Protein AF-0000000075216558 (afdb_homodimer)

Solvent-accessible surface area (backbone atoms only — not comparable to full-atom values): 80040 Å² total; per-residue (Å²): 66,41,45,60,63,39,74,60,34,51,44,62,26,72,88,34,37,50,39,59,39,65,48,90,78,33,38,34,29,54,54,45,51,52,55,38,42,74,74,69,48,37,79,40,76,40,32,27,41,42,60,39,65,61,53,46,65,72,52,53,56,21,63,93,75,72,30,42,47,41,79,44,78,45,92,57,87,26,43,65,41,29,45,53,56,72,45,43,90,74,47,80,48,75,42,75,46,50,46,23,51,36,48,69,62,48,64,59,64,63,54,52,51,51,33,62,72,66,65,36,42,30,29,38,36,24,38,82,33,65,74,39,50,85,27,29,28,43,40,60,48,93,86,25,39,44,73,44,72,41,63,44,28,53,67,30,56,49,53,21,24,34,22,57,67,64,36,36,41,33,32,52,69,50,62,77,74,48,78,90,72,66,62,37,30,42,69,78,45,48,48,53,51,38,43,75,71,63,50,55,37,31,48,41,80,53,59,64,53,74,47,63,54,59,34,58,67,41,43,55,48,49,50,42,50,32,51,72,69,66,65,67,65,81,80,39,44,69,82,45,85,53,28,31,36,33,54,74,54,45,73,41,66,70,48,44,80,38,49,35,29,40,38,27,36,45,20,37,35,31,42,47,16,34,42,28,41,48,18,36,40,14,33,54,15,36,39,26,40,48,14,35,37,26,39,17,41,35,35,36,42,22,39,36,28,40,48,18,36,34,38,33,19,37,34,34,36,48,22,40,36,28,37,44,21,39,33,27,42,56,13,32,40,10,34,47,20,37,34,34,38,38,24,35,36,32,48,61,18,37,30,24,53,66,27,47,33,38,57,60,18,72,38,71,60,58,37,73,69,71,58,56,59,66,81,67,66,65,45,95,71,27,31,67,36,44,53,48,67,64,52,37,70,61,50,45,41,42,48,27,53,24,53,49,72,78,45,64,80,62,40,38,35,39,37,30,26,41,86,48,68,64,29,40,52,52,46,50,52,32,46,54,46,30,13,54,56,12,22,27,34,36,46,34,75,46,38,42,46,49,47,53,30,51,47,23,43,76,70,66,25,61,18,32,38,38,26,36,62,47,96,83,47,30,34,30,42,34,50,26,32,39,73,31,38,54,57,53,69,69,56,51,48,49,36,55,48,38,55,67,58,74,69,81,74,70,33,92,53,65,37,42,75,55,88,74,68,44,66,56,61,67,47,48,54,51,52,56,71,70,50,91,62,83,65,94,61,87,45,39,35,35,39,28,59,56,77,69,46,47,61,61,49,48,56,50,38,48,74,55,56,38,45,77,42,79,41,88,64,84,46,64,69,55,46,25,51,49,28,60,72,65,67,21,56,31,32,41,38,44,41,85,42,34,26,47,64,46,48,24,32,46,85,34,48,69,61,49,75,66,53,47,52,49,49,44,48,53,50,46,39,72,71,40,88,82,27,63,39,70,39,40,66,80,56,65,72,66,54,55,58,55,26,51,75,62,72,30,44,78,41,74,34,39,87,44,72,41,50,48,48,58,72,42,62,90,46,93,71,45,61,80,51,18,39,66,59,30,52,54,48,49,51,43,47,36,64,73,66,72,53,56,56,56,58,57,59,65,68,46,79,87,77,35,70,33,76,48,79,40,85,40,56,68,71,46,40,17,55,41,37,33,54,54,46,65,72,40,61,90,40,59,68,43,69,76,49,34,46,30,39,46,46,93,88,72,28,38,36,34,43,33,43,39,72,83,45,54,31,33,37,35,36,11,38,30,97,39,60,67,56,7,47,48,51,42,50,49,53,52,52,50,53,56,54,50,66,78,102,67,42,46,60,66,37,73,62,35,51,42,63,26,72,89,35,38,50,39,59,39,66,50,92,77,32,39,33,30,54,54,47,52,50,54,37,41,74,74,69,48,37,80,43,77,41,31,26,42,40,60,39,65,61,51,46,66,72,51,52,56,21,62,94,74,73,29,41,46,43,80,44,78,43,94,60,87,27,42,65,40,28,44,54,54,72,45,43,91,75,47,80,49,74,43,75,47,49,46,24,54,36,47,68,62,50,63,58,66,63,53,51,51,51,32,61,74,66,66,36,43,31,29,37,36,26,38,83,33,65,73,40,49,86,26,29,27,43,41,58,50,93,87,25,39,43,73,45,73,41,62,45,31,52,68,30,56,50,52,21,25,33,22,56,69,62,36,36,40,35,31,53,69,50,62,77,73,49,78,90,71,68,63,37,31,42,68,78,45,46,49,54,50,39,43,76,71,64,51,56,37,30,48,40,82,54,60,64,52,76,47,63,53,60,35,58,68,42,43,53,47,48,50,42,50,32,51,72,69,65,67,67,65,84,80,36,45,70,80,47,84,53,27,31,35,32,53,73,52,44,74,40,66,71,46,44,79,37,50,34,30,39,38,26,35,46,19,37,35,30,42,46,14,35,41,28,40,48,19,36,39,14,35,54,15,36,39,26,41,47,14,35,37,25,40,18,41,36,34,36,42,24,39,36,29,40,48,17,34,34,39,31,20,37,35,33,38,48,22,40,36,29,37,42,21,39,34,27,41,57,14,32,39,10,35,47,19,36,34,32,38,38,22,34,37,32,50,60,17,36,32,24,54,66,26,48,34,39,57,60,18,71,37,72,59,58,39,74,68,72,57,58,60,69,81,68,66,66,46,93,72,28,31,69,38,45,54,46,68,63,53,36,70,61,51,46,42,43,49,28,53,22,54,49,71,77,44,63,79,62,39,38,34,39,37,30,25,40,88,48,67,65,30,41,51,52,46,50,52,32,47,51,45,29,14,56,55,13,22,28,32,37,44,36,76,46,40,42,44,48,48,53,29,52,46,25,43,76,70,66,24,60,17,32,41,39,26,35,61,48,96,84,46,28,33,29,42,33,48,26,32,39,74,32,37,51,57,52,69,69,56,52,51,51,35,54,48,38,55,68,47,85,70,78,75,71,32,92,55,65,37,40,77,56,87,74,68,42,68,56,62,67,47,48,52,51,53,57,70,69,49,91,62,81,63,94,61,84,45,39,36,36,38,28,58,55,77,68,46,48,62,61,50,49,57,48,38,46,74,56,54,37,46,77,42,81,41,89,63,85,46,64,68,56,45,25,51,49,29,61,72,68,67,21,55,31,33,40,38,45,41,86,42,34,26,47,64,46,47,24,32,47,84,34,48,68,61,50,76,66,54,48,53,50,48,44,49,52,51,45,40,70,70,40,87,82,27,63,39,70,40,42,63,81,57,64,72,65,52,53,57,54,26,51,75,61,70,29,44,76,41,75,32,39,85,44,72,41,51,48,50,58,71,43,62,90,46,93,71,45,61,78,51,17,41,68,59,31,52,54,50,49,52,43,48,35,64,72,67,71,52,56,57,55,58,56,60,65,68,46,79,87,77,35,70,32,77,50,77,40,83,39,56,69,69,48,41,16,53,42,39,33,52,54,46,65,72,40,62,89,42,59,69,46,69,74,49,35,46,28,40,45,46,96,87,72,26,36,36,34,43,35,42,40,73,82,46,53,34,33,37,35,35,12,38,29,99,40,59,66,57,6,45,48,52,42,51,50,53,53,53,50,53,55,52,50,69,79,102

Radius of gyration: 38.26 Å; Cα contacts (8 Å, |Δi|>4): 3640; chains: 2; bounding box: 91×112×94 Å

Sequence (1578 aa):
MAGGRGTRLRPLTCHVPKPIVPMMNKPVMEYSIEWLKQYGITDIAVTVQYLSDEIIEYFGDGRRFGVHLHYFEEATPLGTAGSVKHAQSFLDDTFVVISADTLTTIHLQQAINFHFSKQALITVLMHHEATPLSYGGIVTDRNGKIIHFVEKPKWNEVCSDLVNTGIYICHPAIFNYMPEHPPYDFSQHIFPHLIQQGYPIYGYQADGYWSDIGVIEQYHQTHIDLLRQRFVSSHYKEIAPDVWVGERVQVAQGVKLEGPLLLGDDVRIDAHATIGSYTVVGPRSVVSKYASLKRSIVWSDVYIDEHSELRGAVVANDVYIGKKNEIFDYAVIGAKCKLENKVKVQHAVKIWPNKTITEKTKVKDSVVWGGKRPNVLFHQNGISMRAHVDAHPLFITQLALAYSSLHEKGSRILIGFDDQPFSKAFGTLFAQCLHMYGMYTNIYDGGYLPAFRYIIPHKWYDGGVFITMNEHGEVIIDIHDEYGFPIDRTMERAIAQQMEHEHYMLAIEMGGAMNEKENDDMYIRALREWIAFSSSEQWKVVVASPLLFRDIIHHTLQSFAIEVIWTENCDDEHIREQINHEQAQFAIVFDHSGERFRIFDGQGIALTKEEMISLHVLVSLLCSETKKVAVPAWAPSVLHTLAERLYGDIVYVKDTRREFLLAHHHEPFHFYFDGLYACVQLLHLLSMERCSLRTIVSSIPTIHLSCRDVYCPWDERAAVMRKLLEESYDKHVDFTDGMKVYHEDGAWTLILPKVDEPTLTIYSQATNAQKAKEYTKYYIKKIRQYQNVMAGGRGTRLRPLTCHVPKPIVPMMNKPVMEYSIEWLKQYGITDIAVTVQYLSDEIIEYFGDGRRFGVHLHYFEEATPLGTAGSVKHAQSFLDDTFVVISADTLTTIHLQQAINFHFSKQALITVLMHHEATPLSYGGIVTDRNGKIIHFVEKPKWNEVCSDLVNTGIYICHPAIFNYMPEHPPYDFSQHIFPHLIQQGYPIYGYQADGYWSDIGVIEQYHQTHIDLLRQRFVSSHYKEIAPDVWVGERVQVAQGVKLEGPLLLGDDVRIDAHATIGSYTVVGPRSVVSKYASLKRSIVWSDVYIDEHSELRGAVVANDVYIGKKNEIFDYAVIGAKCKLENKVKVQHAVKIWPNKTITEKTKVKDSVVWGGKRPNVLFHQNGISMRAHVDAHPLFITQLALAYSSLHEKGSRILIGFDDQPFSKAFGTLFAQCLHMYGMYTNIYDGGYLPAFRYIIPHKWYDGGVFITMNEHGEVIIDIHDEYGFPIDRTMERAIAQQMEHEHYMLAIEMGGAMNEKENDDMYIRALREWIAFSSSEQWKVVVASPLLFRDIIHHTLQSFAIEVIWTENCDDEHIREQINHEQAQFAIVFDHSGERFRIFDGQGIALTKEEMISLHVLVSLLCSETKKVAVPAWAPSVLHTLAERLYGDIVYVKDTRREFLLAHHHEPFHFYFDGLYACVQLLHLLSMERCSLRTIVSSIPTIHLSCRDVYCPWDERAAVMRKLLEESYDKHVDFTDGMKVYHEDGAWTLILPKVDEPTLTIYSQATNAQKAKEYTKYYIKKIRQYQNV

Organism: NCBI:txid1325335

Secondary structure (DSSP, 8-state):
-B----GGGTTTTSSS-GGGSEETTEEHHHHHHHHHHHTT--EEEEEE-TTHHHHHHHHTTSGGGTSEEEEEE-SS---HHHHHHHTTTT--S-EEE--TTEEE---HHHHHHHHHHTT-SEEEEEEE-S-GGGS-EEEE-TTSBEEEEESS--GGG---SEEEEEEEEE-GGGGGGS-SSS---IIIIIHHHHHHHT--EEEEE--S-EEE--SHHHHHHHHHHHHHTT---TTSEEEETTEEE-TT-EE-TT-EE-SSEEE-TT-EE-TT-EE-TTEEE-TT-EE-TT-EEES-EE-SS-EE-TT-EEES-EE-SS-EE-TT-EE-TT-EE-TT-EE-TT-EEPTT-EE-SS-EEPTT-EE-S-B-SS-B-S---EETTEEEEEBTTTB-HHHHHHHHHHHHHTS-TT-EEEEEE-S-HHHHHHHHHHHHHHHHTT-EEEEE-S--HHHHHHHHHHTT-SEEEEEEE-TTSEEEEEEE-TTSSBP-HHHHHHHHHHHHHT-----SS--EE-SS-B-SHHHHHHHHHH-----SS-EEEEEE--GGGHHHHHHHHHHTTEEEEEES---HHHHHHHHHHHT-SEEEEE-SSSSSEEEE-TTSPBPPHHHHHHHHHHHHHHH-SS-EEEEETTS-THHHHHHHHTT-EEEEE-SSHHHHHHHTTT-S--GGG-HHHHHHHHHHHHHHHTS-HHHHHHTSPP--EEEEEEE--HHHHHHHHHHHHHHTTTS-EE-SSSEEEE-TTS-EEEEEE-SSSSEEEEEEE-SSHHHHHHHHHHHHHHHHHHH--/-B----GGGTTTTSSS-GGGSEETTEEHHHHHHHHHHHTT--EEEEEE-TTHHHHHHHHTTSGGGTSEEEEEE-SS---HHHHHHHTTTT--S-EEE--TTEEE---HHHHHHHHHHTT-SEEEEEEE-S-GGGS-EEEE-TTSBEEEEESS--GGG---SEEEEEEEEE-GGGGGGS-SSS---IIIIIHHHHHHHT--EEEEE--S-EEE--SHHHHHHHHHHHHHTT---TTSEEEETTEEE-TT-EE-TT-EE-SSEEE-TT-EE-TT-EE-TTEEE-TT-EE-TT-EEES-EE-SS-EE-TT-EEES-EE-SS-EE-TT-EE-TT-EE-TT-EE-TT-EEPTT-EE-SS-EEPTT-EE-S-B-SS-B-----EETTEEEEEBTTTB-HHHHHHHHHHHHHTS-TT-EEEEEE-S-HHHHHHHHHHHHHHHHTT-EEEEE-S--HHHHHHHHHHTT-SEEEEEEE-TTSEEEEEEE-TTSSBP-HHHHHHHHHHHHTT-----SS--EE-SS-B-SHHHHHHHHHH-----SS-EEEEEE--GGGHHHHHHHHHHTTEEEEEES---HHHHHHHHHHHT-SEEEEE-SSSSSEEEE-TTSPBPPHHHHHHHHHHHHHHH-SS-EEEEETTS-THHHHHHHHTT-EEEEE-SSHHHHHHHTTT-S--GGG-HHHHHHHHHHHHHHHTS-HHHHHHTSPP--EEEEEEE--HHHHHHHHHHHHHHTTTS-EE-SSSEEEEPTTS-EEEEEE-SSSSEEEEEEE-SSHHHHHHHHHHHHHHHHHHH--

pLDDT: mean 87.68, std 8.8, range [41.81, 97.88]

Nearest PDB structures (foldseek):
  8x7s-assembly1_B  TM=9.125E-01  e=1.485E-23  Thermosynechococcus vestitus BP-1
  8x7s-assembly1_C-2  TM=9.136E-01  e=5.546E-23  Thermosynechococcus vestitus BP-1
  5vmk-assembly1_C  TM=4.406E-01  e=3.800E-13  Acinetobacter baumannii
  3foq-assembly1_A  TM=4.791E-01  e=1.407E-11  Mycobacterium tuberculosis
  4aa7-assembly1_A  TM=2.739E-01  e=9.341E-04  Escherichia coli K-12

InterPro domains:
  IPR005835 Nucleotidyl transferase domain [PF00483] (1-227)
  IPR005844 Alpha-D-phosphohexomutase, alpha/beta/alpha domain I [PF02878] (377-502)
  IPR011004 Trimeric LpxA-like superfamily [SSF51161] (237-368)
  IPR016055 Alpha-D-phosphohexomutase, alpha/beta/alpha I/II/III [SSF53738] (372-507)
  IPR029044 Nucleotide-diphospho-sugar transferases [G3DSA:3.90.550.10] (1-235)
  IPR029044 Nucleotide-diphospho-sugar transferases [SSF53448] (1-230)
  IPR036900 Alpha-D-phosphohexomutase, C-terminal domain superfamily [SSF55957] (708-786)
  IPR050486 Mannose-1-phosphate guanyltransferase [PTHR22572] (1-363)
  IPR056729 Mannose-1-phosphate guanyltransferase, C-terminal domain [PF25087] (258-362)

Foldseek 3Di:
DQADQLPQAPPASVPPGQQQRDFLQGRLLLQVQLLCVVVPRAEEEAEYEHPVVVVCVVCPQVVVVVHGYHYQYDPDAFEDVGSVLSCLVVPPFWDKWADSQKHWPWDVVVQVVLCVVLVAQKEFEKEFAPDCQQFKAFDADPSQFTQDIDGNDDPVPHDGRIGGLRMMTHGSCLSVQDDDGGRDYCRPPSVVVCNVVPGGYGYDHTDTDMAGPSHLVSSLVVLQVCLVVVVHDPQWDDPDVLDTEHACEAAEEQEAEEDVEYHEACEYEEHNEYEYYSEYAHHNEYHYACEYEYSEYHYEDEYAYACEYHEQEYEHHQEYHEANEYEYRLEYEEANEYEYACEYEDHNAYEHYNEYEDHNHDHDHHHHDHHRDNCLCQAQQGGKDAPPPPDDLVVLLLLLQLLLVVDDAAAEEEEEEAPDPSRVVSRVSSQQSNQAQRYEYAYEQQLALLLVLLCQQVVQGQWYWYWYAFPVRMIHIFIGGSNSFTDDPVSSVSSVVSSVPVDDDDRPHGHYYDDDHHYNVVVLVVLLVLDPQADPDEAEEEEAEDPSCCVVLCVNCVSNNYHYHYDPDPDLVVLQVVLVVVVHQKYWYAGRNQFAIWIAGSNSHTDDPLLLQLVQLQLCLVRPDQLEAEDEPLHFPLSQVVSVVSVGYYDYAHPGRRGRCVVVSVDSDGLRGHNSSVVSSVVRVCSVVVDGPVVVSVPRDDWQKDKDKAAAAPVCVVVLLVVVVVVQVVFDWDVRAATWTADPQRKIKGWHQGDPHRMIMIMITDPDNVVRVVVVVVSNVSSVVSRVD/DQADQLPQAPPASVPPGQQQRDQLQGRLLLQVQLLCVVVPRQEEEAEYEHPVVVVCVVCPQVVVVVHGYHYQYDPDAFEDVGSVLSCLVVPPFWDKWADSQKHWPWDVVVQVVLCVVLVAQKEFEKEFAPDCQQFKAFDADPSQFTQDIDGNDDPVPHDGRIGGLRMMTHGSCLSVQDDDGGRDYCRPPSVVVCNVVPGGYGYDHTDTDMAGPSHLVSSLVVLQVCLVVVVHDPQWDDPDVLDTEHACEAEEEQEAEEDVEYHEACEYEEHNEYEYYSEYAHHVEYHYACEYEESEYHYEDEYAYACEYHEQEYEHHQEYHEANEYEYHLEYEEANEYEYACEYEDHNAYEHYNEYEDHNHDHDHHHHDHHRDNCLCQAQQGGKDAPPPPDDLVVLLLLLQLLLVVDDAAAEEEEEEAPDPRRVVSRVSSQQSNQAQRYEYAYEQQLALLLVLLCQQVVQGQWYWYWYAFPVRMIHIFIGGSNSFTDDPVSSVSSVVSSVVPDDDDRPHGHYYDDDHHYNVVVLVVLLVLDPQADPDEAEEEEAEDPSCCVVLCVNCVVNNYHYHYDPDPDLVVLQVVLVVVVHQKYWYAGSNQFAIWIAGSNSHTDDPLLQQLVQLQLCLVRPDQLEAEDEPLHFPLSQVVSVVSVGYYDYAHPGRRGRCVVVSVDSDGLRGHNSSVVSSVVSVCVVVVDGPVVVSVVRDDWQKDKDKAAAAPVCVVVLLVVVVVVQVVFDWDVRAATWTADPQRKIKGWHQGDPHRMIMIMITDPDNVVRVVVVVVSNVSSVVSRVD

Structure (mmCIF, N/CA/C/O backbone):
data_AF-0000000075216558-model_v1
#
loop_
_entity.id
_entity.type
_entity.pdbx_description
1 polymer 'NDP-sugar pyrophosphorylase, includes eIF-2Bgamma, eIF-2Bepsilon, and LPS biosynthesis proteins'
#
loop_
_atom_site.group_PDB
_atom_site.id
_atom_site.type_symbol
_atom_site.label_atom_id
_atom_site.label_alt_id
_atom_site.label_comp_id
_atom_site.label_asym_id
_atom_site.label_entity_id
_atom_site.label_seq_id
_atom_site.pdbx_PDB_ins_code
_atom_site.Cartn_x
_atom_site.Cartn_y
_atom_site.Cartn_z
_atom_site.occupancy
_atom_site.B_iso_or_equiv
_atom_site.auth_seq_id
_atom_site.auth_comp_id
_atom_site.auth_asym_id
_atom_site.auth_atom_id
_atom_site.pdbx_PDB_model_num
ATOM 1 N N . MET A 1 1 ? 16.688 11.234 30.062 1 91 1 MET A N 1
ATOM 2 C CA . MET A 1 1 ? 15.336 10.656 30.031 1 91 1 MET A CA 1
ATOM 3 C C . MET A 1 1 ? 15.281 9.445 29.109 1 91 1 MET A C 1
ATOM 5 O O . MET A 1 1 ? 15.43 9.586 27.891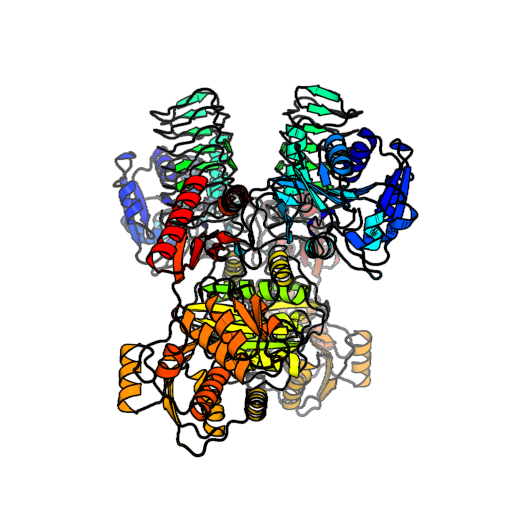 1 91 1 MET A O 1
ATOM 9 N N . ALA A 1 2 ? 15.039 8.273 29.531 1 87.06 2 ALA A N 1
ATOM 10 C CA . ALA A 1 2 ? 15.094 7.02 28.781 1 87.06 2 ALA A CA 1
ATOM 11 C C . ALA A 1 2 ? 13.805 6.227 28.938 1 87.06 2 ALA A C 1
ATOM 13 O O . ALA A 1 2 ? 13.828 4.996 29.016 1 87.06 2 ALA A O 1
ATOM 14 N N . GLY A 1 3 ? 12.711 6.906 29.031 1 78.06 3 GLY A N 1
ATOM 15 C CA . GLY A 1 3 ? 11.453 6.219 29.297 1 78.06 3 GLY A CA 1
ATOM 16 C C . GLY A 1 3 ? 10.648 5.945 28.047 1 78.06 3 GLY A C 1
ATOM 17 O O . GLY A 1 3 ? 9.641 5.234 28.094 1 78.06 3 GLY A O 1
ATOM 18 N N . GLY A 1 4 ? 11.062 6.371 26.891 1 78.81 4 GLY A N 1
ATOM 19 C CA . GLY A 1 4 ? 10.273 6.215 25.688 1 78.81 4 GLY A CA 1
ATOM 20 C C . GLY A 1 4 ? 10.297 4.801 25.125 1 78.81 4 GLY A C 1
ATOM 21 O O . GLY A 1 4 ? 11.281 4.082 25.297 1 78.81 4 GLY A O 1
ATOM 22 N N . ARG A 1 5 ? 9.188 4.273 24.453 1 70.25 5 ARG A N 1
ATOM 23 C CA . ARG A 1 5 ? 9.07 2.922 23.922 1 70.25 5 ARG A CA 1
ATOM 24 C C . ARG A 1 5 ? 9.805 2.795 22.594 1 70.25 5 ARG A C 1
ATOM 26 O O . ARG A 1 5 ? 10.109 1.685 22.141 1 70.25 5 ARG A O 1
ATOM 33 N N . GLY A 1 6 ? 10.031 3.904 22 1 77.62 6 GLY A N 1
ATOM 34 C CA . GLY A 1 6 ? 10.758 3.896 20.75 1 77.62 6 GLY A CA 1
ATOM 35 C C . GLY A 1 6 ? 9.984 3.244 19.609 1 77.62 6 GLY A C 1
ATOM 36 O O . GLY A 1 6 ? 10.555 2.479 18.828 1 77.62 6 GLY A O 1
ATOM 37 N N . THR A 1 7 ? 8.734 3.465 19.484 1 72.88 7 THR A N 1
ATOM 38 C CA . THR A 1 7 ? 7.867 2.791 18.531 1 72.88 7 THR A CA 1
ATOM 39 C C . THR A 1 7 ? 8.219 3.203 17.094 1 72.88 7 THR A C 1
ATOM 41 O O . THR A 1 7 ? 8.055 2.418 16.156 1 72.88 7 THR A O 1
ATOM 44 N N . ARG A 1 8 ? 8.742 4.293 16.875 1 76.94 8 ARG A N 1
ATOM 45 C CA . ARG A 1 8 ? 9.039 4.812 15.539 1 76.94 8 ARG A CA 1
ATOM 46 C C . ARG A 1 8 ? 10.32 4.188 14.977 1 76.94 8 ARG A C 1
ATOM 48 O O . ARG A 1 8 ? 10.586 4.277 13.781 1 76.94 8 ARG A O 1
ATOM 55 N N . LEU A 1 9 ? 11.07 3.564 15.906 1 85.06 9 LEU A N 1
ATOM 56 C CA . LEU A 1 9 ? 12.312 2.936 15.484 1 85.06 9 LEU A CA 1
ATOM 57 C C . LEU A 1 9 ? 12.125 1.438 15.273 1 85.06 9 LEU A C 1
ATOM 59 O O . LEU A 1 9 ? 13.062 0.736 14.891 1 85.06 9 LEU A O 1
ATOM 63 N N . ARG A 1 10 ? 10.93 1.095 15.523 1 78.44 10 ARG A N 1
ATOM 64 C CA . ARG A 1 10 ? 10.688 -0.32 15.25 1 78.44 10 ARG A CA 1
ATOM 65 C C . ARG A 1 10 ? 10.938 -0.646 13.781 1 78.44 10 ARG A C 1
ATOM 67 O O . ARG A 1 10 ? 10.656 0.171 12.906 1 78.44 10 ARG A O 1
ATOM 74 N N . PRO A 1 11 ? 11.508 -1.879 13.523 1 82.94 11 PRO A N 1
ATOM 75 C CA . PRO A 1 11 ? 11.609 -3.059 14.383 1 82.94 11 PRO A CA 1
ATOM 76 C C . PRO A 1 11 ? 12.906 -3.1 15.18 1 82.94 11 PRO A C 1
ATOM 78 O O . PRO A 1 11 ? 13.156 -4.055 15.922 1 82.94 11 PRO A O 1
ATOM 81 N N . LEU A 1 12 ? 13.703 -2.125 15.195 1 87 12 LEU A N 1
ATOM 82 C CA . LEU A 1 12 ? 14.984 -2.123 15.891 1 87 12 LEU A CA 1
ATOM 83 C C . LEU A 1 12 ? 14.781 -2.158 17.406 1 87 12 LEU A C 1
ATOM 85 O O . LEU A 1 12 ? 15.609 -2.715 18.125 1 87 12 LEU A O 1
ATOM 89 N N . THR A 1 13 ? 13.664 -1.562 17.797 1 85.56 13 THR A N 1
ATOM 90 C CA . THR A 1 13 ? 13.469 -1.378 19.234 1 85.56 13 THR A CA 1
ATOM 91 C C . THR A 1 13 ? 12.414 -2.348 19.766 1 85.56 13 THR A C 1
ATOM 93 O O . THR A 1 13 ? 11.875 -2.15 20.859 1 85.56 13 THR A O 1
ATOM 96 N N . CYS A 1 14 ? 12.148 -3.314 18.969 1 77.31 14 CYS A N 1
ATOM 97 C CA . CYS A 1 14 ? 11.18 -4.297 19.438 1 77.31 14 CYS A CA 1
ATOM 98 C C . CYS A 1 14 ? 11.68 -5 20.688 1 77.31 14 CYS A C 1
ATOM 100 O O . CYS A 1 14 ? 10.898 -5.262 21.609 1 77.31 14 CYS A O 1
ATOM 102 N N . HIS A 1 15 ? 13.008 -5.312 20.766 1 74.81 15 HIS A N 1
ATOM 103 C CA . HIS A 1 15 ? 13.547 -6.039 21.906 1 74.81 15 HIS A CA 1
ATOM 104 C C . HIS A 1 15 ? 14.734 -5.305 22.516 1 74.81 15 HIS A C 1
ATOM 106 O O . HIS A 1 15 ? 15.398 -5.824 23.422 1 74.81 15 HIS A O 1
ATOM 112 N N . VAL A 1 16 ? 15.055 -4.188 21.984 1 84.69 16 VAL A N 1
ATOM 113 C CA . VAL A 1 16 ? 16.156 -3.359 22.469 1 84.69 16 VAL A CA 1
ATOM 114 C C . VAL A 1 16 ? 15.633 -1.963 22.812 1 84.69 16 VAL A C 1
ATOM 116 O O . VAL A 1 16 ? 15.031 -1.298 21.969 1 84.69 16 VAL A O 1
ATOM 119 N N . PRO A 1 17 ? 15.734 -1.63 24.062 1 87.25 17 PRO A N 1
ATOM 120 C CA . PRO A 1 17 ? 15.297 -0.268 24.375 1 87.25 17 PRO A CA 1
ATOM 121 C C . PRO A 1 17 ? 16.078 0.794 23.609 1 87.25 17 PRO A C 1
ATOM 123 O O . PRO A 1 17 ? 17.266 0.605 23.328 1 87.25 17 PRO A O 1
ATOM 126 N N . LYS A 1 18 ? 15.492 1.871 23.312 1 89.88 18 LYS A N 1
ATOM 127 C CA . LYS A 1 18 ? 16.062 2.938 22.484 1 89.88 18 LYS A CA 1
ATOM 128 C C . LYS A 1 18 ? 17.391 3.412 23.047 1 89.88 18 LYS A C 1
ATOM 130 O O . LYS A 1 18 ? 18.344 3.621 22.281 1 89.88 18 LYS A O 1
ATOM 135 N N . PRO A 1 19 ? 17.531 3.525 24.391 1 91.5 19 PRO A N 1
ATOM 136 C CA . PRO A 1 19 ? 18.797 4.023 24.938 1 91.5 19 PRO A CA 1
ATOM 137 C C . PRO A 1 19 ? 19.969 3.064 24.688 1 91.5 19 PRO A C 1
ATOM 139 O O . PRO A 1 19 ? 21.125 3.469 24.781 1 91.5 19 PRO A O 1
ATOM 142 N N . ILE A 1 20 ? 19.641 1.818 24.422 1 91.75 20 ILE A N 1
ATOM 143 C CA . ILE A 1 20 ? 20.688 0.82 24.25 1 91.75 20 ILE A CA 1
ATOM 144 C C . ILE A 1 20 ? 20.906 0.565 22.75 1 91.75 20 ILE A C 1
ATOM 146 O O . ILE A 1 20 ? 21.828 -0.16 22.375 1 91.75 20 ILE A O 1
ATOM 150 N N . VAL A 1 21 ? 20.188 1.191 21.938 1 92.25 21 VAL A N 1
ATOM 151 C CA . VAL A 1 21 ? 20.359 1.043 20.484 1 92.25 21 VAL A CA 1
ATOM 152 C C . VAL A 1 21 ? 21.781 1.48 20.094 1 92.25 21 VAL A C 1
ATOM 154 O O . VAL A 1 21 ? 22.25 2.539 20.531 1 92.25 21 VAL A O 1
ATOM 157 N N . PRO A 1 22 ? 22.453 0.704 19.375 1 93.56 22 PRO A N 1
ATOM 158 C CA . PRO A 1 22 ? 23.859 1.013 19.062 1 93.56 22 PRO A CA 1
ATOM 159 C C . PRO A 1 22 ? 24.016 2.158 18.078 1 93.56 22 PRO A C 1
ATOM 161 O O . PRO A 1 22 ? 23.359 2.166 17.031 1 93.56 22 PRO A O 1
ATOM 164 N N . MET A 1 23 ? 24.719 3.084 18.438 1 94.25 23 MET A N 1
ATOM 165 C CA . MET A 1 23 ? 25.188 4.176 17.594 1 94.25 23 MET A CA 1
ATOM 166 C C . MET A 1 23 ? 26.703 4.152 17.453 1 94.25 23 MET A C 1
ATOM 168 O O . MET A 1 23 ? 27.406 4.395 18.438 1 94.25 23 MET A O 1
ATOM 172 N N . MET A 1 24 ? 27.203 3.896 16.312 1 95.06 24 MET A N 1
ATOM 173 C CA . MET A 1 24 ? 28.641 3.686 16.141 1 95.06 24 MET A CA 1
ATOM 174 C C . MET A 1 24 ? 29.156 2.609 17.078 1 95.06 24 MET A C 1
ATOM 176 O O . MET A 1 24 ? 30.172 2.795 17.75 1 95.06 24 MET A O 1
ATOM 180 N N . ASN A 1 25 ? 28.391 1.56 17.266 1 93.75 25 ASN A N 1
ATOM 181 C CA . ASN A 1 25 ? 28.703 0.367 18.047 1 93.75 25 ASN A CA 1
ATOM 182 C C . ASN A 1 25 ? 28.719 0.667 19.531 1 93.75 25 ASN A C 1
ATOM 184 O O . ASN A 1 25 ? 29.328 -0.076 20.312 1 93.75 25 ASN A O 1
ATOM 188 N N . LYS A 1 26 ? 28.203 1.784 19.875 1 92.5 26 LYS A N 1
ATOM 189 C CA . LYS A 1 26 ? 28.047 2.209 21.266 1 92.5 26 LYS A CA 1
ATOM 190 C C . LYS A 1 26 ? 26.594 2.602 21.562 1 92.5 26 LYS A C 1
ATOM 192 O O . LYS A 1 26 ? 25.938 3.219 20.734 1 92.5 26 LYS A O 1
ATOM 197 N N . PRO A 1 27 ? 26.109 2.105 22.766 1 92.44 27 PRO A N 1
ATOM 198 C CA . PRO A 1 27 ? 24.734 2.504 23.078 1 92.44 27 PRO A CA 1
ATOM 199 C C . PRO A 1 27 ? 24.547 4.016 23.031 1 92.44 27 PRO A C 1
ATOM 201 O O . PRO A 1 27 ? 25.406 4.773 23.469 1 92.44 27 PRO A O 1
ATOM 204 N N . VAL A 1 28 ? 23.422 4.438 22.547 1 93.19 28 VAL A N 1
ATOM 205 C CA . VAL A 1 28 ? 23.141 5.848 22.281 1 93.19 28 VAL A CA 1
ATOM 206 C C . VAL A 1 28 ? 23.234 6.641 23.594 1 93.19 28 VAL A C 1
ATOM 208 O O . VAL A 1 28 ? 23.797 7.738 23.625 1 93.19 28 VAL A O 1
ATOM 211 N N . MET A 1 29 ? 22.781 6.098 24.688 1 94.25 29 MET A N 1
ATOM 212 C CA . MET A 1 29 ? 22.766 6.82 25.953 1 94.25 29 MET A CA 1
ATOM 213 C C . MET A 1 29 ? 24.172 7.059 26.484 1 94.25 29 MET A C 1
ATOM 215 O O . MET A 1 29 ? 24.406 7.973 27.266 1 94.25 29 MET A O 1
ATOM 219 N N . GLU A 1 30 ? 25.094 6.246 26.109 1 93.56 30 GLU A N 1
ATOM 220 C CA . GLU A 1 30 ? 26.484 6.43 26.516 1 93.56 30 GLU A CA 1
ATOM 221 C C . GLU A 1 30 ? 27.016 7.777 26.047 1 93.56 30 GLU A C 1
ATOM 223 O O . GLU A 1 30 ? 27.859 8.383 26.719 1 93.56 30 GLU A O 1
ATOM 228 N N . TYR A 1 31 ? 26.578 8.219 24.906 1 92.75 31 TYR A N 1
ATOM 229 C CA . TYR A 1 31 ? 27.016 9.508 24.375 1 92.75 31 TYR A CA 1
ATOM 230 C C . TYR A 1 31 ? 26.562 10.648 25.297 1 92.75 31 TYR A C 1
ATOM 232 O O . TYR A 1 31 ? 27.328 11.586 25.531 1 92.75 31 TYR A O 1
ATOM 240 N N . SER A 1 32 ? 25.391 10.578 25.734 1 94 32 SER A N 1
ATOM 241 C CA . SER A 1 32 ? 24.875 11.594 26.656 1 94 32 SER A CA 1
ATOM 242 C C . SER A 1 32 ? 25.641 11.578 27.969 1 94 32 SER A C 1
ATOM 244 O O . SER A 1 32 ? 25.953 12.633 28.531 1 94 32 SER A O 1
ATOM 246 N N . ILE A 1 33 ? 25.953 10.375 28.438 1 94.5 33 ILE A N 1
ATOM 247 C CA . ILE A 1 33 ? 26.688 10.219 29.688 1 94.5 33 ILE A CA 1
ATOM 248 C C . ILE A 1 33 ? 28.094 10.82 29.547 1 94.5 33 ILE A C 1
ATOM 250 O O . ILE A 1 33 ? 28.531 11.578 30.406 1 94.5 33 ILE A O 1
ATOM 254 N N . GLU A 1 34 ? 28.734 10.5 28.469 1 93.62 34 GLU A N 1
ATOM 255 C CA . GLU A 1 34 ? 30.062 11.031 28.219 1 93.62 34 GLU A CA 1
ATOM 256 C C . GLU A 1 34 ? 30.047 12.547 28.062 1 93.62 34 GLU A C 1
ATOM 258 O O . GLU A 1 34 ? 30.953 13.234 28.516 1 93.62 34 GLU A O 1
ATOM 263 N N . TRP A 1 35 ? 29.047 13.039 27.391 1 93.44 35 TRP A N 1
ATOM 264 C CA . TRP A 1 35 ? 28.891 14.477 27.203 1 93.44 35 TRP A CA 1
ATOM 265 C C . TRP A 1 35 ? 28.734 15.195 28.531 1 93.44 35 TRP A C 1
ATOM 267 O O . TRP A 1 35 ? 29.375 16.219 28.766 1 93.44 35 TRP A O 1
ATOM 277 N N . LEU A 1 36 ? 27.969 14.688 29.438 1 95.44 36 LEU A N 1
ATOM 278 C CA . LEU A 1 36 ? 27.781 15.273 30.75 1 95.44 36 LEU A CA 1
ATOM 279 C C . LEU A 1 36 ? 29.062 15.211 31.578 1 95.44 36 LEU A C 1
ATOM 281 O O . LEU A 1 36 ? 29.438 16.188 32.219 1 95.44 36 LEU A O 1
ATOM 285 N N . LYS A 1 37 ? 29.719 14.094 31.5 1 95.06 37 LYS A N 1
ATOM 286 C CA . LYS A 1 37 ? 30.969 13.906 32.25 1 95.06 37 LYS A CA 1
ATOM 287 C C . LYS A 1 37 ? 32.031 14.922 31.797 1 95.06 37 LYS A C 1
ATOM 289 O O . LYS A 1 37 ? 32.75 15.445 32.625 1 95.06 37 LYS A O 1
ATOM 294 N N . GLN A 1 38 ? 32.094 15.164 30.578 1 93.62 38 GLN A N 1
ATOM 295 C CA . GLN A 1 38 ? 33.031 16.094 30 1 93.62 38 GLN A CA 1
ATOM 296 C C . GLN A 1 38 ? 32.906 17.484 30.641 1 93.62 38 GLN A C 1
ATOM 298 O O . GLN A 1 38 ? 33.875 18.219 30.734 1 93.62 38 GLN A O 1
ATOM 303 N N . TYR A 1 39 ? 31.766 17.797 31.016 1 94.31 39 TYR A N 1
ATOM 304 C CA . TYR A 1 39 ? 31.531 19.125 31.578 1 94.31 39 TYR A CA 1
ATOM 305 C C . TYR A 1 39 ? 31.406 19.062 33.094 1 94.31 39 TYR A C 1
ATOM 307 O O . TYR A 1 39 ? 30.844 19.969 33.719 1 94.31 39 TYR A O 1
ATOM 315 N N . GLY A 1 40 ? 31.781 17.906 33.656 1 93.44 40 GLY A N 1
ATOM 316 C CA . GLY A 1 40 ? 31.938 17.797 35.094 1 93.44 40 GLY A CA 1
ATOM 317 C C . GLY A 1 40 ? 30.688 17.297 35.781 1 93.44 40 GLY A C 1
ATOM 318 O O . GLY A 1 40 ? 30.625 17.297 37.031 1 93.44 40 GLY A O 1
ATOM 319 N N . ILE A 1 41 ? 29.734 16.938 35.156 1 95.81 41 ILE A N 1
ATOM 320 C CA . ILE A 1 41 ? 28.516 16.391 35.75 1 95.81 41 ILE A CA 1
ATOM 321 C C . ILE A 1 41 ? 28.625 14.867 35.844 1 95.81 41 ILE A C 1
ATOM 323 O O . ILE A 1 41 ? 28.547 14.164 34.844 1 95.81 41 ILE A O 1
ATOM 327 N N . THR A 1 42 ? 28.719 14.359 37.031 1 96.06 42 THR A N 1
ATOM 328 C CA . THR A 1 42 ? 29 12.938 37.188 1 96.06 42 THR A CA 1
ATOM 329 C C . THR A 1 42 ? 27.859 12.242 37.938 1 96.06 42 THR A C 1
ATOM 331 O O . THR A 1 42 ? 27.766 11.016 37.938 1 96.06 42 THR A O 1
ATOM 334 N N . ASP A 1 43 ? 27.062 13 38.625 1 96.25 43 ASP A N 1
ATOM 335 C CA . ASP A 1 43 ? 25.859 12.438 39.219 1 96.25 43 ASP A CA 1
ATOM 336 C C . ASP A 1 43 ? 24.656 12.555 38.281 1 96.25 43 ASP A C 1
ATOM 338 O O . ASP A 1 43 ? 24.156 13.648 38.062 1 96.25 43 ASP A O 1
ATOM 342 N N . ILE A 1 44 ? 24.234 11.445 37.812 1 96.38 44 ILE A N 1
ATOM 343 C CA . ILE A 1 44 ? 23.25 11.445 36.75 1 96.38 44 ILE A CA 1
ATOM 344 C C . ILE A 1 44 ? 22.047 10.594 37.156 1 96.38 44 ILE A C 1
ATOM 346 O O . ILE A 1 44 ? 22.203 9.453 37.594 1 96.38 44 ILE A O 1
ATOM 350 N N . ALA A 1 45 ? 20.875 11.141 37.094 1 95.94 45 ALA A N 1
ATOM 351 C CA . ALA A 1 45 ? 19.625 10.414 37.281 1 95.94 45 ALA A CA 1
ATOM 352 C C . ALA A 1 45 ? 19.078 9.906 35.938 1 95.94 45 ALA A C 1
ATOM 354 O O . ALA A 1 45 ? 19.031 10.664 34.969 1 95.94 45 ALA A O 1
ATOM 355 N N . VAL A 1 46 ? 18.688 8.641 35.875 1 94.56 46 VAL A N 1
ATOM 356 C CA . VAL A 1 46 ? 18.156 8.047 34.656 1 94.56 46 VAL A CA 1
ATOM 357 C C . VAL A 1 46 ? 16.719 7.594 34.906 1 94.56 46 VAL A C 1
ATOM 359 O O . VAL A 1 46 ? 16.453 6.754 35.75 1 94.56 46 VAL A O 1
ATOM 362 N N . THR A 1 47 ? 15.805 8.195 34.156 1 92.31 47 THR A N 1
ATOM 363 C CA . THR A 1 47 ? 14.414 7.766 34.219 1 92.31 47 THR A CA 1
ATOM 364 C C . THR A 1 47 ? 14.125 6.68 33.188 1 92.31 47 THR A C 1
ATOM 366 O O . THR A 1 47 ? 14.352 6.871 32 1 92.31 47 THR A O 1
ATOM 369 N N . VAL A 1 48 ? 13.641 5.508 33.625 1 89.81 48 VAL A N 1
ATOM 370 C CA . VAL A 1 48 ? 13.453 4.367 32.75 1 89.81 48 VAL A CA 1
ATOM 371 C C . VAL A 1 48 ? 12.023 3.848 32.875 1 89.81 48 VAL A C 1
ATOM 373 O O . VAL A 1 48 ? 11.375 4.02 33.906 1 89.81 48 VAL A O 1
ATOM 376 N N . GLN A 1 49 ? 11.523 3.357 31.781 1 84.62 49 GLN A N 1
ATOM 377 C CA . GLN A 1 49 ? 10.188 2.77 31.766 1 84.62 49 GLN A CA 1
ATOM 378 C C . GLN A 1 49 ? 10.141 1.509 30.906 1 84.62 49 GLN A C 1
ATOM 380 O O . GLN A 1 49 ? 9.914 0.411 31.422 1 84.62 49 GLN A O 1
ATOM 385 N N . TYR A 1 50 ? 10.359 1.653 29.594 1 76.12 50 TYR A N 1
ATOM 386 C CA . TYR A 1 50 ? 10.32 0.538 28.641 1 76.12 50 TYR A CA 1
ATOM 387 C C . TYR A 1 50 ? 11.633 -0.238 28.672 1 76.12 50 TYR A C 1
ATOM 389 O O . TYR A 1 50 ? 12.703 0.334 28.453 1 76.12 50 TYR A O 1
ATOM 397 N N . LEU A 1 51 ? 11.594 -1.628 28.953 1 78.25 51 LEU A N 1
ATOM 398 C CA . LEU A 1 51 ? 12.75 -2.521 28.984 1 78.25 51 LEU A CA 1
ATOM 399 C C . LEU A 1 51 ? 13.836 -1.979 29.906 1 78.25 51 LEU A C 1
ATOM 401 O O . LEU A 1 51 ? 15 -1.887 29.516 1 78.25 51 LEU A O 1
ATOM 405 N N . SER A 1 52 ? 13.398 -1.574 31.031 1 85.25 52 SER A N 1
ATOM 406 C CA . SER A 1 52 ? 14.266 -0.919 32 1 85.25 52 SER A CA 1
ATOM 407 C C . SER A 1 52 ? 15.375 -1.85 32.469 1 85.25 52 SER A C 1
ATOM 409 O O . SER A 1 52 ? 16.516 -1.409 32.688 1 85.25 52 SER A O 1
ATOM 411 N N . ASP A 1 53 ? 15.078 -3.111 32.562 1 81.25 53 ASP A N 1
ATOM 412 C CA . ASP A 1 53 ? 16.047 -4.09 33.062 1 81.25 53 ASP A CA 1
ATOM 413 C C . ASP A 1 53 ? 17.266 -4.145 32.125 1 81.25 53 ASP A C 1
ATOM 415 O O . ASP A 1 53 ? 18.406 -4.246 32.625 1 81.25 53 ASP A O 1
ATOM 419 N N . GLU A 1 54 ? 17 -4.078 30.922 1 85.75 54 GLU A N 1
ATOM 420 C CA . GLU A 1 54 ? 18.094 -4.133 29.953 1 85.75 54 GLU A CA 1
ATOM 421 C C . GLU A 1 54 ? 19 -2.908 30.078 1 85.75 54 GLU A C 1
ATOM 423 O O . GLU A 1 54 ? 20.219 -3.012 29.938 1 85.75 54 GLU A O 1
ATOM 428 N N . ILE A 1 55 ? 18.422 -1.804 30.312 1 90 55 ILE A N 1
ATOM 429 C CA . ILE A 1 55 ? 19.172 -0.558 30.438 1 90 55 ILE A CA 1
ATOM 430 C C . ILE A 1 55 ? 20.031 -0.602 31.703 1 90 55 ILE A C 1
ATOM 432 O O . ILE A 1 55 ? 21.219 -0.286 31.672 1 90 55 ILE A O 1
ATOM 436 N N . ILE A 1 56 ? 19.438 -1.031 32.812 1 88.62 56 ILE A N 1
ATOM 437 C CA . ILE A 1 56 ? 20.109 -1.088 34.125 1 88.62 56 ILE A CA 1
ATOM 438 C C . ILE A 1 56 ? 21.234 -2.121 34.062 1 88.62 56 ILE A C 1
ATOM 440 O O . ILE A 1 56 ? 22.312 -1.901 34.625 1 88.62 56 ILE A O 1
ATOM 444 N N . GLU A 1 57 ? 20.906 -3.232 33.406 1 86.38 57 GLU A N 1
ATOM 445 C CA . GLU A 1 57 ? 21.906 -4.289 33.312 1 86.38 57 GLU A CA 1
ATOM 446 C C . GLU A 1 57 ? 23.125 -3.814 32.531 1 86.38 57 GLU A C 1
ATOM 448 O O . GLU A 1 57 ? 24.266 -4.117 32.906 1 86.38 57 GLU A O 1
ATOM 453 N N . TYR A 1 58 ? 22.938 -3.105 31.531 1 88.44 58 TYR A N 1
ATOM 454 C CA . TYR A 1 58 ? 24.031 -2.68 30.672 1 88.44 58 TYR A CA 1
ATOM 455 C C . TYR A 1 58 ? 24.859 -1.6 31.344 1 88.44 58 TYR A C 1
ATOM 457 O O . TYR A 1 58 ? 26.094 -1.681 31.375 1 88.44 58 TYR A O 1
ATOM 465 N N . PHE A 1 59 ? 24.188 -0.611 31.891 1 93.38 59 PHE A N 1
ATOM 466 C CA . PHE A 1 59 ? 24.906 0.554 32.375 1 93.38 59 PHE A CA 1
ATOM 467 C C . PHE A 1 59 ? 25.266 0.384 33.875 1 93.38 59 PHE A C 1
ATOM 469 O O . PHE A 1 59 ? 26.172 1.05 34.375 1 93.38 59 PHE A O 1
ATOM 476 N N . GLY A 1 60 ? 24.656 -0.425 34.531 1 90.81 60 GLY A N 1
ATOM 477 C CA . GLY A 1 60 ? 24.922 -0.647 35.938 1 90.81 60 GLY A CA 1
ATOM 478 C C . GLY A 1 60 ? 24.844 0.621 36.781 1 90.81 60 GLY A C 1
ATOM 479 O O . GLY A 1 60 ? 23.969 1.457 36.562 1 90.81 60 GLY A O 1
ATOM 480 N N . ASP A 1 61 ? 25.844 0.757 37.719 1 91.5 61 ASP A N 1
ATOM 481 C CA . ASP A 1 61 ? 25.828 1.926 38.594 1 91.5 61 ASP A CA 1
ATOM 482 C C . ASP A 1 61 ? 26.625 3.076 37.969 1 91.5 61 ASP A C 1
ATOM 484 O O . ASP A 1 61 ? 26.75 4.145 38.562 1 91.5 61 ASP A O 1
ATOM 488 N N . GLY A 1 62 ? 27.078 2.869 36.781 1 92.94 62 GLY A N 1
ATOM 489 C CA . GLY A 1 62 ? 27.75 3.922 36.031 1 92.94 62 GLY A CA 1
ATOM 490 C C . GLY A 1 62 ? 29.234 4.012 36.344 1 92.94 62 GLY A C 1
ATOM 491 O O . GLY A 1 62 ? 29.969 4.762 35.688 1 92.94 62 GLY A O 1
ATOM 492 N N . ARG A 1 63 ? 29.812 3.238 37.344 1 89.81 63 ARG A N 1
ATOM 493 C CA . ARG A 1 63 ? 31.203 3.297 37.75 1 89.81 63 ARG A CA 1
ATOM 494 C C . ARG A 1 63 ? 32.125 2.992 36.562 1 89.81 63 ARG A C 1
ATOM 496 O O . ARG A 1 63 ? 33.219 3.586 36.469 1 89.81 63 ARG A O 1
ATOM 503 N N . ARG A 1 64 ? 31.656 2.104 35.688 1 90.12 64 ARG A N 1
ATOM 504 C CA . ARG A 1 64 ? 32.438 1.72 34.531 1 90.12 64 ARG A CA 1
ATOM 505 C C . ARG A 1 64 ? 32.656 2.916 33.625 1 90.12 64 ARG A C 1
ATOM 507 O O . ARG A 1 64 ? 33.688 2.977 32.906 1 90.12 64 ARG A O 1
ATOM 514 N N . PHE A 1 65 ? 31.844 3.916 33.75 1 92.75 65 PHE A N 1
ATOM 515 C CA . PHE A 1 65 ? 31.906 5.078 32.844 1 92.75 65 PHE A CA 1
ATOM 516 C C . PHE A 1 65 ? 32.438 6.297 33.594 1 92.75 65 PHE A C 1
ATOM 518 O O . PHE A 1 65 ? 32.469 7.402 33.062 1 92.75 65 PHE A O 1
ATOM 525 N N . GLY A 1 66 ? 32.812 6.109 34.781 1 93.19 66 GLY A N 1
ATOM 526 C CA . GLY A 1 66 ? 33.344 7.203 35.562 1 93.19 66 GLY A CA 1
ATOM 527 C C . GLY A 1 66 ? 32.281 8.117 36.125 1 93.19 66 GLY A C 1
ATOM 528 O O . GLY A 1 66 ? 32.531 9.297 36.375 1 93.19 66 GLY A O 1
ATOM 529 N N . VAL A 1 67 ? 31.047 7.652 36.125 1 96.31 67 VAL A N 1
ATOM 530 C CA . VAL A 1 67 ? 29.953 8.453 36.656 1 96.31 67 VAL A CA 1
ATOM 531 C C . VAL A 1 67 ? 29.125 7.629 37.625 1 96.31 67 VAL A C 1
ATOM 533 O O . VAL A 1 67 ? 29.453 6.469 37.906 1 96.31 67 VAL A O 1
ATOM 536 N N . HIS A 1 68 ? 28.219 8.281 38.281 1 96.25 68 HIS A N 1
ATOM 537 C CA . HIS A 1 68 ? 27.266 7.633 39.188 1 96.25 68 HIS A CA 1
ATOM 538 C C . HIS A 1 68 ? 25.844 7.75 38.625 1 96.25 68 HIS A C 1
ATOM 540 O O . HIS A 1 68 ? 25.281 8.852 38.594 1 96.25 68 HIS A O 1
ATOM 546 N N . LEU A 1 69 ? 25.312 6.574 38.375 1 95.88 69 LEU A N 1
ATOM 547 C CA . LEU A 1 69 ? 23.969 6.562 37.781 1 95.88 69 LEU A CA 1
ATOM 548 C C . LEU A 1 69 ? 22.938 6.152 38.812 1 95.88 69 LEU A C 1
ATOM 550 O O . LEU A 1 69 ? 23.172 5.219 39.594 1 95.88 69 LEU A O 1
ATOM 554 N N . HIS A 1 70 ? 21.922 6.879 38.906 1 94.88 70 HIS A N 1
ATOM 555 C CA . HIS A 1 70 ? 20.766 6.57 39.719 1 94.88 70 HIS A CA 1
ATOM 556 C C . HIS A 1 70 ? 19.516 6.352 38.875 1 94.88 70 HIS A C 1
ATOM 558 O O . HIS A 1 70 ? 19.172 7.203 38.062 1 94.88 70 HIS A O 1
ATOM 564 N N . TYR A 1 71 ? 18.844 5.25 39.094 1 93.94 71 TYR A N 1
ATOM 565 C CA . TYR A 1 71 ? 17.734 4.902 38.219 1 93.94 71 TYR A CA 1
ATOM 566 C C . TYR A 1 71 ? 16.391 5.188 38.906 1 93.94 71 TYR A C 1
ATOM 568 O O . TYR A 1 71 ? 16.234 4.914 40.125 1 93.94 71 TYR A O 1
ATOM 576 N N . PHE A 1 72 ? 15.508 5.738 38.188 1 92.88 72 PHE A N 1
ATOM 577 C CA . PHE A 1 72 ? 14.148 6.004 38.625 1 92.88 72 PHE A CA 1
ATOM 578 C C . PHE A 1 72 ? 13.141 5.348 37.688 1 92.88 72 PHE A C 1
ATOM 580 O O . PHE A 1 72 ? 12.898 5.84 36.594 1 92.88 72 PHE A O 1
ATOM 587 N N . GLU A 1 73 ? 12.5 4.32 38.062 1 88.5 73 GLU A N 1
ATOM 588 C CA . GLU A 1 73 ? 11.602 3.537 37.219 1 88.5 73 GLU A CA 1
ATOM 589 C C . GLU A 1 73 ? 10.164 4.035 37.344 1 88.5 73 GLU A C 1
ATOM 591 O O . GLU A 1 73 ? 9.664 4.246 38.438 1 88.5 73 GLU A O 1
ATOM 596 N N . GLU A 1 74 ? 9.656 4.281 36.156 1 82.75 74 GLU A N 1
ATOM 597 C CA . GLU A 1 74 ? 8.258 4.688 36.094 1 82.75 74 GLU A CA 1
ATOM 598 C C . GLU A 1 74 ? 7.352 3.5 35.781 1 82.75 74 GLU A C 1
ATOM 600 O O . GLU A 1 74 ? 7.656 2.695 34.875 1 82.75 74 GLU A O 1
ATOM 605 N N . ALA A 1 75 ? 6.27 3.312 36.438 1 71.56 75 ALA A N 1
ATOM 606 C CA . ALA A 1 75 ? 5.316 2.24 36.188 1 71.56 75 ALA A CA 1
ATOM 607 C C . ALA A 1 75 ? 4.445 2.58 34.969 1 71.56 75 ALA A C 1
ATOM 609 O O . ALA A 1 75 ? 4.094 1.698 34.188 1 71.56 75 ALA A O 1
ATOM 610 N N . THR A 1 76 ? 4.035 3.834 34.906 1 76 76 THR A N 1
ATOM 611 C CA . THR A 1 76 ? 3.266 4.355 33.781 1 76 76 THR A CA 1
ATOM 612 C C . THR A 1 76 ? 3.951 5.578 33.188 1 76 76 THR A C 1
ATOM 614 O O . THR A 1 76 ? 4.648 6.312 33.875 1 76 76 THR A O 1
ATOM 617 N N . PRO A 1 77 ? 3.75 5.711 31.922 1 78.25 77 PRO A N 1
ATOM 618 C CA . PRO A 1 77 ? 4.379 6.891 31.328 1 78.25 77 PRO A CA 1
ATOM 619 C C . PRO A 1 77 ? 3.918 8.195 31.969 1 78.25 77 PRO A C 1
ATOM 621 O O . PRO A 1 77 ? 2.717 8.477 32.031 1 78.25 77 PRO A O 1
ATOM 624 N N . LEU A 1 78 ? 4.789 8.961 32.469 1 84.38 78 LEU A N 1
ATOM 625 C CA . LEU A 1 78 ? 4.465 10.18 33.219 1 84.38 78 LEU A CA 1
ATOM 626 C C . LEU A 1 78 ? 4.664 11.414 32.344 1 84.38 78 LEU A C 1
ATOM 628 O O . LEU A 1 78 ? 4.41 12.539 32.812 1 84.38 78 LEU A O 1
ATOM 632 N N . GLY A 1 79 ? 5.121 11.234 31.109 1 85.69 79 GLY A N 1
ATOM 633 C CA . GLY A 1 79 ? 5.492 12.375 30.281 1 85.69 79 GLY A CA 1
ATOM 634 C C . GLY A 1 79 ? 6.914 12.844 30.516 1 85.69 79 GLY A C 1
ATOM 635 O O . GLY A 1 79 ? 7.562 12.43 31.469 1 85.69 79 GLY A O 1
ATOM 636 N N . THR A 1 80 ? 7.359 13.797 29.719 1 86.94 80 THR A N 1
ATOM 637 C CA . THR A 1 80 ? 8.75 14.234 29.812 1 86.94 80 THR A CA 1
ATOM 638 C C . THR A 1 80 ? 8.984 15.008 31.109 1 86.94 80 THR A C 1
ATOM 640 O O . THR A 1 80 ? 9.906 14.695 31.859 1 86.94 80 THR A O 1
ATOM 643 N N . ALA A 1 81 ? 8.125 15.938 31.406 1 91.19 81 ALA A N 1
ATOM 644 C CA . ALA A 1 81 ? 8.273 16.719 32.625 1 91.19 81 ALA A CA 1
ATOM 645 C C . ALA A 1 81 ? 7.93 15.875 33.844 1 91.19 81 ALA A C 1
ATOM 647 O O . ALA A 1 81 ? 8.555 16.031 34.906 1 91.19 81 ALA A O 1
ATOM 648 N N . GLY A 1 82 ? 6.941 15.031 33.719 1 90.19 82 GLY A N 1
ATOM 649 C CA . GLY A 1 82 ? 6.574 14.133 34.812 1 90.19 82 GLY A CA 1
ATOM 650 C C . GLY A 1 82 ? 7.695 13.195 35.188 1 90.19 82 GLY A C 1
ATOM 651 O O . GLY A 1 82 ? 7.867 12.891 36.375 1 90.19 82 GLY A O 1
ATOM 652 N N . SER A 1 83 ? 8.43 12.734 34.25 1 90.38 83 SER A N 1
ATOM 653 C CA . SER A 1 83 ? 9.547 11.836 34.5 1 90.38 83 SER A CA 1
ATOM 654 C C . SER A 1 83 ? 10.648 12.531 35.312 1 90.38 83 SER A C 1
ATOM 656 O O . SER A 1 83 ? 11.258 11.922 36.188 1 90.38 83 SER A O 1
ATOM 658 N N . VAL A 1 84 ? 10.891 13.75 35 1 91.75 84 VAL A N 1
ATOM 659 C CA . VAL A 1 84 ? 11.914 14.523 35.688 1 91.75 84 VAL A CA 1
ATOM 660 C C . VAL A 1 84 ? 11.453 14.797 37.125 1 91.75 84 VAL A C 1
ATOM 662 O O . VAL A 1 84 ? 12.258 14.742 38.062 1 91.75 84 VAL A O 1
ATOM 665 N N . LYS A 1 85 ? 10.195 15.086 37.25 1 92.06 85 LYS A N 1
ATOM 666 C CA . LYS A 1 85 ? 9.648 15.32 38.594 1 92.06 85 LYS A CA 1
ATOM 667 C C . LYS A 1 85 ? 9.797 14.078 39.469 1 92.06 85 LYS A C 1
ATOM 669 O O . LYS A 1 85 ? 10.039 14.188 40.656 1 92.06 85 LYS A O 1
ATOM 674 N N . HIS A 1 86 ? 9.617 12.984 38.875 1 90.12 86 HIS A N 1
ATOM 675 C CA . HIS A 1 86 ? 9.773 11.719 39.594 1 90.12 86 HIS A CA 1
ATOM 676 C C . HIS A 1 86 ? 11.164 11.594 40.188 1 90.12 86 HIS A C 1
ATOM 678 O O . HIS A 1 86 ? 11.344 10.938 41.219 1 90.12 86 HIS A O 1
ATOM 684 N N . ALA A 1 87 ? 12.18 12.219 39.656 1 92.06 87 ALA A N 1
ATOM 685 C CA . ALA A 1 87 ? 13.555 12.18 40.156 1 92.06 87 ALA A CA 1
ATOM 686 C C . ALA A 1 87 ? 13.867 13.398 41 1 92.06 87 ALA A C 1
ATOM 688 O O . ALA A 1 87 ? 15.039 13.711 41.25 1 92.06 87 ALA A O 1
ATOM 689 N N . GLN A 1 88 ? 12.875 14.086 41.5 1 92.12 88 GLN A N 1
ATOM 690 C CA . GLN A 1 88 ? 13.039 15.344 42.219 1 92.12 88 GLN A CA 1
ATOM 691 C C . GLN A 1 88 ? 13.914 15.156 43.469 1 92.12 88 GLN A C 1
ATOM 693 O O . GLN A 1 88 ? 14.688 16.047 43.812 1 92.12 88 GLN A O 1
ATOM 698 N N . SER A 1 89 ? 13.82 14.016 44.188 1 91.12 89 SER A N 1
ATOM 699 C CA . SER A 1 89 ? 14.578 13.758 45.406 1 91.12 89 SER A CA 1
ATOM 700 C C . SER A 1 89 ? 16.078 13.805 45.156 1 91.12 89 SER A C 1
ATOM 702 O O . SER A 1 89 ? 16.859 14.133 46.031 1 91.12 89 SER A O 1
ATOM 704 N N . PHE A 1 90 ? 16.391 13.484 43.938 1 93 90 PHE A N 1
ATOM 705 C CA . PHE A 1 90 ? 17.797 13.453 43.562 1 93 90 PHE A CA 1
ATOM 706 C C . PHE A 1 90 ? 18.25 14.82 43.062 1 93 90 PHE A C 1
ATOM 708 O O . PHE A 1 90 ? 19.422 15.18 43.219 1 93 90 PHE A O 1
ATOM 715 N N . LEU A 1 91 ? 17.359 15.609 42.594 1 93.38 91 LEU A N 1
ATOM 716 C CA . LEU A 1 91 ? 17.688 16.859 41.938 1 93.38 91 LEU A CA 1
ATOM 717 C C . LEU A 1 91 ? 17.578 18.047 42.875 1 93.38 91 LEU A C 1
ATOM 719 O O . LEU A 1 91 ? 16.641 18.844 42.812 1 93.38 91 LEU A O 1
ATOM 723 N N . ASP A 1 92 ? 18.562 18.281 43.688 1 90.25 92 ASP A N 1
ATOM 724 C CA . ASP A 1 92 ? 18.531 19.312 44.719 1 90.25 92 ASP A CA 1
ATOM 725 C C . ASP A 1 92 ? 19.344 20.531 44.281 1 90.25 92 ASP A C 1
ATOM 727 O O . ASP A 1 92 ? 19.422 21.516 45.031 1 90.25 92 ASP A O 1
ATOM 731 N N . ASP A 1 93 ? 20.031 20.5 43.188 1 93.12 93 ASP A N 1
ATOM 732 C CA . ASP A 1 93 ? 20.828 21.594 42.625 1 93.12 93 ASP A CA 1
ATOM 733 C C . ASP A 1 93 ? 20.438 21.844 41.156 1 93.12 93 ASP A C 1
ATOM 735 O O . ASP A 1 93 ? 19.625 21.125 40.594 1 93.12 93 ASP A O 1
ATOM 739 N N . THR A 1 94 ? 21.047 23 40.688 1 95.81 94 THR A N 1
ATOM 740 C CA . THR A 1 94 ? 20.844 23.219 39.25 1 95.81 94 THR A CA 1
ATOM 741 C C . THR A 1 94 ? 21.219 21.969 38.469 1 95.81 94 THR A C 1
ATOM 743 O O . THR A 1 94 ? 22.25 21.344 38.719 1 95.81 94 THR A O 1
ATOM 746 N N . PHE A 1 95 ? 20.344 21.547 37.625 1 96.38 95 PHE A N 1
ATOM 747 C CA . PHE A 1 95 ? 20.578 20.297 36.906 1 96.38 95 PHE A CA 1
ATOM 748 C C . PHE A 1 95 ? 20.328 20.453 35.438 1 96.38 95 PHE A C 1
ATOM 750 O O . PHE A 1 95 ? 19.672 21.406 35 1 96.38 95 PHE A O 1
ATOM 757 N N . VAL A 1 96 ? 20.844 19.562 34.656 1 96.81 96 VAL A N 1
ATOM 758 C CA . VAL A 1 96 ? 20.688 19.484 33.188 1 96.81 96 VAL A CA 1
ATOM 759 C C . VAL A 1 96 ? 19.812 18.297 32.812 1 96.81 96 VAL A C 1
ATOM 761 O O . VAL A 1 96 ? 19.938 17.219 33.406 1 96.81 96 VAL A O 1
ATOM 764 N N . VAL A 1 97 ? 18.859 18.578 31.984 1 96.06 97 VAL A N 1
ATOM 765 C CA . VAL A 1 97 ? 17.984 17.531 31.469 1 96.06 97 VAL A CA 1
ATOM 766 C C . VAL A 1 97 ? 18.312 17.234 30.016 1 96.06 97 VAL A C 1
ATOM 768 O O . VAL A 1 97 ? 18.453 18.156 29.203 1 96.06 97 VAL A O 1
ATOM 771 N N . ILE A 1 98 ? 18.453 16 29.625 1 94.75 98 ILE A N 1
ATOM 772 C CA . ILE A 1 98 ? 18.719 15.602 28.25 1 94.75 98 ILE A CA 1
ATOM 773 C C . ILE A 1 98 ? 18.031 14.266 27.953 1 94.75 98 ILE A C 1
ATOM 775 O O . ILE A 1 98 ? 17.953 13.398 28.828 1 94.75 98 ILE A O 1
ATOM 779 N N . SER A 1 99 ? 17.453 14.242 26.734 1 91.5 99 SER A N 1
ATOM 780 C CA . SER A 1 99 ? 16.844 12.977 26.312 1 91.5 99 SER A CA 1
ATOM 781 C C . SER A 1 99 ? 17.922 11.938 25.984 1 91.5 99 SER A C 1
ATOM 783 O O . SER A 1 99 ? 18.969 12.273 25.453 1 91.5 99 SER A O 1
ATOM 785 N N . ALA A 1 100 ? 17.609 10.648 26.328 1 89.31 100 ALA A N 1
ATOM 786 C CA . ALA A 1 100 ? 18.562 9.562 26.141 1 89.31 100 ALA A CA 1
ATOM 787 C C . ALA A 1 100 ? 18.797 9.297 24.656 1 89.31 100 ALA A C 1
ATOM 789 O O . ALA A 1 100 ? 19.781 8.656 24.281 1 89.31 100 ALA A O 1
ATOM 790 N N . ASP A 1 101 ? 17.922 9.82 23.828 1 87.56 101 ASP A N 1
ATOM 791 C CA . ASP A 1 101 ? 18.047 9.539 22.391 1 87.56 101 ASP A CA 1
ATOM 792 C C . ASP A 1 101 ? 18.656 10.719 21.656 1 87.56 101 ASP A C 1
ATOM 794 O O . ASP A 1 101 ? 18.656 10.758 20.422 1 87.56 101 ASP A O 1
ATOM 798 N N . THR A 1 102 ? 19.188 11.594 22.359 1 89.62 102 THR A N 1
ATOM 799 C CA . THR A 1 102 ? 19.766 12.797 21.766 1 89.62 102 THR A CA 1
ATOM 800 C C . THR A 1 102 ? 21.281 12.688 21.703 1 89.62 102 THR A C 1
ATOM 802 O O . THR A 1 102 ? 21.922 12.219 22.656 1 89.62 102 THR A O 1
ATOM 805 N N . LEU A 1 103 ? 21.859 12.953 20.562 1 91 103 LEU A N 1
ATOM 806 C CA . LEU A 1 103 ? 23.297 13.086 20.375 1 91 103 LEU A CA 1
ATOM 807 C C . LEU A 1 103 ? 23.672 14.523 20.062 1 91 103 LEU A C 1
ATOM 809 O O . LEU A 1 103 ? 23.078 15.148 19.172 1 91 103 LEU A O 1
ATOM 813 N N . THR A 1 104 ? 24.609 15.07 20.859 1 91.56 104 THR A N 1
ATOM 814 C CA . THR A 1 104 ? 24.922 16.484 20.656 1 91.56 104 THR A CA 1
ATOM 815 C C . THR A 1 104 ? 26.391 16.75 20.953 1 91.56 104 THR A C 1
ATOM 817 O O . THR A 1 104 ? 27.047 15.969 21.672 1 91.56 104 THR A O 1
ATOM 820 N N . THR A 1 105 ? 26.969 17.719 20.281 1 89 105 THR A N 1
ATOM 821 C CA . THR A 1 105 ? 28.312 18.234 20.562 1 89 105 THR A CA 1
ATOM 822 C C . THR A 1 105 ? 28.25 19.688 21 1 89 105 THR A C 1
ATOM 824 O O . THR A 1 105 ? 29.234 20.422 20.875 1 89 105 THR A O 1
ATOM 827 N N . ILE A 1 106 ? 27.109 20.078 21.438 1 90.5 106 ILE A N 1
ATOM 828 C CA . ILE A 1 106 ? 26.891 21.438 21.906 1 90.5 106 ILE A CA 1
ATOM 829 C C . ILE A 1 106 ? 27.781 21.719 23.109 1 90.5 106 ILE A C 1
ATOM 831 O O . ILE A 1 106 ? 27.969 20.859 23.969 1 90.5 106 ILE A O 1
ATOM 835 N N . HIS A 1 107 ? 28.359 22.953 23.156 1 91.56 107 HIS A N 1
ATOM 836 C CA . HIS A 1 107 ? 29.156 23.375 24.312 1 91.56 107 HIS A CA 1
ATOM 837 C C . HIS A 1 107 ? 28.266 23.734 25.484 1 91.56 107 HIS A C 1
ATOM 839 O O . HIS A 1 107 ? 27.75 24.844 25.578 1 91.56 107 HIS A O 1
ATOM 845 N N . LEU A 1 108 ? 28.281 22.875 26.438 1 94.38 108 LEU A N 1
ATOM 846 C CA . LEU A 1 108 ? 27.344 22.984 27.547 1 94.38 108 LEU A CA 1
ATOM 847 C C . LEU A 1 108 ? 27.75 24.094 28.516 1 94.38 108 LEU A C 1
ATOM 849 O O . LEU A 1 108 ? 26.906 24.734 29.125 1 94.38 108 LEU A O 1
ATOM 853 N N . GLN A 1 109 ? 29.016 24.344 28.672 1 94.25 109 GLN A N 1
ATOM 854 C CA . GLN A 1 109 ? 29.5 25.297 29.672 1 94.25 109 GLN A CA 1
ATOM 855 C C . GLN A 1 109 ? 28.984 26.703 29.375 1 94.25 109 GLN A C 1
ATOM 857 O O . GLN A 1 109 ? 28.594 27.438 30.297 1 94.25 109 GLN A O 1
ATOM 862 N N . GLN A 1 110 ? 29 27.031 28.109 1 93.94 110 GLN A N 1
ATOM 863 C CA . GLN A 1 110 ? 28.516 28.359 27.719 1 93.94 110 GLN A CA 1
ATOM 864 C C . GLN A 1 110 ? 27.031 28.5 28.031 1 93.94 110 GLN A C 1
ATOM 866 O O . GLN A 1 110 ? 26.578 29.578 28.453 1 93.94 110 GLN A O 1
ATOM 871 N N . ALA A 1 111 ? 26.359 27.5 27.844 1 95 111 ALA A N 1
ATOM 872 C CA . ALA A 1 111 ? 24.922 27.516 28.125 1 95 111 ALA A CA 1
ATOM 873 C C . ALA A 1 111 ? 24.672 27.625 29.625 1 95 111 ALA A C 1
ATOM 875 O O . ALA A 1 111 ? 23.75 28.328 30.062 1 95 111 ALA A O 1
ATOM 876 N N . ILE A 1 112 ? 25.484 26.953 30.422 1 95.75 112 ILE A N 1
ATOM 877 C CA . ILE A 1 112 ? 25.359 27 31.875 1 95.75 112 ILE A CA 1
ATOM 878 C C . ILE A 1 112 ? 25.672 28.406 32.375 1 95.75 112 ILE A C 1
ATOM 880 O O . ILE A 1 112 ? 24.953 28.938 33.219 1 95.75 112 ILE A O 1
ATOM 884 N N . ASN A 1 113 ? 26.688 28.984 31.812 1 95.69 113 ASN A N 1
ATOM 885 C CA . ASN A 1 113 ? 27.031 30.359 32.156 1 95.69 113 ASN A CA 1
ATOM 886 C C . ASN A 1 113 ? 25.891 31.328 31.844 1 95.69 113 ASN A C 1
ATOM 888 O O . ASN A 1 113 ? 25.594 32.219 32.625 1 95.69 113 ASN A O 1
ATOM 892 N N . PHE A 1 114 ? 25.375 31.109 30.719 1 95.56 114 PHE A N 1
ATOM 893 C CA . PHE A 1 114 ? 24.234 31.922 30.312 1 95.56 114 PHE A CA 1
ATOM 894 C C . PHE A 1 114 ? 23.078 31.766 31.281 1 95.56 114 PHE A C 1
ATOM 896 O O . PHE A 1 114 ? 22.438 32.75 31.672 1 95.56 114 PHE A O 1
ATOM 903 N N . HIS A 1 115 ? 22.781 30.625 31.75 1 96.44 115 HIS A N 1
ATOM 904 C CA . HIS A 1 115 ? 21.719 30.312 32.688 1 96.44 115 HIS A CA 1
ATOM 905 C C . HIS A 1 115 ? 21.891 31.078 34 1 96.44 115 HIS A C 1
ATOM 907 O O . HIS A 1 115 ? 20.953 31.688 34.5 1 96.44 115 HIS A O 1
ATOM 913 N N . PHE A 1 116 ? 23.094 31.078 34.469 1 96 116 PHE A N 1
ATOM 914 C CA . PHE A 1 116 ? 23.375 31.734 35.75 1 96 116 PHE A CA 1
ATOM 915 C C . PHE A 1 116 ? 23.406 33.25 35.594 1 96 116 PHE A C 1
ATOM 917 O O . PHE A 1 116 ? 22.938 34 36.469 1 96 116 PHE A O 1
ATOM 924 N N . SER A 1 117 ? 23.906 33.656 34.438 1 95.75 117 SER A N 1
ATOM 925 C CA . SER A 1 117 ? 23.984 35.094 34.188 1 95.75 117 SER A CA 1
ATOM 926 C C . SER A 1 117 ? 22.594 35.75 34.125 1 95.75 117 SER A C 1
ATOM 928 O O . SER A 1 117 ? 22.406 36.875 34.562 1 95.75 117 SER A O 1
ATOM 930 N N . LYS A 1 118 ? 21.641 35.031 33.656 1 94.94 118 LYS A N 1
ATOM 931 C CA . LYS A 1 118 ? 20.297 35.562 33.469 1 94.94 118 LYS A CA 1
ATOM 932 C C . LYS A 1 118 ? 19.422 35.219 34.688 1 94.94 118 LYS A C 1
ATOM 934 O O . LYS A 1 118 ? 18.266 35.656 34.781 1 94.94 118 LYS A O 1
ATOM 939 N N . GLN A 1 119 ? 19.984 34.438 35.656 1 93.69 119 GLN A N 1
ATOM 940 C CA . GLN A 1 119 ? 19.188 33.938 36.781 1 93.69 119 GLN A CA 1
ATOM 941 C C . GLN A 1 119 ? 17.906 33.281 36.312 1 93.69 119 GLN A C 1
ATOM 943 O O . GLN A 1 119 ? 16.812 33.594 36.781 1 93.69 119 GLN A O 1
ATOM 948 N N . ALA A 1 120 ? 18.094 32.469 35.312 1 95.62 120 ALA A N 1
ATOM 949 C CA . ALA A 1 120 ? 16.969 31.828 34.656 1 95.62 120 ALA A CA 1
ATOM 950 C C . ALA A 1 120 ? 16.406 30.688 35.469 1 95.62 120 ALA A C 1
ATOM 952 O O . ALA A 1 120 ? 17.156 30.016 36.219 1 95.62 120 ALA A O 1
ATOM 953 N N . LEU A 1 121 ? 15.109 30.516 35.438 1 96.31 121 LEU A N 1
ATOM 954 C CA . LEU A 1 121 ? 14.477 29.328 36 1 96.31 121 LEU A CA 1
ATOM 955 C C . LEU A 1 121 ? 14.766 28.094 35.156 1 96.31 121 LEU A C 1
ATOM 957 O O . LEU A 1 121 ? 15.055 27.031 35.688 1 96.31 121 LEU A O 1
ATOM 961 N N . ILE A 1 122 ? 14.648 28.25 33.906 1 96.5 122 ILE A N 1
ATOM 962 C CA . ILE A 1 122 ? 14.969 27.203 32.938 1 96.5 122 ILE A CA 1
ATOM 963 C C . ILE A 1 122 ? 15.578 27.828 31.703 1 96.5 122 ILE A C 1
ATOM 965 O O . ILE A 1 122 ? 15.164 28.922 31.266 1 96.5 122 ILE A O 1
ATOM 969 N N . THR A 1 123 ? 16.578 27.281 31.172 1 97.19 123 THR A N 1
ATOM 970 C CA . THR A 1 123 ? 17.188 27.625 29.891 1 97.19 123 THR A CA 1
ATOM 971 C C . THR A 1 123 ? 17.031 26.5 28.891 1 97.19 123 THR A C 1
ATOM 973 O O . THR A 1 123 ? 17.453 25.375 29.141 1 97.19 123 THR A O 1
ATOM 976 N N . VAL A 1 124 ? 16.359 26.797 27.797 1 96.31 124 VAL A N 1
ATOM 977 C CA . VAL A 1 124 ? 16.125 25.828 26.734 1 96.31 124 VAL A CA 1
ATOM 978 C C . VAL A 1 124 ? 17.203 25.984 25.641 1 96.31 124 VAL A C 1
ATOM 980 O O . VAL A 1 124 ? 17.391 27.078 25.125 1 96.31 124 VAL A O 1
ATOM 983 N N . LEU A 1 125 ? 17.922 24.922 25.359 1 95.81 125 LEU A N 1
ATOM 984 C CA . LEU A 1 125 ? 18.875 24.969 24.25 1 95.81 125 LEU A CA 1
ATOM 985 C C . LEU A 1 125 ? 18.141 24.859 22.922 1 95.81 125 LEU A C 1
ATOM 987 O O . LEU A 1 125 ? 17.344 23.938 22.719 1 95.81 125 LEU A O 1
ATOM 991 N N . MET A 1 126 ? 18.406 25.828 22.062 1 94.88 126 MET A N 1
ATOM 992 C CA . MET A 1 126 ? 17.703 25.891 20.781 1 94.88 126 MET A CA 1
ATOM 993 C C . MET A 1 126 ? 18.656 25.609 19.625 1 94.88 126 MET A C 1
ATOM 995 O O . MET A 1 126 ? 19.859 25.812 19.75 1 94.88 126 MET A O 1
ATOM 999 N N . HIS A 1 127 ? 18.141 25.078 18.578 1 91.31 127 HIS A N 1
ATOM 1000 C CA . HIS A 1 127 ? 18.875 24.812 17.344 1 91.31 127 HIS A CA 1
ATOM 1001 C C . HIS A 1 127 ? 18.078 25.234 16.125 1 91.31 127 HIS A C 1
ATOM 1003 O O . HIS A 1 127 ? 16.844 25.203 16.125 1 91.31 127 HIS A O 1
ATOM 1009 N N . HIS A 1 128 ? 18.719 25.719 15.078 1 87.81 128 HIS A N 1
ATOM 1010 C CA . HIS A 1 128 ? 18.047 26.141 13.844 1 87.81 128 HIS A CA 1
ATOM 1011 C C . HIS A 1 128 ? 17.641 24.938 13 1 87.81 128 HIS A C 1
ATOM 1013 O O . HIS A 1 128 ? 18.453 24.016 12.789 1 87.81 128 HIS A O 1
ATOM 1019 N N . GLU A 1 129 ? 16.438 24.875 12.672 1 81 129 GLU A N 1
ATOM 1020 C CA . GLU A 1 129 ? 15.914 23.859 11.766 1 81 129 GLU A CA 1
ATOM 1021 C C . GLU A 1 129 ? 15.062 24.5 10.664 1 81 129 GLU A C 1
ATOM 1023 O O . GLU A 1 129 ? 14.133 25.25 10.953 1 81 129 GLU A O 1
ATOM 1028 N N . ALA A 1 130 ? 15.336 24.125 9.445 1 71.56 130 ALA A N 1
ATOM 1029 C CA . ALA A 1 130 ? 14.625 24.719 8.312 1 71.56 130 ALA A CA 1
ATOM 1030 C C . ALA A 1 130 ? 13.164 24.281 8.289 1 71.56 130 ALA A C 1
ATOM 1032 O O . ALA A 1 130 ? 12.281 25.047 7.934 1 71.56 130 ALA A O 1
ATOM 1033 N N . THR A 1 131 ? 12.898 23.047 8.602 1 74.25 131 THR A N 1
ATOM 1034 C CA . THR A 1 131 ? 11.539 22.531 8.672 1 74.25 131 THR A CA 1
ATOM 1035 C C . THR A 1 131 ? 11.18 22.156 10.109 1 74.25 131 THR A C 1
ATOM 1037 O O . THR A 1 131 ? 11.297 20.984 10.5 1 74.25 131 THR A O 1
ATOM 1040 N N . PRO A 1 132 ? 10.664 23.094 10.773 1 81.75 132 PRO A N 1
ATOM 1041 C CA . PRO A 1 132 ? 10.492 22.906 12.211 1 81.75 132 PRO A CA 1
ATOM 1042 C C . PRO A 1 132 ? 9.195 22.203 12.57 1 81.75 132 PRO A C 1
ATOM 1044 O O . PRO A 1 132 ? 8.758 22.25 13.727 1 81.75 132 PRO A O 1
ATOM 1047 N N . LEU A 1 133 ? 8.555 21.469 11.695 1 77.69 133 LEU A N 1
ATOM 1048 C CA . LEU A 1 133 ? 7.223 20.922 11.906 1 77.69 133 LEU A CA 1
ATOM 1049 C C . LEU A 1 133 ? 7.258 19.766 12.898 1 77.69 133 LEU A C 1
ATOM 1051 O O . LEU A 1 133 ? 6.25 19.469 13.547 1 77.69 133 LEU A O 1
ATOM 1055 N N . SER A 1 134 ? 8.398 19.188 13.039 1 78.06 134 SER A N 1
ATOM 1056 C CA . SER A 1 134 ? 8.5 18.016 13.906 1 78.06 134 SER A CA 1
ATOM 1057 C C . SER A 1 134 ? 9 18.406 15.297 1 78.06 134 SER A C 1
ATOM 1059 O O . SER A 1 134 ? 9.117 17.562 16.172 1 78.06 134 SER A O 1
ATOM 1061 N N . TYR A 1 135 ? 9.219 19.719 15.508 1 85.69 135 TYR A N 1
ATOM 1062 C CA . TYR A 1 135 ? 9.812 20.172 16.75 1 85.69 135 TYR A CA 1
ATOM 1063 C C . TYR A 1 135 ? 9.047 21.344 17.328 1 85.69 135 TYR A C 1
ATOM 1065 O O . TYR A 1 135 ? 8.164 21.906 16.672 1 85.69 135 TYR A O 1
ATOM 1073 N N . GLY A 1 136 ? 9.359 21.578 18.562 1 89.25 136 GLY A N 1
ATOM 1074 C CA . GLY A 1 136 ? 8.789 22.766 19.156 1 89.25 136 GLY A CA 1
ATOM 1075 C C . GLY A 1 136 ? 9.461 24.047 18.688 1 89.25 136 GLY A C 1
ATOM 1076 O O . GLY A 1 136 ? 10.688 24.188 18.781 1 89.25 136 GLY A O 1
ATOM 1077 N N . GLY A 1 137 ? 8.648 24.922 18.156 1 89.25 137 GLY A N 1
ATOM 1078 C CA . GLY A 1 137 ? 9.172 26.203 17.719 1 89.25 137 GLY A CA 1
ATOM 1079 C C . GLY A 1 137 ? 9.258 27.219 18.844 1 89.25 137 GLY A C 1
ATOM 1080 O O . GLY A 1 137 ? 8.367 27.297 19.703 1 89.25 137 GLY A O 1
ATOM 1081 N N . ILE A 1 138 ? 10.383 28.031 18.844 1 92.31 138 ILE A N 1
ATOM 1082 C CA . ILE A 1 138 ? 10.625 28.953 19.938 1 92.31 138 ILE A CA 1
ATOM 1083 C C . ILE A 1 138 ? 10.867 30.359 19.391 1 92.31 138 ILE A C 1
ATOM 1085 O O . ILE A 1 138 ? 11.555 30.516 18.375 1 92.31 138 ILE A O 1
ATOM 1089 N N . VAL A 1 139 ? 10.195 31.312 19.969 1 89.62 139 VAL A N 1
ATOM 1090 C CA . VAL A 1 139 ? 10.445 32.719 19.672 1 89.62 139 VAL A CA 1
ATOM 1091 C C . VAL A 1 139 ? 11 33.438 20.906 1 89.62 139 VAL A C 1
ATOM 1093 O O . VAL A 1 139 ? 10.438 33.312 22 1 89.62 139 VAL A O 1
ATOM 1096 N N . THR A 1 140 ? 12.203 34.094 20.781 1 90.12 140 THR A N 1
ATOM 1097 C CA . THR A 1 140 ? 12.828 34.781 21.906 1 90.12 140 THR A CA 1
ATOM 1098 C C . THR A 1 140 ? 12.852 36.281 21.672 1 90.12 140 THR A C 1
ATOM 1100 O O . THR A 1 140 ? 12.742 36.75 20.516 1 90.12 140 THR A O 1
ATOM 1103 N N . ASP A 1 141 ? 12.859 37 22.688 1 88.25 141 ASP A N 1
ATOM 1104 C CA . ASP A 1 141 ? 13.062 38.469 22.562 1 88.25 141 ASP A CA 1
ATOM 1105 C C . ASP A 1 141 ? 14.555 38.781 22.453 1 88.25 141 ASP A C 1
ATOM 1107 O O . ASP A 1 141 ? 15.383 37.906 22.312 1 88.25 141 ASP A O 1
ATOM 1111 N N . ARG A 1 142 ? 14.898 40.094 22.469 1 86 142 ARG A N 1
ATOM 1112 C CA . ARG A 1 142 ? 16.266 40.562 22.266 1 86 142 ARG A CA 1
ATOM 1113 C C . ARG A 1 142 ? 17.188 40.062 23.359 1 86 142 ARG A C 1
ATOM 1115 O O . ARG A 1 142 ? 18.391 39.875 23.141 1 86 142 ARG A O 1
ATOM 1122 N N . ASN A 1 143 ? 16.641 39.844 24.562 1 88.19 143 ASN A N 1
ATOM 1123 C CA . ASN A 1 143 ? 17.453 39.406 25.703 1 88.19 143 ASN A CA 1
ATOM 1124 C C . ASN A 1 143 ? 17.484 37.906 25.844 1 88.19 143 ASN A C 1
ATOM 1126 O O . ASN A 1 143 ? 18.078 37.344 26.781 1 88.19 143 ASN A O 1
ATOM 1130 N N . GLY A 1 144 ? 16.844 37.188 24.953 1 90.75 144 GLY A N 1
ATOM 1131 C CA . GLY A 1 144 ? 16.859 35.719 24.969 1 90.75 144 GLY A CA 1
ATOM 1132 C C . GLY A 1 144 ? 15.695 35.125 25.734 1 90.75 144 GLY A C 1
ATOM 1133 O O . GLY A 1 144 ? 15.602 33.906 25.859 1 90.75 144 GLY A O 1
ATOM 1134 N N . LYS A 1 145 ? 14.859 35.969 26.219 1 93.5 145 LYS A N 1
ATOM 1135 C CA . LYS A 1 145 ? 13.68 35.469 26.922 1 93.5 145 LYS A CA 1
ATOM 1136 C C . LYS A 1 145 ? 12.672 34.844 25.953 1 93.5 145 LYS A C 1
ATOM 1138 O O . LYS A 1 145 ? 12.383 35.438 24.906 1 93.5 145 LYS A O 1
ATOM 1143 N N . ILE A 1 146 ? 12.234 33.656 26.266 1 93.56 146 ILE A N 1
ATOM 1144 C CA . ILE A 1 146 ? 11.258 33 25.406 1 93.56 146 ILE A CA 1
ATOM 1145 C C . ILE A 1 146 ? 9.891 33.656 25.578 1 93.56 146 ILE A C 1
ATOM 1147 O O . ILE A 1 146 ? 9.359 33.688 26.688 1 93.56 146 ILE A O 1
ATOM 1151 N N . ILE A 1 147 ? 9.305 34.094 24.484 1 89.5 147 ILE A N 1
ATOM 1152 C CA . ILE A 1 147 ? 8.039 34.812 24.578 1 89.5 147 ILE A CA 1
ATOM 1153 C C . ILE A 1 147 ? 6.93 34 23.938 1 89.5 147 ILE A C 1
ATOM 1155 O O . ILE A 1 147 ? 5.746 34.25 24.156 1 89.5 147 ILE A O 1
ATOM 1159 N N . HIS A 1 148 ? 7.348 33.094 23.109 1 89.12 148 HIS A N 1
ATOM 1160 C CA . HIS A 1 148 ? 6.363 32.25 22.438 1 89.12 148 HIS A CA 1
ATOM 1161 C C . HIS A 1 148 ? 6.914 30.859 22.172 1 89.12 148 HIS A C 1
ATOM 1163 O O . HIS A 1 148 ? 8.102 30.703 21.891 1 89.12 148 HIS A O 1
ATOM 1169 N N . PHE A 1 149 ? 6.074 29.859 22.375 1 90.75 149 PHE A N 1
ATOM 1170 C CA . PHE A 1 149 ? 6.438 28.469 22.188 1 90.75 149 PHE A CA 1
ATOM 1171 C C . PHE A 1 149 ? 5.285 27.688 21.547 1 90.75 149 PHE A C 1
ATOM 1173 O O . PHE A 1 149 ? 4.152 27.75 22.031 1 90.75 149 PHE A O 1
ATOM 1180 N N . VAL A 1 150 ? 5.578 27.078 20.406 1 86.5 150 VAL A N 1
ATOM 1181 C CA . VAL A 1 150 ? 4.562 26.25 19.766 1 86.5 150 VAL A CA 1
ATOM 1182 C C . VAL A 1 150 ? 5.117 24.844 19.516 1 86.5 150 VAL A C 1
ATOM 1184 O O . VAL A 1 150 ? 6.109 24.672 18.812 1 86.5 150 VAL A O 1
ATOM 1187 N N . GLU A 1 151 ? 4.48 23.859 20.203 1 86.06 151 GLU A N 1
ATOM 1188 C CA . GLU A 1 151 ? 4.922 22.484 20.016 1 86.06 151 GLU A CA 1
ATOM 1189 C C . GLU A 1 151 ? 4.402 21.906 18.703 1 86.06 151 GLU A C 1
ATOM 1191 O O . GLU A 1 151 ? 3.195 21.875 18.469 1 86.06 151 GLU A O 1
ATOM 1196 N N . LYS A 1 152 ? 5.387 21.438 17.922 1 79.88 152 LYS A N 1
ATOM 1197 C CA . LYS A 1 152 ? 5.074 20.781 16.656 1 79.88 152 LYS A CA 1
ATOM 1198 C C . LYS A 1 152 ? 4.035 21.562 15.859 1 79.88 152 LYS A C 1
ATOM 1200 O O . LYS A 1 152 ? 2.932 21.078 15.617 1 79.88 152 LYS A O 1
ATOM 1205 N N . PRO A 1 153 ? 4.41 22.656 15.406 1 79.88 153 PRO A N 1
ATOM 1206 C CA . PRO A 1 153 ? 3.512 23.578 14.703 1 79.88 153 PRO A CA 1
ATOM 1207 C C . PRO A 1 153 ? 3.129 23.078 13.312 1 79.88 153 PRO A C 1
ATOM 1209 O O . PRO A 1 153 ? 3.861 22.297 12.711 1 79.88 153 PRO A O 1
ATOM 1212 N N . LYS A 1 154 ? 1.901 23.453 12.898 1 79.56 154 LYS A N 1
ATOM 1213 C CA . LYS A 1 154 ? 1.586 23.391 11.469 1 79.56 154 LYS A CA 1
ATOM 1214 C C . LYS A 1 154 ? 2.234 24.547 10.711 1 79.56 154 LYS A C 1
ATOM 1216 O O . LYS A 1 154 ? 2.797 25.453 11.32 1 79.56 154 LYS A O 1
ATOM 1221 N N . TRP A 1 155 ? 2.17 24.469 9.531 1 75.06 155 TRP A N 1
ATOM 1222 C CA . TRP A 1 155 ? 2.84 25.484 8.727 1 75.06 155 TRP A CA 1
ATOM 1223 C C . TRP A 1 155 ? 2.275 26.859 9.023 1 75.06 155 TRP A C 1
ATOM 1225 O O . TRP A 1 155 ? 2.99 27.859 8.922 1 75.06 155 TRP A O 1
ATOM 1235 N N . ASN A 1 156 ? 1.039 26.875 9.453 1 77.56 156 ASN A N 1
ATOM 1236 C CA . ASN A 1 156 ? 0.439 28.172 9.719 1 77.56 156 ASN A CA 1
ATOM 1237 C C . ASN A 1 156 ? 0.82 28.703 11.102 1 77.56 156 ASN A C 1
ATOM 1239 O O . ASN A 1 156 ? 0.522 29.844 11.445 1 77.56 156 ASN A O 1
ATOM 1243 N N . GLU A 1 157 ? 1.456 27.859 11.789 1 81.62 157 GLU A N 1
ATOM 1244 C CA . GLU A 1 157 ? 1.836 28.234 13.148 1 81.62 157 GLU A CA 1
ATOM 1245 C C . GLU A 1 157 ? 3.342 28.453 13.258 1 81.62 157 GLU A C 1
ATOM 1247 O O . GLU A 1 157 ? 3.848 28.781 14.336 1 81.62 157 GLU A O 1
ATOM 1252 N N . VAL A 1 158 ? 3.998 28.266 12.227 1 81.12 158 VAL A N 1
ATOM 1253 C CA . VAL A 1 158 ? 5.453 28.391 12.25 1 81.12 158 VAL A CA 1
ATOM 1254 C C . VAL A 1 158 ? 5.852 29.859 12.336 1 81.12 158 VAL A C 1
ATOM 1256 O O . VAL A 1 158 ? 5.426 30.672 11.516 1 81.12 158 VAL A O 1
ATOM 1259 N N . CYS A 1 159 ? 6.57 30.266 13.406 1 83.44 159 CYS A N 1
ATOM 1260 C CA . CYS A 1 159 ? 6.996 31.641 13.586 1 83.44 159 CYS A CA 1
ATOM 1261 C C . CYS A 1 159 ? 8.516 31.75 13.625 1 83.44 159 CYS A C 1
ATOM 1263 O O . CYS A 1 159 ? 9.07 32.844 13.609 1 83.44 159 CYS A O 1
ATOM 1265 N N . SER A 1 160 ? 9.172 30.656 13.742 1 85.06 160 SER A N 1
ATOM 1266 C CA . SER A 1 160 ? 10.625 30.672 13.883 1 85.06 160 SER A CA 1
ATOM 1267 C C . SER A 1 160 ? 11.234 29.359 13.43 1 85.06 160 SER A C 1
ATOM 1269 O O . SER A 1 160 ? 10.547 28.328 13.375 1 85.06 160 SER A O 1
ATOM 1271 N N . ASP A 1 161 ? 12.5 29.438 12.992 1 87.19 161 ASP A N 1
ATOM 1272 C CA . ASP A 1 161 ? 13.227 28.219 12.656 1 87.19 161 ASP A CA 1
ATOM 1273 C C . ASP A 1 161 ? 14.055 27.734 13.844 1 87.19 161 ASP A C 1
ATOM 1275 O O . ASP A 1 161 ? 14.867 26.828 13.703 1 87.19 161 ASP A O 1
ATOM 1279 N N . LEU A 1 162 ? 13.953 28.453 14.961 1 90.69 162 LEU A N 1
ATOM 1280 C CA . LEU A 1 162 ? 14.578 27.984 16.188 1 90.69 162 LEU A CA 1
ATOM 1281 C C . LEU A 1 162 ? 13.695 26.938 16.891 1 90.69 162 LEU A C 1
ATOM 1283 O O . LEU A 1 162 ? 12.539 27.219 17.203 1 90.69 162 LEU A O 1
ATOM 1287 N N . VAL A 1 163 ? 14.297 25.797 17.062 1 91.25 163 VAL A N 1
ATOM 1288 C CA . VAL A 1 163 ? 13.477 24.703 17.562 1 91.25 163 VAL A CA 1
ATOM 1289 C C . VAL A 1 163 ? 14.023 24.203 18.891 1 91.25 163 VAL A C 1
ATOM 1291 O O . VAL A 1 163 ? 15.18 24.469 19.234 1 91.25 163 VAL A O 1
ATOM 1294 N N . ASN A 1 164 ? 13.133 23.547 19.641 1 92.56 164 ASN A N 1
ATOM 1295 C CA . ASN A 1 164 ? 13.453 22.922 20.906 1 92.56 164 ASN A CA 1
ATOM 1296 C C . ASN A 1 164 ? 14.281 21.656 20.719 1 92.56 164 ASN A C 1
ATOM 1298 O O . ASN A 1 164 ? 13.859 20.734 20.016 1 92.56 164 ASN A O 1
ATOM 1302 N N . THR A 1 165 ? 15.516 21.562 21.328 1 91.69 165 THR A N 1
ATOM 1303 C CA . THR A 1 165 ? 16.406 20.422 21.156 1 91.69 165 THR A CA 1
ATOM 1304 C C . THR A 1 165 ? 16.078 19.328 22.156 1 91.69 165 THR A C 1
ATOM 1306 O O . THR A 1 165 ? 16.531 18.188 22 1 91.69 165 THR A O 1
ATOM 1309 N N . GLY A 1 166 ? 15.336 19.688 23.188 1 91.69 166 GLY A N 1
ATOM 1310 C CA . GLY A 1 166 ? 15.062 18.719 24.25 1 91.69 166 GLY A CA 1
ATOM 1311 C C . GLY A 1 166 ? 16.109 18.734 25.344 1 91.69 166 GLY A C 1
ATOM 1312 O O . GLY A 1 166 ? 16.141 17.844 26.203 1 91.69 166 GLY A O 1
ATOM 1313 N N . ILE A 1 167 ? 17.062 19.703 25.344 1 94.88 167 ILE A N 1
ATOM 1314 C CA . ILE A 1 167 ? 18.078 19.891 26.375 1 94.88 167 ILE A CA 1
ATOM 1315 C C . ILE A 1 167 ? 17.75 21.125 27.203 1 94.88 167 ILE A C 1
ATOM 1317 O O . ILE A 1 167 ? 17.547 22.219 26.656 1 94.88 167 ILE A O 1
ATOM 1321 N N . TYR A 1 168 ? 17.688 20.906 28.516 1 96.88 168 TYR A N 1
ATOM 1322 C CA . TYR A 1 168 ? 17.281 22 29.391 1 96.88 168 TYR A CA 1
ATOM 1323 C C . TYR A 1 168 ? 18.25 22.156 30.562 1 96.88 168 TYR A C 1
ATOM 1325 O O . TYR A 1 168 ? 18.844 21.172 31.016 1 96.88 168 TYR A O 1
ATOM 1333 N N . ILE A 1 169 ? 18.484 23.328 30.984 1 97.19 169 ILE A N 1
ATOM 1334 C CA . ILE A 1 169 ? 19.125 23.641 32.25 1 97.19 169 ILE A CA 1
ATOM 1335 C C . ILE A 1 169 ? 18.094 24.219 33.219 1 97.19 169 ILE A C 1
ATOM 1337 O O . ILE A 1 169 ? 17.484 25.25 32.938 1 97.19 169 ILE A O 1
ATOM 1341 N N . CYS A 1 170 ? 17.938 23.594 34.375 1 97.19 170 CYS A N 1
ATOM 1342 C CA . CYS A 1 170 ? 16.828 23.969 35.219 1 97.19 170 CYS A CA 1
ATOM 1343 C C . CYS A 1 170 ? 17.328 24.312 36.625 1 97.19 170 CYS A C 1
ATOM 1345 O O . CYS A 1 170 ? 18.234 23.672 37.156 1 97.19 170 CYS A O 1
ATOM 1347 N N . HIS A 1 171 ? 16.75 25.312 37.094 1 96.06 171 HIS A N 1
ATOM 1348 C CA . HIS A 1 171 ? 16.859 25.578 38.531 1 96.06 171 HIS A CA 1
ATOM 1349 C C . HIS A 1 171 ? 15.898 24.703 39.312 1 96.06 171 HIS A C 1
ATOM 1351 O O . HIS A 1 171 ? 14.773 24.469 38.875 1 96.06 171 HIS A O 1
ATOM 1357 N N . PRO A 1 172 ? 16.297 24.203 40.469 1 94.31 172 PRO A N 1
ATOM 1358 C CA . PRO A 1 172 ? 15.445 23.312 41.25 1 94.31 172 PRO A CA 1
ATOM 1359 C C . PRO A 1 172 ? 14.086 23.922 41.562 1 94.31 172 PRO A C 1
ATOM 1361 O O . PRO A 1 172 ? 13.117 23.188 41.812 1 94.31 172 PRO A O 1
ATOM 1364 N N . ALA A 1 173 ? 13.969 25.172 41.5 1 93.44 173 ALA A N 1
ATOM 1365 C CA . ALA A 1 173 ? 12.719 25.859 41.812 1 93.44 173 ALA A CA 1
ATOM 1366 C C . ALA A 1 173 ? 11.656 25.547 40.75 1 93.44 173 ALA A C 1
ATOM 1368 O O . ALA A 1 173 ? 10.469 25.797 40.969 1 93.44 173 ALA A O 1
ATOM 1369 N N . ILE A 1 174 ? 12.078 24.969 39.688 1 93.56 174 ILE A N 1
ATOM 1370 C CA . ILE A 1 174 ? 11.148 24.641 38.625 1 93.56 174 ILE A CA 1
ATOM 1371 C C . ILE A 1 174 ? 10.086 23.672 39.125 1 93.56 174 ILE A C 1
ATOM 1373 O O . ILE A 1 174 ? 8.953 23.672 38.625 1 93.56 174 ILE A O 1
ATOM 1377 N N . PHE A 1 175 ? 10.391 22.859 40.125 1 93.19 175 PHE A N 1
ATOM 1378 C CA . PHE A 1 175 ? 9.492 21.844 40.625 1 93.19 175 PHE A CA 1
ATOM 1379 C C . PHE A 1 175 ? 8.281 22.453 41.312 1 93.19 175 PHE A C 1
ATOM 1381 O O . PHE A 1 175 ? 7.223 21.844 41.406 1 93.19 175 PHE A O 1
ATOM 1388 N N . ASN A 1 176 ? 8.461 23.641 41.688 1 89.94 176 ASN A N 1
ATOM 1389 C CA . ASN A 1 176 ? 7.355 24.359 42.312 1 89.94 176 ASN A CA 1
ATOM 1390 C C . ASN A 1 176 ? 6.281 24.734 41.281 1 89.94 176 ASN A C 1
ATOM 1392 O O . ASN A 1 176 ? 5.141 25.016 41.656 1 89.94 176 ASN A O 1
ATOM 1396 N N . TYR A 1 177 ? 6.648 24.734 40.094 1 88.94 177 TYR A N 1
ATOM 1397 C CA . TYR A 1 177 ? 5.719 25.141 39.062 1 88.94 177 TYR A CA 1
ATOM 1398 C C . TYR A 1 177 ? 5.152 23.938 38.312 1 88.94 177 TYR A C 1
ATOM 1400 O O . TYR A 1 177 ? 4.414 24.094 37.344 1 88.94 177 TYR A O 1
ATOM 1408 N N . MET A 1 178 ? 5.527 22.797 38.656 1 89.31 178 MET A N 1
ATOM 1409 C CA . MET A 1 178 ? 5.016 21.578 38.062 1 89.31 178 MET A CA 1
ATOM 1410 C C . MET A 1 178 ? 3.805 21.047 38.812 1 89.31 178 MET A C 1
ATOM 1412 O O . MET A 1 178 ? 3.768 21.109 40.062 1 89.31 178 MET A O 1
ATOM 1416 N N . PRO A 1 179 ? 2.793 20.641 38.031 1 82.88 179 PRO A N 1
ATOM 1417 C CA . PRO A 1 179 ? 1.608 20.094 38.719 1 82.88 179 PRO A CA 1
ATOM 1418 C C . PRO A 1 179 ? 1.919 18.859 39.531 1 82.88 179 PRO A C 1
ATOM 1420 O O . PRO A 1 179 ? 2.975 18.234 39.344 1 82.88 179 PRO A O 1
ATOM 1423 N N . GLU A 1 180 ? 1.013 18.516 40.375 1 74.94 180 GLU A N 1
ATOM 1424 C CA . GLU A 1 180 ? 1.229 17.406 41.312 1 74.94 180 GLU A CA 1
ATOM 1425 C C . GLU A 1 180 ? 1.008 16.062 40.625 1 74.94 180 GLU A C 1
ATOM 1427 O O . GLU A 1 180 ? 1.696 15.086 40.906 1 74.94 180 GLU A O 1
ATOM 1432 N N . HIS A 1 181 ? 0.09 16.031 39.656 1 79 181 HIS A N 1
ATOM 1433 C CA . HIS A 1 181 ? -0.266 14.727 39.125 1 79 181 HIS A CA 1
ATOM 1434 C C . HIS A 1 181 ? 0.113 14.609 37.625 1 79 181 HIS A C 1
ATOM 1436 O O . HIS A 1 181 ? -0.476 15.289 36.781 1 79 181 HIS A O 1
ATOM 1442 N N . PRO A 1 182 ? 1.094 13.742 37.344 1 74.06 182 PRO A N 1
ATOM 1443 C CA . PRO A 1 182 ? 1.398 13.43 35.938 1 74.06 182 PRO A CA 1
ATOM 1444 C C . PRO A 1 182 ? 0.308 12.594 35.25 1 74.06 182 PRO A C 1
ATOM 1446 O O . PRO A 1 182 ? -0.591 12.086 35.938 1 74.06 182 PRO A O 1
ATOM 1449 N N . PRO A 1 183 ? 0.249 12.688 33.844 1 81 183 PRO A N 1
ATOM 1450 C CA . PRO A 1 183 ? 1.369 12.961 32.938 1 81 183 PRO A CA 1
ATOM 1451 C C . PRO A 1 183 ? 1.367 14.391 32.406 1 81 183 PRO A C 1
ATOM 1453 O O . PRO A 1 183 ? 0.3 14.977 32.188 1 81 183 PRO A O 1
ATOM 1456 N N . TYR A 1 184 ? 2.506 15 32.344 1 86.69 184 TYR A N 1
ATOM 1457 C CA . TYR A 1 184 ? 2.672 16.297 31.703 1 86.69 184 TYR A CA 1
ATOM 1458 C C . TYR A 1 184 ? 4.031 16.406 31.031 1 86.69 184 TYR A C 1
ATOM 1460 O O . TYR A 1 184 ? 4.988 15.742 31.422 1 86.69 184 TYR A O 1
ATOM 1468 N N . ASP A 1 185 ? 4.062 17.234 30.031 1 89 185 ASP A N 1
ATOM 1469 C CA . ASP A 1 185 ? 5.258 17.422 29.203 1 89 185 ASP A CA 1
ATOM 1470 C C . ASP A 1 185 ? 5.812 18.828 29.359 1 89 185 ASP A C 1
ATOM 1472 O O . ASP A 1 185 ? 5.062 19.781 29.625 1 89 185 ASP A O 1
ATOM 1476 N N . PHE A 1 186 ? 7.137 18.922 29.156 1 91.06 186 PHE A N 1
ATOM 1477 C CA . PHE A 1 186 ? 7.766 20.234 29.203 1 91.06 186 PHE A CA 1
ATOM 1478 C C . PHE A 1 186 ? 7.188 21.141 28.125 1 91.06 186 PHE A C 1
ATOM 1480 O O . PHE A 1 186 ? 6.68 22.219 28.422 1 91.06 186 PHE A O 1
ATOM 1487 N N . SER A 1 187 ? 7.203 20.625 26.938 1 88.38 187 SER A N 1
ATOM 1488 C CA . SER A 1 187 ? 6.887 21.422 25.766 1 88.38 187 SER A CA 1
ATOM 1489 C C . SER A 1 187 ? 5.391 21.719 25.672 1 88.38 187 SER A C 1
ATOM 1491 O O . SER A 1 187 ? 4.984 22.812 25.297 1 88.38 187 SER A O 1
ATOM 1493 N N . GLN A 1 188 ? 4.613 20.828 26.078 1 84.44 188 GLN A N 1
ATOM 1494 C CA . GLN A 1 188 ? 3.172 20.953 25.891 1 84.44 188 GLN A CA 1
ATOM 1495 C C . GLN A 1 188 ? 2.518 21.656 27.078 1 84.44 188 GLN A C 1
ATOM 1497 O O . GLN A 1 188 ? 1.504 22.328 26.922 1 84.44 188 GLN A O 1
ATOM 1502 N N . HIS A 1 189 ? 3.109 21.531 28.297 1 87.62 189 HIS A N 1
ATOM 1503 C CA . HIS A 1 189 ? 2.395 21.984 29.484 1 87.62 189 HIS A CA 1
ATOM 1504 C C . HIS A 1 189 ? 3.213 23 30.266 1 87.62 189 HIS A C 1
ATOM 1506 O O . HIS A 1 189 ? 2.744 24.125 30.516 1 87.62 189 HIS A O 1
ATOM 1512 N N . ILE A 1 190 ? 4.426 22.719 30.516 1 90.62 190 ILE A N 1
ATOM 1513 C CA . ILE A 1 190 ? 5.203 23.516 31.453 1 90.62 190 ILE A CA 1
ATOM 1514 C C . ILE A 1 190 ? 5.629 24.812 30.781 1 90.62 190 ILE A C 1
ATOM 1516 O O . ILE A 1 190 ? 5.43 25.906 31.344 1 90.62 190 ILE A O 1
ATOM 1520 N N . PHE A 1 191 ? 6.184 24.734 29.625 1 93 191 PHE A N 1
ATOM 1521 C CA . PHE A 1 191 ? 6.719 25.922 28.953 1 93 191 PHE A CA 1
ATOM 1522 C C . PHE A 1 191 ? 5.613 26.922 28.672 1 93 191 PHE A C 1
ATOM 1524 O O . PHE A 1 191 ? 5.746 28.109 29 1 93 191 PHE A O 1
ATOM 1531 N N . PRO A 1 192 ? 4.527 26.469 28.062 1 88.5 192 PRO A N 1
ATOM 1532 C CA . PRO A 1 192 ? 3.459 27.438 27.812 1 88.5 192 PRO A CA 1
ATOM 1533 C C . PRO A 1 192 ? 2.967 28.094 29.094 1 88.5 192 PRO A C 1
ATOM 1535 O O . PRO A 1 192 ? 2.686 29.297 29.109 1 88.5 192 PRO A O 1
ATOM 1538 N N . HIS A 1 193 ? 2.912 27.375 30.172 1 89.88 193 HIS A N 1
ATOM 1539 C CA . HIS A 1 193 ? 2.484 27.906 31.469 1 89.88 193 HIS A CA 1
ATOM 1540 C C . HIS A 1 193 ? 3.477 28.938 31.984 1 89.88 193 HIS A C 1
ATOM 1542 O O . HIS A 1 193 ? 3.078 30.016 32.438 1 89.88 193 HIS A O 1
ATOM 1548 N N . LEU A 1 194 ? 4.754 28.641 31.969 1 93 194 LEU A N 1
ATOM 1549 C CA . LEU A 1 194 ? 5.793 29.547 32.469 1 93 194 LEU A CA 1
ATOM 1550 C C . LEU A 1 194 ? 5.82 30.828 31.641 1 93 194 LEU A C 1
ATOM 1552 O O . LEU A 1 194 ? 5.996 31.922 32.188 1 93 194 LEU A O 1
ATOM 1556 N N . ILE A 1 195 ? 5.668 30.719 30.391 1 91.75 195 ILE A N 1
ATOM 1557 C CA . ILE A 1 195 ? 5.688 31.875 29.5 1 91.75 195 ILE A CA 1
ATOM 1558 C C . ILE A 1 195 ? 4.488 32.781 29.797 1 91.75 195 ILE A C 1
ATOM 1560 O O . ILE A 1 195 ? 4.629 34 29.875 1 91.75 195 ILE A O 1
ATOM 1564 N N . GLN A 1 196 ? 3.338 32.219 29.922 1 87.75 196 GLN A N 1
ATOM 1565 C CA . GLN A 1 196 ? 2.109 32.938 30.172 1 87.75 196 GLN A CA 1
ATOM 1566 C C . GLN A 1 196 ? 2.205 33.719 31.484 1 87.75 196 GLN A C 1
ATOM 1568 O O . GLN A 1 196 ? 1.693 34.844 31.594 1 87.75 196 GLN A O 1
ATOM 1573 N N . GLN A 1 197 ? 2.898 33.125 32.469 1 90.25 197 GLN A N 1
ATOM 1574 C CA . GLN A 1 197 ? 3.012 33.75 33.781 1 90.25 197 GLN A CA 1
ATOM 1575 C C . GLN A 1 197 ? 4.199 34.719 33.844 1 90.25 197 GLN A C 1
ATOM 1577 O O . GLN A 1 197 ? 4.383 35.438 34.812 1 90.25 197 GLN A O 1
ATOM 1582 N N . GLY A 1 198 ? 4.98 34.719 32.844 1 89.44 198 GLY A N 1
ATOM 1583 C CA . GLY A 1 198 ? 6.086 35.656 32.75 1 89.44 198 GLY A CA 1
ATOM 1584 C C . GLY A 1 198 ? 7.309 35.25 33.531 1 89.44 198 GLY A C 1
ATOM 1585 O O . GLY A 1 198 ? 8.133 36.062 33.906 1 89.44 198 GLY A O 1
ATOM 1586 N N . TYR A 1 199 ? 7.391 34.031 33.875 1 92.06 199 TYR A N 1
ATOM 1587 C CA . TYR A 1 199 ? 8.555 33.531 34.594 1 92.06 199 TYR A CA 1
ATOM 1588 C C . TYR A 1 199 ? 9.797 33.562 33.719 1 92.06 199 TYR A C 1
ATOM 1590 O O . TYR A 1 199 ? 9.688 33.656 32.5 1 92.06 199 TYR A O 1
ATOM 1598 N N . PRO A 1 200 ? 10.953 33.531 34.281 1 92.94 200 PRO A N 1
ATOM 1599 C CA . PRO A 1 200 ? 12.188 33.688 33.531 1 92.94 200 PRO A CA 1
ATOM 1600 C C . PRO A 1 200 ? 12.594 32.406 32.812 1 92.94 200 PRO A C 1
ATOM 1602 O O . PRO A 1 200 ? 13.453 31.656 33.312 1 92.94 200 PRO A O 1
ATOM 1605 N N . ILE A 1 201 ? 12.133 32.219 31.719 1 95.69 201 ILE A N 1
ATOM 1606 C CA . ILE A 1 201 ? 12.516 31.141 30.797 1 95.69 201 ILE A CA 1
ATOM 1607 C C . ILE A 1 201 ? 13.281 31.719 29.625 1 95.69 201 ILE A C 1
ATOM 1609 O O . ILE A 1 201 ? 12.836 32.688 28.984 1 95.69 201 ILE A O 1
ATOM 1613 N N . TYR A 1 202 ? 14.445 31.188 29.406 1 96.75 202 TYR A N 1
ATOM 1614 C CA . TYR A 1 202 ? 15.32 31.75 28.391 1 96.75 202 TYR A CA 1
ATOM 1615 C C . TYR A 1 202 ? 15.727 30.688 27.359 1 96.75 202 TYR A C 1
ATOM 1617 O O . TYR A 1 202 ? 15.695 29.5 27.656 1 96.75 202 TYR A O 1
ATOM 1625 N N . GLY A 1 203 ? 15.945 31.172 26.172 1 95.75 203 GLY A N 1
ATOM 1626 C CA . GLY A 1 203 ? 16.484 30.312 25.109 1 95.75 203 GLY A CA 1
ATOM 1627 C C . GLY A 1 203 ? 17.922 30.641 24.766 1 95.75 203 GLY A C 1
ATOM 1628 O O . GLY A 1 203 ? 18.312 31.797 24.703 1 95.75 203 GLY A O 1
ATOM 1629 N N . TYR A 1 204 ? 18.672 29.578 24.719 1 94.81 204 TYR A N 1
ATOM 1630 C CA . TYR A 1 204 ? 20.078 29.703 24.328 1 94.81 204 TYR A CA 1
ATOM 1631 C C . TYR A 1 204 ? 20.328 29.031 22.984 1 94.81 204 TYR A C 1
ATOM 1633 O O . TYR A 1 204 ? 20.062 27.844 22.828 1 94.81 204 TYR A O 1
ATOM 1641 N N . GLN A 1 205 ? 20.75 29.828 22.031 1 91.62 205 GLN A N 1
ATOM 1642 C CA . GLN A 1 205 ? 21.094 29.266 20.734 1 91.62 205 GLN A CA 1
ATOM 1643 C C . GLN A 1 205 ? 22.422 28.516 20.781 1 91.62 205 GLN A C 1
ATOM 1645 O O . GLN A 1 205 ? 23.484 29.125 20.953 1 91.62 205 GLN A O 1
ATOM 1650 N N . ALA A 1 206 ? 22.281 27.234 20.625 1 86.38 206 ALA A N 1
ATOM 1651 C CA . ALA A 1 206 ? 23.438 26.359 20.766 1 86.38 206 ALA A CA 1
ATOM 1652 C C . ALA A 1 206 ? 24.156 26.188 19.438 1 86.38 206 ALA A C 1
ATOM 1654 O O . ALA A 1 206 ? 23.516 26.109 18.375 1 86.38 206 ALA A O 1
ATOM 1655 N N . ASP A 1 207 ? 25.422 26.328 19.547 1 87.06 207 ASP A N 1
ATOM 1656 C CA . ASP A 1 207 ? 26.266 25.984 18.406 1 87.06 207 ASP A CA 1
ATOM 1657 C C . ASP A 1 207 ? 26.766 24.547 18.516 1 87.06 207 ASP A C 1
ATOM 1659 O O . ASP A 1 207 ? 27.031 24.047 19.609 1 87.06 207 ASP A O 1
ATOM 1663 N N . GLY A 1 208 ? 26.703 23.844 17.5 1 87.94 208 GLY A N 1
ATOM 1664 C CA . GLY A 1 208 ? 27.141 22.453 17.5 1 87.94 208 GLY A CA 1
ATOM 1665 C C . GLY A 1 208 ? 26.188 21.531 16.797 1 87.94 208 GLY A C 1
ATOM 1666 O O . GLY A 1 208 ? 25.156 21.969 16.266 1 87.94 208 GLY A O 1
ATOM 1667 N N . TYR A 1 209 ? 26.594 20.312 16.875 1 90.25 209 TYR A N 1
ATOM 1668 C CA . TYR A 1 209 ? 25.797 19.281 16.219 1 90.25 209 TYR A CA 1
ATOM 1669 C C . TYR A 1 209 ? 24.703 18.766 17.156 1 90.25 209 TYR A C 1
ATOM 1671 O O . TYR A 1 209 ? 24.922 18.625 18.359 1 90.25 209 TYR A O 1
ATOM 1679 N N . TRP A 1 210 ? 23.547 18.656 16.703 1 91 210 TRP A N 1
ATOM 1680 C CA . TRP A 1 210 ? 22.406 18.141 17.438 1 91 210 TRP A CA 1
ATOM 1681 C C . TRP A 1 210 ? 21.578 17.203 16.562 1 91 210 TRP A C 1
ATOM 1683 O O . TRP A 1 210 ? 21.25 17.531 15.422 1 91 210 TRP A O 1
ATOM 1693 N N . SER A 1 211 ? 21.359 15.953 17.062 1 89.94 211 SER A N 1
ATOM 1694 C CA . SER A 1 211 ? 20.547 14.984 16.344 1 89.94 211 SER A CA 1
ATOM 1695 C C . SER A 1 211 ? 19.688 14.164 17.312 1 89.94 211 SER A C 1
ATOM 1697 O O . SER A 1 211 ? 20.156 13.781 18.391 1 89.94 211 SER A O 1
ATOM 1699 N N . ASP A 1 212 ? 18.438 14.047 16.953 1 85.88 212 ASP A N 1
ATOM 1700 C CA . ASP A 1 212 ? 17.531 13.18 17.703 1 85.88 212 ASP A CA 1
ATOM 1701 C C . ASP A 1 212 ? 17.219 11.906 16.922 1 85.88 212 ASP A C 1
ATOM 1703 O O . ASP A 1 212 ? 16.75 11.969 15.781 1 85.88 212 ASP A O 1
ATOM 1707 N N . ILE A 1 213 ? 17.516 10.75 17.453 1 85.31 213 ILE A N 1
ATOM 1708 C CA . ILE A 1 213 ? 17.375 9.484 16.734 1 85.31 213 ILE A CA 1
ATOM 1709 C C . ILE A 1 213 ? 15.984 8.898 17 1 85.31 213 ILE A C 1
ATOM 1711 O O . ILE A 1 213 ? 15.867 7.801 17.547 1 85.31 213 ILE A O 1
ATOM 1715 N N . GLY A 1 214 ? 14.977 9.531 16.547 1 81.19 214 GLY A N 1
ATOM 1716 C CA . GLY A 1 214 ? 13.625 9.055 16.797 1 81.19 214 GLY A CA 1
ATOM 1717 C C . GLY A 1 214 ? 13.062 8.227 15.664 1 81.19 214 GLY A C 1
ATOM 1718 O O . GLY A 1 214 ? 12.117 7.461 15.852 1 81.19 214 GLY A O 1
ATOM 1719 N N . VAL A 1 215 ? 13.609 8.367 14.539 1 81.5 215 VAL A N 1
ATOM 1720 C CA . VAL A 1 215 ? 13.133 7.633 13.367 1 81.5 215 VAL A CA 1
ATOM 1721 C C . VAL A 1 215 ? 14.305 6.961 12.664 1 81.5 215 VAL A C 1
ATOM 1723 O O . VAL A 1 215 ? 15.461 7.348 12.867 1 81.5 215 VAL A O 1
ATOM 1726 N N . ILE A 1 216 ? 13.992 5.949 11.875 1 85.06 216 ILE A N 1
ATOM 1727 C CA . ILE A 1 216 ? 15.016 5.129 11.234 1 85.06 216 ILE A CA 1
ATOM 1728 C C . ILE A 1 216 ? 15.898 6 10.344 1 85.06 216 ILE A C 1
ATOM 1730 O O . ILE A 1 216 ? 17.125 5.852 10.336 1 85.06 216 ILE A O 1
ATOM 1734 N N . GLU A 1 217 ? 15.273 6.922 9.703 1 80.25 217 GLU A N 1
ATOM 1735 C CA . GLU A 1 217 ? 16.016 7.785 8.789 1 80.25 217 GLU A CA 1
ATOM 1736 C C . GLU A 1 217 ? 17.031 8.641 9.547 1 80.25 217 GLU A C 1
ATOM 1738 O O . GLU A 1 217 ? 18.172 8.789 9.109 1 80.25 217 GLU A O 1
ATOM 1743 N N . GLN A 1 218 ? 16.547 9.164 10.633 1 85.56 218 GLN A N 1
ATOM 1744 C CA . GLN A 1 218 ? 17.438 9.992 11.43 1 85.56 218 GLN A CA 1
ATOM 1745 C C . GLN A 1 218 ? 18.531 9.148 12.086 1 85.56 218 GLN A C 1
ATOM 1747 O O . GLN A 1 218 ? 19.656 9.602 12.25 1 85.56 218 GLN A O 1
ATOM 1752 N N . TYR A 1 219 ? 18.156 7.926 12.492 1 92.5 219 TYR A N 1
ATOM 1753 C CA . TYR A 1 219 ? 19.125 6.988 13.055 1 92.5 219 TYR A CA 1
ATOM 1754 C C . TYR A 1 219 ? 20.25 6.715 12.07 1 92.5 219 TYR A C 1
ATOM 1756 O O . TYR A 1 219 ? 21.438 6.785 12.43 1 92.5 219 TYR A O 1
ATOM 1764 N N . HIS A 1 220 ? 19.844 6.496 10.906 1 91.06 220 HIS A N 1
ATOM 1765 C CA . HIS A 1 220 ? 20.797 6.242 9.828 1 91.06 220 HIS A CA 1
ATOM 1766 C C . HIS A 1 220 ? 21.641 7.477 9.539 1 91.06 220 HIS A C 1
ATOM 1768 O O . HIS A 1 220 ? 22.859 7.391 9.461 1 91.06 220 HIS A O 1
ATOM 1774 N N . GLN A 1 221 ? 21.016 8.617 9.484 1 88.25 221 GLN A N 1
ATOM 1775 C CA . GLN A 1 221 ? 21.703 9.867 9.164 1 88.25 221 GLN A CA 1
ATOM 1776 C C . GLN A 1 221 ? 22.688 10.25 10.266 1 88.25 221 GLN A C 1
ATOM 1778 O O . GLN A 1 221 ? 23.75 10.805 9.977 1 88.25 221 GLN A O 1
ATOM 1783 N N . THR A 1 222 ? 22.312 10 11.398 1 92.5 222 THR A N 1
ATOM 1784 C CA . THR A 1 222 ? 23.188 10.344 12.516 1 92.5 222 THR A CA 1
ATOM 1785 C C . THR A 1 222 ? 24.5 9.578 12.422 1 92.5 222 THR A C 1
ATOM 1787 O O . THR A 1 222 ? 25.562 10.125 12.711 1 92.5 222 THR A O 1
ATOM 1790 N N . HIS A 1 223 ? 24.484 8.305 12.055 1 93.88 223 HIS A N 1
ATOM 1791 C CA . HIS A 1 223 ? 25.703 7.555 11.836 1 93.88 223 HIS A CA 1
ATOM 1792 C C . HIS A 1 223 ? 26.594 8.227 10.781 1 93.88 223 HIS A C 1
ATOM 1794 O O . HIS A 1 223 ? 27.797 8.344 10.969 1 93.88 223 HIS A O 1
ATOM 1800 N N . ILE A 1 224 ? 25.953 8.633 9.758 1 91.69 224 ILE A N 1
ATOM 1801 C CA . ILE A 1 224 ? 26.656 9.266 8.648 1 91.69 224 ILE A CA 1
ATOM 1802 C C . ILE A 1 224 ? 27.312 10.562 9.125 1 91.69 224 ILE A C 1
ATOM 1804 O O . ILE A 1 224 ? 28.484 10.82 8.828 1 91.69 224 ILE A O 1
ATOM 1808 N N . ASP A 1 225 ? 26.562 11.297 9.891 1 91.88 225 ASP A N 1
ATOM 1809 C CA . ASP A 1 225 ? 27.078 12.57 10.398 1 91.88 225 ASP A CA 1
ATOM 1810 C C . ASP A 1 225 ? 28.266 12.359 11.32 1 91.88 225 ASP A C 1
ATOM 1812 O O . ASP A 1 225 ? 29.25 13.094 11.242 1 91.88 225 ASP A O 1
ATOM 1816 N N . LEU A 1 226 ? 28.172 11.406 12.156 1 92.94 226 LEU A N 1
ATOM 1817 C CA . LEU A 1 226 ? 29.25 11.133 13.102 1 92.94 226 LEU A CA 1
ATOM 1818 C C . LEU A 1 226 ? 30.516 10.695 12.375 1 92.94 226 LEU A C 1
ATOM 1820 O O . LEU A 1 226 ? 31.609 11.117 12.734 1 92.94 226 LEU A O 1
ATOM 1824 N N . LEU A 1 227 ? 30.328 9.836 11.406 1 93.44 227 LEU A N 1
ATOM 1825 C CA . LEU A 1 227 ? 31.469 9.398 10.609 1 93.44 227 LEU A CA 1
ATOM 1826 C C . LEU A 1 227 ? 32.094 10.555 9.836 1 93.44 227 LEU A C 1
ATOM 1828 O O . LEU A 1 227 ? 33.312 10.672 9.734 1 93.44 227 LEU A O 1
ATOM 1832 N N . ARG A 1 228 ? 31.203 11.414 9.336 1 89.62 228 ARG A N 1
ATOM 1833 C CA . ARG A 1 228 ? 31.656 12.57 8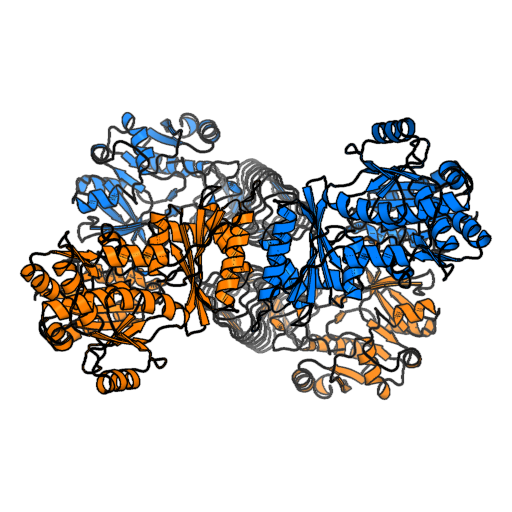.578 1 89.62 228 ARG A CA 1
ATOM 1834 C C . ARG A 1 228 ? 32.469 13.523 9.453 1 89.62 228 ARG A C 1
ATOM 1836 O O . ARG A 1 228 ? 33.438 14.109 9 1 89.62 228 ARG A O 1
ATOM 1843 N N . GLN A 1 229 ? 32.062 13.711 10.672 1 89.38 229 GLN A N 1
ATOM 1844 C CA . GLN A 1 229 ? 32.719 14.625 11.609 1 89.38 229 GLN A CA 1
ATOM 1845 C C . GLN A 1 229 ? 33.875 13.938 12.344 1 89.38 229 GLN A C 1
ATOM 1847 O O . GLN A 1 229 ? 34.5 14.539 13.211 1 89.38 229 GLN A O 1
ATOM 1852 N N . ARG A 1 230 ? 34.156 12.695 12.023 1 88.75 230 ARG A N 1
ATOM 1853 C CA . ARG A 1 230 ? 35.219 11.898 12.633 1 88.75 230 ARG A CA 1
ATOM 1854 C C . ARG A 1 230 ? 35 11.789 14.141 1 88.75 230 ARG A C 1
ATOM 1856 O O . ARG A 1 230 ? 35.969 11.867 14.906 1 88.75 230 ARG A O 1
ATOM 1863 N N . PHE A 1 231 ? 33.781 11.75 14.484 1 89.75 231 PHE A N 1
ATOM 1864 C CA . PHE A 1 231 ? 33.438 11.547 15.883 1 89.75 231 PHE A CA 1
ATOM 1865 C C . PHE A 1 231 ? 33.406 10.062 16.219 1 89.75 231 PHE A C 1
ATOM 1867 O O . PHE A 1 231 ? 32.344 9.453 16.25 1 89.75 231 PHE A O 1
ATOM 1874 N N . VAL A 1 232 ? 34.562 9.43 16.516 1 91.19 232 VAL A N 1
ATOM 1875 C CA . VAL A 1 232 ? 34.719 7.992 16.734 1 91.19 232 VAL A CA 1
ATOM 1876 C C . VAL A 1 232 ? 35.406 7.762 18.078 1 91.19 232 VAL A C 1
ATOM 1878 O O . VAL A 1 232 ? 36.312 8.523 18.453 1 91.19 232 VAL A O 1
ATOM 1881 N N . SER A 1 233 ? 34.938 6.789 18.781 1 88.19 233 SER A N 1
ATOM 1882 C CA . SER A 1 233 ? 35.5 6.445 20.094 1 88.19 233 SER A CA 1
ATOM 1883 C C . SER A 1 233 ? 37 6.137 19.984 1 88.19 233 SER A C 1
ATOM 1885 O O . SER A 1 233 ? 37.438 5.598 18.984 1 88.19 233 SER A O 1
ATOM 1887 N N . SER A 1 234 ? 37.688 6.438 21.078 1 86.94 234 SER A N 1
ATOM 1888 C CA . SER A 1 234 ? 39.125 6.199 21.141 1 86.94 234 SER A CA 1
ATOM 1889 C C . SER A 1 234 ? 39.438 4.707 21.188 1 86.94 234 SER A C 1
ATOM 1891 O O . SER A 1 234 ? 40.562 4.301 20.953 1 86.94 234 SER A O 1
ATOM 1893 N N . HIS A 1 235 ? 38.438 3.986 21.422 1 89.38 235 HIS A N 1
ATOM 1894 C CA . HIS A 1 235 ? 38.562 2.535 21.453 1 89.38 235 HIS A CA 1
ATOM 1895 C C . HIS A 1 235 ? 39.031 2 20.094 1 89.38 235 HIS A C 1
ATOM 1897 O O . HIS A 1 235 ? 39.688 0.964 20.016 1 89.38 235 HIS A O 1
ATOM 1903 N N . TYR A 1 236 ? 38.688 2.715 19.125 1 93.94 236 TYR A N 1
ATOM 1904 C CA . TYR A 1 236 ? 38.969 2.268 17.766 1 93.94 236 TYR A CA 1
ATOM 1905 C C . TYR A 1 236 ? 40.25 2.91 17.219 1 93.94 236 TYR A C 1
ATOM 1907 O O . TYR A 1 236 ? 40.562 4.055 17.562 1 93.94 236 TYR A O 1
ATOM 1915 N N . LYS A 1 237 ? 41.031 2.189 16.469 1 94.38 237 LYS A N 1
ATOM 1916 C CA . LYS A 1 237 ? 42.281 2.682 15.898 1 94.38 237 LYS A CA 1
ATOM 1917 C C . LYS A 1 237 ? 42.125 2.973 14.406 1 94.38 237 LYS A C 1
ATOM 1919 O O . LYS A 1 237 ? 41.531 2.178 13.672 1 94.38 237 LYS A O 1
ATOM 1924 N N . GLU A 1 238 ? 42.5 4.062 14.008 1 94.75 238 GLU A N 1
ATOM 1925 C CA . GLU A 1 238 ? 42.469 4.414 12.586 1 94.75 238 GLU A CA 1
ATOM 1926 C C . GLU A 1 238 ? 43.625 3.773 11.828 1 94.75 238 GLU A C 1
ATOM 1928 O O . GLU A 1 238 ? 44.781 4.172 11.992 1 94.75 238 GLU A O 1
ATOM 1933 N N . ILE A 1 239 ? 43.406 2.852 11.008 1 92.25 239 ILE A N 1
ATOM 1934 C CA . ILE A 1 239 ? 44.469 2.105 10.32 1 92.25 239 ILE A CA 1
ATOM 1935 C C . ILE A 1 239 ? 44.719 2.717 8.945 1 92.25 239 ILE A C 1
ATOM 1937 O O . ILE A 1 239 ? 45.75 2.492 8.344 1 92.25 239 ILE A O 1
ATOM 1941 N N . ALA A 1 240 ? 43.75 3.326 8.359 1 91.19 240 ALA A N 1
ATOM 1942 C CA . ALA A 1 240 ? 43.781 4.094 7.117 1 91.19 240 ALA A CA 1
ATOM 1943 C C . ALA A 1 240 ? 42.938 5.352 7.219 1 91.19 240 ALA A C 1
ATOM 1945 O O . ALA A 1 240 ? 42.156 5.508 8.172 1 91.19 240 ALA A O 1
ATOM 1946 N N . PRO A 1 241 ? 43.156 6.223 6.336 1 89.81 241 PRO A N 1
ATOM 1947 C CA . PRO A 1 241 ? 42.375 7.453 6.438 1 89.81 241 PRO A CA 1
ATOM 1948 C C . PRO A 1 241 ? 40.875 7.188 6.527 1 89.81 241 PRO A C 1
ATOM 1950 O O . PRO A 1 241 ? 40.281 6.68 5.574 1 89.81 241 PRO A O 1
ATOM 1953 N N . ASP A 1 242 ? 40.312 7.5 7.668 1 93.75 242 ASP A N 1
ATOM 1954 C CA . ASP A 1 242 ? 38.875 7.441 7.941 1 93.75 242 ASP A CA 1
ATOM 1955 C C . ASP A 1 242 ? 38.406 5.996 8.062 1 93.75 242 ASP A C 1
ATOM 1957 O O . ASP A 1 242 ? 37.25 5.684 7.703 1 93.75 242 ASP A O 1
ATOM 1961 N N . VAL A 1 243 ? 39.375 5.121 8.281 1 95.94 243 VAL A N 1
ATOM 1962 C CA . VAL A 1 243 ? 39.031 3.727 8.531 1 95.94 243 VAL A CA 1
ATOM 1963 C C . VAL A 1 243 ? 39.375 3.354 9.969 1 95.94 243 VAL A C 1
ATOM 1965 O O . VAL A 1 243 ? 40.531 3.193 10.312 1 95.94 243 VAL A O 1
ATOM 1968 N N . TRP A 1 244 ? 38.406 3.236 10.812 1 96.81 244 TRP A N 1
ATOM 1969 C CA . TRP A 1 244 ? 38.594 2.902 12.219 1 96.81 244 TRP A CA 1
ATOM 1970 C C . TRP A 1 244 ? 38.281 1.433 12.477 1 96.81 244 TRP A C 1
ATOM 1972 O O . TRP A 1 244 ? 37.25 0.922 12.016 1 96.81 244 TRP A O 1
ATOM 1982 N N . VAL A 1 245 ? 39.156 0.704 13.148 1 96.12 245 VAL A N 1
ATOM 1983 C CA . VAL A 1 245 ? 39 -0.728 13.375 1 96.12 245 VAL A CA 1
ATOM 1984 C C . VAL A 1 245 ? 39.188 -1.031 14.867 1 96.12 245 VAL A C 1
ATOM 1986 O O . VAL A 1 245 ? 40 -0.423 15.539 1 96.12 245 VAL A O 1
ATOM 1989 N N . GLY A 1 246 ? 38.344 -1.898 15.383 1 95.44 246 GLY A N 1
ATOM 1990 C CA . GLY A 1 246 ? 38.438 -2.33 16.766 1 95.44 246 GLY A CA 1
ATOM 1991 C C . GLY A 1 246 ? 39.5 -3.375 17.016 1 95.44 246 GLY A C 1
ATOM 1992 O O . GLY A 1 246 ? 40.469 -3.469 16.25 1 95.44 246 GLY A O 1
ATOM 1993 N N . GLU A 1 247 ? 39.281 -4.117 18.047 1 91.38 247 GLU A N 1
ATOM 1994 C CA . GLU A 1 247 ? 40.281 -5.117 18.469 1 91.38 247 GLU A CA 1
ATOM 1995 C C . GLU A 1 247 ? 40.031 -6.441 17.734 1 91.38 247 GLU A C 1
ATOM 1997 O O . GLU A 1 247 ? 38.906 -6.832 17.5 1 91.38 247 GLU A O 1
ATOM 2002 N N . ARG A 1 248 ? 41.062 -7.164 17.375 1 90.25 248 ARG A N 1
ATOM 2003 C CA . ARG A 1 248 ? 41.062 -8.523 16.844 1 90.25 248 ARG A CA 1
ATOM 2004 C C . ARG A 1 248 ? 40.25 -8.609 15.555 1 90.25 248 ARG A C 1
ATOM 2006 O O . ARG A 1 248 ? 39.438 -9.516 15.383 1 90.25 248 ARG A O 1
ATOM 2013 N N . VAL A 1 249 ? 40.344 -7.535 14.82 1 93.62 249 VAL A N 1
ATOM 2014 C CA . VAL A 1 249 ? 39.688 -7.531 13.516 1 93.62 249 VAL A CA 1
ATOM 2015 C C . VAL A 1 249 ? 40.531 -8.281 12.5 1 93.62 249 VAL A C 1
ATOM 2017 O O . VAL A 1 249 ? 41.781 -8.141 12.492 1 93.62 249 VAL A O 1
ATOM 2020 N N . GLN A 1 250 ? 39.969 -9.188 11.797 1 89.81 250 GLN A N 1
ATOM 2021 C CA . GLN A 1 250 ? 40.656 -9.953 10.773 1 89.81 250 GLN A CA 1
ATOM 2022 C C . GLN A 1 250 ? 40.219 -9.523 9.375 1 89.81 250 GLN A C 1
ATOM 2024 O O . GLN A 1 250 ? 39.062 -9.625 9.023 1 89.81 250 GLN A O 1
ATOM 2029 N N . VAL A 1 251 ? 41.125 -9.039 8.562 1 93.5 251 VAL A N 1
ATOM 2030 C CA . VAL A 1 251 ? 40.844 -8.609 7.195 1 93.5 251 VAL A CA 1
ATOM 2031 C C . VAL A 1 251 ? 41.656 -9.461 6.215 1 93.5 251 VAL A C 1
ATOM 2033 O O . VAL A 1 251 ? 42.906 -9.477 6.262 1 93.5 251 VAL A O 1
ATOM 2036 N N . ALA A 1 252 ? 40.906 -10.18 5.484 1 90.5 252 ALA A N 1
ATOM 2037 C CA . ALA A 1 252 ? 41.562 -11.102 4.547 1 90.5 252 ALA A CA 1
ATOM 2038 C C . ALA A 1 252 ? 42.125 -10.344 3.344 1 90.5 252 ALA A C 1
ATOM 2040 O O . ALA A 1 252 ? 42.062 -9.117 3.287 1 90.5 252 ALA A O 1
ATOM 2041 N N . GLN A 1 253 ? 42.75 -11.078 2.404 1 86.81 253 GLN A N 1
ATOM 2042 C CA . GLN A 1 253 ? 43.406 -10.5 1.229 1 86.81 253 GLN A CA 1
ATOM 2043 C C . GLN A 1 253 ? 42.375 -9.992 0.228 1 86.81 253 GLN A C 1
ATOM 2045 O O . GLN A 1 253 ? 41.312 -10.586 0.064 1 86.81 253 GLN A O 1
ATOM 2050 N N . GLY A 1 254 ? 42.656 -8.898 -0.371 1 89.81 254 GLY A N 1
ATOM 2051 C CA . GLY A 1 254 ? 41.844 -8.391 -1.461 1 89.81 254 GLY A CA 1
ATOM 2052 C C . GLY A 1 254 ? 40.656 -7.582 -0.986 1 89.81 254 GLY A C 1
ATOM 2053 O O . GLY A 1 254 ? 39.781 -7.203 -1.786 1 89.81 254 GLY A O 1
ATOM 2054 N N . VAL A 1 255 ? 40.594 -7.402 0.221 1 91.81 255 VAL A N 1
ATOM 2055 C CA . VAL A 1 255 ? 39.469 -6.648 0.778 1 91.81 255 VAL A CA 1
ATOM 2056 C C . VAL A 1 255 ? 39.625 -5.168 0.447 1 91.81 255 VAL A C 1
ATOM 2058 O O . VAL A 1 255 ? 40.75 -4.637 0.458 1 91.81 255 VAL A O 1
ATOM 2061 N N . LYS A 1 256 ? 38.594 -4.555 0.041 1 91.88 256 LYS A N 1
ATOM 2062 C CA . LYS A 1 256 ? 38.594 -3.121 -0.229 1 91.88 256 LYS A CA 1
ATOM 2063 C C . LYS A 1 256 ? 37.875 -2.355 0.879 1 91.88 256 LYS A C 1
ATOM 2065 O O . LYS A 1 256 ? 36.656 -2.514 1.068 1 91.88 256 LYS A O 1
ATOM 2070 N N . LEU A 1 257 ? 38.562 -1.553 1.582 1 93.56 257 LEU A N 1
ATOM 2071 C CA . LEU A 1 257 ? 38.031 -0.699 2.629 1 93.56 257 LEU A CA 1
ATOM 2072 C C . LEU A 1 257 ? 38.031 0.764 2.199 1 93.56 257 LEU A C 1
ATOM 2074 O O . LEU A 1 257 ? 39.094 1.349 2.002 1 93.56 257 LEU A O 1
ATOM 2078 N N . GLU A 1 258 ? 36.906 1.255 2.018 1 92.19 258 GLU A N 1
ATOM 2079 C CA . GLU A 1 258 ? 36.781 2.658 1.632 1 92.19 258 GLU A CA 1
ATOM 2080 C C . GLU A 1 258 ? 36.156 3.49 2.748 1 92.19 258 GLU A C 1
ATOM 2082 O O . GLU A 1 258 ? 34.938 3.445 2.957 1 92.19 258 GLU A O 1
ATOM 2087 N N . GLY A 1 259 ? 36.812 4.414 3.305 1 89.31 259 GLY A N 1
ATOM 2088 C CA . GLY A 1 259 ? 36.375 5.23 4.418 1 89.31 259 GLY A CA 1
ATOM 2089 C C . GLY A 1 259 ? 35.469 6.371 3.986 1 89.31 259 GLY A C 1
ATOM 2090 O O . GLY A 1 259 ? 35.406 6.703 2.803 1 89.31 259 GLY A O 1
ATOM 2091 N N . PRO A 1 260 ? 34.75 6.938 4.949 1 93.56 260 PRO A N 1
ATOM 2092 C CA . PRO A 1 260 ? 34.812 6.648 6.383 1 93.56 260 PRO A CA 1
ATOM 2093 C C . PRO A 1 260 ? 34 5.402 6.766 1 93.56 260 PRO A C 1
ATOM 2095 O O . PRO A 1 260 ? 32.906 5.18 6.242 1 93.56 260 PRO A O 1
ATOM 2098 N N . LEU A 1 261 ? 34.594 4.527 7.547 1 96.31 261 LEU A N 1
ATOM 2099 C CA . LEU A 1 261 ? 33.906 3.33 8.008 1 96.31 261 LEU A CA 1
ATOM 2100 C C . LEU A 1 261 ? 34.438 2.893 9.375 1 96.31 261 LEU A C 1
ATOM 2102 O O . LEU A 1 261 ? 35.5 3.344 9.812 1 96.31 261 LEU A O 1
ATOM 2106 N N . LEU A 1 262 ? 33.625 2.17 10.133 1 97.12 262 LEU A N 1
ATOM 2107 C CA . LEU A 1 262 ? 33.938 1.679 11.469 1 97.12 262 LEU A CA 1
ATOM 2108 C C . LEU A 1 262 ? 33.719 0.173 11.562 1 97.12 262 LEU A C 1
ATOM 2110 O O . LEU A 1 262 ? 32.656 -0.323 11.203 1 97.12 262 LEU A O 1
ATOM 2114 N N . LEU A 1 263 ? 34.781 -0.594 11.938 1 97.06 263 LEU A N 1
ATOM 2115 C CA . LEU A 1 263 ? 34.688 -2.031 12.172 1 97.06 263 LEU A CA 1
ATOM 2116 C C . LEU A 1 263 ? 34.844 -2.355 13.656 1 97.06 263 LEU A C 1
ATOM 2118 O O . LEU A 1 263 ? 35.844 -2.016 14.273 1 97.06 263 LEU A O 1
ATOM 2122 N N . GLY A 1 264 ? 33.844 -2.992 14.172 1 95.5 264 GLY A N 1
ATOM 2123 C CA . GLY A 1 264 ? 33.812 -3.334 15.586 1 95.5 264 GLY A CA 1
ATOM 2124 C C . GLY A 1 264 ? 34.812 -4.434 15.938 1 95.5 264 GLY A C 1
ATOM 2125 O O . GLY A 1 264 ? 35.562 -4.902 15.078 1 95.5 264 GLY A O 1
ATOM 2126 N N . ASP A 1 265 ? 34.844 -4.812 17.141 1 93.38 265 ASP A N 1
ATOM 2127 C CA . ASP A 1 265 ? 35.75 -5.824 17.656 1 93.38 265 ASP A CA 1
ATOM 2128 C C . ASP A 1 265 ? 35.438 -7.203 17.094 1 93.38 265 ASP A C 1
ATOM 2130 O O . ASP A 1 265 ? 34.25 -7.543 16.906 1 93.38 265 ASP A O 1
ATOM 2134 N N . ASP A 1 266 ? 36.406 -7.957 16.812 1 89.19 266 ASP A N 1
ATOM 2135 C CA . ASP A 1 266 ? 36.281 -9.367 16.453 1 89.19 266 ASP A CA 1
ATOM 2136 C C . ASP A 1 266 ? 35.531 -9.516 15.133 1 89.19 266 ASP A C 1
ATOM 2138 O O . ASP A 1 266 ? 34.812 -10.5 14.93 1 89.19 266 ASP A O 1
ATOM 2142 N N . VAL A 1 267 ? 35.531 -8.445 14.352 1 94.56 267 VAL A N 1
ATOM 2143 C CA . VAL A 1 267 ? 34.906 -8.516 13.031 1 94.56 267 VAL A CA 1
ATOM 2144 C C . VAL A 1 267 ? 35.844 -9.266 12.07 1 94.56 267 VAL A C 1
ATOM 2146 O O . VAL A 1 267 ? 37.062 -9.148 12.148 1 94.56 267 VAL A O 1
ATOM 2149 N N . ARG A 1 268 ? 35.281 -10.086 11.297 1 91.94 268 ARG A N 1
ATOM 2150 C CA . ARG A 1 268 ? 36.031 -10.82 10.273 1 91.94 268 ARG A CA 1
ATOM 2151 C C . ARG A 1 268 ? 35.562 -10.445 8.875 1 91.94 268 ARG A C 1
ATOM 2153 O O . ARG A 1 268 ? 34.344 -10.516 8.586 1 91.94 268 ARG A O 1
ATOM 2160 N N . ILE A 1 269 ? 36.406 -10.047 7.988 1 95.62 269 ILE A N 1
ATOM 2161 C CA . ILE A 1 269 ? 36.125 -9.727 6.598 1 95.62 269 ILE A CA 1
ATOM 2162 C C . ILE A 1 269 ? 36.906 -10.648 5.672 1 95.62 269 ILE A C 1
ATOM 2164 O O . ILE A 1 269 ? 38.125 -10.625 5.66 1 95.62 269 ILE A O 1
ATOM 2168 N N . ASP A 1 270 ? 36.156 -11.398 4.988 1 91.75 270 ASP A N 1
ATOM 2169 C CA . ASP A 1 270 ? 36.75 -12.414 4.133 1 91.75 270 ASP A CA 1
ATOM 2170 C C . ASP A 1 270 ? 37.219 -11.812 2.803 1 91.75 270 ASP A C 1
ATOM 2172 O O . ASP A 1 270 ? 36.969 -10.633 2.533 1 91.75 270 ASP A O 1
ATOM 2176 N N . ALA A 1 271 ? 37.844 -12.648 1.978 1 90.06 271 ALA A N 1
ATOM 2177 C CA . ALA A 1 271 ? 38.562 -12.195 0.796 1 90.06 271 ALA A CA 1
ATOM 2178 C C . ALA A 1 271 ? 37.625 -11.531 -0.208 1 90.06 271 ALA A C 1
ATOM 2180 O O . ALA A 1 271 ? 36.5 -11.977 -0.408 1 90.06 271 ALA A O 1
ATOM 2181 N N . HIS A 1 272 ? 38.062 -10.406 -0.752 1 88.81 272 HIS A N 1
ATOM 2182 C CA . HIS A 1 272 ? 37.438 -9.711 -1.875 1 88.81 272 HIS A CA 1
ATOM 2183 C C . HIS A 1 272 ? 36.125 -9.023 -1.455 1 88.81 272 HIS A C 1
ATOM 2185 O O . HIS A 1 272 ? 35.344 -8.625 -2.305 1 88.81 272 HIS A O 1
ATOM 2191 N N . ALA A 1 273 ? 35.875 -8.992 -0.252 1 92.38 273 ALA A N 1
ATOM 2192 C CA . ALA A 1 273 ? 34.719 -8.219 0.229 1 92.38 273 ALA A CA 1
ATOM 2193 C C . ALA A 1 273 ? 35 -6.723 0.14 1 92.38 273 ALA A C 1
ATOM 2195 O O . ALA A 1 273 ? 36.156 -6.297 0.071 1 92.38 273 ALA A O 1
ATOM 2196 N N . THR A 1 274 ? 33.969 -5.98 0.031 1 93.75 274 THR A N 1
ATOM 2197 C CA . THR A 1 274 ? 34.125 -4.531 -0.051 1 93.75 274 THR A CA 1
ATOM 2198 C C . THR A 1 274 ? 33.281 -3.852 1.035 1 93.75 274 THR A C 1
ATOM 2200 O O . THR A 1 274 ? 32.062 -4.082 1.139 1 93.75 274 THR A O 1
ATOM 2203 N N . ILE A 1 275 ? 33.844 -3.062 1.824 1 95.62 275 ILE A N 1
ATOM 2204 C CA . ILE A 1 275 ? 33.156 -2.225 2.805 1 95.62 275 ILE A CA 1
ATOM 2205 C C . ILE A 1 275 ? 33.281 -0.757 2.402 1 95.62 275 ILE A C 1
ATOM 2207 O O . ILE A 1 275 ? 34.344 -0.161 2.52 1 95.62 275 ILE A O 1
ATOM 2211 N N . GLY A 1 276 ? 32.156 -0.259 2.049 1 92.88 276 GLY A N 1
ATOM 2212 C CA . GLY A 1 276 ? 32.156 1.09 1.505 1 92.88 276 GLY A CA 1
ATOM 2213 C C . GLY A 1 276 ? 31.984 2.16 2.564 1 92.88 276 GLY A C 1
ATOM 2214 O O . GLY A 1 276 ? 31.938 1.857 3.76 1 92.88 276 GLY A O 1
ATOM 2215 N N . SER A 1 277 ? 31.859 3.398 2.043 1 91.69 277 SER A N 1
ATOM 2216 C CA . SER A 1 277 ? 31.828 4.559 2.926 1 91.69 277 SER A CA 1
ATOM 2217 C C . SER A 1 277 ? 30.547 4.582 3.75 1 91.69 277 SER A C 1
ATOM 2219 O O . SER A 1 277 ? 29.484 4.133 3.285 1 91.69 277 SER A O 1
ATOM 2221 N N . TYR A 1 278 ? 30.719 5.109 4.969 1 93.81 278 TYR A N 1
ATOM 2222 C CA . TYR A 1 278 ? 29.625 5.344 5.898 1 93.81 278 TYR A CA 1
ATOM 2223 C C . TYR A 1 278 ? 28.984 4.031 6.348 1 93.81 278 TYR A C 1
ATOM 2225 O O . TYR A 1 278 ? 27.766 3.932 6.461 1 93.81 278 TYR A O 1
ATOM 2233 N N . THR A 1 279 ? 29.828 3.043 6.453 1 96.19 279 THR A N 1
ATOM 2234 C CA . THR A 1 279 ? 29.391 1.733 6.918 1 96.19 279 THR A CA 1
ATOM 2235 C C . THR A 1 279 ? 29.891 1.465 8.336 1 96.19 279 THR A C 1
ATOM 2237 O O . THR A 1 279 ? 31.031 1.8 8.664 1 96.19 279 THR A O 1
ATOM 2240 N N . VAL A 1 280 ? 29 1.035 9.141 1 96.94 280 VAL A N 1
ATOM 2241 C CA . VAL A 1 280 ? 29.359 0.618 10.5 1 96.94 280 VAL A CA 1
ATOM 2242 C C . VAL A 1 280 ? 29.062 -0.873 10.664 1 96.94 280 VAL A C 1
ATOM 2244 O O . VAL A 1 280 ? 27.938 -1.327 10.422 1 96.94 280 VAL A O 1
ATOM 2247 N N . VAL A 1 281 ? 30.078 -1.656 11 1 96.88 281 VAL A N 1
ATOM 2248 C CA . VAL A 1 281 ? 29.906 -3.084 11.242 1 96.88 281 VAL A CA 1
ATOM 2249 C C . VAL A 1 281 ? 30.125 -3.385 12.727 1 96.88 281 VAL A C 1
ATOM 2251 O O . VAL A 1 281 ? 31.172 -3.078 13.289 1 96.88 281 VAL A O 1
ATOM 2254 N N . GLY A 1 282 ? 29.141 -3.926 13.32 1 95.56 282 GLY A N 1
ATOM 2255 C CA . GLY A 1 282 ? 29.172 -4.219 14.742 1 95.56 282 GLY A CA 1
ATOM 2256 C C . GLY A 1 282 ? 30.125 -5.348 15.102 1 95.56 282 GLY A C 1
ATOM 2257 O O . GLY A 1 282 ? 30.609 -6.055 14.219 1 95.56 282 GLY A O 1
ATOM 2258 N N . PRO A 1 283 ? 30.391 -5.512 16.375 1 93.06 283 PRO A N 1
ATOM 2259 C CA . PRO A 1 283 ? 31.359 -6.512 16.828 1 93.06 283 PRO A CA 1
ATOM 2260 C C . PRO A 1 283 ? 30.922 -7.941 16.531 1 93.06 283 PRO A C 1
ATOM 2262 O O . PRO A 1 283 ? 29.719 -8.234 16.5 1 93.06 283 PRO A O 1
ATOM 2265 N N . ARG A 1 284 ? 31.844 -8.812 16.281 1 88.25 284 ARG A N 1
ATOM 2266 C CA . ARG A 1 284 ? 31.672 -10.25 16.109 1 88.25 284 ARG A CA 1
ATOM 2267 C C . ARG A 1 284 ? 30.891 -10.57 14.844 1 88.25 284 ARG A C 1
ATOM 2269 O O . ARG A 1 284 ? 30.359 -11.672 14.695 1 88.25 284 ARG A O 1
ATOM 2276 N N . SER A 1 285 ? 30.734 -9.602 14.016 1 93.38 285 SER A N 1
ATOM 2277 C CA . SER A 1 285 ? 30.047 -9.828 12.742 1 93.38 285 SER A CA 1
ATOM 2278 C C . SER A 1 285 ? 31.031 -10.328 11.68 1 93.38 285 SER A C 1
ATOM 2280 O O . SER A 1 285 ? 32.25 -10.117 11.789 1 93.38 285 SER A O 1
ATOM 2282 N N . VAL A 1 286 ? 30.484 -11.07 10.781 1 92.06 286 VAL A N 1
ATOM 2283 C CA . VAL A 1 286 ? 31.297 -11.672 9.734 1 92.06 286 VAL A CA 1
ATOM 2284 C C . VAL A 1 286 ? 30.797 -11.227 8.367 1 92.06 286 VAL A C 1
ATOM 2286 O O . VAL A 1 286 ? 29.594 -11.328 8.078 1 92.06 286 VAL A O 1
ATOM 2289 N N . VAL A 1 287 ? 31.641 -10.688 7.523 1 95.12 287 VAL A N 1
ATOM 2290 C CA . VAL A 1 287 ? 31.359 -10.359 6.133 1 95.12 287 VAL A CA 1
ATOM 2291 C C . VAL A 1 287 ? 32.125 -11.305 5.207 1 95.12 287 VAL A C 1
ATOM 2293 O O . VAL A 1 287 ? 33.344 -11.227 5.109 1 95.12 287 VAL A O 1
ATOM 2296 N N . SER A 1 288 ? 31.406 -12.109 4.586 1 91.12 288 SER A N 1
ATOM 2297 C CA . SER A 1 288 ? 32 -13.211 3.832 1 91.12 288 SER A CA 1
ATOM 2298 C C . SER A 1 288 ? 32.5 -12.734 2.475 1 91.12 288 SER A C 1
ATOM 2300 O O . SER A 1 288 ? 32.5 -11.531 2.182 1 91.12 288 SER A O 1
ATOM 2302 N N . LYS A 1 289 ? 33.031 -13.727 1.691 1 89.25 289 LYS A N 1
ATOM 2303 C CA . LYS A 1 289 ? 33.719 -13.43 0.446 1 89.25 289 LYS A CA 1
ATOM 2304 C C . LYS A 1 289 ? 32.812 -12.688 -0.535 1 89.25 289 LYS A C 1
ATOM 2306 O O . LYS A 1 289 ? 31.656 -13.023 -0.68 1 89.25 289 LYS A O 1
ATOM 2311 N N . TYR A 1 290 ? 33.312 -11.609 -1.148 1 88.19 290 TYR A N 1
ATOM 2312 C CA . TYR A 1 290 ? 32.688 -10.852 -2.242 1 88.19 290 TYR A CA 1
ATOM 2313 C C . TYR A 1 290 ? 31.469 -10.094 -1.767 1 88.19 290 TYR A C 1
ATOM 2315 O O . TYR A 1 290 ? 30.719 -9.555 -2.578 1 88.19 290 TYR A O 1
ATOM 2323 N N . ALA A 1 291 ? 31.141 -10.125 -0.561 1 91 291 ALA A N 1
ATOM 2324 C CA . ALA A 1 291 ? 30.047 -9.312 -0.034 1 91 291 ALA A CA 1
ATOM 2325 C C . ALA A 1 291 ? 30.391 -7.824 -0.088 1 91 291 ALA A C 1
ATOM 2327 O O . ALA A 1 291 ? 31.562 -7.453 -0.072 1 91 291 ALA A O 1
ATOM 2328 N N . SER A 1 292 ? 29.406 -7.031 -0.221 1 93.19 292 SER A N 1
ATOM 2329 C CA . SER A 1 292 ? 29.625 -5.59 -0.333 1 93.19 292 SER A CA 1
ATOM 2330 C C . SER A 1 292 ? 28.672 -4.816 0.564 1 93.19 292 SER A C 1
ATOM 2332 O O . SER A 1 292 ? 27.453 -4.973 0.463 1 93.19 292 SER A O 1
ATOM 2334 N N . LEU A 1 293 ? 29.156 -4.043 1.424 1 94.75 293 LEU A N 1
ATOM 2335 C CA . LEU A 1 293 ? 28.375 -3.197 2.318 1 94.75 293 LEU A CA 1
ATOM 2336 C C . LEU A 1 293 ? 28.672 -1.723 2.072 1 94.75 293 LEU A C 1
ATOM 2338 O O . LEU A 1 293 ? 29.828 -1.316 2.057 1 94.75 293 LEU A O 1
ATOM 2342 N N . LYS A 1 294 ? 27.641 -0.993 1.875 1 90.38 294 LYS A N 1
ATOM 2343 C CA . LYS A 1 294 ? 27.797 0.45 1.721 1 90.38 294 LYS A CA 1
ATOM 2344 C C . LYS A 1 294 ? 26.734 1.204 2.52 1 90.38 294 LYS A C 1
ATOM 2346 O O . LYS A 1 294 ? 25.562 0.804 2.545 1 90.38 294 LYS A O 1
ATOM 2351 N N . ARG A 1 295 ? 27.188 2.256 3.137 1 92.12 295 ARG A N 1
ATOM 2352 C CA . ARG A 1 295 ? 26.281 3.115 3.904 1 92.12 295 ARG A CA 1
ATOM 2353 C C . ARG A 1 295 ? 25.344 2.291 4.777 1 92.12 295 ARG A C 1
ATOM 2355 O O . ARG A 1 295 ? 24.141 2.545 4.82 1 92.12 295 ARG A O 1
ATOM 2362 N N . SER A 1 296 ? 25.797 1.235 5.223 1 94.62 296 SER A N 1
ATOM 2363 C CA . SER A 1 296 ? 24.953 0.306 5.969 1 94.62 296 SER A CA 1
ATOM 2364 C C . SER A 1 296 ? 25.406 0.208 7.426 1 94.62 296 SER A C 1
ATOM 2366 O O . SER A 1 296 ? 26.594 0.387 7.73 1 94.62 296 SER A O 1
ATOM 2368 N N . ILE A 1 297 ? 24.438 0.076 8.234 1 96.5 297 ILE A N 1
ATOM 2369 C CA . ILE A 1 297 ? 24.688 -0.094 9.664 1 96.5 297 ILE A CA 1
ATOM 2370 C C . ILE A 1 297 ? 24.359 -1.527 10.078 1 96.5 297 ILE A C 1
ATOM 2372 O O . ILE A 1 297 ? 23.203 -1.952 10.008 1 96.5 297 ILE A O 1
ATOM 2376 N N . VAL A 1 298 ? 25.344 -2.23 10.445 1 96.25 298 VAL A N 1
ATOM 2377 C CA . VAL A 1 298 ? 25.188 -3.623 10.852 1 96.25 298 VAL A CA 1
ATOM 2378 C C . VAL A 1 298 ? 25.531 -3.766 12.336 1 96.25 298 VAL A C 1
ATOM 2380 O O . VAL A 1 298 ? 26.641 -3.439 12.758 1 96.25 298 VAL A O 1
ATOM 2383 N N . TRP A 1 299 ? 24.5 -4.242 13.109 1 95.56 299 TRP A N 1
ATOM 2384 C CA . TRP A 1 299 ? 24.703 -4.414 14.547 1 95.56 299 TRP A CA 1
ATOM 2385 C C . TRP A 1 299 ? 25.609 -5.609 14.828 1 95.56 299 TRP A C 1
ATOM 2387 O O . TRP A 1 299 ? 26.391 -6.02 13.969 1 95.56 299 TRP A O 1
ATOM 2397 N N . SER A 1 300 ? 25.641 -6.098 16.078 1 92.94 300 SER A N 1
ATOM 2398 C CA . SER A 1 300 ? 26.547 -7.156 16.5 1 92.94 300 SER A CA 1
ATOM 2399 C C . SER A 1 300 ? 26.047 -8.523 16.062 1 92.94 300 SER A C 1
ATOM 2401 O O . SER A 1 300 ? 24.828 -8.742 15.961 1 92.94 300 SER A O 1
ATOM 2403 N N . ASP A 1 301 ? 26.922 -9.414 15.836 1 89.25 301 ASP A N 1
ATOM 2404 C CA . ASP A 1 301 ? 26.641 -10.836 15.625 1 89.25 301 ASP A CA 1
ATOM 2405 C C . ASP A 1 301 ? 25.797 -11.039 14.367 1 89.25 301 ASP A C 1
ATOM 2407 O O . ASP A 1 301 ? 24.781 -11.727 14.398 1 89.25 301 ASP A O 1
ATOM 2411 N N . VAL A 1 302 ? 26.203 -10.406 13.328 1 93.31 302 VAL A N 1
ATOM 2412 C CA . VAL A 1 302 ? 25.547 -10.547 12.039 1 93.31 302 VAL A CA 1
ATOM 2413 C C . VAL A 1 302 ? 26.453 -11.312 11.078 1 93.31 302 VAL A C 1
ATOM 2415 O O . VAL A 1 302 ? 27.656 -11.102 11.062 1 93.31 302 VAL A O 1
ATOM 2418 N N . TYR A 1 303 ? 25.891 -12.242 10.461 1 90.75 303 TYR A N 1
ATOM 2419 C CA . TYR A 1 303 ? 26.609 -12.992 9.445 1 90.75 303 TYR A CA 1
ATOM 2420 C C . TYR A 1 303 ? 26.094 -12.648 8.047 1 90.75 303 TYR A C 1
ATOM 2422 O O . TYR A 1 303 ? 24.938 -12.914 7.711 1 90.75 303 TYR A O 1
ATOM 2430 N N . ILE A 1 304 ? 26.922 -12.078 7.227 1 94.12 304 ILE A N 1
ATOM 2431 C CA . ILE A 1 304 ? 26.609 -11.75 5.84 1 94.12 304 ILE A CA 1
ATOM 2432 C C . ILE A 1 304 ? 27.359 -12.688 4.902 1 94.12 304 ILE A C 1
ATOM 2434 O O . ILE A 1 304 ? 28.578 -12.586 4.762 1 94.12 304 ILE A O 1
ATOM 2438 N N . ASP A 1 305 ? 26.609 -13.484 4.281 1 87.94 305 ASP A N 1
ATOM 2439 C CA . ASP A 1 305 ? 27.203 -14.562 3.492 1 87.94 305 ASP A CA 1
ATOM 2440 C C . ASP A 1 305 ? 27.656 -14.047 2.127 1 87.94 305 ASP A C 1
ATOM 2442 O O . ASP A 1 305 ? 27.578 -12.852 1.846 1 87.94 305 ASP A O 1
ATOM 2446 N N . GLU A 1 306 ? 28.234 -14.914 1.328 1 87.06 306 GLU A N 1
ATOM 2447 C CA . GLU A 1 306 ? 28.969 -14.578 0.112 1 87.06 306 GLU A CA 1
ATOM 2448 C C . GLU A 1 306 ? 28.094 -13.82 -0.878 1 87.06 306 GLU A C 1
ATOM 2450 O O . GLU A 1 306 ? 26.906 -14.133 -1.033 1 87.06 306 GLU A O 1
ATOM 2455 N N . HIS A 1 307 ? 28.594 -12.758 -1.469 1 85.88 307 HIS A N 1
ATOM 2456 C CA . HIS A 1 307 ? 28.047 -12.023 -2.598 1 85.88 307 HIS A CA 1
ATOM 2457 C C . HIS A 1 307 ? 26.812 -11.227 -2.182 1 85.88 307 HIS A C 1
ATOM 2459 O O . HIS A 1 307 ? 26.047 -10.773 -3.035 1 85.88 307 HIS A O 1
ATOM 2465 N N . SER A 1 308 ? 26.547 -11.125 -0.976 1 88.62 308 SER A N 1
ATOM 2466 C CA . SER A 1 308 ? 25.422 -10.32 -0.514 1 88.62 308 SER A CA 1
ATOM 2467 C C . SER A 1 308 ? 25.766 -8.836 -0.516 1 88.62 308 SER A C 1
ATOM 2469 O O . SER A 1 308 ? 26.922 -8.461 -0.257 1 88.62 308 SER A O 1
ATOM 2471 N N . GLU A 1 309 ? 24.797 -8.039 -0.857 1 90.06 309 GLU A N 1
ATOM 2472 C CA . GLU A 1 309 ? 25 -6.598 -0.954 1 90.06 309 GLU A CA 1
ATOM 2473 C C . GLU A 1 309 ? 24.047 -5.836 -0.047 1 90.06 309 GLU A C 1
ATOM 2475 O O . GLU A 1 309 ? 22.828 -6.004 -0.145 1 90.06 309 GLU A O 1
ATOM 2480 N N . LEU A 1 310 ? 24.547 -5.051 0.823 1 92.56 310 LEU A N 1
ATOM 2481 C CA . LEU A 1 310 ? 23.781 -4.141 1.659 1 92.56 310 LEU A CA 1
ATOM 2482 C C . LEU A 1 310 ? 24.047 -2.688 1.27 1 92.56 310 LEU A C 1
ATOM 2484 O O . LEU A 1 310 ? 25.188 -2.248 1.24 1 92.56 310 LEU A O 1
ATOM 2488 N N . ARG A 1 311 ? 23.047 -2.057 1.009 1 87.56 311 ARG A N 1
ATOM 2489 C CA . ARG A 1 311 ? 23.172 -0.663 0.596 1 87.56 311 ARG A CA 1
ATOM 2490 C C . ARG A 1 311 ? 22.281 0.242 1.448 1 87.56 311 ARG A C 1
ATOM 2492 O O . ARG A 1 311 ? 21.141 0.533 1.078 1 87.56 311 ARG A O 1
ATOM 2499 N N . GLY A 1 312 ? 22.828 0.849 2.398 1 88.81 312 GLY A N 1
ATOM 2500 C CA . GLY A 1 312 ? 22.094 1.753 3.275 1 88.81 312 GLY A CA 1
ATOM 2501 C C . GLY A 1 312 ? 21.141 1.035 4.219 1 88.81 312 GLY A C 1
ATOM 2502 O O . GLY A 1 312 ? 20.141 1.602 4.641 1 88.81 312 GLY A O 1
ATOM 2503 N N . ALA A 1 313 ? 21.328 -0.2 4.402 1 91.75 313 ALA A N 1
ATOM 2504 C CA . ALA A 1 313 ? 20.453 -1.029 5.23 1 91.75 313 ALA A CA 1
ATOM 2505 C C . ALA A 1 313 ? 20.859 -0.955 6.699 1 91.75 313 ALA A C 1
ATOM 2507 O O . ALA A 1 313 ? 21.984 -0.593 7.02 1 91.75 313 ALA A O 1
ATOM 2508 N N . VAL A 1 314 ? 19.875 -1.14 7.496 1 93.94 314 VAL A N 1
ATOM 2509 C CA . VAL A 1 314 ? 20.125 -1.285 8.93 1 93.94 314 VAL A CA 1
ATOM 2510 C C . VAL A 1 314 ? 19.781 -2.707 9.367 1 93.94 314 VAL A C 1
ATOM 2512 O O . VAL A 1 314 ? 18.656 -3.16 9.203 1 93.94 314 VAL A O 1
ATOM 2515 N N . VAL A 1 315 ? 20.766 -3.408 9.812 1 94.62 315 VAL A N 1
ATOM 2516 C CA . VAL A 1 315 ? 20.594 -4.801 10.211 1 94.62 315 VAL A CA 1
ATOM 2517 C C . VAL A 1 315 ? 20.828 -4.941 11.719 1 94.62 315 VAL A C 1
ATOM 2519 O O . VAL A 1 315 ? 21.906 -4.617 12.219 1 94.62 315 VAL A O 1
ATOM 2522 N N . ALA A 1 316 ? 19.812 -5.414 12.43 1 93.44 316 ALA A N 1
ATOM 2523 C CA . ALA A 1 316 ? 19.906 -5.574 13.875 1 93.44 316 ALA A CA 1
ATOM 2524 C C . ALA A 1 316 ? 20.781 -6.766 14.242 1 93.44 316 ALA A C 1
ATOM 2526 O O . ALA A 1 316 ? 21.484 -7.316 13.383 1 93.44 316 ALA A O 1
ATOM 2527 N N . ASN A 1 317 ? 20.859 -7.098 15.523 1 90.69 317 ASN A N 1
ATOM 2528 C CA . ASN A 1 317 ? 21.781 -8.109 16.016 1 90.69 317 ASN A CA 1
ATOM 2529 C C . ASN A 1 317 ? 21.297 -9.516 15.727 1 90.69 317 ASN A C 1
ATOM 2531 O O . ASN A 1 317 ? 20.078 -9.742 15.609 1 90.69 317 ASN A O 1
ATOM 2535 N N . ASP A 1 318 ? 22.172 -10.438 15.641 1 85.81 318 ASP A N 1
ATOM 2536 C CA . ASP A 1 318 ? 21.906 -11.867 15.516 1 85.81 318 ASP A CA 1
ATOM 2537 C C . ASP A 1 318 ? 21.125 -12.172 14.242 1 85.81 318 ASP A C 1
ATOM 2539 O O . ASP A 1 318 ? 20.109 -12.891 14.281 1 85.81 318 ASP A O 1
ATOM 2543 N N . VAL A 1 319 ? 21.516 -11.617 13.156 1 91 319 VAL A N 1
ATOM 2544 C CA . VAL A 1 319 ? 20.844 -11.812 11.875 1 91 319 VAL A CA 1
ATOM 2545 C C . VAL A 1 319 ? 21.75 -12.617 10.938 1 91 319 VAL A C 1
ATOM 2547 O O . VAL A 1 319 ? 22.969 -12.461 10.945 1 91 319 VAL A O 1
ATOM 2550 N N . TYR A 1 320 ? 21.156 -13.516 10.273 1 86.81 320 TYR A N 1
ATOM 2551 C CA . TYR A 1 320 ? 21.844 -14.25 9.219 1 86.81 320 TYR A CA 1
ATOM 2552 C C . TYR A 1 320 ? 21.344 -13.828 7.844 1 86.81 320 TYR A C 1
ATOM 2554 O O . TYR A 1 320 ? 20.156 -13.961 7.535 1 86.81 320 TYR A O 1
ATOM 2562 N N . ILE A 1 321 ? 22.25 -13.336 7.027 1 92.69 321 ILE A N 1
ATOM 2563 C CA . ILE A 1 321 ? 21.953 -12.977 5.641 1 92.69 321 ILE A CA 1
ATOM 2564 C C . ILE A 1 321 ? 22.641 -13.969 4.699 1 92.69 321 ILE A C 1
ATOM 2566 O O . ILE A 1 321 ? 23.859 -13.961 4.57 1 92.69 321 ILE A O 1
ATOM 2570 N N . GLY A 1 322 ? 21.828 -14.734 4.129 1 86.25 322 GLY A N 1
ATOM 2571 C CA . GLY A 1 322 ? 22.344 -15.789 3.268 1 86.25 322 GLY A CA 1
ATOM 2572 C C . GLY A 1 322 ? 23.062 -15.25 2.043 1 86.25 322 GLY A C 1
ATOM 2573 O O . GLY A 1 322 ? 23.453 -14.086 2.004 1 86.25 322 GLY A O 1
ATOM 2574 N N . LYS A 1 323 ? 23.359 -16.141 1.092 1 81.81 323 LYS A N 1
ATOM 2575 C CA . LYS A 1 323 ? 24.172 -15.797 -0.073 1 81.81 323 LYS A CA 1
ATOM 2576 C C . LYS A 1 323 ? 23.375 -14.953 -1.067 1 81.81 323 LYS A C 1
ATOM 2578 O O . LYS A 1 323 ? 22.188 -15.156 -1.246 1 81.81 323 LYS A O 1
ATOM 2583 N N . LYS A 1 324 ? 24.031 -13.953 -1.678 1 83.88 324 LYS A N 1
ATOM 2584 C CA . LYS A 1 324 ? 23.531 -13.18 -2.814 1 83.88 324 LYS A CA 1
ATOM 2585 C C . LYS A 1 324 ? 22.25 -12.43 -2.449 1 83.88 324 LYS A C 1
ATOM 2587 O O . LYS A 1 324 ? 21.297 -12.406 -3.229 1 83.88 324 LYS A O 1
ATOM 2592 N N . ASN A 1 325 ? 22.156 -12.008 -1.248 1 87.06 325 ASN A N 1
ATOM 2593 C CA . ASN A 1 325 ? 21.047 -11.141 -0.832 1 87.06 325 ASN A CA 1
ATOM 2594 C C . ASN A 1 325 ? 21.297 -9.688 -1.237 1 87.06 325 ASN A C 1
ATOM 2596 O O . ASN A 1 325 ? 22.438 -9.25 -1.329 1 87.06 325 ASN A O 1
ATOM 2600 N N . GLU A 1 326 ? 20.297 -9.078 -1.557 1 84.88 326 GLU A N 1
ATOM 2601 C CA . GLU A 1 326 ? 20.344 -7.641 -1.812 1 84.88 326 GLU A CA 1
ATOM 2602 C C . GLU A 1 326 ? 19.406 -6.879 -0.883 1 84.88 326 GLU A C 1
ATOM 2604 O O . GLU A 1 326 ? 18.188 -6.969 -1.018 1 84.88 326 GLU A O 1
ATOM 2609 N N . ILE A 1 327 ? 19.938 -6.125 -0.045 1 88 327 ILE A N 1
ATOM 2610 C CA . ILE A 1 327 ? 19.156 -5.352 0.913 1 88 327 ILE A CA 1
ATOM 2611 C C . ILE A 1 327 ? 19.312 -3.861 0.625 1 88 327 ILE A C 1
ATOM 2613 O O . ILE A 1 327 ? 20.406 -3.322 0.685 1 88 327 ILE A O 1
ATOM 2617 N N . PHE A 1 328 ? 18.234 -3.236 0.472 1 78.25 328 PHE A N 1
ATOM 2618 C CA . PHE A 1 328 ? 18.297 -1.883 -0.066 1 78.25 328 PHE A CA 1
ATOM 2619 C C . PHE A 1 328 ? 18.172 -0.85 1.047 1 78.25 328 PHE A C 1
ATOM 2621 O O . PHE A 1 328 ? 18.156 -1.201 2.229 1 78.25 328 PHE A O 1
ATOM 2628 N N . ASP A 1 329 ? 18.125 0.413 0.629 1 78.06 329 ASP A N 1
ATOM 2629 C CA . ASP A 1 329 ? 18.266 1.538 1.548 1 78.06 329 ASP A CA 1
ATOM 2630 C C . ASP A 1 329 ? 17.094 1.61 2.523 1 78.06 329 ASP A C 1
ATOM 2632 O O . ASP A 1 329 ? 15.938 1.441 2.129 1 78.06 329 ASP A O 1
ATOM 2636 N N . TYR A 1 330 ? 17.438 1.82 3.684 1 79.69 330 TYR A N 1
ATOM 2637 C CA . TYR A 1 330 ? 16.547 2.061 4.809 1 79.69 330 TYR A CA 1
ATOM 2638 C C . TYR A 1 330 ? 15.719 0.818 5.125 1 79.69 330 TYR A C 1
ATOM 2640 O O . TYR A 1 330 ? 14.781 0.875 5.918 1 79.69 330 TYR A O 1
ATOM 2648 N N . ALA A 1 331 ? 16.047 -0.269 4.379 1 87.06 331 ALA A N 1
ATOM 2649 C CA . ALA A 1 331 ? 15.5 -1.532 4.863 1 87.06 331 ALA A CA 1
ATOM 2650 C C . ALA A 1 331 ? 16.031 -1.87 6.25 1 87.06 331 ALA A C 1
ATOM 2652 O O . ALA A 1 331 ? 17.219 -1.639 6.543 1 87.06 331 ALA A O 1
ATOM 2653 N N . VAL A 1 332 ? 15.125 -2.213 7.027 1 91.12 332 VAL A N 1
ATOM 2654 C CA . VAL A 1 332 ? 15.523 -2.561 8.391 1 91.12 332 VAL A CA 1
ATOM 2655 C C . VAL A 1 332 ? 15.25 -4.043 8.641 1 91.12 332 VAL A C 1
ATOM 2657 O O . VAL A 1 332 ? 14.125 -4.516 8.453 1 91.12 332 VAL A O 1
ATOM 2660 N N . ILE A 1 333 ? 16.25 -4.777 8.945 1 92.19 333 ILE A N 1
ATOM 2661 C CA . ILE A 1 333 ? 16.109 -6.188 9.297 1 92.19 333 ILE A CA 1
ATOM 2662 C C . ILE A 1 333 ? 16.172 -6.352 10.812 1 92.19 333 ILE A C 1
ATOM 2664 O O . ILE A 1 333 ? 17.203 -6.09 11.438 1 92.19 333 ILE A O 1
ATOM 2668 N N . GLY A 1 334 ? 15.031 -6.801 11.344 1 88.38 334 GLY A N 1
ATOM 2669 C CA . GLY A 1 334 ? 14.945 -6.961 12.789 1 88.38 334 GLY A CA 1
ATOM 2670 C C . GLY A 1 334 ? 15.859 -8.055 13.32 1 88.38 334 GLY A C 1
ATOM 2671 O O . GLY A 1 334 ? 16.453 -8.805 12.547 1 88.38 334 GLY A O 1
ATOM 2672 N N . ALA A 1 335 ? 15.961 -8.094 14.648 1 85.88 335 ALA A N 1
ATOM 2673 C CA . ALA A 1 335 ? 16.875 -9.008 15.328 1 85.88 335 ALA A CA 1
ATOM 2674 C C . ALA A 1 335 ? 16.469 -10.461 15.109 1 85.88 335 ALA A C 1
ATOM 2676 O O . ALA A 1 335 ? 15.281 -10.773 15.008 1 85.88 335 ALA A O 1
ATOM 2677 N N . LYS A 1 336 ? 17.453 -11.359 14.977 1 80.31 336 LYS A N 1
ATOM 2678 C CA . LYS A 1 336 ? 17.281 -12.805 14.922 1 80.31 336 LYS A CA 1
ATOM 2679 C C . LYS A 1 336 ? 16.531 -13.227 13.664 1 80.31 336 LYS A C 1
ATOM 2681 O O . LYS A 1 336 ? 15.758 -14.188 13.688 1 80.31 336 LYS A O 1
ATOM 2686 N N . CYS A 1 337 ? 16.609 -12.398 12.641 1 87.06 337 CYS A N 1
ATOM 2687 C CA . CYS A 1 337 ? 16.031 -12.75 11.352 1 87.06 337 CYS A CA 1
ATOM 2688 C C . CYS A 1 337 ? 16.984 -13.633 10.547 1 87.06 337 CYS A C 1
ATOM 2690 O O . CYS A 1 337 ? 18.203 -13.602 10.766 1 87.06 337 CYS A O 1
ATOM 2692 N N . LYS A 1 338 ? 16.422 -14.484 9.852 1 82.56 338 LYS A N 1
ATOM 2693 C CA . LYS A 1 338 ? 17.188 -15.305 8.906 1 82.56 338 LYS A CA 1
ATOM 2694 C C . LYS A 1 338 ? 16.703 -15.07 7.477 1 82.56 338 LYS A C 1
ATOM 2696 O O . LYS A 1 338 ? 15.578 -15.422 7.129 1 82.56 338 LYS A O 1
ATOM 2701 N N . LEU A 1 339 ? 17.547 -14.43 6.676 1 87.75 339 LEU A N 1
ATOM 2702 C CA . LEU A 1 339 ? 17.281 -14.297 5.246 1 87.75 339 LEU A CA 1
ATOM 2703 C C . LEU A 1 339 ? 18.016 -15.367 4.457 1 87.75 339 LEU A C 1
ATOM 2705 O O . LEU A 1 339 ? 19.25 -15.383 4.422 1 87.75 339 LEU A O 1
ATOM 2709 N N . GLU A 1 340 ? 17.297 -16.188 3.938 1 80.81 340 GLU A N 1
ATOM 2710 C CA . GLU A 1 340 ? 17.938 -17.234 3.15 1 80.81 340 GLU A CA 1
ATOM 2711 C C . GLU A 1 340 ? 18.578 -16.672 1.886 1 80.81 340 GLU A C 1
ATOM 2713 O O . GLU A 1 340 ? 18.906 -15.484 1.826 1 80.81 340 GLU A O 1
ATOM 2718 N N . ASN A 1 341 ? 18.938 -17.516 0.932 1 75.25 341 ASN A N 1
ATOM 2719 C CA . ASN A 1 341 ? 19.75 -17.078 -0.193 1 75.25 341 ASN A CA 1
ATOM 2720 C C . ASN A 1 341 ? 18.922 -16.297 -1.214 1 75.25 341 ASN A C 1
ATOM 2722 O O . ASN A 1 341 ? 17.75 -16.594 -1.411 1 75.25 341 ASN A O 1
ATOM 2726 N N . LYS A 1 342 ? 19.547 -15.273 -1.843 1 78.88 342 LYS A N 1
ATOM 2727 C CA . LYS A 1 342 ? 19 -14.523 -2.969 1 78.88 342 LYS A CA 1
ATOM 2728 C C . LYS A 1 342 ? 17.703 -13.812 -2.58 1 78.88 342 LYS A C 1
ATOM 2730 O O . LYS A 1 342 ? 16.703 -13.883 -3.303 1 78.88 342 LYS A O 1
ATOM 2735 N N . VAL A 1 343 ? 17.656 -13.336 -1.432 1 81.5 343 VAL A N 1
ATOM 2736 C CA . VAL A 1 343 ? 16.547 -12.531 -0.952 1 81.5 343 VAL A CA 1
ATOM 2737 C C . VAL A 1 343 ? 16.766 -11.062 -1.299 1 81.5 343 VAL A C 1
ATOM 2739 O O . VAL A 1 343 ? 17.891 -10.555 -1.179 1 81.5 343 VAL A O 1
ATOM 2742 N N . LYS A 1 344 ? 15.758 -10.5 -1.822 1 79.06 344 LYS A N 1
ATOM 2743 C CA . LYS A 1 344 ? 15.828 -9.07 -2.094 1 79.06 344 LYS A CA 1
ATOM 2744 C C . LYS A 1 344 ? 14.883 -8.289 -1.184 1 79.06 344 LYS A C 1
ATOM 2746 O O . LYS A 1 344 ? 13.664 -8.469 -1.246 1 79.06 344 LYS A O 1
ATOM 2751 N N . VAL A 1 345 ? 15.422 -7.484 -0.324 1 82.06 345 VAL A N 1
ATOM 2752 C CA . VAL A 1 345 ? 14.625 -6.656 0.572 1 82.06 345 VAL A CA 1
ATOM 2753 C C . VAL A 1 345 ? 14.547 -5.23 0.033 1 82.06 345 VAL A C 1
ATOM 2755 O O . VAL A 1 345 ? 15.562 -4.539 -0.051 1 82.06 345 VAL A O 1
ATOM 2758 N N . GLN A 1 346 ? 13.367 -4.941 -0.172 1 70.75 346 GLN A N 1
ATOM 2759 C CA . GLN A 1 346 ? 13.18 -3.666 -0.858 1 70.75 346 GLN A CA 1
ATOM 2760 C C . GLN A 1 346 ? 13.375 -2.492 0.099 1 70.75 346 GLN A C 1
ATOM 2762 O O . GLN A 1 346 ? 13.477 -2.686 1.312 1 70.75 346 GLN A O 1
ATOM 2767 N N . HIS A 1 347 ? 13.492 -1.312 -0.494 1 70.06 347 HIS A N 1
ATOM 2768 C CA . HIS A 1 347 ? 13.75 -0.069 0.224 1 70.06 347 HIS A CA 1
ATOM 2769 C C . HIS A 1 347 ? 12.727 0.15 1.332 1 70.06 347 HIS A C 1
ATOM 2771 O O . HIS A 1 347 ? 11.531 -0.046 1.121 1 70.06 347 HIS A O 1
ATOM 2777 N N . ALA A 1 348 ? 13.156 0.525 2.355 1 74.62 348 ALA A N 1
ATOM 2778 C CA . ALA A 1 348 ? 12.375 0.988 3.498 1 74.62 348 ALA A CA 1
ATOM 2779 C C . ALA A 1 348 ? 11.492 -0.13 4.051 1 74.62 348 ALA A C 1
ATOM 2781 O O . ALA A 1 348 ? 10.562 0.127 4.812 1 74.62 348 ALA A O 1
ATOM 2782 N N . VAL A 1 349 ? 11.742 -1.409 3.545 1 79.88 349 VAL A N 1
ATOM 2783 C CA . VAL A 1 349 ? 11.016 -2.559 4.082 1 79.88 349 VAL A CA 1
ATOM 2784 C C . VAL A 1 349 ? 11.555 -2.898 5.473 1 79.88 349 VAL A C 1
ATOM 2786 O O . VAL A 1 349 ? 12.758 -2.854 5.711 1 79.88 349 VAL A O 1
ATOM 2789 N N . LYS A 1 350 ? 10.555 -3.07 6.285 1 82.88 350 LYS A N 1
ATOM 2790 C CA . LYS A 1 350 ? 10.93 -3.459 7.645 1 82.88 350 LYS A CA 1
ATOM 2791 C C . LYS A 1 350 ? 10.594 -4.926 7.906 1 82.88 350 LYS A C 1
ATOM 2793 O O . LYS A 1 350 ? 9.445 -5.344 7.734 1 82.88 350 LYS A O 1
ATOM 2798 N N . ILE A 1 351 ? 11.594 -5.676 8.164 1 83.31 351 ILE A N 1
ATOM 2799 C CA . ILE A 1 351 ? 11.383 -7.062 8.578 1 83.31 351 ILE A CA 1
ATOM 2800 C C . ILE A 1 351 ? 11.477 -7.172 10.094 1 83.31 351 ILE A C 1
ATOM 2802 O O . ILE A 1 351 ? 12.531 -6.91 10.68 1 83.31 351 ILE A O 1
ATOM 2806 N N . TRP A 1 352 ? 10.414 -7.512 10.672 1 78.25 352 TRP A N 1
ATOM 2807 C CA . TRP A 1 352 ? 10.367 -7.566 12.133 1 78.25 352 TRP A CA 1
ATOM 2808 C C . TRP A 1 352 ? 11.18 -8.742 12.664 1 78.25 352 TRP A C 1
ATOM 2810 O O . TRP A 1 352 ? 11.578 -9.617 11.898 1 78.25 352 TRP A O 1
ATOM 2820 N N . PRO A 1 353 ? 11.453 -8.727 14 1 76.31 353 PRO A N 1
ATOM 2821 C CA . PRO A 1 353 ? 12.398 -9.695 14.578 1 76.31 353 PRO A CA 1
ATOM 2822 C C . PRO A 1 353 ? 11.914 -11.141 14.445 1 76.31 353 PRO A C 1
ATOM 2824 O O . PRO A 1 353 ? 10.711 -11.391 14.398 1 76.31 353 PRO A O 1
ATOM 2827 N N . ASN A 1 354 ? 12.828 -12.078 14.391 1 70.75 354 ASN A N 1
ATOM 2828 C CA . ASN A 1 354 ? 12.594 -13.516 14.43 1 70.75 354 ASN A CA 1
ATOM 2829 C C . ASN A 1 354 ? 11.805 -13.992 13.219 1 70.75 354 ASN A C 1
ATOM 2831 O O . ASN A 1 354 ? 10.844 -14.75 13.359 1 70.75 354 ASN A O 1
ATOM 2835 N N . LYS A 1 355 ? 12.078 -13.398 12.078 1 75.62 355 LYS A N 1
ATOM 2836 C CA . LYS A 1 355 ? 11.438 -13.797 10.828 1 75.62 355 LYS A CA 1
ATOM 2837 C C . LYS A 1 355 ? 12.414 -14.539 9.922 1 75.62 355 LYS A C 1
ATOM 2839 O O . LYS A 1 355 ? 13.617 -14.281 9.953 1 75.62 355 LYS A O 1
ATOM 2844 N N . THR A 1 356 ? 11.922 -15.477 9.266 1 75.06 356 THR A N 1
ATOM 2845 C CA . THR A 1 356 ? 12.695 -16.156 8.234 1 75.06 356 THR A CA 1
ATOM 2846 C C . THR A 1 356 ? 12.141 -15.836 6.848 1 75.06 356 THR A C 1
ATOM 2848 O O . THR A 1 356 ? 10.945 -16.031 6.59 1 75.06 356 THR A O 1
ATOM 2851 N N . ILE A 1 357 ? 12.984 -15.273 6.02 1 79.06 357 ILE A N 1
ATOM 2852 C CA . ILE A 1 357 ? 12.609 -14.992 4.637 1 79.06 357 ILE A CA 1
ATOM 2853 C C . ILE A 1 357 ? 13.18 -16.062 3.715 1 79.06 357 ILE A C 1
ATOM 2855 O O . ILE A 1 357 ? 14.398 -16.25 3.645 1 79.06 357 ILE A O 1
ATOM 2859 N N . THR A 1 358 ? 12.328 -16.703 3.139 1 68 358 THR A N 1
ATOM 2860 C CA . THR A 1 358 ? 12.727 -17.844 2.324 1 68 358 THR A CA 1
ATOM 2861 C C . THR A 1 358 ? 13.5 -17.375 1.091 1 68 358 THR A C 1
ATOM 2863 O O . THR A 1 358 ? 13.406 -16.219 0.694 1 68 358 THR A O 1
ATOM 2866 N N . GLU A 1 359 ? 14.312 -18.312 0.565 1 67.25 359 GLU A N 1
ATOM 2867 C CA . GLU A 1 359 ? 15.227 -18.031 -0.537 1 67.25 359 GLU A CA 1
ATOM 2868 C C . GLU A 1 359 ? 14.492 -17.438 -1.732 1 67.25 359 GLU A C 1
ATOM 2870 O O . GLU A 1 359 ? 13.367 -17.844 -2.039 1 67.25 359 GLU A O 1
ATOM 2875 N N . LYS A 1 360 ? 15.094 -16.453 -2.379 1 60.53 360 LYS A N 1
ATOM 2876 C CA . LYS A 1 360 ? 14.672 -15.82 -3.621 1 60.53 360 LYS A CA 1
ATOM 2877 C C . LYS A 1 360 ? 13.383 -15.031 -3.422 1 60.53 360 LYS A C 1
ATOM 2879 O O . LYS A 1 360 ? 12.609 -14.852 -4.363 1 60.53 360 LYS A O 1
ATOM 2884 N N . THR A 1 361 ? 13.117 -14.734 -2.182 1 67.25 361 THR A N 1
ATOM 2885 C CA . THR A 1 361 ? 11.945 -13.938 -1.849 1 67.25 361 THR A CA 1
ATOM 2886 C C . THR A 1 361 ? 12.227 -12.453 -2.047 1 67.25 361 THR A C 1
ATOM 2888 O O . THR A 1 361 ? 13.297 -11.961 -1.678 1 67.25 361 THR A O 1
ATOM 2891 N N . LYS A 1 362 ? 11.406 -11.898 -2.854 1 67.38 362 LYS A N 1
ATOM 2892 C CA . LYS A 1 362 ? 11.445 -10.438 -2.906 1 67.38 362 LYS A CA 1
ATOM 2893 C C . LYS A 1 362 ? 10.508 -9.82 -1.879 1 67.38 362 LYS A C 1
ATOM 2895 O O . LYS A 1 362 ? 9.281 -9.922 -2.008 1 67.38 362 LYS A O 1
ATOM 2900 N N . VAL A 1 363 ? 11.086 -9.25 -0.892 1 72.19 363 VAL A N 1
ATOM 2901 C CA . VAL A 1 363 ? 10.297 -8.672 0.191 1 72.19 363 VAL A CA 1
ATOM 2902 C C . VAL A 1 363 ? 9.969 -7.219 -0.131 1 72.19 363 VAL A C 1
ATOM 2904 O O . VAL A 1 363 ? 10.805 -6.328 0.038 1 72.19 363 VAL A O 1
ATOM 2907 N N . LYS A 1 364 ? 8.766 -7.043 -0.52 1 62.22 364 LYS A N 1
ATOM 2908 C CA . LYS A 1 364 ? 8.359 -5.699 -0.931 1 62.22 364 LYS A CA 1
ATOM 2909 C C . LYS A 1 364 ? 7.648 -4.973 0.202 1 62.22 364 LYS A C 1
ATOM 2911 O O . LYS A 1 364 ? 7.609 -3.738 0.228 1 62.22 364 LYS A O 1
ATOM 2916 N N . ASP A 1 365 ? 6.934 -5.766 0.968 1 62.22 365 ASP A N 1
ATOM 2917 C CA . ASP A 1 365 ? 6.219 -5.195 2.105 1 62.22 365 ASP A CA 1
ATOM 2918 C C . ASP A 1 365 ? 6.84 -5.645 3.426 1 62.22 365 ASP A C 1
ATOM 2920 O O . ASP A 1 365 ? 7.445 -6.715 3.5 1 62.22 365 ASP A O 1
ATOM 2924 N N . SER A 1 366 ? 6.656 -4.672 4.316 1 68 366 SER A N 1
ATOM 2925 C CA . SER A 1 366 ? 7.215 -4.988 5.625 1 68 366 SER A CA 1
ATOM 2926 C C . SER A 1 366 ? 6.641 -6.289 6.176 1 68 366 SER A C 1
ATOM 2928 O O . SER A 1 366 ? 5.465 -6.594 5.961 1 68 366 SER A O 1
ATOM 2930 N N . VAL A 1 367 ? 7.457 -7.094 6.645 1 63 367 VAL A N 1
ATOM 2931 C CA . VAL A 1 367 ? 7.09 -8.398 7.188 1 63 367 VAL A CA 1
ATOM 2932 C C . VAL A 1 367 ? 7.008 -8.32 8.711 1 63 367 VAL A C 1
ATOM 2934 O O . VAL A 1 367 ? 8.039 -8.328 9.391 1 63 367 VAL A O 1
ATOM 2937 N N . VAL A 1 368 ? 5.867 -8.07 9.18 1 54.97 368 VAL A N 1
ATOM 2938 C CA . VAL A 1 368 ? 5.699 -7.938 10.625 1 54.97 368 VAL A CA 1
ATOM 2939 C C . VAL A 1 368 ? 5.316 -9.289 11.219 1 54.97 368 VAL A C 1
ATOM 2941 O O . VAL A 1 368 ? 5.836 -9.688 12.266 1 54.97 368 VAL A O 1
ATOM 2944 N N . TRP A 1 369 ? 4.387 -9.898 10.562 1 41.84 369 TRP A N 1
ATOM 2945 C CA . TRP A 1 369 ? 3.936 -11.18 11.094 1 41.84 369 TRP A CA 1
ATOM 2946 C C . TRP A 1 369 ? 4.238 -12.312 10.109 1 41.84 369 TRP A C 1
ATOM 2948 O O . TRP A 1 369 ? 4.234 -12.102 8.891 1 41.84 369 TRP A O 1
ATOM 2958 N N . GLY A 1 370 ? 4.465 -13.484 10.438 1 48.94 370 GLY A N 1
ATOM 2959 C CA . GLY A 1 370 ? 4.668 -14.68 9.633 1 48.94 370 GLY A CA 1
ATOM 2960 C C . GLY A 1 370 ? 5.906 -14.609 8.758 1 48.94 370 GLY A C 1
ATOM 2961 O O . GLY A 1 370 ? 6.672 -13.648 8.836 1 48.94 370 GLY A O 1
ATOM 2962 N N . GLY A 1 371 ? 6.398 -15.562 8.211 1 46.22 371 GLY A N 1
ATOM 2963 C CA . GLY A 1 371 ? 7.5 -15.633 7.262 1 46.22 371 GLY A CA 1
ATOM 2964 C C . GLY A 1 371 ? 7.086 -15.32 5.84 1 46.22 371 GLY A C 1
ATOM 2965 O O . GLY A 1 371 ? 5.895 -15.297 5.523 1 46.22 371 GLY A O 1
ATOM 2966 N N . LYS A 1 372 ? 7.707 -14.414 4.98 1 49.62 372 LYS A N 1
ATOM 2967 C CA . LYS A 1 372 ? 7.344 -14.195 3.586 1 49.62 372 LYS A CA 1
ATOM 2968 C C . LYS A 1 372 ? 7.828 -15.344 2.705 1 49.62 372 LYS A C 1
ATOM 2970 O O . LYS A 1 372 ? 9.008 -15.711 2.742 1 49.62 372 LYS A O 1
ATOM 2975 N N . ARG A 1 373 ? 6.992 -16.391 2.34 1 43.34 373 ARG A N 1
ATOM 2976 C CA . ARG A 1 373 ? 7.215 -17.422 1.329 1 43.34 373 ARG A CA 1
ATOM 2977 C C . ARG A 1 373 ? 7.121 -16.828 -0.076 1 43.34 373 ARG A C 1
ATOM 2979 O O . ARG A 1 373 ? 6.508 -15.781 -0.278 1 43.34 373 ARG A O 1
ATOM 2986 N N . PRO A 1 374 ? 7.91 -17.312 -1.012 1 45.97 374 PRO A N 1
ATOM 2987 C CA . PRO A 1 374 ? 7.73 -16.906 -2.406 1 45.97 374 PRO A CA 1
ATOM 2988 C C . PRO A 1 374 ? 6.266 -16.703 -2.779 1 45.97 374 PRO A C 1
ATOM 2990 O O . PRO A 1 374 ? 5.41 -17.5 -2.363 1 45.97 374 PRO A O 1
ATOM 2993 N N . ASN A 1 375 ? 5.645 -15.547 -2.951 1 52.25 375 ASN A N 1
ATOM 2994 C CA . ASN A 1 375 ? 4.348 -14.875 -2.975 1 52.25 375 ASN A CA 1
ATOM 2995 C C . ASN A 1 375 ? 3.375 -15.562 -3.928 1 52.25 375 ASN A C 1
ATOM 2997 O O . ASN A 1 375 ? 3.328 -15.242 -5.117 1 52.25 375 ASN A O 1
ATOM 3001 N N . VAL A 1 376 ? 3.254 -17.062 -3.865 1 62.12 376 VAL A N 1
ATOM 3002 C CA . VAL A 1 376 ? 2.164 -17.547 -4.703 1 62.12 376 VAL A CA 1
ATOM 3003 C C . VAL A 1 376 ? 0.827 -17.062 -4.148 1 62.12 376 VAL A C 1
ATOM 3005 O O . VAL A 1 376 ? 0.466 -17.375 -3.014 1 62.12 376 VAL A O 1
ATOM 3008 N N . LEU A 1 377 ? 0.256 -16.172 -4.785 1 73.12 377 LEU A N 1
ATOM 3009 C CA . LEU A 1 377 ? -1.047 -15.641 -4.402 1 73.12 377 LEU A CA 1
ATOM 3010 C C . LEU A 1 377 ? -2.113 -16.734 -4.449 1 73.12 377 LEU A C 1
ATOM 3012 O O . LEU A 1 377 ? -2.879 -16.891 -3.498 1 73.12 377 LEU A O 1
ATOM 3016 N N . PHE A 1 378 ? -2.055 -17.578 -5.516 1 82.5 378 PHE A N 1
ATOM 3017 C CA . PHE A 1 378 ? -3.086 -18.594 -5.711 1 82.5 378 PHE A CA 1
ATOM 3018 C C . PHE A 1 378 ? -2.557 -19.969 -5.359 1 82.5 378 PHE A C 1
ATOM 3020 O O . PHE A 1 378 ? -1.529 -20.406 -5.887 1 82.5 378 PHE A O 1
ATOM 3027 N N . HIS A 1 379 ? -3.291 -20.578 -4.527 1 80.06 379 HIS A N 1
ATOM 3028 C CA . HIS A 1 379 ? -3.018 -21.953 -4.137 1 80.06 379 HIS A CA 1
ATOM 3029 C C . HIS A 1 379 ? -3.959 -22.922 -4.844 1 80.06 379 HIS A C 1
ATOM 3031 O O . HIS A 1 379 ? -4.547 -22.578 -5.871 1 80.06 379 HIS A O 1
ATOM 3037 N N . GLN A 1 380 ? -3.967 -24.078 -4.379 1 77.38 380 GLN A N 1
ATOM 3038 C CA . GLN A 1 380 ? -4.789 -25.109 -5 1 77.38 380 GLN A CA 1
ATOM 3039 C C . GLN A 1 380 ? -6.266 -24.734 -4.969 1 77.38 380 GLN A C 1
ATOM 3041 O O . GLN A 1 380 ? -7.012 -25.047 -5.895 1 77.38 380 GLN A O 1
ATOM 3046 N N . ASN A 1 381 ? -6.691 -24.156 -3.887 1 81.25 381 ASN A N 1
ATOM 3047 C CA . ASN A 1 381 ? -8.102 -23.828 -3.73 1 81.25 381 ASN A CA 1
ATOM 3048 C C . ASN A 1 381 ? -8.328 -22.312 -3.76 1 81.25 381 ASN A C 1
ATOM 3050 O O . ASN A 1 381 ? -9.141 -21.781 -2.99 1 81.25 381 ASN A O 1
ATOM 3054 N N . GLY A 1 382 ? -7.562 -21.703 -4.594 1 88.12 382 GLY A N 1
ATOM 3055 C CA . GLY A 1 382 ? -7.699 -20.25 -4.664 1 88.12 382 GLY A CA 1
ATOM 3056 C C . GLY A 1 382 ? -6.699 -19.516 -3.791 1 88.12 382 GLY A C 1
ATOM 3057 O O . GLY A 1 382 ? -5.555 -19.938 -3.648 1 88.12 382 GLY A O 1
ATOM 3058 N N . ILE A 1 383 ? -7.234 -18.422 -3.236 1 89.06 383 ILE A N 1
ATOM 3059 C CA . ILE A 1 383 ? -6.355 -17.625 -2.389 1 89.06 383 ILE A CA 1
ATOM 3060 C C . ILE A 1 383 ? -6.582 -17.984 -0.923 1 89.06 383 ILE A C 1
ATOM 3062 O O . ILE A 1 383 ? -7.719 -17.984 -0.445 1 89.06 383 ILE A O 1
ATOM 3066 N N . SER A 1 384 ? -5.633 -18.453 -0.253 1 85.31 384 SER A N 1
ATOM 3067 C CA . SER A 1 384 ? -5.734 -18.812 1.158 1 85.31 384 SER A CA 1
ATOM 3068 C C . SER A 1 384 ? -4.801 -17.969 2.014 1 85.31 384 SER A C 1
ATOM 3070 O O . SER A 1 384 ? -3.643 -17.75 1.648 1 85.31 384 SER A O 1
ATOM 3072 N N . MET A 1 385 ? -5.352 -17.375 3.027 1 75.56 385 MET A N 1
ATOM 3073 C CA . MET A 1 385 ? -4.566 -16.562 3.947 1 75.56 385 MET A CA 1
ATOM 3074 C C . MET A 1 385 ? -5.09 -16.688 5.371 1 75.56 385 MET A C 1
ATOM 3076 O O . MET A 1 385 ? -6.25 -17.047 5.582 1 75.56 385 MET A O 1
ATOM 3080 N N . ARG A 1 386 ? -4.23 -16.453 6.422 1 80.81 386 ARG A N 1
ATOM 3081 C CA . ARG A 1 386 ? -4.648 -16.516 7.816 1 80.81 386 ARG A CA 1
ATOM 3082 C C . ARG A 1 386 ? -5.562 -15.336 8.164 1 80.81 386 ARG A C 1
ATOM 3084 O O . ARG A 1 386 ? -5.219 -14.18 7.91 1 80.81 386 ARG A O 1
ATOM 3091 N N . ALA A 1 387 ? -6.711 -15.68 8.719 1 74.31 387 ALA A N 1
ATOM 3092 C CA . ALA A 1 387 ? -7.668 -14.641 9.094 1 74.31 387 ALA A CA 1
ATOM 3093 C C . ALA A 1 387 ? -7.055 -13.672 10.109 1 74.31 387 ALA A C 1
ATOM 3095 O O . ALA A 1 387 ? -6.27 -14.078 10.969 1 74.31 387 ALA A O 1
ATOM 3096 N N . HIS A 1 388 ? -7.309 -12.375 10.047 1 61.44 388 HIS A N 1
ATOM 3097 C CA . HIS A 1 388 ? -6.988 -11.312 10.992 1 61.44 388 HIS A CA 1
ATOM 3098 C C . HIS A 1 388 ? -5.508 -10.953 10.93 1 61.44 388 HIS A C 1
ATOM 3100 O O . HIS A 1 388 ? -5.062 -10.023 11.602 1 61.44 388 HIS A O 1
ATOM 3106 N N . VAL A 1 389 ? -4.746 -11.828 10.172 1 61.31 389 VAL A N 1
ATOM 3107 C CA . VAL A 1 389 ? -3.32 -11.539 10.062 1 61.31 389 VAL A CA 1
ATOM 3108 C C . VAL A 1 389 ? -3.004 -11.039 8.656 1 61.31 389 VAL A C 1
ATOM 3110 O O . VAL A 1 389 ? -2.764 -9.844 8.453 1 61.31 389 VAL A O 1
ATOM 3113 N N . ASP A 1 390 ? -3.279 -12.039 7.762 1 65.19 390 ASP A N 1
ATOM 3114 C CA . ASP A 1 390 ? -2.955 -11.703 6.379 1 65.19 390 ASP A CA 1
ATOM 3115 C C . ASP A 1 390 ? -4.164 -11.117 5.656 1 65.19 390 ASP A C 1
ATOM 3117 O O . ASP A 1 390 ? -4.016 -10.32 4.727 1 65.19 390 ASP A O 1
ATOM 3121 N N . ALA A 1 391 ? -5.227 -11.594 6.199 1 77.94 391 ALA A N 1
ATOM 3122 C CA . ALA A 1 391 ? -6.457 -11.125 5.574 1 77.94 391 ALA A CA 1
ATOM 3123 C C . ALA A 1 391 ? -6.898 -9.789 6.172 1 77.94 391 ALA A C 1
ATOM 3125 O O . ALA A 1 391 ? -7.695 -9.758 7.113 1 77.94 391 ALA A O 1
ATOM 3126 N N . HIS A 1 392 ? -6.383 -8.727 5.68 1 77.25 392 HIS A N 1
ATOM 3127 C CA . HIS A 1 392 ? -6.73 -7.383 6.133 1 77.25 392 HIS A CA 1
ATOM 3128 C C . HIS A 1 392 ? -7.496 -6.621 5.055 1 77.25 392 HIS A C 1
ATOM 3130 O O . HIS A 1 392 ? -7.477 -7.004 3.885 1 77.25 392 HIS A O 1
ATOM 3136 N N . PRO A 1 393 ? -8.242 -5.625 5.52 1 84.69 393 PRO A N 1
ATOM 3137 C CA . PRO A 1 393 ? -9.039 -4.848 4.57 1 84.69 393 PRO A CA 1
ATOM 3138 C C . PRO A 1 393 ? -8.203 -4.305 3.41 1 84.69 393 PRO A C 1
ATOM 3140 O O . PRO A 1 393 ? -8.695 -4.199 2.285 1 84.69 393 PRO A O 1
ATOM 3143 N N . LEU A 1 394 ? -6.945 -4.023 3.668 1 77.69 394 LEU A N 1
ATOM 3144 C CA . LEU A 1 394 ? -6.09 -3.514 2.604 1 77.69 394 LEU A CA 1
ATOM 3145 C C . LEU A 1 394 ? -5.902 -4.559 1.509 1 77.69 394 LEU A C 1
ATOM 3147 O O . LEU A 1 394 ? -5.891 -4.227 0.321 1 77.69 394 LEU A O 1
ATOM 3151 N N . PHE A 1 395 ? -5.715 -5.781 1.844 1 84.12 395 PHE A N 1
ATOM 3152 C CA . PHE A 1 395 ? -5.531 -6.859 0.879 1 84.12 395 PHE A CA 1
ATOM 3153 C C . PHE A 1 395 ? -6.758 -7 -0.013 1 84.12 395 PHE A C 1
ATOM 3155 O O . PHE A 1 395 ? -6.633 -7.098 -1.236 1 84.12 395 PHE A O 1
ATOM 3162 N N . ILE A 1 396 ? -7.945 -7.148 0.642 1 90.38 396 ILE A N 1
ATOM 3163 C CA . ILE A 1 396 ? -9.172 -7.402 -0.106 1 90.38 396 ILE A CA 1
ATOM 3164 C C . ILE A 1 396 ? -9.461 -6.234 -1.044 1 90.38 396 ILE A C 1
ATOM 3166 O O . ILE A 1 396 ? -10.008 -6.422 -2.131 1 90.38 396 ILE A O 1
ATOM 3170 N N . THR A 1 397 ? -9.125 -5.012 -0.615 1 87.31 397 THR A N 1
ATOM 3171 C CA . THR A 1 397 ? -9.312 -3.842 -1.468 1 87.31 397 THR A CA 1
ATOM 3172 C C . THR A 1 397 ? -8.391 -3.904 -2.682 1 87.31 397 THR A C 1
ATOM 3174 O O . THR A 1 397 ? -8.789 -3.557 -3.793 1 87.31 397 THR A O 1
ATOM 3177 N N . GLN A 1 398 ? -7.141 -4.336 -2.477 1 82.5 398 GLN A N 1
ATOM 3178 C CA . GLN A 1 398 ? -6.211 -4.516 -3.59 1 82.5 398 GLN A CA 1
ATOM 3179 C C . GLN A 1 398 ? -6.699 -5.605 -4.543 1 82.5 398 GLN A C 1
ATOM 3181 O O . GLN A 1 398 ? -6.559 -5.48 -5.762 1 82.5 398 GLN A O 1
ATOM 3186 N N . LEU A 1 399 ? -7.152 -6.695 -3.969 1 89.81 399 LEU A N 1
ATOM 3187 C CA . LEU A 1 399 ? -7.688 -7.781 -4.781 1 89.81 399 LEU A CA 1
ATOM 3188 C C . LEU A 1 399 ? -8.875 -7.305 -5.609 1 89.81 399 LEU A C 1
ATOM 3190 O O . LEU A 1 399 ? -9.008 -7.672 -6.777 1 89.81 399 LEU A O 1
ATOM 3194 N N . ALA A 1 400 ? -9.766 -6.516 -4.957 1 91.94 400 ALA A N 1
ATOM 3195 C CA . ALA A 1 400 ? -10.93 -5.996 -5.664 1 91.94 400 ALA A CA 1
ATOM 3196 C C . ALA A 1 400 ? -10.516 -5.109 -6.832 1 91.94 400 ALA A C 1
ATOM 3198 O O . ALA A 1 400 ? -11.133 -5.141 -7.898 1 91.94 400 ALA A O 1
ATOM 3199 N N . LEU A 1 401 ? -9.5 -4.297 -6.59 1 84.44 401 LEU A N 1
ATOM 3200 C CA . LEU A 1 401 ? -8.992 -3.439 -7.652 1 84.44 401 LEU A CA 1
ATOM 3201 C C . LEU A 1 401 ? -8.469 -4.27 -8.82 1 84.44 401 LEU A C 1
ATOM 3203 O O . LEU A 1 401 ? -8.781 -3.984 -9.977 1 84.44 401 LEU A O 1
ATOM 3207 N N . ALA A 1 402 ? -7.648 -5.273 -8.531 1 83.94 402 ALA A N 1
ATOM 3208 C CA . ALA A 1 402 ? -7.094 -6.148 -9.562 1 83.94 402 ALA A CA 1
ATOM 3209 C C . ALA A 1 402 ? -8.195 -6.895 -10.305 1 83.94 402 ALA A C 1
ATOM 3211 O O . ALA A 1 402 ? -8.18 -6.973 -11.539 1 83.94 402 ALA A O 1
ATOM 3212 N N . TYR A 1 403 ? -9.148 -7.469 -9.555 1 92.5 403 TYR A N 1
ATOM 3213 C CA . TYR A 1 403 ? -10.258 -8.227 -10.125 1 92.5 403 TYR A CA 1
ATOM 3214 C C . TYR A 1 403 ? -11.102 -7.352 -11.039 1 92.5 403 TYR A C 1
ATOM 3216 O O . TYR A 1 403 ? -11.484 -7.773 -12.133 1 92.5 403 TYR A O 1
ATOM 3224 N N . SER A 1 404 ? -11.383 -6.117 -10.617 1 88.56 404 SER A N 1
ATOM 3225 C CA . SER A 1 404 ? -12.242 -5.219 -11.383 1 88.56 404 SER A CA 1
ATOM 3226 C C . SER A 1 404 ? -11.562 -4.781 -12.68 1 88.56 404 SER A C 1
ATOM 3228 O O . SER A 1 404 ? -12.227 -4.551 -13.688 1 88.56 404 SER A O 1
ATOM 3230 N N . SER A 1 405 ? -10.258 -4.648 -12.625 1 81.38 405 SER A N 1
ATOM 3231 C CA . SER A 1 405 ? -9.516 -4.199 -13.797 1 81.38 405 SER A CA 1
ATOM 3232 C C . SER A 1 405 ? -9.57 -5.234 -14.914 1 81.38 405 SER A C 1
ATOM 3234 O O . SER A 1 405 ? -9.359 -4.902 -16.078 1 81.38 405 SER A O 1
ATOM 3236 N N . LEU A 1 406 ? -9.852 -6.488 -14.609 1 85.31 406 LEU A N 1
ATOM 3237 C CA . LEU A 1 406 ? -9.844 -7.578 -15.586 1 85.31 406 LEU A CA 1
ATOM 3238 C C . LEU A 1 406 ? -11.25 -7.836 -16.109 1 85.31 406 LEU A C 1
ATOM 3240 O O . LEU A 1 406 ? -11.445 -8.703 -16.969 1 85.31 406 LEU A O 1
ATOM 3244 N N . HIS A 1 407 ? -12.234 -7.133 -15.578 1 87.62 407 HIS A N 1
ATOM 3245 C CA . HIS A 1 407 ? -13.617 -7.254 -16.016 1 87.62 407 HIS A CA 1
ATOM 3246 C C . HIS A 1 407 ? -14.102 -5.973 -16.688 1 87.62 407 HIS A C 1
ATOM 3248 O O . HIS A 1 407 ? -13.539 -4.898 -16.453 1 87.62 407 HIS A O 1
ATOM 3254 N N . GLU A 1 408 ? -15.008 -6.141 -17.484 1 82.81 408 GLU A N 1
ATOM 3255 C CA . GLU A 1 408 ? -15.617 -4.969 -18.109 1 82.81 408 GLU A CA 1
ATOM 3256 C C . GLU A 1 408 ? -16.484 -4.195 -17.109 1 82.81 408 GLU A C 1
ATOM 3258 O O . GLU A 1 408 ? -17.031 -4.777 -16.172 1 82.81 408 GLU A O 1
ATOM 3263 N N . LYS A 1 409 ? -16.578 -2.918 -17.375 1 83.44 409 LYS A N 1
ATOM 3264 C CA . LYS A 1 409 ? -17.453 -2.104 -16.531 1 83.44 409 LYS A CA 1
ATOM 3265 C C . LYS A 1 409 ? -18.906 -2.537 -16.672 1 83.44 409 LYS A C 1
ATOM 3267 O O . LYS A 1 409 ? -19.375 -2.852 -17.766 1 83.44 409 LYS A O 1
ATOM 3272 N N . GLY A 1 410 ? -19.594 -2.654 -15.555 1 89.44 410 GLY A N 1
ATOM 3273 C CA . GLY A 1 410 ? -20.984 -3.057 -15.562 1 89.44 410 GLY A CA 1
ATOM 3274 C C . GLY A 1 410 ? -21.172 -4.551 -15.391 1 89.44 410 GLY A C 1
ATOM 3275 O O . GLY A 1 410 ? -22.312 -5.043 -15.398 1 89.44 410 GLY A O 1
ATOM 3276 N N . SER A 1 411 ? -20.062 -5.281 -15.297 1 93.62 411 SER A N 1
ATOM 3277 C CA . SER A 1 411 ? -20.156 -6.723 -15.094 1 93.62 411 SER A CA 1
ATOM 3278 C C . SER A 1 411 ? -20.906 -7.055 -13.805 1 93.62 411 SER A C 1
ATOM 3280 O O . SER A 1 411 ? -20.891 -6.266 -12.852 1 93.62 411 SER A O 1
ATOM 3282 N N . ARG A 1 412 ? -21.688 -8.18 -13.836 1 95.94 412 ARG A N 1
ATOM 3283 C CA . ARG A 1 412 ? -22.422 -8.672 -12.672 1 95.94 412 ARG A CA 1
ATOM 3284 C C . ARG A 1 412 ? -21.672 -9.805 -11.984 1 95.94 412 ARG A C 1
ATOM 3286 O O . ARG A 1 412 ? -21.406 -10.844 -12.594 1 95.94 412 ARG A O 1
ATOM 3293 N N . ILE A 1 413 ? -21.312 -9.578 -10.727 1 97.62 413 ILE A N 1
ATOM 3294 C CA . ILE A 1 413 ? -20.5 -10.555 -9.992 1 97.62 413 ILE A CA 1
ATOM 3295 C C . ILE A 1 413 ? -21.297 -11.086 -8.805 1 97.62 413 ILE A C 1
ATOM 3297 O O . ILE A 1 413 ? -21.906 -10.312 -8.062 1 97.62 413 ILE A O 1
ATOM 3301 N N . LEU A 1 414 ? -21.359 -12.391 -8.617 1 97.88 414 LEU A N 1
ATOM 3302 C CA . LEU A 1 414 ? -22 -13.016 -7.477 1 97.88 414 LEU A CA 1
ATOM 3303 C C . LEU A 1 414 ? -21.016 -13.211 -6.328 1 97.88 414 LEU A C 1
ATOM 3305 O O . LEU A 1 414 ? -19.906 -13.703 -6.539 1 97.88 414 LEU A O 1
ATOM 3309 N N . ILE A 1 415 ? -21.406 -12.766 -5.18 1 97.69 415 ILE A N 1
ATOM 3310 C CA . ILE A 1 415 ? -20.547 -12.891 -4.008 1 97.69 415 ILE A CA 1
ATOM 3311 C C . ILE A 1 415 ? -21.219 -13.789 -2.973 1 97.69 415 ILE A C 1
ATOM 3313 O O . ILE A 1 415 ? -22.391 -13.609 -2.645 1 97.69 415 ILE A O 1
ATOM 3317 N N . GLY A 1 416 ? -20.516 -14.828 -2.525 1 95.88 416 GLY A N 1
ATOM 3318 C CA . GLY A 1 416 ? -21 -15.727 -1.493 1 95.88 416 GLY A CA 1
ATOM 3319 C C . GLY A 1 416 ? -20.031 -15.883 -0.336 1 95.88 416 GLY A C 1
ATOM 3320 O O . GLY A 1 416 ? -18.828 -15.625 -0.483 1 95.88 416 GLY A O 1
ATOM 3321 N N . PHE A 1 417 ? -20.438 -16.156 0.792 1 93.81 417 PHE A N 1
ATOM 3322 C CA . PHE A 1 417 ? -19.594 -16.391 1.959 1 93.81 417 PHE A CA 1
ATOM 3323 C C . PHE A 1 417 ? -20.281 -17.344 2.941 1 93.81 417 PHE A C 1
ATOM 3325 O O . PHE A 1 417 ? -21.469 -17.609 2.822 1 93.81 417 PHE A O 1
ATOM 3332 N N . ASP A 1 418 ? -19.562 -17.875 3.832 1 91.69 418 ASP A N 1
ATOM 3333 C CA . ASP A 1 418 ? -20.109 -18.781 4.855 1 91.69 418 ASP A CA 1
ATOM 3334 C C . ASP A 1 418 ? -20.703 -17.984 6.016 1 91.69 418 ASP A C 1
ATOM 3336 O O . ASP A 1 418 ? -20.969 -16.781 5.887 1 91.69 418 ASP A O 1
ATOM 3340 N N . ASP A 1 419 ? -21.031 -18.578 7.137 1 88.12 419 ASP A N 1
ATOM 3341 C CA . ASP A 1 419 ? -21.75 -17.938 8.234 1 88.12 419 ASP A CA 1
ATOM 3342 C C . ASP A 1 419 ? -20.781 -17.266 9.203 1 88.12 419 ASP A C 1
ATOM 3344 O O . ASP A 1 419 ? -21.203 -16.672 10.203 1 88.12 419 ASP A O 1
ATOM 3348 N N . GLN A 1 420 ? -19.531 -17.359 8.898 1 87.5 420 GLN A N 1
ATOM 3349 C CA . GLN A 1 420 ? -18.562 -16.703 9.766 1 87.5 420 GLN A CA 1
ATOM 3350 C C . GLN A 1 420 ? -18.578 -15.195 9.586 1 87.5 420 GLN A C 1
ATOM 3352 O O . GLN A 1 420 ? -18.625 -14.703 8.453 1 87.5 420 GLN A O 1
ATOM 3357 N N . PRO A 1 421 ? -18.625 -14.422 10.656 1 86.69 421 PRO A N 1
ATOM 3358 C CA . PRO A 1 421 ? -18.688 -12.961 10.57 1 86.69 421 PRO A CA 1
ATOM 3359 C C . PRO A 1 421 ? -17.531 -12.375 9.766 1 86.69 421 PRO A C 1
ATOM 3361 O O . PRO A 1 421 ? -17.719 -11.398 9.031 1 86.69 421 PRO A O 1
ATOM 3364 N N . PHE A 1 422 ? -16.422 -12.953 9.914 1 88 422 PHE A N 1
ATOM 3365 C CA . PHE A 1 422 ? -15.258 -12.422 9.211 1 88 422 PHE A CA 1
ATOM 3366 C C . PHE A 1 422 ? -15.43 -12.57 7.699 1 88 422 PHE A C 1
ATOM 3368 O O . PHE A 1 422 ? -15.117 -11.656 6.941 1 88 422 PHE A O 1
ATOM 3375 N N . SER A 1 423 ? -15.891 -13.781 7.25 1 92 423 SER A N 1
ATOM 3376 C CA . SER A 1 423 ? -16.094 -14.023 5.824 1 92 423 SER A CA 1
ATOM 3377 C C . SER A 1 423 ? -17.141 -13.07 5.246 1 92 423 SER A C 1
ATOM 3379 O O . SER A 1 423 ? -16.969 -12.57 4.129 1 92 423 SER A O 1
ATOM 3381 N N . LYS A 1 424 ? -18.141 -12.836 6.02 1 92 424 LYS A N 1
ATOM 3382 C CA . LYS A 1 424 ? -19.188 -11.922 5.59 1 92 424 LYS A CA 1
ATOM 3383 C C . LYS A 1 424 ? -18.656 -10.492 5.457 1 92 424 LYS A C 1
ATOM 3385 O O . LYS A 1 424 ? -18.953 -9.805 4.484 1 92 424 LYS A O 1
ATOM 3390 N N . ALA A 1 425 ? -17.938 -10.086 6.453 1 91 425 ALA A N 1
ATOM 3391 C CA . ALA A 1 425 ? -17.344 -8.75 6.426 1 91 425 ALA A CA 1
ATOM 3392 C C . ALA A 1 425 ? -16.391 -8.586 5.246 1 91 425 ALA A C 1
ATOM 3394 O O . ALA A 1 425 ? -16.422 -7.562 4.555 1 91 425 ALA A O 1
ATOM 3395 N N . PHE A 1 426 ? -15.625 -9.602 5.043 1 91.56 426 PHE A N 1
ATOM 3396 C CA . PHE A 1 426 ? -14.648 -9.594 3.959 1 91.56 426 PHE A CA 1
ATOM 3397 C C . PHE A 1 426 ? -15.352 -9.547 2.604 1 91.56 426 PHE A C 1
ATOM 3399 O O . PHE A 1 426 ? -14.922 -8.812 1.707 1 91.56 426 PHE A O 1
ATOM 3406 N N . GLY A 1 427 ? -16.391 -10.352 2.504 1 94.19 427 GLY A N 1
ATOM 3407 C CA . GLY A 1 427 ? -17.156 -10.375 1.271 1 94.19 427 GLY A CA 1
ATOM 3408 C C . GLY A 1 427 ? -17.891 -9.07 0.998 1 94.19 427 GLY A C 1
ATOM 3409 O O . GLY A 1 427 ? -17.938 -8.609 -0.143 1 94.19 427 GLY A O 1
ATOM 3410 N N . THR A 1 428 ? -18.422 -8.492 2 1 92.69 428 THR A N 1
ATOM 3411 C CA . THR A 1 428 ? -19.141 -7.23 1.857 1 92.69 428 THR A CA 1
ATOM 3412 C C . THR A 1 428 ? -18.172 -6.105 1.473 1 92.69 428 THR A C 1
ATOM 3414 O O . THR A 1 428 ? -18.516 -5.238 0.667 1 92.69 428 THR A O 1
ATOM 3417 N N . LEU A 1 429 ? -17.047 -6.074 2.139 1 93.12 429 LEU A N 1
ATOM 3418 C CA . LEU A 1 429 ? -16.031 -5.09 1.794 1 93.12 429 LEU A CA 1
ATOM 3419 C C . LEU A 1 429 ? -15.609 -5.227 0.333 1 93.12 429 LEU A C 1
ATOM 3421 O O . LEU A 1 429 ? -15.469 -4.227 -0.372 1 93.12 429 LEU A O 1
ATOM 3425 N N . PHE A 1 430 ? -15.375 -6.453 -0.102 1 95.38 430 PHE A N 1
ATOM 3426 C CA . PHE A 1 430 ? -15.023 -6.727 -1.491 1 95.38 430 PHE A CA 1
ATOM 3427 C C . PHE A 1 430 ? -16.094 -6.195 -2.434 1 95.38 430 PHE A C 1
ATOM 3429 O O . PHE A 1 430 ? -15.781 -5.559 -3.443 1 95.38 430 PHE A O 1
ATOM 3436 N N . ALA A 1 431 ? -17.344 -6.488 -2.096 1 95.5 431 ALA A N 1
ATOM 3437 C CA . ALA A 1 431 ? -18.469 -6.047 -2.912 1 95.5 431 ALA A CA 1
ATOM 3438 C C . ALA A 1 431 ? -18.5 -4.527 -3.016 1 95.5 431 ALA A C 1
ATOM 3440 O O . ALA A 1 431 ? -18.719 -3.979 -4.102 1 95.5 431 ALA A O 1
ATOM 3441 N N . GLN A 1 432 ? -18.344 -3.855 -1.937 1 92.88 432 GLN A N 1
ATOM 3442 C CA . GLN A 1 432 ? -18.391 -2.396 -1.923 1 92.88 432 GLN A CA 1
ATOM 3443 C C . GLN A 1 432 ? -17.281 -1.803 -2.775 1 92.88 432 GLN A C 1
ATOM 3445 O O . GLN A 1 432 ? -17.484 -0.799 -3.461 1 92.88 432 GLN A O 1
ATOM 3450 N N . CYS A 1 433 ? -16.094 -2.367 -2.652 1 91.38 433 CYS A N 1
ATOM 3451 C CA . CYS A 1 433 ? -14.984 -1.915 -3.488 1 91.38 433 CYS A CA 1
ATOM 3452 C C . CYS A 1 433 ? -15.328 -2.061 -4.969 1 91.38 433 CYS A C 1
ATOM 3454 O O . CYS A 1 433 ? -15.055 -1.161 -5.762 1 91.38 433 CYS A O 1
ATOM 3456 N N . LEU A 1 434 ? -15.938 -3.227 -5.348 1 93.19 434 LEU A N 1
ATOM 3457 C CA . LEU A 1 434 ? -16.297 -3.469 -6.742 1 93.19 434 LEU A CA 1
ATOM 3458 C C . LEU A 1 434 ? -17.297 -2.43 -7.234 1 93.19 434 LEU A C 1
ATOM 3460 O O . LEU A 1 434 ? -17.25 -2.012 -8.391 1 93.19 434 LEU A O 1
ATOM 3464 N N . HIS A 1 435 ? -18.234 -2.043 -6.328 1 92.88 435 HIS A N 1
ATOM 3465 C CA . HIS A 1 435 ? -19.203 -1.015 -6.695 1 92.88 435 HIS A CA 1
ATOM 3466 C C . HIS A 1 435 ? -18.516 0.285 -7.082 1 92.88 435 HIS A C 1
ATOM 3468 O O . HIS A 1 435 ? -18.891 0.934 -8.055 1 92.88 435 HIS A O 1
ATOM 3474 N N . MET A 1 436 ? -17.547 0.657 -6.281 1 87.56 436 MET A N 1
ATOM 3475 C CA . MET A 1 436 ? -16.828 1.907 -6.52 1 87.56 436 MET A CA 1
ATOM 3476 C C . MET A 1 436 ? -16.062 1.859 -7.84 1 87.56 436 MET A C 1
ATOM 3478 O O . MET A 1 436 ? -15.797 2.898 -8.445 1 87.56 436 MET A O 1
ATOM 3482 N N . TYR A 1 437 ? -15.719 0.598 -8.266 1 84.31 437 TYR A N 1
ATOM 3483 C CA . TYR A 1 437 ? -15 0.444 -9.523 1 84.31 437 TYR A CA 1
ATOM 3484 C C . TYR A 1 437 ? -15.961 0.205 -10.68 1 84.31 437 TYR A C 1
ATOM 3486 O O . TYR A 1 437 ? -15.547 -0.163 -11.781 1 84.31 437 TYR A O 1
ATOM 3494 N N . GLY A 1 438 ? -17.281 0.302 -10.484 1 86.44 438 GLY A N 1
ATOM 3495 C CA . GLY A 1 438 ? -18.281 0.306 -11.539 1 86.44 438 GLY A CA 1
ATOM 3496 C C . GLY A 1 438 ? -18.906 -1.056 -11.773 1 86.44 438 GLY A C 1
ATOM 3497 O O . GLY A 1 438 ? -19.562 -1.273 -12.789 1 86.44 438 GLY A O 1
ATOM 3498 N N . MET A 1 439 ? -18.781 -2.043 -10.938 1 92.69 439 MET A N 1
ATOM 3499 C CA . MET A 1 439 ? -19.344 -3.379 -11.094 1 92.69 439 MET A CA 1
ATOM 3500 C C . MET A 1 439 ? -20.625 -3.529 -10.273 1 92.69 439 MET A C 1
ATOM 3502 O O . MET A 1 439 ? -20.859 -2.746 -9.352 1 92.69 439 MET A O 1
ATOM 3506 N N . TYR A 1 440 ? -21.438 -4.406 -10.68 1 95.38 440 TYR A N 1
ATOM 3507 C CA . TYR A 1 440 ? -22.656 -4.754 -9.945 1 95.38 440 TYR A CA 1
ATOM 3508 C C . TYR A 1 440 ? -22.5 -6.098 -9.242 1 95.38 440 TYR A C 1
ATOM 3510 O O . TYR A 1 440 ? -21.891 -7.023 -9.789 1 95.38 440 TYR A O 1
ATOM 3518 N N . THR A 1 441 ? -22.891 -6.121 -8 1 96.38 441 THR A N 1
ATOM 3519 C CA . THR A 1 441 ? -22.719 -7.363 -7.25 1 96.38 441 THR A CA 1
ATOM 3520 C C . THR A 1 441 ? -24.031 -7.82 -6.641 1 96.38 441 THR A C 1
ATOM 3522 O O . THR A 1 441 ? -24.953 -7.016 -6.453 1 96.38 441 THR A O 1
ATOM 3525 N N . ASN A 1 442 ? -24.234 -9.047 -6.484 1 96.56 442 ASN A N 1
ATOM 3526 C CA . ASN A 1 442 ? -25.297 -9.688 -5.73 1 96.56 442 ASN A CA 1
ATOM 3527 C C . ASN A 1 442 ? -24.766 -10.656 -4.691 1 96.56 442 ASN A C 1
ATOM 3529 O O . ASN A 1 442 ? -23.625 -11.117 -4.797 1 96.56 442 ASN A O 1
ATOM 3533 N N . ILE A 1 443 ? -25.562 -10.891 -3.664 1 96.12 443 ILE A N 1
ATOM 3534 C CA . ILE A 1 443 ? -25.094 -11.711 -2.553 1 96.12 443 ILE A CA 1
ATOM 3535 C C . ILE A 1 443 ? -25.828 -13.047 -2.557 1 96.12 443 ILE A C 1
ATOM 3537 O O . ILE A 1 443 ? -27.047 -13.102 -2.801 1 96.12 443 ILE A O 1
ATOM 3541 N N . TYR A 1 444 ? -25.094 -14.141 -2.443 1 95.44 444 TYR A N 1
ATOM 3542 C CA . TYR A 1 444 ? -25.625 -15.484 -2.225 1 95.44 444 TYR A CA 1
ATOM 3543 C C . TYR A 1 444 ? -25.672 -15.812 -0.737 1 95.44 444 TYR A C 1
ATOM 3545 O O . TYR A 1 444 ? -24.625 -15.914 -0.087 1 95.44 444 TYR A O 1
ATOM 3553 N N . ASP A 1 445 ? -26.875 -15.977 -0.175 1 88.5 445 ASP A N 1
ATOM 3554 C CA . ASP A 1 445 ? -27.047 -16.172 1.261 1 88.5 445 ASP A CA 1
ATOM 3555 C C . ASP A 1 445 ? -27.109 -17.656 1.608 1 88.5 445 ASP A C 1
ATOM 3557 O O . ASP A 1 445 ? -27.406 -18.016 2.748 1 88.5 445 ASP A O 1
ATOM 3561 N N . GLY A 1 446 ? -26.656 -18.688 0.971 1 87.56 446 GLY A N 1
ATOM 3562 C CA . GLY A 1 446 ? -26.75 -20.109 1.285 1 87.56 446 GLY A CA 1
ATOM 3563 C C . GLY A 1 446 ? -25.438 -20.688 1.78 1 87.56 446 GLY A C 1
ATOM 3564 O O . GLY A 1 446 ? -25.422 -21.688 2.486 1 87.56 446 GLY A O 1
ATOM 3565 N N . GLY A 1 447 ? -24.328 -20.281 1.34 1 90.06 447 GLY A N 1
ATOM 3566 C CA . GLY A 1 447 ? -23 -20.703 1.769 1 90.06 447 GLY A CA 1
ATOM 3567 C C . GLY A 1 447 ? -22.562 -22.016 1.141 1 90.06 447 GLY A C 1
ATOM 3568 O O . GLY A 1 447 ? -21.469 -22.5 1.433 1 90.06 447 GLY A O 1
ATOM 3569 N N . TYR A 1 448 ? -23.422 -22.734 0.497 1 95 448 TYR A N 1
ATOM 3570 C CA . TYR A 1 448 ? -23.109 -24 -0.17 1 95 448 TYR A CA 1
ATOM 3571 C C . TYR A 1 448 ? -22.438 -23.75 -1.517 1 95 448 TYR A C 1
ATOM 3573 O O . TYR A 1 448 ? -23.094 -23.297 -2.463 1 95 448 TYR A O 1
ATOM 3581 N N . LEU A 1 449 ? -21.125 -24.062 -1.66 1 95.06 449 LEU A N 1
ATOM 3582 C CA . LEU A 1 449 ? -20.297 -23.703 -2.801 1 95.06 449 LEU A CA 1
ATOM 3583 C C . LEU A 1 449 ? -20.828 -24.312 -4.09 1 95.06 449 LEU A C 1
ATOM 3585 O O . LEU A 1 449 ? -20.906 -23.641 -5.117 1 95.06 449 LEU A O 1
ATOM 3589 N N . PRO A 1 450 ? -21.234 -25.672 -4.117 1 95.81 450 PRO A N 1
ATOM 3590 C CA . PRO A 1 450 ? -21.766 -26.234 -5.363 1 95.81 450 PRO A CA 1
ATOM 3591 C C . PRO A 1 450 ? -23.016 -25.5 -5.848 1 95.81 450 PRO A C 1
ATOM 3593 O O . PRO A 1 450 ? -23.203 -25.312 -7.055 1 95.81 450 PRO A O 1
ATOM 3596 N N . ALA A 1 451 ? -23.906 -25.109 -4.914 1 96.12 451 ALA A N 1
ATOM 3597 C CA . ALA A 1 451 ? -25.078 -24.328 -5.297 1 96.12 451 ALA A CA 1
ATOM 3598 C C . ALA A 1 451 ? -24.656 -22.969 -5.859 1 96.12 451 ALA A C 1
ATOM 3600 O O . ALA A 1 451 ? -25.25 -22.484 -6.828 1 96.12 451 ALA A O 1
ATOM 3601 N N . PHE A 1 452 ? -23.703 -22.359 -5.215 1 96.44 452 PHE A N 1
ATOM 3602 C CA . PHE A 1 452 ? -23.141 -21.094 -5.672 1 96.44 452 PHE A CA 1
ATOM 3603 C C . PHE A 1 452 ? -22.641 -21.219 -7.109 1 96.44 452 PHE A C 1
ATOM 3605 O O . PHE A 1 452 ? -22.969 -20.375 -7.953 1 96.44 452 PHE A O 1
ATOM 3612 N N . ARG A 1 453 ? -21.891 -22.266 -7.406 1 95.94 453 ARG A N 1
ATOM 3613 C CA . ARG A 1 453 ? -21.344 -22.5 -8.734 1 95.94 453 ARG A CA 1
ATOM 3614 C C . ARG A 1 453 ? -22.438 -22.719 -9.758 1 95.94 453 ARG A C 1
ATOM 3616 O O . ARG A 1 453 ? -22.312 -22.328 -10.922 1 95.94 453 ARG A O 1
ATOM 3623 N N . TYR A 1 454 ? -23.484 -23.344 -9.328 1 96.25 454 TYR A N 1
ATOM 3624 C CA . TYR A 1 454 ? -24.609 -23.625 -10.211 1 96.25 454 TYR A CA 1
ATOM 3625 C C . TYR A 1 454 ? -25.328 -22.344 -10.602 1 96.25 454 TYR A C 1
ATOM 3627 O O . TYR A 1 454 ? -25.766 -22.188 -11.742 1 96.25 454 TYR A O 1
ATOM 3635 N N . ILE A 1 455 ? -25.469 -21.391 -9.734 1 96.62 455 ILE A N 1
ATOM 3636 C CA . ILE A 1 455 ? -26.25 -20.172 -9.922 1 96.62 455 ILE A CA 1
ATOM 3637 C C . ILE A 1 455 ? -25.531 -19.25 -10.914 1 96.62 455 ILE A C 1
ATOM 3639 O O . ILE A 1 455 ? -26.172 -18.562 -11.695 1 96.62 455 ILE A O 1
ATOM 3643 N N . ILE A 1 456 ? -24.219 -19.203 -10.977 1 96.5 456 ILE A N 1
ATOM 3644 C CA . ILE A 1 456 ? -23.422 -18.25 -11.75 1 96.5 456 ILE A CA 1
ATOM 3645 C C . ILE A 1 456 ? -23.812 -18.328 -13.227 1 96.5 456 ILE A C 1
ATOM 3647 O O . ILE A 1 456 ? -24.25 -17.344 -13.812 1 96.5 456 ILE A O 1
ATOM 3651 N N . PRO A 1 457 ? -23.688 -19.547 -13.859 1 95.69 457 PRO A N 1
ATOM 3652 C CA . PRO A 1 457 ? -24.031 -19.609 -15.281 1 95.69 457 PRO A CA 1
ATOM 3653 C C . PRO A 1 457 ? -25.531 -19.547 -15.539 1 95.69 457 PRO A C 1
ATOM 3655 O O . PRO A 1 457 ? -25.969 -19 -16.562 1 95.69 457 PRO A O 1
ATOM 3658 N N . HIS A 1 458 ? -26.344 -20.016 -14.672 1 94.75 458 HIS A N 1
ATOM 3659 C CA . HIS A 1 458 ? -27.766 -20.156 -14.914 1 94.75 458 HIS A CA 1
ATOM 3660 C C . HIS A 1 458 ? -28.5 -18.828 -14.742 1 94.75 458 HIS A C 1
ATOM 3662 O O . HIS A 1 458 ? -29.578 -18.625 -15.297 1 94.75 458 HIS A O 1
ATOM 3668 N N . LYS A 1 459 ? -28 -17.906 -13.969 1 95.19 459 LYS A N 1
ATOM 3669 C CA . LYS A 1 459 ? -28.562 -16.562 -13.836 1 95.19 459 LYS A CA 1
ATOM 3670 C C . LYS A 1 459 ? -27.688 -15.531 -14.562 1 95.19 459 LYS A C 1
ATOM 3672 O O . LYS A 1 459 ? -27.844 -14.328 -14.352 1 95.19 459 LYS A O 1
ATOM 3677 N N . TRP A 1 460 ? -26.688 -15.922 -15.25 1 94.06 460 TRP A N 1
ATOM 3678 C CA . TRP A 1 460 ? -25.906 -15.141 -16.203 1 94.06 460 TRP A CA 1
ATOM 3679 C C . TRP A 1 460 ? -25.031 -14.125 -15.477 1 94.06 460 TRP A C 1
ATOM 3681 O O . TRP A 1 460 ? -25.016 -12.938 -15.82 1 94.06 460 TRP A O 1
ATOM 3691 N N . TYR A 1 461 ? -24.469 -14.5 -14.43 1 96.31 461 TYR A N 1
ATOM 3692 C CA . TYR A 1 461 ? -23.438 -13.688 -13.812 1 96.31 461 TYR A CA 1
ATOM 3693 C C . TYR A 1 461 ? -22.125 -13.789 -14.594 1 96.31 461 TYR A C 1
ATOM 3695 O O . TYR A 1 461 ? -21.859 -14.797 -15.25 1 96.31 461 TYR A O 1
ATOM 3703 N N . ASP A 1 462 ? -21.281 -12.789 -14.578 1 96.56 462 ASP A N 1
ATOM 3704 C CA . ASP A 1 462 ? -20.016 -12.758 -15.312 1 96.56 462 ASP A CA 1
ATOM 3705 C C . ASP A 1 462 ? -18.906 -13.406 -14.492 1 96.56 462 ASP A C 1
ATOM 3707 O O . ASP A 1 462 ? -17.797 -13.633 -15.008 1 96.56 462 ASP A O 1
ATOM 3711 N N . GLY A 1 463 ? -19.125 -13.734 -13.281 1 96.12 463 GLY A N 1
ATOM 3712 C CA . GLY A 1 463 ? -18.188 -14.367 -12.375 1 96.12 463 GLY A CA 1
ATOM 3713 C C . GLY A 1 463 ? -18.703 -14.453 -10.945 1 96.12 463 GLY A C 1
ATOM 3714 O O . GLY A 1 463 ? -19.797 -13.984 -10.648 1 96.12 463 GLY A O 1
ATOM 3715 N N . GLY A 1 464 ? -17.953 -15.094 -10.125 1 97.38 464 GLY A N 1
ATOM 3716 C CA . GLY A 1 464 ? -18.328 -15.211 -8.727 1 97.38 464 GLY A CA 1
ATOM 3717 C C . GLY A 1 464 ? -17.141 -15.391 -7.805 1 97.38 464 GLY A C 1
ATOM 3718 O O . GLY A 1 464 ? -16.109 -15.938 -8.203 1 97.38 464 GLY A O 1
ATOM 3719 N N . VAL A 1 465 ? -17.297 -14.82 -6.629 1 97.38 465 VAL A N 1
ATOM 3720 C CA . VAL A 1 465 ? -16.266 -14.961 -5.598 1 97.38 465 VAL A CA 1
ATOM 3721 C C . VAL A 1 465 ? -16.891 -15.547 -4.328 1 97.38 465 VAL A C 1
ATOM 3723 O O . VAL A 1 465 ? -17.891 -15.031 -3.83 1 97.38 465 VAL A O 1
ATOM 3726 N N . PHE A 1 466 ? -16.375 -16.625 -3.867 1 97 466 PHE A N 1
ATOM 3727 C CA . PHE A 1 466 ? -16.875 -17.312 -2.68 1 97 466 PHE A CA 1
ATOM 3728 C C . PHE A 1 466 ? -15.828 -17.297 -1.57 1 97 466 PHE A C 1
ATOM 3730 O O . PHE A 1 466 ? -14.703 -17.781 -1.752 1 97 466 PHE A O 1
ATOM 3737 N N . ILE A 1 467 ? -16.172 -16.719 -0.444 1 95.25 467 ILE A N 1
ATOM 3738 C CA . ILE A 1 467 ? -15.227 -16.547 0.652 1 95.25 467 ILE A CA 1
ATOM 3739 C C . ILE A 1 467 ? -15.641 -17.422 1.83 1 95.25 467 ILE A C 1
ATOM 3741 O O . ILE A 1 467 ? -16.781 -17.344 2.307 1 95.25 467 ILE A O 1
ATOM 3745 N N . THR A 1 468 ? -14.742 -18.281 2.287 1 93.12 468 THR A N 1
ATOM 3746 C CA . THR A 1 468 ? -15.008 -19.172 3.412 1 93.12 468 THR A CA 1
ATOM 3747 C C . THR A 1 468 ? -13.828 -19.172 4.383 1 93.12 468 THR A C 1
ATOM 3749 O O . THR A 1 468 ? -12.742 -18.703 4.051 1 93.12 468 THR A O 1
ATOM 3752 N N . MET A 1 469 ? -14.102 -19.594 5.539 1 87.75 469 MET A N 1
ATOM 3753 C CA . MET A 1 469 ? -13.062 -19.781 6.539 1 87.75 469 MET A CA 1
ATOM 3754 C C . MET A 1 469 ? -12.961 -21.25 6.949 1 87.75 469 MET A C 1
ATOM 3756 O O . MET A 1 469 ? -13.977 -21.891 7.238 1 87.75 469 MET A O 1
ATOM 3760 N N . ASN A 1 470 ? -11.734 -21.75 6.898 1 82.62 470 ASN A N 1
ATOM 3761 C CA . ASN A 1 470 ? -11.578 -23.141 7.266 1 82.62 470 ASN A CA 1
ATOM 3762 C C . ASN A 1 470 ? -11.391 -23.312 8.766 1 82.62 470 ASN A C 1
ATOM 3764 O O . ASN A 1 470 ? -11.391 -22.328 9.516 1 82.62 470 ASN A O 1
ATOM 3768 N N . GLU A 1 471 ? -11.305 -24.516 9.188 1 75.94 471 GLU A N 1
ATOM 3769 C CA . GLU A 1 471 ? -11.227 -24.859 10.609 1 75.94 471 GLU A CA 1
ATOM 3770 C C . GLU A 1 471 ? -9.93 -24.359 11.234 1 75.94 471 GLU A C 1
ATOM 3772 O O . GLU A 1 471 ? -9.867 -24.141 12.445 1 75.94 471 GLU A O 1
ATOM 3777 N N . HIS A 1 472 ? -8.961 -24.078 10.367 1 73.56 472 HIS A N 1
ATOM 3778 C CA . HIS A 1 472 ? -7.664 -23.656 10.875 1 73.56 472 HIS A CA 1
ATOM 3779 C C . HIS A 1 472 ? -7.578 -22.125 10.945 1 73.56 472 HIS A C 1
ATOM 3781 O O . HIS A 1 472 ? -6.508 -21.578 11.219 1 73.56 472 HIS A O 1
ATOM 3787 N N . GLY A 1 473 ? -8.656 -21.438 10.664 1 77.19 473 GLY A N 1
ATOM 3788 C CA . GLY A 1 473 ? -8.672 -19.984 10.742 1 77.19 473 GLY A CA 1
ATOM 3789 C C . GLY A 1 473 ? -8.133 -19.328 9.492 1 77.19 473 GLY A C 1
ATOM 3790 O O . GLY A 1 473 ? -7.691 -18.172 9.547 1 77.19 473 GLY A O 1
ATOM 3791 N N . GLU A 1 474 ? -8.055 -20.078 8.43 1 81.81 474 GLU A N 1
ATOM 3792 C CA . GLU A 1 474 ? -7.617 -19.531 7.145 1 81.81 474 GLU A CA 1
ATOM 3793 C C . GLU A 1 474 ? -8.812 -19.125 6.285 1 81.81 474 GLU A C 1
ATOM 3795 O O . GLU A 1 474 ? -9.797 -19.859 6.203 1 81.81 474 GLU A O 1
ATOM 3800 N N . VAL A 1 475 ? -8.758 -17.969 5.805 1 88.31 475 VAL A N 1
ATOM 3801 C CA . VAL A 1 475 ? -9.789 -17.5 4.887 1 88.31 475 VAL A CA 1
ATOM 3802 C C . VAL A 1 475 ? -9.453 -17.938 3.463 1 88.31 475 VAL A C 1
ATOM 3804 O O . VAL A 1 475 ? -8.305 -17.812 3.027 1 88.31 475 VAL A O 1
ATOM 3807 N N . ILE A 1 476 ? -10.359 -18.516 2.854 1 92.06 476 ILE A N 1
ATOM 3808 C CA . ILE A 1 476 ? -10.188 -18.984 1.481 1 92.06 476 ILE A CA 1
ATOM 3809 C C . ILE A 1 476 ? -11.055 -18.141 0.543 1 92.06 476 ILE A C 1
ATOM 3811 O O . ILE A 1 476 ? -12.273 -18.047 0.737 1 92.06 476 ILE A O 1
ATOM 3815 N N . ILE A 1 477 ? -10.453 -17.516 -0.417 1 94.69 477 ILE A N 1
ATOM 3816 C CA . ILE A 1 477 ? -11.156 -16.766 -1.453 1 94.69 477 ILE A CA 1
ATOM 3817 C C . ILE A 1 477 ? -11.148 -17.562 -2.756 1 94.69 477 ILE A C 1
ATOM 3819 O O . ILE A 1 477 ? -10.117 -17.672 -3.42 1 94.69 477 ILE A O 1
ATOM 3823 N N . ASP A 1 478 ? -12.25 -18.062 -3.066 1 96 478 ASP A N 1
ATOM 3824 C CA . ASP A 1 478 ? -12.414 -18.875 -4.266 1 96 478 ASP A CA 1
ATOM 3825 C C . ASP A 1 478 ? -13.07 -18.062 -5.391 1 96 478 ASP A C 1
ATOM 3827 O O . ASP A 1 478 ? -14.219 -17.641 -5.266 1 96 478 ASP A O 1
ATOM 3831 N N . ILE A 1 479 ? -12.367 -17.875 -6.484 1 96.75 479 ILE A N 1
ATOM 3832 C CA . ILE A 1 479 ? -12.852 -17.062 -7.59 1 96.75 479 ILE A CA 1
ATOM 3833 C C . ILE A 1 479 ? -13.312 -17.953 -8.734 1 96.75 479 ILE A C 1
ATOM 3835 O O . ILE A 1 479 ? -12.609 -18.891 -9.117 1 96.75 479 ILE A O 1
ATOM 3839 N N . HIS A 1 480 ? -14.469 -17.703 -9.234 1 97.38 480 HIS A N 1
ATOM 3840 C CA . HIS A 1 480 ? -15.078 -18.516 -10.289 1 97.38 480 HIS A CA 1
ATOM 3841 C C . HIS A 1 480 ? -15.367 -17.688 -11.523 1 97.38 480 HIS A C 1
ATOM 3843 O O . HIS A 1 480 ? -15.602 -16.469 -11.43 1 97.38 480 HIS A O 1
ATOM 3849 N N . ASP A 1 481 ? -15.367 -18.328 -12.688 1 95.81 481 ASP A N 1
ATOM 3850 C CA . ASP A 1 481 ? -15.641 -17.625 -13.938 1 95.81 481 ASP A CA 1
ATOM 3851 C C . ASP A 1 481 ? -17.125 -17.656 -14.273 1 95.81 481 ASP A C 1
ATOM 3853 O O . ASP A 1 481 ? -17.953 -18 -13.422 1 95.81 481 ASP A O 1
ATOM 3857 N N . GLU A 1 482 ? -17.547 -17.25 -15.5 1 95.44 482 GLU A N 1
ATOM 3858 C CA . GLU A 1 482 ? -18.953 -17.094 -15.898 1 95.44 482 GLU A CA 1
ATOM 3859 C C . GLU A 1 482 ? -19.641 -18.453 -16.031 1 95.44 482 GLU A C 1
ATOM 3861 O O . GLU A 1 482 ? -20.875 -18.531 -16.047 1 95.44 482 GLU A O 1
ATOM 3866 N N . TYR A 1 483 ? -18.828 -19.578 -16 1 94.62 483 TYR A N 1
ATOM 3867 C CA . TYR A 1 483 ? -19.391 -20.906 -16.141 1 94.62 483 TYR A CA 1
ATOM 3868 C C . TYR A 1 483 ? -19.453 -21.625 -14.797 1 94.62 483 TYR A C 1
ATOM 3870 O O . TYR A 1 483 ? -19.875 -22.781 -14.719 1 94.62 483 TYR A O 1
ATOM 3878 N N . GLY A 1 484 ? -19.031 -20.922 -13.758 1 94.5 484 GLY A N 1
ATOM 3879 C CA . GLY A 1 484 ? -19.062 -21.5 -12.422 1 94.5 484 GLY A CA 1
ATOM 3880 C C . GLY A 1 484 ? -17.844 -22.359 -12.117 1 94.5 484 GLY A C 1
ATOM 3881 O O . GLY A 1 484 ? -17.812 -23.062 -11.109 1 94.5 484 GLY A O 1
ATOM 3882 N N . PHE A 1 485 ? -16.844 -22.344 -12.945 1 95.06 485 PHE A N 1
ATOM 3883 C CA . PHE A 1 485 ? -15.594 -23.062 -12.719 1 95.06 485 PHE A CA 1
ATOM 3884 C C . PHE A 1 485 ? -14.562 -22.156 -12.055 1 95.06 485 PHE A C 1
ATOM 3886 O O . PHE A 1 485 ? -14.602 -20.938 -12.227 1 95.06 485 PHE A O 1
ATOM 3893 N N . PRO A 1 486 ? -13.711 -22.781 -11.227 1 94.81 486 PRO A N 1
ATOM 3894 C CA . PRO A 1 486 ? -12.594 -21.953 -10.773 1 94.81 486 PRO A CA 1
ATOM 3895 C C . PRO A 1 486 ? -11.836 -21.312 -11.922 1 94.81 486 PRO A C 1
ATOM 3897 O O . PRO A 1 486 ? -11.695 -21.906 -12.992 1 94.81 486 PRO A O 1
ATOM 3900 N N . ILE A 1 487 ? -11.359 -20.141 -11.719 1 93.75 487 ILE A N 1
ATOM 3901 C CA . ILE A 1 487 ? -10.695 -19.391 -12.773 1 93.75 487 ILE A CA 1
ATOM 3902 C C . ILE A 1 487 ? -9.461 -20.156 -13.258 1 93.75 487 ILE A C 1
ATOM 3904 O O . ILE A 1 487 ? -8.898 -20.969 -12.523 1 93.75 487 ILE A O 1
ATOM 3908 N N . ASP A 1 488 ? -9.125 -19.938 -14.5 1 89.25 488 ASP A N 1
ATOM 3909 C CA . ASP A 1 488 ? -7.984 -20.625 -15.094 1 89.25 488 ASP A CA 1
ATOM 3910 C C . ASP A 1 488 ? -6.668 -19.938 -14.734 1 89.25 488 ASP A C 1
ATOM 3912 O O . ASP A 1 488 ? -6.672 -18.891 -14.078 1 89.25 488 ASP A O 1
ATOM 3916 N N . ARG A 1 489 ? -5.672 -20.5 -15.133 1 83.44 489 ARG A N 1
ATOM 3917 C CA . ARG A 1 489 ? -4.336 -20.031 -14.781 1 83.44 489 ARG A CA 1
ATOM 3918 C C . ARG A 1 489 ? -4.07 -18.641 -15.383 1 83.44 489 ARG A C 1
ATOM 3920 O O . ARG A 1 489 ? -3.377 -17.828 -14.773 1 83.44 489 ARG A O 1
ATOM 3927 N N . THR A 1 490 ? -4.547 -18.438 -16.547 1 82.69 490 THR A N 1
ATOM 3928 C CA . THR A 1 490 ? -4.348 -17.141 -17.188 1 82.69 490 THR A CA 1
ATOM 3929 C C . THR A 1 490 ? -4.945 -16.016 -16.344 1 82.69 490 THR A C 1
ATOM 3931 O O . THR A 1 490 ? -4.316 -14.977 -16.156 1 82.69 490 THR A O 1
ATOM 3934 N N . MET A 1 491 ? -6.137 -16.297 -15.891 1 88.69 491 MET A N 1
ATOM 3935 C CA . MET A 1 491 ? -6.805 -15.297 -15.062 1 88.69 491 MET A CA 1
ATOM 3936 C C . MET A 1 491 ? -6.102 -15.148 -13.719 1 88.69 491 MET A C 1
ATOM 3938 O O . MET A 1 491 ? -6 -14.039 -13.188 1 88.69 491 MET A O 1
ATOM 3942 N N . GLU A 1 492 ? -5.719 -16.234 -13.164 1 88.81 492 GLU A N 1
ATOM 3943 C CA . GLU A 1 492 ? -4.984 -16.188 -11.898 1 88.81 492 GLU A CA 1
ATOM 3944 C C . GLU A 1 492 ? -3.734 -15.312 -12.023 1 88.81 492 GLU A C 1
ATOM 3946 O O . GLU A 1 492 ? -3.455 -14.492 -11.156 1 88.81 492 GLU A O 1
ATOM 3951 N N . ARG A 1 493 ? -3.012 -15.516 -13.062 1 82.12 493 ARG A N 1
ATOM 3952 C CA . ARG A 1 493 ? -1.78 -14.766 -13.289 1 82.12 493 ARG A CA 1
ATOM 3953 C C . ARG A 1 493 ? -2.076 -13.297 -13.539 1 82.12 493 ARG A C 1
ATOM 3955 O O . ARG A 1 493 ? -1.32 -12.422 -13.102 1 82.12 493 ARG A O 1
ATOM 3962 N N . ALA A 1 494 ? -3.105 -13.109 -14.297 1 83.12 494 ALA A N 1
ATOM 3963 C CA . ALA A 1 494 ? -3.488 -11.727 -14.578 1 83.12 494 ALA A CA 1
ATOM 3964 C C . ALA A 1 494 ? -3.807 -10.977 -13.289 1 83.12 494 ALA A C 1
ATOM 3966 O O . ALA A 1 494 ? -3.402 -9.82 -13.125 1 83.12 494 ALA A O 1
ATOM 3967 N N . ILE A 1 495 ? -4.535 -11.625 -12.406 1 87.38 495 ILE A N 1
ATOM 3968 C CA . ILE A 1 495 ? -4.891 -11.008 -11.133 1 87.38 495 ILE A CA 1
ATOM 3969 C C . ILE A 1 495 ? -3.629 -10.75 -10.312 1 87.38 495 ILE A C 1
ATOM 3971 O O . ILE A 1 495 ? -3.453 -9.672 -9.75 1 87.38 495 ILE A O 1
ATOM 3975 N N . ALA A 1 496 ? -2.787 -11.711 -10.258 1 80.44 496 ALA A N 1
ATOM 3976 C CA . ALA A 1 496 ? -1.552 -11.586 -9.492 1 80.44 496 ALA A CA 1
ATOM 3977 C C . ALA A 1 496 ? -0.685 -10.453 -10.023 1 80.44 496 ALA A C 1
ATOM 3979 O O . ALA A 1 496 ? -0.081 -9.703 -9.25 1 80.44 496 ALA A O 1
ATOM 3980 N N . GLN A 1 497 ? -0.616 -10.352 -11.328 1 72.31 497 GLN A N 1
ATOM 3981 C CA . GLN A 1 497 ? 0.186 -9.312 -11.961 1 72.31 497 GLN A CA 1
ATOM 3982 C C . GLN A 1 497 ? -0.388 -7.926 -11.672 1 72.31 497 GLN A C 1
ATOM 3984 O O . GLN A 1 497 ? 0.36 -6.977 -11.422 1 72.31 497 GLN A O 1
ATOM 3989 N N . GLN A 1 498 ? -1.686 -7.863 -11.742 1 74.75 498 GLN A N 1
ATOM 3990 C CA . GLN A 1 498 ? -2.336 -6.586 -11.469 1 74.75 498 GLN A CA 1
ATOM 3991 C C . GLN A 1 498 ? -2.133 -6.164 -10.016 1 74.75 498 GLN A C 1
ATOM 3993 O O . GLN A 1 498 ? -2.041 -4.973 -9.719 1 74.75 498 GLN A O 1
ATOM 3998 N N . MET A 1 499 ? -2.119 -7.031 -9.164 1 75.69 499 MET A N 1
ATOM 3999 C CA . MET A 1 499 ? -1.929 -6.734 -7.75 1 75.69 499 MET A CA 1
ATOM 4000 C C . MET A 1 499 ? -0.509 -6.242 -7.484 1 75.69 499 MET A C 1
ATOM 4002 O O . MET A 1 499 ? -0.286 -5.438 -6.578 1 75.69 499 MET A O 1
ATOM 4006 N N . GLU A 1 500 ? 0.332 -6.734 -8.297 1 60.53 500 GLU A N 1
ATOM 4007 C CA . GLU A 1 500 ? 1.727 -6.34 -8.125 1 60.53 500 GLU A CA 1
ATOM 4008 C C . GLU A 1 500 ? 1.982 -4.953 -8.703 1 60.53 500 GLU A C 1
ATOM 4010 O O . GLU A 1 500 ? 2.799 -4.195 -8.18 1 60.53 500 GLU A O 1
ATOM 4015 N N . HIS A 1 501 ? 1.342 -4.68 -9.93 1 55.97 501 HIS A N 1
ATOM 4016 C CA . HIS A 1 501 ? 1.658 -3.455 -10.656 1 55.97 501 HIS A CA 1
ATOM 4017 C C . HIS A 1 501 ? 0.741 -2.312 -10.227 1 55.97 501 HIS A C 1
ATOM 4019 O O . HIS A 1 501 ? 1.059 -1.141 -10.445 1 55.97 501 HIS A O 1
ATOM 4025 N N . GLU A 1 502 ? 0.626 -1.822 -9.008 1 50.72 502 GLU A N 1
ATOM 4026 C CA . GLU A 1 502 ? -0.182 -0.745 -8.445 1 50.72 502 GLU A CA 1
ATOM 4027 C C . GLU A 1 502 ? -0.948 -0.002 -9.531 1 50.72 502 GLU A C 1
ATOM 4029 O O . GLU A 1 502 ? -0.529 1.071 -9.969 1 50.72 502 GLU A O 1
ATOM 4034 N N . HIS A 1 503 ? -1.802 -0.724 -10.367 1 49.06 503 HIS A N 1
ATOM 4035 C CA . HIS A 1 503 ? -2.584 -0.024 -11.375 1 49.06 503 HIS A CA 1
ATOM 4036 C C . HIS A 1 503 ? -3.771 0.703 -10.75 1 49.06 503 HIS A C 1
ATOM 4038 O O . HIS A 1 503 ? -4.395 0.195 -9.82 1 49.06 503 HIS A O 1
ATOM 4044 N N . TYR A 1 504 ? -3.682 2.018 -10.68 1 49.09 504 TYR A N 1
ATOM 4045 C CA . TYR A 1 504 ? -4.859 2.713 -10.172 1 49.09 504 TYR A CA 1
ATOM 4046 C C . TYR A 1 504 ? -5.855 2.98 -11.297 1 49.09 504 TYR A C 1
ATOM 4048 O O . TYR A 1 504 ? -5.465 3.266 -12.43 1 49.09 504 TYR A O 1
ATOM 4056 N N . MET A 1 505 ? -6.977 2.172 -11.266 1 49.91 505 MET A N 1
ATOM 4057 C CA . MET A 1 505 ? -8.039 2.398 -12.242 1 49.91 505 MET A CA 1
ATOM 4058 C C . MET A 1 505 ? -8.922 3.568 -11.82 1 49.91 505 MET A C 1
ATOM 4060 O O . MET A 1 505 ? -9.242 3.721 -10.641 1 49.91 505 MET A O 1
ATOM 4064 N N . LEU A 1 506 ? -8.977 4.539 -12.695 1 50.81 506 LEU A N 1
ATOM 4065 C CA . LEU A 1 506 ? -9.945 5.617 -12.516 1 50.81 506 LEU A CA 1
ATOM 4066 C C . LEU A 1 506 ? -11.359 5.141 -12.844 1 50.81 506 LEU A C 1
ATOM 4068 O O . LEU A 1 506 ? -11.57 4.492 -13.875 1 50.81 506 LEU A O 1
ATOM 4072 N N . ALA A 1 507 ? -12.242 4.844 -11.867 1 56.72 507 ALA A N 1
ATOM 4073 C CA . ALA A 1 507 ? -13.625 4.578 -12.258 1 56.72 507 ALA A CA 1
ATOM 4074 C C . ALA A 1 507 ? -14.477 5.836 -12.141 1 56.72 507 ALA A C 1
ATOM 4076 O O . ALA A 1 507 ? -14.648 6.383 -11.055 1 56.72 507 ALA A O 1
ATOM 4077 N N . ILE A 1 508 ? -14.852 6.422 -13.266 1 58.72 508 ILE A N 1
ATOM 4078 C CA . ILE A 1 508 ? -15.711 7.598 -13.32 1 58.72 508 ILE A CA 1
ATOM 4079 C C . ILE A 1 508 ? -17.125 7.223 -12.898 1 58.72 508 ILE A C 1
ATOM 4081 O O . ILE A 1 508 ? -17.781 7.949 -12.141 1 58.72 508 ILE A O 1
ATOM 4085 N N . GLU A 1 509 ? -17.625 5.91 -13.352 1 75.88 509 GLU A N 1
ATOM 4086 C CA . GLU A 1 509 ? -18.984 5.48 -13.008 1 75.88 509 GLU A CA 1
ATOM 4087 C C . GLU A 1 509 ? -18.969 4.363 -11.969 1 75.88 509 GLU A C 1
ATOM 4089 O O . GLU A 1 509 ? -18.219 3.395 -12.109 1 75.88 509 GLU A O 1
ATOM 4094 N N . MET A 1 510 ? -19.859 4.598 -11 1 85.5 510 MET A N 1
ATOM 4095 C CA . MET A 1 510 ? -19.938 3.621 -9.914 1 85.5 510 MET A CA 1
ATOM 4096 C C . MET A 1 510 ? -21 2.562 -10.203 1 85.5 510 MET A C 1
ATOM 4098 O O . MET A 1 510 ? -21.953 2.824 -10.93 1 85.5 510 MET A O 1
ATOM 4102 N N . GLY A 1 511 ? -20.766 1.338 -9.789 1 89.38 511 GLY A N 1
ATOM 4103 C CA . GLY A 1 511 ? -21.766 0.282 -9.805 1 89.38 511 GLY A CA 1
ATOM 4104 C C . GLY A 1 511 ? -22.609 0.235 -8.539 1 89.38 511 GLY A C 1
ATOM 4105 O O . GLY A 1 511 ? -22.828 1.266 -7.906 1 89.38 511 GLY A O 1
ATOM 4106 N N . GLY A 1 512 ? -23.328 -0.914 -8.281 1 90.56 512 GLY A N 1
ATOM 4107 C CA . GLY A 1 512 ? -24.141 -1.004 -7.086 1 90.56 512 GLY A CA 1
ATOM 4108 C C . GLY A 1 512 ? -24.641 -2.412 -6.805 1 90.56 512 GLY A C 1
ATOM 4109 O O . GLY A 1 512 ? -24.312 -3.348 -7.535 1 90.56 512 GLY A O 1
ATOM 4110 N N . ALA A 1 513 ? -25.203 -2.496 -5.617 1 90.75 513 ALA A N 1
ATOM 4111 C CA . ALA A 1 513 ? -25.797 -3.771 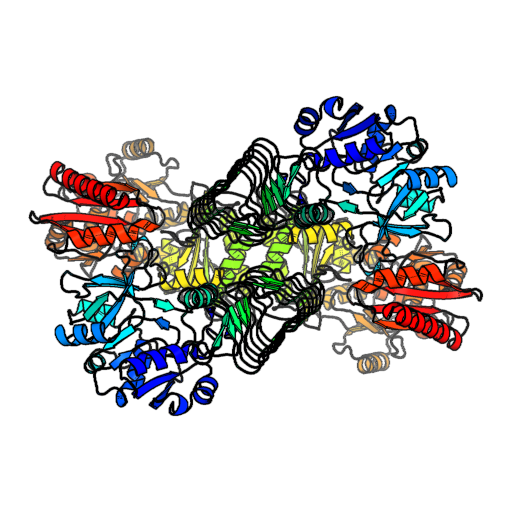-5.211 1 90.75 513 ALA A CA 1
ATOM 4112 C C . ALA A 1 513 ? -27.078 -4.059 -5.977 1 90.75 513 ALA A C 1
ATOM 4114 O O . ALA A 1 513 ? -27.891 -3.15 -6.211 1 90.75 513 ALA A O 1
ATOM 4115 N N . MET A 1 514 ? -27.219 -5.27 -6.258 1 86.38 514 MET A N 1
ATOM 4116 C CA . MET A 1 514 ? -28.453 -5.676 -6.922 1 86.38 514 MET A CA 1
ATOM 4117 C C . MET A 1 514 ? -29.547 -5.957 -5.902 1 86.38 514 MET A C 1
ATOM 4119 O O . MET A 1 514 ? -29.266 -6.141 -4.715 1 86.38 514 MET A O 1
ATOM 4123 N N . ASN A 1 515 ? -30.719 -5.836 -6.184 1 80.38 515 ASN A N 1
ATOM 4124 C CA . ASN A 1 515 ? -31.875 -5.785 -5.285 1 80.38 515 ASN A CA 1
ATOM 4125 C C . ASN A 1 515 ? -32.125 -7.141 -4.629 1 80.38 515 ASN A C 1
ATOM 4127 O O . ASN A 1 515 ? -32.344 -7.211 -3.418 1 80.38 515 ASN A O 1
ATOM 4131 N N . GLU A 1 516 ? -32.219 -8.305 -5.363 1 86.38 516 GLU A N 1
ATOM 4132 C CA . GLU A 1 516 ? -32.656 -9.586 -4.801 1 86.38 516 GLU A CA 1
ATOM 4133 C C . GLU A 1 516 ? -31.469 -10.531 -4.625 1 86.38 516 GLU A C 1
ATOM 4135 O O . GLU A 1 516 ? -30.812 -10.898 -5.602 1 86.38 516 GLU A O 1
ATOM 4140 N N . LYS A 1 517 ? -31.359 -10.93 -3.199 1 91.81 517 LYS A N 1
ATOM 4141 C CA . LYS A 1 517 ? -30.281 -11.875 -2.9 1 91.81 517 LYS A CA 1
ATOM 4142 C C . LYS A 1 517 ? -30.578 -13.25 -3.5 1 91.81 517 LYS A C 1
ATOM 4144 O O . LYS A 1 517 ? -31.734 -13.578 -3.766 1 91.81 517 LYS A O 1
ATOM 4149 N N . GLU A 1 518 ? -29.594 -13.977 -3.75 1 93.44 518 GLU A N 1
ATOM 4150 C CA . GLU A 1 518 ? -29.734 -15.336 -4.273 1 93.44 518 GLU A CA 1
ATOM 4151 C C . GLU A 1 518 ? -29.812 -16.359 -3.141 1 93.44 518 GLU A C 1
ATOM 4153 O O . GLU A 1 518 ? -29.219 -16.156 -2.078 1 93.44 518 GLU A O 1
ATOM 4158 N N . ASN A 1 519 ? -30.578 -17.391 -3.375 1 92.75 519 ASN A N 1
ATOM 4159 C CA . ASN A 1 519 ? -30.703 -18.469 -2.404 1 92.75 519 ASN A CA 1
ATOM 4160 C C . ASN A 1 519 ? -30.5 -19.828 -3.055 1 92.75 519 ASN A C 1
ATOM 4162 O O . ASN A 1 519 ? -30.031 -19.922 -4.188 1 92.75 519 ASN A O 1
ATOM 4166 N N . ASP A 1 520 ? -30.844 -20.906 -2.277 1 93 520 ASP A N 1
ATOM 4167 C CA . ASP A 1 520 ? -30.531 -22.266 -2.711 1 93 520 ASP A CA 1
ATOM 4168 C C . ASP A 1 520 ? -31.688 -22.859 -3.5 1 93 520 ASP A C 1
ATOM 4170 O O . ASP A 1 520 ? -31.609 -24 -3.961 1 93 520 ASP A O 1
ATOM 4174 N N . ASP A 1 521 ? -32.719 -22.203 -3.773 1 92.5 521 ASP A N 1
ATOM 4175 C CA . ASP A 1 521 ? -33.969 -22.781 -4.324 1 92.5 521 ASP A CA 1
ATOM 4176 C C . ASP A 1 521 ? -33.75 -23.297 -5.746 1 92.5 521 ASP A C 1
ATOM 4178 O O . ASP A 1 521 ? -34.188 -24.375 -6.094 1 92.5 521 ASP A O 1
ATOM 4182 N N . MET A 1 522 ? -33.094 -22.562 -6.469 1 93.44 522 MET A N 1
ATOM 4183 C CA . MET A 1 522 ? -32.844 -22.938 -7.855 1 93.44 522 MET A CA 1
ATOM 4184 C C . MET A 1 522 ? -32.031 -24.234 -7.922 1 93.44 522 MET A C 1
ATOM 4186 O O . MET A 1 522 ? -32.312 -25.109 -8.742 1 93.44 522 MET A O 1
ATOM 4190 N N . TYR A 1 523 ? -31.047 -24.359 -7.078 1 94.75 523 TYR A N 1
ATOM 4191 C CA . TYR A 1 523 ? -30.188 -25.547 -7.031 1 94.75 523 TYR A CA 1
ATOM 4192 C C . TYR A 1 523 ? -30.969 -26.781 -6.59 1 94.75 523 TYR A C 1
ATOM 4194 O O . TYR A 1 523 ? -30.859 -27.844 -7.195 1 94.75 523 TYR A O 1
ATOM 4202 N N . ILE A 1 524 ? -31.812 -26.641 -5.562 1 93.38 524 ILE A N 1
ATOM 4203 C CA . ILE A 1 524 ? -32.594 -27.75 -5.016 1 93.38 524 ILE A CA 1
ATOM 4204 C C . ILE A 1 524 ? -33.562 -28.266 -6.066 1 93.38 524 ILE A C 1
ATOM 4206 O O . ILE A 1 524 ? -33.688 -29.469 -6.266 1 93.38 524 ILE A O 1
ATOM 4210 N N . ARG A 1 525 ? -34.156 -27.391 -6.75 1 93.38 525 ARG A N 1
ATOM 4211 C CA . ARG A 1 525 ? -35.125 -27.781 -7.789 1 93.38 525 ARG A CA 1
ATOM 4212 C C . ARG A 1 525 ? -34.406 -28.5 -8.938 1 93.38 525 ARG A C 1
ATOM 4214 O O . ARG A 1 525 ? -34.906 -29.5 -9.445 1 93.38 525 ARG A O 1
ATOM 4221 N N . ALA A 1 526 ? -33.281 -27.984 -9.289 1 94.12 526 ALA A N 1
ATOM 4222 C CA . ALA A 1 526 ? -32.531 -28.578 -10.383 1 94.12 526 ALA A CA 1
ATOM 4223 C C . ALA A 1 526 ? -32.062 -29.984 -10.016 1 94.12 526 ALA A C 1
ATOM 4225 O O . ALA A 1 526 ? -32.062 -30.891 -10.852 1 94.12 526 ALA A O 1
ATOM 4226 N N . LEU A 1 527 ? -31.594 -30.156 -8.789 1 93.44 527 LEU A N 1
ATOM 4227 C CA . LEU A 1 527 ? -31.109 -31.453 -8.328 1 93.44 527 LEU A CA 1
ATOM 4228 C C . LEU A 1 527 ? -32.25 -32.469 -8.305 1 93.44 527 LEU A C 1
ATOM 4230 O O . LEU A 1 527 ? -32.031 -33.625 -8.688 1 93.44 527 LEU A O 1
ATOM 4234 N N . ARG A 1 528 ? -33.406 -32.125 -7.91 1 90.94 528 ARG A N 1
ATOM 4235 C CA . ARG A 1 528 ? -34.562 -33 -7.836 1 90.94 528 ARG A CA 1
ATOM 4236 C C . ARG A 1 528 ? -35 -33.438 -9.227 1 90.94 528 ARG A C 1
ATOM 4238 O O . ARG A 1 528 ? -35.406 -34.594 -9.414 1 90.94 528 ARG A O 1
ATOM 4245 N N . GLU A 1 529 ? -34.906 -32.562 -10.094 1 90.75 529 GLU A N 1
ATOM 4246 C CA . GLU A 1 529 ? -35.312 -32.875 -11.461 1 90.75 529 GLU A CA 1
ATOM 4247 C C . GLU A 1 529 ? -34.281 -33.75 -12.156 1 90.75 529 GLU A C 1
ATOM 4249 O O . GLU A 1 529 ? -34.625 -34.562 -13.016 1 90.75 529 GLU A O 1
ATOM 4254 N N . TRP A 1 530 ? -33.031 -33.625 -11.742 1 90 530 TRP A N 1
ATOM 4255 C CA . TRP A 1 530 ? -31.953 -34.312 -12.422 1 90 530 TRP A CA 1
ATOM 4256 C C . TRP A 1 530 ? -31.891 -35.781 -12.016 1 90 530 TRP A C 1
ATOM 4258 O O . TRP A 1 530 ? -31.531 -36.656 -12.828 1 90 530 TRP A O 1
ATOM 4268 N N . ILE A 1 531 ? -32.156 -36.094 -10.734 1 87.5 531 ILE A N 1
ATOM 4269 C CA . ILE A 1 531 ? -32.031 -37.469 -10.242 1 87.5 531 ILE A CA 1
ATOM 4270 C C . ILE A 1 531 ? -33.438 -38.094 -10.141 1 87.5 531 ILE A C 1
ATOM 4272 O O . ILE A 1 531 ? -34.312 -37.594 -9.438 1 87.5 531 ILE A O 1
ATOM 4276 N N . ALA A 1 532 ? -33.594 -39.188 -10.844 1 81.19 532 ALA A N 1
ATOM 4277 C CA . ALA A 1 532 ? -34.844 -39.938 -10.805 1 81.19 532 ALA A CA 1
ATOM 4278 C C . ALA A 1 532 ? -34.844 -40.969 -9.68 1 81.19 532 ALA A C 1
ATOM 4280 O O . ALA A 1 532 ? -34.75 -42.156 -9.922 1 81.19 532 ALA A O 1
ATOM 4281 N N . PHE A 1 533 ? -34.625 -40.594 -8.547 1 81.56 533 PHE A N 1
ATOM 4282 C CA . PHE A 1 533 ? -34.594 -41.469 -7.395 1 81.56 533 PHE A CA 1
ATOM 4283 C C . PHE A 1 533 ? -35.906 -41.438 -6.629 1 81.56 533 PHE A C 1
ATOM 4285 O O . PHE A 1 533 ? -36.375 -40.375 -6.246 1 81.56 533 PHE A O 1
ATOM 4292 N N . SER A 1 534 ? -36.719 -42.5 -6.73 1 74.56 534 SER A N 1
ATOM 4293 C CA . SER A 1 534 ? -37.938 -42.625 -5.93 1 74.56 534 SER A CA 1
ATOM 4294 C C . SER A 1 534 ? -37.969 -43.969 -5.215 1 74.56 534 SER A C 1
ATOM 4296 O O . SER A 1 534 ? -37.844 -45.031 -5.848 1 74.56 534 SER A O 1
ATOM 4298 N N . SER A 1 535 ? -37.5 -44 -4.027 1 69.62 535 SER A N 1
ATOM 4299 C CA . SER A 1 535 ? -37.531 -45.281 -3.34 1 69.62 535 SER A CA 1
ATOM 4300 C C . SER A 1 535 ? -38.656 -45.312 -2.297 1 69.62 535 SER A C 1
ATOM 4302 O O . SER A 1 535 ? -38.969 -44.281 -1.682 1 69.62 535 SER A O 1
ATOM 4304 N N . SER A 1 536 ? -39.344 -46.438 -2.305 1 66.12 536 SER A N 1
ATOM 4305 C CA . SER A 1 536 ? -40.406 -46.719 -1.332 1 66.12 536 SER A CA 1
ATOM 4306 C C . SER A 1 536 ? -39.812 -47.031 0.04 1 66.12 536 SER A C 1
ATOM 4308 O O . SER A 1 536 ? -40.531 -46.938 1.052 1 66.12 536 SER A O 1
ATOM 4310 N N . GLU A 1 537 ? -38.531 -47.344 0.21 1 73.94 537 GLU A N 1
ATOM 4311 C CA . GLU A 1 537 ? -37.906 -47.719 1.471 1 73.94 537 GLU A CA 1
ATOM 4312 C C . GLU A 1 537 ? -37.406 -46.469 2.227 1 73.94 537 GLU A C 1
ATOM 4314 O O . GLU A 1 537 ? -37.156 -45.438 1.625 1 73.94 537 GLU A O 1
ATOM 4319 N N . GLN A 1 538 ? -37.406 -46.719 3.496 1 80 538 GLN A N 1
ATOM 4320 C CA . GLN A 1 538 ? -36.906 -45.656 4.367 1 80 538 GLN A CA 1
ATOM 4321 C C . GLN A 1 538 ? -35.375 -45.719 4.473 1 80 538 GLN A C 1
ATOM 4323 O O . GLN A 1 538 ? -34.812 -46.688 4.938 1 80 538 GLN A O 1
ATOM 4328 N N . TRP A 1 539 ? -34.656 -44.75 3.838 1 88.88 539 TRP A N 1
ATOM 4329 C CA . TRP A 1 539 ? -33.219 -44.656 3.877 1 88.88 539 TRP A CA 1
ATOM 4330 C C . TRP A 1 539 ? -32.75 -43.688 4.965 1 88.88 539 TRP A C 1
ATOM 4332 O O . TRP A 1 539 ? -33.375 -42.656 5.191 1 88.88 539 TRP A O 1
ATOM 4342 N N . LYS A 1 540 ? -31.719 -44.125 5.699 1 91.62 540 LYS A N 1
ATOM 4343 C CA . LYS A 1 540 ? -31.141 -43.312 6.758 1 91.62 540 LYS A CA 1
ATOM 4344 C C . LYS A 1 540 ? -29.688 -43 6.477 1 91.62 540 LYS A C 1
ATOM 4346 O O . LYS A 1 540 ? -28.922 -43.875 6.07 1 91.62 540 LYS A O 1
ATOM 4351 N N . VAL A 1 541 ? -29.344 -41.75 6.613 1 94 541 VAL A N 1
ATOM 4352 C CA . VAL A 1 541 ? -27.953 -41.344 6.41 1 94 541 VAL A CA 1
ATOM 4353 C C . VAL A 1 541 ? -27.5 -40.469 7.574 1 94 541 VAL A C 1
ATOM 4355 O O . VAL A 1 541 ? -28.25 -39.625 8.055 1 94 541 VAL A O 1
ATOM 4358 N N . VAL A 1 542 ? -26.297 -40.719 8.062 1 95.12 542 VAL A N 1
ATOM 4359 C CA . VAL A 1 542 ? -25.688 -39.875 9.086 1 95.12 542 VAL A CA 1
ATOM 4360 C C . VAL A 1 542 ? -24.938 -38.719 8.414 1 95.12 542 VAL A C 1
ATOM 4362 O O . VAL A 1 542 ? -24.094 -38.969 7.547 1 95.12 542 VAL A O 1
ATOM 4365 N N . VAL A 1 543 ? -25.328 -37.531 8.82 1 94.69 543 VAL A N 1
ATOM 4366 C CA . VAL A 1 543 ? -24.734 -36.375 8.172 1 94.69 543 VAL A CA 1
ATOM 4367 C C . VAL A 1 543 ? -24.062 -35.469 9.219 1 94.69 543 VAL A C 1
ATOM 4369 O O . VAL A 1 543 ? -24.656 -35.125 10.234 1 94.69 543 VAL A O 1
ATOM 4372 N N . ALA A 1 544 ? -22.812 -35.25 8.992 1 92.38 544 ALA A N 1
ATOM 4373 C CA . ALA A 1 544 ? -22.078 -34.25 9.742 1 92.38 544 ALA A CA 1
ATOM 4374 C C . ALA A 1 544 ? -21.75 -33.031 8.867 1 92.38 544 ALA A C 1
ATOM 4376 O O . ALA A 1 544 ? -21.062 -33.188 7.844 1 92.38 544 ALA A O 1
ATOM 4377 N N . SER A 1 545 ? -22.297 -31.891 9.203 1 89.12 545 SER A N 1
ATOM 4378 C CA . SER A 1 545 ? -22.109 -30.703 8.383 1 89.12 545 SER A CA 1
ATOM 4379 C C . SER A 1 545 ? -22.062 -29.438 9.242 1 89.12 545 SER A C 1
ATOM 4381 O O . SER A 1 545 ? -22.484 -29.438 10.391 1 89.12 545 SER A O 1
ATOM 4383 N N . PRO A 1 546 ? -21.5 -28.406 8.648 1 85.69 546 PRO A N 1
ATOM 4384 C CA . PRO A 1 546 ? -21.672 -27.094 9.289 1 85.69 546 PRO A CA 1
ATOM 4385 C C . PRO A 1 546 ? -23.141 -26.703 9.422 1 85.69 546 PRO A C 1
ATOM 4387 O O . PRO A 1 546 ? -23.984 -27.156 8.633 1 85.69 546 PRO A O 1
ATOM 4390 N N . LEU A 1 547 ? -23.484 -25.875 10.352 1 85.81 547 LEU A N 1
ATOM 4391 C CA . LEU A 1 547 ? -24.859 -25.469 10.656 1 85.81 547 LEU A CA 1
ATOM 4392 C C . LEU A 1 547 ? -25.484 -24.734 9.477 1 85.81 547 LEU A C 1
ATOM 4394 O O . LEU A 1 547 ? -26.688 -24.812 9.25 1 85.81 547 LEU A O 1
ATOM 4398 N N . LEU A 1 548 ? -24.641 -24.156 8.734 1 87.25 548 LEU A N 1
ATOM 4399 C CA . LEU A 1 548 ? -25.094 -23.328 7.613 1 87.25 548 LEU A CA 1
ATOM 4400 C C . LEU A 1 548 ? -25.75 -24.203 6.543 1 87.25 548 LEU A C 1
ATOM 4402 O O . LEU A 1 548 ? -26.641 -23.719 5.812 1 87.25 548 LEU A O 1
ATOM 4406 N N . PHE A 1 549 ? -25.328 -25.469 6.441 1 89.62 549 PHE A N 1
ATOM 4407 C CA . PHE A 1 549 ? -25.797 -26.344 5.371 1 89.62 549 PHE A CA 1
ATOM 4408 C C . PHE A 1 549 ? -27.062 -27.094 5.801 1 89.62 549 PHE A C 1
ATOM 4410 O O . PHE A 1 549 ? -27.672 -27.781 4.992 1 89.62 549 PHE A O 1
ATOM 4417 N N . ARG A 1 550 ? -27.422 -27.031 7.02 1 89.38 550 ARG A N 1
ATOM 4418 C CA . ARG A 1 550 ? -28.453 -27.922 7.559 1 89.38 550 ARG A CA 1
ATOM 4419 C C . ARG A 1 550 ? -29.781 -27.719 6.816 1 89.38 550 ARG A C 1
ATOM 4421 O O . ARG A 1 550 ? -30.469 -28.703 6.496 1 89.38 550 ARG A O 1
ATOM 4428 N N . ASP A 1 551 ? -30.047 -26.453 6.539 1 90 551 ASP A N 1
ATOM 4429 C CA . ASP A 1 551 ? -31.312 -26.172 5.871 1 90 551 ASP A CA 1
ATOM 4430 C C . ASP A 1 551 ? -31.328 -26.734 4.453 1 90 551 ASP A C 1
ATOM 4432 O O . ASP A 1 551 ? -32.281 -27.391 4.047 1 90 551 ASP A O 1
ATOM 4436 N N . ILE A 1 552 ? -30.297 -26.516 3.723 1 92.44 552 ILE A N 1
ATOM 4437 C CA . ILE A 1 552 ? -30.234 -26.969 2.338 1 92.44 552 ILE A CA 1
ATOM 4438 C C . ILE A 1 552 ? -30.188 -28.5 2.299 1 92.44 552 ILE A C 1
ATOM 4440 O O . ILE A 1 552 ? -30.797 -29.125 1.433 1 92.44 552 ILE A O 1
ATOM 4444 N N . ILE A 1 553 ? -29.438 -29.109 3.201 1 93.56 553 ILE A N 1
ATOM 4445 C CA . ILE A 1 553 ? -29.312 -30.562 3.246 1 93.56 553 ILE A CA 1
ATOM 4446 C C . ILE A 1 553 ? -30.656 -31.188 3.605 1 93.56 553 ILE A C 1
ATOM 4448 O O . ILE A 1 553 ? -31.109 -32.125 2.943 1 93.56 553 ILE A O 1
ATOM 4452 N N . HIS A 1 554 ? -31.266 -30.609 4.586 1 92.12 554 HIS A N 1
ATOM 4453 C CA . HIS A 1 554 ? -32.562 -31.141 5.047 1 92.12 554 HIS A CA 1
ATOM 4454 C C . HIS A 1 554 ? -33.625 -31.031 3.965 1 92.12 554 HIS A C 1
ATOM 4456 O O . HIS A 1 554 ? -34.312 -32 3.686 1 92.12 554 HIS A O 1
ATOM 4462 N N . HIS A 1 555 ? -33.688 -29.906 3.375 1 90.88 555 HIS A N 1
ATOM 4463 C CA . HIS A 1 555 ? -34.688 -29.672 2.334 1 90.88 555 HIS A CA 1
ATOM 4464 C C . HIS A 1 555 ? -34.469 -30.594 1.138 1 90.88 555 HIS A C 1
ATOM 4466 O O . HIS A 1 555 ? -35.406 -31.125 0.565 1 90.88 555 HIS A O 1
ATOM 4472 N N . THR A 1 556 ? -33.25 -30.734 0.809 1 91.38 556 THR A N 1
ATOM 4473 C CA . THR A 1 556 ? -32.906 -31.547 -0.352 1 91.38 556 THR A CA 1
ATOM 4474 C C . THR A 1 556 ? -33.188 -33.031 -0.069 1 91.38 556 THR A C 1
ATOM 4476 O O . THR A 1 556 ? -33.844 -33.719 -0.854 1 91.38 556 THR A O 1
ATOM 4479 N N . LEU A 1 557 ? -32.688 -33.562 1.038 1 90.62 557 LEU A N 1
ATOM 4480 C CA . LEU A 1 557 ? -32.812 -34.969 1.333 1 90.62 557 LEU A CA 1
ATOM 4481 C C . LEU A 1 557 ? -34.25 -35.344 1.674 1 90.62 557 LEU A C 1
ATOM 4483 O O . LEU A 1 557 ? -34.688 -36.469 1.391 1 90.62 557 LEU A O 1
ATOM 4487 N N . GLN A 1 558 ? -34.938 -34.438 2.254 1 86.56 558 GLN A N 1
ATOM 4488 C CA . GLN A 1 558 ? -36.344 -34.656 2.555 1 86.56 558 GLN A CA 1
ATOM 4489 C C . GLN A 1 558 ? -37.156 -34.812 1.276 1 86.56 558 GLN A C 1
ATOM 4491 O O . GLN A 1 558 ? -38.125 -35.594 1.239 1 86.56 558 GLN A O 1
ATOM 4496 N N . SER A 1 559 ? -36.781 -34.125 0.326 1 85.38 559 SER A N 1
ATOM 4497 C CA . SER A 1 559 ? -37.469 -34.219 -0.953 1 85.38 559 SER A CA 1
ATOM 4498 C C . SER A 1 559 ? -37.312 -35.594 -1.562 1 85.38 559 SER A C 1
ATOM 4500 O O . SER A 1 559 ? -38.125 -36 -2.4 1 85.38 559 SER A O 1
ATOM 4502 N N . PHE A 1 560 ? -36.375 -36.406 -1.173 1 87.44 560 PHE A N 1
ATOM 4503 C CA . PHE A 1 560 ? -36.156 -37.781 -1.657 1 87.44 560 PHE A CA 1
ATOM 4504 C C . PHE A 1 560 ? -36.594 -38.781 -0.609 1 87.44 560 PHE A C 1
ATOM 4506 O O . PHE A 1 560 ? -36.281 -39.969 -0.733 1 87.44 560 PHE A O 1
ATOM 4513 N N . ALA A 1 561 ? -37.188 -38.375 0.474 1 85.19 561 ALA A N 1
ATOM 4514 C CA . ALA A 1 561 ? -37.688 -39.219 1.559 1 85.19 561 ALA A CA 1
ATOM 4515 C C . ALA A 1 561 ? -36.562 -39.938 2.283 1 85.19 561 ALA A C 1
ATOM 4517 O O . ALA A 1 561 ? -36.656 -41.125 2.58 1 85.19 561 ALA A O 1
ATOM 4518 N N . ILE A 1 562 ? -35.531 -39.219 2.455 1 89.75 562 ILE A N 1
ATOM 4519 C CA . ILE A 1 562 ? -34.375 -39.75 3.176 1 89.75 562 ILE A CA 1
ATOM 4520 C C . ILE A 1 562 ? -34.344 -39.156 4.586 1 89.75 562 ILE A C 1
ATOM 4522 O O . ILE A 1 562 ? -34.5 -37.938 4.766 1 89.75 562 ILE A O 1
ATOM 4526 N N . GLU A 1 563 ? -34.188 -40 5.535 1 91.5 563 GLU A N 1
ATOM 4527 C CA . GLU A 1 563 ? -34.062 -39.562 6.918 1 91.5 563 GLU A CA 1
ATOM 4528 C C . GLU A 1 563 ? -32.625 -39.156 7.254 1 91.5 563 GLU A C 1
ATOM 4530 O O . GLU A 1 563 ? -31.703 -39.938 7.035 1 91.5 563 GLU A O 1
ATOM 4535 N N . VAL A 1 564 ? -32.5 -37.938 7.77 1 93.31 564 VAL A N 1
ATOM 4536 C CA . VAL A 1 564 ? -31.172 -37.438 8.078 1 93.31 564 VAL A CA 1
ATOM 4537 C C . VAL A 1 564 ? -30.906 -37.5 9.578 1 93.31 564 VAL A C 1
ATOM 4539 O O . VAL A 1 564 ? -31.719 -37.031 10.383 1 93.31 564 VAL A O 1
ATOM 4542 N N . ILE A 1 565 ? -29.828 -38.156 9.93 1 94.12 565 ILE A N 1
ATOM 4543 C CA . ILE A 1 565 ? -29.375 -38.188 11.305 1 94.12 565 ILE A CA 1
ATOM 4544 C C . ILE A 1 565 ? -28.203 -37.219 11.477 1 94.12 565 ILE A C 1
ATOM 4546 O O . ILE A 1 565 ? -27.109 -37.438 10.953 1 94.12 565 ILE A O 1
ATOM 4550 N N . TRP A 1 566 ? -28.453 -36.219 12.227 1 93.38 566 TRP A N 1
ATOM 4551 C CA . TRP A 1 566 ? -27.453 -35.156 12.383 1 93.38 566 TRP A CA 1
ATOM 4552 C C . TRP A 1 566 ? -26.469 -35.5 13.484 1 93.38 566 TRP A C 1
ATOM 4554 O O . TRP A 1 566 ? -26.844 -36.062 14.508 1 93.38 566 TRP A O 1
ATOM 4564 N N . THR A 1 567 ? -25.219 -35.219 13.164 1 90.56 567 THR A N 1
ATOM 4565 C CA . THR A 1 567 ? -24.188 -35.375 14.195 1 90.56 567 THR A CA 1
ATOM 4566 C C . THR A 1 567 ? -23.234 -34.188 14.188 1 90.56 567 THR A C 1
ATOM 4568 O O . THR A 1 567 ? -22.938 -33.625 13.125 1 90.56 567 THR A O 1
ATOM 4571 N N . GLU A 1 568 ? -22.844 -33.719 15.312 1 82.62 568 GLU A N 1
ATOM 4572 C CA . GLU A 1 568 ? -21.953 -32.531 15.414 1 82.62 568 GLU A CA 1
ATOM 4573 C C . GLU A 1 568 ? -20.5 -32.969 15.5 1 82.62 568 GLU A C 1
ATOM 4575 O O . GLU A 1 568 ? -19.594 -32.219 15.133 1 82.62 568 GLU A O 1
ATOM 4580 N N . ASN A 1 569 ? -20.281 -34.156 15.93 1 81.56 569 ASN A N 1
ATOM 4581 C CA . ASN A 1 569 ? -18.922 -34.656 16.125 1 81.56 569 ASN A CA 1
ATOM 4582 C C . ASN A 1 569 ? -18.391 -35.344 14.867 1 81.56 569 ASN A C 1
ATOM 4584 O O . ASN A 1 569 ? -18.969 -36.344 14.398 1 81.56 569 ASN A O 1
ATOM 4588 N N . CYS A 1 570 ? -17.281 -34.844 14.297 1 80.81 570 CYS A N 1
ATOM 4589 C CA . CYS A 1 570 ? -16.734 -35.344 13.039 1 80.81 570 CYS A CA 1
ATOM 4590 C C . CYS A 1 570 ? -15.641 -36.375 13.281 1 80.81 570 CYS A C 1
ATOM 4592 O O . CYS A 1 570 ? -14.93 -36.781 12.352 1 80.81 570 CYS A O 1
ATOM 4594 N N . ASP A 1 571 ? -15.586 -36.844 14.461 1 87.44 571 ASP A N 1
ATOM 4595 C CA . ASP A 1 571 ? -14.586 -37.875 14.766 1 87.44 571 ASP A CA 1
ATOM 4596 C C . ASP A 1 571 ? -14.984 -39.219 14.18 1 87.44 571 ASP A C 1
ATOM 4598 O O . ASP A 1 571 ? -16.156 -39.594 14.234 1 87.44 571 ASP A O 1
ATOM 4602 N N . ASP A 1 572 ? -14.055 -39.938 13.695 1 90.19 572 ASP A N 1
ATOM 4603 C CA . ASP A 1 572 ? -14.305 -41.219 13.008 1 90.19 572 ASP A CA 1
ATOM 4604 C C . ASP A 1 572 ? -14.984 -42.219 13.938 1 90.19 572 ASP A C 1
ATOM 4606 O O . ASP A 1 572 ? -15.898 -42.938 13.523 1 90.19 572 ASP A O 1
ATOM 4610 N N . GLU A 1 573 ? -14.477 -42.219 15.195 1 90.31 573 GLU A N 1
ATOM 4611 C CA . GLU A 1 573 ? -15.047 -43.188 16.141 1 90.31 573 GLU A CA 1
ATOM 4612 C C . GLU A 1 573 ? -16.5 -42.844 16.469 1 90.31 573 GLU A C 1
ATOM 4614 O O . GLU A 1 573 ? -17.328 -43.75 16.594 1 90.31 573 GLU A O 1
ATOM 4619 N N . HIS A 1 574 ? -16.734 -41.656 16.578 1 92.19 574 HIS A N 1
ATOM 4620 C CA . HIS A 1 574 ? -18.094 -41.219 16.875 1 92.19 574 HIS A CA 1
ATOM 4621 C C . HIS A 1 574 ? -19.047 -41.5 15.703 1 92.19 574 HIS A C 1
ATOM 4623 O O . HIS A 1 574 ? -20.188 -41.906 15.906 1 92.19 574 HIS A O 1
ATOM 4629 N N . ILE A 1 575 ? -18.578 -41.25 14.562 1 92.56 575 ILE A N 1
ATOM 4630 C CA . ILE A 1 575 ? -19.391 -41.469 13.367 1 92.56 575 ILE A CA 1
ATOM 4631 C C . ILE A 1 575 ? -19.703 -42.969 13.25 1 92.56 575 ILE A C 1
ATOM 4633 O O . ILE A 1 575 ? -20.828 -43.344 12.906 1 92.56 575 ILE A O 1
ATOM 4637 N N . ARG A 1 576 ? -18.766 -43.844 13.531 1 92 576 ARG A N 1
ATOM 4638 C CA . ARG A 1 576 ? -18.953 -45.281 13.492 1 92 576 ARG A CA 1
ATOM 4639 C C . ARG A 1 576 ? -20.031 -45.719 14.484 1 92 576 ARG A C 1
ATOM 4641 O O . ARG A 1 576 ? -20.891 -46.531 14.156 1 92 576 ARG A O 1
ATOM 4648 N N . GLU A 1 577 ? -19.969 -45.156 15.633 1 92.56 577 GLU A N 1
ATOM 4649 C CA . GLU A 1 577 ? -20.953 -45.469 16.672 1 92.56 577 GLU A CA 1
ATOM 4650 C C . GLU A 1 577 ? -22.359 -45.062 16.266 1 92.56 577 GLU A C 1
ATOM 4652 O O . GLU A 1 577 ? -23.328 -45.781 16.516 1 92.56 577 GLU A O 1
ATOM 4657 N N . GLN A 1 578 ? -22.422 -43.938 15.641 1 93.38 578 GLN A N 1
ATOM 4658 C CA . GLN A 1 578 ? -23.719 -43.438 15.219 1 93.38 578 GLN A CA 1
ATOM 4659 C C . GLN A 1 578 ? -24.312 -44.281 14.109 1 93.38 578 GLN A C 1
ATOM 4661 O O . GLN A 1 578 ? -25.531 -44.531 14.078 1 93.38 578 GLN A O 1
ATOM 4666 N N . ILE A 1 579 ? -23.516 -44.656 13.172 1 93.38 579 ILE A N 1
ATOM 4667 C CA . ILE A 1 579 ? -23.984 -45.531 12.086 1 93.38 579 ILE A CA 1
ATOM 4668 C C . ILE A 1 579 ? -24.547 -46.812 12.648 1 93.38 579 ILE A C 1
ATOM 4670 O O . ILE A 1 579 ? -25.609 -47.281 12.219 1 93.38 579 ILE A O 1
ATOM 4674 N N . ASN A 1 580 ? -23.844 -47.406 13.609 1 91.94 580 ASN A N 1
ATOM 4675 C CA . ASN A 1 580 ? -24.25 -48.688 14.203 1 91.94 580 ASN A CA 1
ATOM 4676 C C . ASN A 1 580 ? -25.531 -48.531 15.031 1 91.94 580 ASN A C 1
ATOM 4678 O O . ASN A 1 580 ? -26.422 -49.375 14.977 1 91.94 580 ASN A O 1
ATOM 4682 N N . HIS A 1 581 ? -25.562 -47.5 15.734 1 92.81 581 HIS A N 1
ATOM 4683 C CA . HIS A 1 581 ? -26.703 -47.281 16.625 1 92.81 581 HIS A CA 1
ATOM 4684 C C . HIS A 1 581 ? -27.984 -47.031 15.836 1 92.81 581 HIS A C 1
ATOM 4686 O O . HIS A 1 581 ? -29.047 -47.531 16.188 1 92.81 581 HIS A O 1
ATOM 4692 N N . GLU A 1 582 ? -27.875 -46.281 14.781 1 92.38 582 GLU A N 1
ATOM 4693 C CA . GLU A 1 582 ? -29.047 -45.906 14.023 1 92.38 582 GLU A CA 1
ATOM 4694 C C . GLU A 1 582 ? -29.297 -46.844 12.844 1 92.38 582 GLU A C 1
ATOM 4696 O O . GLU A 1 582 ? -30.312 -46.719 12.156 1 92.38 582 GLU A O 1
ATOM 4701 N N . GLN A 1 583 ? -28.422 -47.75 12.609 1 89.12 583 GLN A N 1
ATOM 4702 C CA . GLN A 1 583 ? -28.5 -48.688 11.484 1 89.12 583 GLN A CA 1
ATOM 4703 C C . GLN A 1 583 ? -28.641 -47.938 10.164 1 89.12 583 GLN A C 1
ATOM 4705 O O . GLN A 1 583 ? -29.547 -48.219 9.383 1 89.12 583 GLN A O 1
ATOM 4710 N N . ALA A 1 584 ? -27.797 -46.938 10.062 1 92.88 584 ALA A N 1
ATOM 4711 C CA . ALA A 1 584 ? -27.781 -46.125 8.852 1 92.88 584 ALA A CA 1
ATOM 4712 C C . ALA A 1 584 ? -27.031 -46.812 7.727 1 92.88 584 ALA A C 1
ATOM 4714 O O . ALA A 1 584 ? -26.219 -47.719 7.98 1 92.88 584 ALA A O 1
ATOM 4715 N N . GLN A 1 585 ? -27.297 -46.438 6.535 1 91.56 585 GLN A N 1
ATOM 4716 C CA . GLN A 1 585 ? -26.656 -47.062 5.375 1 91.56 585 GLN A CA 1
ATOM 4717 C C . GLN A 1 585 ? -25.203 -46.594 5.246 1 91.56 585 GLN A C 1
ATOM 4719 O O . GLN A 1 585 ? -24.328 -47.406 4.902 1 91.56 585 GLN A O 1
ATOM 4724 N N . PHE A 1 586 ? -24.984 -45.344 5.375 1 94.06 586 PHE A N 1
ATOM 4725 C CA . PHE A 1 586 ? -23.641 -44.781 5.387 1 94.06 586 PHE A CA 1
ATOM 4726 C C . PHE A 1 586 ? -23.641 -43.406 6.051 1 94.06 586 PHE A C 1
ATOM 4728 O O . PHE A 1 586 ? -24.672 -42.938 6.551 1 94.06 586 PHE A O 1
ATOM 4735 N N . ALA A 1 587 ? -22.5 -42.812 6.191 1 95.44 587 ALA A N 1
ATOM 4736 C CA . ALA A 1 587 ? -22.359 -41.469 6.746 1 95.44 587 ALA A CA 1
ATOM 4737 C C . ALA A 1 587 ? -21.562 -40.562 5.809 1 95.44 587 ALA A C 1
ATOM 4739 O O . ALA A 1 587 ? -20.703 -41.031 5.066 1 95.44 587 ALA A O 1
ATOM 4740 N N . ILE A 1 588 ? -21.938 -39.281 5.789 1 94.88 588 ILE A N 1
ATOM 4741 C CA . ILE A 1 588 ? -21.234 -38.312 4.977 1 94.88 588 ILE A CA 1
ATOM 4742 C C . ILE A 1 588 ? -20.828 -37.125 5.84 1 94.88 588 ILE A C 1
ATOM 4744 O O . ILE A 1 588 ? -21.641 -36.594 6.625 1 94.88 588 ILE A O 1
ATOM 4748 N N . VAL A 1 589 ? -19.641 -36.781 5.777 1 94.62 589 VAL A N 1
ATOM 4749 C CA . VAL A 1 589 ? -19.094 -35.625 6.496 1 94.62 589 VAL A CA 1
ATOM 4750 C C . VAL A 1 589 ? -18.703 -34.531 5.508 1 94.62 589 VAL A C 1
ATOM 4752 O O . VAL A 1 589 ? -17.766 -34.688 4.719 1 94.62 589 VAL A O 1
ATOM 4755 N N . PHE A 1 590 ? -19.344 -33.375 5.602 1 93 590 PHE A N 1
ATOM 4756 C CA . PHE A 1 590 ? -19.109 -32.281 4.684 1 93 590 PHE A CA 1
ATOM 4757 C C . PHE A 1 590 ? -17.969 -31.406 5.168 1 93 590 PHE A C 1
ATOM 4759 O O . PHE A 1 590 ? -17.766 -31.234 6.375 1 93 590 PHE A O 1
ATOM 4766 N N . ASP A 1 591 ? -17.25 -30.859 4.211 1 89.19 591 ASP A N 1
ATOM 4767 C CA . ASP A 1 591 ? -16.234 -29.875 4.562 1 89.19 591 ASP A CA 1
ATOM 4768 C C . ASP A 1 591 ? -16.859 -28.484 4.711 1 89.19 591 ASP A C 1
ATOM 4770 O O . ASP A 1 591 ? -18.078 -28.344 4.641 1 89.19 591 ASP A O 1
ATOM 4774 N N . HIS A 1 592 ? -16.109 -27.5 4.898 1 85.19 592 HIS A N 1
ATOM 4775 C CA . HIS A 1 592 ? -16.578 -26.156 5.195 1 85.19 592 HIS A CA 1
ATOM 4776 C C . HIS A 1 592 ? -17.266 -25.516 3.982 1 85.19 592 HIS A C 1
ATOM 4778 O O . HIS A 1 592 ? -18.047 -24.578 4.121 1 85.19 592 HIS A O 1
ATOM 4784 N N . SER A 1 593 ? -17.016 -26.047 2.732 1 88.31 593 SER A N 1
ATOM 4785 C CA . SER A 1 593 ? -17.578 -25.453 1.523 1 88.31 593 SER A CA 1
ATOM 4786 C C . SER A 1 593 ? -18.688 -26.328 0.948 1 88.31 593 SER A C 1
ATOM 4788 O O . SER A 1 593 ? -19.469 -25.875 0.109 1 88.31 593 SER A O 1
ATOM 4790 N N . GLY A 1 594 ? -18.719 -27.562 1.37 1 88.12 594 GLY A N 1
ATOM 4791 C CA . GLY A 1 594 ? -19.703 -28.5 0.848 1 88.12 594 GLY A CA 1
ATOM 4792 C C . GLY A 1 594 ? -19.266 -29.172 -0.437 1 88.12 594 GLY A C 1
ATOM 4793 O O . GLY A 1 594 ? -19.953 -30.062 -0.939 1 88.12 594 GLY A O 1
ATOM 4794 N N . GLU A 1 595 ? -18.172 -28.734 -0.931 1 90.88 595 GLU A N 1
ATOM 4795 C CA . GLU A 1 595 ? -17.672 -29.328 -2.166 1 90.88 595 GLU A CA 1
ATOM 4796 C C . GLU A 1 595 ? -16.984 -30.656 -1.902 1 90.88 595 GLU A C 1
ATOM 4798 O O . GLU A 1 595 ? -17.188 -31.625 -2.633 1 90.88 595 GLU A O 1
ATOM 4803 N N . ARG A 1 596 ? -16.156 -30.703 -0.9 1 89.81 596 ARG A N 1
ATOM 4804 C CA . ARG A 1 596 ? -15.477 -31.938 -0.522 1 89.81 596 ARG A CA 1
ATOM 4805 C C . ARG A 1 596 ? -16.188 -32.625 0.642 1 89.81 596 ARG A C 1
ATOM 4807 O O . ARG A 1 596 ? -16.891 -31.969 1.412 1 89.81 596 ARG A O 1
ATOM 4814 N N . PHE A 1 597 ? -16.031 -33.938 0.688 1 93.75 597 PHE A N 1
ATOM 4815 C CA . PHE A 1 597 ? -16.719 -34.719 1.726 1 93.75 597 PHE A CA 1
ATOM 4816 C C . PHE A 1 597 ? -16.031 -36.062 1.938 1 93.75 597 PHE A C 1
ATOM 4818 O O . PHE A 1 597 ? -15.281 -36.531 1.077 1 93.75 597 PHE A O 1
ATOM 4825 N N . ARG A 1 598 ? -16.266 -36.562 3.047 1 94.06 598 ARG A N 1
ATOM 4826 C CA . ARG A 1 598 ? -15.844 -37.906 3.389 1 94.06 598 ARG A CA 1
ATOM 4827 C C . ARG A 1 598 ? -17.047 -38.844 3.572 1 94.06 598 ARG A C 1
ATOM 4829 O O . ARG A 1 598 ? -18.078 -38.438 4.109 1 94.06 598 ARG A O 1
ATOM 4836 N N . ILE A 1 599 ? -16.844 -40.031 3.119 1 95.5 599 ILE A N 1
ATOM 4837 C CA . ILE A 1 599 ? -17.938 -41 3.223 1 95.5 599 ILE A CA 1
ATOM 4838 C C . ILE A 1 599 ? -17.484 -42.188 4.07 1 95.5 599 ILE A C 1
ATOM 4840 O O . ILE A 1 599 ? -16.344 -42.656 3.959 1 95.5 599 ILE A O 1
ATOM 4844 N N . PHE A 1 600 ? -18.406 -42.562 4.949 1 95.44 600 PHE A N 1
ATOM 4845 C CA . PHE A 1 600 ? -18.219 -43.781 5.758 1 95.44 600 PHE A CA 1
ATOM 4846 C C . PHE A 1 600 ? -19.219 -44.844 5.352 1 95.44 600 PHE A C 1
ATOM 4848 O O . PHE A 1 600 ? -20.391 -44.562 5.105 1 95.44 600 PHE A O 1
ATOM 4855 N N . ASP A 1 601 ? -18.719 -46.062 5.238 1 93.44 601 ASP A N 1
ATOM 4856 C CA . ASP A 1 601 ? -19.625 -47.125 4.844 1 93.44 601 ASP A CA 1
ATOM 4857 C C . ASP A 1 601 ? -20.484 -47.594 6.02 1 93.44 601 ASP A C 1
ATOM 4859 O O . ASP A 1 601 ? -20.422 -47 7.105 1 93.44 601 ASP A O 1
ATOM 4863 N N . GLY A 1 602 ? -21.312 -48.594 5.793 1 91.5 602 GLY A N 1
ATOM 4864 C CA . GLY A 1 602 ? -22.266 -49.094 6.785 1 91.5 602 GLY A CA 1
ATOM 4865 C C . GLY A 1 602 ? -21.594 -49.688 8 1 91.5 602 GLY A C 1
ATOM 4866 O O . GLY A 1 602 ? -22.219 -49.875 9.047 1 91.5 602 GLY A O 1
ATOM 4867 N N . GLN A 1 603 ? -20.312 -50 7.906 1 90.56 603 GLN A N 1
ATOM 4868 C CA . GLN A 1 603 ? -19.562 -50.562 9.023 1 90.56 603 GLN A CA 1
ATOM 4869 C C . GLN A 1 603 ? -18.766 -49.469 9.758 1 90.56 603 GLN A C 1
ATOM 4871 O O . GLN A 1 603 ? -18.062 -49.781 10.719 1 90.56 603 GLN A O 1
ATOM 4876 N N . GLY A 1 604 ? -18.859 -48.312 9.25 1 91.06 604 GLY A N 1
ATOM 4877 C CA . GLY A 1 604 ? -18.188 -47.188 9.906 1 91.06 604 GLY A CA 1
ATOM 4878 C C . GLY A 1 604 ? -16.75 -47 9.445 1 91.06 604 GLY A C 1
ATOM 4879 O O . GLY A 1 604 ? -15.953 -46.375 10.148 1 91.06 604 GLY A O 1
ATOM 4880 N N . ILE A 1 605 ? -16.422 -47.531 8.398 1 91.94 605 ILE A N 1
ATOM 4881 C CA . ILE A 1 605 ? -15.07 -47.406 7.867 1 91.94 605 ILE A CA 1
ATOM 4882 C C . ILE A 1 605 ? -15.039 -46.312 6.805 1 91.94 605 ILE A C 1
ATOM 4884 O O . ILE A 1 605 ? -15.836 -46.344 5.863 1 91.94 605 ILE A O 1
ATOM 4888 N N . ALA A 1 606 ? -14.133 -45.438 7.004 1 93.75 606 ALA A N 1
ATOM 4889 C CA . ALA A 1 606 ? -14.008 -44.344 6.047 1 93.75 606 ALA A CA 1
ATOM 4890 C C . ALA A 1 606 ? -13.469 -44.844 4.711 1 93.75 606 ALA A C 1
ATOM 4892 O O . ALA A 1 606 ? -12.57 -45.688 4.672 1 93.75 606 ALA A O 1
ATOM 4893 N N . LEU A 1 607 ? -14.016 -44.344 3.658 1 92.38 607 LEU A N 1
ATOM 4894 C CA . LEU A 1 607 ? -13.531 -44.688 2.33 1 92.38 607 LEU A CA 1
ATOM 4895 C C . LEU A 1 607 ? -12.203 -44 2.035 1 92.38 607 LEU A C 1
ATOM 4897 O O . LEU A 1 607 ? -12.008 -42.844 2.402 1 92.38 607 LEU A O 1
ATOM 4901 N N . THR A 1 608 ? -11.297 -44.719 1.428 1 88.88 608 THR A N 1
ATOM 4902 C CA . THR A 1 608 ? -10.016 -44.156 1.02 1 88.88 608 THR A CA 1
ATOM 4903 C C . THR A 1 608 ? -10.172 -43.312 -0.239 1 88.88 608 THR A C 1
ATOM 4905 O O . THR A 1 608 ? -11.211 -43.344 -0.9 1 88.88 608 THR A O 1
ATOM 4908 N N . LYS A 1 609 ? -9.164 -42.562 -0.557 1 88.44 609 LYS A N 1
ATOM 4909 C CA . LYS A 1 609 ? -9.18 -41.75 -1.754 1 88.44 609 LYS A CA 1
ATOM 4910 C C . LYS A 1 609 ? -9.359 -42.594 -3.012 1 88.44 609 LYS A C 1
ATOM 4912 O O . LYS A 1 609 ? -10.047 -42.188 -3.947 1 88.44 609 LYS A O 1
ATOM 4917 N N . GLU A 1 610 ? -8.805 -43.719 -3.018 1 87.62 610 GLU A N 1
ATOM 4918 C CA . GLU A 1 610 ? -8.891 -44.625 -4.16 1 87.62 610 GLU A CA 1
ATOM 4919 C C . GLU A 1 610 ? -10.297 -45.188 -4.316 1 87.62 610 GLU A C 1
ATOM 4921 O O . GLU A 1 610 ? -10.812 -45.312 -5.43 1 87.62 610 GLU A O 1
ATOM 4926 N N . GLU A 1 611 ? -10.812 -45.531 -3.176 1 89.38 611 GLU A N 1
ATOM 4927 C CA . GLU A 1 611 ? -12.172 -46.031 -3.211 1 89.38 611 GLU A CA 1
ATOM 4928 C C . GLU A 1 611 ? -13.164 -44.969 -3.67 1 89.38 611 GLU A C 1
ATOM 4930 O O . GLU A 1 611 ? -14.117 -45.281 -4.395 1 89.38 611 GLU A O 1
ATOM 4935 N N . MET A 1 612 ? -12.914 -43.844 -3.26 1 91.44 612 MET A N 1
ATOM 4936 C CA . MET A 1 612 ? -13.797 -42.719 -3.629 1 91.44 612 MET A CA 1
ATOM 4937 C C . MET A 1 612 ? -13.766 -42.5 -5.137 1 91.44 612 MET A C 1
ATOM 4939 O O . MET A 1 612 ? -14.812 -42.25 -5.746 1 91.44 612 MET A O 1
ATOM 4943 N N . ILE A 1 613 ? -12.602 -42.469 -5.703 1 91 613 ILE A N 1
ATOM 4944 C CA . ILE A 1 613 ? -12.492 -42.25 -7.141 1 91 613 ILE A CA 1
ATOM 4945 C C . ILE A 1 613 ? -13.133 -43.406 -7.895 1 91 613 ILE A C 1
ATOM 4947 O O . ILE A 1 613 ? -13.719 -43.219 -8.961 1 91 613 ILE A O 1
ATOM 4951 N N . SER A 1 614 ? -12.977 -44.625 -7.371 1 90.06 614 SER A N 1
ATOM 4952 C CA . SER A 1 614 ? -13.617 -45.781 -7.984 1 90.06 614 SER A CA 1
ATOM 4953 C C . SER A 1 614 ? -15.141 -45.656 -7.953 1 90.06 614 SER A C 1
ATOM 4955 O O . SER A 1 614 ? -15.812 -46 -8.922 1 90.06 614 SER A O 1
ATOM 4957 N N . LEU A 1 615 ? -15.586 -45.219 -6.82 1 90.38 615 LEU A N 1
ATOM 4958 C CA . LEU A 1 615 ? -17.031 -45 -6.691 1 90.38 615 LEU A CA 1
ATOM 4959 C C . LEU A 1 615 ? -17.5 -43.938 -7.672 1 90.38 615 LEU A C 1
ATOM 4961 O O . LEU A 1 615 ? -18.594 -44.031 -8.234 1 90.38 615 LEU A O 1
ATOM 4965 N N . HIS A 1 616 ? -16.719 -42.906 -7.805 1 91.69 616 HIS A N 1
ATOM 4966 C CA . HIS A 1 616 ? -17 -41.844 -8.766 1 91.69 616 HIS A CA 1
ATOM 4967 C C . HIS A 1 616 ? -17.125 -42.406 -10.18 1 91.69 616 HIS A C 1
ATOM 4969 O O . HIS A 1 616 ? -18.062 -42.062 -10.898 1 91.69 616 HIS A O 1
ATOM 4975 N N . VAL A 1 617 ? -16.219 -43.25 -10.539 1 91.38 617 VAL A N 1
ATOM 4976 C CA . VAL A 1 617 ? -16.234 -43.844 -11.875 1 91.38 617 VAL A CA 1
ATOM 4977 C C . VAL A 1 617 ? -17.469 -44.719 -12.031 1 91.38 617 VAL A C 1
ATOM 4979 O O . VAL A 1 617 ? -18.172 -44.625 -13.047 1 91.38 617 VAL A O 1
ATOM 4982 N N . LEU A 1 618 ? -17.781 -45.469 -11.031 1 90.06 618 LEU A N 1
ATOM 4983 C CA . LEU A 1 618 ? -18.906 -46.406 -11.07 1 90.06 618 LEU A CA 1
ATOM 4984 C C . LEU A 1 618 ? -20.219 -45.625 -11.211 1 90.06 618 LEU A C 1
ATOM 4986 O O . LEU A 1 618 ? -21.016 -45.906 -12.117 1 90.06 618 LEU A O 1
ATOM 4990 N N . VAL A 1 619 ? -20.375 -44.625 -10.367 1 88.88 619 VAL A N 1
ATOM 4991 C CA . VAL A 1 619 ? -21.641 -43.906 -10.32 1 88.88 619 VAL A CA 1
ATOM 4992 C C . VAL A 1 619 ? -21.797 -43.062 -11.586 1 88.88 619 VAL A C 1
ATOM 4994 O O . VAL A 1 619 ? -22.891 -43 -12.148 1 88.88 619 VAL A O 1
ATOM 4997 N N . SER A 1 620 ? -20.75 -42.438 -12.008 1 89.5 620 SER A N 1
ATOM 4998 C CA . SER A 1 620 ? -20.812 -41.562 -13.172 1 89.5 620 SER A CA 1
ATOM 4999 C C . SER A 1 620 ? -21.125 -42.375 -14.438 1 89.5 620 SER A C 1
ATOM 5001 O O . SER A 1 620 ? -21.859 -41.906 -15.305 1 89.5 620 SER A O 1
ATOM 5003 N N . LEU A 1 621 ? -20.562 -43.531 -14.531 1 89.75 621 LEU A N 1
ATOM 5004 C CA . LEU A 1 621 ? -20.766 -44.344 -15.742 1 89.75 621 LEU A CA 1
ATOM 5005 C C . LEU A 1 621 ? -22.156 -45 -15.727 1 89.75 621 LEU A C 1
ATOM 5007 O O . LEU A 1 621 ? -22.75 -45.219 -16.781 1 89.75 621 LEU A O 1
ATOM 5011 N N . LEU A 1 622 ? -22.641 -45.25 -14.602 1 86.31 622 LEU A N 1
ATOM 5012 C CA . LEU A 1 622 ? -23.953 -45.875 -14.5 1 86.31 622 LEU A CA 1
ATOM 5013 C C . LEU A 1 622 ? -25.062 -44.875 -14.742 1 86.31 622 LEU A C 1
ATOM 5015 O O . LEU A 1 622 ? -26.109 -45.219 -15.312 1 86.31 622 LEU A O 1
ATOM 5019 N N . CYS A 1 623 ? -24.844 -43.656 -14.305 1 79.56 623 CYS A N 1
ATOM 5020 C CA . CYS A 1 623 ? -25.922 -42.656 -14.289 1 79.56 623 CYS A CA 1
ATOM 5021 C C . CYS A 1 623 ? -25.75 -41.656 -15.406 1 79.56 623 CYS A C 1
ATOM 5023 O O . CYS A 1 623 ? -26.672 -40.875 -15.695 1 79.56 623 CYS A O 1
ATOM 5025 N N . SER A 1 624 ? -24.641 -41.531 -16.016 1 77.19 624 SER A N 1
ATOM 5026 C CA . SER A 1 624 ? -24.406 -40.5 -17 1 77.19 624 SER A CA 1
ATOM 5027 C C . SER A 1 624 ? -24.734 -40.969 -18.406 1 77.19 624 SER A C 1
ATOM 5029 O O . SER A 1 624 ? -24.594 -42.156 -18.719 1 77.19 624 SER A O 1
ATOM 5031 N N . GLU A 1 625 ? -25.141 -40.031 -19.219 1 76.75 625 GLU A N 1
ATOM 5032 C CA . GLU A 1 625 ? -25.484 -40.344 -20.609 1 76.75 625 GLU A CA 1
ATOM 5033 C C . GLU A 1 625 ? -24.25 -40.406 -21.5 1 76.75 625 GLU A C 1
ATOM 5035 O O . GLU A 1 625 ? -24.203 -41.156 -22.469 1 76.75 625 GLU A O 1
ATOM 5040 N N . THR A 1 626 ? -23.219 -39.625 -21.25 1 82.06 626 THR A N 1
ATOM 5041 C CA . THR A 1 626 ? -22.047 -39.5 -22.125 1 82.06 626 THR A CA 1
ATOM 5042 C C . THR A 1 626 ? -21.109 -40.688 -21.938 1 82.06 626 THR A C 1
ATOM 5044 O O . THR A 1 626 ? -20.25 -40.938 -22.781 1 82.06 626 THR A O 1
ATOM 5047 N N . LYS A 1 627 ? -21.219 -41.531 -20.859 1 88.25 627 LYS A N 1
ATOM 5048 C CA . LYS A 1 627 ? -20.422 -42.719 -20.531 1 88.25 627 LYS A CA 1
ATOM 5049 C C . LYS A 1 627 ? -18.922 -42.375 -20.547 1 88.25 627 LYS A C 1
ATOM 5051 O O . LYS A 1 627 ? -18.125 -43.156 -21.062 1 88.25 627 LYS A O 1
ATOM 5056 N N . LYS A 1 628 ? -18.531 -41.125 -20.281 1 91.12 628 LYS A N 1
ATOM 5057 C CA . LYS A 1 628 ? -17.156 -40.688 -20.094 1 91.12 628 LYS A CA 1
ATOM 5058 C C . LYS A 1 628 ? -16.938 -40.094 -18.703 1 91.12 628 LYS A C 1
ATOM 5060 O O . LYS A 1 628 ? -17.766 -39.344 -18.219 1 91.12 628 LYS A O 1
ATOM 5065 N N . VAL A 1 629 ? -15.93 -40.531 -18.062 1 93.19 629 VAL A N 1
ATOM 5066 C CA . VAL A 1 629 ? -15.656 -40.062 -16.703 1 93.19 629 VAL A CA 1
ATOM 5067 C C . VAL A 1 629 ? -14.195 -39.625 -16.609 1 93.19 629 VAL A C 1
ATOM 5069 O O . VAL A 1 629 ? -13.297 -40.281 -17.125 1 93.19 629 VAL A O 1
ATOM 5072 N N . ALA A 1 630 ? -14.031 -38.438 -16.047 1 93.88 630 ALA A N 1
ATOM 5073 C CA . ALA A 1 630 ? -12.688 -37.906 -15.852 1 93.88 630 ALA A CA 1
ATOM 5074 C C . ALA A 1 630 ? -12.078 -38.406 -14.547 1 93.88 630 ALA A C 1
ATOM 5076 O O . ALA A 1 630 ? -12.766 -38.5 -13.523 1 93.88 630 ALA A O 1
ATOM 5077 N N . VAL A 1 631 ? -10.883 -38.844 -14.578 1 93.62 631 VAL A N 1
ATOM 5078 C CA . VAL A 1 631 ? -10.148 -39.312 -13.406 1 93.62 631 VAL A CA 1
ATOM 5079 C C . VAL A 1 631 ? -8.773 -38.625 -13.375 1 93.62 631 VAL A C 1
ATOM 5081 O O . VAL A 1 631 ? -8.273 -38.188 -14.406 1 93.62 631 VAL A O 1
ATOM 5084 N N . PRO A 1 632 ? -8.242 -38.469 -12.195 1 92.62 632 PRO A N 1
ATOM 5085 C CA . PRO A 1 632 ? -6.91 -37.875 -12.117 1 92.62 632 PRO A CA 1
ATOM 5086 C C . PRO A 1 632 ? -5.816 -38.781 -12.672 1 92.62 632 PRO A C 1
ATOM 5088 O O . PRO A 1 632 ? -6.043 -39.969 -12.852 1 92.62 632 PRO A O 1
ATOM 5091 N N . ALA A 1 633 ? -4.68 -38.219 -12.883 1 90.25 633 ALA A N 1
ATOM 5092 C CA . ALA A 1 633 ? -3.58 -38.969 -13.5 1 90.25 633 ALA A CA 1
ATOM 5093 C C . ALA A 1 633 ? -3.09 -40.094 -12.594 1 90.25 633 ALA A C 1
ATOM 5095 O O . ALA A 1 633 ? -2.576 -41.094 -13.078 1 90.25 633 ALA A O 1
ATOM 5096 N N . TRP A 1 634 ? -3.287 -39.938 -11.297 1 90 634 TRP A N 1
ATOM 5097 C CA . TRP A 1 634 ? -2.775 -40.938 -10.375 1 90 634 TRP A CA 1
ATOM 5098 C C . TRP A 1 634 ? -3.762 -42.094 -10.219 1 90 634 TRP A C 1
ATOM 5100 O O . TRP A 1 634 ? -3.455 -43.094 -9.57 1 90 634 TRP A O 1
ATOM 5110 N N . ALA A 1 635 ? -4.969 -42 -10.797 1 90.88 635 ALA A N 1
ATOM 5111 C CA . ALA A 1 635 ? -5.977 -43.031 -10.664 1 90.88 635 ALA A CA 1
ATOM 5112 C C . ALA A 1 635 ? -5.465 -44.375 -11.219 1 90.88 635 ALA A C 1
ATOM 5114 O O . ALA A 1 635 ? -4.797 -44.406 -12.258 1 90.88 635 ALA A O 1
ATOM 5115 N N . PRO A 1 636 ? -5.754 -45.406 -10.562 1 87.5 636 PRO A N 1
ATOM 5116 C CA . PRO A 1 636 ? -5.25 -46.75 -10.961 1 87.5 636 PRO A CA 1
ATOM 5117 C C . PRO A 1 636 ? -5.785 -47.188 -12.32 1 87.5 636 PRO A C 1
ATOM 5119 O O . PRO A 1 636 ? -6.906 -46.844 -12.695 1 87.5 636 PRO A O 1
ATOM 5122 N N . SER A 1 637 ? -4.965 -48.031 -13.008 1 86.81 637 SER A N 1
ATOM 5123 C CA . SER A 1 637 ? -5.305 -48.5 -14.344 1 86.81 637 SER A CA 1
ATOM 5124 C C . SER A 1 637 ? -6.469 -49.469 -14.312 1 86.81 637 SER A C 1
ATOM 5126 O O . SER A 1 637 ? -7.133 -49.688 -15.328 1 86.81 637 SER A O 1
ATOM 5128 N N . VAL A 1 638 ? -6.699 -50.031 -13.148 1 85.44 638 VAL A N 1
ATOM 5129 C CA . VAL A 1 638 ? -7.77 -51.031 -12.984 1 85.44 638 VAL A CA 1
ATOM 5130 C C . VAL A 1 638 ? -9.117 -50.375 -13.289 1 85.44 638 VAL A C 1
ATOM 5132 O O . VAL A 1 638 ? -10.078 -51.062 -13.633 1 85.44 638 VAL A O 1
ATOM 5135 N N . LEU A 1 639 ? -9.188 -49.156 -13.18 1 89.44 639 LEU A N 1
ATOM 5136 C CA . LEU A 1 639 ? -10.422 -48.406 -13.43 1 89.44 639 LEU A CA 1
ATOM 5137 C C . LEU A 1 639 ? -10.836 -48.531 -14.898 1 89.44 639 LEU A C 1
ATOM 5139 O O . LEU A 1 639 ? -12.016 -48.406 -15.234 1 89.44 639 LEU A O 1
ATOM 5143 N N . HIS A 1 640 ? -9.859 -48.781 -15.758 1 88.94 640 HIS A N 1
ATOM 5144 C CA . HIS A 1 640 ? -10.18 -49 -17.156 1 88.94 640 HIS A CA 1
ATOM 5145 C C . HIS A 1 640 ? -11.023 -50.25 -17.328 1 88.94 640 HIS A C 1
ATOM 5147 O O . HIS A 1 640 ? -11.945 -50.281 -18.156 1 88.94 640 HIS A O 1
ATOM 5153 N N . THR A 1 641 ? -10.609 -51.219 -16.578 1 86.75 641 THR A N 1
ATOM 5154 C CA . THR A 1 641 ? -11.352 -52.469 -16.625 1 86.75 641 THR A CA 1
ATOM 5155 C C . THR A 1 641 ? -12.789 -52.25 -16.156 1 86.75 641 THR A C 1
ATOM 5157 O O . THR A 1 641 ? -13.727 -52.812 -16.734 1 86.75 641 THR A O 1
ATOM 5160 N N . LEU A 1 642 ? -12.891 -51.531 -15.125 1 88.19 642 LEU A N 1
ATOM 5161 C CA . LEU A 1 642 ? -14.219 -51.188 -14.609 1 88.19 642 LEU A CA 1
ATOM 5162 C C . LEU A 1 642 ? -15.031 -50.438 -15.641 1 88.19 642 LEU A C 1
ATOM 5164 O O . LEU A 1 642 ? -16.219 -50.688 -15.836 1 88.19 642 LEU A O 1
ATOM 5168 N N . ALA A 1 643 ? -14.438 -49.469 -16.281 1 91.19 643 ALA A N 1
ATOM 5169 C CA . ALA A 1 643 ? -15.109 -48.656 -17.281 1 91.19 643 ALA A CA 1
ATOM 5170 C C . ALA A 1 643 ? -15.531 -49.5 -18.484 1 91.19 643 ALA A C 1
ATOM 5172 O O . ALA A 1 643 ? -16.609 -49.281 -19.047 1 91.19 643 ALA A O 1
ATOM 5173 N N . GLU A 1 644 ? -14.656 -50.438 -18.844 1 89.88 644 GLU A N 1
ATOM 5174 C CA . GLU A 1 644 ? -14.977 -51.281 -19.984 1 89.88 644 GLU A CA 1
ATOM 5175 C C . GLU A 1 644 ? -16.188 -52.188 -19.688 1 89.88 644 GLU A C 1
ATOM 5177 O O . GLU A 1 644 ? -17.031 -52.375 -20.547 1 89.88 644 GLU A O 1
ATOM 5182 N N . ARG A 1 645 ? -16.219 -52.656 -18.484 1 87.38 645 ARG A N 1
ATOM 5183 C CA . ARG A 1 645 ? -17.344 -53.5 -18.078 1 87.38 645 ARG A CA 1
ATOM 5184 C C . ARG A 1 645 ? -18.656 -52.719 -18.125 1 87.38 645 ARG A C 1
ATOM 5186 O O . ARG A 1 645 ? -19.719 -53.312 -18.344 1 87.38 645 ARG A O 1
ATOM 5193 N N . LEU A 1 646 ? -18.578 -51.5 -17.953 1 89.44 646 LEU A N 1
ATOM 5194 C CA . LEU A 1 646 ? -19.781 -50.656 -17.922 1 89.44 646 LEU A CA 1
ATOM 5195 C C . LEU A 1 646 ? -19.969 -49.938 -19.25 1 89.44 646 LEU A C 1
ATOM 5197 O O . LEU A 1 646 ? -20.797 -49.031 -19.359 1 89.44 646 LEU A O 1
ATOM 5201 N N . TYR A 1 647 ? -19.188 -50.219 -20.297 1 90.75 647 TYR A N 1
ATOM 5202 C CA . TYR A 1 647 ? -19.266 -49.719 -21.656 1 90.75 647 TYR A CA 1
ATOM 5203 C C . TYR A 1 647 ? -19 -48.219 -21.672 1 90.75 647 TYR A C 1
ATOM 5205 O O . TYR A 1 647 ? -19.688 -47.469 -22.375 1 90.75 647 TYR A O 1
ATOM 5213 N N . GLY A 1 648 ? -18.172 -47.844 -20.781 1 92.94 648 GLY A N 1
ATOM 5214 C CA . GLY A 1 648 ? -17.781 -46.438 -20.75 1 92.94 648 GLY A CA 1
ATOM 5215 C C . GLY A 1 648 ? -16.281 -46.219 -20.969 1 92.94 648 GLY A C 1
ATOM 5216 O O . GLY A 1 648 ? -15.562 -47.188 -21.281 1 92.94 648 GLY A O 1
ATOM 5217 N N . ASP A 1 649 ? -15.859 -44.875 -20.938 1 92.44 649 ASP A N 1
ATOM 5218 C CA . ASP A 1 649 ? -14.461 -44.531 -21.156 1 92.44 649 ASP A CA 1
ATOM 5219 C C . ASP A 1 649 ? -13.945 -43.625 -20.047 1 92.44 649 ASP A C 1
ATOM 5221 O O . ASP A 1 649 ? -14.711 -42.844 -19.469 1 92.44 649 ASP A O 1
ATOM 5225 N N . ILE A 1 650 ? -12.672 -43.781 -19.812 1 92.5 650 ILE A N 1
ATOM 5226 C CA . ILE A 1 650 ? -12.016 -42.938 -18.797 1 92.5 650 ILE A CA 1
ATOM 5227 C C . ILE A 1 650 ? -11.102 -41.938 -19.484 1 92.5 650 ILE A C 1
ATOM 5229 O O . ILE A 1 650 ? -10.43 -42.25 -20.469 1 92.5 650 ILE A O 1
ATOM 5233 N N . VAL A 1 651 ? -11.203 -40.75 -19.016 1 91.81 651 VAL A N 1
ATOM 5234 C CA . VAL A 1 651 ? -10.32 -39.688 -19.5 1 91.81 651 VAL A CA 1
ATOM 5235 C C . VAL A 1 651 ? -9.445 -39.156 -18.359 1 91.81 651 VAL A C 1
ATOM 5237 O O . VAL A 1 651 ? -9.969 -38.75 -17.328 1 91.81 651 VAL A O 1
ATOM 5240 N N . TYR A 1 652 ? -8.172 -39.219 -18.516 1 92.25 652 TYR A N 1
ATOM 5241 C CA . TYR A 1 652 ? -7.258 -38.719 -17.5 1 92.25 652 TYR A CA 1
ATOM 5242 C C . TYR A 1 652 ? -7.098 -37.219 -17.609 1 92.25 652 TYR A C 1
ATOM 5244 O O . TYR A 1 652 ? -6.926 -36.688 -18.703 1 92.25 652 TYR A O 1
ATOM 5252 N N . VAL A 1 653 ? -7.266 -36.562 -16.5 1 91.44 653 VAL A N 1
ATOM 5253 C CA . VAL A 1 653 ? -7.141 -35.094 -16.469 1 91.44 653 VAL A CA 1
ATOM 5254 C C . VAL A 1 653 ? -6.223 -34.688 -15.312 1 91.44 653 VAL A C 1
ATOM 5256 O O . VAL A 1 653 ? -5.859 -35.531 -14.477 1 91.44 653 VAL A O 1
ATOM 5259 N N . LYS A 1 654 ? -5.863 -33.406 -15.336 1 88.94 654 LYS A N 1
ATOM 5260 C CA . LYS A 1 654 ? -5.102 -32.844 -14.219 1 88.94 654 LYS A CA 1
ATOM 5261 C C . LYS A 1 654 ? -5.922 -32.875 -12.93 1 88.94 654 LYS A C 1
ATOM 5263 O O . LYS A 1 654 ? -7.129 -32.625 -12.953 1 88.94 654 LYS A O 1
ATOM 5268 N N . ASP A 1 655 ? -5.203 -33.094 -11.867 1 87.06 655 ASP A N 1
ATOM 5269 C CA . ASP A 1 655 ? -5.883 -33.219 -10.586 1 87.06 655 ASP A CA 1
ATOM 5270 C C . ASP A 1 655 ? -6.223 -31.812 -10.039 1 87.06 655 ASP A C 1
ATOM 5272 O O . ASP A 1 655 ? -5.715 -31.422 -8.984 1 87.06 655 ASP A O 1
ATOM 5276 N N . THR A 1 656 ? -6.984 -31.109 -10.727 1 88.31 656 THR A N 1
ATOM 5277 C CA . THR A 1 656 ? -7.488 -29.812 -10.305 1 88.31 656 THR A CA 1
ATOM 5278 C C . THR A 1 656 ? -9.008 -29.75 -10.422 1 88.31 656 THR A C 1
ATOM 5280 O O . THR A 1 656 ? -9.602 -30.438 -11.258 1 88.31 656 THR A O 1
ATOM 5283 N N . ARG A 1 657 ? -9.594 -28.938 -9.664 1 91.19 657 ARG A N 1
ATOM 5284 C CA . ARG A 1 657 ? -11.047 -28.781 -9.648 1 91.19 657 ARG A CA 1
ATOM 5285 C C . ARG A 1 657 ? -11.562 -28.359 -11.016 1 91.19 657 ARG A C 1
ATOM 5287 O O . ARG A 1 657 ? -12.547 -28.906 -11.516 1 91.19 657 ARG A O 1
ATOM 5294 N N . ARG A 1 658 ? -10.891 -27.469 -11.602 1 91.5 658 ARG A N 1
ATOM 5295 C CA . ARG A 1 658 ? -11.359 -26.906 -12.867 1 91.5 658 ARG A CA 1
ATOM 5296 C C . ARG A 1 658 ? -11.367 -27.969 -13.961 1 91.5 658 ARG A C 1
ATOM 5298 O O . ARG A 1 658 ? -12.344 -28.094 -14.703 1 91.5 658 ARG A O 1
ATOM 5305 N N . GLU A 1 659 ? -10.305 -28.734 -14.062 1 90.88 659 GLU A N 1
ATOM 5306 C CA . GLU A 1 659 ? -10.195 -29.719 -15.133 1 90.88 659 GLU A CA 1
ATOM 5307 C C . GLU A 1 659 ? -11.234 -30.812 -14.977 1 90.88 659 GLU A C 1
ATOM 5309 O O . GLU A 1 659 ? -11.766 -31.328 -15.961 1 90.88 659 GLU A O 1
ATOM 5314 N N . PHE A 1 660 ? -11.516 -31.156 -13.727 1 91 660 PHE A N 1
ATOM 5315 C CA . PHE A 1 660 ? -12.555 -32.125 -13.469 1 91 660 PHE A CA 1
ATOM 5316 C C . PHE A 1 660 ? -13.914 -31.625 -13.93 1 91 660 PHE A C 1
ATOM 5318 O O . PHE A 1 660 ? -14.648 -32.312 -14.633 1 91 660 PHE A O 1
ATOM 5325 N N . LEU A 1 661 ? -14.188 -30.484 -13.539 1 92.5 661 LEU A N 1
ATOM 5326 C CA . LEU A 1 661 ? -15.492 -29.891 -13.836 1 92.5 661 LEU A CA 1
ATOM 5327 C C . LEU A 1 661 ? -15.641 -29.625 -15.328 1 92.5 661 LEU A C 1
ATOM 5329 O O . LEU A 1 661 ? -16.719 -29.812 -15.898 1 92.5 661 LEU A O 1
ATOM 5333 N N . LEU A 1 662 ? -14.547 -29.234 -15.961 1 91.94 662 LEU A N 1
ATOM 5334 C CA . LEU A 1 662 ? -14.57 -28.953 -17.391 1 91.94 662 LEU A CA 1
ATOM 5335 C C . LEU A 1 662 ? -14.812 -30.234 -18.203 1 91.94 662 LEU A C 1
ATOM 5337 O O . LEU A 1 662 ? -15.492 -30.203 -19.234 1 91.94 662 LEU A O 1
ATOM 5341 N N . ALA A 1 663 ? -14.18 -31.297 -17.703 1 90.81 663 ALA A N 1
ATOM 5342 C CA . ALA A 1 663 ? -14.328 -32.594 -18.406 1 90.81 663 ALA A CA 1
ATOM 5343 C C . ALA A 1 663 ? -15.781 -33.062 -18.375 1 90.81 663 ALA A C 1
ATOM 5345 O O . ALA A 1 663 ? -16.234 -33.781 -19.266 1 90.81 663 ALA A O 1
ATOM 5346 N N . HIS A 1 664 ? -16.531 -32.625 -17.375 1 90.25 664 HIS A N 1
ATOM 5347 C CA . HIS A 1 664 ? -17.922 -33.031 -17.234 1 90.25 664 HIS A CA 1
ATOM 5348 C C . HIS A 1 664 ? -18.859 -31.828 -17.453 1 90.25 664 HIS A C 1
ATOM 5350 O O . HIS A 1 664 ? -19.891 -31.703 -16.797 1 90.25 664 HIS A O 1
ATOM 5356 N N . HIS A 1 665 ? -18.469 -30.875 -18.281 1 87.75 665 HIS A N 1
ATOM 5357 C CA . HIS A 1 665 ? -19.156 -29.609 -18.469 1 87.75 665 HIS A CA 1
ATOM 5358 C C . HIS A 1 665 ? -20.594 -29.828 -18.938 1 87.75 665 HIS A C 1
ATOM 5360 O O . HIS A 1 665 ? -21.438 -28.953 -18.75 1 87.75 665 HIS A O 1
ATOM 5366 N N . HIS A 1 666 ? -20.906 -30.984 -19.422 1 85.81 666 HIS A N 1
ATOM 5367 C CA . HIS A 1 666 ? -22.25 -31.25 -19.906 1 85.81 666 HIS A CA 1
ATOM 5368 C C . HIS A 1 666 ? -23.188 -31.625 -18.766 1 85.81 666 HIS A C 1
ATOM 5370 O O . HIS A 1 666 ? -24.422 -31.625 -18.938 1 85.81 666 HIS A O 1
ATOM 5376 N N . GLU A 1 667 ? -22.641 -31.922 -17.609 1 87.62 667 GLU A N 1
ATOM 5377 C CA . GLU A 1 667 ? -23.438 -32.281 -16.438 1 87.62 667 GLU A CA 1
ATOM 5378 C C . GLU A 1 667 ? -23.438 -31.141 -15.414 1 87.62 667 GLU A C 1
ATOM 5380 O O . GLU A 1 667 ? -22.375 -30.578 -15.094 1 87.62 667 GLU A O 1
ATOM 5385 N N . PRO A 1 668 ? -24.578 -30.797 -14.961 1 86.69 668 PRO A N 1
ATOM 5386 C CA . PRO A 1 668 ? -24.656 -29.688 -14.008 1 86.69 668 PRO A CA 1
ATOM 5387 C C . PRO A 1 668 ? -24.094 -30.047 -12.633 1 86.69 668 PRO A C 1
ATOM 5389 O O . PRO A 1 668 ? -23.719 -29.172 -11.867 1 86.69 668 PRO A O 1
ATOM 5392 N N . PHE A 1 669 ? -24.156 -31.344 -12.32 1 91.94 669 PHE A N 1
ATOM 5393 C CA . PHE A 1 669 ? -23.719 -31.781 -11 1 91.94 669 PHE A CA 1
ATOM 5394 C C . PHE A 1 669 ? -22.547 -32.75 -11.117 1 91.94 669 PHE A C 1
ATOM 5396 O O . PHE A 1 669 ? -22.422 -33.469 -12.109 1 91.94 669 PHE A O 1
ATOM 5403 N N . HIS A 1 670 ? -21.719 -32.688 -10.18 1 91.69 670 HIS A N 1
ATOM 5404 C CA . HIS A 1 670 ? -20.531 -33.531 -10.203 1 91.69 670 HIS A CA 1
ATOM 5405 C C . HIS A 1 670 ? -20.422 -34.344 -8.914 1 91.69 670 HIS A C 1
ATOM 5407 O O . HIS A 1 670 ? -20.375 -33.781 -7.824 1 91.69 670 HIS A O 1
ATOM 5413 N N . PHE A 1 671 ? -20.281 -35.562 -8.977 1 92.38 671 PHE A N 1
ATOM 5414 C CA . PHE A 1 671 ? -20.266 -36.469 -7.832 1 92.38 671 PHE A CA 1
ATOM 5415 C C . PHE A 1 671 ? -19.078 -36.156 -6.926 1 92.38 671 PHE A C 1
ATOM 5417 O O . PHE A 1 671 ? -19.203 -36.156 -5.703 1 92.38 671 PHE A O 1
ATOM 5424 N N . TYR A 1 672 ? -18 -35.844 -7.5 1 91.06 672 TYR A N 1
ATOM 5425 C CA . TYR A 1 672 ? -16.75 -35.688 -6.758 1 91.06 672 TYR A CA 1
ATOM 5426 C C . TYR A 1 672 ? -16.688 -34.344 -6.082 1 91.06 672 TYR A C 1
ATOM 5428 O O . TYR A 1 672 ? -16 -34.156 -5.066 1 91.06 672 TYR A O 1
ATOM 5436 N N . PHE A 1 673 ? -17.438 -33.344 -6.609 1 93.56 673 PHE A N 1
ATOM 5437 C CA . PHE A 1 673 ? -17.297 -31.984 -6.105 1 93.56 673 PHE A CA 1
ATOM 5438 C C . PHE A 1 673 ? -18.641 -31.422 -5.664 1 93.56 673 PHE A C 1
ATOM 5440 O O . PHE A 1 673 ? -18.828 -30.203 -5.648 1 93.56 673 PHE A O 1
ATOM 5447 N N . ASP A 1 674 ? -19.531 -32.219 -5.375 1 95.19 674 ASP A N 1
ATOM 5448 C CA . ASP A 1 674 ? -20.844 -31.859 -4.844 1 95.19 674 ASP A CA 1
ATOM 5449 C C . ASP A 1 674 ? -21.328 -32.906 -3.832 1 95.19 674 ASP A C 1
ATOM 5451 O O . ASP A 1 674 ? -21.906 -33.906 -4.211 1 95.19 674 ASP A O 1
ATOM 5455 N N . GLY A 1 675 ? -21.219 -32.531 -2.604 1 93.69 675 GLY A N 1
ATOM 5456 C CA . GLY A 1 675 ? -21.547 -33.469 -1.541 1 93.69 675 GLY A CA 1
ATOM 5457 C C . GLY A 1 675 ? -23 -33.906 -1.536 1 93.69 675 GLY A C 1
ATOM 5458 O O . GLY A 1 675 ? -23.312 -35.062 -1.287 1 93.69 675 GLY A O 1
ATOM 5459 N N . LEU A 1 676 ? -23.906 -33.062 -1.769 1 94.38 676 LEU A N 1
ATOM 5460 C CA . LEU A 1 676 ? -25.328 -33.375 -1.755 1 94.38 676 LEU A CA 1
ATOM 5461 C C . LEU A 1 676 ? -25.688 -34.25 -2.934 1 94.38 676 LEU A C 1
ATOM 5463 O O . LEU A 1 676 ? -26.469 -35.219 -2.779 1 94.38 676 LEU A O 1
ATOM 5467 N N . TYR A 1 677 ? -25.219 -33.906 -4.035 1 94.38 677 TYR A N 1
ATOM 5468 C CA . TYR A 1 677 ? -25.438 -34.75 -5.203 1 94.38 677 TYR A CA 1
ATOM 5469 C C . TYR A 1 677 ? -24.891 -36.156 -4.98 1 94.38 677 TYR A C 1
ATOM 5471 O O . TYR A 1 677 ? -25.531 -37.125 -5.316 1 94.38 677 TYR A O 1
ATOM 5479 N N . ALA A 1 678 ? -23.656 -36.219 -4.418 1 94.06 678 ALA A N 1
ATOM 5480 C CA . ALA A 1 678 ? -23.031 -37.5 -4.133 1 94.06 678 ALA A CA 1
ATOM 5481 C C . ALA A 1 678 ? -23.891 -38.344 -3.17 1 94.06 678 ALA A C 1
ATOM 5483 O O . ALA A 1 678 ? -24.016 -39.531 -3.336 1 94.06 678 ALA A O 1
ATOM 5484 N N . CYS A 1 679 ? -24.406 -37.688 -2.221 1 92.81 679 CYS A N 1
ATOM 5485 C CA . CYS A 1 679 ? -25.219 -38.344 -1.221 1 92.81 679 CYS A CA 1
ATOM 5486 C C . CYS A 1 679 ? -26.453 -39 -1.859 1 92.81 679 CYS A C 1
ATOM 5488 O O . CYS A 1 679 ? -26.719 -40.188 -1.658 1 92.81 679 CYS A O 1
ATOM 5490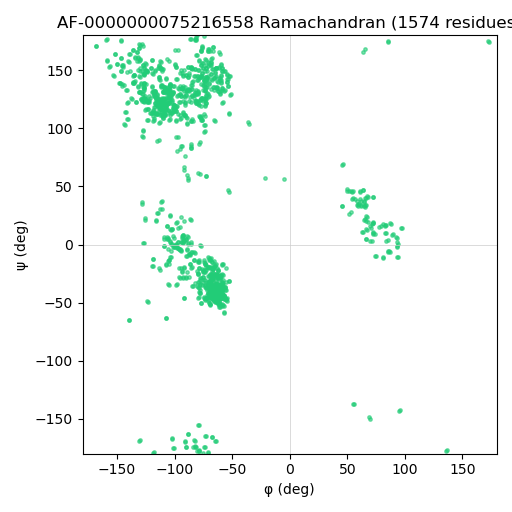 N N . VAL A 1 680 ? -27.156 -38.25 -2.625 1 91.56 680 VAL A N 1
ATOM 5491 C CA . VAL A 1 680 ? -28.391 -38.75 -3.242 1 91.56 680 VAL A CA 1
ATOM 5492 C C . VAL A 1 680 ? -28.062 -39.812 -4.281 1 91.56 680 VAL A C 1
ATOM 5494 O O . VAL A 1 680 ? -28.75 -40.812 -4.379 1 91.56 680 VAL A O 1
ATOM 5497 N N . GLN A 1 681 ? -27.031 -39.594 -5 1 91 681 GLN A N 1
ATOM 5498 C CA . GLN A 1 681 ? -26.641 -40.531 -6.027 1 91 681 GLN A CA 1
ATOM 5499 C C . GLN A 1 681 ? -26.203 -41.875 -5.41 1 91 681 GLN A C 1
ATOM 5501 O O . GLN A 1 681 ? -26.438 -42.938 -5.992 1 91 681 GLN A O 1
ATOM 5506 N N . LEU A 1 682 ? -25.5 -41.781 -4.344 1 91.56 682 LEU A N 1
ATOM 5507 C CA . LEU A 1 682 ? -25.078 -43 -3.652 1 91.56 682 LEU A CA 1
ATOM 5508 C C . LEU A 1 682 ? -26.297 -43.812 -3.182 1 91.56 682 LEU A C 1
ATOM 5510 O O . LEU A 1 682 ? -26.312 -45.031 -3.281 1 91.56 682 LEU A O 1
ATOM 5514 N N . LEU A 1 683 ? -27.266 -43.156 -2.664 1 90 683 LEU A N 1
ATOM 5515 C CA . LEU A 1 683 ? -28.484 -43.812 -2.223 1 90 683 LEU A CA 1
ATOM 5516 C C . LEU A 1 683 ? -29.234 -44.438 -3.408 1 90 683 LEU A C 1
ATOM 5518 O O . LEU A 1 683 ? -29.797 -45.5 -3.301 1 90 683 LEU A O 1
ATOM 5522 N N . HIS A 1 684 ? -29.172 -43.656 -4.461 1 89.19 684 HIS A N 1
ATOM 5523 C CA . HIS A 1 684 ? -29.766 -44.188 -5.691 1 89.19 684 HIS A CA 1
ATOM 5524 C C . HIS A 1 684 ? -29.062 -45.469 -6.137 1 89.19 684 HIS A C 1
ATOM 5526 O O . HIS A 1 684 ? -29.719 -46.438 -6.52 1 89.19 684 HIS A O 1
ATOM 5532 N N . LEU A 1 685 ? -27.797 -45.469 -6.039 1 88.81 685 LEU A N 1
ATOM 5533 C CA . LEU A 1 685 ? -27 -46.625 -6.402 1 88.81 685 LEU A CA 1
ATOM 5534 C C . LEU A 1 685 ? -27.312 -47.812 -5.48 1 88.81 685 LEU A C 1
ATOM 5536 O O . LEU A 1 685 ? -27.469 -48.938 -5.941 1 88.81 685 LEU A O 1
ATOM 5540 N N . LEU A 1 686 ? -27.391 -47.562 -4.219 1 89.12 686 LEU A N 1
ATOM 5541 C CA . LEU A 1 686 ? -27.672 -48.625 -3.25 1 89.12 686 LEU A CA 1
ATOM 5542 C C . LEU A 1 686 ? -29.062 -49.219 -3.471 1 89.12 686 LEU A C 1
ATOM 5544 O O . LEU A 1 686 ? -29.266 -50.406 -3.271 1 89.12 686 LEU A O 1
ATOM 5548 N N . SER A 1 687 ? -29.938 -48.375 -3.881 1 86.81 687 SER A N 1
ATOM 5549 C CA . SER A 1 687 ? -31.297 -48.812 -4.145 1 86.81 687 SER A CA 1
ATOM 5550 C C . SER A 1 687 ? -31.359 -49.719 -5.387 1 86.81 687 SER A C 1
ATOM 5552 O O . SER A 1 687 ? -32.125 -50.656 -5.441 1 86.81 687 SER A O 1
ATOM 5554 N N . MET A 1 688 ? -30.562 -49.406 -6.324 1 84.31 688 MET A N 1
ATOM 5555 C CA . MET A 1 688 ? -30.516 -50.156 -7.57 1 84.31 688 MET A CA 1
ATOM 5556 C C . MET A 1 688 ? -29.828 -51.5 -7.375 1 84.31 688 MET A C 1
ATOM 5558 O O . MET A 1 688 ? -30.312 -52.531 -7.848 1 84.31 688 MET A O 1
ATOM 5562 N N . GLU A 1 689 ? -28.703 -51.5 -6.672 1 85.25 689 GLU A N 1
ATOM 5563 C CA . GLU A 1 689 ? -27.891 -52.719 -6.516 1 85.25 689 GLU A CA 1
ATOM 5564 C C . GLU A 1 689 ? -28.375 -53.562 -5.352 1 85.25 689 GLU A C 1
ATOM 5566 O O . GLU A 1 689 ? -28.062 -54.75 -5.277 1 85.25 689 GLU A O 1
ATOM 5571 N N . ARG A 1 690 ? -29.094 -53.062 -4.422 1 84.31 690 ARG A N 1
ATOM 5572 C CA . ARG A 1 690 ? -29.656 -53.781 -3.264 1 84.31 690 ARG A CA 1
ATOM 5573 C C . ARG A 1 690 ? -28.547 -54.438 -2.441 1 84.31 690 ARG A C 1
ATOM 5575 O O . ARG A 1 690 ? -28.656 -55.625 -2.1 1 84.31 690 ARG A O 1
ATOM 5582 N N . CYS A 1 691 ? -27.469 -53.781 -2.33 1 87.44 691 CYS A N 1
ATOM 5583 C CA . CYS A 1 691 ? -26.344 -54.25 -1.513 1 87.44 691 CYS A CA 1
ATOM 5584 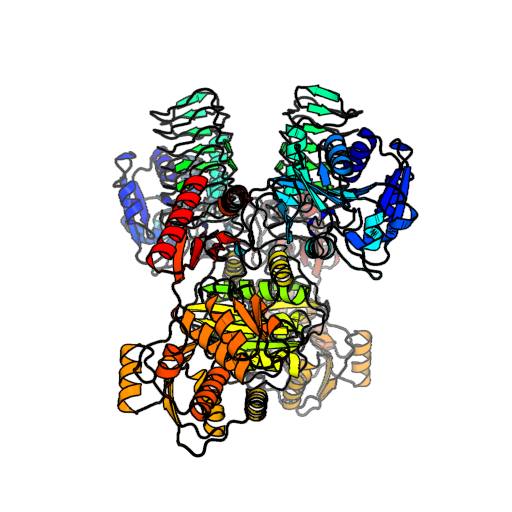C C . CYS A 1 691 ? -25.766 -53.094 -0.684 1 87.44 691 CYS A C 1
ATOM 5586 O O . CYS A 1 691 ? -26.172 -51.938 -0.836 1 87.44 691 CYS A O 1
ATOM 5588 N N . SER A 1 692 ? -24.922 -53.531 0.283 1 90.31 692 SER A N 1
ATOM 5589 C CA . SER A 1 692 ? -24.281 -52.531 1.139 1 90.31 692 SER A CA 1
ATOM 5590 C C . SER A 1 692 ? -23.156 -51.812 0.406 1 90.31 692 SER A C 1
ATOM 5592 O O . SER A 1 692 ? -22.625 -52.312 -0.589 1 90.31 692 SER A O 1
ATOM 5594 N N . LEU A 1 693 ? -22.812 -50.562 0.854 1 92.44 693 LEU A N 1
ATOM 5595 C CA . LEU A 1 693 ? -21.75 -49.781 0.251 1 92.44 693 LEU A CA 1
ATOM 5596 C C . LEU A 1 693 ? -20.422 -50.531 0.305 1 92.44 693 LEU A C 1
ATOM 5598 O O . LEU A 1 693 ? -19.625 -50.469 -0.638 1 92.44 693 LEU A O 1
ATOM 5602 N N . ARG A 1 694 ? -20.188 -51.219 1.372 1 90.06 694 ARG A N 1
ATOM 5603 C CA . ARG A 1 694 ? -18.953 -52 1.516 1 90.06 694 ARG A CA 1
ATOM 5604 C C . ARG A 1 694 ? -18.859 -53.094 0.459 1 90.06 694 ARG A C 1
ATOM 5606 O O . ARG A 1 694 ? -17.781 -53.344 -0.092 1 90.06 694 ARG A O 1
ATOM 5613 N N . THR A 1 695 ? -19.969 -53.688 0.184 1 90.56 695 THR A N 1
ATOM 5614 C CA . THR A 1 695 ? -20 -54.75 -0.822 1 90.56 695 THR A CA 1
ATOM 5615 C C . THR A 1 695 ? -19.688 -54.188 -2.205 1 90.56 695 THR A C 1
ATOM 5617 O O . THR A 1 695 ? -18.969 -54.812 -2.988 1 90.56 695 THR A O 1
ATOM 5620 N N . ILE A 1 696 ? -20.188 -53.062 -2.406 1 89.81 696 ILE A N 1
ATOM 5621 C CA . ILE A 1 696 ? -19.953 -52.438 -3.693 1 89.81 696 ILE A CA 1
ATOM 5622 C C . ILE A 1 696 ? -18.469 -52.062 -3.824 1 89.81 696 ILE A C 1
ATOM 5624 O O . ILE A 1 696 ? -17.844 -52.344 -4.852 1 89.81 696 ILE A O 1
ATOM 5628 N N . VAL A 1 697 ? -17.891 -51.5 -2.814 1 87.5 697 VAL A N 1
ATOM 5629 C CA . VAL A 1 697 ? -16.5 -51.031 -2.832 1 87.5 697 VAL A CA 1
ATOM 5630 C C . VAL A 1 697 ? -15.555 -52.219 -2.9 1 87.5 697 VAL A C 1
ATOM 5632 O O . VAL A 1 697 ? -14.516 -52.156 -3.561 1 87.5 697 VAL A O 1
ATOM 5635 N N . SER A 1 698 ? -15.93 -53.312 -2.275 1 84.44 698 SER A N 1
ATOM 5636 C CA . SER A 1 698 ? -15.094 -54.5 -2.256 1 84.44 698 SER A CA 1
ATOM 5637 C C . SER A 1 698 ? -15.125 -55.219 -3.602 1 84.44 698 SER A C 1
ATOM 5639 O O . SER A 1 698 ? -14.234 -56 -3.91 1 84.44 698 SER A O 1
ATOM 5641 N N . SER A 1 699 ? -16.141 -55 -4.324 1 82.62 699 SER A N 1
ATOM 5642 C CA . SER A 1 699 ? -16.266 -55.625 -5.633 1 82.62 699 SER A CA 1
ATOM 5643 C C . SER A 1 699 ? -15.352 -54.969 -6.656 1 82.62 699 SER A C 1
ATOM 5645 O O . SER A 1 699 ? -15.078 -55.562 -7.711 1 82.62 699 SER A O 1
ATOM 5647 N N . ILE A 1 700 ? -14.844 -53.844 -6.277 1 80.44 700 ILE A N 1
ATOM 5648 C CA . ILE A 1 700 ? -13.914 -53.156 -7.164 1 80.44 700 ILE A CA 1
ATOM 5649 C C . ILE A 1 700 ? -12.516 -53.75 -7.012 1 80.44 700 ILE A C 1
ATOM 5651 O O . ILE A 1 700 ? -12.062 -54 -5.895 1 80.44 700 ILE A O 1
ATOM 5655 N N . PRO A 1 701 ? -11.875 -54.062 -8.086 1 74.31 701 PRO A N 1
ATOM 5656 C CA . PRO A 1 701 ? -10.57 -54.75 -8.023 1 74.31 701 PRO A CA 1
ATOM 5657 C C . PRO A 1 701 ? -9.562 -54 -7.156 1 74.31 701 PRO A C 1
ATOM 5659 O O . PRO A 1 701 ? -9.602 -52.781 -7.066 1 74.31 701 PRO A O 1
ATOM 5662 N N . THR A 1 702 ? -8.766 -54.812 -6.523 1 70.56 702 THR A N 1
ATOM 5663 C CA . THR A 1 702 ? -7.793 -54.312 -5.57 1 70.56 702 THR A CA 1
ATOM 5664 C C . THR A 1 702 ? -6.73 -53.469 -6.281 1 70.56 702 THR A C 1
ATOM 5666 O O . THR A 1 702 ? -6.246 -53.844 -7.352 1 70.56 702 THR A O 1
ATOM 5669 N N . ILE A 1 703 ? -6.414 -52.312 -5.766 1 72.69 703 ILE A N 1
ATOM 5670 C CA . ILE A 1 703 ? -5.48 -51.312 -6.289 1 72.69 703 ILE A CA 1
ATOM 5671 C C . ILE A 1 703 ? -4.18 -51.344 -5.488 1 72.69 703 ILE A C 1
ATOM 5673 O O . ILE A 1 703 ? -4.203 -51.375 -4.258 1 72.69 703 ILE A O 1
ATOM 5677 N N . HIS A 1 704 ? -3.082 -51.781 -6.105 1 84.25 704 HIS A N 1
ATOM 5678 C CA . HIS A 1 704 ? -1.794 -51.688 -5.43 1 84.25 704 HIS A CA 1
ATOM 5679 C C . HIS A 1 704 ? -1.073 -50.375 -5.809 1 84.25 704 HIS A C 1
ATOM 5681 O O . HIS A 1 704 ? -0.354 -50.344 -6.809 1 84.25 704 HIS A O 1
ATOM 5687 N N . LEU A 1 705 ? -1.404 -49.281 -5.094 1 89.19 705 LEU A N 1
ATOM 5688 C CA . LEU A 1 705 ? -0.841 -47.969 -5.34 1 89.19 705 LEU A CA 1
ATOM 5689 C C . LEU A 1 705 ? 0.001 -47.5 -4.156 1 89.19 705 LEU A C 1
ATOM 5691 O O . LEU A 1 705 ? -0.412 -47.656 -3.002 1 89.19 705 LEU A O 1
ATOM 5695 N N . SER A 1 706 ? 1.216 -47.156 -4.434 1 91.81 706 SER A N 1
ATOM 5696 C CA . SER A 1 706 ? 2.08 -46.562 -3.424 1 91.81 706 SER A CA 1
ATOM 5697 C C . SER A 1 706 ? 2.197 -45.031 -3.619 1 91.81 706 SER A C 1
ATOM 5699 O O . SER A 1 706 ? 2.299 -44.562 -4.75 1 91.81 706 SER A O 1
ATOM 5701 N N . CYS A 1 707 ? 2.002 -44.312 -2.58 1 91.12 707 CYS A N 1
ATOM 5702 C CA . CYS A 1 707 ? 2.1 -42.844 -2.631 1 91.12 707 CYS A CA 1
ATOM 5703 C C . CYS A 1 707 ? 3.047 -42.344 -1.558 1 91.12 707 CYS A C 1
ATOM 5705 O O . CYS A 1 707 ? 2.883 -42.625 -0.376 1 91.12 707 CYS A O 1
ATOM 5707 N N . ARG A 1 708 ? 4.094 -41.531 -1.968 1 92.19 708 ARG A N 1
ATOM 5708 C CA . ARG A 1 708 ? 5.035 -40.938 -1.025 1 92.19 708 ARG A CA 1
ATOM 5709 C C . ARG A 1 708 ? 5.395 -39.531 -1.438 1 92.19 708 ARG A C 1
ATOM 5711 O O . ARG A 1 708 ? 5.457 -39.219 -2.629 1 92.19 708 ARG A O 1
ATOM 5718 N N . ASP A 1 709 ? 5.656 -38.719 -0.437 1 90.44 709 ASP A N 1
ATOM 5719 C CA . ASP A 1 709 ? 6.082 -37.344 -0.67 1 90.44 709 ASP A CA 1
ATOM 5720 C C . ASP A 1 709 ? 7.594 -37.188 -0.511 1 90.44 709 ASP A C 1
ATOM 5722 O O . ASP A 1 709 ? 8.188 -37.812 0.372 1 90.44 709 ASP A O 1
ATOM 5726 N N . VAL A 1 710 ? 8.172 -36.469 -1.405 1 90.5 710 VAL A N 1
ATOM 5727 C CA . VAL A 1 710 ? 9.609 -36.219 -1.35 1 90.5 710 VAL A CA 1
ATOM 5728 C C . VAL A 1 710 ? 9.852 -34.688 -1.412 1 90.5 710 VAL A C 1
ATOM 5730 O O . VAL A 1 710 ? 9.266 -34 -2.244 1 90.5 710 VAL A O 1
ATOM 5733 N N . TYR A 1 711 ? 10.695 -34.281 -0.565 1 86.12 711 TYR A N 1
ATOM 5734 C CA . TYR A 1 711 ? 11.031 -32.875 -0.533 1 86.12 711 TYR A CA 1
ATOM 5735 C C . TYR A 1 711 ? 11.898 -32.469 -1.728 1 86.12 711 TYR A C 1
ATOM 5737 O O . TYR A 1 711 ? 12.844 -33.188 -2.068 1 86.12 711 TYR A O 1
ATOM 5745 N N . CYS A 1 712 ? 11.586 -31.469 -2.5 1 84.81 712 CYS A N 1
ATOM 5746 C CA . CYS A 1 712 ? 12.328 -30.906 -3.613 1 84.81 712 CYS A CA 1
ATOM 5747 C C . CYS A 1 712 ? 12.18 -29.391 -3.645 1 84.81 712 CYS A C 1
ATOM 5749 O O . CYS A 1 712 ? 11.094 -28.875 -3.912 1 84.81 712 CYS A O 1
ATOM 5751 N N . PRO A 1 713 ? 13.32 -28.703 -3.41 1 75.25 713 PRO A N 1
ATOM 5752 C CA . PRO A 1 713 ? 13.242 -27.234 -3.396 1 75.25 713 PRO A CA 1
ATOM 5753 C C . PRO A 1 713 ? 12.727 -26.672 -4.715 1 75.25 713 PRO A C 1
ATOM 5755 O O . PRO A 1 713 ? 12.953 -27.25 -5.777 1 75.25 713 PRO A O 1
ATOM 5758 N N . TRP A 1 714 ? 12.102 -25.547 -4.691 1 72.12 714 TRP A N 1
ATOM 5759 C CA . TRP A 1 714 ? 11.477 -24.891 -5.84 1 72.12 714 TRP A CA 1
ATOM 5760 C C . TRP A 1 714 ? 12.484 -24.656 -6.953 1 72.12 714 TRP A C 1
ATOM 5762 O O . TRP A 1 714 ? 12.203 -24.906 -8.125 1 72.12 714 TRP A O 1
ATOM 5772 N N . ASP A 1 715 ? 13.641 -24.188 -6.605 1 69.31 715 ASP A N 1
ATOM 5773 C CA . ASP A 1 715 ? 14.641 -23.75 -7.574 1 69.31 715 ASP A CA 1
ATOM 5774 C C . ASP A 1 715 ? 15.281 -24.953 -8.273 1 69.31 715 ASP A C 1
ATOM 5776 O O . ASP A 1 715 ? 15.891 -24.812 -9.336 1 69.31 715 ASP A O 1
ATOM 5780 N N . GLU A 1 716 ? 15.141 -26.109 -7.738 1 81.25 716 GLU A N 1
ATOM 5781 C CA . GLU A 1 716 ? 15.758 -27.297 -8.312 1 81.25 716 GLU A CA 1
ATOM 5782 C C . GLU A 1 716 ? 14.727 -28.172 -9.023 1 81.25 716 GLU A C 1
ATOM 5784 O O . GLU A 1 716 ? 15.086 -29.078 -9.789 1 81.25 716 GLU A O 1
ATOM 5789 N N . ARG A 1 717 ? 13.539 -27.859 -8.758 1 82.88 717 ARG A N 1
ATOM 5790 C CA . ARG A 1 717 ? 12.445 -28.719 -9.219 1 82.88 717 ARG A CA 1
ATOM 5791 C C . ARG A 1 717 ? 12.516 -28.906 -10.734 1 82.88 717 ARG A C 1
ATOM 5793 O O . ARG A 1 717 ? 12.391 -30.031 -11.234 1 82.88 717 ARG A O 1
ATOM 5800 N N . ALA A 1 718 ? 12.727 -27.812 -11.445 1 83.44 718 ALA A N 1
ATOM 5801 C CA . ALA A 1 718 ? 12.727 -27.875 -12.906 1 83.44 718 ALA A CA 1
ATOM 5802 C C . ALA A 1 718 ? 13.891 -28.703 -13.422 1 83.44 718 ALA A C 1
ATOM 5804 O O . ALA A 1 718 ? 13.734 -29.5 -14.344 1 83.44 718 ALA A O 1
ATOM 5805 N N . ALA A 1 719 ? 15.039 -28.516 -12.836 1 84.81 719 ALA A N 1
ATOM 5806 C CA . ALA A 1 719 ? 16.234 -29.266 -13.234 1 84.81 719 ALA A CA 1
ATOM 5807 C C . ALA A 1 719 ? 16.078 -30.75 -12.93 1 84.81 719 ALA A C 1
ATOM 5809 O O . ALA A 1 719 ? 16.469 -31.594 -13.727 1 84.81 719 ALA A O 1
ATOM 5810 N N . VAL A 1 720 ? 15.555 -31.016 -11.773 1 86.69 720 VAL A N 1
ATOM 5811 C CA . VAL A 1 720 ? 15.367 -32.406 -11.344 1 86.69 720 VAL A CA 1
ATOM 5812 C C . VAL A 1 720 ? 14.414 -33.094 -12.297 1 86.69 720 VAL A C 1
ATOM 5814 O O . VAL A 1 720 ? 14.672 -34.25 -12.711 1 86.69 720 VAL A O 1
ATOM 5817 N N . MET A 1 721 ? 13.336 -32.469 -12.648 1 87.62 721 MET A N 1
ATOM 5818 C CA . MET A 1 721 ? 12.344 -33.062 -13.539 1 87.62 721 MET A CA 1
ATOM 5819 C C . MET A 1 721 ? 12.938 -33.344 -14.914 1 87.62 721 MET A C 1
ATOM 5821 O O . MET A 1 721 ? 12.672 -34.375 -15.523 1 87.62 721 MET A O 1
ATOM 5825 N N . ARG A 1 722 ? 13.688 -32.375 -15.406 1 85.94 722 ARG A N 1
ATOM 5826 C CA . ARG A 1 722 ? 14.328 -32.531 -16.703 1 85.94 722 ARG A CA 1
ATOM 5827 C C . ARG A 1 722 ? 15.273 -33.719 -16.688 1 85.94 722 ARG A C 1
ATOM 5829 O O . ARG A 1 722 ? 15.281 -34.531 -17.625 1 85.94 722 ARG A O 1
ATOM 5836 N N . LYS A 1 723 ? 16.078 -33.812 -15.656 1 87.94 723 LYS A N 1
ATOM 5837 C CA . LYS A 1 723 ? 17.047 -34.906 -15.555 1 87.94 723 LYS A CA 1
ATOM 5838 C C . LYS A 1 723 ? 16.328 -36.281 -15.477 1 87.94 723 LYS A C 1
ATOM 5840 O O . LYS A 1 723 ? 16.812 -37.25 -16.031 1 87.94 723 LYS A O 1
ATOM 5845 N N . LEU A 1 724 ? 15.258 -36.281 -14.734 1 88.75 724 LEU A N 1
ATOM 5846 C CA . LEU A 1 724 ? 14.477 -37.5 -14.664 1 88.75 724 LEU A CA 1
ATOM 5847 C C . LEU A 1 724 ? 13.945 -37.875 -16.031 1 88.75 724 LEU A C 1
ATOM 5849 O O . LEU A 1 724 ? 13.906 -39.062 -16.375 1 88.75 724 LEU A O 1
ATOM 5853 N N . LEU A 1 725 ? 13.531 -36.938 -16.734 1 86.56 725 LEU A N 1
ATOM 5854 C CA . LEU A 1 725 ? 12.992 -37.188 -18.078 1 86.56 725 LEU A CA 1
ATOM 5855 C C . LEU A 1 725 ? 14.086 -37.656 -19.016 1 86.56 725 LEU A C 1
ATOM 5857 O O . LEU A 1 725 ? 13.836 -38.531 -19.875 1 86.56 725 LEU A O 1
ATOM 5861 N N . GLU A 1 726 ? 15.211 -37.031 -18.906 1 85 726 GLU A N 1
ATOM 5862 C CA . GLU A 1 726 ? 16.328 -37.438 -19.75 1 85 726 GLU A CA 1
ATOM 5863 C C . GLU A 1 726 ? 16.703 -38.906 -19.547 1 85 726 GLU A C 1
ATOM 5865 O O . GLU A 1 726 ? 17.109 -39.594 -20.484 1 85 726 GLU A O 1
ATOM 5870 N N . GLU A 1 727 ? 16.5 -39.281 -18.375 1 84.75 727 GLU A N 1
ATOM 5871 C CA . GLU A 1 727 ? 16.781 -40.688 -18.078 1 84.75 727 GLU A CA 1
ATOM 5872 C C . GLU A 1 727 ? 15.703 -41.594 -18.625 1 84.75 727 GLU A C 1
ATOM 5874 O O . GLU A 1 727 ? 15.938 -42.781 -18.859 1 84.75 727 GLU A O 1
ATOM 5879 N N . SER A 1 728 ? 14.57 -41.094 -18.844 1 81.94 728 SER A N 1
ATOM 5880 C CA . SER A 1 728 ? 13.43 -41.906 -19.266 1 81.94 728 SER A CA 1
ATOM 5881 C C . SER A 1 728 ? 13.148 -41.719 -20.75 1 81.94 728 SER A C 1
ATOM 5883 O O . SER A 1 728 ? 12.023 -41.938 -21.203 1 81.94 728 SER A O 1
ATOM 5885 N N . TYR A 1 729 ? 14.07 -41.344 -21.516 1 80.44 729 TYR A N 1
ATOM 5886 C CA . TYR A 1 729 ? 13.867 -41.062 -22.938 1 80.44 729 TYR A CA 1
ATOM 5887 C C . TYR A 1 729 ? 13.367 -42.281 -23.688 1 80.44 729 TYR A C 1
ATOM 5889 O O . TYR A 1 729 ? 12.648 -42.156 -24.688 1 80.44 729 TYR A O 1
ATOM 5897 N N . ASP A 1 730 ? 13.766 -43.406 -23.156 1 80.75 730 ASP A N 1
ATOM 5898 C CA . ASP A 1 730 ? 13.43 -44.656 -23.875 1 80.75 730 ASP A CA 1
ATOM 5899 C C . ASP A 1 730 ? 12.078 -45.188 -23.422 1 80.75 730 ASP A C 1
ATOM 5901 O O . ASP A 1 730 ? 11.578 -46.156 -23.984 1 80.75 730 ASP A O 1
ATOM 5905 N N . LYS A 1 731 ? 11.531 -44.531 -22.484 1 85.75 731 LYS A N 1
ATOM 5906 C CA . LYS A 1 731 ? 10.242 -45 -21.953 1 85.75 731 LYS A CA 1
ATOM 5907 C C . LYS A 1 731 ? 9.109 -44.094 -22.422 1 85.75 731 LYS A C 1
ATOM 5909 O O . LYS A 1 731 ? 9.359 -42.969 -22.922 1 85.75 731 LYS A O 1
ATOM 5914 N N . HIS A 1 732 ? 7.969 -44.656 -22.359 1 88.06 732 HIS A N 1
ATOM 5915 C CA . HIS A 1 732 ? 6.793 -43.844 -22.672 1 88.06 732 HIS A CA 1
ATOM 5916 C C . HIS A 1 732 ? 6.418 -42.969 -21.5 1 88.06 732 HIS A C 1
ATOM 5918 O O . HIS A 1 732 ? 6.23 -43.438 -20.375 1 88.06 732 HIS A O 1
ATOM 5924 N N . VAL A 1 733 ? 6.438 -41.688 -21.734 1 87.62 733 VAL A N 1
ATOM 5925 C CA . VAL A 1 733 ? 6.145 -40.75 -20.672 1 87.62 733 VAL A CA 1
ATOM 5926 C C . VAL A 1 733 ? 4.895 -39.938 -21.031 1 87.62 733 VAL A C 1
ATOM 5928 O O . VAL A 1 733 ? 4.73 -39.5 -22.172 1 87.62 733 VAL A O 1
ATOM 5931 N N . ASP A 1 734 ? 3.98 -39.844 -20.078 1 88.44 734 ASP A N 1
ATOM 5932 C CA . ASP A 1 734 ? 2.766 -39.031 -20.219 1 88.44 734 ASP A CA 1
ATOM 5933 C C . ASP A 1 734 ? 2.854 -37.75 -19.406 1 88.44 734 ASP A C 1
ATOM 5935 O O . ASP A 1 734 ? 3.291 -37.781 -18.25 1 88.44 734 ASP A O 1
ATOM 5939 N N . PHE A 1 735 ? 2.438 -36.625 -20.031 1 85.5 735 PHE A N 1
ATOM 5940 C CA . PHE A 1 735 ? 2.592 -35.344 -19.375 1 85.5 735 PHE A CA 1
ATOM 5941 C C . PHE A 1 735 ? 1.231 -34.719 -19.078 1 85.5 735 PHE A C 1
ATOM 5943 O O . PHE A 1 735 ? 1.103 -33.5 -19.016 1 85.5 735 PHE A O 1
ATOM 5950 N N . THR A 1 736 ? 0.219 -35.469 -18.906 1 83.94 736 THR A N 1
ATOM 5951 C CA . THR A 1 736 ? -1.098 -34.938 -18.562 1 83.94 736 THR A CA 1
ATOM 5952 C C . THR A 1 736 ? -1.045 -34.125 -17.266 1 83.94 736 THR A C 1
ATOM 5954 O O . THR A 1 736 ? -1.585 -33.031 -17.188 1 83.94 736 THR A O 1
ATOM 5957 N N . ASP A 1 737 ? -0.512 -34.719 -16.312 1 87.31 737 ASP A N 1
ATOM 5958 C CA . ASP A 1 737 ? -0.281 -34.094 -15.023 1 87.31 737 ASP A CA 1
ATOM 5959 C C . ASP A 1 737 ? 1.064 -34.5 -14.438 1 87.31 737 ASP A C 1
ATOM 5961 O O . ASP A 1 737 ? 1.22 -35.656 -13.984 1 87.31 737 ASP A O 1
ATOM 5965 N N . GLY A 1 738 ? 1.853 -33.656 -14.461 1 86.81 738 GLY A N 1
ATOM 5966 C CA . GLY A 1 738 ? 3.186 -34.062 -14.039 1 86.81 738 GLY A CA 1
ATOM 5967 C C . GLY A 1 738 ? 3.873 -35 -15.023 1 86.81 738 GLY A C 1
ATOM 5968 O O . GLY A 1 738 ? 3.736 -34.812 -16.234 1 86.81 738 GLY A O 1
ATOM 5969 N N . MET A 1 739 ? 4.746 -35.875 -14.453 1 88.62 739 MET A N 1
ATOM 5970 C CA . MET A 1 739 ? 5.488 -36.812 -15.289 1 88.62 739 MET A CA 1
ATOM 5971 C C . MET A 1 739 ? 5.137 -38.25 -14.93 1 88.62 739 MET A C 1
ATOM 5973 O O . MET A 1 739 ? 5.48 -38.719 -13.852 1 88.62 739 MET A O 1
ATOM 5977 N N . LYS A 1 740 ? 4.363 -38.906 -15.82 1 92.19 740 LYS A N 1
ATOM 5978 C CA . LYS A 1 740 ? 4.023 -40.312 -15.625 1 92.19 740 LYS A CA 1
ATOM 5979 C C . LYS A 1 740 ? 4.898 -41.219 -16.484 1 92.19 740 LYS A C 1
ATOM 5981 O O . LYS A 1 740 ? 4.836 -41.156 -17.719 1 92.19 740 LYS A O 1
ATOM 5986 N N . VAL A 1 741 ? 5.691 -42.062 -15.875 1 92.81 741 VAL A N 1
ATOM 5987 C CA . VAL A 1 741 ? 6.625 -42.938 -16.562 1 92.81 741 VAL A CA 1
ATOM 5988 C C . VAL A 1 741 ? 6.082 -44.344 -16.562 1 92.81 741 VAL A C 1
ATOM 5990 O O . VAL A 1 741 ? 5.758 -44.906 -15.516 1 92.81 741 VAL A O 1
ATOM 5993 N N . TYR A 1 742 ? 5.957 -44.906 -17.797 1 93.19 742 TYR A N 1
ATOM 5994 C CA . TYR A 1 742 ? 5.5 -46.312 -17.906 1 93.19 742 TYR A CA 1
ATOM 5995 C C . TYR A 1 742 ? 6.684 -47.25 -17.969 1 93.19 742 TYR A C 1
ATOM 5997 O O . TYR A 1 742 ? 7.66 -47.031 -18.672 1 93.19 742 TYR A O 1
ATOM 6005 N N . HIS A 1 743 ? 6.52 -48.281 -17.188 1 90.88 743 HIS A N 1
ATOM 6006 C CA . HIS A 1 743 ? 7.594 -49.281 -17.109 1 90.88 743 HIS A CA 1
ATOM 6007 C C . HIS A 1 743 ? 7.324 -50.469 -18.016 1 90.88 743 HIS A C 1
ATOM 6009 O O . HIS A 1 743 ? 6.219 -50.625 -18.547 1 90.88 743 HIS A O 1
ATOM 6015 N N . GLU A 1 744 ? 8.297 -51.344 -18.266 1 86.31 744 GLU A N 1
ATOM 6016 C CA . GLU A 1 744 ? 8.234 -52.469 -19.188 1 86.31 744 GLU A CA 1
ATOM 6017 C C . GLU A 1 744 ? 7.25 -53.531 -18.703 1 86.31 744 GLU A C 1
ATOM 6019 O O . GLU A 1 744 ? 6.625 -54.219 -19.516 1 86.31 744 GLU A O 1
ATOM 6024 N N . ASP A 1 745 ? 7.066 -53.625 -17.422 1 86.19 745 ASP A N 1
ATOM 6025 C CA . ASP A 1 745 ? 6.219 -54.688 -16.859 1 86.19 745 ASP A CA 1
ATOM 6026 C C . ASP A 1 745 ? 4.762 -54.219 -16.781 1 86.19 745 ASP A C 1
ATOM 6028 O O . ASP A 1 745 ? 3.928 -54.906 -16.172 1 86.19 745 ASP A O 1
ATOM 6032 N N . GLY A 1 746 ? 4.465 -53.062 -17.344 1 83.31 746 GLY A N 1
ATOM 6033 C CA . GLY A 1 746 ? 3.107 -52.531 -17.312 1 83.31 746 GLY A CA 1
ATOM 6034 C C . GLY A 1 746 ? 2.848 -51.594 -16.156 1 83.31 746 GLY A C 1
ATOM 6035 O O . GLY A 1 746 ? 1.793 -50.969 -16.078 1 83.31 746 GLY A O 1
ATOM 6036 N N . ALA A 1 747 ? 3.785 -51.562 -15.234 1 90.62 747 ALA A N 1
ATOM 6037 C CA . ALA A 1 747 ? 3.707 -50.625 -14.102 1 90.62 747 ALA A CA 1
ATOM 6038 C C . ALA A 1 747 ? 4 -49.188 -14.547 1 90.62 747 ALA A C 1
ATOM 6040 O O . ALA A 1 747 ? 4.418 -48.969 -15.68 1 90.62 747 ALA A O 1
ATOM 6041 N N . TRP A 1 748 ? 3.559 -48.312 -13.766 1 93.38 748 TRP A N 1
ATOM 6042 C CA . TRP A 1 748 ? 3.885 -46.938 -14.062 1 93.38 748 TRP A CA 1
ATOM 6043 C C . TRP A 1 748 ? 4.215 -46.156 -12.781 1 93.38 748 TRP A C 1
ATOM 6045 O O . TRP A 1 748 ? 3.875 -46.594 -11.68 1 93.38 748 TRP A O 1
ATOM 6055 N N . THR A 1 749 ? 4.941 -45.094 -12.844 1 94.38 749 THR A N 1
ATOM 6056 C CA . THR A 1 749 ? 5.277 -44.156 -11.773 1 94.38 749 THR A CA 1
ATOM 6057 C C . THR A 1 749 ? 4.953 -42.719 -12.172 1 94.38 749 THR A C 1
ATOM 6059 O O . THR A 1 749 ? 5.316 -42.281 -13.266 1 94.38 749 THR A O 1
ATOM 6062 N N . LEU A 1 750 ? 4.141 -42.125 -11.336 1 94 750 LEU A N 1
ATOM 6063 C CA . LEU A 1 750 ? 3.754 -40.719 -11.562 1 94 750 LEU A CA 1
ATOM 6064 C C . LEU A 1 750 ? 4.453 -39.781 -10.578 1 94 750 LEU A C 1
ATOM 6066 O O . LEU A 1 750 ? 4.402 -40.031 -9.367 1 94 750 LEU A O 1
ATOM 6070 N N . ILE A 1 751 ? 5.176 -38.844 -11.062 1 92.75 751 ILE A N 1
ATOM 6071 C CA . ILE A 1 751 ? 5.809 -37.781 -10.258 1 92.75 751 ILE A CA 1
ATOM 6072 C C . ILE A 1 751 ? 5.016 -36.5 -10.383 1 92.75 751 ILE A C 1
ATOM 6074 O O . ILE A 1 751 ? 4.961 -35.906 -11.461 1 92.75 751 ILE A O 1
ATOM 6078 N N . LEU A 1 752 ? 4.445 -36.094 -9.289 1 90.31 752 LEU A N 1
ATOM 6079 C CA . LEU A 1 752 ? 3.564 -34.938 -9.289 1 90.31 752 LEU A CA 1
ATOM 6080 C C . LEU A 1 752 ? 4.109 -33.812 -8.383 1 90.31 752 LEU A C 1
ATOM 6082 O O . LEU A 1 752 ? 4.133 -33.969 -7.16 1 90.31 752 LEU A O 1
ATOM 6086 N N . PRO A 1 753 ? 4.508 -32.688 -8.969 1 87.25 753 PRO A N 1
ATOM 6087 C CA . PRO A 1 753 ? 4.902 -31.547 -8.125 1 87.25 753 PRO A CA 1
ATOM 6088 C C . PRO A 1 753 ? 3.713 -30.844 -7.469 1 87.25 753 PRO A C 1
ATOM 6090 O O . PRO A 1 753 ? 2.684 -30.641 -8.117 1 87.25 753 PRO A O 1
ATOM 6093 N N . LYS A 1 754 ? 3.828 -30.531 -6.238 1 82.81 754 LYS A N 1
ATOM 6094 C CA . LYS A 1 754 ? 2.779 -29.812 -5.527 1 82.81 754 LYS A CA 1
ATOM 6095 C C . LYS A 1 754 ? 2.873 -28.312 -5.797 1 82.81 754 LYS A C 1
ATOM 6097 O O . LYS A 1 754 ? 3.969 -27.766 -5.98 1 82.81 754 LYS A O 1
ATOM 6102 N N . VAL A 1 755 ? 1.779 -27.688 -5.746 1 77.94 755 VAL A N 1
ATOM 6103 C CA . VAL A 1 755 ? 1.729 -26.266 -6.102 1 77.94 755 VAL A CA 1
ATOM 6104 C C . VAL A 1 755 ? 2.109 -25.422 -4.895 1 77.94 755 VAL A C 1
ATOM 6106 O O . VAL A 1 755 ? 2.775 -24.391 -5.035 1 77.94 755 VAL A O 1
ATOM 6109 N N . ASP A 1 756 ? 1.746 -25.812 -3.717 1 73.62 756 ASP A N 1
ATOM 6110 C CA . ASP A 1 756 ? 1.828 -24.922 -2.559 1 73.62 756 ASP A CA 1
ATOM 6111 C C . ASP A 1 756 ? 3.035 -25.266 -1.688 1 73.62 756 ASP A C 1
ATOM 6113 O O . ASP A 1 756 ? 3.35 -24.547 -0.74 1 73.62 756 ASP A O 1
ATOM 6117 N N . GLU A 1 757 ? 3.662 -26.406 -1.981 1 75.31 757 GLU A N 1
ATOM 6118 C CA . GLU A 1 757 ? 4.781 -26.859 -1.16 1 75.31 757 GLU A CA 1
ATOM 6119 C C . GLU A 1 757 ? 5.938 -27.344 -2.025 1 75.31 757 GLU A C 1
ATOM 6121 O O . GLU A 1 757 ? 5.727 -27.859 -3.125 1 75.31 757 GLU A O 1
ATOM 6126 N N . PRO A 1 758 ? 7.102 -27.109 -1.536 1 79.31 758 PRO A N 1
ATOM 6127 C CA . PRO A 1 758 ? 8.273 -27.641 -2.248 1 79.31 758 PRO A CA 1
ATOM 6128 C C . PRO A 1 758 ? 8.43 -29.141 -2.109 1 79.31 758 PRO A C 1
ATOM 6130 O O . PRO A 1 758 ? 9.43 -29.625 -1.575 1 79.31 758 PRO A O 1
ATOM 6133 N N . THR A 1 759 ? 7.402 -29.859 -2.541 1 85.81 759 THR A N 1
ATOM 6134 C CA . THR A 1 759 ? 7.328 -31.312 -2.404 1 85.81 759 THR A CA 1
ATOM 6135 C C . THR A 1 759 ? 6.855 -31.953 -3.707 1 85.81 759 THR A C 1
ATOM 6137 O O . THR A 1 759 ? 6.047 -31.375 -4.434 1 85.81 759 THR A O 1
ATOM 6140 N N . LEU A 1 760 ? 7.457 -33.094 -4.047 1 90.5 760 LEU A N 1
ATOM 6141 C CA . LEU A 1 760 ? 7.004 -33.938 -5.141 1 90.5 760 LEU A CA 1
ATOM 6142 C C . LEU A 1 760 ? 6.289 -35.156 -4.609 1 90.5 760 LEU A C 1
ATOM 6144 O O . LEU A 1 760 ? 6.766 -35.812 -3.67 1 90.5 760 LEU A O 1
ATOM 6148 N N . THR A 1 761 ? 5.125 -35.406 -5.078 1 92.31 761 THR A N 1
ATOM 6149 C CA . THR A 1 761 ? 4.41 -36.625 -4.719 1 92.31 761 THR A CA 1
ATOM 6150 C C . THR A 1 761 ? 4.645 -37.719 -5.766 1 92.31 761 THR A C 1
ATOM 6152 O O . THR A 1 761 ? 4.438 -37.469 -6.957 1 92.31 761 THR A O 1
ATOM 6155 N N . ILE A 1 762 ? 5.055 -38.875 -5.324 1 94.25 762 ILE A N 1
ATOM 6156 C CA . ILE A 1 762 ? 5.336 -39.969 -6.223 1 94.25 762 ILE A CA 1
ATOM 6157 C C . ILE A 1 762 ? 4.273 -41.062 -6.055 1 94.25 762 ILE A C 1
ATOM 6159 O O . ILE A 1 762 ? 4.062 -41.562 -4.949 1 94.25 762 ILE A O 1
ATOM 6163 N N . TYR A 1 763 ? 3.559 -41.312 -7.098 1 93.75 763 TYR A N 1
ATOM 6164 C CA . TYR A 1 763 ? 2.613 -42.438 -7.16 1 93.75 763 TYR A CA 1
ATOM 6165 C C . TYR A 1 763 ? 3.172 -43.594 -7.996 1 93.75 763 TYR A C 1
ATOM 6167 O O . TYR A 1 763 ? 3.684 -43.375 -9.094 1 93.75 763 TYR A O 1
ATOM 6175 N N . SER A 1 764 ? 3.197 -44.75 -7.516 1 94.38 764 SER A N 1
ATOM 6176 C CA . SER A 1 764 ? 3.625 -45.906 -8.297 1 94.38 764 SER A CA 1
ATOM 6177 C C . SER A 1 764 ? 2.607 -47.031 -8.203 1 94.38 764 SER A C 1
ATOM 6179 O O . SER A 1 764 ? 2.146 -47.375 -7.113 1 94.38 764 SER A O 1
ATOM 6181 N N . GLN A 1 765 ? 2.195 -47.438 -9.328 1 92.44 765 GLN A N 1
ATOM 6182 C CA . GLN A 1 765 ? 1.299 -48.594 -9.414 1 92.44 765 GLN A CA 1
ATOM 6183 C C . GLN A 1 765 ? 2.008 -49.812 -10.016 1 92.44 765 GLN A C 1
ATOM 6185 O O . GLN A 1 765 ? 2.787 -49.656 -10.961 1 92.44 765 GLN A O 1
ATOM 6190 N N . ALA A 1 766 ? 1.824 -50.969 -9.438 1 90.25 766 ALA A N 1
ATOM 6191 C CA . ALA A 1 766 ? 2.389 -52.219 -9.953 1 90.25 766 ALA A CA 1
ATOM 6192 C C . ALA A 1 766 ? 1.451 -53.406 -9.688 1 90.25 766 ALA A C 1
ATOM 6194 O O . ALA A 1 766 ? 0.353 -53.219 -9.156 1 90.25 766 ALA A O 1
ATOM 6195 N N . THR A 1 767 ? 1.838 -54.562 -10.211 1 84.25 767 THR A N 1
ATOM 6196 C CA . THR A 1 767 ? 1.024 -55.75 -10.07 1 84.25 767 THR A CA 1
ATOM 6197 C C . THR A 1 767 ? 0.971 -56.188 -8.609 1 84.25 767 THR A C 1
ATOM 6199 O O . THR A 1 767 ? -0.017 -56.781 -8.172 1 84.25 767 THR A O 1
ATOM 6202 N N . ASN A 1 768 ? 2.021 -55.906 -7.902 1 86.12 768 ASN A N 1
ATOM 6203 C CA . ASN A 1 768 ? 2.055 -56.219 -6.477 1 86.12 768 ASN A CA 1
ATOM 6204 C C . ASN A 1 768 ? 2.527 -55.031 -5.648 1 86.12 768 ASN A C 1
ATOM 6206 O O . ASN A 1 768 ? 3.137 -54.094 -6.184 1 86.12 768 ASN A O 1
ATOM 6210 N N . ALA A 1 769 ? 2.156 -55.062 -4.367 1 88 769 ALA A N 1
ATOM 6211 C CA . ALA A 1 769 ? 2.416 -53.969 -3.451 1 88 769 ALA A CA 1
ATOM 6212 C C . ALA A 1 769 ? 3.916 -53.75 -3.256 1 88 769 ALA A C 1
ATOM 6214 O O . ALA A 1 769 ? 4.379 -52.594 -3.129 1 88 769 ALA A O 1
ATOM 6215 N N . GLN A 1 770 ? 4.594 -54.812 -3.232 1 90.5 770 GLN A N 1
ATOM 6216 C CA . GLN A 1 770 ? 6.031 -54.719 -3.006 1 90.5 770 GLN A CA 1
ATOM 6217 C C . GLN A 1 770 ? 6.734 -54.031 -4.184 1 90.5 770 GLN A C 1
ATOM 6219 O O . GLN A 1 770 ? 7.613 -53.188 -3.992 1 90.5 770 GLN A O 1
ATOM 6224 N N . LYS A 1 771 ? 6.328 -54.406 -5.348 1 91.94 771 LYS A N 1
ATOM 6225 C CA . LYS A 1 771 ? 6.922 -53.812 -6.543 1 91.94 771 LYS A CA 1
ATOM 6226 C C . LYS A 1 771 ? 6.59 -52.344 -6.641 1 91.94 771 LYS A C 1
ATOM 6228 O O . LYS A 1 771 ? 7.422 -51.531 -7.082 1 91.94 771 LYS A O 1
ATOM 6233 N N . ALA A 1 772 ? 5.414 -52 -6.316 1 92.31 772 ALA A N 1
ATOM 6234 C CA . ALA A 1 772 ? 5.02 -50.594 -6.328 1 92.31 772 ALA A CA 1
ATOM 6235 C C . ALA A 1 772 ? 5.883 -49.75 -5.375 1 92.31 772 ALA A C 1
ATOM 6237 O O . ALA A 1 772 ? 6.297 -48.656 -5.707 1 92.31 772 ALA A O 1
ATOM 6238 N N . LYS A 1 773 ? 6.188 -50.312 -4.238 1 93.44 773 LYS A N 1
ATOM 6239 C CA . LYS A 1 773 ? 7.031 -49.625 -3.264 1 93.44 773 LYS A CA 1
ATOM 6240 C C . LYS A 1 773 ? 8.469 -49.5 -3.766 1 93.44 773 LYS A C 1
ATOM 6242 O O . LYS A 1 773 ? 9.141 -48.5 -3.496 1 93.44 773 LYS A O 1
ATOM 6247 N N . GLU A 1 774 ? 8.852 -50.531 -4.449 1 92.81 774 GLU A N 1
ATOM 6248 C CA . GLU A 1 774 ? 10.211 -50.5 -4.988 1 92.81 774 GLU A CA 1
ATOM 6249 C C . GLU A 1 774 ? 10.375 -49.438 -6.043 1 92.81 774 GLU A C 1
ATOM 6251 O O . GLU A 1 774 ? 11.406 -48.75 -6.078 1 92.81 774 GLU A O 1
ATOM 6256 N N . TYR A 1 775 ? 9.43 -49.312 -6.875 1 92.88 775 TYR A N 1
ATOM 6257 C CA . TYR A 1 775 ? 9.484 -48.25 -7.879 1 92.88 775 TYR A CA 1
ATOM 6258 C C . TYR A 1 775 ? 9.5 -46.875 -7.219 1 92.88 775 TYR A C 1
ATOM 6260 O O . TYR A 1 775 ? 10.227 -45.969 -7.656 1 92.88 775 TYR A O 1
ATOM 6268 N N . THR A 1 776 ? 8.711 -46.688 -6.203 1 93.69 776 THR A N 1
ATOM 6269 C CA . THR A 1 776 ? 8.664 -45.406 -5.48 1 93.69 776 THR A CA 1
ATOM 6270 C C . THR A 1 776 ? 10.023 -45.094 -4.855 1 93.69 776 THR A C 1
ATOM 6272 O O . THR A 1 776 ? 10.508 -43.969 -4.945 1 93.69 776 THR A O 1
ATOM 6275 N N . LYS A 1 777 ? 10.578 -46.094 -4.262 1 93 777 LYS A N 1
ATOM 6276 C CA . LYS A 1 777 ? 11.883 -45.938 -3.637 1 93 777 LYS A CA 1
ATOM 6277 C C . LYS A 1 777 ? 12.945 -45.594 -4.676 1 93 777 LYS A C 1
ATOM 6279 O O . LYS A 1 777 ? 13.852 -44.781 -4.414 1 93 777 LYS A O 1
ATOM 6284 N N . TYR A 1 778 ? 12.852 -46.219 -5.766 1 93.19 778 TYR A N 1
ATOM 6285 C CA . TYR A 1 778 ? 13.789 -46 -6.855 1 93.19 778 TYR A CA 1
ATOM 6286 C C . TYR A 1 778 ? 13.766 -44.531 -7.281 1 93.19 778 TYR A C 1
ATOM 6288 O O . TYR A 1 778 ? 14.812 -43.875 -7.391 1 93.19 778 TYR A O 1
ATOM 6296 N N . TYR A 1 779 ? 12.664 -44 -7.562 1 92.94 779 TYR A N 1
ATOM 6297 C CA . TYR A 1 779 ? 12.555 -42.625 -8.047 1 92.94 779 TYR A CA 1
ATOM 6298 C C . TYR A 1 779 ? 12.875 -41.656 -6.934 1 92.94 779 TYR A C 1
ATOM 6300 O O . TYR A 1 779 ? 13.375 -40.562 -7.195 1 92.94 779 TYR A O 1
ATOM 6308 N N . ILE A 1 780 ? 12.578 -41.969 -5.66 1 92.62 780 ILE A N 1
ATOM 6309 C CA . ILE A 1 780 ? 12.953 -41.125 -4.539 1 92.62 780 ILE A CA 1
ATOM 6310 C C . ILE A 1 780 ? 14.477 -41 -4.473 1 92.62 780 ILE A C 1
ATOM 6312 O O . ILE A 1 780 ? 15.016 -39.906 -4.262 1 92.62 780 ILE A O 1
ATOM 6316 N N . LYS A 1 781 ? 15.102 -42.094 -4.645 1 91.38 781 LYS A N 1
ATOM 6317 C CA . LYS A 1 781 ? 16.562 -42.125 -4.637 1 91.38 781 LYS A CA 1
ATOM 6318 C C . LYS A 1 781 ? 17.125 -41.281 -5.785 1 91.38 781 LYS A C 1
ATOM 6320 O O . LYS A 1 781 ? 18.109 -40.562 -5.609 1 91.38 781 LYS A O 1
ATOM 6325 N N . LYS A 1 782 ? 16.562 -41.438 -6.918 1 92.12 782 LYS A N 1
ATOM 6326 C CA . LYS A 1 782 ? 17.016 -40.656 -8.086 1 92.12 782 LYS A CA 1
ATOM 6327 C C . LYS A 1 782 ? 16.828 -39.156 -7.875 1 92.12 782 LYS A C 1
ATOM 6329 O O . LYS A 1 782 ? 17.688 -38.375 -8.25 1 92.12 782 LYS A O 1
ATOM 6334 N N . ILE A 1 783 ? 15.711 -38.75 -7.387 1 90.81 783 ILE A N 1
ATOM 6335 C CA . ILE A 1 783 ? 15.422 -37.344 -7.137 1 90.81 783 ILE A CA 1
ATOM 6336 C C . ILE A 1 783 ? 16.438 -36.781 -6.148 1 90.81 783 ILE A C 1
ATOM 6338 O O . ILE A 1 783 ? 16.953 -35.656 -6.344 1 90.81 783 ILE A O 1
ATOM 6342 N N . ARG A 1 784 ? 16.734 -37.5 -5.117 1 86.88 784 ARG A N 1
ATOM 6343 C CA . ARG A 1 784 ? 17.719 -37.062 -4.125 1 86.88 784 ARG A CA 1
ATOM 6344 C C . ARG A 1 784 ? 19.109 -36.938 -4.738 1 86.88 784 ARG A C 1
ATOM 6346 O O . ARG A 1 784 ? 19.875 -36.031 -4.383 1 86.88 784 ARG A O 1
ATOM 6353 N N . GLN A 1 785 ? 19.406 -37.781 -5.629 1 86.5 785 GLN A N 1
ATOM 6354 C CA . GLN A 1 785 ? 20.688 -37.75 -6.316 1 86.5 785 GLN A CA 1
ATOM 6355 C C . GLN A 1 785 ? 20.828 -36.5 -7.18 1 86.5 785 GLN A C 1
ATOM 6357 O O . GLN A 1 785 ? 21.906 -35.906 -7.238 1 86.5 785 GLN A O 1
ATOM 6362 N N . TYR A 1 786 ? 19.828 -36.188 -7.848 1 86.12 786 TYR A N 1
ATOM 6363 C CA . TYR A 1 786 ? 19.875 -35.062 -8.773 1 86.12 786 TYR A CA 1
ATOM 6364 C C . TYR A 1 786 ? 19.859 -33.719 -8.023 1 86.12 786 TYR A C 1
ATOM 6366 O O . TYR A 1 786 ? 20.25 -32.688 -8.57 1 86.12 786 TYR A O 1
ATOM 6374 N N . GLN A 1 787 ? 19.359 -33.688 -6.84 1 77.25 787 GLN A N 1
ATOM 6375 C CA . GLN A 1 787 ? 19.391 -32.469 -6.016 1 77.25 787 GLN A CA 1
ATOM 6376 C C . GLN A 1 787 ? 20.812 -32.188 -5.535 1 77.25 787 GLN A C 1
ATOM 6378 O O . GLN A 1 787 ? 21.188 -31.031 -5.32 1 77.25 787 GLN A O 1
ATOM 6383 N N . ASN A 1 788 ? 21.672 -33.156 -5.129 1 61.03 788 ASN A N 1
ATOM 6384 C CA . ASN A 1 788 ? 23.016 -33.031 -4.594 1 61.03 788 ASN A CA 1
ATOM 6385 C C . ASN A 1 788 ? 24.031 -32.75 -5.695 1 61.03 788 ASN A C 1
ATOM 6387 O O . ASN A 1 788 ? 25.219 -32.562 -5.418 1 61.03 788 ASN A O 1
ATOM 6391 N N . VAL A 1 789 ? 23.719 -32.656 -6.996 1 53.44 789 VAL A N 1
ATOM 6392 C CA . VAL A 1 789 ? 24.703 -32.344 -8.039 1 53.44 789 VAL A CA 1
ATOM 6393 C C . VAL A 1 789 ? 24.438 -30.938 -8.586 1 53.44 789 VAL A C 1
ATOM 6395 O O . VAL A 1 789 ? 23.281 -30.547 -8.773 1 53.44 789 VAL A O 1
ATOM 6398 N N . MET B 1 1 ? 8.75 -8.898 -34.25 1 90.88 1 MET B N 1
ATOM 6399 C CA . MET B 1 1 ? 7.387 -8.609 -33.812 1 90.88 1 MET B CA 1
ATOM 6400 C C . MET B 1 1 ? 7.371 -7.41 -32.844 1 90.88 1 MET B C 1
ATOM 6402 O O . MET B 1 1 ? 7.906 -7.48 -31.75 1 90.88 1 MET B O 1
ATOM 6406 N N . ALA B 1 2 ? 6.777 -6.312 -33.156 1 86.56 2 ALA B N 1
ATOM 6407 C CA . ALA B 1 2 ? 6.801 -5.059 -32.406 1 86.56 2 ALA B CA 1
ATOM 6408 C C . ALA B 1 2 ? 5.387 -4.551 -32.156 1 86.56 2 ALA B C 1
ATOM 6410 O O . ALA B 1 2 ? 5.137 -3.342 -32.188 1 86.56 2 ALA B O 1
ATOM 6411 N N . GLY B 1 3 ? 4.477 -5.441 -31.922 1 77.62 3 GLY B N 1
ATOM 6412 C CA . GLY B 1 3 ? 3.088 -5.031 -31.781 1 77.62 3 GLY B CA 1
ATOM 6413 C C . GLY B 1 3 ? 2.652 -4.883 -30.328 1 77.62 3 GLY B C 1
ATOM 6414 O O . GLY B 1 3 ? 1.557 -4.391 -30.062 1 77.62 3 GLY B O 1
ATOM 6415 N N . GLY B 1 4 ? 3.471 -5.176 -29.375 1 78.5 4 GLY B N 1
ATOM 6416 C CA . GLY B 1 4 ? 3.066 -5.145 -27.984 1 78.5 4 GLY B CA 1
ATOM 6417 C C . GLY B 1 4 ? 2.977 -3.738 -27.422 1 78.5 4 GLY B C 1
ATOM 6418 O O . GLY B 1 4 ? 3.711 -2.846 -27.844 1 78.5 4 GLY B O 1
ATOM 6419 N N . ARG B 1 5 ? 2.045 -3.418 -26.438 1 69.25 5 ARG B N 1
ATOM 6420 C CA . ARG B 1 5 ? 1.827 -2.1 -25.844 1 69.25 5 ARG B CA 1
ATOM 6421 C C . ARG B 1 5 ? 2.889 -1.782 -24.797 1 69.25 5 ARG B C 1
ATOM 6423 O O . ARG B 1 5 ? 3.084 -0.621 -24.438 1 69.25 5 ARG B O 1
ATOM 6430 N N . GLY B 1 6 ? 3.492 -2.797 -24.344 1 77.12 6 GLY B N 1
ATOM 6431 C CA . GLY B 1 6 ? 4.551 -2.6 -23.359 1 77.12 6 GLY B CA 1
ATOM 6432 C C . GLY B 1 6 ? 4.039 -2.082 -22.031 1 77.12 6 GLY B C 1
ATOM 6433 O O . GLY B 1 6 ? 4.648 -1.196 -21.422 1 77.12 6 GLY B O 1
ATOM 6434 N N . THR B 1 7 ? 2.971 -2.543 -21.531 1 72.38 7 THR B N 1
ATOM 6435 C CA . THR B 1 7 ? 2.312 -2.025 -20.344 1 72.38 7 THR B CA 1
ATOM 6436 C C . THR B 1 7 ? 3.146 -2.318 -19.094 1 72.38 7 THR B C 1
ATOM 6438 O O . THR B 1 7 ? 3.121 -1.553 -18.125 1 72.38 7 THR B O 1
ATOM 6441 N N . ARG B 1 8 ? 3.92 -3.279 -19.078 1 76.81 8 ARG B N 1
ATOM 6442 C CA . ARG B 1 8 ? 4.699 -3.688 -17.906 1 76.81 8 ARG B CA 1
ATOM 6443 C C . ARG B 1 8 ? 5.934 -2.807 -17.75 1 76.81 8 ARG B C 1
ATOM 6445 O O . ARG B 1 8 ? 6.562 -2.805 -16.688 1 76.81 8 ARG B O 1
ATOM 6452 N N . LEU B 1 9 ? 6.238 -2.07 -18.828 1 84.81 9 LEU B N 1
ATOM 6453 C CA . LEU B 1 9 ? 7.406 -1.197 -18.781 1 84.81 9 LEU B CA 1
ATOM 6454 C C . LEU B 1 9 ? 7 0.24 -18.484 1 84.81 9 LEU B C 1
ATOM 6456 O O . LEU B 1 9 ? 7.852 1.123 -18.375 1 84.81 9 LEU B O 1
ATOM 6460 N N . ARG B 1 10 ? 5.734 0.335 -18.344 1 78.31 10 ARG B N 1
ATOM 6461 C CA . ARG B 1 10 ? 5.316 1.683 -17.969 1 78.31 10 ARG B CA 1
ATOM 6462 C C . ARG B 1 10 ? 5.926 2.094 -16.625 1 78.31 10 ARG B C 1
ATOM 6464 O O . ARG B 1 10 ? 6.094 1.262 -15.734 1 78.31 10 ARG B O 1
ATOM 6471 N N . PRO B 1 11 ? 6.289 3.424 -16.516 1 82.94 11 PRO B N 1
ATOM 6472 C CA . PRO B 1 11 ? 5.891 4.574 -17.328 1 82.94 11 PRO B CA 1
ATOM 6473 C C . PRO B 1 11 ? 6.859 4.848 -18.484 1 82.94 11 PRO B C 1
ATOM 6475 O O . PRO B 1 11 ? 6.68 5.812 -19.234 1 82.94 11 PRO B O 1
ATOM 6478 N N . LEU B 1 12 ? 7.789 4.047 -18.766 1 86.94 12 LEU B N 1
ATOM 6479 C CA . LEU B 1 12 ? 8.773 4.281 -19.812 1 86.94 12 LEU B CA 1
ATOM 6480 C C . LEU B 1 12 ? 8.125 4.227 -21.188 1 86.94 12 LEU B C 1
ATOM 6482 O O . LEU B 1 12 ? 8.57 4.91 -22.125 1 86.94 12 LEU B O 1
ATOM 6486 N N . THR B 1 13 ? 7.074 3.412 -21.25 1 85.38 13 THR B N 1
ATOM 6487 C CA . THR B 1 13 ? 6.496 3.15 -22.562 1 85.38 13 THR B CA 1
ATOM 6488 C C . THR B 1 13 ? 5.164 3.877 -22.719 1 85.38 13 THR B C 1
ATOM 6490 O O . THR B 1 13 ? 4.371 3.541 -23.609 1 85.38 13 THR B O 1
ATOM 6493 N N . CYS B 1 14 ? 4.973 4.797 -21.859 1 77 14 CYS B N 1
ATOM 6494 C CA . CYS B 1 14 ? 3.732 5.555 -21.984 1 77 14 CYS B CA 1
ATOM 6495 C C . CYS B 1 14 ? 3.678 6.301 -23.312 1 77 14 CYS B C 1
ATOM 6497 O O . CYS B 1 14 ? 2.623 6.379 -23.953 1 77 14 CYS B O 1
ATOM 6499 N N . HIS B 1 15 ? 4.836 6.871 -23.781 1 74.62 15 HIS B N 1
ATOM 6500 C CA . HIS B 1 15 ? 4.848 7.652 -25.016 1 74.62 15 HIS B CA 1
ATOM 6501 C C . HIS B 1 15 ? 5.914 7.145 -25.984 1 74.62 15 HIS B C 1
ATOM 6503 O O . HIS B 1 15 ? 6.152 7.75 -27.031 1 74.62 15 HIS B O 1
ATOM 6509 N N . VAL B 1 16 ? 6.602 6.129 -25.594 1 84.5 16 VAL B N 1
ATOM 6510 C CA . VAL B 1 16 ? 7.641 5.52 -26.406 1 84.5 16 VAL B CA 1
ATOM 6511 C C . VAL B 1 16 ? 7.332 4.039 -26.609 1 84.5 16 VAL B C 1
ATOM 6513 O O . VAL B 1 16 ? 7.16 3.295 -25.641 1 84.5 16 VAL B O 1
ATOM 6516 N N . PRO B 1 17 ? 7.117 3.691 -27.844 1 87.19 17 PRO B N 1
ATOM 6517 C CA . PRO B 1 17 ? 6.883 2.26 -28.062 1 87.19 17 PRO B CA 1
ATOM 6518 C C . PRO B 1 17 ? 8.055 1.397 -27.594 1 87.19 17 PRO B C 1
ATOM 6520 O O . PRO B 1 17 ? 9.203 1.829 -27.656 1 87.19 17 PRO B O 1
ATOM 6523 N N . LYS B 1 18 ? 7.809 0.227 -27.172 1 89.56 18 LYS B N 1
ATOM 6524 C CA . LYS B 1 18 ? 8.789 -0.684 -26.578 1 89.56 18 LYS B CA 1
ATOM 6525 C C . LYS B 1 18 ? 9.961 -0.904 -27.531 1 89.56 18 LYS B C 1
ATOM 6527 O O . LYS B 1 18 ? 11.117 -0.896 -27.109 1 89.56 18 LYS B O 1
ATOM 6532 N N . PRO B 1 19 ? 9.711 -1.014 -28.844 1 91.38 19 PRO B N 1
ATOM 6533 C CA . PRO B 1 19 ? 10.828 -1.27 -29.766 1 91.38 19 PRO B CA 1
ATOM 6534 C C . PRO B 1 19 ? 11.797 -0.094 -29.859 1 91.38 19 PRO B C 1
ATOM 6536 O O . PRO B 1 19 ? 12.938 -0.262 -30.297 1 91.38 19 PRO B O 1
ATOM 6539 N N . ILE B 1 20 ? 11.328 1.071 -29.484 1 91.62 20 ILE B N 1
ATOM 6540 C CA . ILE B 1 20 ? 12.164 2.262 -29.594 1 91.62 20 ILE B CA 1
ATOM 6541 C C . ILE B 1 20 ? 12.766 2.602 -28.234 1 91.62 20 ILE B C 1
ATOM 6543 O O . ILE B 1 20 ? 13.594 3.508 -28.125 1 91.62 20 ILE B O 1
ATOM 6547 N N . VAL B 1 21 ? 12.461 1.853 -27.25 1 92.12 21 VAL B N 1
ATOM 6548 C CA . VAL B 1 21 ? 13.039 2.078 -25.922 1 92.12 21 VAL B CA 1
ATOM 6549 C C . VAL B 1 21 ? 14.555 1.94 -25.984 1 92.12 21 VAL B C 1
ATOM 6551 O O . VAL B 1 21 ? 15.078 0.98 -26.562 1 92.12 21 VAL B O 1
ATOM 6554 N N . PRO B 1 22 ? 15.266 2.881 -25.469 1 93.5 22 PRO B N 1
ATOM 6555 C CA . PRO B 1 22 ? 16.719 2.863 -25.625 1 93.5 22 PRO B CA 1
ATOM 6556 C C . PRO B 1 22 ? 17.391 1.801 -24.75 1 93.5 22 PRO B C 1
ATOM 6558 O O . PRO B 1 22 ? 17.078 1.692 -23.562 1 93.5 22 PRO B O 1
ATOM 6561 N N . MET B 1 23 ? 18.125 1.011 -25.344 1 94.12 23 MET B N 1
ATOM 6562 C CA . MET B 1 23 ? 19.031 0.058 -24.703 1 94.12 23 MET B CA 1
ATOM 6563 C C . MET B 1 23 ? 20.484 0.387 -25.031 1 94.12 23 MET B C 1
ATOM 6565 O O . MET B 1 23 ? 20.906 0.259 -26.188 1 94.12 23 MET B O 1
ATOM 6569 N N . MET B 1 24 ? 21.234 0.791 -24.078 1 95 24 MET B N 1
ATOM 6570 C CA . MET B 1 24 ? 22.594 1.288 -24.328 1 95 24 MET B CA 1
ATOM 6571 C C . MET B 1 24 ? 22.562 2.414 -25.359 1 95 24 MET B C 1
ATOM 6573 O O . MET B 1 24 ? 23.359 2.412 -26.312 1 95 24 MET B O 1
ATOM 6577 N N . ASN B 1 25 ? 21.594 3.279 -25.281 1 93.62 25 ASN B N 1
ATOM 6578 C CA . ASN B 1 25 ? 21.406 4.484 -26.078 1 93.62 25 ASN B CA 1
ATOM 6579 C C . ASN B 1 25 ? 21.047 4.148 -27.531 1 93.62 25 ASN B C 1
ATOM 6581 O O . ASN B 1 25 ? 21.234 4.973 -28.422 1 93.62 25 ASN B O 1
ATOM 6585 N N . LYS B 1 26 ? 20.672 2.938 -27.719 1 92.44 26 LYS B N 1
ATOM 6586 C CA . LYS B 1 26 ? 20.203 2.447 -29.016 1 92.44 26 LYS B CA 1
ATOM 6587 C C . LYS B 1 26 ? 18.844 1.766 -28.875 1 92.44 26 LYS B C 1
ATOM 6589 O O . LYS B 1 26 ? 18.594 1.051 -27.891 1 92.44 26 LYS B O 1
ATOM 6594 N N . PRO B 1 27 ? 17.938 2.121 -29.859 1 92.38 27 PRO B N 1
ATOM 6595 C CA . PRO B 1 27 ? 16.641 1.447 -29.75 1 92.38 27 PRO B CA 1
ATOM 6596 C C . PRO B 1 27 ? 16.766 -0.073 -29.703 1 92.38 27 PRO B C 1
ATOM 6598 O O . PRO B 1 27 ? 17.594 -0.653 -30.406 1 92.38 27 PRO B O 1
ATOM 6601 N N . VAL B 1 28 ? 15.938 -0.693 -28.906 1 93.06 28 VAL B N 1
ATOM 6602 C CA . VAL B 1 28 ? 16.047 -2.119 -28.609 1 93.06 28 VAL B CA 1
ATOM 6603 C C . VAL B 1 28 ? 15.891 -2.92 -29.906 1 93.06 28 VAL B C 1
ATOM 6605 O O . VAL B 1 28 ? 16.625 -3.885 -30.141 1 93.06 28 VAL B O 1
ATOM 6608 N N . MET B 1 29 ? 15.039 -2.508 -30.812 1 94.19 29 MET B N 1
ATOM 6609 C CA . MET B 1 29 ? 14.781 -3.264 -32.031 1 94.19 29 MET B CA 1
ATOM 6610 C C . MET B 1 29 ? 15.984 -3.234 -32.969 1 94.19 29 MET B C 1
ATOM 6612 O O . MET B 1 29 ? 16.141 -4.105 -33.812 1 94.19 29 MET B O 1
ATOM 6616 N N . GLU B 1 30 ? 16.797 -2.24 -32.875 1 93.5 30 GLU B N 1
ATOM 6617 C CA . GLU B 1 30 ? 18.016 -2.156 -33.688 1 93.5 30 GLU B CA 1
ATOM 6618 C C . GLU B 1 30 ? 18.922 -3.355 -33.438 1 93.5 30 GLU B C 1
ATOM 6620 O O . GLU B 1 30 ? 19.609 -3.807 -34.344 1 93.5 30 GLU B O 1
ATOM 6625 N N . TYR B 1 31 ? 18.922 -3.84 -32.219 1 92.62 31 TYR B N 1
ATOM 6626 C CA . TYR B 1 31 ? 19.75 -5 -31.891 1 92.62 31 TYR B CA 1
ATOM 6627 C C . TYR B 1 31 ? 19.281 -6.23 -32.656 1 92.62 31 TYR B C 1
ATOM 6629 O O . TYR B 1 31 ? 20.109 -7.012 -33.156 1 92.62 31 TYR B O 1
ATOM 6637 N N . SER B 1 32 ? 18.031 -6.422 -32.719 1 93.81 32 SER B N 1
ATOM 6638 C CA . SER B 1 32 ? 17.484 -7.547 -33.469 1 93.81 32 SER B CA 1
ATOM 6639 C C . SER B 1 32 ? 17.797 -7.422 -34.969 1 93.81 32 SER B C 1
ATOM 6641 O O . SER B 1 32 ? 18.125 -8.414 -35.625 1 93.81 32 SER B O 1
ATOM 6643 N N . ILE B 1 33 ? 17.719 -6.18 -35.469 1 94.44 33 ILE B N 1
ATOM 6644 C CA . ILE B 1 33 ? 18 -5.922 -36.875 1 94.44 33 ILE B CA 1
ATOM 6645 C C . ILE B 1 33 ? 19.453 -6.234 -37.188 1 94.44 33 ILE B C 1
ATOM 6647 O O . ILE B 1 33 ? 19.766 -6.918 -38.156 1 94.44 33 ILE B O 1
ATOM 6651 N N . GLU B 1 34 ? 20.328 -5.754 -36.344 1 93.56 34 GLU B N 1
ATOM 6652 C CA . GLU B 1 34 ? 21.75 -5.996 -36.531 1 93.56 34 GLU B CA 1
ATOM 6653 C C . GLU B 1 34 ? 22.078 -7.484 -36.406 1 93.56 34 GLU B C 1
ATOM 6655 O O . GLU B 1 34 ? 22.922 -7.996 -37.156 1 93.56 34 GLU B O 1
ATOM 6660 N N . TRP B 1 35 ? 21.453 -8.156 -35.5 1 93.38 35 TRP B N 1
ATOM 6661 C CA . TRP B 1 35 ? 21.641 -9.586 -35.312 1 93.38 35 TRP B CA 1
ATOM 6662 C C . TRP B 1 35 ? 21.234 -10.367 -36.562 1 93.38 35 TRP B C 1
ATOM 6664 O O . TRP B 1 35 ? 21.969 -11.25 -37 1 93.38 35 TRP B O 1
ATOM 6674 N N . LEU B 1 36 ? 20.156 -10.039 -37.156 1 95.31 36 LEU B N 1
ATOM 6675 C CA . LEU B 1 36 ? 19.688 -10.695 -38.375 1 95.31 36 LEU B CA 1
ATOM 6676 C C . LEU B 1 36 ? 20.625 -10.414 -39.531 1 95.31 36 LEU B C 1
ATOM 6678 O O . LEU B 1 36 ? 20.969 -11.32 -40.312 1 95.31 36 LEU B O 1
ATOM 6682 N N . LYS B 1 37 ? 21.047 -9.172 -39.625 1 95 37 LYS B N 1
ATOM 6683 C CA . LYS B 1 37 ? 21.953 -8.766 -40.719 1 95 37 LYS B CA 1
ATOM 6684 C C . LYS B 1 37 ? 23.266 -9.539 -40.625 1 95 37 LYS B C 1
ATOM 6686 O O . LYS B 1 37 ? 23.812 -9.93 -41.656 1 95 37 LYS B O 1
ATOM 6691 N N . GLN B 1 38 ? 23.734 -9.734 -39.5 1 93.5 38 GLN B N 1
ATOM 6692 C CA . GLN B 1 38 ? 24.984 -10.438 -39.281 1 93.5 38 GLN B CA 1
ATOM 6693 C C . GLN B 1 38 ? 24.938 -11.844 -39.875 1 93.5 38 GLN B C 1
ATOM 6695 O O . GLN B 1 38 ? 25.969 -12.383 -40.312 1 93.5 38 GLN B O 1
ATOM 6700 N N . TYR B 1 39 ? 23.828 -12.391 -39.906 1 94.25 39 TYR B N 1
ATOM 6701 C CA . TYR B 1 39 ? 23.703 -13.75 -40.406 1 94.25 39 TYR B CA 1
ATOM 6702 C C . TYR B 1 39 ? 23.109 -13.758 -41.812 1 94.25 39 TYR B C 1
ATOM 6704 O O . TYR B 1 39 ? 22.594 -14.773 -42.281 1 94.25 39 TYR B O 1
ATOM 6712 N N . GLY B 1 40 ? 23.078 -12.578 -42.438 1 93.31 40 GLY B N 1
ATOM 6713 C CA . GLY B 1 40 ? 22.766 -12.477 -43.844 1 93.31 40 GLY B CA 1
ATOM 6714 C C . GLY B 1 40 ? 21.297 -12.258 -44.125 1 93.31 40 GLY B C 1
ATOM 6715 O O . GLY B 1 40 ? 20.859 -12.312 -45.281 1 93.31 40 GLY B O 1
ATOM 6716 N N . ILE B 1 41 ? 20.516 -12.07 -43.219 1 95.69 41 ILE B N 1
ATOM 6717 C CA . ILE B 1 41 ? 19.094 -11.797 -43.406 1 95.69 41 ILE B CA 1
ATOM 6718 C C . ILE B 1 41 ? 18.875 -10.289 -43.469 1 95.69 41 ILE B C 1
ATOM 6720 O O . ILE B 1 41 ? 18.953 -9.586 -42.469 1 95.69 41 ILE B O 1
ATOM 6724 N N . THR B 1 42 ? 18.516 -9.812 -44.594 1 95.94 42 THR B N 1
ATOM 6725 C CA . THR B 1 42 ? 18.438 -8.367 -44.781 1 95.94 42 THR B CA 1
ATOM 6726 C C . THR B 1 42 ? 17.016 -7.938 -45.125 1 95.94 42 THR B C 1
ATOM 6728 O O . THR B 1 42 ? 16.688 -6.754 -45.062 1 95.94 42 THR B O 1
ATOM 6731 N N . ASP B 1 43 ? 16.203 -8.859 -45.562 1 96.12 43 ASP B N 1
ATOM 6732 C CA . ASP B 1 43 ? 14.781 -8.57 -45.781 1 96.12 43 ASP B CA 1
ATOM 6733 C C . ASP B 1 43 ? 13.969 -8.891 -44.531 1 96.12 43 ASP B C 1
ATOM 6735 O O . ASP B 1 43 ? 13.789 -10.055 -44.188 1 96.12 43 ASP B O 1
ATOM 6739 N N . ILE B 1 44 ? 13.492 -7.867 -43.938 1 96.25 44 ILE B N 1
ATOM 6740 C CA . ILE B 1 44 ? 12.891 -8.031 -42.594 1 96.25 44 ILE B CA 1
ATOM 6741 C C . ILE B 1 44 ? 11.484 -7.445 -42.594 1 96.25 44 ILE B C 1
ATOM 6743 O O . ILE B 1 44 ? 11.273 -6.312 -43.031 1 96.25 44 ILE B O 1
ATOM 6747 N N . ALA B 1 45 ? 10.516 -8.211 -42.219 1 95.75 45 ALA B N 1
ATOM 6748 C CA . ALA B 1 45 ? 9.148 -7.742 -41.969 1 95.75 45 ALA B CA 1
ATOM 6749 C C . ALA B 1 45 ? 8.945 -7.32 -40.531 1 95.75 45 ALA B C 1
ATOM 6751 O O . ALA B 1 45 ? 9.328 -8.039 -39.594 1 95.75 45 ALA B O 1
ATOM 6752 N N . VAL B 1 46 ? 8.359 -6.156 -40.312 1 94.44 46 VAL B N 1
ATOM 6753 C CA . VAL B 1 46 ? 8.102 -5.645 -38.969 1 94.44 46 VAL B CA 1
ATOM 6754 C C . VAL B 1 46 ? 6.594 -5.492 -38.75 1 94.44 46 VAL B C 1
ATOM 6756 O O . VAL B 1 46 ? 5.93 -4.746 -39.469 1 94.44 46 VAL B O 1
ATOM 6759 N N . THR B 1 47 ? 6.094 -6.23 -37.781 1 92.12 47 THR B N 1
ATOM 6760 C CA . THR B 1 47 ? 4.688 -6.086 -37.438 1 92.12 47 THR B CA 1
ATOM 6761 C C . THR B 1 47 ? 4.508 -5.051 -36.312 1 92.12 47 THR B C 1
ATOM 6763 O O . THR B 1 47 ? 5.113 -5.164 -35.25 1 92.12 47 THR B O 1
ATOM 6766 N N . VAL B 1 48 ? 3.695 -4.012 -36.562 1 89.56 48 VAL B N 1
ATOM 6767 C CA . VAL B 1 48 ? 3.562 -2.906 -35.625 1 89.56 48 VAL B CA 1
ATOM 6768 C C . VAL B 1 48 ? 2.088 -2.686 -35.281 1 89.56 48 VAL B C 1
ATOM 6770 O O . VAL B 1 48 ? 1.209 -3.008 -36.094 1 89.56 48 VAL B O 1
ATOM 6773 N N . GLN B 1 49 ? 1.848 -2.275 -34.094 1 84.12 49 GLN B N 1
ATOM 6774 C CA . GLN B 1 49 ? 0.486 -1.965 -33.656 1 84.12 49 GLN B CA 1
ATOM 6775 C C . GLN B 1 49 ? 0.453 -0.711 -32.781 1 84.12 49 GLN B C 1
ATOM 6777 O O . GLN B 1 49 ? -0.138 0.301 -33.188 1 84.12 49 GLN B O 1
ATOM 6782 N N . TYR B 1 50 ? 1.085 -0.764 -31.594 1 75.69 50 TYR B N 1
ATOM 6783 C CA . TYR B 1 50 ? 1.112 0.353 -30.656 1 75.69 50 TYR B CA 1
ATOM 6784 C C . TYR B 1 50 ? 2.178 1.369 -31.047 1 75.69 50 TYR B C 1
ATOM 6786 O O . TYR B 1 50 ? 3.355 1.026 -31.188 1 75.69 50 TYR B O 1
ATOM 6794 N N . LEU B 1 51 ? 1.79 2.721 -31.266 1 77.5 51 LEU B N 1
ATOM 6795 C CA . LEU B 1 51 ? 2.682 3.822 -31.609 1 77.5 51 LEU B CA 1
ATOM 6796 C C . LEU B 1 51 ? 3.523 3.479 -32.844 1 77.5 51 LEU B C 1
ATOM 6798 O O . LEU B 1 51 ? 4.746 3.631 -32.812 1 77.5 51 LEU B O 1
ATOM 6802 N N . SER B 1 52 ? 2.855 2.955 -33.781 1 84.81 52 SER B N 1
ATOM 6803 C CA . SER B 1 52 ? 3.5 2.455 -35 1 84.81 52 SER B CA 1
ATOM 6804 C C . SER B 1 52 ? 4.219 3.574 -35.75 1 84.81 52 SER B C 1
ATOM 6806 O O . SER B 1 52 ? 5.293 3.359 -36.312 1 84.81 52 SER B O 1
ATOM 6808 N N . ASP B 1 53 ? 3.656 4.754 -35.719 1 80.81 53 ASP B N 1
ATOM 6809 C CA . ASP B 1 53 ? 4.223 5.891 -36.438 1 80.81 53 ASP B CA 1
ATOM 6810 C C . ASP B 1 53 ? 5.629 6.211 -35.938 1 80.81 53 ASP B C 1
ATOM 6812 O O . ASP B 1 53 ? 6.523 6.52 -36.719 1 80.81 53 ASP B O 1
ATOM 6816 N N . GLU B 1 54 ? 5.758 6.125 -34.688 1 85.38 54 GLU B N 1
ATOM 6817 C CA . GLU B 1 54 ? 7.055 6.422 -34.094 1 85.38 54 GLU B CA 1
ATOM 6818 C C . GLU B 1 54 ? 8.102 5.395 -34.5 1 85.38 54 GLU B C 1
ATOM 6820 O O . GLU B 1 54 ? 9.266 5.742 -34.75 1 85.38 54 GLU B O 1
ATOM 6825 N N . ILE B 1 55 ? 7.711 4.199 -34.594 1 89.75 55 ILE B N 1
ATOM 6826 C CA . ILE B 1 55 ? 8.617 3.123 -35 1 89.75 55 ILE B CA 1
ATOM 6827 C C . ILE B 1 55 ? 9.023 3.295 -36.469 1 89.75 55 ILE B C 1
ATOM 6829 O O . ILE B 1 55 ? 10.211 3.223 -36.781 1 89.75 55 ILE B O 1
ATOM 6833 N N . ILE B 1 56 ? 8.055 3.566 -37.344 1 88.5 56 ILE B N 1
ATOM 6834 C CA . ILE B 1 56 ? 8.289 3.715 -38.75 1 88.5 56 ILE B CA 1
ATOM 6835 C C . ILE B 1 56 ? 9.148 4.949 -39.031 1 88.5 56 ILE B C 1
ATOM 6837 O O . ILE B 1 56 ? 10.031 4.93 -39.875 1 88.5 56 ILE B O 1
ATOM 6841 N N . GLU B 1 57 ? 8.812 5.988 -38.281 1 86.12 57 GLU B N 1
ATOM 6842 C CA . GLU B 1 57 ? 9.57 7.223 -38.438 1 86.12 57 GLU B CA 1
ATOM 6843 C C . GLU B 1 57 ? 11.039 7.023 -38.094 1 86.12 57 GLU B C 1
ATOM 6845 O O . GLU B 1 57 ? 11.93 7.531 -38.75 1 86.12 57 GLU B O 1
ATOM 6850 N N . TYR B 1 58 ? 11.297 6.316 -37.094 1 88.19 58 TYR B N 1
ATOM 6851 C CA . TYR B 1 58 ? 12.664 6.145 -36.625 1 88.19 58 TYR B CA 1
ATOM 6852 C C . TYR B 1 58 ? 13.453 5.227 -37.562 1 88.19 58 TYR B C 1
ATOM 6854 O O . TYR B 1 58 ? 14.578 5.547 -37.938 1 88.19 58 TYR B O 1
ATOM 6862 N N . PHE B 1 59 ? 12.844 4.117 -37.906 1 93.25 59 PHE B N 1
ATOM 6863 C CA . PHE B 1 59 ? 13.602 3.102 -38.625 1 93.25 59 PHE B CA 1
ATOM 6864 C C . PHE B 1 59 ? 13.461 3.293 -40.125 1 93.25 59 PHE B C 1
ATOM 6866 O O . PHE B 1 59 ? 14.289 2.805 -40.906 1 93.25 59 PHE B O 1
ATOM 6873 N N . GLY B 1 60 ? 12.523 3.941 -40.562 1 90.75 60 GLY B N 1
ATOM 6874 C CA . GLY B 1 60 ? 12.312 4.172 -41.969 1 90.75 60 GLY B CA 1
ATOM 6875 C C . GLY B 1 60 ? 12.242 2.887 -42.781 1 90.75 60 GLY B C 1
ATOM 6876 O O . GLY B 1 60 ? 11.648 1.9 -42.344 1 90.75 60 GLY B O 1
ATOM 6877 N N . ASP B 1 61 ? 12.914 2.92 -43.969 1 91.38 61 ASP B N 1
ATOM 6878 C CA . ASP B 1 61 ? 12.883 1.748 -44.844 1 91.38 61 ASP B CA 1
ATOM 6879 C C . ASP B 1 61 ? 14.031 0.797 -44.531 1 91.38 61 ASP B C 1
ATOM 6881 O O . ASP B 1 61 ? 14.172 -0.248 -45.156 1 91.38 61 ASP B O 1
ATOM 6885 N N . GLY B 1 62 ? 14.773 1.131 -43.531 1 92.88 62 GLY B N 1
ATOM 6886 C CA . GLY B 1 62 ? 15.828 0.255 -43.062 1 92.88 62 GLY B CA 1
ATOM 6887 C C . GLY B 1 62 ? 17.141 0.448 -43.781 1 92.88 62 GLY B C 1
ATOM 6888 O O . GLY B 1 62 ? 18.172 -0.122 -43.406 1 92.88 62 GLY B O 1
ATOM 6889 N N . ARG B 1 63 ? 17.203 1.292 -44.875 1 89.44 63 ARG B N 1
ATOM 6890 C CA . ARG B 1 63 ? 18.391 1.502 -45.688 1 89.44 63 ARG B CA 1
ATOM 6891 C C . ARG B 1 63 ? 19.562 2.018 -44.844 1 89.44 63 ARG B C 1
ATOM 6893 O O . ARG B 1 63 ? 20.703 1.646 -45.062 1 89.44 63 ARG B O 1
ATOM 6900 N N . ARG B 1 64 ? 19.203 2.816 -43.844 1 90 64 ARG B N 1
ATOM 6901 C CA . ARG B 1 64 ? 20.219 3.381 -42.938 1 90 64 ARG B CA 1
ATOM 6902 C C . ARG B 1 64 ? 20.938 2.283 -42.188 1 90 64 ARG B C 1
ATOM 6904 O O . ARG B 1 64 ? 22.109 2.445 -41.812 1 90 64 ARG B O 1
ATOM 6911 N N . PHE B 1 65 ? 20.312 1.133 -42.094 1 92.62 65 PHE B N 1
ATOM 6912 C CA . PHE B 1 65 ? 20.875 0.035 -41.312 1 92.62 65 PHE B CA 1
ATOM 6913 C C . PHE B 1 65 ? 21.375 -1.079 -42.219 1 92.62 65 PHE B C 1
ATOM 6915 O O . PHE B 1 65 ? 21.797 -2.139 -41.75 1 92.62 65 PHE B O 1
ATOM 6922 N N . GLY B 1 66 ? 21.359 -0.852 -43.469 1 93 66 GLY B N 1
ATOM 6923 C CA . GLY B 1 66 ? 21.828 -1.837 -44.406 1 93 66 GLY B CA 1
ATOM 6924 C C . GLY B 1 66 ? 20.844 -2.969 -44.656 1 93 66 GLY B C 1
ATOM 6925 O O . GLY B 1 66 ? 21.234 -4.082 -45 1 93 66 GLY B O 1
ATOM 6926 N N . VAL B 1 67 ? 19.609 -2.75 -44.25 1 96.19 67 VAL B N 1
ATOM 6927 C CA . VAL B 1 67 ? 18.594 -3.77 -44.438 1 96.19 67 VAL B CA 1
ATOM 6928 C C . VAL B 1 67 ? 17.359 -3.154 -45.094 1 96.19 67 VAL B C 1
ATOM 6930 O O . VAL B 1 67 ? 17.359 -1.964 -45.406 1 96.19 67 VAL B O 1
ATOM 6933 N N . HIS B 1 68 ? 16.438 -3.99 -45.469 1 96.12 68 HIS B N 1
ATOM 6934 C CA . HIS B 1 68 ? 15.148 -3.574 -46 1 96.12 68 HIS B CA 1
ATOM 6935 C C . HIS B 1 68 ? 14.008 -3.953 -45.062 1 96.12 68 HIS B C 1
ATOM 6937 O O . HIS B 1 68 ? 13.727 -5.137 -44.875 1 96.12 68 HIS B O 1
ATOM 6943 N N . LEU B 1 69 ? 13.383 -2.896 -44.625 1 95.75 69 LEU B N 1
ATOM 6944 C CA . LEU B 1 69 ? 12.305 -3.135 -43.656 1 95.75 69 LEU B CA 1
ATOM 6945 C C . LEU B 1 69 ? 10.945 -2.969 -44.312 1 95.75 69 LEU B C 1
ATOM 6947 O O . LEU B 1 69 ? 10.734 -2.033 -45.094 1 95.75 69 LEU B O 1
ATOM 6951 N N . HIS B 1 70 ? 10.117 -3.881 -44.125 1 94.69 70 HIS B N 1
ATOM 6952 C CA . HIS B 1 70 ? 8.719 -3.838 -44.562 1 94.69 70 HIS B CA 1
ATOM 6953 C C . HIS B 1 70 ? 7.777 -3.842 -43.344 1 94.69 70 HIS B C 1
ATOM 6955 O O . HIS B 1 70 ? 7.867 -4.719 -42.5 1 94.69 70 HIS B O 1
ATOM 6961 N N . TYR B 1 71 ? 6.867 -2.9 -43.344 1 93.75 71 TYR B N 1
ATOM 6962 C CA . TYR B 1 71 ? 6.016 -2.754 -42.156 1 93.75 71 TYR B CA 1
ATOM 6963 C C . TYR B 1 71 ? 4.621 -3.314 -42.406 1 93.75 71 TYR B C 1
ATOM 6965 O O . TYR B 1 71 ? 4.059 -3.115 -43.5 1 93.75 71 TYR B O 1
ATOM 6973 N N . PHE B 1 72 ? 4.121 -4.008 -41.469 1 92.62 72 PHE B N 1
ATOM 6974 C CA . PHE B 1 72 ? 2.768 -4.555 -41.5 1 92.62 72 PHE B CA 1
ATOM 6975 C C . PHE B 1 72 ? 1.976 -4.086 -40.281 1 92.62 72 PHE B C 1
ATOM 6977 O O . PHE B 1 72 ? 2.189 -4.57 -39.156 1 92.62 72 PHE B O 1
ATOM 6984 N N . GLU B 1 73 ? 1.069 -3.217 -40.406 1 88.19 73 GLU B N 1
ATOM 6985 C CA . GLU B 1 73 ? 0.324 -2.604 -39.312 1 88.19 73 GLU B CA 1
ATOM 6986 C C . GLU B 1 73 ? -0.951 -3.383 -39 1 88.19 73 GLU B C 1
ATOM 6988 O O . GLU B 1 73 ? -1.71 -3.723 -39.906 1 88.19 73 GLU B O 1
ATOM 6993 N N . GLU B 1 74 ? -1.016 -3.693 -37.719 1 82.5 74 GLU B N 1
ATOM 6994 C CA . GLU B 1 74 ? -2.221 -4.367 -37.25 1 82.5 74 GLU B CA 1
ATOM 6995 C C . GLU B 1 74 ? -3.211 -3.371 -36.656 1 82.5 74 GLU B C 1
ATOM 6997 O O . GLU B 1 74 ? -2.826 -2.492 -35.875 1 82.5 74 GLU B O 1
ATOM 7002 N N . ALA B 1 75 ? -4.453 -3.424 -36.969 1 71.12 75 ALA B N 1
ATOM 7003 C CA . ALA B 1 75 ? -5.477 -2.555 -36.406 1 71.12 75 ALA B CA 1
ATOM 7004 C C . ALA B 1 75 ? -5.863 -3.018 -35 1 71.12 75 ALA B C 1
ATOM 7006 O O . ALA B 1 75 ? -6.141 -2.197 -34.125 1 71.12 75 ALA B O 1
ATOM 7007 N N . THR B 1 76 ? -5.977 -4.332 -34.875 1 75.56 76 THR B N 1
ATOM 7008 C CA . THR B 1 76 ? -6.258 -4.961 -33.594 1 75.56 76 THR B CA 1
ATOM 7009 C C . THR B 1 76 ? -5.191 -6 -33.25 1 75.56 76 THR B C 1
ATOM 7011 O O . THR B 1 76 ? -4.605 -6.609 -34.125 1 75.56 76 THR B O 1
ATOM 7014 N N . PRO B 1 77 ? -4.969 -6.125 -31.969 1 78.06 77 PRO B N 1
ATOM 7015 C CA . PRO B 1 77 ? -3.965 -7.137 -31.625 1 78.06 77 PRO B CA 1
ATOM 7016 C C . PRO B 1 77 ? -4.328 -8.531 -32.125 1 78.06 77 PRO B C 1
ATOM 7018 O O . PRO B 1 77 ? -5.41 -9.039 -31.828 1 78.06 77 PRO B O 1
ATOM 7021 N N . LEU B 1 78 ? -3.514 -9.117 -32.906 1 83.81 78 LEU B N 1
ATOM 7022 C CA . LEU B 1 78 ? -3.795 -10.391 -33.562 1 83.81 78 LEU B CA 1
ATOM 7023 C C . LEU B 1 78 ? -3.102 -11.539 -32.812 1 83.81 78 LEU B C 1
ATOM 7025 O O . LEU B 1 78 ? -3.246 -12.703 -33.219 1 83.81 78 LEU B O 1
ATOM 7029 N N . GLY B 1 79 ? -2.348 -11.242 -31.766 1 85.5 79 GLY B N 1
ATOM 7030 C CA . GLY B 1 79 ? -1.528 -12.25 -31.125 1 85.5 79 GLY B CA 1
ATOM 7031 C C . GLY B 1 79 ? -0.176 -12.438 -31.781 1 85.5 79 GLY B C 1
ATOM 7032 O O . GLY B 1 79 ? 0.058 -11.93 -32.875 1 85.5 79 GLY B O 1
ATOM 7033 N N . THR B 1 80 ? 0.665 -13.266 -31.203 1 86.62 80 THR B N 1
ATOM 7034 C CA . THR B 1 80 ? 2.018 -13.422 -31.719 1 86.62 80 THR B CA 1
ATOM 7035 C C . THR B 1 80 ? 2 -14.164 -33.062 1 86.62 80 THR B C 1
ATOM 7037 O O . THR B 1 80 ? 2.574 -13.703 -34.031 1 86.62 80 THR B O 1
ATOM 7040 N N . ALA B 1 81 ? 1.291 -15.266 -33.125 1 90.94 81 ALA B N 1
ATOM 7041 C CA . ALA B 1 81 ? 1.213 -16.031 -34.344 1 90.94 81 ALA B CA 1
ATOM 7042 C C . ALA B 1 81 ? 0.357 -15.32 -35.375 1 90.94 81 ALA B C 1
ATOM 7044 O O . ALA B 1 81 ? 0.648 -15.375 -36.594 1 90.94 81 ALA B O 1
ATOM 7045 N N . GLY B 1 82 ? -0.684 -14.672 -34.906 1 89.88 82 GLY B N 1
ATOM 7046 C CA . GLY B 1 82 ? -1.528 -13.906 -35.812 1 89.88 82 GLY B CA 1
ATOM 7047 C C . GLY B 1 82 ? -0.791 -12.773 -36.5 1 89.88 82 GLY B C 1
ATOM 7048 O O . GLY B 1 82 ? -1.041 -12.484 -37.688 1 89.88 82 GLY B O 1
ATOM 7049 N N . SER B 1 83 ? 0.083 -12.148 -35.812 1 90.06 83 SER B N 1
ATOM 7050 C CA . SER B 1 83 ? 0.874 -11.055 -36.344 1 90.06 83 SER B CA 1
ATOM 7051 C C . SER B 1 83 ? 1.796 -11.539 -37.469 1 90.06 83 SER B C 1
ATOM 7053 O O . SER B 1 83 ? 1.984 -10.852 -38.469 1 90.06 83 SER B O 1
ATOM 7055 N N . VAL B 1 84 ? 2.363 -12.68 -37.281 1 91.56 84 VAL B N 1
ATOM 7056 C CA . VAL B 1 84 ? 3.256 -13.258 -38.281 1 91.56 84 VAL B CA 1
ATOM 7057 C C . VAL B 1 84 ? 2.455 -13.664 -39.531 1 91.56 84 VAL B C 1
ATOM 7059 O O . VAL B 1 84 ? 2.912 -13.484 -40.656 1 91.56 84 VAL B O 1
ATOM 7062 N N . LYS B 1 85 ? 1.293 -14.195 -39.281 1 91.88 85 LYS B N 1
ATOM 7063 C CA . LYS B 1 85 ? 0.432 -14.57 -40.375 1 91.88 85 LYS B CA 1
ATOM 7064 C C . LYS B 1 85 ? 0.058 -13.359 -41.219 1 91.88 85 LYS B C 1
ATOM 7066 O O . LYS B 1 85 ? -0.054 -13.453 -42.438 1 91.88 85 LYS B O 1
ATOM 7071 N N . HIS B 1 86 ? -0.146 -12.305 -40.594 1 89.88 86 HIS B N 1
ATOM 7072 C CA . HIS B 1 86 ? -0.465 -11.062 -41.281 1 89.88 86 HIS B CA 1
ATOM 7073 C C . HIS B 1 86 ? 0.63 -10.68 -42.25 1 89.88 86 HIS B C 1
ATOM 7075 O O . HIS B 1 86 ? 0.358 -10.039 -43.281 1 89.88 86 HIS B O 1
ATOM 7081 N N . ALA B 1 87 ? 1.86 -11.07 -42.094 1 91.81 87 ALA B N 1
ATOM 7082 C CA . ALA B 1 87 ? 2.996 -10.781 -42.969 1 91.81 87 ALA B CA 1
ATOM 7083 C C . ALA B 1 87 ? 3.268 -11.938 -43.906 1 91.81 87 ALA B C 1
ATOM 7085 O O . ALA B 1 87 ? 4.344 -12.016 -44.5 1 91.81 87 ALA B O 1
ATOM 7086 N N . GLN B 1 88 ? 2.332 -12.82 -44.094 1 91.88 88 GLN B N 1
ATOM 7087 C CA . GLN B 1 88 ? 2.51 -14.047 -44.875 1 91.88 88 GLN B CA 1
ATOM 7088 C C . GLN B 1 88 ? 2.92 -13.727 -46.312 1 91.88 88 GLN B C 1
ATOM 7090 O O . GLN B 1 88 ? 3.713 -14.453 -46.906 1 91.88 88 GLN B O 1
ATOM 7095 N N . SER B 1 89 ? 2.395 -12.641 -46.938 1 90.81 89 SER B N 1
ATOM 7096 C CA . SER B 1 89 ? 2.678 -12.273 -48.312 1 90.81 89 SER B CA 1
ATOM 7097 C C . SER B 1 89 ? 4.168 -12.008 -48.531 1 90.81 89 SER B C 1
ATOM 7099 O O . SER B 1 89 ? 4.688 -12.195 -49.625 1 90.81 89 SER B O 1
ATOM 7101 N N . PHE B 1 90 ? 4.758 -11.609 -47.469 1 92.69 90 PHE B N 1
ATOM 7102 C CA . PHE B 1 90 ? 6.18 -11.289 -47.5 1 92.69 90 PHE B CA 1
ATOM 7103 C C . PHE B 1 90 ? 7.023 -12.523 -47.25 1 92.69 90 PHE B C 1
ATOM 7105 O O . PHE B 1 90 ? 8.141 -12.648 -47.75 1 92.69 90 PHE B O 1
ATOM 7112 N N . LEU B 1 91 ? 6.48 -13.453 -46.531 1 93 91 LEU B N 1
ATOM 7113 C CA . LEU B 1 91 ? 7.234 -14.602 -46.031 1 93 91 LEU B CA 1
ATOM 7114 C C . LEU B 1 91 ? 7.078 -15.805 -46.969 1 93 91 LEU B C 1
ATOM 7116 O O . LEU B 1 91 ? 6.383 -16.766 -46.625 1 93 91 LEU B O 1
ATOM 7120 N N . ASP B 1 92 ? 7.816 -15.867 -48 1 89.81 92 ASP B N 1
ATOM 7121 C CA . ASP B 1 92 ? 7.68 -16.922 -49 1 89.81 92 ASP B CA 1
ATOM 7122 C C . ASP B 1 92 ? 8.812 -17.938 -48.906 1 89.81 92 ASP B C 1
ATOM 7124 O O . ASP B 1 92 ? 8.852 -18.922 -49.656 1 89.81 92 ASP B O 1
ATOM 7128 N N . ASP B 1 93 ? 9.789 -17.719 -48.031 1 92.88 93 ASP B N 1
ATOM 7129 C CA . ASP B 1 93 ? 10.898 -18.625 -47.781 1 92.88 93 ASP B CA 1
ATOM 7130 C C . ASP B 1 93 ? 11.023 -18.906 -46.281 1 92.88 93 ASP B C 1
ATOM 7132 O O . ASP B 1 93 ? 10.289 -18.344 -45.469 1 92.88 93 ASP B O 1
ATOM 7136 N N . THR B 1 94 ? 11.961 -19.891 -46.031 1 95.69 94 THR B N 1
ATOM 7137 C CA . THR B 1 94 ? 12.242 -20.109 -44.625 1 95.69 94 THR B CA 1
ATOM 7138 C C . THR B 1 94 ? 12.586 -18.797 -43.938 1 95.69 94 THR B C 1
ATOM 7140 O O . THR B 1 94 ? 13.352 -17.984 -44.469 1 95.69 94 THR B O 1
ATOM 7143 N N . PHE B 1 95 ? 11.945 -18.516 -42.875 1 96.31 95 PHE B N 1
ATOM 7144 C CA . PHE B 1 95 ? 12.125 -17.219 -42.219 1 96.31 95 PHE B CA 1
ATOM 7145 C C . PHE B 1 95 ? 12.367 -17.375 -40.719 1 96.31 95 PHE B C 1
ATOM 7147 O O . PHE B 1 95 ? 12.086 -18.422 -40.156 1 96.31 95 PHE B O 1
ATOM 7154 N N . VAL B 1 96 ? 12.906 -16.375 -40.125 1 96.75 96 VAL B N 1
ATOM 7155 C CA . VAL B 1 96 ? 13.188 -16.297 -38.688 1 96.75 96 VAL B CA 1
ATOM 7156 C C . VAL B 1 96 ? 12.242 -15.297 -38.031 1 96.75 96 VAL B C 1
ATOM 7158 O O . VAL B 1 96 ? 11.969 -14.234 -38.594 1 96.75 96 VAL B O 1
ATOM 7161 N N . VAL B 1 97 ? 11.664 -15.727 -36.969 1 96 97 VAL B N 1
ATOM 7162 C CA . VAL B 1 97 ? 10.789 -14.867 -36.188 1 96 97 VAL B CA 1
ATOM 7163 C C . VAL B 1 97 ? 11.484 -14.469 -34.875 1 96 97 VAL B C 1
ATOM 7165 O O . VAL B 1 97 ? 12.031 -15.32 -34.156 1 96 97 VAL B O 1
ATOM 7168 N N . ILE B 1 98 ? 11.477 -13.219 -34.5 1 94.62 98 ILE B N 1
ATOM 7169 C CA . ILE B 1 98 ? 12.055 -12.727 -33.25 1 94.62 98 ILE B CA 1
ATOM 7170 C C . ILE B 1 98 ? 11.234 -11.547 -32.75 1 94.62 98 ILE B C 1
ATOM 7172 O O . ILE B 1 98 ? 10.734 -10.742 -33.531 1 94.62 98 ILE B O 1
ATOM 7176 N N . SER B 1 99 ? 11.055 -11.602 -31.406 1 91.31 99 SER B N 1
ATOM 7177 C CA . SER B 1 99 ? 10.367 -10.477 -30.797 1 91.31 99 SER B CA 1
ATOM 7178 C C . SER B 1 99 ? 11.258 -9.234 -30.766 1 91.31 99 SER B C 1
ATOM 7180 O O . SER B 1 99 ? 12.469 -9.336 -30.578 1 91.31 99 SER B O 1
ATOM 7182 N N . ALA B 1 100 ? 10.609 -8.039 -30.953 1 89.06 100 ALA B N 1
ATOM 7183 C CA . ALA B 1 100 ? 11.344 -6.773 -31.016 1 89.06 100 ALA B CA 1
ATOM 7184 C C . ALA B 1 100 ? 11.953 -6.422 -29.672 1 89.06 100 ALA B C 1
ATOM 7186 O O . ALA B 1 100 ? 12.867 -5.594 -29.594 1 89.06 100 ALA B O 1
ATOM 7187 N N . ASP B 1 101 ? 11.492 -7.086 -28.625 1 87.31 101 ASP B N 1
ATOM 7188 C CA . ASP B 1 101 ? 11.977 -6.742 -27.297 1 87.31 101 ASP B CA 1
ATOM 7189 C C . ASP B 1 101 ? 13.008 -7.758 -26.812 1 87.31 101 ASP B C 1
ATOM 7191 O O . ASP B 1 101 ? 13.391 -7.754 -25.641 1 87.31 101 ASP B O 1
ATOM 7195 N N . THR B 1 102 ? 13.461 -8.539 -27.656 1 89.56 102 THR B N 1
ATOM 7196 C CA . THR B 1 102 ? 14.422 -9.578 -27.312 1 89.56 102 THR B CA 1
ATOM 7197 C C . THR B 1 102 ? 15.836 -9.172 -27.719 1 89.56 102 THR B C 1
ATOM 7199 O O . THR B 1 102 ? 16.047 -8.625 -28.797 1 89.56 102 THR B O 1
ATOM 7202 N N . LEU B 1 103 ? 16.766 -9.273 -26.812 1 90.88 103 LEU B N 1
ATOM 7203 C CA . LEU B 1 103 ? 18.188 -9.109 -27.062 1 90.88 103 LEU B CA 1
ATOM 7204 C C . LEU B 1 103 ? 18.922 -10.438 -26.922 1 90.88 103 LEU B C 1
ATOM 7206 O O . LEU B 1 103 ? 18.75 -11.141 -25.922 1 90.88 103 LEU B O 1
ATOM 7210 N N . THR B 1 104 ? 19.656 -10.82 -27.984 1 91.5 104 THR B N 1
ATOM 7211 C CA . THR B 1 104 ? 20.297 -12.125 -27.938 1 91.5 104 THR B CA 1
ATOM 7212 C C . THR B 1 104 ? 21.625 -12.102 -28.672 1 91.5 104 THR B C 1
ATOM 7214 O O . THR B 1 104 ? 21.859 -11.234 -29.516 1 91.5 104 THR B O 1
ATOM 7217 N N . THR B 1 105 ? 22.562 -12.906 -28.234 1 88.88 105 THR B N 1
ATOM 7218 C CA . THR B 1 105 ? 23.828 -13.148 -28.922 1 88.88 105 THR B CA 1
ATOM 7219 C C . THR B 1 105 ? 23.938 -14.609 -29.359 1 88.88 105 THR B C 1
ATOM 7221 O O . THR B 1 105 ? 25.031 -15.125 -29.562 1 88.88 105 THR B O 1
ATOM 7224 N N . ILE B 1 106 ? 22.812 -15.234 -29.453 1 90.44 106 ILE B N 1
ATOM 7225 C CA . ILE B 1 106 ? 22.75 -16.641 -29.859 1 90.44 106 ILE B CA 1
ATOM 7226 C C . ILE B 1 106 ? 23.281 -16.766 -31.297 1 90.44 106 ILE B C 1
ATOM 7228 O O . ILE B 1 106 ? 23.031 -15.914 -32.156 1 90.44 106 ILE B O 1
ATOM 7232 N N . HIS B 1 107 ? 24.047 -17.875 -31.547 1 91.44 107 HIS B N 1
ATOM 7233 C CA . HIS B 1 107 ? 24.531 -18.156 -32.906 1 91.44 107 HIS B CA 1
ATOM 7234 C C . HIS B 1 107 ? 23.406 -18.719 -33.75 1 91.44 107 HIS B C 1
ATOM 7236 O O . HIS B 1 107 ? 23.141 -19.922 -33.719 1 91.44 107 HIS B O 1
ATOM 7242 N N . LEU B 1 108 ? 22.969 -17.922 -34.656 1 94.25 108 LEU B N 1
ATOM 7243 C CA . LEU B 1 108 ? 21.781 -18.234 -35.406 1 94.25 108 LEU B CA 1
ATOM 7244 C C . LEU B 1 108 ? 22.094 -19.266 -36.5 1 94.25 108 LEU B C 1
ATOM 7246 O O . LEU B 1 108 ? 21.25 -20.094 -36.844 1 94.25 108 LEU B O 1
ATOM 7250 N N . GLN B 1 109 ? 23.281 -19.281 -37.031 1 94.12 109 GLN B N 1
ATOM 7251 C CA . GLN B 1 109 ? 23.625 -20.156 -38.156 1 94.12 109 GLN B CA 1
ATOM 7252 C C . GLN B 1 109 ? 23.516 -21.625 -37.75 1 94.12 109 GLN B C 1
ATOM 7254 O O . GLN B 1 109 ? 23.016 -22.438 -38.531 1 94.12 109 GLN B O 1
ATOM 7259 N N . GLN B 1 110 ? 23.969 -21.891 -36.562 1 93.81 110 GLN B N 1
ATOM 7260 C CA . GLN B 1 110 ? 23.891 -23.281 -36.094 1 93.81 110 GLN B CA 1
ATOM 7261 C C . GLN B 1 110 ? 22.438 -23.719 -35.969 1 93.81 110 GLN B C 1
ATOM 7263 O O . GLN B 1 110 ? 22.109 -24.875 -36.25 1 93.81 110 GLN B O 1
ATOM 7268 N N . ALA B 1 111 ? 21.688 -22.859 -35.531 1 94.94 111 ALA B N 1
ATOM 7269 C CA . ALA B 1 111 ? 20.266 -23.172 -35.375 1 94.94 111 ALA B CA 1
ATOM 7270 C C . ALA B 1 111 ? 19.594 -23.375 -36.75 1 94.94 111 ALA B C 1
ATOM 7272 O O . ALA B 1 111 ? 18.75 -24.266 -36.906 1 94.94 111 ALA B O 1
ATOM 7273 N N . ILE B 1 112 ? 19.984 -22.578 -37.719 1 95.69 112 ILE B N 1
ATOM 7274 C CA . ILE B 1 112 ? 19.453 -22.688 -39.062 1 95.69 112 ILE B CA 1
ATOM 7275 C C . ILE B 1 112 ? 19.859 -24.031 -39.656 1 95.69 112 ILE B C 1
ATOM 7277 O O . ILE B 1 112 ? 19.031 -24.719 -40.281 1 95.69 112 ILE B O 1
ATOM 7281 N N . ASN B 1 113 ? 21.094 -24.375 -39.469 1 95.62 113 ASN B N 1
ATOM 7282 C CA . ASN B 1 113 ? 21.562 -25.672 -39.969 1 95.62 113 ASN B CA 1
ATOM 7283 C C . ASN B 1 113 ? 20.797 -26.828 -39.344 1 95.62 113 ASN B C 1
ATOM 7285 O O . ASN B 1 113 ? 20.453 -27.797 -40.031 1 95.62 113 ASN B O 1
ATOM 7289 N N . PHE B 1 114 ? 20.609 -26.688 -38.094 1 95.5 114 PHE B N 1
ATOM 7290 C CA . PHE B 1 114 ? 19.844 -27.688 -37.375 1 95.5 114 PHE B CA 1
ATOM 7291 C C . PHE B 1 114 ? 18.438 -27.797 -37.969 1 95.5 114 PHE B C 1
ATOM 7293 O O . PHE B 1 114 ? 17.922 -28.906 -38.156 1 95.5 114 PHE B O 1
ATOM 7300 N N . HIS B 1 115 ? 17.797 -26.75 -38.281 1 96.38 115 HIS B N 1
ATOM 7301 C CA . HIS B 1 115 ? 16.453 -26.703 -38.844 1 96.38 115 HIS B CA 1
ATOM 7302 C C . HIS B 1 115 ? 16.375 -27.453 -40.156 1 96.38 115 HIS B C 1
ATOM 7304 O O . HIS B 1 115 ? 15.469 -28.25 -40.375 1 96.38 115 HIS B O 1
ATOM 7310 N N . PHE B 1 116 ? 17.359 -27.219 -41 1 95.94 116 PHE B N 1
ATOM 7311 C CA . PHE B 1 116 ? 17.375 -27.844 -42.312 1 95.94 116 PHE B CA 1
ATOM 7312 C C . PHE B 1 116 ? 17.734 -29.328 -42.188 1 95.94 116 PHE B C 1
ATOM 7314 O O . PHE B 1 116 ? 17.188 -30.156 -42.906 1 95.94 116 PHE B O 1
ATOM 7321 N N . SER B 1 117 ? 18.641 -29.594 -41.25 1 95.62 117 SER B N 1
ATOM 7322 C CA . SER B 1 117 ? 19.078 -30.984 -41.094 1 95.62 117 SER B CA 1
ATOM 7323 C C . SER B 1 117 ? 17.922 -31.875 -40.656 1 95.62 117 SER B C 1
ATOM 7325 O O . SER B 1 117 ? 17.828 -33.031 -41.031 1 95.62 117 SER B O 1
ATOM 7327 N N . LYS B 1 118 ? 17.031 -31.359 -39.906 1 94.94 118 LYS B N 1
ATOM 7328 C CA . LYS B 1 118 ? 15.922 -32.125 -39.344 1 94.94 118 LYS B CA 1
ATOM 7329 C C . LYS B 1 118 ? 14.672 -32 -40.219 1 94.94 118 LYS B C 1
ATOM 7331 O O . LYS B 1 118 ? 13.664 -32.656 -39.969 1 94.94 118 LYS B O 1
ATOM 7336 N N . GLN B 1 119 ? 14.75 -31.156 -41.281 1 93.62 119 GLN B N 1
ATOM 7337 C CA . GLN B 1 119 ? 13.578 -30.859 -42.094 1 93.62 119 GLN B CA 1
ATOM 7338 C C . GLN B 1 119 ? 12.391 -30.469 -41.219 1 93.62 119 GLN B C 1
ATOM 7340 O O . GLN B 1 119 ? 11.289 -31 -41.375 1 93.62 119 GLN B O 1
ATOM 7345 N N . ALA B 1 120 ? 12.719 -29.594 -40.344 1 95.62 120 ALA B N 1
ATOM 7346 C CA . ALA B 1 120 ? 11.742 -29.172 -39.344 1 95.62 120 ALA B CA 1
ATOM 7347 C C . ALA B 1 120 ? 10.742 -28.188 -39.938 1 95.62 120 ALA B C 1
ATOM 7349 O O . ALA B 1 120 ? 11.078 -27.406 -40.812 1 95.62 120 ALA B O 1
ATOM 7350 N N . LEU B 1 121 ? 9.492 -28.281 -39.5 1 96.19 121 LEU B N 1
ATOM 7351 C CA . LEU B 1 121 ? 8.492 -27.266 -39.812 1 96.19 121 LEU B CA 1
ATOM 7352 C C . LEU B 1 121 ? 8.773 -25.984 -39.031 1 96.19 121 LEU B C 1
ATOM 7354 O O . LEU B 1 121 ? 8.664 -24.875 -39.594 1 96.19 121 LEU B O 1
ATOM 7358 N N . ILE B 1 122 ? 9.086 -26.109 -37.844 1 96.5 122 ILE B N 1
ATOM 7359 C CA . ILE B 1 122 ? 9.461 -25 -36.969 1 96.5 122 ILE B CA 1
ATOM 7360 C C . ILE B 1 122 ? 10.531 -25.453 -35.969 1 96.5 122 ILE B C 1
ATOM 7362 O O . ILE B 1 122 ? 10.492 -26.578 -35.469 1 96.5 122 ILE B O 1
ATOM 7366 N N . THR B 1 123 ? 11.508 -24.688 -35.75 1 97.12 123 THR B N 1
ATOM 7367 C CA . THR B 1 123 ? 12.531 -24.875 -34.719 1 97.12 123 THR B CA 1
ATOM 7368 C C . THR B 1 123 ? 12.461 -23.766 -33.688 1 97.12 123 THR B C 1
ATOM 7370 O O . THR B 1 123 ? 12.562 -22.578 -34.031 1 97.12 123 THR B O 1
ATOM 7373 N N . VAL B 1 124 ? 12.227 -24.156 -32.469 1 96.31 124 VAL B N 1
ATOM 7374 C CA . VAL B 1 124 ? 12.141 -23.203 -31.344 1 96.31 124 VAL B CA 1
ATOM 7375 C C . VAL B 1 124 ? 13.492 -23.125 -30.641 1 96.31 124 VAL B C 1
ATOM 7377 O O . VAL B 1 124 ? 14.055 -24.141 -30.234 1 96.31 124 VAL B O 1
ATOM 7380 N N . LEU B 1 125 ? 14.047 -21.922 -30.562 1 95.81 125 LEU B N 1
ATOM 7381 C CA . LEU B 1 125 ? 15.273 -21.75 -29.797 1 95.81 125 LEU B CA 1
ATOM 7382 C C . LEU B 1 125 ? 14.977 -21.734 -28.297 1 95.81 125 LEU B C 1
ATOM 7384 O O . LEU B 1 125 ? 14.109 -20.984 -27.844 1 95.81 125 LEU B O 1
ATOM 7388 N N . MET B 1 126 ? 15.672 -22.625 -27.594 1 94.81 126 MET B N 1
ATOM 7389 C CA . MET B 1 126 ? 15.422 -22.781 -26.156 1 94.81 126 MET B CA 1
ATOM 7390 C C . MET B 1 126 ? 16.594 -22.281 -25.344 1 94.81 126 MET B C 1
ATOM 7392 O O . MET B 1 126 ? 17.734 -22.234 -25.828 1 94.81 126 MET B O 1
ATOM 7396 N N . HIS B 1 127 ? 16.328 -21.828 -24.156 1 91.31 127 HIS B N 1
ATOM 7397 C CA . HIS B 1 127 ? 17.328 -21.375 -23.203 1 91.31 127 HIS B CA 1
ATOM 7398 C C . HIS B 1 127 ? 17.031 -21.906 -21.812 1 91.31 127 HIS B C 1
ATOM 7400 O O . HIS B 1 127 ? 15.875 -22.125 -21.453 1 91.31 127 HIS B O 1
ATOM 7406 N N . HIS B 1 128 ? 18.047 -22.234 -21.016 1 87.81 128 HIS B N 1
ATOM 7407 C CA . HIS B 1 128 ? 17.875 -22.734 -19.656 1 87.81 128 HIS B CA 1
ATOM 7408 C C . HIS B 1 128 ? 17.516 -21.609 -18.703 1 87.81 128 HIS B C 1
ATOM 7410 O O . HIS B 1 128 ? 18.156 -20.547 -18.703 1 87.81 128 HIS B O 1
ATOM 7416 N N . GLU B 1 129 ? 16.484 -21.781 -18.031 1 81.06 129 GLU B N 1
ATOM 7417 C CA . GLU B 1 129 ? 16.062 -20.859 -16.969 1 81.06 129 GLU B CA 1
ATOM 7418 C C . GLU B 1 129 ? 15.727 -21.625 -15.688 1 81.06 129 GLU B C 1
ATOM 7420 O O . GLU B 1 129 ? 14.922 -22.562 -15.703 1 81.06 129 GLU B O 1
ATOM 7425 N N . ALA B 1 130 ? 16.266 -21.156 -14.586 1 71.62 130 ALA B N 1
ATOM 7426 C CA . ALA B 1 130 ? 16.062 -21.844 -13.312 1 71.62 130 ALA B CA 1
ATOM 7427 C C . ALA B 1 130 ? 14.625 -21.703 -12.836 1 71.62 130 ALA B C 1
ATOM 7429 O O . ALA B 1 130 ? 14.062 -22.641 -12.258 1 71.62 130 ALA B O 1
ATOM 7430 N N . THR B 1 131 ? 14.039 -20.578 -13.023 1 74.31 131 THR B N 1
ATOM 7431 C CA . THR B 1 131 ? 12.648 -20.328 -12.664 1 74.31 131 THR B CA 1
ATOM 7432 C C . THR B 1 131 ? 11.805 -20.062 -13.906 1 74.31 131 THR B C 1
ATOM 7434 O O . THR B 1 131 ? 11.562 -18.922 -14.273 1 74.31 131 THR B O 1
ATOM 7437 N N . PRO B 1 132 ? 11.312 -21.125 -14.406 1 81.81 132 PRO B N 1
ATOM 7438 C CA . PRO B 1 132 ? 10.688 -21.016 -15.727 1 81.81 132 PRO B CA 1
ATOM 7439 C C . PRO B 1 132 ? 9.219 -20.594 -15.648 1 81.81 132 PRO B C 1
ATOM 7441 O O . PRO B 1 132 ? 8.469 -20.781 -16.609 1 81.81 132 PRO B O 1
ATOM 7444 N N . LEU B 1 133 ? 8.75 -19.984 -14.609 1 77.69 133 LEU B N 1
ATOM 7445 C CA . LEU B 1 133 ? 7.328 -19.719 -14.383 1 77.69 133 LEU B CA 1
ATOM 7446 C C . LEU B 1 133 ? 6.828 -18.609 -15.312 1 77.69 133 LEU B C 1
ATOM 7448 O O . LEU B 1 133 ? 5.633 -18.547 -15.609 1 77.69 133 LEU B O 1
ATOM 7452 N N . SER B 1 134 ? 7.738 -17.812 -15.773 1 78 134 SER B N 1
ATOM 7453 C CA . SER B 1 134 ? 7.328 -16.688 -16.594 1 78 134 SER B CA 1
ATOM 7454 C C . SER B 1 134 ? 7.457 -17.016 -18.078 1 78 134 SER B C 1
ATOM 7456 O O . SER B 1 134 ? 7.121 -16.188 -18.938 1 78 134 SER B O 1
ATOM 7458 N N . TYR B 1 135 ? 7.859 -18.25 -18.375 1 85.69 135 TYR B N 1
ATOM 7459 C CA . TYR B 1 135 ? 8.133 -18.609 -19.766 1 85.69 135 TYR B CA 1
ATOM 7460 C C . TYR B 1 135 ? 7.48 -19.938 -20.125 1 85.69 135 TYR B C 1
ATOM 7462 O O . TYR B 1 135 ? 6.98 -20.641 -19.25 1 85.69 135 TYR B O 1
ATOM 7470 N N . GLY B 1 136 ? 7.441 -20.141 -21.391 1 89.19 136 GLY B N 1
ATOM 7471 C CA . GLY B 1 136 ? 6.977 -21.438 -21.844 1 89.19 136 GLY B CA 1
ATOM 7472 C C . GLY B 1 136 ? 7.996 -22.547 -21.625 1 89.19 136 GLY B C 1
ATOM 7473 O O . GLY B 1 136 ? 9.141 -22.422 -22.078 1 89.19 136 GLY B O 1
ATOM 7474 N N . GLY B 1 137 ? 7.559 -23.547 -20.906 1 89.19 137 GLY B N 1
ATOM 7475 C CA . GLY B 1 137 ? 8.438 -24.688 -20.688 1 89.19 137 GLY B CA 1
ATOM 7476 C C . GLY B 1 137 ? 8.383 -25.703 -21.812 1 89.19 137 GLY B C 1
ATOM 7477 O O . GLY B 1 137 ? 7.316 -25.969 -22.359 1 89.19 137 GLY B O 1
ATOM 7478 N N . ILE B 1 138 ? 9.609 -26.266 -22.188 1 92.31 138 ILE B N 1
ATOM 7479 C CA . ILE B 1 138 ? 9.688 -27.156 -23.328 1 92.31 138 ILE B CA 1
ATOM 7480 C C . ILE B 1 138 ? 10.359 -28.469 -22.906 1 92.31 138 ILE B C 1
ATOM 7482 O O . ILE B 1 138 ? 11.336 -28.453 -22.156 1 92.31 138 ILE B O 1
ATOM 7486 N N . VAL B 1 139 ? 9.742 -29.562 -23.297 1 89.56 139 VAL B N 1
ATOM 7487 C CA . VAL B 1 139 ? 10.344 -30.891 -23.125 1 89.56 139 VAL B CA 1
ATOM 7488 C C . VAL B 1 139 ? 10.625 -31.5 -24.5 1 89.56 139 VAL B C 1
ATOM 7490 O O . VAL B 1 139 ? 9.75 -31.531 -25.359 1 89.56 139 VAL B O 1
ATOM 7493 N N . THR B 1 140 ? 11.922 -31.891 -24.766 1 90.06 140 THR B N 1
ATOM 7494 C CA . THR B 1 140 ? 12.312 -32.5 -26.031 1 90.06 140 THR B CA 1
ATOM 7495 C C . THR B 1 140 ? 12.703 -33.938 -25.859 1 90.06 140 THR B C 1
ATOM 7497 O O . THR B 1 140 ? 13.031 -34.375 -24.75 1 90.06 140 THR B O 1
ATOM 7500 N N . ASP B 1 141 ? 12.539 -34.688 -26.844 1 88.06 141 ASP B N 1
ATOM 7501 C CA . ASP B 1 141 ? 13.047 -36.062 -26.844 1 88.06 141 ASP B CA 1
ATOM 7502 C C . ASP B 1 141 ? 14.531 -36.094 -27.188 1 88.06 141 ASP B C 1
ATOM 7504 O O . ASP B 1 141 ? 15.18 -35.031 -27.266 1 88.06 141 ASP B O 1
ATOM 7508 N N . ARG B 1 142 ? 15.117 -37.281 -27.344 1 85.94 142 ARG B N 1
ATOM 7509 C CA . ARG B 1 142 ? 16.547 -37.5 -27.578 1 85.94 142 ARG B CA 1
ATOM 7510 C C . ARG B 1 142 ? 16.984 -36.844 -28.891 1 85.94 142 ARG B C 1
ATOM 7512 O O . ARG B 1 142 ? 18.125 -36.438 -29.031 1 85.94 142 ARG B O 1
ATOM 7519 N N . ASN B 1 143 ? 16.062 -36.781 -29.859 1 88.19 143 ASN B N 1
ATOM 7520 C CA . ASN B 1 143 ? 16.391 -36.219 -31.188 1 88.19 143 ASN B CA 1
ATOM 7521 C C . ASN B 1 143 ? 16.078 -34.75 -31.266 1 88.19 143 ASN B C 1
ATOM 7523 O O . ASN B 1 143 ? 16.219 -34.125 -32.344 1 88.19 143 ASN B O 1
ATOM 7527 N N . GLY B 1 144 ? 15.602 -34.156 -30.219 1 90.69 144 GLY B N 1
ATOM 7528 C CA . GLY B 1 144 ? 15.32 -32.719 -30.203 1 90.69 144 GLY B CA 1
ATOM 7529 C C . GLY B 1 144 ? 13.891 -32.375 -30.547 1 90.69 144 GLY B C 1
ATOM 7530 O O . GLY B 1 144 ? 13.516 -31.203 -30.609 1 90.69 144 GLY B O 1
ATOM 7531 N N . LYS B 1 145 ? 13.117 -33.375 -30.797 1 93.44 145 LYS B N 1
ATOM 7532 C CA . LYS B 1 145 ? 11.703 -33.156 -31.094 1 93.44 145 LYS B CA 1
ATOM 7533 C C . LYS B 1 145 ? 10.938 -32.719 -29.844 1 93.44 145 LYS B C 1
ATOM 7535 O O . LYS B 1 145 ? 11.094 -33.312 -28.781 1 93.44 145 LYS B O 1
ATOM 7540 N N . ILE B 1 146 ? 10.195 -31.656 -29.984 1 93.56 146 ILE B N 1
ATOM 7541 C CA . ILE B 1 146 ? 9.422 -31.188 -28.844 1 93.56 146 ILE B CA 1
ATOM 7542 C C . ILE B 1 146 ? 8.219 -32.094 -28.609 1 93.56 146 ILE B C 1
ATOM 7544 O O . ILE B 1 146 ? 7.395 -32.281 -29.516 1 93.56 146 ILE B O 1
ATOM 7548 N N . ILE B 1 147 ? 8.102 -32.594 -27.422 1 89.38 147 ILE B N 1
ATOM 7549 C CA . ILE B 1 147 ? 7.039 -33.562 -27.141 1 89.38 147 ILE B CA 1
ATOM 7550 C C . ILE B 1 147 ? 6.031 -32.938 -26.172 1 89.38 147 ILE B C 1
ATOM 7552 O O . ILE B 1 147 ? 4.91 -33.438 -26.031 1 89.38 147 ILE B O 1
ATOM 7556 N N . HIS B 1 148 ? 6.488 -31.969 -25.484 1 89.12 148 HIS B N 1
ATOM 7557 C CA . HIS B 1 148 ? 5.605 -31.328 -24.516 1 89.12 148 HIS B CA 1
ATOM 7558 C C . HIS B 1 148 ? 5.922 -29.844 -24.391 1 89.12 148 HIS B C 1
ATOM 7560 O O . HIS B 1 148 ? 7.082 -29.438 -24.469 1 89.12 148 HIS B O 1
ATOM 7566 N N . PHE B 1 149 ? 4.879 -29.031 -24.297 1 90.75 149 PHE B N 1
ATOM 7567 C CA . PHE B 1 149 ? 4.996 -27.578 -24.188 1 90.75 149 PHE B CA 1
ATOM 7568 C C . PHE B 1 149 ? 3.957 -27.031 -23.219 1 90.75 149 PHE B C 1
ATOM 7570 O O . PHE B 1 149 ? 2.77 -27.328 -23.328 1 90.75 149 PHE B O 1
ATOM 7577 N N . VAL B 1 150 ? 4.461 -26.344 -22.188 1 86.56 150 VAL B N 1
ATOM 7578 C CA . VAL B 1 150 ? 3.543 -25.719 -21.25 1 86.56 150 VAL B CA 1
ATOM 7579 C C . VAL B 1 150 ? 3.852 -24.219 -21.141 1 86.56 150 VAL B C 1
ATOM 7581 O O . VAL B 1 150 ? 4.961 -23.828 -20.75 1 86.56 150 VAL B O 1
ATOM 7584 N N . GLU B 1 151 ? 2.855 -23.406 -21.562 1 86 151 GLU B N 1
ATOM 7585 C CA . GLU B 1 151 ? 3.045 -21.953 -21.469 1 86 151 GLU B CA 1
ATOM 7586 C C . GLU B 1 151 ? 2.842 -21.453 -20.047 1 86 151 GLU B C 1
ATOM 7588 O O . GLU B 1 151 ? 1.788 -21.672 -19.453 1 86 151 GLU B O 1
ATOM 7593 N N . LYS B 1 152 ? 3.9 -20.781 -19.594 1 79.44 152 LYS B N 1
ATOM 7594 C CA . LYS B 1 152 ? 3.855 -20.156 -18.281 1 79.44 152 LYS B CA 1
ATOM 7595 C C . LYS B 1 152 ? 3.285 -21.109 -17.234 1 79.44 152 LYS B C 1
ATOM 7597 O O . LYS B 1 152 ? 2.232 -20.844 -16.656 1 79.44 152 LYS B O 1
ATOM 7602 N N . PRO B 1 153 ? 3.992 -22.078 -16.938 1 79.88 153 PRO B N 1
ATOM 7603 C CA . PRO B 1 153 ? 3.549 -23.141 -16.031 1 79.88 153 PRO B CA 1
ATOM 7604 C C . PRO B 1 153 ? 3.518 -22.688 -14.57 1 79.88 153 PRO B C 1
ATOM 7606 O O . PRO B 1 153 ? 4.219 -21.75 -14.195 1 79.88 153 PRO B O 1
ATOM 7609 N N . LYS B 1 154 ? 2.572 -23.297 -13.82 1 79.62 154 LYS B N 1
ATOM 7610 C CA . LYS B 1 154 ? 2.695 -23.25 -12.367 1 79.62 154 LYS B CA 1
ATOM 7611 C C . LYS B 1 154 ? 3.758 -24.219 -11.875 1 79.62 154 LYS B C 1
ATOM 7613 O O . LYS B 1 154 ? 4.277 -25.031 -12.648 1 79.62 154 LYS B O 1
ATOM 7618 N N . TRP B 1 155 ? 4.043 -24.109 -10.734 1 74.69 155 TRP B N 1
ATOM 7619 C CA . TRP B 1 155 ? 5.113 -24.938 -10.195 1 74.69 155 TRP B CA 1
ATOM 7620 C C . TRP B 1 155 ? 4.777 -26.422 -10.344 1 74.69 155 TRP B C 1
ATOM 7622 O O . TRP B 1 155 ? 5.672 -27.266 -10.5 1 74.69 155 TRP B O 1
ATOM 7632 N N . ASN B 1 156 ? 3.494 -26.703 -10.383 1 77.44 156 ASN B N 1
ATOM 7633 C CA . ASN B 1 156 ? 3.113 -28.109 -10.5 1 77.44 156 ASN B CA 1
ATOM 7634 C C . ASN B 1 156 ? 3.15 -28.578 -11.953 1 77.44 156 ASN B C 1
ATOM 7636 O O . ASN B 1 156 ? 2.994 -29.766 -12.219 1 77.44 156 ASN B O 1
ATOM 7640 N N . GLU B 1 157 ? 3.371 -27.656 -12.766 1 81.94 157 GLU B N 1
ATOM 7641 C CA . GLU B 1 157 ? 3.389 -27.984 -14.188 1 81.94 157 GLU B CA 1
ATOM 7642 C C . GLU B 1 157 ? 4.805 -27.906 -14.758 1 81.94 157 GLU B C 1
ATOM 7644 O O . GLU B 1 157 ? 5.016 -28.172 -15.945 1 81.94 157 GLU B O 1
ATOM 7649 N N . VAL B 1 158 ? 5.688 -27.562 -13.969 1 81.38 158 VAL B N 1
ATOM 7650 C CA . VAL B 1 158 ? 7.059 -27.391 -14.438 1 81.38 158 VAL B CA 1
ATOM 7651 C C . VAL B 1 158 ? 7.699 -28.75 -14.688 1 81.38 158 VAL B C 1
ATOM 7653 O O . VAL B 1 158 ? 7.715 -29.609 -13.797 1 81.38 158 VAL B O 1
ATOM 7656 N N . CYS B 1 159 ? 8.133 -29.047 -15.93 1 83.56 159 CYS B N 1
ATOM 7657 C CA . CYS B 1 159 ? 8.742 -30.312 -16.281 1 83.56 159 CYS B CA 1
ATOM 7658 C C . CYS B 1 159 ? 10.172 -30.125 -16.781 1 83.56 159 CYS B C 1
ATOM 7660 O O . CYS B 1 159 ? 10.906 -31.094 -16.953 1 83.56 159 CYS B O 1
ATOM 7662 N N . SER B 1 160 ? 10.523 -28.922 -17.047 1 85.19 160 SER B N 1
ATOM 7663 C CA . SER B 1 160 ? 11.844 -28.656 -17.609 1 85.19 160 SER B CA 1
ATOM 7664 C C . SER B 1 160 ? 12.289 -27.219 -17.328 1 85.19 160 SER B C 1
ATOM 7666 O O . SER B 1 160 ? 11.469 -26.359 -17.031 1 85.19 160 SER B O 1
ATOM 7668 N N . ASP B 1 161 ? 13.617 -27.047 -17.281 1 87.19 161 ASP B N 1
ATOM 7669 C CA . ASP B 1 161 ? 14.156 -25.703 -17.156 1 87.19 161 ASP B CA 1
ATOM 7670 C C . ASP B 1 161 ? 14.477 -25.094 -18.516 1 87.19 161 ASP B C 1
ATOM 7672 O O . ASP B 1 161 ? 15.094 -24.031 -18.594 1 87.19 161 ASP B O 1
ATOM 7676 N N . LEU B 1 162 ? 14.18 -25.844 -19.578 1 90.75 162 LEU B N 1
ATOM 7677 C CA . LEU B 1 162 ? 14.297 -25.297 -20.922 1 90.75 162 LEU B CA 1
ATOM 7678 C C . LEU B 1 162 ? 13.062 -24.469 -21.281 1 90.75 162 LEU B C 1
ATOM 7680 O O . LEU B 1 162 ? 11.945 -24.984 -21.25 1 90.75 162 LEU B O 1
ATOM 7684 N N . VAL B 1 163 ? 13.344 -23.234 -21.594 1 91.19 163 VAL B N 1
ATOM 7685 C CA . VAL B 1 163 ? 12.203 -22.344 -21.781 1 91.19 163 VAL B CA 1
ATOM 7686 C C . VAL B 1 163 ? 12.211 -21.797 -23.203 1 91.19 163 VAL B C 1
ATOM 7688 O O . VAL B 1 163 ? 13.242 -21.844 -23.891 1 91.19 163 VAL B O 1
ATOM 7691 N N . ASN B 1 164 ? 11.031 -21.359 -23.625 1 92.5 164 ASN B N 1
ATOM 7692 C CA . ASN B 1 164 ? 10.812 -20.719 -24.922 1 92.5 164 ASN B CA 1
ATOM 7693 C C . ASN B 1 164 ? 11.391 -19.297 -24.938 1 92.5 164 ASN B C 1
ATOM 7695 O O . ASN B 1 164 ? 11.016 -18.453 -24.125 1 92.5 164 ASN B O 1
ATOM 7699 N N . THR B 1 165 ? 12.344 -19 -25.891 1 91.56 165 THR B N 1
ATOM 7700 C CA . THR B 1 165 ? 13.008 -17.688 -25.953 1 91.56 165 THR B CA 1
ATOM 7701 C C . THR B 1 165 ? 12.18 -16.703 -26.781 1 91.56 165 THR B C 1
ATOM 7703 O O . THR B 1 165 ? 12.422 -15.5 -26.734 1 91.56 165 THR B O 1
ATOM 7706 N N . GLY B 1 166 ? 11.25 -17.25 -27.562 1 91.5 166 GLY B N 1
ATOM 7707 C CA . GLY B 1 166 ? 10.492 -16.391 -28.453 1 91.5 166 GLY B CA 1
ATOM 7708 C C . GLY B 1 166 ? 11.141 -16.219 -29.812 1 91.5 166 GLY B C 1
ATOM 7709 O O . GLY B 1 166 ? 10.727 -15.367 -30.609 1 91.5 166 GLY B O 1
ATOM 7710 N N . ILE B 1 167 ? 12.211 -16.984 -30.125 1 94.81 167 ILE B N 1
ATOM 7711 C CA . ILE B 1 167 ? 12.883 -17 -31.422 1 94.81 167 ILE B CA 1
ATOM 7712 C C . ILE B 1 167 ? 12.57 -18.312 -32.156 1 94.81 167 ILE B C 1
ATOM 7714 O O . ILE B 1 167 ? 12.773 -19.391 -31.594 1 94.81 167 ILE B O 1
ATOM 7718 N N . TYR B 1 168 ? 12.062 -18.156 -33.375 1 96.81 168 TYR B N 1
ATOM 7719 C CA . TYR B 1 168 ? 11.648 -19.328 -34.125 1 96.81 168 TYR B CA 1
ATOM 7720 C C . TYR B 1 168 ? 12.227 -19.312 -35.531 1 96.81 168 TYR B C 1
ATOM 7722 O O . TYR B 1 168 ? 12.445 -18.25 -36.094 1 96.81 168 TYR B O 1
ATOM 7730 N N . ILE B 1 169 ? 12.562 -20.438 -36.031 1 97.12 169 ILE B N 1
ATOM 7731 C CA . ILE B 1 169 ? 12.836 -20.656 -37.469 1 97.12 169 ILE B CA 1
ATOM 7732 C C . ILE B 1 169 ? 11.703 -21.453 -38.094 1 97.12 169 ILE B C 1
ATOM 7734 O O . ILE B 1 169 ? 11.414 -22.578 -37.656 1 97.12 169 ILE B O 1
ATOM 7738 N N . CYS B 1 170 ? 11.086 -20.906 -39.094 1 97.06 170 CYS B N 1
ATOM 7739 C CA . CYS B 1 170 ? 9.867 -21.516 -39.594 1 97.06 170 CYS B CA 1
ATOM 7740 C C . CYS B 1 170 ? 9.977 -21.812 -41.094 1 97.06 170 CYS B C 1
ATOM 7742 O O . CYS B 1 170 ? 10.547 -21.016 -41.844 1 97.06 170 CYS B O 1
ATOM 7744 N N . HIS B 1 171 ? 9.5 -22.922 -41.406 1 96 171 HIS B N 1
ATOM 7745 C CA . HIS B 1 171 ? 9.234 -23.203 -42.812 1 96 171 HIS B CA 1
ATOM 7746 C C . HIS B 1 171 ? 7.914 -22.578 -43.25 1 96 171 HIS B C 1
ATOM 7748 O O . HIS B 1 171 ? 6.949 -22.547 -42.5 1 96 171 HIS B O 1
ATOM 7754 N N . PRO B 1 172 ? 7.852 -22.047 -44.469 1 94.06 172 PRO B N 1
ATOM 7755 C CA . PRO B 1 172 ? 6.641 -21.359 -44.906 1 94.06 172 PRO B CA 1
ATOM 7756 C C . PRO B 1 172 ? 5.398 -22.234 -44.844 1 94.06 172 PRO B C 1
ATOM 7758 O O . PRO B 1 172 ? 4.277 -21.734 -44.75 1 94.06 172 PRO B O 1
ATOM 7761 N N . ALA B 1 173 ? 5.555 -23.469 -44.75 1 93.25 173 ALA B N 1
ATOM 7762 C CA . ALA B 1 173 ? 4.434 -24.406 -44.688 1 93.25 173 ALA B CA 1
ATOM 7763 C C . ALA B 1 173 ? 3.691 -24.281 -43.375 1 93.25 173 ALA B C 1
ATOM 7765 O O . ALA B 1 173 ? 2.57 -24.766 -43.219 1 93.25 173 ALA B O 1
ATOM 7766 N N . ILE B 1 174 ? 4.289 -23.594 -42.469 1 93.38 174 ILE B N 1
ATOM 7767 C CA . ILE B 1 174 ? 3.688 -23.422 -41.156 1 93.38 174 ILE B CA 1
ATOM 7768 C C . ILE B 1 174 ? 2.348 -22.703 -41.281 1 93.38 174 ILE B C 1
ATOM 7770 O O . ILE B 1 174 ? 1.439 -22.922 -40.469 1 93.38 174 ILE B O 1
ATOM 7774 N N . PHE B 1 175 ? 2.17 -21.891 -42.312 1 93.06 175 PHE B N 1
ATOM 7775 C CA . PHE B 1 175 ? 0.975 -21.062 -42.5 1 93.06 175 PHE B CA 1
ATOM 7776 C C . PHE B 1 175 ? -0.235 -21.938 -42.781 1 93.06 175 PHE B C 1
ATOM 7778 O O . PHE B 1 175 ? -1.375 -21.547 -42.531 1 93.06 175 PHE B O 1
ATOM 7785 N N . ASN B 1 176 ? 0.056 -23.078 -43.25 1 89.75 176 ASN B N 1
ATOM 7786 C CA . ASN B 1 176 ? -1.02 -24.016 -43.531 1 89.75 176 ASN B CA 1
ATOM 7787 C C . ASN B 1 176 ? -1.646 -24.562 -42.25 1 89.75 176 ASN B C 1
ATOM 7789 O O . ASN B 1 176 ? -2.764 -25.078 -42.281 1 89.75 176 ASN B O 1
ATOM 7793 N N . TYR B 1 177 ? -0.939 -24.453 -41.219 1 88.69 177 TYR B N 1
ATOM 7794 C CA . TYR B 1 177 ? -1.407 -25.016 -39.938 1 88.69 177 TYR B CA 1
ATOM 7795 C C . TYR B 1 177 ? -1.954 -23.922 -39.031 1 88.69 177 TYR B C 1
ATOM 7797 O O . TYR B 1 177 ? -2.322 -24.188 -37.875 1 88.69 177 TYR B O 1
ATOM 7805 N N . MET B 1 178 ? -1.942 -22.734 -39.469 1 89.19 178 MET B N 1
ATOM 7806 C CA . MET B 1 178 ? -2.48 -21.625 -38.688 1 89.19 178 MET B CA 1
ATOM 7807 C C . MET B 1 178 ? -3.941 -21.375 -39.031 1 89.19 178 MET B C 1
ATOM 7809 O O . MET B 1 178 ? -4.328 -21.469 -40.219 1 89.19 178 MET B O 1
ATOM 7813 N N . PRO B 1 179 ? -4.738 -21.156 -38 1 82.75 179 PRO B N 1
ATOM 7814 C CA . PRO B 1 179 ? -6.152 -20.875 -38.25 1 82.75 179 PRO B CA 1
ATOM 7815 C C . PRO B 1 179 ? -6.359 -19.609 -39.094 1 82.75 179 PRO B C 1
ATOM 7817 O O . PRO B 1 179 ? -5.441 -18.797 -39.219 1 82.75 179 PRO B O 1
ATOM 7820 N N . GLU B 1 180 ? -7.535 -19.484 -39.625 1 74.81 180 GLU B N 1
ATOM 7821 C CA . GLU B 1 180 ? -7.832 -18.375 -40.531 1 74.81 180 GLU B CA 1
ATOM 7822 C C . GLU B 1 180 ? -8.102 -17.094 -39.75 1 74.81 180 GLU B C 1
ATOM 7824 O O . GLU B 1 180 ? -7.742 -16 -40.188 1 74.81 180 GLU B O 1
ATOM 7829 N N . HIS B 1 181 ? -8.672 -17.219 -38.562 1 78.88 181 HIS B N 1
ATOM 7830 C CA . HIS B 1 181 ? -9.109 -16 -37.875 1 78.88 181 HIS B CA 1
ATOM 7831 C C . HIS B 1 181 ? -8.328 -15.766 -36.594 1 78.88 181 HIS B C 1
ATOM 7833 O O . HIS B 1 181 ? -8.477 -16.531 -35.625 1 78.88 181 HIS B O 1
ATOM 7839 N N . PRO B 1 182 ? -7.496 -14.711 -36.562 1 73.88 182 PRO B N 1
ATOM 7840 C CA . PRO B 1 182 ? -6.852 -14.305 -35.312 1 73.88 182 PRO B CA 1
ATOM 7841 C C . PRO B 1 182 ? -7.832 -13.688 -34.312 1 73.88 182 PRO B C 1
ATOM 7843 O O . PRO B 1 182 ? -8.977 -13.398 -34.656 1 73.88 182 PRO B O 1
ATOM 7846 N N . PRO B 1 183 ? -7.418 -13.734 -32.938 1 80.69 183 PRO B N 1
ATOM 7847 C CA . PRO B 1 183 ? -6.047 -13.75 -32.438 1 80.69 183 PRO B CA 1
ATOM 7848 C C . PRO B 1 183 ? -5.605 -15.133 -31.969 1 80.69 183 PRO B C 1
ATOM 7850 O O . PRO B 1 183 ? -6.422 -15.906 -31.453 1 80.69 183 PRO B O 1
ATOM 7853 N N . TYR B 1 184 ? -4.414 -15.508 -32.281 1 86.38 184 TYR B N 1
ATOM 7854 C CA . TYR B 1 184 ? -3.811 -16.734 -31.75 1 86.38 184 TYR B CA 1
ATOM 7855 C C . TYR B 1 184 ? -2.316 -16.547 -31.516 1 86.38 184 TYR B C 1
ATOM 7857 O O . TYR B 1 184 ? -1.68 -15.711 -32.156 1 86.38 184 TYR B O 1
ATOM 7865 N N . ASP B 1 185 ? -1.825 -17.297 -30.594 1 88.75 185 ASP B N 1
ATOM 7866 C CA . ASP B 1 185 ? -0.427 -17.219 -30.188 1 88.75 185 ASP B CA 1
ATOM 7867 C C . ASP B 1 185 ? 0.326 -18.5 -30.547 1 88.75 185 ASP B C 1
ATOM 7869 O O . ASP B 1 185 ? -0.266 -19.578 -30.609 1 88.75 185 ASP B O 1
ATOM 7873 N N . PHE B 1 186 ? 1.646 -18.312 -30.766 1 90.94 186 PHE B N 1
ATOM 7874 C CA . PHE B 1 186 ? 2.48 -19.484 -31.031 1 90.94 186 PHE B CA 1
ATOM 7875 C C . PHE B 1 186 ? 2.449 -20.453 -29.844 1 90.94 186 PHE B C 1
ATOM 7877 O O . PHE B 1 186 ? 2.094 -21.609 -30 1 90.94 186 PHE B O 1
ATOM 7884 N N . SER B 1 187 ? 2.721 -19.906 -28.703 1 88.19 187 SER B N 1
ATOM 7885 C CA . SER B 1 187 ? 2.936 -20.719 -27.516 1 88.19 187 SER B CA 1
ATOM 7886 C C . SER B 1 187 ? 1.622 -21.297 -27 1 88.19 187 SER B C 1
ATOM 7888 O O . SER B 1 187 ? 1.574 -22.438 -26.547 1 88.19 187 SER B O 1
ATOM 7890 N N . GLN B 1 188 ? 0.599 -20.578 -27.125 1 84.12 188 GLN B N 1
ATOM 7891 C CA . GLN B 1 188 ? -0.659 -21 -26.516 1 84.12 188 GLN B CA 1
ATOM 7892 C C . GLN B 1 188 ? -1.49 -21.844 -27.469 1 84.12 188 GLN B C 1
ATOM 7894 O O . GLN B 1 188 ? -2.252 -22.703 -27.047 1 84.12 188 GLN B O 1
ATOM 7899 N N . HIS B 1 189 ? -1.335 -21.641 -28.797 1 87.5 189 HIS B N 1
ATOM 7900 C CA . HIS B 1 189 ? -2.27 -22.25 -29.734 1 87.5 189 HIS B CA 1
ATOM 7901 C C . HIS B 1 189 ? -1.539 -23.125 -30.75 1 87.5 189 HIS B C 1
ATOM 7903 O O . HIS B 1 189 ? -1.832 -24.312 -30.891 1 87.5 189 HIS B O 1
ATOM 7909 N N . ILE B 1 190 ? -0.542 -22.609 -31.344 1 90.44 190 ILE B N 1
ATOM 7910 C CA . ILE B 1 190 ? 0.058 -23.266 -32.5 1 90.44 190 ILE B CA 1
ATOM 7911 C C . ILE B 1 190 ? 0.918 -24.438 -32.031 1 90.44 190 ILE B C 1
ATOM 7913 O O . ILE B 1 190 ? 0.779 -25.562 -32.531 1 90.44 190 ILE B O 1
ATOM 7917 N N . PHE B 1 191 ? 1.772 -24.203 -31.094 1 92.81 191 PHE B N 1
ATOM 7918 C CA . PHE B 1 191 ? 2.705 -25.25 -30.656 1 92.81 191 PHE B CA 1
ATOM 7919 C C . PHE B 1 191 ? 1.959 -26.438 -30.094 1 92.81 191 PHE B C 1
ATOM 7921 O O . PHE B 1 191 ? 2.217 -27.578 -30.484 1 92.81 191 PHE B O 1
ATOM 7928 N N . PRO B 1 192 ? 1.047 -26.188 -29.156 1 88.44 192 PRO B N 1
ATOM 7929 C CA . PRO B 1 192 ? 0.315 -27.344 -28.625 1 88.44 192 PRO B CA 1
ATOM 7930 C C . PRO B 1 192 ? -0.395 -28.141 -29.719 1 88.44 192 PRO B C 1
ATOM 7932 O O . PRO B 1 192 ? -0.422 -29.359 -29.688 1 88.44 192 PRO B O 1
ATOM 7935 N N . HIS B 1 193 ? -0.921 -27.453 -30.719 1 89.81 193 HIS B N 1
ATOM 7936 C CA . HIS B 1 193 ? -1.599 -28.109 -31.828 1 89.81 193 HIS B CA 1
ATOM 7937 C C . HIS B 1 193 ? -0.624 -28.938 -32.656 1 89.81 193 HIS B C 1
ATOM 7939 O O . HIS B 1 193 ? -0.92 -30.094 -33 1 89.81 193 HIS B O 1
ATOM 7945 N N . LEU B 1 194 ? 0.518 -28.391 -33.031 1 92.94 194 LEU B N 1
ATOM 7946 C CA . LEU B 1 194 ? 1.521 -29.094 -33.812 1 92.94 194 LEU B CA 1
ATOM 7947 C C . LEU B 1 194 ? 2.049 -30.312 -33.094 1 92.94 194 LEU B C 1
ATOM 7949 O O . LEU B 1 194 ? 2.262 -31.375 -33.688 1 92.94 194 LEU B O 1
ATOM 7953 N N . ILE B 1 195 ? 2.258 -30.203 -31.844 1 91.75 195 ILE B N 1
ATOM 7954 C CA . ILE B 1 195 ? 2.773 -31.297 -31.031 1 91.75 195 ILE B CA 1
ATOM 7955 C C . ILE B 1 195 ? 1.747 -32.438 -30.984 1 91.75 195 ILE B C 1
ATOM 7957 O O . ILE B 1 195 ? 2.096 -33.594 -31.141 1 91.75 195 ILE B O 1
ATOM 7961 N N . GLN B 1 196 ? 0.522 -32.094 -30.719 1 87.56 196 GLN B N 1
ATOM 7962 C CA . GLN B 1 196 ? -0.554 -33.094 -30.625 1 87.56 196 GLN B CA 1
ATOM 7963 C C . GLN B 1 196 ? -0.704 -33.875 -31.938 1 87.56 196 GLN B C 1
ATOM 7965 O O . GLN B 1 196 ? -0.992 -35.062 -31.922 1 87.56 196 GLN B O 1
ATOM 7970 N N . GLN B 1 197 ? -0.467 -33.188 -33.062 1 90.19 197 GLN B N 1
ATOM 7971 C CA . GLN B 1 197 ? -0.632 -33.812 -34.375 1 90.19 197 GLN B CA 1
ATOM 7972 C C . GLN B 1 197 ? 0.649 -34.531 -34.781 1 90.19 197 GLN B C 1
ATOM 7974 O O . GLN B 1 197 ? 0.666 -35.219 -35.812 1 90.19 197 GLN B O 1
ATOM 7979 N N . GLY B 1 198 ? 1.679 -34.344 -34.062 1 89.38 198 GLY B N 1
ATOM 7980 C CA . GLY B 1 198 ? 2.928 -35.062 -34.344 1 89.38 198 GLY B CA 1
ATOM 7981 C C . GLY B 1 198 ? 3.746 -34.406 -35.438 1 89.38 198 GLY B C 1
ATOM 7982 O O . GLY B 1 198 ? 4.559 -35.062 -36.094 1 89.38 198 GLY B O 1
ATOM 7983 N N . TYR B 1 199 ? 3.479 -33.219 -35.781 1 92.06 199 TYR B N 1
ATOM 7984 C CA . TYR B 1 199 ? 4.25 -32.531 -36.812 1 92.06 199 TYR B CA 1
ATOM 7985 C C . TYR B 1 199 ? 5.676 -32.25 -36.344 1 92.06 199 TYR B C 1
ATOM 7987 O O . TYR B 1 199 ? 5.965 -32.344 -35.156 1 92.06 199 TYR B O 1
ATOM 7995 N N . PRO B 1 200 ? 6.57 -32.031 -37.25 1 92.88 200 PRO B N 1
ATOM 7996 C CA . PRO B 1 200 ? 7.984 -31.906 -36.875 1 92.88 200 PRO B CA 1
ATOM 7997 C C . PRO B 1 200 ? 8.328 -30.531 -36.281 1 92.88 200 PRO B C 1
ATOM 7999 O O . PRO B 1 200 ? 8.828 -29.656 -36.969 1 92.88 200 PRO B O 1
ATOM 8002 N N . ILE B 1 201 ? 8.18 -30.422 -35.094 1 95.69 201 ILE B N 1
ATOM 8003 C CA . ILE B 1 201 ? 8.594 -29.266 -34.312 1 95.69 201 ILE B CA 1
ATOM 8004 C C . ILE B 1 201 ? 9.789 -29.641 -33.438 1 95.69 201 ILE B C 1
ATOM 8006 O O . ILE B 1 201 ? 9.75 -30.656 -32.719 1 95.69 201 ILE B O 1
ATOM 8010 N N . TYR B 1 202 ? 10.828 -28.875 -33.562 1 96.75 202 TYR B N 1
ATOM 8011 C CA . TYR B 1 202 ? 12.062 -29.219 -32.875 1 96.75 202 TYR B CA 1
ATOM 8012 C C . TYR B 1 202 ? 12.539 -28.078 -31.984 1 96.75 202 TYR B C 1
ATOM 8014 O O . TYR B 1 202 ? 12.18 -26.906 -32.219 1 96.75 202 TYR B O 1
ATOM 8022 N N . GLY B 1 203 ? 13.195 -28.469 -30.922 1 95.69 203 GLY B N 1
ATOM 8023 C CA . GLY B 1 203 ? 13.836 -27.5 -30.047 1 95.69 203 GLY B CA 1
ATOM 8024 C C . GLY B 1 203 ? 15.352 -27.5 -30.172 1 95.69 203 GLY B C 1
ATOM 8025 O O . GLY B 1 203 ? 15.969 -28.578 -30.25 1 95.69 203 GLY B O 1
ATOM 8026 N N . TYR B 1 204 ? 15.867 -26.312 -30.312 1 94.69 204 TYR B N 1
ATOM 8027 C CA . TYR B 1 204 ? 17.312 -26.156 -30.359 1 94.69 204 TYR B CA 1
ATOM 8028 C C . TYR B 1 204 ? 17.828 -25.406 -29.141 1 94.69 204 TYR B C 1
ATOM 8030 O O . TYR B 1 204 ? 17.391 -24.281 -28.859 1 94.69 204 TYR B O 1
ATOM 8038 N N . GLN B 1 205 ? 18.656 -26.062 -28.391 1 91.5 205 GLN B N 1
ATOM 8039 C CA . GLN B 1 205 ? 19.266 -25.406 -27.234 1 91.5 205 GLN B CA 1
ATOM 8040 C C . GLN B 1 205 ? 20.328 -24.406 -27.656 1 91.5 205 GLN B C 1
ATOM 8042 O O . GLN B 1 205 ? 21.391 -24.797 -28.156 1 91.5 205 GLN B O 1
ATOM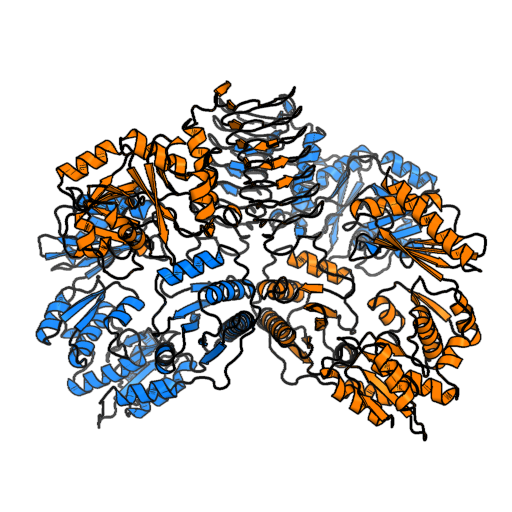 8047 N N . ALA B 1 206 ? 19.984 -23.172 -27.438 1 86.06 206 ALA B N 1
ATOM 8048 C CA . ALA B 1 206 ? 20.859 -22.094 -27.891 1 86.06 206 ALA B CA 1
ATOM 8049 C C . ALA B 1 206 ? 21.891 -21.75 -26.844 1 86.06 206 ALA B C 1
ATOM 8051 O O . ALA B 1 206 ? 21.609 -21.766 -25.641 1 86.06 206 ALA B O 1
ATOM 8052 N N . ASP B 1 207 ? 23.062 -21.641 -27.344 1 86.81 207 ASP B N 1
ATOM 8053 C CA . ASP B 1 207 ? 24.125 -21.094 -26.5 1 86.81 207 ASP B CA 1
ATOM 8054 C C . ASP B 1 207 ? 24.281 -19.594 -26.703 1 86.81 207 ASP B C 1
ATOM 8056 O O . ASP B 1 207 ? 24.125 -19.094 -27.812 1 86.81 207 ASP B O 1
ATOM 8060 N N . GLY B 1 208 ? 24.375 -18.875 -25.703 1 87.88 208 GLY B N 1
ATOM 8061 C CA . GLY B 1 208 ? 24.516 -17.438 -25.781 1 87.88 208 GLY B CA 1
ATOM 8062 C C . GLY B 1 208 ? 23.641 -16.688 -24.781 1 87.88 208 GLY B C 1
ATOM 8063 O O . GLY B 1 208 ? 22.938 -17.312 -23.984 1 87.88 208 GLY B O 1
ATOM 8064 N N . TYR B 1 209 ? 23.766 -15.43 -24.953 1 90.12 209 TYR B N 1
ATOM 8065 C CA . TYR B 1 209 ? 23 -14.555 -24.062 1 90.12 209 TYR B CA 1
ATOM 8066 C C . TYR B 1 209 ? 21.609 -14.297 -24.609 1 90.12 209 TYR B C 1
ATOM 8068 O O . TYR B 1 209 ? 21.422 -14.156 -25.812 1 90.12 209 TYR B O 1
ATOM 8076 N N . TRP B 1 210 ? 20.641 -14.406 -23.812 1 90.88 210 TRP B N 1
ATOM 8077 C CA . TRP B 1 210 ? 19.25 -14.133 -24.156 1 90.88 210 TRP B CA 1
ATOM 8078 C C . TRP B 1 210 ? 18.562 -13.359 -23.031 1 90.88 210 TRP B C 1
ATOM 8080 O O . TRP B 1 210 ? 18.672 -13.711 -21.859 1 90.88 210 TRP B O 1
ATOM 8090 N N . SER B 1 211 ? 17.953 -12.203 -23.406 1 89.81 211 SER B N 1
ATOM 8091 C CA . SER B 1 211 ? 17.219 -11.398 -22.453 1 89.81 211 SER B CA 1
ATOM 8092 C C . SER B 1 211 ? 15.969 -10.789 -23.078 1 89.81 211 SER B C 1
ATOM 8094 O O . SER B 1 211 ? 16 -10.352 -24.234 1 89.81 211 SER B O 1
ATOM 8096 N N . ASP B 1 212 ? 14.883 -10.906 -22.359 1 85.69 212 ASP B N 1
ATOM 8097 C CA . ASP B 1 212 ? 13.641 -10.258 -22.766 1 85.69 212 ASP B CA 1
ATOM 8098 C C . ASP B 1 212 ? 13.336 -9.047 -21.891 1 85.69 212 ASP B C 1
ATOM 8100 O O . ASP B 1 212 ? 13.266 -9.164 -20.672 1 85.69 212 ASP B O 1
ATOM 8104 N N . ILE B 1 213 ? 13.219 -7.867 -22.453 1 85.12 213 ILE B N 1
ATOM 8105 C CA . ILE B 1 213 ? 13.055 -6.641 -21.672 1 85.12 213 ILE B CA 1
ATOM 8106 C C . ILE B 1 213 ? 11.562 -6.344 -21.484 1 85.12 213 ILE B C 1
ATOM 8108 O O . ILE B 1 213 ? 11.078 -5.289 -21.891 1 85.12 213 ILE B O 1
ATOM 8112 N N . GLY B 1 214 ? 10.867 -7.164 -20.812 1 81.06 214 GLY B N 1
ATOM 8113 C CA . GLY B 1 214 ? 9.438 -6.973 -20.641 1 81.06 214 GLY B CA 1
ATOM 8114 C C . GLY B 1 214 ? 9.094 -6.238 -19.359 1 81.06 214 GLY B C 1
ATOM 8115 O O . GLY B 1 214 ? 8 -5.68 -19.234 1 81.06 214 GLY B O 1
ATOM 8116 N N . VAL B 1 215 ? 9.969 -6.234 -18.438 1 81.38 215 VAL B N 1
ATOM 8117 C CA . VAL B 1 215 ? 9.727 -5.578 -17.156 1 81.38 215 VAL B CA 1
ATOM 8118 C C . VAL B 1 215 ? 10.906 -4.668 -16.812 1 81.38 215 VAL B C 1
ATOM 8120 O O . VAL B 1 215 ? 12 -4.824 -17.375 1 81.38 215 VAL B O 1
ATOM 8123 N N . ILE B 1 216 ? 10.648 -3.715 -15.945 1 85 216 ILE B N 1
ATOM 8124 C CA . ILE B 1 216 ? 11.625 -2.689 -15.617 1 85 216 ILE B CA 1
ATOM 8125 C C . ILE B 1 216 ? 12.891 -3.344 -15.062 1 85 216 ILE B C 1
ATOM 8127 O O . ILE B 1 216 ? 14.008 -2.957 -15.414 1 85 216 ILE B O 1
ATOM 8131 N N . GLU B 1 217 ? 12.688 -4.352 -14.289 1 80.06 217 GLU B N 1
ATOM 8132 C CA . GLU B 1 217 ? 13.828 -5.02 -13.672 1 80.06 217 GLU B CA 1
ATOM 8133 C C . GLU B 1 217 ? 14.711 -5.684 -14.719 1 80.06 217 GLU B C 1
ATOM 8135 O O . GLU B 1 217 ? 15.945 -5.582 -14.656 1 80.06 217 GLU B O 1
ATOM 8140 N N . GLN B 1 218 ? 14.031 -6.32 -15.617 1 85.5 218 GLN B N 1
ATOM 8141 C CA . GLN B 1 218 ? 14.797 -6.977 -16.672 1 85.5 218 GLN B CA 1
ATOM 8142 C C . GLN B 1 218 ? 15.445 -5.953 -17.609 1 85.5 218 GLN B C 1
ATOM 8144 O O . GLN B 1 218 ? 16.547 -6.176 -18.109 1 85.5 218 GLN B O 1
ATOM 8149 N N . TYR B 1 219 ? 14.742 -4.84 -17.844 1 92.31 219 TYR B N 1
ATOM 8150 C CA . TYR B 1 219 ? 15.289 -3.75 -18.641 1 92.31 219 TYR B CA 1
ATOM 8151 C C . TYR B 1 219 ? 16.578 -3.227 -18.031 1 92.31 219 TYR B C 1
ATOM 8153 O O . TYR B 1 219 ? 17.594 -3.07 -18.734 1 92.31 219 TYR B O 1
ATOM 8161 N N . HIS B 1 220 ? 16.516 -3.057 -16.797 1 90.88 220 HIS B N 1
ATOM 8162 C CA . HIS B 1 220 ? 17.672 -2.582 -16.047 1 90.88 220 HIS B CA 1
ATOM 8163 C C . HIS B 1 220 ? 18.797 -3.615 -16.062 1 90.88 220 HIS B C 1
ATOM 8165 O O . HIS B 1 220 ? 19.938 -3.281 -16.344 1 90.88 220 HIS B O 1
ATOM 8171 N N . GLN B 1 221 ? 18.438 -4.863 -15.859 1 88.19 221 GLN B N 1
ATOM 8172 C CA . GLN B 1 221 ? 19.422 -5.945 -15.797 1 88.19 221 GLN B CA 1
ATOM 8173 C C . GLN B 1 221 ? 20.094 -6.152 -17.156 1 88.19 221 GLN B C 1
ATOM 8175 O O . GLN B 1 221 ? 21.281 -6.469 -17.219 1 88.19 221 GLN B O 1
ATOM 8180 N N . THR B 1 222 ? 19.359 -6.02 -18.109 1 92.44 222 THR B N 1
ATOM 8181 C CA . THR B 1 222 ? 19.906 -6.215 -19.453 1 92.44 222 THR B CA 1
ATOM 8182 C C . THR B 1 222 ? 21.016 -5.199 -19.734 1 92.44 222 THR B C 1
ATOM 8184 O O . THR B 1 222 ? 22.031 -5.535 -20.344 1 92.44 222 THR B O 1
ATOM 8187 N N . HIS B 1 223 ? 20.844 -3.945 -19.344 1 93.81 223 HIS B N 1
ATOM 8188 C CA . HIS B 1 223 ? 21.906 -2.955 -19.484 1 93.81 223 HIS B CA 1
ATOM 8189 C C . HIS B 1 223 ? 23.188 -3.404 -18.766 1 93.81 223 HIS B C 1
ATOM 8191 O O . HIS B 1 223 ? 24.281 -3.289 -19.312 1 93.81 223 HIS B O 1
ATOM 8197 N N . ILE B 1 224 ? 22.984 -3.908 -17.609 1 91.5 224 ILE B N 1
ATOM 8198 C CA . ILE B 1 224 ? 24.094 -4.352 -16.797 1 91.5 224 ILE B CA 1
ATOM 8199 C C . ILE B 1 224 ? 24.828 -5.504 -17.484 1 91.5 224 ILE B C 1
ATOM 8201 O O . ILE B 1 224 ? 26.047 -5.52 -17.562 1 91.5 224 ILE B O 1
ATOM 8205 N N . ASP B 1 225 ? 24.047 -6.398 -18 1 91.5 225 ASP B N 1
ATOM 8206 C CA . ASP B 1 225 ? 24.609 -7.562 -18.688 1 91.5 225 ASP B CA 1
ATOM 8207 C C . ASP B 1 225 ? 25.406 -7.145 -19.906 1 91.5 225 ASP B C 1
ATOM 8209 O O . ASP B 1 225 ? 26.5 -7.664 -20.156 1 91.5 225 ASP B O 1
ATOM 8213 N N . LEU B 1 226 ? 24.875 -6.246 -20.641 1 92.75 226 LEU B N 1
ATOM 8214 C CA . LEU B 1 226 ? 25.547 -5.797 -21.859 1 92.75 226 LEU B CA 1
ATOM 8215 C C . LEU B 1 226 ? 26.859 -5.094 -21.547 1 92.75 226 LEU B C 1
ATOM 8217 O O . LEU B 1 226 ? 27.875 -5.305 -22.219 1 92.75 226 LEU B O 1
ATOM 8221 N N . LEU B 1 227 ? 26.812 -4.262 -20.531 1 93.25 227 LEU B N 1
ATOM 8222 C CA . LEU B 1 227 ? 28.031 -3.578 -20.109 1 93.25 227 LEU B CA 1
ATOM 8223 C C . LEU B 1 227 ? 29.062 -4.574 -19.578 1 93.25 227 LEU B C 1
ATOM 8225 O O . LEU B 1 227 ? 30.25 -4.445 -19.859 1 93.25 227 LEU B O 1
ATOM 8229 N N . ARG B 1 228 ? 28.562 -5.574 -18.859 1 89.56 228 ARG B N 1
ATOM 8230 C CA . ARG B 1 228 ? 29.438 -6.598 -18.312 1 89.56 228 ARG B CA 1
ATOM 8231 C C . ARG B 1 228 ? 30.109 -7.402 -19.422 1 89.56 228 ARG B C 1
ATOM 8233 O O . ARG B 1 228 ? 31.281 -7.77 -19.297 1 89.56 228 ARG B O 1
ATOM 8240 N N . GLN B 1 229 ? 29.422 -7.695 -20.469 1 89.06 229 GLN B N 1
ATOM 8241 C CA . GLN B 1 229 ? 29.906 -8.492 -21.594 1 89.06 229 GLN B CA 1
ATOM 8242 C C . GLN B 1 229 ? 30.641 -7.617 -22.609 1 89.06 229 GLN B C 1
ATOM 8244 O O . GLN B 1 229 ? 31.094 -8.109 -23.641 1 89.06 229 GLN B O 1
ATOM 8249 N N . ARG B 1 230 ? 30.75 -6.316 -22.359 1 88.69 230 ARG B N 1
ATOM 8250 C CA . ARG B 1 230 ? 31.406 -5.344 -23.234 1 88.69 230 ARG B CA 1
ATOM 8251 C C . ARG B 1 230 ? 30.75 -5.32 -24.609 1 88.69 230 ARG B C 1
ATOM 8253 O O . ARG B 1 230 ? 31.438 -5.23 -25.625 1 88.69 230 ARG B O 1
ATOM 8260 N N . PHE B 1 231 ? 29.5 -5.543 -24.562 1 89.69 231 PHE B N 1
ATOM 8261 C CA . PHE B 1 231 ? 28.719 -5.457 -25.781 1 89.69 231 PHE B CA 1
ATOM 8262 C C . PHE B 1 231 ? 28.281 -4.02 -26.047 1 89.69 231 PHE B C 1
ATOM 8264 O O . PHE B 1 231 ? 27.172 -3.631 -25.719 1 89.69 231 PHE B O 1
ATOM 8271 N N . VAL B 1 232 ? 29.141 -3.178 -26.656 1 91 232 VAL B N 1
ATOM 8272 C CA . VAL B 1 232 ? 28.938 -1.751 -26.891 1 91 232 VAL B CA 1
ATOM 8273 C C . VAL B 1 232 ? 29.141 -1.423 -28.359 1 91 232 VAL B C 1
ATOM 8275 O O . VAL B 1 232 ? 30.016 -2.004 -29.016 1 91 232 VAL B O 1
ATOM 8278 N N . SER B 1 233 ? 28.281 -0.602 -28.859 1 88.06 233 SER B N 1
ATOM 8279 C CA . SER B 1 233 ? 28.344 -0.196 -30.266 1 88.06 233 SER B CA 1
ATOM 8280 C C . SER B 1 233 ? 29.703 0.405 -30.609 1 88.06 233 SER B C 1
ATOM 8282 O O . SER B 1 233 ? 30.328 1.06 -29.766 1 88.06 233 SER B O 1
ATOM 8284 N N . SER B 1 234 ? 30.094 0.221 -31.859 1 86.69 234 SER B N 1
ATOM 8285 C CA . SER B 1 234 ? 31.359 0.737 -32.344 1 86.69 234 SER B CA 1
ATOM 8286 C C . SER B 1 234 ? 31.344 2.26 -32.438 1 86.69 234 SER B C 1
ATOM 8288 O O . SER B 1 234 ? 32.406 2.893 -32.531 1 86.69 234 SER B O 1
ATOM 8290 N N . HIS B 1 235 ? 30.203 2.758 -32.344 1 89.25 235 HIS B N 1
ATOM 8291 C CA . HIS B 1 235 ? 30.031 4.207 -32.375 1 89.25 235 HIS B CA 1
ATOM 8292 C C . HIS B 1 235 ? 30.75 4.859 -31.188 1 89.25 235 HIS B C 1
ATOM 8294 O O . HIS B 1 235 ? 31.188 6.012 -31.281 1 89.25 235 HIS B O 1
ATOM 8300 N N . TYR B 1 236 ? 30.891 4.125 -30.188 1 93.81 236 TYR B N 1
ATOM 8301 C CA . TYR B 1 236 ? 31.469 4.66 -28.953 1 93.81 236 TYR B CA 1
ATOM 8302 C C . TYR B 1 236 ? 32.938 4.297 -28.844 1 93.81 236 TYR B C 1
ATOM 8304 O O . TYR B 1 236 ? 33.375 3.227 -29.297 1 93.81 236 TYR B O 1
ATOM 8312 N N . LYS B 1 237 ? 33.75 5.176 -28.344 1 94.25 237 LYS B N 1
ATOM 8313 C CA . LYS B 1 237 ? 35.188 4.957 -28.188 1 94.25 237 LYS B CA 1
ATOM 8314 C C . LYS B 1 237 ? 35.562 4.691 -26.734 1 94.25 237 LYS B C 1
ATOM 8316 O O . LYS B 1 237 ? 35.062 5.367 -25.828 1 94.25 237 LYS B O 1
ATOM 8321 N N . GLU B 1 238 ? 36.25 3.713 -26.5 1 94.62 238 GLU B N 1
ATOM 8322 C CA . GLU B 1 238 ? 36.719 3.404 -25.141 1 94.62 238 GLU B CA 1
ATOM 8323 C C . GLU B 1 238 ? 37.906 4.285 -24.75 1 94.62 238 GLU B C 1
ATOM 8325 O O . GLU B 1 238 ? 39 4.113 -25.25 1 94.62 238 GLU B O 1
ATOM 8330 N N . ILE B 1 239 ? 37.75 5.18 -23.875 1 92.19 239 ILE B N 1
ATOM 8331 C CA . ILE B 1 239 ? 38.781 6.141 -23.516 1 92.19 239 ILE B CA 1
ATOM 8332 C C . ILE B 1 239 ? 39.562 5.637 -22.297 1 92.19 239 ILE B C 1
ATOM 8334 O O . ILE B 1 239 ? 40.656 6.086 -22.031 1 92.19 239 ILE B O 1
ATOM 8338 N N . ALA B 1 240 ? 38.938 4.871 -21.469 1 91.06 240 ALA B N 1
ATOM 8339 C CA . ALA B 1 240 ? 39.5 4.168 -20.312 1 91.06 240 ALA B CA 1
ATOM 8340 C C . ALA B 1 240 ? 38.938 2.762 -20.203 1 91.06 240 ALA B C 1
ATOM 8342 O O . ALA B 1 240 ? 37.938 2.428 -20.875 1 91.06 240 ALA B O 1
ATOM 8343 N N . PRO B 1 241 ? 39.562 1.971 -19.453 1 89.62 241 PRO B N 1
ATOM 8344 C CA . PRO B 1 241 ? 39.062 0.606 -19.344 1 89.62 241 PRO B CA 1
ATOM 8345 C C . PRO B 1 241 ? 37.562 0.565 -18.969 1 89.62 241 PRO B C 1
ATOM 8347 O O . PRO B 1 241 ? 37.219 0.975 -17.875 1 89.62 241 PRO B O 1
ATOM 8350 N N . ASP B 1 242 ? 36.781 0.123 -19.906 1 93.69 242 ASP B N 1
ATOM 8351 C CA . ASP B 1 242 ? 35.344 -0.114 -19.734 1 93.69 242 ASP B CA 1
ATOM 8352 C C . ASP B 1 242 ? 34.594 1.202 -19.656 1 93.69 242 ASP B C 1
ATOM 8354 O O . ASP B 1 242 ? 33.562 1.295 -18.969 1 93.69 242 ASP B O 1
ATOM 8358 N N . VAL B 1 243 ? 35.25 2.25 -20.141 1 95.88 243 VAL B N 1
ATOM 8359 C CA . VAL B 1 243 ? 34.594 3.539 -20.219 1 95.88 243 VAL B CA 1
ATOM 8360 C C . VAL B 1 243 ? 34.406 3.928 -21.688 1 95.88 243 VAL B C 1
ATOM 8362 O O . VAL B 1 243 ? 35.344 4.305 -22.375 1 95.88 243 VAL B O 1
ATOM 8365 N N . TRP B 1 244 ? 33.219 3.822 -22.203 1 96.75 244 TRP B N 1
ATOM 8366 C CA . TRP B 1 244 ? 32.906 4.137 -23.594 1 96.75 244 TRP B CA 1
ATOM 8367 C C . TRP B 1 244 ? 32.25 5.508 -23.688 1 96.75 244 TRP B C 1
ATOM 8369 O O . TRP B 1 244 ? 31.328 5.82 -22.938 1 96.75 244 TRP B O 1
ATOM 8379 N N . VAL B 1 245 ? 32.719 6.371 -24.578 1 96.12 245 VAL B N 1
ATOM 8380 C CA . VAL B 1 245 ? 32.219 7.734 -24.703 1 96.12 245 VAL B CA 1
ATOM 8381 C C . VAL B 1 245 ? 31.875 8.016 -26.172 1 96.12 245 VAL B C 1
ATOM 8383 O O . VAL B 1 245 ? 32.562 7.562 -27.078 1 96.12 245 VAL B O 1
ATOM 8386 N N . GLY B 1 246 ? 30.781 8.695 -26.391 1 95.38 246 GLY B N 1
ATOM 8387 C CA . GLY B 1 246 ? 30.344 9.086 -27.719 1 95.38 246 GLY B CA 1
ATOM 8388 C C . GLY B 1 246 ? 31.062 10.312 -28.25 1 95.38 246 GLY B C 1
ATOM 8389 O O . GLY B 1 246 ? 32.188 10.617 -27.812 1 95.38 246 GLY B O 1
ATOM 8390 N N . GLU B 1 247 ? 30.406 10.961 -29.141 1 91.25 247 GLU B N 1
ATOM 8391 C CA . GLU B 1 247 ? 31.016 12.125 -29.797 1 91.25 247 GLU B CA 1
ATOM 8392 C C . GLU B 1 247 ? 30.75 13.398 -29 1 91.25 247 GLU B C 1
ATOM 8394 O O . GLU B 1 247 ? 29.688 13.562 -28.422 1 91.25 247 GLU B O 1
ATOM 8399 N N . ARG B 1 248 ? 31.656 14.312 -28.938 1 90.19 248 ARG B N 1
ATOM 8400 C CA . 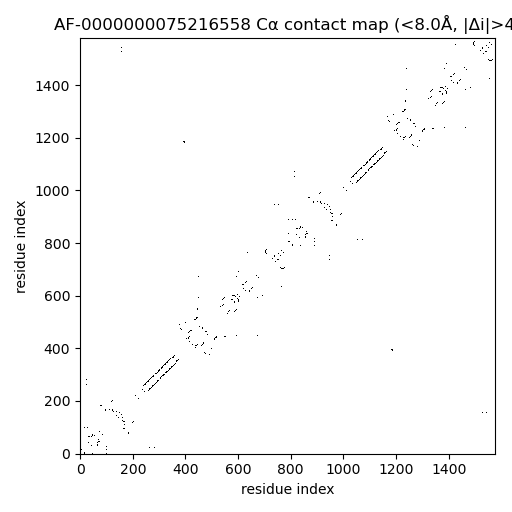ARG B 1 248 ? 31.547 15.664 -28.391 1 90.19 248 ARG B CA 1
ATOM 8401 C C . ARG B 1 248 ? 31.172 15.625 -26.922 1 90.19 248 ARG B C 1
ATOM 8403 O O . ARG B 1 248 ? 30.281 16.359 -26.484 1 90.19 248 ARG B O 1
ATOM 8410 N N . VAL B 1 249 ? 31.688 14.609 -26.281 1 93.69 249 VAL B N 1
ATOM 8411 C CA . VAL B 1 249 ? 31.469 14.523 -24.844 1 93.69 249 VAL B CA 1
ATOM 8412 C C . VAL B 1 249 ? 32.438 15.453 -24.125 1 93.69 249 VAL B C 1
ATOM 8414 O O . VAL B 1 249 ? 33.594 15.555 -24.484 1 93.69 249 VAL B O 1
ATOM 8417 N N . GLN B 1 250 ? 31.922 16.25 -23.25 1 89.69 250 GLN B N 1
ATOM 8418 C CA . GLN B 1 250 ? 32.719 17.188 -22.469 1 89.69 250 GLN B CA 1
ATOM 8419 C C . GLN B 1 250 ? 32.812 16.719 -21.016 1 89.69 250 GLN B C 1
ATOM 8421 O O . GLN B 1 250 ? 31.812 16.609 -20.328 1 89.69 250 GLN B O 1
ATOM 8426 N N . VAL B 1 251 ? 34 16.438 -20.531 1 93.44 251 VAL B N 1
ATOM 8427 C CA . VAL B 1 251 ? 34.25 16.016 -19.156 1 93.44 251 VAL B CA 1
ATOM 8428 C C . VAL B 1 251 ? 35.125 17.047 -18.438 1 93.44 251 VAL B C 1
ATOM 8430 O O . VAL B 1 251 ? 36.25 17.297 -18.859 1 93.44 251 VAL B O 1
ATOM 8433 N N . ALA B 1 252 ? 34.5 17.625 -17.484 1 90.44 252 ALA B N 1
ATOM 8434 C CA . ALA B 1 252 ? 35.188 18.672 -16.766 1 90.44 252 ALA B CA 1
ATOM 8435 C C . ALA B 1 252 ? 36.25 18.094 -15.812 1 90.44 252 ALA B C 1
ATOM 8437 O O . ALA B 1 252 ? 36.438 16.875 -15.758 1 90.44 252 ALA B O 1
ATOM 8438 N N . GLN B 1 253 ? 36.969 18.953 -15.086 1 86.75 253 GLN B N 1
ATOM 8439 C CA . GLN B 1 253 ? 38.031 18.562 -14.18 1 86.75 253 GLN B CA 1
ATOM 8440 C C . GLN B 1 253 ? 37.469 17.891 -12.93 1 86.75 253 GLN B C 1
ATOM 8442 O O . GLN B 1 253 ? 36.438 18.281 -12.438 1 86.75 253 GLN B O 1
ATOM 8447 N N . GLY B 1 254 ? 38.156 16.891 -12.477 1 89.75 254 GLY B N 1
ATOM 8448 C CA . GLY B 1 254 ? 37.812 16.266 -11.211 1 89.75 254 GLY B CA 1
ATOM 8449 C C . GLY B 1 254 ? 36.719 15.227 -11.328 1 89.75 254 GLY B C 1
ATOM 8450 O O . GLY B 1 254 ? 36.25 14.711 -10.312 1 89.75 254 GLY B O 1
ATOM 8451 N N . VAL B 1 255 ? 36.312 15 -12.461 1 91.75 255 VAL B N 1
ATOM 8452 C CA . VAL B 1 255 ? 35.25 14.023 -12.68 1 91.75 255 VAL B CA 1
ATOM 8453 C C . VAL B 1 255 ? 35.812 12.609 -12.453 1 91.75 255 VAL B C 1
ATOM 8455 O O . VAL B 1 255 ? 36.938 12.312 -12.812 1 91.75 255 VAL B O 1
ATOM 8458 N N . LYS B 1 256 ? 35.094 11.836 -11.781 1 91.94 256 LYS B N 1
ATOM 8459 C CA . LYS B 1 256 ? 35.469 10.438 -11.562 1 91.94 256 LYS B CA 1
ATOM 8460 C C . LYS B 1 256 ? 34.594 9.508 -12.422 1 91.94 256 LYS B C 1
ATOM 8462 O O . LYS B 1 256 ? 33.375 9.422 -12.227 1 91.94 256 LYS B O 1
ATOM 8467 N N . LEU B 1 257 ? 35.188 8.836 -13.32 1 93.44 257 LEU B N 1
ATOM 8468 C CA . LEU B 1 257 ? 34.531 7.855 -14.18 1 93.44 257 LEU B CA 1
ATOM 8469 C C . LEU B 1 257 ? 34.969 6.441 -13.812 1 93.44 257 LEU B C 1
ATOM 8471 O O . LEU B 1 257 ? 36.156 6.086 -13.961 1 93.44 257 LEU B O 1
ATOM 8475 N N . GLU B 1 258 ? 34.062 5.742 -13.312 1 92.19 258 GLU B N 1
ATOM 8476 C CA . GLU B 1 258 ? 34.344 4.359 -12.945 1 92.19 258 GLU B CA 1
ATOM 8477 C C . GLU B 1 258 ? 33.594 3.383 -13.844 1 92.19 258 GLU B C 1
ATOM 8479 O O . GLU B 1 258 ? 32.406 3.18 -13.68 1 92.19 258 GLU B O 1
ATOM 8484 N N . GLY B 1 259 ? 34.25 2.584 -14.602 1 89.19 259 GLY B N 1
ATOM 8485 C CA . GLY B 1 259 ? 33.656 1.654 -15.547 1 89.19 259 GLY B CA 1
ATOM 8486 C C . GLY B 1 259 ? 33.156 0.373 -14.898 1 89.19 259 GLY B C 1
ATOM 8487 O O . GLY B 1 259 ? 33.531 0.069 -13.758 1 89.19 259 GLY B O 1
ATOM 8488 N N . PRO B 1 260 ? 32.312 -0.336 -15.625 1 93.44 260 PRO B N 1
ATOM 8489 C CA . PRO B 1 260 ? 31.859 -0.09 -17 1 93.44 260 PRO B CA 1
ATOM 8490 C C . PRO B 1 260 ? 30.766 0.96 -17.094 1 93.44 260 PRO B C 1
ATOM 8492 O O . PRO B 1 260 ? 29.859 0.977 -16.25 1 93.44 260 PRO B O 1
ATOM 8495 N N . LEU B 1 261 ? 30.906 1.907 -17.984 1 96.25 261 LEU B N 1
ATOM 8496 C CA . LEU B 1 261 ? 29.891 2.926 -18.172 1 96.25 261 LEU B CA 1
ATOM 8497 C C . LEU B 1 261 ? 29.875 3.416 -19.625 1 96.25 261 LEU B C 1
ATOM 8499 O O . LEU B 1 261 ? 30.828 3.172 -20.375 1 96.25 261 LEU B O 1
ATOM 8503 N N . LEU B 1 262 ? 28.75 3.939 -20.078 1 97.06 262 LEU B N 1
ATOM 8504 C CA . LEU B 1 262 ? 28.547 4.441 -21.438 1 97.06 262 LEU B CA 1
ATOM 8505 C C . LEU B 1 262 ? 28.016 5.867 -21.406 1 97.06 262 LEU B C 1
ATOM 8507 O O . LEU B 1 262 ? 27.016 6.152 -20.734 1 97.06 262 LEU B O 1
ATOM 8511 N N . LEU B 1 263 ? 28.75 6.809 -22.078 1 97 263 LEU B N 1
ATOM 8512 C CA . LEU B 1 263 ? 28.312 8.195 -22.219 1 97 263 LEU B CA 1
ATOM 8513 C C . LEU B 1 263 ? 27.922 8.492 -23.672 1 97 263 LEU B C 1
ATOM 8515 O O . LEU B 1 263 ? 28.75 8.344 -24.578 1 97 263 LEU B O 1
ATOM 8519 N N . GLY B 1 264 ? 26.703 8.898 -23.844 1 95.44 264 GLY B N 1
ATOM 8520 C CA . GLY B 1 264 ? 26.203 9.188 -25.172 1 95.44 264 GLY B CA 1
ATOM 8521 C C . GLY B 1 264 ? 26.797 10.453 -25.781 1 95.44 264 GLY B C 1
ATOM 8522 O O . GLY B 1 264 ? 27.656 11.086 -25.172 1 95.44 264 GLY B O 1
ATOM 8523 N N . ASP B 1 265 ? 26.391 10.797 -26.922 1 93.31 265 ASP B N 1
ATOM 8524 C CA . ASP B 1 265 ? 26.891 11.945 -27.656 1 93.31 265 ASP B CA 1
ATOM 8525 C C . ASP B 1 265 ? 26.484 13.258 -26.984 1 93.31 265 ASP B C 1
ATOM 8527 O O . ASP B 1 265 ? 25.375 13.359 -26.453 1 93.31 265 ASP B O 1
ATOM 8531 N N . ASP B 1 266 ? 27.344 14.195 -27 1 89.06 266 ASP B N 1
ATOM 8532 C CA . ASP B 1 266 ? 27.047 15.555 -26.562 1 89.06 266 ASP B CA 1
ATOM 8533 C C . ASP B 1 266 ? 26.719 15.602 -25.078 1 89.06 266 ASP B C 1
ATOM 8535 O O . ASP B 1 266 ? 25.922 16.438 -24.641 1 89.06 266 ASP B O 1
ATOM 8539 N N . VAL B 1 267 ? 27.156 14.57 -24.359 1 94.56 267 VAL B N 1
ATOM 8540 C CA . VAL B 1 267 ? 26.969 14.555 -22.922 1 94.56 267 VAL B CA 1
ATOM 8541 C C . VAL B 1 267 ? 27.969 15.508 -22.25 1 94.56 267 VAL B C 1
ATOM 8543 O O . VAL B 1 267 ? 29.109 15.625 -22.703 1 94.56 267 VAL B O 1
ATOM 8546 N N . ARG B 1 268 ? 27.516 16.234 -21.328 1 91.62 268 ARG B N 1
ATOM 8547 C CA . ARG B 1 268 ? 28.375 17.125 -20.562 1 91.62 268 ARG B CA 1
ATOM 8548 C C . ARG B 1 268 ? 28.422 16.719 -19.094 1 91.62 268 ARG B C 1
ATOM 8550 O O . ARG B 1 268 ? 27.391 16.547 -18.453 1 91.62 268 ARG B O 1
ATOM 8557 N N . ILE B 1 269 ? 29.594 16.516 -18.531 1 95.5 269 ILE B N 1
ATOM 8558 C CA . ILE B 1 269 ? 29.797 16.188 -17.125 1 95.5 269 ILE B CA 1
ATOM 8559 C C . ILE B 1 269 ? 30.625 17.281 -16.453 1 95.5 269 ILE B C 1
ATOM 8561 O O . ILE B 1 269 ? 31.781 17.5 -16.812 1 95.5 269 ILE B O 1
ATOM 8565 N N . ASP B 1 270 ? 29.969 17.891 -15.547 1 91.62 270 ASP B N 1
ATOM 8566 C CA . ASP B 1 270 ? 30.594 19.031 -14.891 1 91.62 270 ASP B CA 1
ATOM 8567 C C . ASP B 1 270 ? 31.531 18.578 -13.781 1 91.62 270 ASP B C 1
ATOM 8569 O O . ASP B 1 270 ? 31.641 17.375 -13.492 1 91.62 270 ASP B O 1
ATOM 8573 N N . ALA B 1 271 ? 32.219 19.547 -13.148 1 89.88 271 ALA B N 1
ATOM 8574 C CA . ALA B 1 271 ? 33.344 19.297 -12.258 1 89.88 271 ALA B CA 1
ATOM 8575 C C . ALA B 1 271 ? 32.906 18.484 -11.039 1 89.88 271 ALA B C 1
ATOM 8577 O O . ALA B 1 271 ? 31.812 18.703 -10.5 1 89.88 271 ALA B O 1
ATOM 8578 N N . HIS B 1 272 ? 33.656 17.484 -10.68 1 88.69 272 HIS B N 1
ATOM 8579 C CA . HIS B 1 272 ? 33.562 16.703 -9.445 1 88.69 272 HIS B CA 1
ATOM 8580 C C . HIS B 1 272 ? 32.375 15.766 -9.477 1 88.69 272 HIS B C 1
ATOM 8582 O O . HIS B 1 272 ? 31.953 15.242 -8.438 1 88.69 272 HIS B O 1
ATOM 8588 N N . ALA B 1 273 ? 31.766 15.648 -10.539 1 92.38 273 ALA B N 1
ATOM 8589 C CA . ALA B 1 273 ? 30.703 14.656 -10.68 1 92.38 273 ALA B CA 1
ATOM 8590 C C . ALA B 1 273 ? 31.281 13.242 -10.719 1 92.38 273 ALA B C 1
ATOM 8592 O O . ALA B 1 273 ? 32.469 13.055 -11.023 1 92.38 273 ALA B O 1
ATOM 8593 N N . THR B 1 274 ? 30.5 12.328 -10.328 1 93.75 274 THR B N 1
ATOM 8594 C CA . THR B 1 274 ? 30.938 10.93 -10.336 1 93.75 274 THR B CA 1
ATOM 8595 C C . THR B 1 274 ? 29.969 10.07 -11.141 1 93.75 274 THR B C 1
ATOM 8597 O O . THR B 1 274 ? 28.766 10.055 -10.875 1 93.75 274 THR B O 1
ATOM 8600 N N . ILE B 1 275 ? 30.422 9.375 -12.078 1 95.62 275 ILE B N 1
ATOM 8601 C CA . ILE B 1 275 ? 29.656 8.383 -12.836 1 95.62 275 ILE B CA 1
ATOM 8602 C C . ILE B 1 275 ? 30.188 6.984 -12.531 1 95.62 275 ILE B C 1
ATOM 8604 O O . ILE B 1 275 ? 31.266 6.609 -12.984 1 95.62 275 ILE B O 1
ATOM 8608 N N . GLY B 1 276 ? 29.344 6.293 -11.875 1 92.81 276 GLY B N 1
ATOM 8609 C CA . GLY B 1 276 ? 29.766 4.988 -11.391 1 92.81 276 GLY B CA 1
ATOM 8610 C C . GLY B 1 276 ? 29.5 3.869 -12.375 1 92.81 276 GLY B C 1
ATOM 8611 O O . GLY B 1 276 ? 29.031 4.117 -13.492 1 92.81 276 GLY B O 1
ATOM 8612 N N . SER B 1 277 ? 29.781 2.641 -11.883 1 91.56 277 SER B N 1
ATOM 8613 C CA . SER B 1 277 ? 29.703 1.465 -12.742 1 91.56 277 SER B CA 1
ATOM 8614 C C . SER B 1 277 ? 28.266 1.162 -13.133 1 91.56 277 SER B C 1
ATOM 8616 O O . SER B 1 277 ? 27.344 1.412 -12.367 1 91.56 277 SER B O 1
ATOM 8618 N N . TYR B 1 278 ? 28.172 0.645 -14.367 1 93.69 278 TYR B N 1
ATOM 8619 C CA . TYR B 1 278 ? 26.906 0.166 -14.93 1 93.69 278 TYR B CA 1
ATOM 8620 C C . TYR B 1 278 ? 25.922 1.313 -15.125 1 93.69 278 TYR B C 1
ATOM 8622 O O . TYR B 1 278 ? 24.734 1.167 -14.867 1 93.69 278 TYR B O 1
ATOM 8630 N N . THR B 1 279 ? 26.484 2.451 -15.445 1 96.12 279 THR B N 1
ATOM 8631 C CA . THR B 1 279 ? 25.672 3.629 -15.727 1 96.12 279 THR B CA 1
ATOM 8632 C C . THR B 1 279 ? 25.672 3.945 -17.219 1 96.12 279 THR B C 1
ATOM 8634 O O . THR B 1 279 ? 26.703 3.83 -17.891 1 96.12 279 THR B O 1
ATOM 8637 N N . VAL B 1 280 ? 24.5 4.156 -17.703 1 96.88 280 VAL B N 1
ATOM 8638 C CA . VAL B 1 280 ? 24.344 4.594 -19.094 1 96.88 280 VAL B CA 1
ATOM 8639 C C . VAL B 1 280 ? 23.734 5.988 -19.125 1 96.88 280 VAL B C 1
ATOM 8641 O O . VAL B 1 280 ? 22.672 6.223 -18.547 1 96.88 280 VAL B O 1
ATOM 8644 N N . VAL B 1 281 ? 24.438 6.949 -19.719 1 96.81 281 VAL B N 1
ATOM 8645 C CA . VAL B 1 281 ? 23.922 8.305 -19.859 1 96.81 281 VAL B CA 1
ATOM 8646 C C . VAL B 1 281 ? 23.594 8.594 -21.328 1 96.81 281 VAL B C 1
ATOM 8648 O O . VAL B 1 281 ? 24.484 8.484 -22.188 1 96.81 281 VAL B O 1
ATOM 8651 N N . GLY B 1 282 ? 22.406 8.914 -21.594 1 95.56 282 GLY B N 1
ATOM 8652 C CA . GLY B 1 282 ? 21.953 9.156 -22.953 1 95.56 282 GLY B CA 1
ATOM 8653 C C . GLY B 1 282 ? 22.5 10.438 -23.547 1 95.56 282 GLY B C 1
ATOM 8654 O O . GLY B 1 282 ? 23.094 11.258 -22.828 1 95.56 282 GLY B O 1
ATOM 8655 N N . PRO B 1 283 ? 22.344 10.625 -24.812 1 92.94 283 PRO B N 1
ATOM 8656 C CA . PRO B 1 283 ? 22.906 11.773 -25.516 1 92.94 283 PRO B CA 1
ATOM 8657 C C . PRO B 1 283 ? 22.297 13.102 -25.047 1 92.94 283 PRO B C 1
ATOM 8659 O O . PRO B 1 283 ? 21.141 13.148 -24.656 1 92.94 283 PRO B O 1
ATOM 8662 N N . ARG B 1 284 ? 23.062 14.141 -25.078 1 88.12 284 ARG B N 1
ATOM 8663 C CA . ARG B 1 284 ? 22.672 15.516 -24.828 1 88.12 284 ARG B CA 1
ATOM 8664 C C . ARG B 1 284 ? 22.25 15.711 -23.359 1 88.12 284 ARG B C 1
ATOM 8666 O O . ARG B 1 284 ? 21.594 16.688 -23.031 1 88.12 284 ARG B O 1
ATOM 8673 N N . SER B 1 285 ? 22.547 14.75 -22.547 1 93.19 285 SER B N 1
ATOM 8674 C CA . SER B 1 285 ? 22.25 14.883 -21.125 1 93.19 285 SER B CA 1
ATOM 8675 C C . SER B 1 285 ? 23.375 15.602 -20.406 1 93.19 285 SER B C 1
ATOM 8677 O O . SER B 1 285 ? 24.516 15.625 -20.875 1 93.19 285 SER B O 1
ATOM 8679 N N . VAL B 1 286 ? 23 16.25 -19.359 1 91.88 286 VAL B N 1
ATOM 8680 C CA . VAL B 1 286 ? 23.969 17.031 -18.594 1 91.88 286 VAL B CA 1
ATOM 8681 C C . VAL B 1 286 ? 23.984 16.547 -17.156 1 91.88 286 VAL B C 1
ATOM 8683 O O . VAL B 1 286 ? 22.938 16.422 -16.516 1 91.88 286 VAL B O 1
ATOM 8686 N N . VAL B 1 287 ? 25.156 16.219 -16.625 1 95 287 VAL B N 1
ATOM 8687 C CA . VAL B 1 287 ? 25.359 15.875 -15.227 1 95 287 VAL B CA 1
ATOM 8688 C C . VAL B 1 287 ? 26.172 16.984 -14.547 1 95 287 VAL B C 1
ATOM 8690 O O . VAL B 1 287 ? 27.359 17.156 -14.82 1 95 287 VAL B O 1
ATOM 8693 N N . SER B 1 288 ? 25.516 17.656 -13.719 1 90.81 288 SER B N 1
ATOM 8694 C CA . SER B 1 288 ? 26.078 18.875 -13.141 1 90.81 288 SER B CA 1
ATOM 8695 C C . SER B 1 288 ? 27.062 18.562 -12.023 1 90.81 288 SER B C 1
ATOM 8697 O O . SER B 1 288 ? 27.359 17.391 -11.766 1 90.81 288 SER B O 1
ATOM 8699 N N . LYS B 1 289 ? 27.594 19.656 -11.398 1 89 289 LYS B N 1
ATOM 8700 C CA . LYS B 1 289 ? 28.688 19.547 -10.43 1 89 289 LYS B CA 1
ATOM 8701 C C . LYS B 1 289 ? 28.281 18.688 -9.242 1 89 289 LYS B C 1
ATOM 8703 O O . LYS B 1 289 ? 27.156 18.781 -8.742 1 89 289 LYS B O 1
ATOM 8708 N N . TYR B 1 290 ? 29.125 17.734 -8.836 1 88.06 290 TYR B N 1
ATOM 8709 C CA . TYR B 1 290 ? 29.031 16.922 -7.629 1 88.06 290 TYR B CA 1
ATOM 8710 C C . TYR B 1 290 ? 27.891 15.914 -7.734 1 88.06 290 TYR B C 1
ATOM 8712 O O . TYR B 1 290 ? 27.547 15.258 -6.75 1 88.06 290 TYR B O 1
ATOM 8720 N N . ALA B 1 291 ? 27.219 15.836 -8.789 1 91 291 ALA B N 1
ATOM 8721 C CA . ALA B 1 291 ? 26.203 14.812 -8.984 1 91 291 ALA B CA 1
ATOM 8722 C C . ALA B 1 291 ? 26.828 13.422 -9.078 1 91 291 ALA B C 1
ATOM 8724 O O . ALA B 1 291 ? 28 13.289 -9.461 1 91 291 ALA B O 1
ATOM 8725 N N . SER B 1 292 ? 26.109 12.461 -8.68 1 93.19 292 SER B N 1
ATOM 8726 C CA . SER B 1 292 ? 26.625 11.094 -8.68 1 93.19 292 SER B CA 1
ATOM 8727 C C . SER B 1 292 ? 25.625 10.117 -9.266 1 93.19 292 SER B C 1
ATOM 8729 O O . SER B 1 292 ? 24.484 10.031 -8.797 1 93.19 292 SER B O 1
ATOM 8731 N N . LEU B 1 293 ? 25.969 9.422 -10.25 1 94.75 293 LEU B N 1
ATOM 8732 C CA . LEU B 1 293 ? 25.141 8.406 -10.891 1 94.75 293 LEU B CA 1
ATOM 8733 C C . LEU B 1 293 ? 25.781 7.031 -10.797 1 94.75 293 LEU B C 1
ATOM 8735 O O . LEU B 1 293 ? 26.953 6.863 -11.141 1 94.75 293 LEU B O 1
ATOM 8739 N N . LYS B 1 294 ? 25.016 6.113 -10.32 1 90.38 294 LYS B N 1
ATOM 8740 C CA . LYS B 1 294 ? 25.5 4.734 -10.258 1 90.38 294 LYS B CA 1
ATOM 8741 C C . LYS B 1 294 ? 24.422 3.762 -10.719 1 90.38 294 LYS B C 1
ATOM 8743 O O . LYS B 1 294 ? 23.234 3.922 -10.375 1 90.38 294 LYS B O 1
ATOM 8748 N N . ARG B 1 295 ? 24.859 2.793 -11.469 1 92 295 ARG B N 1
ATOM 8749 C CA . ARG B 1 295 ? 23.969 1.748 -11.953 1 92 295 ARG B CA 1
ATOM 8750 C C . ARG B 1 295 ? 22.656 2.344 -12.484 1 92 295 ARG B C 1
ATOM 8752 O O . ARG B 1 295 ? 21.578 1.854 -12.164 1 92 295 ARG B O 1
ATOM 8759 N N . SER B 1 296 ? 22.734 3.451 -13.016 1 94.5 296 SER B N 1
ATOM 8760 C CA . SER B 1 296 ? 21.547 4.168 -13.445 1 94.5 296 SER B CA 1
ATOM 8761 C C . SER B 1 296 ? 21.5 4.305 -14.969 1 94.5 296 SER B C 1
ATOM 8763 O O . SER B 1 296 ? 22.547 4.348 -15.617 1 94.5 296 SER B O 1
ATOM 8765 N N . ILE B 1 297 ? 20.328 4.223 -15.445 1 96.44 297 ILE B N 1
ATOM 8766 C CA . ILE B 1 297 ? 20.094 4.395 -16.875 1 96.44 297 ILE B CA 1
ATOM 8767 C C . ILE B 1 297 ? 19.375 5.719 -17.125 1 96.44 297 ILE B C 1
ATOM 8769 O O . ILE B 1 297 ? 18.234 5.91 -16.688 1 96.44 297 ILE B O 1
ATOM 8773 N N . VAL B 1 298 ? 20.062 6.59 -17.75 1 96.19 298 VAL B N 1
ATOM 8774 C CA . VAL B 1 298 ? 19.516 7.91 -18.047 1 96.19 298 VAL B CA 1
ATOM 8775 C C . VAL B 1 298 ? 19.359 8.07 -19.562 1 96.19 298 VAL B C 1
ATOM 8777 O O . VAL B 1 298 ? 20.328 7.953 -20.312 1 96.19 298 VAL B O 1
ATOM 8780 N N . TRP B 1 299 ? 18.078 8.32 -19.984 1 95.44 299 TRP B N 1
ATOM 8781 C CA . TRP B 1 299 ? 17.797 8.484 -21.406 1 95.44 299 TRP B CA 1
ATOM 8782 C C . TRP B 1 299 ? 18.312 9.828 -21.906 1 95.44 299 TRP B C 1
ATOM 8784 O O . TRP B 1 299 ? 19.234 10.406 -21.312 1 95.44 299 TRP B O 1
ATOM 8794 N N . SER B 1 300 ? 17.875 10.266 -23.094 1 92.81 300 SER B N 1
ATOM 8795 C CA . SER B 1 300 ? 18.391 11.477 -23.734 1 92.81 300 SER B CA 1
ATOM 8796 C C . SER B 1 300 ? 17.766 12.727 -23.141 1 92.81 300 SER B C 1
ATOM 8798 O O . SER B 1 300 ? 16.625 12.703 -22.672 1 92.81 300 SER B O 1
ATOM 8800 N N . ASP B 1 301 ? 18.484 13.789 -23.141 1 89.19 301 ASP B N 1
ATOM 8801 C CA . ASP B 1 301 ? 18.016 15.125 -22.812 1 89.19 301 ASP B CA 1
ATOM 8802 C C . ASP B 1 301 ? 17.562 15.203 -21.359 1 89.19 301 ASP B C 1
ATOM 8804 O O . ASP B 1 301 ? 16.469 15.68 -21.062 1 89.19 301 ASP B O 1
ATOM 8808 N N . VAL B 1 302 ? 18.375 14.672 -20.516 1 93.19 302 VAL B N 1
ATOM 8809 C CA . VAL B 1 302 ? 18.109 14.727 -19.078 1 93.19 302 VAL B CA 1
ATOM 8810 C C . VAL B 1 302 ? 19.094 15.688 -18.422 1 93.19 302 VAL B C 1
ATOM 8812 O O . VAL B 1 302 ? 20.281 15.719 -18.781 1 93.19 302 VAL B O 1
ATOM 8815 N N . TYR B 1 303 ? 18.578 16.516 -17.641 1 90.69 303 TYR B N 1
ATOM 8816 C CA . TYR B 1 303 ? 19.406 17.438 -16.859 1 90.69 303 TYR B CA 1
ATOM 8817 C C . TYR B 1 303 ? 19.422 17.031 -15.391 1 90.69 303 TYR B C 1
ATOM 8819 O O . TYR B 1 303 ? 18.391 17.078 -14.719 1 90.69 303 TYR B O 1
ATOM 8827 N N . ILE B 1 304 ? 20.562 16.656 -14.875 1 94.06 304 ILE B N 1
ATOM 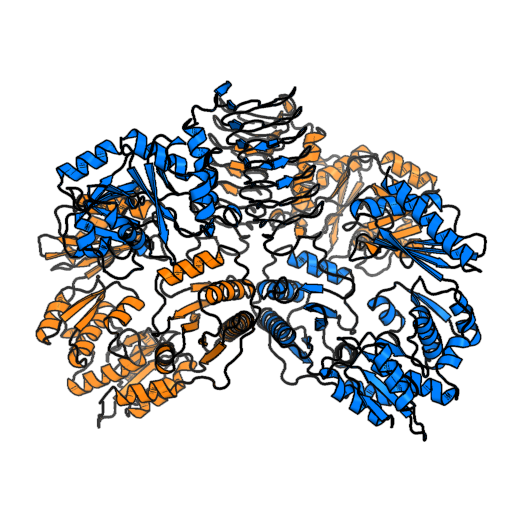8828 C CA . ILE B 1 304 ? 20.734 16.328 -13.469 1 94.06 304 ILE B CA 1
ATOM 8829 C C . ILE B 1 304 ? 21.547 17.422 -12.773 1 94.06 304 ILE B C 1
ATOM 8831 O O . ILE B 1 304 ? 22.75 17.562 -13.016 1 94.06 304 ILE B O 1
ATOM 8835 N N . ASP B 1 305 ? 20.859 18.078 -11.938 1 87.62 305 ASP B N 1
ATOM 8836 C CA . ASP B 1 305 ? 21.453 19.266 -11.336 1 87.62 305 ASP B CA 1
ATOM 8837 C C . ASP B 1 305 ? 22.391 18.906 -10.188 1 87.62 305 ASP B C 1
ATOM 8839 O O . ASP B 1 305 ? 22.625 17.719 -9.93 1 87.62 305 ASP B O 1
ATOM 8843 N N . GLU B 1 306 ? 22.984 19.891 -9.57 1 87 306 GLU B N 1
ATOM 8844 C CA . GLU B 1 306 ? 24.094 19.75 -8.641 1 87 306 GLU B CA 1
ATOM 8845 C C . GLU B 1 306 ? 23.734 18.859 -7.453 1 87 306 GLU B C 1
ATOM 8847 O O . GLU B 1 306 ? 22.609 18.938 -6.941 1 87 306 GLU B O 1
ATOM 8852 N N . HIS B 1 307 ? 24.594 17.938 -7.078 1 85.88 307 HIS B N 1
ATOM 8853 C CA . HIS B 1 307 ? 24.562 17.141 -5.855 1 85.88 307 HIS B CA 1
ATOM 8854 C C . HIS B 1 307 ? 23.453 16.109 -5.902 1 85.88 307 HIS B C 1
ATOM 8856 O O . HIS B 1 307 ? 23.078 15.539 -4.871 1 85.88 307 HIS B O 1
ATOM 8862 N N . SER B 1 308 ? 22.859 15.922 -6.98 1 88.56 308 SER B N 1
ATOM 8863 C CA . SER B 1 308 ? 21.828 14.891 -7.102 1 88.56 308 SER B CA 1
ATOM 8864 C C . SER B 1 308 ? 22.453 13.508 -7.246 1 88.56 308 SER B C 1
ATOM 8866 O O . SER B 1 308 ? 23.516 13.352 -7.852 1 88.56 308 SER B O 1
ATOM 8868 N N . GLU B 1 309 ? 21.797 12.547 -6.652 1 90.06 309 GLU B N 1
ATOM 8869 C CA . GLU B 1 309 ? 22.312 11.18 -6.66 1 90.06 309 GLU B CA 1
ATOM 8870 C C . GLU B 1 309 ? 21.297 10.211 -7.258 1 90.06 309 GLU B C 1
ATOM 8872 O O . GLU B 1 309 ? 20.156 10.141 -6.793 1 90.06 309 GLU B O 1
ATOM 8877 N N . LEU B 1 310 ? 21.656 9.516 -8.258 1 92.62 310 LEU B N 1
ATOM 8878 C CA . LEU B 1 310 ? 20.875 8.438 -8.852 1 92.62 310 LEU B CA 1
ATOM 8879 C C . LEU B 1 310 ? 21.516 7.082 -8.602 1 92.62 310 LEU B C 1
ATOM 8881 O O . LEU B 1 310 ? 22.688 6.879 -8.93 1 92.62 310 LEU B O 1
ATOM 8885 N N . ARG B 1 311 ? 20.781 6.27 -8.062 1 87.56 311 ARG B N 1
ATOM 8886 C CA . ARG B 1 311 ? 21.312 4.941 -7.746 1 87.56 311 ARG B CA 1
ATOM 8887 C C . ARG B 1 311 ? 20.406 3.852 -8.32 1 87.56 311 ARG B C 1
ATOM 8889 O O . ARG B 1 311 ? 19.516 3.342 -7.625 1 87.56 311 ARG B O 1
ATOM 8896 N N . GLY B 1 312 ? 20.734 3.346 -9.414 1 88.81 312 GLY B N 1
ATOM 8897 C CA . GLY B 1 312 ? 19.969 2.287 -10.062 1 88.81 312 GLY B CA 1
ATOM 8898 C C . GLY B 1 312 ? 18.656 2.771 -10.648 1 88.81 312 GLY B C 1
ATOM 8899 O O . GLY B 1 312 ? 17.703 2.002 -10.766 1 88.81 312 GLY B O 1
ATOM 8900 N N . ALA B 1 313 ? 18.516 4.008 -10.844 1 91.69 313 ALA B N 1
ATOM 8901 C CA . ALA B 1 313 ? 17.281 4.621 -11.344 1 91.69 313 ALA B CA 1
ATOM 8902 C C . ALA B 1 313 ? 17.234 4.578 -12.875 1 91.69 313 ALA B C 1
ATOM 8904 O O . ALA B 1 313 ? 18.266 4.441 -13.531 1 91.69 313 ALA B O 1
ATOM 8905 N N . VAL B 1 314 ? 16.047 4.543 -13.336 1 93.81 314 VAL B N 1
ATOM 8906 C CA . VAL B 1 314 ? 15.82 4.691 -14.766 1 93.81 314 VAL B CA 1
ATOM 8907 C C . VAL B 1 314 ? 15.086 6 -15.047 1 93.81 314 VAL B C 1
ATOM 8909 O O . VAL B 1 314 ? 13.984 6.223 -14.531 1 93.81 314 VAL B O 1
ATOM 8912 N N . VAL B 1 315 ? 15.75 6.867 -15.742 1 94.56 315 VAL B N 1
ATOM 8913 C CA . VAL B 1 315 ? 15.18 8.18 -16.031 1 94.56 315 VAL B CA 1
ATOM 8914 C C . VAL B 1 315 ? 14.922 8.32 -17.516 1 94.56 315 VAL B C 1
ATOM 8916 O O . VAL B 1 315 ? 15.836 8.195 -18.328 1 94.56 315 VAL B O 1
ATOM 8919 N N . ALA B 1 316 ? 13.664 8.57 -17.875 1 93.38 316 ALA B N 1
ATOM 8920 C CA . ALA B 1 316 ? 13.289 8.703 -19.281 1 93.38 316 ALA B CA 1
ATOM 8921 C C . ALA B 1 316 ? 13.758 10.031 -19.859 1 93.38 316 ALA B C 1
ATOM 8923 O O . ALA B 1 316 ? 14.547 10.742 -19.234 1 93.38 316 ALA B O 1
ATOM 8924 N N . ASN B 1 317 ? 13.383 10.328 -21.094 1 90.62 317 ASN B N 1
ATOM 8925 C CA . ASN B 1 317 ? 13.898 11.484 -21.828 1 90.62 317 ASN B CA 1
ATOM 8926 C C . ASN B 1 317 ? 13.242 12.781 -21.344 1 90.62 317 ASN B C 1
ATOM 8928 O O . ASN B 1 317 ? 12.109 12.773 -20.875 1 90.62 317 ASN B O 1
ATOM 8932 N N . ASP B 1 318 ? 13.906 13.852 -21.5 1 85.62 318 ASP B N 1
ATOM 8933 C CA . ASP B 1 318 ? 13.414 15.203 -21.266 1 85.62 318 ASP B CA 1
ATOM 8934 C C . ASP B 1 318 ? 13.008 15.391 -19.812 1 85.62 318 ASP B C 1
ATOM 8936 O O . ASP B 1 318 ? 11.922 15.898 -19.516 1 85.62 318 ASP B O 1
ATOM 8940 N N . VAL B 1 319 ? 13.82 14.945 -18.906 1 90.75 319 VAL B N 1
ATOM 8941 C CA . VAL B 1 319 ? 13.539 15.039 -17.469 1 90.75 319 VAL B CA 1
ATOM 8942 C C . VAL B 1 319 ? 14.5 16.047 -16.828 1 90.75 319 VAL B C 1
ATOM 8944 O O . VAL B 1 319 ? 15.664 16.125 -17.219 1 90.75 319 VAL B O 1
ATOM 8947 N N . TYR B 1 320 ? 13.977 16.828 -16 1 86.69 320 TYR B N 1
ATOM 8948 C CA . TYR B 1 320 ? 14.789 17.734 -15.18 1 86.69 320 TYR B CA 1
ATOM 8949 C C . TYR B 1 320 ? 14.828 17.25 -13.727 1 86.69 320 TYR B C 1
ATOM 8951 O O . TYR B 1 320 ? 13.789 17.172 -13.07 1 86.69 320 TYR B O 1
ATOM 8959 N N . ILE B 1 321 ? 16.016 16.969 -13.242 1 92.5 321 ILE B N 1
ATOM 8960 C CA . ILE B 1 321 ? 16.219 16.609 -11.844 1 92.5 321 ILE B CA 1
ATOM 8961 C C . ILE B 1 321 ? 16.953 17.75 -11.125 1 92.5 321 ILE B C 1
ATOM 8963 O O . ILE B 1 321 ? 18.125 17.984 -11.375 1 92.5 321 ILE B O 1
ATOM 8967 N N . GLY B 1 322 ? 16.203 18.359 -10.32 1 86.19 322 GLY B N 1
ATOM 8968 C CA . GLY B 1 322 ? 16.734 19.516 -9.625 1 86.19 322 GLY B CA 1
ATOM 8969 C C . GLY B 1 322 ? 17.875 19.188 -8.688 1 86.19 322 GLY B C 1
ATOM 8970 O O . GLY B 1 322 ? 18.5 18.125 -8.805 1 86.19 322 GLY B O 1
ATOM 8971 N N . LYS B 1 323 ? 18.281 20.125 -7.852 1 81.75 323 LYS B N 1
ATOM 8972 C CA . LYS B 1 323 ? 19.453 20 -6.996 1 81.75 323 LYS B CA 1
ATOM 8973 C C . LYS B 1 323 ? 19.188 19.047 -5.832 1 81.75 323 LYS B C 1
ATOM 8975 O O . LYS B 1 323 ? 18.078 19.016 -5.293 1 81.75 323 LYS B O 1
ATOM 8980 N N . LYS B 1 324 ? 20.172 18.219 -5.469 1 83.94 324 LYS B N 1
ATOM 8981 C CA . LYS B 1 324 ? 20.188 17.406 -4.254 1 83.94 324 LYS B CA 1
ATOM 8982 C C . LYS B 1 324 ? 19.047 16.406 -4.238 1 83.94 324 LYS B C 1
ATOM 8984 O O . LYS B 1 324 ? 18.391 16.219 -3.209 1 83.94 324 LYS B O 1
ATOM 8989 N N . ASN B 1 325 ? 18.672 15.93 -5.359 1 86.88 325 ASN B N 1
ATOM 8990 C CA . ASN B 1 325 ? 17.688 14.852 -5.449 1 86.88 325 ASN B CA 1
ATOM 8991 C C . ASN B 1 325 ? 18.328 13.492 -5.18 1 86.88 325 ASN B C 1
ATOM 8993 O O . ASN B 1 325 ? 19.5 13.289 -5.457 1 86.88 325 ASN B O 1
ATOM 8997 N N . GLU B 1 326 ? 17.594 12.711 -4.582 1 85 326 GLU B N 1
ATOM 8998 C CA . GLU B 1 326 ? 18.016 11.32 -4.395 1 85 326 GLU B CA 1
ATOM 8999 C C . GLU B 1 326 ? 17.016 10.359 -5.016 1 85 326 GLU B C 1
ATOM 9001 O O . GLU B 1 326 ? 15.891 10.211 -4.52 1 85 326 GLU B O 1
ATOM 9006 N N . ILE B 1 327 ? 17.406 9.695 -6 1 87.88 327 ILE B N 1
ATOM 9007 C CA . ILE B 1 327 ? 16.547 8.758 -6.699 1 87.88 327 ILE B CA 1
ATOM 9008 C C . ILE B 1 327 ? 17.062 7.336 -6.508 1 87.88 327 ILE B C 1
ATOM 9010 O O . ILE B 1 327 ? 18.188 7.02 -6.918 1 87.88 327 ILE B O 1
ATOM 9014 N N . PHE B 1 328 ? 16.234 6.52 -6.051 1 78.25 328 PHE B N 1
ATOM 9015 C CA . PHE B 1 328 ? 16.734 5.223 -5.594 1 78.25 328 PHE B CA 1
ATOM 9016 C C . PHE B 1 328 ? 16.469 4.148 -6.645 1 78.25 328 PHE B C 1
ATOM 9018 O O . PHE B 1 328 ? 16.047 4.453 -7.758 1 78.25 328 PHE B O 1
ATOM 9025 N N . ASP B 1 329 ? 16.797 2.908 -6.273 1 78 329 ASP B N 1
ATOM 9026 C CA . ASP B 1 329 ? 16.891 1.807 -7.227 1 78 329 ASP B CA 1
ATOM 9027 C C . ASP B 1 329 ? 15.516 1.47 -7.801 1 78 329 ASP B C 1
ATOM 9029 O O . ASP B 1 329 ? 14.523 1.42 -7.07 1 78 329 ASP B O 1
ATOM 9033 N N . TYR B 1 330 ? 15.523 1.292 -9.023 1 79.56 330 TYR B N 1
ATOM 9034 C CA . TYR B 1 330 ? 14.398 0.843 -9.836 1 79.56 330 TYR B CA 1
ATOM 9035 C C . TYR B 1 330 ? 13.289 1.889 -9.852 1 79.56 330 TYR B C 1
ATOM 9037 O O . TYR B 1 330 ? 12.18 1.621 -10.328 1 79.56 330 TYR B O 1
ATOM 9045 N N . ALA B 1 331 ? 13.602 3.047 -9.211 1 86.88 331 ALA B N 1
ATOM 9046 C CA . ALA B 1 331 ? 12.695 4.16 -9.469 1 86.88 331 ALA B CA 1
ATOM 9047 C C . ALA B 1 331 ? 12.703 4.547 -10.945 1 86.88 331 ALA B C 1
ATOM 9049 O O . ALA B 1 331 ? 13.758 4.535 -11.594 1 86.88 331 ALA B O 1
ATOM 9050 N N . VAL B 1 332 ? 11.555 4.676 -11.406 1 91.06 332 VAL B N 1
ATOM 9051 C CA . VAL B 1 332 ? 11.438 5.047 -12.812 1 91.06 332 VAL B CA 1
ATOM 9052 C C . VAL B 1 332 ? 10.812 6.434 -12.93 1 91.06 332 VAL B C 1
ATOM 9054 O O . VAL B 1 332 ? 9.734 6.688 -12.398 1 91.06 332 VAL B O 1
ATOM 9057 N N . ILE B 1 333 ? 11.516 7.348 -13.508 1 92 333 ILE B N 1
ATOM 9058 C CA . ILE B 1 333 ? 11.008 8.695 -13.758 1 92 333 ILE B CA 1
ATOM 9059 C C . ILE B 1 333 ? 10.57 8.812 -15.219 1 92 333 ILE B C 1
ATOM 9061 O O . ILE B 1 333 ? 11.398 8.734 -16.125 1 92 333 ILE B O 1
ATOM 9065 N N . GLY B 1 334 ? 9.273 9.016 -15.367 1 88.31 334 GLY B N 1
ATOM 9066 C CA . GLY B 1 334 ? 8.719 9.109 -16.703 1 88.31 334 GLY B CA 1
ATOM 9067 C C . GLY B 1 334 ? 9.188 10.336 -17.469 1 88.31 334 GLY B C 1
ATOM 9068 O O . GLY B 1 334 ? 9.836 11.219 -16.891 1 88.31 334 GLY B O 1
ATOM 9069 N N . ALA B 1 335 ? 8.875 10.367 -18.75 1 85.75 335 ALA B N 1
ATOM 9070 C CA . ALA B 1 335 ? 9.344 11.414 -19.656 1 85.75 335 ALA B CA 1
ATOM 9071 C C . ALA B 1 335 ? 8.75 12.773 -19.281 1 85.75 335 ALA B C 1
ATOM 9073 O O . ALA B 1 335 ? 7.613 12.844 -18.812 1 85.75 335 ALA B O 1
ATOM 9074 N N . LYS B 1 336 ? 9.539 13.836 -19.422 1 80.12 336 LYS B N 1
ATOM 9075 C CA . LYS B 1 336 ? 9.109 15.227 -19.281 1 80.12 336 LYS B CA 1
ATOM 9076 C C . LYS B 1 336 ? 8.711 15.531 -17.844 1 80.12 336 LYS B C 1
ATOM 9078 O O . LYS B 1 336 ? 7.801 16.328 -17.594 1 80.12 336 LYS B O 1
ATOM 9083 N N . CYS B 1 337 ? 9.25 14.75 -16.906 1 86.81 337 CYS B N 1
ATOM 9084 C CA . CYS B 1 337 ? 9.023 15.023 -15.5 1 86.81 337 CYS B CA 1
ATOM 9085 C C . CYS B 1 337 ? 9.977 16.094 -14.992 1 86.81 337 CYS B C 1
ATOM 9087 O O . CYS B 1 337 ? 11.055 16.297 -15.57 1 86.81 337 CYS B O 1
ATOM 9089 N N . LYS B 1 338 ? 9.5 16.859 -14.133 1 82.31 338 LYS B N 1
ATOM 9090 C CA . LYS B 1 338 ? 10.328 17.844 -13.445 1 82.31 338 LYS B CA 1
ATOM 9091 C C . LYS B 1 338 ? 10.359 17.578 -11.945 1 82.31 338 LYS B C 1
ATOM 9093 O O . LYS B 1 338 ? 9.344 17.703 -11.258 1 82.31 338 LYS B O 1
ATOM 9098 N N . LEU B 1 339 ? 11.5 17.125 -11.453 1 87.56 339 LEU B N 1
ATOM 9099 C CA . LEU B 1 339 ? 11.719 16.984 -10.016 1 87.56 339 LEU B CA 1
ATOM 9100 C C . LEU B 1 339 ? 12.43 18.219 -9.453 1 87.56 339 LEU B C 1
ATOM 9102 O O . LEU B 1 339 ? 13.586 18.484 -9.797 1 87.56 339 LEU B O 1
ATOM 9106 N N . GLU B 1 340 ? 11.766 18.906 -8.711 1 80.88 340 GLU B N 1
ATOM 9107 C CA . GLU B 1 340 ? 12.383 20.078 -8.125 1 80.88 340 GLU B CA 1
ATOM 9108 C C . GLU B 1 340 ? 13.477 19.703 -7.129 1 80.88 340 GLU B C 1
ATOM 9110 O O . GLU B 1 340 ? 14.039 18.609 -7.207 1 80.88 340 GLU B O 1
ATOM 9115 N N . ASN B 1 341 ? 13.922 20.625 -6.312 1 75.25 341 ASN B N 1
ATOM 9116 C CA . ASN B 1 341 ? 15.109 20.391 -5.496 1 75.25 341 ASN B CA 1
ATOM 9117 C C . ASN B 1 341 ? 14.797 19.5 -4.293 1 75.25 341 ASN B C 1
ATOM 9119 O O . ASN B 1 341 ? 13.703 19.562 -3.74 1 75.25 341 ASN B O 1
ATOM 9123 N N . LYS B 1 342 ? 15.766 18.641 -3.91 1 79 342 LYS B N 1
ATOM 9124 C CA . LYS B 1 342 ? 15.742 17.828 -2.695 1 79 342 LYS B CA 1
ATOM 9125 C C . LYS B 1 342 ? 14.562 16.875 -2.697 1 79 342 LYS B C 1
ATOM 9127 O O . LYS B 1 342 ? 13.836 16.766 -1.709 1 79 342 LYS B O 1
ATOM 9132 N N . VAL B 1 343 ? 14.281 16.344 -3.791 1 81.38 343 VAL B N 1
ATOM 9133 C CA . VAL B 1 343 ? 13.25 15.328 -3.936 1 81.38 343 VAL B CA 1
ATOM 9134 C C . VAL B 1 343 ? 13.852 13.945 -3.715 1 81.38 343 VAL B C 1
ATOM 9136 O O . VAL B 1 343 ? 14.961 13.664 -4.18 1 81.38 343 VAL B O 1
ATOM 9139 N N . LYS B 1 344 ? 13.18 13.219 -2.932 1 78.94 344 LYS B N 1
ATOM 9140 C CA . LYS B 1 344 ? 13.602 11.836 -2.732 1 78.94 344 LYS B CA 1
ATOM 9141 C C . LYS B 1 344 ? 12.602 10.859 -3.338 1 78.94 344 LYS B C 1
ATOM 9143 O O . LYS B 1 344 ? 11.453 10.797 -2.908 1 78.94 344 LYS B O 1
ATOM 9148 N N . VAL B 1 345 ? 13.016 10.148 -4.348 1 81.94 345 VAL B N 1
ATOM 9149 C CA . VAL B 1 345 ? 12.164 9.148 -4.98 1 81.94 345 VAL B CA 1
ATOM 9150 C C . VAL B 1 345 ? 12.531 7.754 -4.48 1 81.94 345 VAL B C 1
ATOM 9152 O O . VAL B 1 345 ? 13.641 7.277 -4.727 1 81.94 345 VAL B O 1
ATOM 9155 N N . GLN B 1 346 ? 11.547 7.246 -3.93 1 70.56 346 GLN B N 1
ATOM 9156 C CA . GLN B 1 346 ? 11.828 5.984 -3.256 1 70.56 346 GLN B CA 1
ATOM 9157 C C . GLN B 1 346 ? 11.945 4.84 -4.258 1 70.56 346 GLN B C 1
ATOM 9159 O O . GLN B 1 346 ? 11.641 5.008 -5.438 1 70.56 346 GLN B O 1
ATOM 9164 N N . HIS B 1 347 ? 12.469 3.723 -3.764 1 69.5 347 HIS B N 1
ATOM 9165 C CA . HIS B 1 347 ? 12.742 2.529 -4.559 1 69.5 347 HIS B CA 1
ATOM 9166 C C . HIS B 1 347 ? 11.492 2.076 -5.309 1 69.5 347 HIS B C 1
ATOM 9168 O O . HIS B 1 347 ? 10.398 2.043 -4.742 1 69.5 347 HIS B O 1
ATOM 9174 N N . ALA B 1 348 ? 11.656 1.766 -6.438 1 74.31 348 ALA B N 1
ATOM 9175 C CA . ALA B 1 348 ? 10.672 1.121 -7.305 1 74.31 348 ALA B CA 1
ATOM 9176 C C . ALA B 1 348 ? 9.469 2.027 -7.535 1 74.31 348 ALA B C 1
ATOM 9178 O O . ALA B 1 348 ? 8.414 1.569 -7.988 1 74.31 348 ALA B O 1
ATOM 9179 N N . VAL B 1 349 ? 9.602 3.342 -7.098 1 79.81 349 VAL B N 1
ATOM 9180 C CA . VAL B 1 349 ? 8.539 4.309 -7.359 1 79.81 349 VAL B CA 1
ATOM 9181 C C . VAL B 1 349 ? 8.555 4.703 -8.836 1 79.81 349 VAL B C 1
ATOM 9183 O O . VAL B 1 349 ? 9.617 4.887 -9.422 1 79.81 349 VAL B O 1
ATOM 9186 N N . LYS B 1 350 ? 7.348 4.648 -9.305 1 82.69 350 LYS B N 1
ATOM 9187 C CA . LYS B 1 350 ? 7.211 5.062 -10.703 1 82.69 350 LYS B CA 1
ATOM 9188 C C . LYS B 1 350 ? 6.531 6.422 -10.805 1 82.69 350 LYS B C 1
ATOM 9190 O O . LYS B 1 350 ? 5.43 6.613 -10.289 1 82.69 350 LYS B O 1
ATOM 9195 N N . ILE B 1 351 ? 7.238 7.355 -11.336 1 83.25 351 ILE B N 1
ATOM 9196 C CA . ILE B 1 351 ? 6.648 8.656 -11.617 1 83.25 351 ILE B CA 1
ATOM 9197 C C . ILE B 1 351 ? 6.254 8.734 -13.094 1 83.25 351 ILE B C 1
ATOM 9199 O O . ILE B 1 351 ? 7.113 8.656 -13.977 1 83.25 351 ILE B O 1
ATOM 9203 N N . TRP B 1 352 ? 5.023 8.828 -13.312 1 78.25 352 TRP B N 1
ATOM 9204 C CA . TRP B 1 352 ? 4.523 8.82 -14.68 1 78.25 352 TRP B CA 1
ATOM 9205 C C . TRP B 1 352 ? 4.891 10.117 -15.398 1 78.25 352 TRP B C 1
ATOM 9207 O O . TRP B 1 352 ? 5.32 11.086 -14.766 1 78.25 352 TRP B O 1
ATOM 9217 N N . PRO B 1 353 ? 4.738 10.133 -16.766 1 76.06 353 PRO B N 1
ATOM 9218 C CA . PRO B 1 353 ? 5.254 11.242 -17.562 1 76.06 353 PRO B CA 1
ATOM 9219 C C . PRO B 1 353 ? 4.566 12.562 -17.25 1 76.06 353 PRO B C 1
ATOM 9221 O O . PRO B 1 353 ? 3.404 12.578 -16.844 1 76.06 353 PRO B O 1
ATOM 9224 N N . ASN B 1 354 ? 5.246 13.648 -17.438 1 70.81 354 ASN B N 1
ATOM 9225 C CA . ASN B 1 354 ? 4.742 15.016 -17.375 1 70.81 354 ASN B CA 1
ATOM 9226 C C . ASN B 1 354 ? 4.273 15.367 -15.961 1 70.81 354 ASN B C 1
ATOM 9228 O O . ASN B 1 354 ? 3.186 15.922 -15.781 1 70.81 354 ASN B O 1
ATOM 9232 N N . LYS B 1 355 ? 4.992 14.875 -14.977 1 75.5 355 LYS B N 1
ATOM 9233 C CA . LYS B 1 355 ? 4.691 15.18 -13.578 1 75.5 355 LYS B CA 1
ATOM 9234 C C . LYS B 1 355 ? 5.727 16.125 -12.984 1 75.5 355 LYS B C 1
ATOM 9236 O O . LYS B 1 355 ? 6.895 16.109 -13.383 1 75.5 355 LYS B O 1
ATOM 9241 N N . THR B 1 356 ? 5.281 16.984 -12.195 1 75.06 356 THR B N 1
ATOM 9242 C CA . THR B 1 356 ? 6.188 17.828 -11.422 1 75.06 356 THR B CA 1
ATOM 9243 C C . THR B 1 356 ? 6.145 17.453 -9.945 1 75.06 356 THR B C 1
ATOM 9245 O O . THR B 1 356 ? 5.07 17.422 -9.336 1 75.06 356 THR B O 1
ATOM 9248 N N . ILE B 1 357 ? 7.285 17.094 -9.43 1 79 357 ILE B N 1
ATOM 9249 C CA . ILE B 1 357 ? 7.402 16.781 -8.008 1 79 357 ILE B CA 1
ATOM 9250 C C . ILE B 1 357 ? 8 17.984 -7.273 1 79 357 ILE B C 1
ATOM 9252 O O . ILE B 1 357 ? 9.117 18.406 -7.57 1 79 357 ILE B O 1
ATOM 9256 N N . THR B 1 358 ? 7.246 18.453 -6.434 1 67.69 358 THR B N 1
ATOM 9257 C CA . THR B 1 358 ? 7.637 19.672 -5.742 1 67.69 358 THR B CA 1
ATOM 9258 C C . THR B 1 358 ? 8.82 19.422 -4.816 1 67.69 358 THR B C 1
ATOM 9260 O O . THR B 1 358 ? 9.086 18.281 -4.441 1 67.69 358 THR B O 1
ATOM 9263 N N . GLU B 1 359 ? 9.547 20.5 -4.539 1 67.06 359 GLU B N 1
ATOM 9264 C CA . GLU B 1 359 ? 10.789 20.453 -3.775 1 67.06 359 GLU B CA 1
ATOM 9265 C C . GLU B 1 359 ? 10.586 19.766 -2.43 1 67.06 359 GLU B C 1
ATOM 9267 O O . GLU B 1 359 ? 9.547 19.938 -1.787 1 67.06 359 GLU B O 1
ATOM 9272 N N . LYS B 1 360 ? 11.555 18.953 -2.029 1 60.12 360 LYS B N 1
ATOM 9273 C CA . LYS B 1 360 ? 11.664 18.281 -0.737 1 60.12 360 LYS B CA 1
ATOM 9274 C C . LYS B 1 360 ? 10.555 17.25 -0.558 1 60.12 360 LYS B C 1
ATOM 9276 O O . LYS B 1 360 ? 10.156 16.953 0.569 1 60.12 360 LYS B O 1
ATOM 9281 N N . THR B 1 361 ? 9.992 16.859 -1.668 1 67.44 361 THR B N 1
ATOM 9282 C CA . THR B 1 361 ? 8.953 15.836 -1.649 1 67.44 361 THR B CA 1
ATOM 9283 C C . THR B 1 361 ? 9.562 14.438 -1.592 1 67.44 361 THR B C 1
ATOM 9285 O O . THR B 1 361 ? 10.539 14.156 -2.289 1 67.44 361 THR B O 1
ATOM 9288 N N . LYS B 1 362 ? 9.133 13.75 -0.58 1 67.69 362 LYS B N 1
ATOM 9289 C CA . LYS B 1 362 ? 9.477 12.328 -0.589 1 67.69 362 LYS B CA 1
ATOM 9290 C C . LYS B 1 362 ? 8.406 11.508 -1.303 1 67.69 362 LYS B C 1
ATOM 9292 O O . LYS B 1 362 ? 7.289 11.375 -0.806 1 67.69 362 LYS B O 1
ATOM 9297 N N . VAL B 1 363 ? 8.789 11.039 -2.436 1 72.56 363 VAL B N 1
ATOM 9298 C CA . VAL B 1 363 ? 7.844 10.281 -3.248 1 72.56 363 VAL B CA 1
ATOM 9299 C C . VAL B 1 363 ? 7.914 8.805 -2.881 1 72.56 363 VAL B C 1
ATOM 9301 O O . VAL B 1 363 ? 8.82 8.094 -3.318 1 72.56 363 VAL B O 1
ATOM 9304 N N . LYS B 1 364 ? 6.945 8.383 -2.168 1 61.94 364 LYS B N 1
ATOM 9305 C CA . LYS B 1 364 ? 6.953 7 -1.696 1 61.94 364 LYS B CA 1
ATOM 9306 C C . LYS B 1 364 ? 6.09 6.109 -2.584 1 61.94 364 LYS B C 1
ATOM 9308 O O . LYS B 1 364 ? 6.293 4.895 -2.639 1 61.94 364 LYS B O 1
ATOM 9313 N N . ASP B 1 365 ? 5.031 6.707 -3.066 1 63.03 365 ASP B N 1
ATOM 9314 C CA . ASP B 1 365 ? 4.141 5.965 -3.955 1 63.03 365 ASP B CA 1
ATOM 9315 C C . ASP B 1 365 ? 4.23 6.488 -5.387 1 63.03 365 ASP B C 1
ATOM 9317 O O . ASP B 1 365 ? 4.562 7.656 -5.605 1 63.03 365 ASP B O 1
ATOM 9321 N N . SER B 1 366 ? 3.971 5.504 -6.215 1 67.19 366 SER B N 1
ATOM 9322 C CA . SER B 1 366 ? 4.039 5.883 -7.625 1 67.19 366 SER B CA 1
ATOM 9323 C C . SER B 1 366 ? 3.082 7.031 -7.934 1 67.19 366 SER B C 1
ATOM 9325 O O . SER B 1 366 ? 1.986 7.102 -7.371 1 67.19 366 SER B O 1
ATOM 9327 N N . VAL B 1 367 ? 3.557 7.965 -8.578 1 62.78 367 VAL B N 1
ATOM 9328 C CA . VAL B 1 367 ? 2.795 9.156 -8.945 1 62.78 367 VAL B CA 1
ATOM 9329 C C . VAL B 1 367 ? 2.271 9.016 -10.375 1 62.78 367 VAL B C 1
ATOM 9331 O O . VAL B 1 367 ? 3.018 9.211 -11.336 1 62.78 367 VAL B O 1
ATOM 9334 N N . VAL B 1 368 ? 1.116 8.523 -10.492 1 54.34 368 VAL B N 1
ATOM 9335 C CA . VAL B 1 368 ? 0.545 8.32 -11.82 1 54.34 368 VAL B CA 1
ATOM 9336 C C . VAL B 1 368 ? -0.26 9.555 -12.227 1 54.34 368 VAL B C 1
ATOM 9338 O O . VAL B 1 368 ? -0.176 10.008 -13.375 1 54.34 368 VAL B O 1
ATOM 9341 N N . TRP B 1 369 ? -1.049 10.008 -11.305 1 41.81 369 TRP B N 1
ATOM 9342 C CA . TRP B 1 369 ? -1.882 11.156 -11.633 1 41.81 369 TRP B CA 1
ATOM 9343 C C . TRP B 1 369 ? -1.527 12.352 -10.766 1 41.81 369 TRP B C 1
ATOM 9345 O O . TRP B 1 369 ? -1.108 12.195 -9.617 1 41.81 369 TRP B O 1
ATOM 9355 N N . GLY B 1 370 ? -1.625 13.531 -11.109 1 48.06 370 GLY B N 1
ATOM 9356 C CA . GLY B 1 370 ? -1.428 14.773 -10.383 1 48.06 370 GLY B CA 1
ATOM 9357 C C . GLY B 1 370 ? 0.009 14.984 -9.945 1 48.06 370 GLY B C 1
ATOM 9358 O O . GLY B 1 370 ? 0.894 14.203 -10.297 1 48.06 370 GLY B O 1
ATOM 9359 N N . GLY B 1 371 ? 0.445 16 -9.516 1 45.03 371 GLY B N 1
ATOM 9360 C CA . GLY B 1 371 ? 1.75 16.312 -8.953 1 45.03 371 GLY B CA 1
ATOM 9361 C C . GLY B 1 371 ? 1.873 15.953 -7.488 1 45.03 371 GLY B C 1
ATOM 9362 O O . GLY B 1 371 ? 0.868 15.711 -6.816 1 45.03 371 GLY B O 1
ATOM 9363 N N . LYS B 1 372 ? 2.887 15.188 -6.859 1 49.56 372 LYS B N 1
ATOM 9364 C CA . LYS B 1 372 ? 3.018 14.93 -5.43 1 49.56 372 LYS B CA 1
ATOM 9365 C C . LYS B 1 372 ? 3.504 16.172 -4.684 1 49.56 372 LYS B C 1
ATOM 9367 O O . LYS B 1 372 ? 4.504 16.781 -5.074 1 49.56 372 LYS B O 1
ATOM 9372 N N . ARG B 1 373 ? 2.592 17.031 -4.016 1 44.03 373 ARG B N 1
ATOM 9373 C CA . ARG B 1 373 ? 2.865 18.141 -3.098 1 44.03 373 ARG B CA 1
ATOM 9374 C C . ARG B 1 373 ? 3.33 17.609 -1.741 1 44.03 373 ARG B C 1
ATOM 9376 O O . ARG B 1 373 ? 3.072 16.453 -1.392 1 44.03 373 ARG B O 1
ATOM 9383 N N . PRO B 1 374 ? 4.199 18.219 -1.062 1 46.59 374 PRO B N 1
ATOM 9384 C CA . PRO B 1 374 ? 4.512 17.859 0.321 1 46.59 374 PRO B CA 1
ATOM 9385 C C . PRO B 1 374 ? 3.283 17.391 1.102 1 46.59 374 PRO B C 1
ATOM 9387 O O . PRO B 1 374 ? 2.205 17.969 0.964 1 46.59 374 PRO B O 1
ATOM 9390 N N . ASN B 1 375 ? 3.023 16.156 1.392 1 52.41 375 ASN B N 1
ATOM 9391 C CA . ASN B 1 375 ? 1.959 15.234 1.781 1 52.41 375 ASN B CA 1
ATOM 9392 C C . ASN B 1 375 ? 1.197 15.742 3 1 52.41 375 ASN B C 1
ATOM 9394 O O . ASN B 1 375 ? 1.571 15.453 4.137 1 52.41 375 ASN B O 1
ATOM 9398 N N . VAL B 1 376 ? 0.792 17.172 3.025 1 62.31 376 VAL B N 1
ATOM 9399 C CA . VAL B 1 376 ? -0.071 17.469 4.164 1 62.31 376 VAL B CA 1
ATOM 9400 C C . VAL B 1 376 ? -1.388 16.703 4.023 1 62.31 376 VAL B C 1
ATOM 9402 O O . VAL B 1 376 ? -2.127 16.906 3.057 1 62.31 376 VAL B O 1
ATOM 9405 N N . LEU B 1 377 ? -1.547 15.727 4.762 1 73.44 377 LEU B N 1
ATOM 9406 C CA . LEU B 1 377 ? -2.773 14.938 4.77 1 73.44 377 LEU B CA 1
ATOM 9407 C C . LEU B 1 377 ? -3.969 15.797 5.168 1 73.44 377 LEU B C 1
ATOM 9409 O O . LEU B 1 377 ? -5 15.789 4.488 1 73.44 377 LEU B O 1
ATOM 9413 N N . PHE B 1 378 ? -3.768 16.672 6.203 1 82.62 378 PHE B N 1
ATOM 9414 C CA . PHE B 1 378 ? -4.871 17.469 6.734 1 82.62 378 PHE B CA 1
ATOM 9415 C C . PHE B 1 378 ? -4.762 18.922 6.281 1 82.62 378 PHE B C 1
ATOM 9417 O O . PHE B 1 378 ? -3.73 19.562 6.484 1 82.62 378 PHE B O 1
ATOM 9424 N N . HIS B 1 379 ? -5.816 19.344 5.723 1 80.19 379 HIS B N 1
ATOM 9425 C CA . HIS B 1 379 ? -5.953 20.734 5.312 1 80.19 379 HIS B CA 1
ATOM 9426 C C . HIS B 1 379 ? -6.812 21.516 6.297 1 80.19 379 HIS B C 1
ATOM 9428 O O . HIS B 1 379 ? -6.992 21.094 7.441 1 80.19 379 HIS B O 1
ATOM 9434 N N . GLN B 1 380 ? -7.188 22.641 5.895 1 77.5 380 GLN B N 1
ATOM 9435 C CA . GLN B 1 380 ? -7.973 23.5 6.762 1 77.5 380 GLN B CA 1
ATOM 9436 C C . GLN B 1 380 ? -9.289 22.844 7.164 1 77.5 380 GLN B C 1
ATOM 9438 O O . GLN B 1 380 ? -9.773 23.047 8.281 1 77.5 380 GLN B O 1
ATOM 9443 N N . ASN B 1 381 ? -9.891 22.156 6.25 1 81.19 381 ASN B N 1
ATOM 9444 C CA . ASN B 1 381 ? -11.188 21.547 6.516 1 81.19 381 ASN B CA 1
ATOM 9445 C C . ASN B 1 381 ? -11.094 20.016 6.566 1 81.19 381 ASN B C 1
ATOM 9447 O O . ASN B 1 381 ? -11.969 19.328 6.055 1 81.19 381 ASN B O 1
ATOM 9451 N N . GLY B 1 382 ? -10 19.594 7.102 1 88.12 382 GLY B N 1
ATOM 9452 C CA . GLY B 1 382 ? -9.812 18.141 7.168 1 88.12 382 GLY B CA 1
ATOM 9453 C C . GLY B 1 382 ? -9 17.594 6.016 1 88.12 382 GLY B C 1
ATOM 9454 O O . GLY B 1 382 ? -8.055 18.234 5.555 1 88.12 382 GLY B O 1
ATOM 9455 N N . ILE B 1 383 ? -9.453 16.406 5.605 1 89.19 383 ILE B N 1
ATOM 9456 C CA . ILE B 1 383 ? -8.727 15.773 4.508 1 89.19 383 ILE B CA 1
ATOM 9457 C C . ILE B 1 383 ? -9.453 16.031 3.191 1 89.19 383 ILE B C 1
ATOM 9459 O O . ILE B 1 383 ? -10.656 15.789 3.078 1 89.19 383 ILE B O 1
ATOM 9463 N N . SER B 1 384 ? -8.844 16.656 2.283 1 85.25 384 SER B N 1
ATOM 9464 C CA . SER B 1 384 ? -9.438 16.938 0.979 1 85.25 384 SER B CA 1
ATOM 9465 C C . SER B 1 384 ? -8.656 16.266 -0.143 1 85.25 384 SER B C 1
ATOM 9467 O O . SER B 1 384 ? -7.422 16.297 -0.148 1 85.25 384 SER B O 1
ATOM 9469 N N . MET B 1 385 ? -9.352 15.57 -0.964 1 75.69 385 MET B N 1
ATOM 9470 C CA . MET B 1 385 ? -8.734 14.891 -2.102 1 75.69 385 MET B CA 1
ATOM 9471 C C . MET B 1 385 ? -9.68 14.867 -3.299 1 75.69 385 MET B C 1
ATOM 9473 O O . MET B 1 385 ? -10.891 15 -3.141 1 75.69 385 MET B O 1
ATOM 9477 N N . ARG B 1 386 ? -9.156 14.773 -4.57 1 81.25 386 ARG B N 1
ATOM 9478 C CA . ARG B 1 386 ? -9.977 14.703 -5.773 1 81.25 386 ARG B CA 1
ATOM 9479 C C . ARG B 1 386 ? -10.703 13.359 -5.863 1 81.25 386 ARG B C 1
ATOM 9481 O O . ARG B 1 386 ? -10.07 12.305 -5.77 1 81.25 386 ARG B O 1
ATOM 9488 N N . ALA B 1 387 ? -11.992 13.43 -6.051 1 74.25 387 ALA B N 1
ATOM 9489 C CA . ALA B 1 387 ? -12.789 12.211 -6.152 1 74.25 387 ALA B CA 1
ATOM 9490 C C . ALA B 1 387 ? -12.328 11.352 -7.328 1 74.25 387 ALA B C 1
ATOM 9492 O O . ALA B 1 387 ? -11.953 11.875 -8.375 1 74.25 387 ALA B O 1
ATOM 9493 N N . HIS B 1 388 ? -12.297 10.031 -7.215 1 61.69 388 HIS B N 1
ATOM 9494 C CA . HIS B 1 388 ? -12.07 9.016 -8.242 1 61.69 388 HIS B CA 1
ATOM 9495 C C . HIS B 1 388 ? -10.602 8.961 -8.648 1 61.69 388 HIS B C 1
ATOM 9497 O O . HIS B 1 388 ? -10.203 8.117 -9.445 1 61.69 388 HIS B O 1
ATOM 9503 N N . VAL B 1 389 ? -9.852 10 -8.148 1 61.25 389 VAL B N 1
ATOM 9504 C CA . VAL B 1 389 ? -8.43 10.008 -8.484 1 61.25 389 VAL B CA 1
ATOM 9505 C C . VAL B 1 389 ? -7.605 9.633 -7.254 1 61.25 389 VAL B C 1
ATOM 9507 O O . VAL B 1 389 ? -7.082 8.516 -7.168 1 61.25 389 VAL B O 1
ATOM 9510 N N . ASP B 1 390 ? -7.789 10.586 -6.285 1 65.12 390 ASP B N 1
ATOM 9511 C CA . ASP B 1 390 ? -7.004 10.367 -5.07 1 65.12 390 ASP B CA 1
ATOM 9512 C C . ASP B 1 390 ? -7.801 9.57 -4.039 1 65.12 390 ASP B C 1
ATOM 9514 O O . ASP B 1 390 ? -7.223 8.852 -3.221 1 65.12 390 ASP B O 1
ATOM 9518 N N . ALA B 1 391 ? -9.039 9.828 -4.215 1 78 391 ALA B N 1
ATOM 9519 C CA . ALA B 1 391 ? -9.906 9.133 -3.262 1 78 391 ALA B CA 1
ATOM 9520 C C . ALA B 1 391 ? -10.242 7.727 -3.746 1 78 391 ALA B C 1
ATOM 9522 O O . ALA B 1 391 ? -11.25 7.52 -4.426 1 78 391 ALA B O 1
ATOM 9523 N N . HIS B 1 392 ? -9.406 6.797 -3.447 1 77.38 392 HIS B N 1
ATOM 9524 C CA . HIS B 1 392 ? -9.602 5.398 -3.816 1 77.38 392 HIS B CA 1
ATOM 9525 C C . HIS B 1 392 ? -9.844 4.535 -2.584 1 77.38 392 HIS B C 1
ATOM 9527 O O . HIS B 1 392 ? -9.555 4.949 -1.46 1 77.38 392 HIS B O 1
ATOM 9533 N N . PRO B 1 393 ? -10.477 3.393 -2.838 1 84.75 393 PRO B N 1
ATOM 9534 C CA . PRO B 1 393 ? -10.773 2.5 -1.716 1 84.75 393 PRO B CA 1
ATOM 9535 C C . PRO B 1 393 ? -9.539 2.17 -0.88 1 84.75 393 PRO B C 1
ATOM 9537 O O . PRO B 1 393 ? -9.641 2.002 0.338 1 84.75 393 PRO B O 1
ATOM 9540 N N . LEU B 1 394 ? -8.391 2.139 -1.513 1 77.69 394 LEU B N 1
ATOM 9541 C CA . LEU B 1 394 ? -7.172 1.841 -0.771 1 77.69 394 LEU B CA 1
ATOM 9542 C C . LEU B 1 394 ? -6.875 2.938 0.247 1 77.69 394 LEU B C 1
ATOM 9544 O O . LEU B 1 394 ? -6.441 2.65 1.364 1 77.69 394 LEU B O 1
ATOM 9548 N N . PHE B 1 395 ? -7.043 4.164 -0.099 1 84.12 395 PHE B N 1
ATOM 9549 C CA . PHE B 1 395 ? -6.793 5.285 0.798 1 84.12 395 PHE B CA 1
ATOM 9550 C C . PHE B 1 395 ? -7.695 5.211 2.023 1 84.12 395 PHE B C 1
ATOM 9552 O O . PHE B 1 395 ? -7.23 5.359 3.154 1 84.12 395 PHE B O 1
ATOM 9559 N N . ILE B 1 396 ? -9.031 5.098 1.77 1 90.38 396 ILE B N 1
ATOM 9560 C CA . ILE B 1 396 ? -10 5.125 2.859 1 90.38 396 ILE B CA 1
ATOM 9561 C C . ILE B 1 396 ? -9.75 3.951 3.803 1 90.38 396 ILE B C 1
ATOM 9563 O O . ILE B 1 396 ? -9.977 4.059 5.012 1 90.38 396 ILE B O 1
ATOM 9567 N N . THR B 1 397 ? -9.328 2.811 3.256 1 87.25 397 THR B N 1
ATOM 9568 C CA . THR B 1 397 ? -9.008 1.654 4.086 1 87.25 397 THR B CA 1
ATOM 9569 C C . THR B 1 397 ? -7.797 1.936 4.969 1 87.25 397 THR B C 1
ATOM 9571 O O . THR B 1 397 ? -7.77 1.547 6.137 1 87.25 397 THR B O 1
ATOM 9574 N N . GLN B 1 398 ? -6.785 2.596 4.41 1 82.56 398 GLN B N 1
ATOM 9575 C CA . GLN B 1 398 ? -5.617 2.988 5.195 1 82.56 398 GLN B CA 1
ATOM 9576 C C . GLN B 1 398 ? -6 3.986 6.285 1 82.56 398 GLN B C 1
ATOM 9578 O O . GLN B 1 398 ? -5.469 3.93 7.398 1 82.56 398 GLN B O 1
ATOM 9583 N N . LEU B 1 399 ? -6.809 4.945 5.906 1 89.81 399 LEU B N 1
ATOM 9584 C CA . LEU B 1 399 ? -7.281 5.93 6.875 1 89.81 399 LEU B CA 1
ATOM 9585 C C . LEU B 1 399 ? -8.047 5.25 8.008 1 89.81 399 LEU B C 1
ATOM 9587 O O . LEU B 1 399 ? -7.895 5.617 9.172 1 89.81 399 LEU B O 1
ATOM 9591 N N . ALA B 1 400 ? -8.906 4.277 7.637 1 91.88 400 ALA B N 1
ATOM 9592 C CA . ALA B 1 400 ? -9.68 3.555 8.641 1 91.88 400 ALA B CA 1
ATOM 9593 C C . ALA B 1 400 ? -8.766 2.803 9.602 1 91.88 400 ALA B C 1
ATOM 9595 O O . ALA B 1 400 ? -9.031 2.74 10.805 1 91.88 400 ALA B O 1
ATOM 9596 N N . LEU B 1 401 ? -7.734 2.207 9.039 1 84.31 401 LEU B N 1
ATOM 9597 C CA . LEU B 1 401 ? -6.77 1.501 9.875 1 84.31 401 LEU B CA 1
ATOM 9598 C C . LEU B 1 401 ? -6.098 2.455 10.859 1 84.31 401 LEU B C 1
ATOM 9600 O O . LEU B 1 401 ? -5.98 2.148 12.047 1 84.31 401 LEU B O 1
ATOM 9604 N N . ALA B 1 402 ? -5.617 3.6 10.375 1 83.94 402 ALA B N 1
ATOM 9605 C CA . ALA B 1 402 ? -4.961 4.598 11.219 1 83.94 402 ALA B CA 1
ATOM 9606 C C . ALA B 1 402 ? -5.918 5.133 12.281 1 83.94 402 ALA B C 1
ATOM 9608 O O . ALA B 1 402 ? -5.547 5.254 13.453 1 83.94 402 ALA B O 1
ATOM 9609 N N . TYR B 1 403 ? -7.141 5.477 11.867 1 92.5 403 TYR B N 1
ATOM 9610 C CA . TYR B 1 403 ? -8.156 6.016 12.766 1 92.5 403 TYR B CA 1
ATOM 9611 C C . TYR B 1 403 ? -8.492 5.02 13.867 1 92.5 403 TYR B C 1
ATOM 9613 O O . TYR B 1 403 ? -8.602 5.391 15.031 1 92.5 403 TYR B O 1
ATOM 9621 N N . SER B 1 404 ? -8.641 3.742 13.508 1 88.56 404 SER B N 1
ATOM 9622 C CA . SER B 1 404 ? -9.031 2.717 14.469 1 88.56 404 SER B CA 1
ATOM 9623 C C . SER B 1 404 ? -7.918 2.463 15.484 1 88.56 404 SER B C 1
ATOM 9625 O O . SER B 1 404 ? -8.188 2.137 16.641 1 88.56 404 SER B O 1
ATOM 9627 N N . SER B 1 405 ? -6.695 2.596 15.031 1 81.38 405 SER B N 1
ATOM 9628 C CA . SER B 1 405 ? -5.559 2.34 15.914 1 81.38 405 SER B CA 1
ATOM 9629 C C . SER B 1 405 ? -5.48 3.379 17.031 1 81.38 405 SER B C 1
ATOM 9631 O O . SER B 1 405 ? -4.859 3.137 18.062 1 81.38 405 SER B O 1
ATOM 9633 N N . LEU B 1 406 ? -6.086 4.547 16.859 1 85.44 406 LEU B N 1
ATOM 9634 C CA . LEU B 1 406 ? -6.004 5.645 17.812 1 85.44 406 LEU B CA 1
ATOM 9635 C C . LEU B 1 406 ? -7.207 5.637 18.75 1 85.44 406 LEU B C 1
ATOM 9637 O O . LEU B 1 406 ? -7.301 6.469 19.656 1 85.44 406 LEU B O 1
ATOM 9641 N N . HIS B 1 407 ? -8.141 4.727 18.516 1 87.56 407 HIS B N 1
ATOM 9642 C CA . HIS B 1 407 ? -9.328 4.586 19.344 1 87.56 407 HIS B CA 1
ATOM 9643 C C . HIS B 1 407 ? -9.32 3.254 20.094 1 87.56 407 HIS B C 1
ATOM 9645 O O . HIS B 1 407 ? -8.664 2.303 19.672 1 87.56 407 HIS B O 1
ATOM 9651 N N . GLU B 1 408 ? -9.961 3.275 21.141 1 82.62 408 GLU B N 1
ATOM 9652 C CA . GLU B 1 408 ? -10.102 2.029 21.875 1 82.62 408 GLU B CA 1
ATOM 9653 C C . GLU B 1 408 ? -11.055 1.068 21.172 1 82.62 408 GLU B C 1
ATOM 9655 O O . GLU B 1 408 ? -11.961 1.499 20.453 1 82.62 408 GLU B O 1
ATOM 9660 N N . LYS B 1 409 ? -10.82 -0.201 21.391 1 83.38 409 LYS B N 1
ATOM 9661 C CA . LYS B 1 409 ? -11.719 -1.199 20.828 1 83.38 409 LYS B CA 1
ATOM 9662 C C . LYS B 1 409 ? -13.125 -1.061 21.406 1 83.38 409 LYS B C 1
ATOM 9664 O O . LYS B 1 409 ? -13.289 -0.81 22.609 1 83.38 409 LYS B O 1
ATOM 9669 N N . GLY B 1 410 ? -14.109 -1.112 20.578 1 89.31 410 GLY B N 1
ATOM 9670 C CA . GLY B 1 410 ? -15.492 -0.996 21.016 1 89.31 410 GLY B CA 1
ATOM 9671 C C . GLY B 1 410 ? -16.016 0.425 20.953 1 89.31 410 GLY B C 1
ATOM 9672 O O . GLY B 1 410 ? -17.172 0.68 21.297 1 89.31 410 GLY B O 1
ATOM 9673 N N . SER B 1 411 ? -15.164 1.362 20.547 1 93.62 411 SER B N 1
ATOM 9674 C CA . SER B 1 411 ? -15.594 2.75 20.422 1 93.62 411 SER B CA 1
ATOM 9675 C C . SER B 1 411 ? -16.75 2.885 19.422 1 93.62 411 SER B C 1
ATOM 9677 O O . SER B 1 411 ? -16.859 2.088 18.5 1 93.62 411 SER B O 1
ATOM 9679 N N . ARG B 1 412 ? -17.656 3.822 19.703 1 96.31 412 ARG B N 1
ATOM 9680 C CA . ARG B 1 412 ? -18.797 4.121 18.844 1 96.31 412 ARG B CA 1
ATOM 9681 C C . ARG B 1 412 ? -18.531 5.359 18 1 96.31 412 ARG B C 1
ATOM 9683 O O . ARG B 1 412 ? -18.312 6.449 18.531 1 96.31 412 ARG B O 1
ATOM 9690 N N . ILE B 1 413 ? -18.562 5.176 16.703 1 97.56 413 ILE B N 1
ATOM 9691 C CA . ILE B 1 413 ? -18.219 6.266 15.797 1 97.56 413 ILE B CA 1
ATOM 9692 C C . ILE B 1 413 ? -19.422 6.594 14.914 1 97.56 413 ILE B C 1
ATOM 9694 O O . ILE B 1 413 ? -20.062 5.695 14.359 1 97.56 413 ILE B O 1
ATOM 9698 N N . LEU B 1 414 ? -19.797 7.855 14.797 1 97.88 414 LEU B N 1
ATOM 9699 C CA . LEU B 1 414 ? -20.859 8.305 13.922 1 97.88 414 LEU B CA 1
ATOM 9700 C C . LEU B 1 414 ? -20.328 8.656 12.539 1 97.88 414 LEU B C 1
ATOM 9702 O O . LEU B 1 414 ? -19.328 9.367 12.414 1 97.88 414 LEU B O 1
ATOM 9706 N N . ILE B 1 415 ? -20.953 8.102 11.531 1 97.69 415 ILE B N 1
ATOM 9707 C CA . ILE B 1 415 ? -20.531 8.359 10.164 1 97.69 415 ILE B CA 1
ATOM 9708 C C . ILE B 1 415 ? -21.641 9.078 9.406 1 97.69 415 ILE B C 1
ATOM 9710 O O . ILE B 1 415 ? -22.797 8.664 9.445 1 97.69 415 ILE B O 1
ATOM 9714 N N . GLY B 1 416 ? -21.312 10.219 8.805 1 95.94 416 GLY B N 1
ATOM 9715 C CA . GLY B 1 416 ? -22.266 10.977 7.992 1 95.94 416 GLY B CA 1
ATOM 9716 C C . GLY B 1 416 ? -21.734 11.289 6.602 1 95.94 416 GLY B C 1
ATOM 9717 O O . GLY B 1 416 ? -20.516 11.289 6.379 1 95.94 416 GLY B O 1
ATOM 9718 N N . PHE B 1 417 ? -22.516 11.445 5.66 1 93.88 417 PHE B N 1
ATOM 9719 C CA . PHE B 1 417 ? -22.125 11.805 4.301 1 93.88 417 PHE B CA 1
ATOM 9720 C C . PHE B 1 417 ? -23.25 12.562 3.6 1 93.88 417 PHE B C 1
ATOM 9722 O O . PHE B 1 417 ? -24.391 12.594 4.082 1 93.88 417 PHE B O 1
ATOM 9729 N N . ASP B 1 418 ? -22.969 13.211 2.557 1 91.75 418 ASP B N 1
ATOM 9730 C CA . ASP B 1 418 ? -23.953 13.945 1.773 1 91.75 418 ASP B CA 1
ATOM 9731 C C . ASP B 1 418 ? -24.703 13.016 0.82 1 91.75 418 ASP B C 1
ATOM 9733 O O . ASP B 1 418 ? -24.672 11.797 0.99 1 91.75 418 ASP B O 1
ATOM 9737 N N . ASP B 1 419 ? -25.469 13.5 -0.124 1 88.31 419 ASP B N 1
ATOM 9738 C CA . ASP B 1 419 ? -26.328 12.703 -0.978 1 88.31 419 ASP B CA 1
ATOM 9739 C C . ASP B 1 419 ? -25.594 12.211 -2.217 1 88.31 419 ASP B C 1
ATOM 9741 O O . ASP B 1 419 ? -26.156 11.516 -3.059 1 88.31 419 ASP B O 1
ATOM 9745 N N . GLN B 1 420 ? -24.359 12.539 -2.299 1 87.44 420 GLN B N 1
ATOM 9746 C CA . GLN B 1 420 ? -23.594 12.07 -3.443 1 87.44 420 GLN B CA 1
ATOM 9747 C C . GLN B 1 420 ? -23.25 10.594 -3.311 1 87.44 420 GLN B C 1
ATOM 9749 O O . GLN B 1 420 ? -22.844 10.133 -2.24 1 87.44 420 GLN B O 1
ATOM 9754 N N . PRO B 1 421 ? -23.453 9.797 -4.348 1 86.69 421 PRO B N 1
ATOM 9755 C CA . PRO B 1 421 ? -23.188 8.359 -4.289 1 86.69 421 PRO B CA 1
ATOM 9756 C C . PRO B 1 421 ? -21.75 8.039 -3.889 1 86.69 421 PRO B C 1
ATOM 9758 O O . PRO B 1 421 ? -21.516 7.066 -3.166 1 86.69 421 PRO B O 1
ATOM 9761 N N . PHE B 1 422 ? -20.875 8.82 -4.34 1 88.06 422 PHE B N 1
ATOM 9762 C CA . PHE B 1 422 ? -19.469 8.555 -4.031 1 88.06 422 PHE B CA 1
ATOM 9763 C C . PHE B 1 422 ? -19.203 8.711 -2.537 1 88.06 422 PHE B C 1
ATOM 9765 O O . PHE B 1 422 ? -18.516 7.898 -1.937 1 88.06 422 PHE B O 1
ATOM 9772 N N . SER B 1 423 ? -19.734 9.82 -1.938 1 92.06 423 SER B N 1
ATOM 9773 C CA . SER B 1 423 ? -19.547 10.062 -0.51 1 92.06 423 SER B CA 1
ATOM 9774 C C . SER B 1 423 ? -20.156 8.938 0.323 1 92.06 423 SER B C 1
ATOM 9776 O O . SER B 1 423 ? -19.578 8.516 1.326 1 92.06 423 SER B O 1
ATOM 9778 N N . LYS B 1 424 ? -21.281 8.477 -0.119 1 92.06 424 LYS B N 1
ATOM 9779 C CA . LYS B 1 424 ? -21.953 7.387 0.581 1 92.06 424 LYS B CA 1
ATOM 9780 C C . LYS B 1 424 ? -21.125 6.102 0.504 1 92.06 424 LYS B C 1
ATOM 9782 O O . LYS B 1 424 ? -20.984 5.395 1.501 1 92.06 424 LYS B O 1
ATOM 9787 N N . ALA B 1 425 ? -20.672 5.82 -0.68 1 91.06 425 ALA B N 1
ATOM 9788 C CA . ALA B 1 425 ? -19.859 4.621 -0.869 1 91.06 425 ALA B CA 1
ATOM 9789 C C . ALA B 1 425 ? -18.578 4.691 -0.036 1 91.06 425 ALA B C 1
ATOM 9791 O O . ALA B 1 425 ? -18.203 3.705 0.596 1 91.06 425 ALA B O 1
ATOM 9792 N N . PHE B 1 426 ? -18 5.84 -0.042 1 91.69 426 PHE B N 1
ATOM 9793 C CA . PHE B 1 426 ? -16.766 6.055 0.697 1 91.69 426 PHE B CA 1
ATOM 9794 C C . PHE B 1 426 ? -17 5.91 2.197 1 91.69 426 PHE B C 1
ATOM 9796 O O . PHE B 1 426 ? -16.188 5.301 2.9 1 91.69 426 PHE B O 1
ATOM 9803 N N . GLY B 1 427 ? -18.094 6.504 2.629 1 94.31 427 GLY B N 1
ATOM 9804 C CA . GLY B 1 427 ? -18.453 6.414 4.035 1 94.31 427 GLY B CA 1
ATOM 9805 C C . GLY B 1 427 ? -18.781 5 4.477 1 94.31 427 GLY B C 1
ATOM 9806 O O . GLY B 1 427 ? -18.391 4.57 5.562 1 94.31 427 GLY B O 1
ATOM 9807 N N . THR B 1 428 ? -19.469 4.289 3.67 1 92.69 428 THR B N 1
ATOM 9808 C CA . THR B 1 428 ? -19.844 2.916 3.982 1 92.69 428 THR B CA 1
ATOM 9809 C C . THR B 1 428 ? -18.609 2.016 4.023 1 92.69 428 THR B C 1
ATOM 9811 O O . THR B 1 428 ? -18.516 1.122 4.867 1 92.69 428 THR B O 1
ATOM 9814 N N . LEU B 1 429 ? -17.766 2.191 3.051 1 93.19 429 LEU B N 1
ATOM 9815 C CA . LEU B 1 429 ? -16.516 1.438 3.041 1 93.19 429 LEU B CA 1
ATOM 9816 C C . LEU B 1 429 ? -15.703 1.702 4.312 1 93.19 429 LEU B C 1
ATOM 9818 O O . LEU B 1 429 ? -15.156 0.773 4.91 1 93.19 429 LEU B O 1
ATOM 9822 N N . PHE B 1 430 ? -15.586 2.967 4.684 1 95.38 430 PHE B N 1
ATOM 9823 C CA . PHE B 1 430 ? -14.898 3.346 5.91 1 95.38 430 PHE B CA 1
ATOM 9824 C C . PHE B 1 430 ? -15.508 2.641 7.113 1 95.38 430 PHE B C 1
ATOM 9826 O O . PHE B 1 430 ? -14.781 2.111 7.961 1 95.38 430 PHE B O 1
ATOM 9833 N N . ALA B 1 431 ? -16.828 2.678 7.18 1 95.56 431 ALA B N 1
ATOM 9834 C CA . ALA B 1 431 ? -17.547 2.049 8.289 1 95.56 431 ALA B CA 1
ATOM 9835 C C . ALA B 1 431 ? -17.25 0.553 8.352 1 95.56 431 ALA B C 1
ATOM 9837 O O . ALA B 1 431 ? -17.016 0.006 9.43 1 95.56 431 ALA B O 1
ATOM 9838 N N . GLN B 1 432 ? -17.297 -0.113 7.25 1 92.81 432 GLN B N 1
ATOM 9839 C CA . GLN B 1 432 ? -17.062 -1.552 7.207 1 92.81 432 GLN B CA 1
ATOM 9840 C C . GLN B 1 432 ? -15.641 -1.887 7.664 1 92.81 432 GLN B C 1
ATOM 9842 O O . GLN B 1 432 ? -15.43 -2.891 8.344 1 92.81 432 GLN B O 1
ATOM 9847 N N . CYS B 1 433 ? -14.68 -1.105 7.207 1 91.38 433 CYS B N 1
ATOM 9848 C CA . CYS B 1 433 ? -13.312 -1.305 7.656 1 91.38 433 CYS B CA 1
ATOM 9849 C C . CYS B 1 433 ? -13.211 -1.183 9.172 1 91.38 433 CYS B C 1
ATOM 9851 O O . CYS B 1 433 ? -12.531 -1.985 9.82 1 91.38 433 CYS B O 1
ATOM 9853 N N . LEU B 1 434 ? -13.898 -0.145 9.75 1 93.19 434 LEU B N 1
ATOM 9854 C CA . LEU B 1 434 ? -13.859 0.062 11.195 1 93.19 434 LEU B CA 1
ATOM 9855 C C . LEU B 1 434 ? -14.445 -1.14 11.93 1 93.19 434 LEU B C 1
ATOM 9857 O O . LEU B 1 434 ? -13.961 -1.506 13.008 1 93.19 434 LEU B O 1
ATOM 9861 N N . HIS B 1 435 ? -15.508 -1.734 11.344 1 92.88 435 HIS B N 1
ATOM 9862 C CA . HIS B 1 435 ? -16.094 -2.922 11.953 1 92.88 435 HIS B CA 1
ATOM 9863 C C . HIS B 1 435 ? -15.07 -4.043 12.078 1 92.88 435 HIS B C 1
ATOM 9865 O O . HIS B 1 435 ? -15.016 -4.73 13.102 1 92.88 435 HIS B O 1
ATOM 9871 N N . MET B 1 436 ? -14.336 -4.242 11.016 1 87.44 436 MET B N 1
ATOM 9872 C CA . MET B 1 436 ? -13.352 -5.316 10.984 1 87.44 436 MET B CA 1
ATOM 9873 C C . MET B 1 436 ? -12.258 -5.082 12.023 1 87.44 436 MET B C 1
ATOM 9875 O O . MET B 1 436 ? -11.609 -6.027 12.477 1 87.44 436 MET B O 1
ATOM 9879 N N . TYR B 1 437 ? -12.047 -3.762 12.375 1 84.19 437 TYR B N 1
ATOM 9880 C CA . TYR B 1 437 ? -11.031 -3.432 13.359 1 84.19 437 TYR B CA 1
ATOM 9881 C C . TYR B 1 437 ? -11.633 -3.357 14.758 1 84.19 437 TYR B C 1
ATOM 9883 O O . TYR B 1 437 ? -10.984 -2.885 15.695 1 84.19 437 TYR B O 1
ATOM 9891 N N . GLY B 1 438 ? -12.906 -3.721 14.953 1 86.25 438 GLY B N 1
ATOM 9892 C CA . GLY B 1 438 ? -13.523 -3.887 16.266 1 86.25 438 GLY B CA 1
ATOM 9893 C C . GLY B 1 438 ? -14.305 -2.668 16.719 1 86.25 438 GLY B C 1
ATOM 9894 O O . GLY B 1 438 ? -14.664 -2.553 17.891 1 86.25 438 GLY B O 1
ATOM 9895 N N . MET B 1 439 ? -14.633 -1.694 15.914 1 92.62 439 MET B N 1
ATOM 9896 C CA . MET B 1 439 ? -15.383 -0.491 16.266 1 92.62 439 MET B CA 1
ATOM 9897 C C . MET B 1 439 ? -16.844 -0.624 15.875 1 92.62 439 MET B C 1
ATOM 9899 O O . MET B 1 439 ? -17.203 -1.469 15.055 1 92.62 439 MET B O 1
ATOM 9903 N N . TYR B 1 440 ? -17.656 0.078 16.531 1 95.38 440 TYR B N 1
ATOM 9904 C CA . TYR B 1 440 ? -19.078 0.154 16.203 1 95.38 440 TYR B CA 1
ATOM 9905 C C . TYR B 1 440 ? -19.422 1.479 15.531 1 95.38 440 TYR B C 1
ATOM 9907 O O . TYR B 1 440 ? -18.875 2.523 15.898 1 95.38 440 TYR B O 1
ATOM 9915 N N . THR B 1 441 ? -20.156 1.391 14.469 1 96.38 441 THR B N 1
ATOM 9916 C CA . THR B 1 441 ? -20.469 2.617 13.742 1 96.38 441 THR B CA 1
ATOM 9917 C C . THR B 1 441 ? -21.969 2.783 13.578 1 96.38 441 THR B C 1
ATOM 9919 O O . THR B 1 441 ? -22.719 1.808 13.648 1 96.38 441 THR B O 1
ATOM 9922 N N . ASN B 1 442 ? -22.453 3.941 13.523 1 96.5 442 ASN B N 1
ATOM 9923 C CA . ASN B 1 442 ? -23.812 4.324 13.148 1 96.5 442 ASN B CA 1
ATOM 9924 C C . ASN B 1 442 ? -23.812 5.355 12.023 1 96.5 442 ASN B C 1
ATOM 9926 O O . ASN B 1 442 ? -22.812 6.035 11.797 1 96.5 442 ASN B O 1
ATOM 9930 N N . ILE B 1 443 ? -24.906 5.398 11.297 1 96.06 443 ILE B N 1
ATOM 9931 C CA . ILE B 1 443 ? -24.969 6.262 10.117 1 96.06 443 ILE B CA 1
ATOM 9932 C C . ILE B 1 443 ? -25.922 7.426 10.391 1 96.06 443 ILE B C 1
ATOM 9934 O O . ILE B 1 443 ? -26.984 7.242 10.992 1 96.06 443 ILE B O 1
ATOM 9938 N N . TYR B 1 444 ? -25.5 8.641 10.102 1 95.44 444 TYR B N 1
ATOM 9939 C CA . TYR B 1 444 ? -26.328 9.844 10.094 1 95.44 444 TYR B CA 1
ATOM 9940 C C . TYR B 1 444 ? -26.875 10.109 8.703 1 95.44 444 TYR B C 1
ATOM 9942 O O . TYR B 1 444 ? -26.125 10.391 7.766 1 95.44 444 TYR B O 1
ATOM 9950 N N . ASP B 1 445 ? -28.188 10 8.531 1 88.56 445 ASP B N 1
ATOM 9951 C CA . ASP B 1 445 ? -28.844 10.109 7.227 1 88.56 445 ASP B CA 1
ATOM 9952 C C . ASP B 1 445 ? -29.281 11.547 6.953 1 88.56 445 ASP B C 1
ATOM 9954 O O . ASP B 1 445 ? -29.969 11.812 5.961 1 88.56 445 ASP B O 1
ATOM 9958 N N . GLY B 1 446 ? -28.891 12.672 7.457 1 87.5 446 GLY B N 1
ATOM 9959 C CA . GLY B 1 446 ? -29.344 14.039 7.223 1 87.5 446 GLY B CA 1
ATOM 9960 C C . GLY B 1 446 ? -28.375 14.844 6.379 1 87.5 446 GLY B C 1
ATOM 9961 O O . GLY B 1 446 ? -28.781 15.82 5.734 1 87.5 446 GLY B O 1
ATOM 9962 N N . GLY B 1 447 ? -27.141 14.68 6.457 1 90.19 447 GLY B N 1
ATOM 9963 C CA . GLY B 1 447 ? -26.109 15.336 5.664 1 90.19 447 GLY B CA 1
ATOM 9964 C C . GLY B 1 447 ? -25.766 16.719 6.168 1 90.19 447 GLY B C 1
ATOM 9965 O O . GLY B 1 447 ? -24.938 17.406 5.578 1 90.19 447 GLY B O 1
ATOM 9966 N N . TYR B 1 448 ? -26.531 17.297 7.07 1 95 448 TYR B N 1
ATOM 9967 C CA . TYR B 1 448 ? -26.297 18.609 7.652 1 95 448 TYR B CA 1
ATOM 9968 C C . TYR B 1 448 ? -25.203 18.547 8.727 1 95 448 TYR B C 1
ATOM 9970 O O . TYR B 1 448 ? -25.438 18 9.812 1 95 448 TYR B O 1
ATOM 9978 N N . LEU B 1 449 ? -24 19.125 8.469 1 95.06 449 LEU B N 1
ATOM 9979 C CA . LEU B 1 449 ? -22.812 18.953 9.289 1 95.06 449 LEU B CA 1
ATOM 9980 C C . LEU B 1 449 ? -23.047 19.484 10.703 1 95.06 449 LEU B C 1
ATOM 9982 O O . LEU B 1 449 ? -22.656 18.859 11.68 1 95.06 449 LEU B O 1
ATOM 9986 N N . PRO B 1 450 ? -23.688 20.75 10.891 1 95.81 450 PRO B N 1
ATOM 9987 C CA . PRO B 1 450 ? -23.922 21.219 12.258 1 95.81 450 PRO B CA 1
ATOM 9988 C C . PRO B 1 450 ? -24.781 20.266 13.07 1 95.81 450 PRO B C 1
ATOM 9990 O O . PRO B 1 450 ? -24.562 20.094 14.273 1 95.81 450 PRO B O 1
ATOM 9993 N N . ALA B 1 451 ? -25.828 19.688 12.445 1 96.12 451 ALA B N 1
ATOM 9994 C CA . ALA B 1 451 ? -26.641 18.688 13.133 1 96.12 451 ALA B CA 1
ATOM 9995 C C . ALA B 1 451 ? -25.812 17.469 13.5 1 96.12 451 ALA B C 1
ATOM 9997 O O . ALA B 1 451 ? -25.984 16.906 14.586 1 96.12 451 ALA B O 1
ATOM 9998 N N . PHE B 1 452 ? -25 17.031 12.578 1 96.44 452 PHE B N 1
ATOM 9999 C CA . PHE B 1 452 ? -24.094 15.922 12.805 1 96.44 452 PHE B CA 1
ATOM 10000 C C . PHE B 1 452 ? -23.219 16.188 14.031 1 96.44 452 PHE B C 1
ATOM 10002 O O . PHE B 1 452 ? -23.094 15.312 14.898 1 96.44 452 PHE B O 1
ATOM 10009 N N . ARG B 1 453 ? -22.625 17.359 14.109 1 95.94 453 ARG B N 1
ATOM 10010 C CA . ARG B 1 453 ? -21.766 17.75 15.219 1 95.94 453 ARG B CA 1
ATOM 10011 C C . ARG B 1 453 ? -22.531 17.781 16.531 1 95.94 453 ARG B C 1
ATOM 10013 O O . ARG B 1 453 ? -21.969 17.453 17.594 1 95.94 453 ARG B O 1
ATOM 10020 N N . TYR B 1 454 ? -23.766 18.172 16.453 1 96.25 454 TYR B N 1
ATOM 10021 C CA . TYR B 1 454 ? -24.594 18.25 17.656 1 96.25 454 TYR B CA 1
ATOM 10022 C C . TYR B 1 454 ? -24.891 16.859 18.203 1 96.25 454 TYR B C 1
ATOM 10024 O O . TYR B 1 454 ? -24.922 16.656 19.422 1 96.25 454 TYR B O 1
ATOM 10032 N N . ILE B 1 455 ? -25.094 15.883 17.391 1 96.62 455 ILE B N 1
ATOM 10033 C CA . ILE B 1 455 ? -25.516 14.539 17.75 1 96.62 455 ILE B CA 1
ATOM 10034 C C . ILE B 1 455 ? -24.375 13.812 18.453 1 96.62 455 ILE B C 1
ATOM 10036 O O . ILE B 1 455 ? -24.594 13.031 19.375 1 96.62 455 ILE B O 1
ATOM 10040 N N . ILE B 1 456 ? -23.125 14.023 18.125 1 96.56 456 ILE B N 1
ATOM 10041 C CA . ILE B 1 456 ? -21.953 13.281 18.578 1 96.56 456 ILE B CA 1
ATOM 10042 C C . ILE B 1 456 ? -21.891 13.32 20.109 1 96.56 456 ILE B C 1
ATOM 10044 O O . ILE B 1 456 ? -21.922 12.281 20.766 1 96.56 456 ILE B O 1
ATOM 10048 N N . PRO B 1 457 ? -21.828 14.555 20.719 1 95.69 457 PRO B N 1
ATOM 10049 C CA . PRO B 1 457 ? -21.719 14.586 22.172 1 95.69 457 PRO B CA 1
ATOM 10050 C C . PRO B 1 457 ? -23.031 14.234 22.875 1 95.69 457 PRO B C 1
ATOM 10052 O O . PRO B 1 457 ? -23.016 13.648 23.953 1 95.69 457 PRO B O 1
ATOM 10055 N N . HIS B 1 458 ? -24.141 14.516 22.312 1 94.75 458 HIS B N 1
ATOM 10056 C CA . HIS B 1 458 ? -25.438 14.375 22.984 1 94.75 458 HIS B CA 1
ATOM 10057 C C . HIS B 1 458 ? -25.891 12.922 22.984 1 94.75 458 HIS B C 1
ATOM 10059 O O . HIS B 1 458 ? -26.688 12.523 23.844 1 94.75 458 HIS B O 1
ATOM 10065 N N . LYS B 1 459 ? -25.469 12.102 22.078 1 95.19 459 LYS B N 1
ATOM 10066 C CA . LYS B 1 459 ? -25.766 10.672 22.078 1 95.19 459 LYS B CA 1
ATOM 10067 C C . LYS B 1 459 ? -24.531 9.859 22.469 1 95.19 459 LYS B C 1
ATOM 10069 O O . LYS B 1 459 ? -24.5 8.641 22.281 1 95.19 459 LYS B O 1
ATOM 10074 N N . TRP B 1 460 ? -23.469 10.461 22.828 1 94.06 460 TRP B N 1
ATOM 10075 C CA . TRP B 1 460 ? -22.297 9.883 23.469 1 94.06 460 TRP B CA 1
ATOM 10076 C C . TRP B 1 460 ? -21.5 9.039 22.484 1 94.06 460 TRP B C 1
ATOM 10078 O O . TRP B 1 460 ? -21.156 7.891 22.781 1 94.06 460 TRP B O 1
ATOM 10088 N N . TYR B 1 461 ? -21.359 9.477 21.344 1 96.31 461 TYR B N 1
ATOM 10089 C CA . TYR B 1 461 ? -20.422 8.867 20.406 1 96.31 461 TYR B CA 1
ATOM 10090 C C . TYR B 1 461 ? -18.984 9.242 20.766 1 96.31 461 TYR B C 1
ATOM 10092 O O . TYR B 1 461 ? -18.75 10.305 21.344 1 96.31 461 TYR B O 1
ATOM 10100 N N . ASP B 1 462 ? -18 8.438 20.453 1 96.5 462 ASP B N 1
ATOM 10101 C CA . ASP B 1 462 ? -16.594 8.688 20.766 1 96.5 462 ASP B CA 1
ATOM 10102 C C . ASP B 1 462 ? -15.93 9.516 19.672 1 96.5 462 ASP B C 1
ATOM 10104 O O . ASP B 1 462 ? -14.797 9.977 19.844 1 96.5 462 ASP B O 1
ATOM 10108 N N . GLY B 1 463 ? -16.578 9.742 18.594 1 96.19 463 GLY B N 1
ATOM 10109 C CA . GLY B 1 463 ? -16.094 10.523 17.469 1 96.19 463 GLY B CA 1
ATOM 10110 C C . GLY B 1 463 ? -17.031 10.461 16.266 1 96.19 463 GLY B C 1
ATOM 10111 O O . GLY B 1 463 ? -18.047 9.781 16.297 1 96.19 463 GLY B O 1
ATOM 10112 N N . GLY B 1 464 ? -16.703 11.219 15.289 1 97.38 464 GLY B N 1
ATOM 10113 C CA . GLY B 1 464 ? -17.5 11.227 14.078 1 97.38 464 GLY B CA 1
ATOM 10114 C C . GLY B 1 464 ? -16.703 11.602 12.836 1 97.38 464 GLY B C 1
ATOM 10115 O O . GLY B 1 464 ? -15.719 12.352 12.93 1 97.38 464 GLY B O 1
ATOM 10116 N N . VAL B 1 465 ? -17.078 10.977 11.742 1 97.38 465 VAL B N 1
ATOM 10117 C CA . VAL B 1 465 ? -16.469 11.281 10.461 1 97.38 465 VAL B CA 1
ATOM 10118 C C . VAL B 1 465 ? -17.547 11.688 9.453 1 97.38 465 VAL B C 1
ATOM 10120 O O . VAL B 1 465 ? -18.531 10.969 9.258 1 97.38 465 VAL B O 1
ATOM 10123 N N . PHE B 1 466 ? -17.422 12.844 8.906 1 97 466 PHE B N 1
ATOM 10124 C CA . PHE B 1 466 ? -18.375 13.391 7.941 1 97 466 PHE B CA 1
ATOM 10125 C C . PHE B 1 466 ? -17.734 13.539 6.57 1 97 466 PHE B C 1
ATOM 10127 O O . PHE B 1 466 ? -16.734 14.242 6.422 1 97 466 PHE B O 1
ATOM 10134 N N . ILE B 1 467 ? -18.281 12.859 5.57 1 95.25 467 ILE B N 1
ATOM 10135 C CA . ILE B 1 467 ? -17.688 12.859 4.238 1 95.25 467 ILE B CA 1
ATOM 10136 C C . ILE B 1 467 ? -18.609 13.594 3.266 1 95.25 467 ILE B C 1
ATOM 10138 O O . ILE B 1 467 ? -19.797 13.266 3.148 1 95.25 467 ILE B O 1
ATOM 10142 N N . THR B 1 468 ? -18.078 14.602 2.594 1 93.12 468 THR B N 1
ATOM 10143 C CA . THR B 1 468 ? -18.828 15.383 1.626 1 93.12 468 THR B CA 1
ATOM 10144 C C . THR B 1 468 ? -18.031 15.594 0.349 1 93.12 468 THR B C 1
ATOM 10146 O O . THR B 1 468 ? -16.812 15.367 0.329 1 93.12 468 THR B O 1
ATOM 10149 N N . MET B 1 469 ? -18.703 15.914 -0.656 1 87.56 469 MET B N 1
ATOM 10150 C CA . MET B 1 469 ? -18.078 16.281 -1.919 1 87.56 469 MET B CA 1
ATOM 10151 C C . MET B 1 469 ? -18.391 17.719 -2.293 1 87.56 469 MET B C 1
ATOM 10153 O O . MET B 1 469 ? -19.562 18.141 -2.242 1 87.56 469 MET B O 1
ATOM 10157 N N . ASN B 1 470 ? -17.344 18.453 -2.594 1 82.38 470 ASN B N 1
ATOM 10158 C CA . ASN B 1 470 ? -17.578 19.844 -2.951 1 82.38 470 ASN B CA 1
ATOM 10159 C C . ASN B 1 470 ? -17.906 20 -4.438 1 82.38 470 ASN B C 1
ATOM 10161 O O . ASN B 1 470 ? -17.938 19 -5.172 1 82.38 470 ASN B O 1
ATOM 10165 N N . GLU B 1 471 ? -18.188 21.172 -4.828 1 75.88 471 GLU B N 1
ATOM 10166 C CA . GLU B 1 471 ? -18.609 21.469 -6.191 1 75.88 471 GLU B CA 1
ATOM 10167 C C . GLU B 1 471 ? -17.484 21.219 -7.195 1 75.88 471 GLU B C 1
ATOM 10169 O O . GLU B 1 471 ? -17.75 20.969 -8.375 1 75.88 471 GLU B O 1
ATOM 10174 N N . HIS B 1 472 ? -16.266 21.172 -6.672 1 73.5 472 HIS B N 1
ATOM 10175 C CA . HIS B 1 472 ? -15.125 20.984 -7.555 1 73.5 472 HIS B CA 1
ATOM 10176 C C . HIS B 1 472 ? -14.758 19.516 -7.695 1 73.5 472 HIS B C 1
ATOM 10178 O O . HIS B 1 472 ? -13.734 19.172 -8.289 1 73.5 472 HIS B O 1
ATOM 10184 N N . GLY B 1 473 ? -15.547 18.641 -7.125 1 77.25 473 GLY B N 1
ATOM 10185 C CA . GLY B 1 473 ? -15.297 17.203 -7.23 1 77.25 473 GLY B CA 1
ATOM 10186 C C . GLY B 1 473 ? -14.281 16.703 -6.227 1 77.25 473 GLY B C 1
ATOM 10187 O O . GLY B 1 473 ? -13.656 15.664 -6.438 1 77.25 473 GLY B O 1
ATOM 10188 N N . GLU B 1 474 ? -14.039 17.5 -5.211 1 81.88 474 GLU B N 1
ATOM 10189 C CA . GLU B 1 474 ? -13.133 17.094 -4.141 1 81.88 474 GLU B CA 1
ATOM 10190 C C . GLU B 1 474 ? -13.906 16.484 -2.973 1 81.88 474 GLU B C 1
ATOM 10192 O O . GLU B 1 474 ? -14.953 17 -2.574 1 81.88 474 GLU B O 1
ATOM 10197 N N . VAL B 1 475 ? -13.477 15.375 -2.568 1 88.38 475 VAL B N 1
ATOM 10198 C CA . VAL B 1 475 ? -14.07 14.734 -1.398 1 88.38 475 VAL B CA 1
ATOM 10199 C C . VAL B 1 475 ? -13.414 15.273 -0.128 1 88.38 475 VAL B C 1
ATOM 10201 O O . VAL B 1 475 ? -12.188 15.398 -0.059 1 88.38 475 VAL B O 1
ATOM 10204 N N . ILE B 1 476 ? -14.203 15.688 0.736 1 92.06 476 ILE B N 1
ATOM 10205 C CA . ILE B 1 476 ? -13.727 16.219 2.008 1 92.06 476 ILE B CA 1
ATOM 10206 C C . ILE B 1 476 ? -14.086 15.258 3.137 1 92.06 476 ILE B C 1
ATOM 10208 O O . ILE B 1 476 ? -15.258 14.914 3.314 1 92.06 476 ILE B O 1
ATOM 10212 N N . ILE B 1 477 ? -13.102 14.781 3.852 1 94.69 477 ILE B N 1
ATOM 10213 C CA . ILE B 1 477 ? -13.305 13.945 5.027 1 94.69 477 ILE B CA 1
ATOM 10214 C C . ILE B 1 477 ? -13.062 14.766 6.293 1 94.69 477 ILE B C 1
ATOM 10216 O O . ILE B 1 477 ? -11.922 15.102 6.613 1 94.69 477 ILE B O 1
ATOM 10220 N N . ASP B 1 478 ? -14.094 15.039 6.93 1 96 478 ASP B N 1
ATOM 10221 C CA . ASP B 1 478 ? -14.047 15.844 8.148 1 96 478 ASP B CA 1
ATOM 10222 C C . ASP B 1 478 ? -14.156 14.961 9.391 1 96 478 ASP B C 1
ATOM 10224 O O . ASP B 1 478 ? -15.188 14.312 9.609 1 96 478 ASP B O 1
ATOM 10228 N N . ILE B 1 479 ? -13.141 14.953 10.219 1 96.75 479 ILE B N 1
ATOM 10229 C CA . ILE B 1 479 ? -13.094 14.086 11.391 1 96.75 479 ILE B CA 1
ATOM 10230 C C . ILE B 1 479 ? -13.359 14.906 12.648 1 96.75 479 ILE B C 1
ATOM 10232 O O . ILE B 1 479 ? -12.773 15.977 12.836 1 96.75 479 ILE B O 1
ATOM 10236 N N . HIS B 1 480 ? -14.25 14.453 13.469 1 97.38 480 HIS B N 1
ATOM 10237 C CA . HIS B 1 480 ? -14.656 15.164 14.68 1 97.38 480 HIS B CA 1
ATOM 10238 C C . HIS B 1 480 ? -14.391 14.32 15.93 1 97.38 480 HIS B C 1
ATOM 10240 O O . HIS B 1 480 ? -14.391 13.094 15.859 1 97.38 480 HIS B O 1
ATOM 10246 N N . ASP B 1 481 ? -14.164 14.984 17.047 1 95.88 481 ASP B N 1
ATOM 10247 C CA . ASP B 1 481 ? -13.898 14.281 18.312 1 95.88 481 ASP B CA 1
ATOM 10248 C C . ASP B 1 481 ? -15.195 14.031 19.078 1 95.88 481 ASP B C 1
ATOM 10250 O O . ASP B 1 481 ? -16.297 14.164 18.516 1 95.88 481 ASP B O 1
ATOM 10254 N N . GLU B 1 482 ? -15.148 13.586 20.359 1 95.38 482 GLU B N 1
ATOM 10255 C CA . GLU B 1 482 ? -16.297 13.172 21.156 1 95.38 482 GLU B CA 1
ATOM 10256 C C . GLU B 1 482 ? -17.172 14.359 21.531 1 95.38 482 GLU B C 1
ATOM 10258 O O . GLU B 1 482 ? -18.328 14.188 21.922 1 95.38 482 GLU B O 1
ATOM 10263 N N . TYR B 1 483 ? -16.656 15.633 21.297 1 94.56 483 TYR B N 1
ATOM 10264 C CA . TYR B 1 483 ? -17.406 16.828 21.641 1 94.56 483 TYR B CA 1
ATOM 10265 C C . TYR B 1 483 ? -18 17.469 20.406 1 94.56 483 TYR B C 1
ATOM 10267 O O . TYR B 1 483 ? -18.656 18.516 20.484 1 94.56 483 TYR B O 1
ATOM 10275 N N . GLY B 1 484 ? -17.797 16.828 19.266 1 94.44 484 GLY B N 1
ATOM 10276 C CA . GLY B 1 484 ? -18.328 17.359 18.016 1 94.44 484 GLY B CA 1
ATOM 10277 C C . GLY B 1 484 ? -17.453 18.422 17.391 1 94.44 484 GLY B C 1
ATOM 10278 O O . GLY B 1 484 ? -17.875 19.094 16.438 1 94.44 484 GLY B O 1
ATOM 10279 N N . PHE B 1 485 ? -16.266 18.625 17.875 1 95.06 485 PHE B N 1
ATOM 10280 C CA . PHE B 1 485 ? -15.312 19.578 17.297 1 95.06 485 PHE B CA 1
ATOM 10281 C C . PHE B 1 485 ? -14.367 18.875 16.344 1 95.06 485 PHE B C 1
ATOM 10283 O O . PHE B 1 485 ? -14.109 17.672 16.469 1 95.06 485 PHE B O 1
ATOM 10290 N N . PRO B 1 486 ? -13.953 19.625 15.312 1 94.94 486 PRO B N 1
ATOM 10291 C CA . PRO B 1 486 ? -12.883 19.031 14.516 1 94.94 486 PRO B CA 1
ATOM 10292 C C . PRO B 1 486 ? -11.695 18.578 15.367 1 94.94 486 PRO B C 1
ATOM 10294 O O . PRO B 1 486 ? -11.359 19.219 16.359 1 94.94 486 PRO B O 1
ATOM 10297 N N . ILE B 1 487 ? -11.078 17.531 14.992 1 93.81 487 ILE B N 1
ATOM 10298 C CA . ILE B 1 487 ? -9.992 16.969 15.773 1 93.81 487 ILE B CA 1
ATOM 10299 C C . ILE B 1 487 ? -8.852 17.969 15.891 1 93.81 487 ILE B C 1
ATOM 10301 O O . ILE B 1 487 ? -8.711 18.859 15.047 1 93.81 487 ILE B O 1
ATOM 10305 N N . ASP B 1 488 ? -8.109 17.859 16.953 1 89.38 488 ASP B N 1
ATOM 10306 C CA . ASP B 1 488 ? -7.004 18.781 17.203 1 89.38 488 ASP B CA 1
ATOM 10307 C C . ASP B 1 488 ? -5.75 18.359 16.438 1 89.38 488 ASP B C 1
ATOM 10309 O O . ASP B 1 488 ? -5.738 17.312 15.789 1 89.38 488 ASP B O 1
ATOM 10313 N N . ARG B 1 489 ? -4.812 19.109 16.531 1 83.5 489 ARG B N 1
ATOM 10314 C CA . ARG B 1 489 ? -3.578 18.906 15.789 1 83.5 489 ARG B CA 1
ATOM 10315 C C . ARG B 1 489 ? -2.879 17.625 16.234 1 83.5 489 ARG B C 1
ATOM 10317 O O . ARG B 1 489 ? -2.242 16.953 15.43 1 83.5 489 ARG B O 1
ATOM 10324 N N . THR B 1 490 ? -2.928 17.359 17.484 1 82.88 490 THR B N 1
ATOM 10325 C CA . THR B 1 490 ? -2.297 16.156 18 1 82.88 490 THR B CA 1
ATOM 10326 C C . THR B 1 490 ? -2.887 14.914 17.344 1 82.88 490 THR B C 1
ATOM 10328 O O . THR B 1 490 ? -2.15 14.016 16.938 1 82.88 490 THR B O 1
ATOM 10331 N N . MET B 1 491 ? -4.188 14.93 17.266 1 88.81 491 MET B N 1
ATOM 10332 C CA . MET B 1 491 ? -4.859 13.797 16.656 1 88.81 491 MET B CA 1
ATOM 10333 C C . MET B 1 491 ? -4.578 13.75 15.148 1 88.81 491 MET B C 1
ATOM 10335 O O . MET B 1 491 ? -4.426 12.664 14.578 1 88.81 491 MET B O 1
ATOM 10339 N N . GLU B 1 492 ? -4.613 14.867 14.539 1 88.94 492 GLU B N 1
ATOM 10340 C CA . GLU B 1 492 ? -4.293 14.922 13.117 1 88.94 492 GLU B CA 1
ATOM 10341 C C . GLU B 1 492 ? -2.92 14.32 12.836 1 88.94 492 GLU B C 1
ATOM 10343 O O . GLU B 1 492 ? -2.758 13.539 11.891 1 88.94 492 GLU B O 1
ATOM 10348 N N . ARG B 1 493 ? -1.972 14.703 13.609 1 82.25 493 ARG B N 1
ATOM 10349 C CA . ARG B 1 493 ? -0.607 14.219 13.43 1 82.25 493 ARG B CA 1
ATOM 10350 C C . ARG B 1 493 ? -0.516 12.719 13.711 1 82.25 493 ARG B C 1
ATOM 10352 O O . ARG B 1 493 ? 0.232 12 13.047 1 82.25 493 ARG B O 1
ATOM 10359 N N . ALA B 1 494 ? -1.214 12.367 14.742 1 83.19 494 ALA B N 1
ATOM 10360 C CA . ALA B 1 494 ? -1.213 10.945 15.086 1 83.19 494 ALA B CA 1
ATOM 10361 C C . ALA B 1 494 ? -1.746 10.102 13.93 1 83.19 494 ALA B C 1
ATOM 10363 O O . ALA B 1 494 ? -1.191 9.047 13.609 1 83.19 494 ALA B O 1
ATOM 10364 N N . ILE B 1 495 ? -2.818 10.555 13.32 1 87.44 495 ILE B N 1
ATOM 10365 C CA . ILE B 1 495 ? -3.408 9.844 12.195 1 87.44 495 ILE B CA 1
ATOM 10366 C C . ILE B 1 495 ? -2.428 9.82 11.023 1 87.44 495 ILE B C 1
ATOM 10368 O O . ILE B 1 495 ? -2.219 8.781 10.398 1 87.44 495 ILE B O 1
ATOM 10372 N N . ALA B 1 496 ? -1.851 10.938 10.75 1 80.5 496 ALA B N 1
ATOM 10373 C CA . ALA B 1 496 ? -0.904 11.031 9.641 1 80.5 496 ALA B CA 1
ATOM 10374 C C . ALA B 1 496 ? 0.29 10.109 9.852 1 80.5 496 ALA B C 1
ATOM 10376 O O . ALA B 1 496 ? 0.769 9.469 8.914 1 80.5 496 ALA B O 1
ATOM 10377 N N . GLN B 1 497 ? 0.766 10.07 11.078 1 72.25 497 GLN B N 1
ATOM 10378 C CA . GLN B 1 497 ? 1.909 9.227 11.406 1 72.25 497 GLN B CA 1
ATOM 10379 C C . GLN B 1 497 ? 1.561 7.746 11.258 1 72.25 497 GLN B C 1
ATOM 10381 O O . GLN B 1 497 ? 2.371 6.957 10.773 1 72.25 497 GLN B O 1
ATOM 10386 N N . GLN B 1 498 ? 0.387 7.414 11.711 1 74.62 498 GLN B N 1
ATOM 10387 C CA . GLN B 1 498 ? -0.047 6.027 11.609 1 74.62 498 GLN B CA 1
ATOM 10388 C C . GLN B 1 498 ? -0.211 5.609 10.148 1 74.62 498 GLN B C 1
ATOM 10390 O O . GLN B 1 498 ? 0.023 4.453 9.797 1 74.62 498 GLN B O 1
ATOM 10395 N N . MET B 1 499 ? -0.634 6.438 9.359 1 75.62 499 MET B N 1
ATOM 10396 C CA . MET B 1 499 ? -0.821 6.137 7.945 1 75.62 499 MET B CA 1
ATOM 10397 C C . MET B 1 499 ? 0.522 5.934 7.25 1 75.62 499 MET B C 1
ATOM 10399 O O . MET B 1 499 ? 0.62 5.164 6.293 1 75.62 499 MET B O 1
ATOM 10403 N N . GLU B 1 500 ? 1.437 6.629 7.805 1 60.53 500 GLU B N 1
ATOM 10404 C CA . GLU B 1 500 ? 2.766 6.512 7.211 1 60.53 500 GLU B CA 1
ATOM 10405 C C . GLU B 1 500 ? 3.453 5.223 7.645 1 60.53 500 GLU B C 1
ATOM 10407 O O . GLU B 1 500 ? 4.207 4.621 6.875 1 60.53 500 GLU B O 1
ATOM 10412 N N . HIS B 1 501 ? 3.217 4.902 8.992 1 56.19 501 HIS B N 1
ATOM 10413 C CA . HIS B 1 501 ? 3.943 3.766 9.547 1 56.19 501 HIS B CA 1
ATOM 10414 C C . HIS B 1 501 ? 3.152 2.473 9.383 1 56.19 501 HIS B C 1
ATOM 10416 O O . HIS B 1 501 ? 1.93 2.465 9.547 1 56.19 501 HIS B O 1
ATOM 10422 N N . GLU B 1 502 ? 3.023 1.776 8.227 1 50.72 502 GLU B N 1
ATOM 10423 C CA . GLU B 1 502 ? 2.316 0.541 7.898 1 50.72 502 GLU B CA 1
ATOM 10424 C C . GLU B 1 502 ? 2.062 -0.295 9.148 1 50.72 502 GLU B C 1
ATOM 10426 O O . GLU B 1 502 ? 2.801 -1.242 9.43 1 50.72 502 GLU B O 1
ATOM 10431 N N . HIS B 1 503 ? 1.32 0.34 10.203 1 48.78 503 HIS B N 1
ATOM 10432 C CA . HIS B 1 503 ? 1.028 -0.467 11.383 1 48.78 503 HIS B CA 1
ATOM 10433 C C . HIS B 1 503 ? -0.121 -1.434 11.117 1 48.78 503 HIS B C 1
ATOM 10435 O O . HIS B 1 503 ? -1.071 -1.096 10.414 1 48.78 503 HIS B O 1
ATOM 10441 N N . TYR B 1 504 ? 0.19 -2.682 10.984 1 49.12 504 TYR B N 1
ATOM 10442 C CA . TYR B 1 504 ? -0.924 -3.611 10.836 1 49.12 504 TYR B CA 1
ATOM 10443 C C . TYR B 1 504 ? -1.463 -4.039 12.195 1 49.12 504 TYR B C 1
ATOM 10445 O O . TYR B 1 504 ? -0.698 -4.211 13.148 1 49.12 504 TYR B O 1
ATOM 10453 N N . MET B 1 505 ? -2.678 -3.465 12.531 1 49.62 505 MET B N 1
ATOM 10454 C CA . MET B 1 505 ? -3.336 -3.867 13.773 1 49.62 505 MET B CA 1
ATOM 10455 C C . MET B 1 505 ? -4.062 -5.195 13.594 1 49.62 505 MET B C 1
ATOM 10457 O O . MET B 1 505 ? -4.668 -5.445 12.555 1 49.62 505 MET B O 1
ATOM 10461 N N . LEU B 1 506 ? -3.645 -6.141 14.406 1 50.62 506 LEU B N 1
ATOM 10462 C CA . LEU B 1 506 ? -4.395 -7.391 14.484 1 50.62 506 LEU B CA 1
ATOM 10463 C C . LEU B 1 506 ? -5.695 -7.195 15.258 1 50.62 506 LEU B C 1
ATOM 10465 O O . LEU B 1 506 ? -5.703 -6.582 16.328 1 50.62 506 LEU B O 1
ATOM 10469 N N . ALA B 1 507 ? -6.887 -7.098 14.609 1 56.47 507 ALA B N 1
ATOM 10470 C CA . ALA B 1 507 ? -8.102 -7.105 15.422 1 56.47 507 ALA B CA 1
ATOM 10471 C C . ALA B 1 507 ? -8.672 -8.516 15.539 1 56.47 507 ALA B C 1
ATOM 10473 O O . ALA B 1 507 ? -9.047 -9.125 14.531 1 56.47 507 ALA B O 1
ATOM 10474 N N . ILE B 1 508 ? -8.57 -9.125 16.703 1 58.34 508 ILE B N 1
ATOM 10475 C CA . ILE B 1 508 ? -9.117 -10.445 16.984 1 58.34 508 ILE B CA 1
ATOM 10476 C C . ILE B 1 508 ? -10.641 -10.375 17.016 1 58.34 508 ILE B C 1
ATOM 10478 O O . ILE B 1 508 ? -11.32 -11.25 16.469 1 58.34 508 ILE B O 1
ATOM 10482 N N . GLU B 1 509 ? -11.234 -9.172 17.625 1 75.75 509 GLU B N 1
ATOM 10483 C CA . GLU B 1 509 ? -12.688 -9.039 17.703 1 75.75 509 GLU B CA 1
ATOM 10484 C C . GLU B 1 509 ? -13.203 -7.973 16.75 1 75.75 509 GLU B C 1
ATOM 10486 O O . GLU B 1 509 ? -12.656 -6.871 16.672 1 75.75 509 GLU B O 1
ATOM 10491 N N . MET B 1 510 ? -14.305 -8.414 16.078 1 85.25 510 MET B N 1
ATOM 10492 C CA . MET B 1 510 ? -14.898 -7.508 15.102 1 85.25 510 MET B CA 1
ATOM 10493 C C . MET B 1 510 ? -16 -6.668 15.734 1 85.25 510 MET B C 1
ATOM 10495 O O . MET B 1 510 ? -16.625 -7.086 16.719 1 85.25 510 MET B O 1
ATOM 10499 N N . GLY B 1 511 ? -16.156 -5.434 15.305 1 89.25 511 GLY B N 1
ATOM 10500 C CA . GLY B 1 511 ? -17.297 -4.598 15.656 1 89.25 511 GLY B CA 1
ATOM 10501 C C . GLY B 1 511 ? -18.469 -4.758 14.703 1 89.25 511 GLY B C 1
ATOM 10502 O O . GLY B 1 511 ? -18.672 -5.836 14.148 1 89.25 511 GLY B O 1
ATOM 10503 N N . GLY B 1 512 ? -19.438 -3.783 14.711 1 90.44 512 GLY B N 1
ATOM 10504 C CA . GLY B 1 512 ? -20.578 -3.895 13.82 1 90.44 512 GLY B CA 1
ATOM 10505 C C . GLY B 1 512 ? -21.406 -2.623 13.742 1 90.44 512 GLY B C 1
ATOM 10506 O O . GLY B 1 512 ? -21.062 -1.618 14.367 1 90.44 512 GLY B O 1
ATOM 10507 N N . ALA B 1 513 ? -22.312 -2.693 12.789 1 90.62 513 ALA B N 1
ATOM 10508 C CA . ALA B 1 513 ? -23.234 -1.571 12.617 1 90.62 513 ALA B CA 1
ATOM 10509 C C . ALA B 1 513 ? -24.266 -1.526 13.734 1 90.62 513 ALA B C 1
ATOM 10511 O O . ALA B 1 513 ? -24.75 -2.566 14.18 1 90.62 513 ALA B O 1
ATOM 10512 N N . MET B 1 514 ? -24.547 -0.347 14.086 1 86.38 514 MET B N 1
ATOM 10513 C CA . MET B 1 514 ? -25.578 -0.176 15.102 1 86.38 514 MET B CA 1
ATOM 10514 C C . MET B 1 514 ? -26.969 -0.152 14.469 1 86.38 514 MET B C 1
ATOM 10516 O O . MET B 1 514 ? -27.094 0.052 13.258 1 86.38 514 MET B O 1
ATOM 10520 N N . ASN B 1 515 ? -27.953 -0.505 15.086 1 80 515 ASN B N 1
ATOM 10521 C CA . ASN B 1 515 ? -29.281 -0.81 14.578 1 80 515 ASN B CA 1
ATOM 10522 C C . ASN B 1 515 ? -29.984 0.444 14.07 1 80 515 ASN B C 1
ATOM 10524 O O . ASN B 1 515 ? -30.562 0.438 12.977 1 80 515 ASN B O 1
ATOM 10528 N N . GLU B 1 516 ? -30.109 1.575 14.828 1 86.38 516 GLU B N 1
ATOM 10529 C CA . GLU B 1 516 ? -30.922 2.729 14.461 1 86.38 516 GLU B CA 1
ATOM 10530 C C . GLU B 1 516 ? -30.062 3.885 13.977 1 86.38 516 GLU B C 1
ATOM 10532 O O . GLU B 1 516 ? -29.219 4.402 14.719 1 86.38 516 GLU B O 1
ATOM 10537 N N . LYS B 1 517 ? -30.453 4.266 12.602 1 91.88 517 LYS B N 1
ATOM 10538 C CA . LYS B 1 517 ? -29.734 5.395 12.023 1 91.88 517 LYS B CA 1
ATOM 10539 C C . LYS B 1 517 ? -30.094 6.699 12.727 1 91.88 517 LYS B C 1
ATOM 10541 O O . LYS B 1 517 ? -31.156 6.801 13.344 1 91.88 517 LYS B O 1
ATOM 10546 N N . GLU B 1 518 ? -29.25 7.617 12.695 1 93.5 518 GLU B N 1
ATOM 10547 C CA . GLU B 1 518 ? -29.484 8.938 13.273 1 93.5 518 GLU B CA 1
ATOM 10548 C C . GLU B 1 518 ? -30.109 9.883 12.25 1 93.5 518 GLU B C 1
ATOM 10550 O O . GLU B 1 518 ? -29.844 9.781 11.055 1 93.5 518 GLU B O 1
ATOM 10555 N N . ASN B 1 519 ? -30.953 10.742 12.742 1 92.75 519 ASN B N 1
ATOM 10556 C CA . ASN B 1 519 ? -31.594 11.742 11.891 1 92.75 519 ASN B CA 1
ATOM 10557 C C . ASN B 1 519 ? -31.484 13.141 12.492 1 92.75 519 ASN B C 1
ATOM 10559 O O . ASN B 1 519 ? -30.719 13.359 13.43 1 92.75 519 ASN B O 1
ATOM 10563 N N . ASP B 1 520 ? -32.25 14.102 11.891 1 93 520 ASP B N 1
ATOM 10564 C CA . ASP B 1 520 ? -32.094 15.508 12.25 1 93 520 ASP B CA 1
ATOM 10565 C C . ASP B 1 520 ? -33.062 15.891 13.367 1 93 520 ASP B C 1
ATOM 10567 O O . ASP B 1 520 ? -33.062 17.047 13.82 1 93 520 ASP B O 1
ATOM 10571 N N . ASP B 1 521 ? -33.812 15.047 13.922 1 92.38 521 ASP B N 1
ATOM 10572 C CA . ASP B 1 521 ? -34.906 15.375 14.836 1 92.38 521 ASP B CA 1
ATOM 10573 C C . ASP B 1 521 ? -34.375 15.969 16.141 1 92.38 521 ASP B C 1
ATOM 10575 O O . ASP B 1 521 ? -34.938 16.953 16.641 1 92.38 521 ASP B O 1
ATOM 10579 N N . MET B 1 522 ? -33.406 15.398 16.609 1 93.44 522 MET B N 1
ATOM 10580 C CA . MET B 1 522 ? -32.844 15.875 17.859 1 93.44 522 MET B CA 1
ATOM 10581 C C . MET B 1 522 ? -32.312 17.297 17.734 1 93.44 522 MET B C 1
ATOM 10583 O O . MET B 1 522 ? -32.531 18.125 18.625 1 93.44 522 MET B O 1
ATOM 10587 N N . TYR B 1 523 ? -31.688 17.594 16.641 1 94.81 523 TYR B N 1
ATOM 10588 C CA . TYR B 1 523 ? -31.125 18.906 16.375 1 94.81 523 TYR B CA 1
ATOM 10589 C C . TYR B 1 523 ? -32.25 19.953 16.219 1 94.81 523 TYR B C 1
ATOM 10591 O O . TYR B 1 523 ? -32.156 21.031 16.797 1 94.81 523 TYR B O 1
ATOM 10599 N N . ILE B 1 524 ? -33.312 19.625 15.484 1 93.44 524 ILE B N 1
ATOM 10600 C CA . ILE B 1 524 ? -34.406 20.531 15.234 1 93.44 524 ILE B CA 1
ATOM 10601 C C . ILE B 1 524 ? -35.094 20.875 16.547 1 93.44 524 ILE B C 1
ATOM 10603 O O . ILE B 1 524 ? -35.406 22.047 16.797 1 93.44 524 ILE B O 1
ATOM 10607 N N . ARG B 1 525 ? -35.312 19.922 17.344 1 93.44 525 ARG B N 1
ATOM 10608 C CA . ARG B 1 525 ? -35.938 20.141 18.641 1 93.44 525 ARG B CA 1
ATOM 10609 C C . ARG B 1 525 ? -35.094 21.031 19.547 1 93.44 525 ARG B C 1
ATOM 10611 O O . ARG B 1 525 ? -35.625 21.922 20.203 1 93.44 525 ARG B O 1
ATOM 10618 N N . ALA B 1 526 ? -33.844 20.766 19.531 1 94.12 526 ALA B N 1
ATOM 10619 C CA . ALA B 1 526 ? -32.906 21.531 20.375 1 94.12 526 ALA B CA 1
ATOM 10620 C C . ALA B 1 526 ? -32.875 22.984 19.922 1 94.12 526 ALA B C 1
ATOM 10622 O O . ALA B 1 526 ? -32.812 23.906 20.75 1 94.12 526 ALA B O 1
ATOM 10623 N N . LEU B 1 527 ? -32.844 23.219 18.609 1 93.44 527 LEU B N 1
ATOM 10624 C CA . LEU B 1 527 ? -32.781 24.562 18.078 1 93.44 527 LEU B CA 1
ATOM 10625 C C . LEU B 1 527 ? -34.031 25.344 18.422 1 93.44 527 LEU B C 1
ATOM 10627 O O . LEU B 1 527 ? -33.969 26.531 18.75 1 93.44 527 LEU B O 1
ATOM 10631 N N . ARG B 1 528 ? -35.188 24.734 18.375 1 90.94 528 ARG B N 1
ATOM 10632 C CA . ARG B 1 528 ? -36.469 25.359 18.688 1 90.94 528 ARG B CA 1
ATOM 10633 C C . ARG B 1 528 ? -36.531 25.766 20.156 1 90.94 528 ARG B C 1
ATOM 10635 O O . ARG B 1 528 ? -37.094 26.797 20.484 1 90.94 528 ARG B O 1
ATOM 10642 N N . GLU B 1 529 ? -36 24.953 20.922 1 90.69 529 GLU B N 1
ATOM 10643 C CA . GLU B 1 529 ? -36.031 25.219 22.359 1 90.69 529 GLU B CA 1
ATOM 10644 C C . GLU B 1 529 ? -35.031 26.312 22.734 1 90.69 529 GLU B C 1
ATOM 10646 O O . GLU B 1 529 ? -35.25 27.047 23.688 1 90.69 529 GLU B O 1
ATOM 10651 N N . TRP B 1 530 ? -34 26.422 21.969 1 89.94 530 TRP B N 1
ATOM 10652 C CA . TRP B 1 530 ? -32.906 27.328 22.312 1 89.94 530 TRP B CA 1
ATOM 10653 C C . TRP B 1 530 ? -33.25 28.766 21.953 1 89.94 530 TRP B C 1
ATOM 10655 O O . TRP B 1 530 ? -32.844 29.703 22.641 1 89.94 530 TRP B O 1
ATOM 10665 N N . ILE B 1 531 ? -33.969 28.969 20.828 1 87.56 531 ILE B N 1
ATOM 10666 C CA . ILE B 1 531 ? -34.281 30.328 20.375 1 87.56 531 ILE B CA 1
ATOM 10667 C C . ILE B 1 531 ? -35.719 30.672 20.719 1 87.56 531 ILE B C 1
ATOM 10669 O O . ILE B 1 531 ? -36.656 29.984 20.281 1 87.56 531 ILE B O 1
ATOM 10673 N N . ALA B 1 532 ? -35.875 31.719 21.484 1 81.19 532 ALA B N 1
ATOM 10674 C CA . ALA B 1 532 ? -37.219 32.188 21.844 1 81.19 532 ALA B CA 1
ATOM 10675 C C . ALA B 1 532 ? -37.75 33.188 20.797 1 81.19 532 ALA B C 1
ATOM 10677 O O . ALA B 1 532 ? -37.812 34.375 21.031 1 81.19 532 ALA B O 1
ATOM 10678 N N . PHE B 1 533 ? -37.812 32.812 19.641 1 81.69 533 PHE B N 1
ATOM 10679 C CA . PHE B 1 533 ? -38.312 33.656 18.562 1 81.69 533 PHE B CA 1
ATOM 10680 C C . PHE B 1 533 ? -39.75 33.344 18.234 1 81.69 533 PHE B C 1
ATOM 10682 O O . PHE B 1 533 ? -40.094 32.188 17.984 1 81.69 533 PHE B O 1
ATOM 10689 N N . SER B 1 534 ? -40.688 34.219 18.609 1 74.31 534 SER B N 1
ATOM 10690 C CA . SER B 1 534 ? -42.094 34.094 18.219 1 74.31 534 SER B CA 1
ATOM 10691 C C . SER B 1 534 ? -42.625 35.375 17.594 1 74.31 534 SER B C 1
ATOM 10693 O O . SER B 1 534 ? -42.531 36.438 18.188 1 74.31 534 SER B O 1
ATOM 10695 N N . SER B 1 535 ? -42.531 35.438 16.312 1 69.12 535 SER B N 1
ATOM 10696 C CA . SER B 1 535 ? -43.031 36.656 15.711 1 69.12 535 SER B CA 1
ATOM 10697 C C . SER B 1 535 ? -44.375 36.438 15.055 1 69.12 535 SER B C 1
ATOM 10699 O O . SER B 1 535 ? -44.656 35.375 14.523 1 69.12 535 SER B O 1
ATOM 10701 N N . SER B 1 536 ? -45.25 37.406 15.297 1 65.94 536 SER B N 1
ATOM 10702 C CA . SER B 1 536 ? -46.594 37.438 14.703 1 65.94 536 SER B CA 1
ATOM 10703 C C . SER B 1 536 ? -46.531 37.812 13.227 1 65.94 536 SER B C 1
ATOM 10705 O O . SER B 1 536 ? -47.469 37.562 12.477 1 65.94 536 SER B O 1
ATOM 10707 N N . GLU B 1 537 ? -45.438 38.375 12.68 1 73.94 537 GLU B N 1
ATOM 10708 C CA . GLU B 1 537 ? -45.312 38.812 11.305 1 73.94 537 GLU B CA 1
ATOM 10709 C C . GLU B 1 537 ? -44.812 37.688 10.391 1 73.94 537 GLU B C 1
ATOM 10711 O O . GLU B 1 537 ? -44.219 36.75 10.859 1 73.94 537 GLU B O 1
ATOM 10716 N N . GLN B 1 538 ? -45.25 37.906 9.203 1 80.12 538 GLN B N 1
ATOM 10717 C CA . GLN B 1 538 ? -44.844 36.938 8.188 1 80.12 538 GLN B CA 1
ATOM 10718 C C . GLN B 1 538 ? -43.469 37.281 7.625 1 80.12 538 GLN B C 1
ATOM 10720 O O . GLN B 1 538 ? -43.281 38.344 7.027 1 80.12 538 GLN B O 1
ATOM 10725 N N . TRP B 1 539 ? -42.406 36.531 7.984 1 88.81 539 TRP B N 1
ATOM 10726 C CA . TRP B 1 539 ? -41.062 36.719 7.508 1 88.81 539 TRP B CA 1
ATOM 10727 C C . TRP B 1 539 ? -40.75 35.812 6.301 1 88.81 539 TRP B C 1
ATOM 10729 O O . TRP B 1 539 ? -41.219 34.688 6.242 1 88.81 539 TRP B O 1
ATOM 10739 N N . LYS B 1 540 ? -40.125 36.438 5.305 1 91.56 540 LYS B N 1
ATOM 10740 C CA . LYS B 1 540 ? -39.719 35.719 4.094 1 91.56 540 LYS B CA 1
ATOM 10741 C C . LYS B 1 540 ? -38.219 35.719 3.914 1 91.56 540 LYS B C 1
ATOM 10743 O O . LYS B 1 540 ? -37.562 36.75 4.105 1 91.56 540 LYS B O 1
ATOM 10748 N N . VAL B 1 541 ? -37.688 34.562 3.643 1 94.06 541 VAL B N 1
ATOM 10749 C CA . VAL B 1 541 ? -36.25 34.438 3.404 1 94.06 541 VAL B CA 1
ATOM 10750 C C . VAL B 1 541 ? -36 33.625 2.127 1 94.06 541 VAL B C 1
ATOM 10752 O O . VAL B 1 541 ? -36.688 32.656 1.868 1 94.06 541 VAL B O 1
ATOM 10755 N N . VAL B 1 542 ? -35.094 34.094 1.3 1 95.12 542 VAL B N 1
ATOM 10756 C CA . VAL B 1 542 ? -34.656 33.375 0.117 1 95.12 542 VAL B CA 1
ATOM 10757 C C . VAL B 1 542 ? -33.531 32.406 0.486 1 95.12 542 VAL B C 1
ATOM 10759 O O . VAL B 1 542 ? -32.531 32.812 1.08 1 95.12 542 VAL B O 1
ATOM 10762 N N . VAL B 1 543 ? -33.781 31.141 0.182 1 94.75 543 VAL B N 1
ATOM 10763 C CA . VAL B 1 543 ? -32.781 30.141 0.583 1 94.75 543 VAL B CA 1
ATOM 10764 C C . VAL B 1 543 ? -32.312 29.391 -0.646 1 94.75 543 VAL B C 1
ATOM 10766 O O . VAL B 1 543 ? -33.094 28.875 -1.438 1 94.75 543 VAL B O 1
ATOM 10769 N N . ALA B 1 544 ? -31.031 29.422 -0.817 1 92.44 544 ALA B N 1
ATOM 10770 C CA . ALA B 1 544 ? -30.359 28.562 -1.786 1 92.44 544 ALA B CA 1
ATOM 10771 C C . ALA B 1 544 ? -29.547 27.469 -1.083 1 92.44 544 ALA B C 1
ATOM 10773 O O . ALA B 1 544 ? -28.656 27.766 -0.297 1 92.44 544 ALA B O 1
ATOM 10774 N N . SER B 1 545 ? -29.938 26.219 -1.29 1 88.94 545 SER B N 1
ATOM 10775 C CA . SER B 1 545 ? -29.266 25.109 -0.6 1 88.94 545 SER B CA 1
ATOM 10776 C C . SER B 1 545 ? -29.234 23.859 -1.469 1 88.94 545 SER B C 1
ATOM 10778 O O . SER B 1 545 ? -29.984 23.75 -2.441 1 88.94 545 SER B O 1
ATOM 10780 N N . PRO B 1 546 ? -28.328 22.984 -1.095 1 85.75 546 PRO B N 1
ATOM 10781 C CA . PRO B 1 546 ? -28.422 21.641 -1.688 1 85.75 546 PRO B CA 1
ATOM 10782 C C . PRO B 1 546 ? -29.75 20.953 -1.385 1 85.75 546 PRO B C 1
ATOM 10784 O O . PRO B 1 546 ? -30.391 21.266 -0.371 1 85.75 546 PRO B O 1
ATOM 10787 N N . LEU B 1 547 ? -30.188 20.047 -2.205 1 85.88 547 LEU B N 1
ATOM 10788 C CA . LEU B 1 547 ? -31.484 19.375 -2.092 1 85.88 547 LEU B CA 1
ATOM 10789 C C . LEU B 1 547 ? -31.547 18.562 -0.804 1 85.88 547 LEU B C 1
ATOM 10791 O O . LEU B 1 547 ? -32.625 18.422 -0.218 1 85.88 547 LEU B O 1
ATOM 10795 N N . LEU B 1 548 ? -30.438 18.188 -0.366 1 87.31 548 LEU B N 1
ATOM 10796 C CA . LEU B 1 548 ? -30.359 17.328 0.81 1 87.31 548 LEU B CA 1
ATOM 10797 C C . LEU B 1 548 ? -30.828 18.078 2.059 1 87.31 548 LEU B C 1
ATOM 10799 O O . LEU B 1 548 ? -31.328 17.453 3.002 1 87.31 548 LEU B O 1
ATOM 10803 N N . PHE B 1 549 ? -30.656 19.406 2.064 1 89.75 549 PHE B N 1
ATOM 10804 C CA . PHE B 1 549 ? -30.953 20.203 3.25 1 89.75 549 PHE B CA 1
ATOM 10805 C C . PHE B 1 549 ? -32.406 20.672 3.248 1 89.75 549 PHE B C 1
ATOM 10807 O O . PHE B 1 549 ? -32.875 21.234 4.23 1 89.75 549 PHE B O 1
ATOM 10814 N N . ARG B 1 550 ? -33.094 20.5 2.193 1 89.56 550 ARG B N 1
ATOM 10815 C CA . ARG B 1 550 ? -34.406 21.141 2.02 1 89.56 550 ARG B CA 1
ATOM 10816 C C . ARG B 1 550 ? -35.375 20.703 3.117 1 89.56 550 ARG B C 1
ATOM 10818 O O . ARG B 1 550 ? -36.125 21.531 3.646 1 89.56 550 ARG B O 1
ATOM 10825 N N . ASP B 1 551 ? -35.281 19.422 3.426 1 90 551 ASP B N 1
ATOM 10826 C CA . ASP B 1 551 ? -36.188 18.906 4.438 1 90 551 ASP B CA 1
ATOM 10827 C C . ASP B 1 551 ? -35.906 19.5 5.809 1 90 551 ASP B C 1
ATOM 10829 O O . ASP B 1 551 ? -36.812 19.969 6.508 1 90 551 ASP B O 1
ATOM 10833 N N . ILE B 1 552 ? -34.656 19.531 6.184 1 92.56 552 ILE B N 1
ATOM 10834 C CA . ILE B 1 552 ? -34.281 20.031 7.5 1 92.56 552 ILE B CA 1
ATOM 10835 C C . ILE B 1 552 ? -34.531 21.547 7.566 1 92.56 552 ILE B C 1
ATOM 10837 O O . ILE B 1 552 ? -34.969 22.062 8.602 1 92.56 552 ILE B O 1
ATOM 10841 N N . ILE B 1 553 ? -34.219 22.25 6.504 1 93.69 553 ILE B N 1
ATOM 10842 C CA . ILE B 1 553 ? -34.406 23.703 6.465 1 93.69 553 ILE B CA 1
ATOM 10843 C C . ILE B 1 553 ? -35.906 24.031 6.547 1 93.69 553 ILE B C 1
ATOM 10845 O O . ILE B 1 553 ? -36.312 24.891 7.34 1 93.69 553 ILE B O 1
ATOM 10849 N N . HIS B 1 554 ? -36.656 23.328 5.773 1 92.31 554 HIS B N 1
ATOM 10850 C CA . HIS B 1 554 ? -38.094 23.578 5.734 1 92.31 554 HIS B CA 1
ATOM 10851 C C . HIS B 1 554 ? -38.75 23.281 7.086 1 92.31 554 HIS B C 1
ATOM 10853 O O . HIS B 1 554 ? -39.5 24.109 7.598 1 92.31 554 HIS B O 1
ATOM 10859 N N . HIS B 1 555 ? -38.406 22.172 7.645 1 91.06 555 HIS B N 1
ATOM 10860 C CA . HIS B 1 555 ? -38.969 21.781 8.93 1 91.06 555 HIS B CA 1
ATOM 10861 C C . HIS B 1 555 ? -38.594 22.766 10.031 1 91.06 555 HIS B C 1
ATOM 10863 O O . HIS B 1 555 ? -39.406 23.125 10.875 1 91.06 555 HIS B O 1
ATOM 10869 N N . THR B 1 556 ? -37.406 23.156 9.984 1 91.38 556 THR B N 1
ATOM 10870 C CA . THR B 1 556 ? -36.906 24.062 11.023 1 91.38 556 THR B CA 1
ATOM 10871 C C . THR B 1 556 ? -37.531 25.453 10.875 1 91.38 556 THR B C 1
ATOM 10873 O O . THR B 1 556 ? -38.062 26 11.844 1 91.38 556 THR B O 1
ATOM 10876 N N . LEU B 1 557 ? -37.5 26.031 9.688 1 90.62 557 LEU B N 1
ATOM 10877 C CA . LEU B 1 557 ? -37.969 27.391 9.484 1 90.62 557 LEU B CA 1
ATOM 10878 C C . LEU B 1 557 ? -39.5 27.453 9.609 1 90.62 557 LEU B C 1
ATOM 10880 O O . LEU B 1 557 ? -40.031 28.469 10.047 1 90.62 557 LEU B O 1
ATOM 10884 N N . GLN B 1 558 ? -40.125 26.406 9.227 1 86.69 558 GLN B N 1
ATOM 10885 C CA . GLN B 1 558 ? -41.594 26.359 9.375 1 86.69 558 GLN B CA 1
ATOM 10886 C C . GLN B 1 558 ? -42 26.375 10.844 1 86.69 558 GLN B C 1
ATOM 10888 O O . GLN B 1 558 ? -43.031 26.938 11.195 1 86.69 558 GLN B O 1
ATOM 10893 N N . SER B 1 559 ? -41.219 25.797 11.609 1 85.44 559 SER B N 1
ATOM 10894 C CA . SER B 1 559 ? -41.5 25.781 13.039 1 85.44 559 SER B CA 1
ATOM 10895 C C . SER B 1 559 ? -41.438 27.188 13.625 1 85.44 559 SER B C 1
ATOM 10897 O O . SER B 1 559 ? -42.031 27.438 14.68 1 85.44 559 SER B O 1
ATOM 10899 N N . PHE B 1 560 ? -40.844 28.156 13 1 87.44 560 PHE B N 1
ATOM 10900 C CA . PHE B 1 560 ? -40.781 29.547 13.445 1 87.44 560 PHE B CA 1
ATOM 10901 C C . PHE B 1 560 ? -41.688 30.438 12.609 1 87.44 560 PHE B C 1
ATOM 10903 O O . PHE B 1 560 ? -41.594 31.656 12.672 1 87.44 560 PHE B O 1
ATOM 10910 N N . ALA B 1 561 ? -42.469 29.859 11.742 1 85.31 561 ALA B N 1
ATOM 10911 C CA . ALA B 1 561 ? -43.438 30.547 10.891 1 85.31 561 ALA B CA 1
ATOM 10912 C C . ALA B 1 561 ? -42.75 31.453 9.875 1 85.31 561 ALA B C 1
ATOM 10914 O O . ALA B 1 561 ? -43.188 32.594 9.656 1 85.31 561 ALA B O 1
ATOM 10915 N N . ILE B 1 562 ? -41.719 30.953 9.383 1 89.75 562 ILE B N 1
ATOM 10916 C CA . ILE B 1 562 ? -40.969 31.688 8.359 1 89.75 562 ILE B CA 1
ATOM 10917 C C . ILE B 1 562 ? -41.25 31.078 6.988 1 89.75 562 ILE B C 1
ATOM 10919 O O . ILE B 1 562 ? -41.188 29.859 6.824 1 89.75 562 ILE B O 1
ATOM 10923 N N . GLU B 1 563 ? -41.531 31.906 6.059 1 91.5 563 GLU B N 1
ATOM 10924 C CA . GLU B 1 563 ? -41.75 31.438 4.691 1 91.5 563 GLU B CA 1
ATOM 10925 C C . GLU B 1 563 ? -40.438 31.344 3.926 1 91.5 563 GLU B C 1
ATOM 10927 O O . GLU B 1 563 ? -39.656 32.312 3.879 1 91.5 563 GLU B O 1
ATOM 10932 N N . VAL B 1 564 ? -40.219 30.172 3.355 1 93.38 564 VAL B N 1
ATOM 10933 C CA . VAL B 1 564 ? -38.969 29.906 2.645 1 93.38 564 VAL B CA 1
ATOM 10934 C C . VAL B 1 564 ? -39.219 30 1.14 1 93.38 564 VAL B C 1
ATOM 10936 O O . VAL B 1 564 ? -40.094 29.344 0.603 1 93.38 564 VAL B O 1
ATOM 10939 N N . ILE B 1 565 ? -38.438 30.844 0.508 1 94.25 565 ILE B N 1
ATOM 10940 C CA . ILE B 1 565 ? -38.438 30.922 -0.949 1 94.25 565 ILE B CA 1
ATOM 10941 C C . ILE B 1 565 ? -37.188 30.203 -1.496 1 94.25 565 ILE B C 1
ATOM 10943 O O . ILE B 1 565 ? -36.062 30.672 -1.316 1 94.25 565 ILE B O 1
ATOM 10947 N N . TRP B 1 566 ? -37.469 29.141 -2.162 1 93.38 566 TRP B N 1
ATOM 10948 C CA . TRP B 1 566 ? -36.375 28.297 -2.646 1 93.38 566 TRP B CA 1
ATOM 10949 C C . TRP B 1 566 ? -35.844 28.812 -3.982 1 93.38 566 TRP B C 1
ATOM 10951 O O . TRP B 1 566 ? -36.625 29.266 -4.832 1 93.38 566 TRP B O 1
ATOM 10961 N N . THR B 1 567 ? -34.531 28.797 -4.078 1 90.62 567 THR B N 1
ATOM 10962 C CA . THR B 1 567 ? -33.906 29.109 -5.359 1 90.62 567 THR B CA 1
ATOM 10963 C C . THR B 1 567 ? -32.781 28.125 -5.676 1 90.62 567 THR B C 1
ATOM 10965 O O . THR B 1 567 ? -32.062 27.688 -4.773 1 90.62 567 THR B O 1
ATOM 10968 N N . GLU B 1 568 ? -32.656 27.719 -6.879 1 82.75 568 GLU B N 1
ATOM 10969 C CA . GLU B 1 568 ? -31.625 26.75 -7.277 1 82.75 568 GLU B CA 1
ATOM 10970 C C . GLU B 1 568 ? -30.375 27.453 -7.785 1 82.75 568 GLU B C 1
ATOM 10972 O O . GLU B 1 568 ? -29.281 26.906 -7.73 1 82.75 568 GLU B O 1
ATOM 10977 N N . ASN B 1 569 ? -30.547 28.656 -8.219 1 81.25 569 ASN B N 1
ATOM 10978 C CA . ASN B 1 569 ? -29.438 29.406 -8.797 1 81.25 569 ASN B CA 1
ATOM 10979 C C . ASN B 1 569 ? -28.703 30.219 -7.738 1 81.25 569 ASN B C 1
ATOM 10981 O O . ASN B 1 569 ? -29.297 31.078 -7.078 1 81.25 569 ASN B O 1
ATOM 10985 N N . CYS B 1 570 ? -27.375 29.984 -7.555 1 80.88 570 CYS B N 1
ATOM 10986 C CA . CYS B 1 570 ? -26.594 30.625 -6.5 1 80.88 570 CYS B CA 1
ATOM 10987 C C . CYS B 1 570 ? -25.859 31.844 -7.031 1 80.88 570 CYS B C 1
ATOM 10989 O O . CYS B 1 570 ? -25 32.406 -6.344 1 80.88 570 CYS B O 1
ATOM 10991 N N . ASP B 1 571 ? -26.25 32.25 -8.156 1 87.44 571 ASP B N 1
ATOM 10992 C CA . ASP B 1 571 ? -25.609 33.438 -8.711 1 87.44 571 ASP B CA 1
ATOM 10993 C C . ASP B 1 571 ? -26.078 34.719 -7.992 1 87.44 571 ASP B C 1
ATOM 10995 O O . ASP B 1 571 ? -27.266 34.844 -7.684 1 87.44 571 ASP B O 1
ATOM 10999 N N . ASP B 1 572 ? -25.219 35.625 -7.777 1 90.19 572 ASP B N 1
ATOM 11000 C CA . ASP B 1 572 ? -25.5 36.812 -7.008 1 90.19 572 ASP B CA 1
ATOM 11001 C C . ASP B 1 572 ? -26.609 37.656 -7.656 1 90.19 572 ASP B C 1
ATOM 11003 O O . ASP B 1 572 ? -27.469 38.188 -6.961 1 90.19 572 ASP B O 1
ATOM 11007 N N . GLU B 1 573 ? -26.531 37.75 -9.008 1 90.44 573 GLU B N 1
ATOM 11008 C CA . GLU B 1 573 ? -27.531 38.531 -9.711 1 90.44 573 GLU B CA 1
ATOM 11009 C C . GLU B 1 573 ? -28.922 37.906 -9.594 1 90.44 573 GLU B C 1
ATOM 11011 O O . GLU B 1 573 ? -29.906 38.625 -9.422 1 90.44 573 GLU B O 1
ATOM 11016 N N . HIS B 1 574 ? -28.938 36.688 -9.656 1 92.19 574 HIS B N 1
ATOM 11017 C CA . HIS B 1 574 ? -30.203 35.969 -9.555 1 92.19 574 HIS B CA 1
ATOM 11018 C C . HIS B 1 574 ? -30.781 36.094 -8.148 1 92.19 574 HIS B C 1
ATOM 11020 O O . HIS B 1 574 ? -32 36.25 -7.984 1 92.19 574 HIS B O 1
ATOM 11026 N N . ILE B 1 575 ? -29.969 35.969 -7.203 1 92.62 575 ILE B N 1
ATOM 11027 C CA . ILE B 1 575 ? -30.406 36.094 -5.816 1 92.62 575 ILE B CA 1
ATOM 11028 C C . ILE B 1 575 ? -30.953 37.469 -5.559 1 92.62 575 ILE B C 1
ATOM 11030 O O . ILE B 1 575 ? -31.969 37.625 -4.879 1 92.62 575 ILE B O 1
ATOM 11034 N N . ARG B 1 576 ? -30.328 38.5 -6.078 1 92 576 ARG B N 1
ATOM 11035 C CA . ARG B 1 576 ? -30.781 39.875 -5.938 1 92 576 ARG B CA 1
ATOM 11036 C C . ARG B 1 576 ? -32.156 40.062 -6.543 1 92 576 ARG B C 1
ATOM 11038 O O . ARG B 1 576 ? -33.031 40.688 -5.945 1 92 576 ARG B O 1
ATOM 11045 N N . GLU B 1 577 ? -32.375 39.5 -7.668 1 92.56 577 GLU B N 1
ATOM 11046 C CA . GLU B 1 577 ? -33.656 39.594 -8.352 1 92.56 577 GLU B CA 1
ATOM 11047 C C . GLU B 1 577 ? -34.75 38.906 -7.547 1 92.56 577 GLU B C 1
ATOM 11049 O O . GLU B 1 577 ? -35.875 39.406 -7.469 1 92.56 577 GLU B O 1
ATOM 11054 N N . GLN B 1 578 ? -34.406 37.812 -6.977 1 93.38 578 GLN B N 1
ATOM 11055 C CA . GLN B 1 578 ? -35.375 37.062 -6.203 1 93.38 578 GLN B CA 1
ATOM 11056 C C . GLN B 1 578 ? -35.781 37.812 -4.934 1 93.38 578 GLN B C 1
ATOM 11058 O O . GLN B 1 578 ? -36.938 37.812 -4.531 1 93.38 578 GLN B O 1
ATOM 11063 N N . ILE B 1 579 ? -34.812 38.375 -4.27 1 93.31 579 ILE B N 1
ATOM 11064 C CA . ILE B 1 579 ? -35.094 39.156 -3.064 1 93.31 579 ILE B CA 1
ATOM 11065 C C . ILE B 1 579 ? -36.031 40.312 -3.389 1 93.31 579 ILE B C 1
ATOM 11067 O O . ILE B 1 579 ? -37 40.562 -2.643 1 93.31 579 ILE B O 1
ATOM 11071 N N . ASN B 1 580 ? -35.812 41 -4.496 1 91.94 580 ASN B N 1
ATOM 11072 C CA . ASN B 1 580 ? -36.625 42.125 -4.898 1 91.94 580 ASN B CA 1
ATOM 11073 C C . ASN B 1 580 ? -38.031 41.719 -5.312 1 91.94 580 ASN B C 1
ATOM 11075 O O . ASN B 1 580 ? -39 42.375 -4.969 1 91.94 580 ASN B O 1
ATOM 11079 N N . HIS B 1 581 ? -38.062 40.656 -6 1 92.81 581 HIS B N 1
ATOM 11080 C CA . HIS B 1 581 ? -39.344 40.188 -6.516 1 92.81 581 HIS B CA 1
ATOM 11081 C C . HIS B 1 581 ? -40.25 39.719 -5.387 1 92.81 581 HIS B C 1
ATOM 11083 O O . HIS B 1 581 ? -41.438 40 -5.391 1 92.81 581 HIS B O 1
ATOM 11089 N N . GLU B 1 582 ? -39.688 39.031 -4.445 1 92.44 582 GLU B N 1
ATOM 11090 C CA . GLU B 1 582 ? -40.469 38.438 -3.377 1 92.44 582 GLU B CA 1
ATOM 11091 C C . GLU B 1 582 ? -40.531 39.344 -2.152 1 92.44 582 GLU B C 1
ATOM 11093 O O . GLU B 1 582 ? -41.281 39.062 -1.201 1 92.44 582 GLU B O 1
ATOM 11098 N N . GLN B 1 583 ? -39.844 40.438 -2.17 1 89.19 583 GLN B N 1
ATOM 11099 C CA . GLN B 1 583 ? -39.75 41.344 -1.044 1 89.19 583 GLN B CA 1
ATOM 11100 C C . GLN B 1 583 ? -39.344 40.625 0.235 1 89.19 583 GLN B C 1
ATOM 11102 O O . GLN B 1 583 ? -40.031 40.75 1.264 1 89.19 583 GLN B O 1
ATOM 11107 N N . ALA B 1 584 ? -38.344 39.812 0.053 1 92.88 584 ALA B N 1
ATOM 11108 C CA . ALA B 1 584 ? -37.812 39.062 1.186 1 92.88 584 ALA B CA 1
ATOM 11109 C C . ALA B 1 584 ? -36.906 39.938 2.051 1 92.88 584 ALA B C 1
ATOM 11111 O O . ALA B 1 584 ? -36.406 40.969 1.594 1 92.88 584 ALA B O 1
ATOM 11112 N N . GLN B 1 585 ? -36.719 39.562 3.254 1 91.62 585 GLN B N 1
ATOM 11113 C CA . GLN B 1 585 ? -35.875 40.312 4.184 1 91.62 585 GLN B CA 1
ATOM 11114 C C . GLN B 1 585 ? -34.406 40.156 3.857 1 91.62 585 GLN B C 1
ATOM 11116 O O . GLN B 1 585 ? -33.625 41.125 3.953 1 91.62 585 GLN B O 1
ATOM 11121 N N . PHE B 1 586 ? -33.969 38.969 3.615 1 94.06 586 PHE B N 1
ATOM 11122 C CA . PHE B 1 586 ? -32.594 38.688 3.182 1 94.06 586 PHE B CA 1
ATOM 11123 C C . PHE B 1 586 ? -32.531 37.312 2.502 1 94.06 586 PHE B C 1
ATOM 11125 O O . PHE B 1 586 ? -33.562 36.656 2.326 1 94.06 586 PHE B O 1
ATOM 11132 N N . ALA B 1 587 ? -31.391 36.969 2.006 1 95.5 587 ALA B N 1
ATOM 11133 C CA . ALA B 1 587 ? -31.172 35.656 1.393 1 95.5 587 ALA B CA 1
ATOM 11134 C C . ALA B 1 587 ? -29.969 34.969 2.021 1 95.5 587 ALA B C 1
ATOM 11136 O O . ALA B 1 587 ? -29.031 35.625 2.479 1 95.5 587 ALA B O 1
ATOM 11137 N N . ILE B 1 588 ? -30.047 33.625 2.109 1 94.94 588 ILE B N 1
ATOM 11138 C CA . ILE B 1 588 ? -28.953 32.844 2.641 1 94.94 588 ILE B CA 1
ATOM 11139 C C . ILE B 1 588 ? -28.594 31.719 1.655 1 94.94 588 ILE B C 1
ATOM 11141 O O . ILE B 1 588 ? -29.484 31.047 1.136 1 94.94 588 ILE B O 1
ATOM 11145 N N . VAL B 1 589 ? -27.391 31.625 1.348 1 94.62 589 VAL B N 1
ATOM 11146 C CA . VAL B 1 589 ? -26.875 30.594 0.461 1 94.62 589 VAL B CA 1
ATOM 11147 C C . VAL B 1 589 ? -26 29.625 1.252 1 94.62 589 VAL B C 1
ATOM 11149 O O . VAL B 1 589 ? -24.922 30 1.731 1 94.62 589 VAL B O 1
ATOM 11152 N N . PHE B 1 590 ? -26.406 28.375 1.305 1 93.06 590 PHE B N 1
ATOM 11153 C CA . PHE B 1 590 ? -25.688 27.359 2.076 1 93.06 590 PHE B CA 1
ATOM 11154 C C . PHE B 1 590 ? -24.594 26.719 1.24 1 93.06 590 PHE B C 1
ATOM 11156 O O . PHE B 1 590 ? -24.734 26.562 0.026 1 93.06 590 PHE B O 1
ATOM 11163 N N . ASP B 1 591 ? -23.516 26.375 1.915 1 89.25 591 ASP B N 1
ATOM 11164 C CA . ASP B 1 591 ? -22.484 25.594 1.246 1 89.25 591 ASP B CA 1
ATOM 11165 C C . ASP B 1 591 ? -22.828 24.109 1.246 1 89.25 591 ASP B C 1
ATOM 11167 O O . ASP B 1 591 ? -23.922 23.719 1.678 1 89.25 591 ASP B O 1
ATOM 11171 N N . HIS B 1 592 ? -22 23.281 0.815 1 85.12 592 HIS B N 1
ATOM 11172 C CA . HIS B 1 592 ? -22.266 21.859 0.629 1 85.12 592 HIS B CA 1
ATOM 11173 C C . HIS B 1 592 ? -22.406 21.156 1.969 1 85.12 592 HIS B C 1
ATOM 11175 O O . HIS B 1 592 ? -23 20.062 2.043 1 85.12 592 HIS B O 1
ATOM 11181 N N . SER B 1 593 ? -21.906 21.734 3.107 1 88.31 593 SER B N 1
ATOM 11182 C CA . SER B 1 593 ? -21.953 21.078 4.41 1 88.31 593 SER B CA 1
ATOM 11183 C C . SER B 1 593 ? -22.984 21.734 5.324 1 88.31 593 SER B C 1
ATOM 11185 O O . SER B 1 593 ? -23.359 21.156 6.348 1 88.31 593 SER B O 1
ATOM 11187 N N . GLY B 1 594 ? -23.391 22.938 4.969 1 88.38 594 GLY B N 1
ATOM 11188 C CA . GLY B 1 594 ? -24.328 23.672 5.793 1 88.38 594 GLY B CA 1
ATOM 11189 C C . GLY B 1 594 ? -23.672 24.453 6.91 1 88.38 594 GLY B C 1
ATOM 11190 O O . GLY B 1 594 ? -24.344 25.203 7.625 1 88.38 594 GLY B O 1
ATOM 11191 N N . GLU B 1 595 ? -22.406 24.266 7.031 1 91.06 595 GLU B N 1
ATOM 11192 C CA . GLU B 1 595 ? -21.672 24.969 8.07 1 91.06 595 GLU B CA 1
ATOM 11193 C C . GLU B 1 595 ? -21.375 26.406 7.656 1 91.06 595 GLU B C 1
ATOM 11195 O O . GLU B 1 595 ? -21.547 27.344 8.445 1 91.06 595 GLU B O 1
ATOM 11200 N N . ARG B 1 596 ? -20.922 26.578 6.461 1 90 596 ARG B N 1
ATOM 11201 C CA . ARG B 1 596 ? -20.656 27.922 5.938 1 90 596 ARG B CA 1
ATOM 11202 C C . ARG B 1 596 ? -21.797 28.406 5.062 1 90 596 ARG B C 1
ATOM 11204 O O . ARG B 1 596 ? -22.562 27.594 4.523 1 90 596 ARG B O 1
ATOM 11211 N N . PHE B 1 597 ? -21.938 29.734 5.008 1 93.75 597 PHE B N 1
ATOM 11212 C CA . PHE B 1 597 ? -23.031 30.312 4.25 1 93.75 597 PHE B CA 1
ATOM 11213 C C . PHE B 1 597 ? -22.734 31.766 3.885 1 93.75 597 PHE B C 1
ATOM 11215 O O . PHE B 1 597 ? -21.859 32.406 4.496 1 93.75 597 PHE B O 1
ATOM 11222 N N . ARG B 1 598 ? -23.391 32.188 2.92 1 94.12 598 ARG B N 1
ATOM 11223 C CA . ARG B 1 598 ? -23.359 33.594 2.512 1 94.12 598 ARG B CA 1
ATOM 11224 C C . ARG B 1 598 ? -24.734 34.25 2.732 1 94.12 598 ARG B C 1
ATOM 11226 O O . ARG B 1 598 ? -25.766 33.594 2.523 1 94.12 598 ARG B O 1
ATOM 11233 N N . ILE B 1 599 ? -24.641 35.469 3.145 1 95.5 599 ILE B N 1
ATOM 11234 C CA . ILE B 1 599 ? -25.875 36.188 3.408 1 95.5 599 ILE B CA 1
ATOM 11235 C C . ILE B 1 599 ? -25.953 37.406 2.506 1 95.5 599 ILE B C 1
ATOM 11237 O O . ILE B 1 599 ? -24.953 38.094 2.281 1 95.5 599 ILE B O 1
ATOM 11241 N N . PHE B 1 600 ? -27.141 37.594 1.957 1 95.5 600 PHE B N 1
ATOM 11242 C CA . PHE B 1 600 ? -27.469 38.781 1.171 1 95.5 600 PHE B CA 1
ATOM 11243 C C . PHE B 1 600 ? -28.484 39.625 1.894 1 95.5 600 PHE B C 1
ATOM 11245 O O . PHE B 1 600 ? -29.438 39.125 2.48 1 95.5 600 PHE B O 1
ATOM 11252 N N . ASP B 1 601 ? -28.219 40.938 1.884 1 93.44 601 ASP B N 1
ATOM 11253 C CA . ASP B 1 601 ? -29.156 41.812 2.568 1 93.44 601 ASP B CA 1
ATOM 11254 C C . ASP B 1 601 ? -30.406 42.062 1.723 1 93.44 601 ASP B C 1
ATOM 11256 O O . ASP B 1 601 ? -30.562 41.469 0.65 1 93.44 601 ASP B O 1
ATOM 11260 N N . GLY B 1 602 ? -31.328 42.906 2.223 1 91.56 602 GLY B N 1
ATOM 11261 C CA . GLY B 1 602 ? -32.594 43.156 1.579 1 91.56 602 GLY B CA 1
ATOM 11262 C C . GLY B 1 602 ? -32.469 43.844 0.237 1 91.56 602 GLY B C 1
ATOM 11263 O O . GLY B 1 602 ? -33.406 43.844 -0.564 1 91.56 602 GLY B O 1
ATOM 11264 N N . GLN B 1 603 ? -31.297 44.375 -0.049 1 90.56 603 GLN B N 1
ATOM 11265 C CA . GLN B 1 603 ? -31.047 45.062 -1.319 1 90.56 603 GLN B CA 1
ATOM 11266 C C . GLN B 1 603 ? -30.312 44.156 -2.297 1 90.56 603 GLN B C 1
ATOM 11268 O O . GLN B 1 603 ? -30 44.531 -3.418 1 90.56 603 GLN B O 1
ATOM 11273 N N . GLY B 1 604 ? -30.016 43 -1.82 1 91.19 604 GLY B N 1
ATOM 11274 C CA . GLY B 1 604 ? -29.359 42 -2.68 1 91.19 604 GLY B CA 1
ATOM 11275 C C . GLY B 1 604 ? -27.859 42.125 -2.682 1 91.19 604 GLY B C 1
ATOM 11276 O O . GLY B 1 604 ? -27.188 41.656 -3.609 1 91.19 604 GLY B O 1
ATOM 11277 N N . ILE B 1 605 ? -27.344 42.75 -1.774 1 91.94 605 ILE B N 1
ATOM 11278 C CA . ILE B 1 605 ? -25.891 42.906 -1.686 1 91.94 605 ILE B CA 1
ATOM 11279 C C . ILE B 1 605 ? -25.328 41.844 -0.716 1 91.94 605 ILE B C 1
ATOM 11281 O O . ILE B 1 605 ? -25.797 41.75 0.419 1 91.94 605 ILE B O 1
ATOM 11285 N N . ALA B 1 606 ? -24.359 41.156 -1.206 1 93.81 606 ALA B N 1
ATOM 11286 C CA . ALA B 1 606 ? -23.734 40.156 -0.369 1 93.81 606 ALA B CA 1
ATOM 11287 C C . ALA B 1 606 ? -22.922 40.781 0.759 1 93.81 606 ALA B C 1
ATOM 11289 O O . ALA B 1 606 ? -22.25 41.781 0.555 1 93.81 606 ALA B O 1
ATOM 11290 N N . LEU B 1 607 ? -23.031 40.219 1.917 1 92.38 607 LEU B N 1
ATOM 11291 C CA . LEU B 1 607 ? -22.234 40.719 3.049 1 92.38 607 LEU B CA 1
ATOM 11292 C C . LEU B 1 607 ? -20.781 40.312 2.906 1 92.38 607 LEU B C 1
ATOM 11294 O O . LEU B 1 607 ? -20.469 39.219 2.453 1 92.38 607 LEU B O 1
ATOM 11298 N N . THR B 1 608 ? -19.891 41.219 3.23 1 88.88 608 THR B N 1
ATOM 11299 C CA . THR B 1 608 ? -18.469 40.938 3.213 1 88.88 608 THR B CA 1
ATOM 11300 C C . THR B 1 608 ? -18.062 40.094 4.43 1 88.88 608 THR B C 1
ATOM 11302 O O . THR B 1 608 ? -18.844 39.969 5.379 1 88.88 608 THR B O 1
ATOM 11305 N N . LYS B 1 609 ? -16.875 39.594 4.406 1 88.44 609 LYS B N 1
ATOM 11306 C CA . LYS B 1 609 ? -16.359 38.812 5.523 1 88.44 609 LYS B CA 1
ATOM 11307 C C . LYS B 1 609 ? -16.312 39.625 6.801 1 88.44 609 LYS B C 1
ATOM 11309 O O . LYS B 1 609 ? -16.594 39.125 7.891 1 88.44 609 LYS B O 1
ATOM 11314 N N . GLU B 1 610 ? -16.031 40.844 6.688 1 87.62 610 GLU B N 1
ATOM 11315 C CA . GLU B 1 610 ? -15.938 41.75 7.832 1 87.62 610 GLU B CA 1
ATOM 11316 C C . GLU B 1 610 ? -17.312 42.031 8.422 1 87.62 610 GLU B C 1
ATOM 11318 O O . GLU B 1 610 ? -17.484 42.062 9.641 1 87.62 610 GLU B O 1
ATOM 11323 N N . GLU B 1 611 ? -18.219 42.219 7.5 1 89.31 611 GLU B N 1
ATOM 11324 C CA . GLU B 1 611 ? -19.578 42.469 7.965 1 89.31 611 GLU B CA 1
ATOM 11325 C C . GLU B 1 611 ? -20.141 41.219 8.664 1 89.31 611 GLU B C 1
ATOM 11327 O O . GLU B 1 611 ? -20.875 41.375 9.648 1 89.31 611 GLU B O 1
ATOM 11332 N N . MET B 1 612 ? -19.812 40.156 8.164 1 91.44 612 MET B N 1
ATOM 11333 C CA . MET B 1 612 ? -20.297 38.906 8.742 1 91.44 612 MET B CA 1
ATOM 11334 C C . MET B 1 612 ? -19.766 38.719 10.164 1 91.44 612 MET B C 1
ATOM 11336 O O . MET B 1 612 ? -20.516 38.281 11.055 1 91.44 612 MET B O 1
ATOM 11340 N N . ILE B 1 613 ? -18.5 38.938 10.359 1 90.94 613 ILE B N 1
ATOM 11341 C CA . ILE B 1 613 ? -17.922 38.781 11.688 1 90.94 613 ILE B CA 1
ATOM 11342 C C . ILE B 1 613 ? -18.531 39.812 12.633 1 90.94 613 ILE B C 1
ATOM 11344 O O . ILE B 1 613 ? -18.703 39.531 13.828 1 90.94 613 ILE B O 1
ATOM 11348 N N . SER B 1 614 ? -18.781 41.031 12.125 1 90.06 614 SER B N 1
ATOM 11349 C CA . SER B 1 614 ? -19.438 42.062 12.938 1 90.06 614 SER B CA 1
ATOM 11350 C C . SER B 1 614 ? -20.828 41.625 13.359 1 90.06 614 SER B C 1
ATOM 11352 O O . SER B 1 614 ? -21.234 41.875 14.5 1 90.06 614 SER B O 1
ATOM 11354 N N . LEU B 1 615 ? -21.516 41.094 12.406 1 90.31 615 LEU B N 1
ATOM 11355 C CA . LEU B 1 615 ? -22.844 40.594 12.719 1 90.31 615 LEU B CA 1
ATOM 11356 C C . LEU B 1 615 ? -22.781 39.469 13.758 1 90.31 615 LEU B C 1
ATOM 11358 O O . LEU B 1 615 ? -23.641 39.375 14.625 1 90.31 615 LEU B O 1
ATOM 11362 N N . HIS B 1 616 ? -21.812 38.625 13.609 1 91.75 616 HIS B N 1
ATOM 11363 C CA . HIS B 1 616 ? -21.578 37.562 14.578 1 91.75 616 HIS B CA 1
ATOM 11364 C C . HIS B 1 616 ? -21.375 38.125 15.984 1 91.75 616 HIS B C 1
ATOM 11366 O O . HIS B 1 616 ? -21.969 37.625 16.938 1 91.75 616 HIS B O 1
ATOM 11372 N N . VAL B 1 617 ? -20.578 39.156 16.094 1 91.5 617 VAL B N 1
ATOM 11373 C CA . VAL B 1 617 ? -20.312 39.75 17.375 1 91.5 617 VAL B CA 1
ATOM 11374 C C . VAL B 1 617 ? -21.594 40.375 17.938 1 91.5 617 VAL B C 1
ATOM 11376 O O . VAL B 1 617 ? -21.922 40.188 19.109 1 91.5 617 VAL B O 1
ATOM 11379 N N . LEU B 1 618 ? -22.328 41.031 17.094 1 90 618 LEU B N 1
ATOM 11380 C CA . LEU B 1 618 ? -23.562 41.719 17.5 1 90 618 LEU B CA 1
ATOM 11381 C C . LEU B 1 618 ? -24.594 40.719 18.016 1 90 618 LEU B C 1
ATOM 11383 O O . LEU B 1 618 ? -25.109 40.844 19.125 1 90 618 LEU B O 1
ATOM 11387 N N . VAL B 1 619 ? -24.797 39.688 17.219 1 88.81 619 VAL B N 1
ATOM 11388 C CA . VAL B 1 619 ? -25.828 38.688 17.531 1 88.81 619 VAL B CA 1
ATOM 11389 C C . VAL B 1 619 ? -25.438 37.875 18.766 1 88.81 619 VAL B C 1
ATOM 11391 O O . VAL B 1 619 ? -26.266 37.625 19.625 1 88.81 619 VAL B O 1
ATOM 11394 N N . SER B 1 620 ? -24.203 37.5 18.828 1 89.56 620 SER B N 1
ATOM 11395 C CA . SER B 1 620 ? -23.734 36.656 19.938 1 89.56 620 SER B CA 1
ATOM 11396 C C . SER B 1 620 ? -23.797 37.406 21.25 1 89.56 620 SER B C 1
ATOM 11398 O O . SER B 1 620 ? -24.141 36.844 22.297 1 89.56 620 SER B O 1
ATOM 11400 N N . LEU B 1 621 ? -23.484 38.688 21.219 1 89.75 621 LEU B N 1
ATOM 11401 C CA . LEU B 1 621 ? -23.469 39.469 22.453 1 89.75 621 LEU B CA 1
ATOM 11402 C C . LEU B 1 621 ? -24.891 39.844 22.875 1 89.75 621 LEU B C 1
ATOM 11404 O O . LEU B 1 621 ? -25.172 39.969 24.062 1 89.75 621 LEU B O 1
ATOM 11408 N N . LEU B 1 622 ? -25.75 39.969 21.953 1 86.19 622 LEU B N 1
ATOM 11409 C CA . LEU B 1 622 ? -27.125 40.312 22.281 1 86.19 622 LEU B CA 1
ATOM 11410 C C . LEU B 1 622 ? -27.891 39.094 22.812 1 86.19 622 LEU B C 1
ATOM 11412 O O . LEU B 1 622 ? -28.75 39.25 23.672 1 86.19 622 LEU B O 1
ATOM 11416 N N . CYS B 1 623 ? -27.547 37.938 22.281 1 79.19 623 CYS B N 1
ATOM 11417 C CA . CYS B 1 623 ? -28.375 36.75 22.562 1 79.19 623 CYS B CA 1
ATOM 11418 C C . CYS B 1 623 ? -27.672 35.812 23.547 1 79.19 623 CYS B C 1
ATOM 11420 O O . CYS B 1 623 ? -28.297 34.906 24.078 1 79.19 623 CYS B O 1
ATOM 11422 N N . SER B 1 624 ? -26.453 35.969 23.781 1 77.12 624 SER B N 1
ATOM 11423 C CA . SER B 1 624 ? -25.719 35 24.609 1 77.12 624 SER B CA 1
ATOM 11424 C C . SER B 1 624 ? -25.688 35.469 26.078 1 77.12 624 SER B C 1
ATOM 11426 O O . SER B 1 624 ? -25.703 36.656 26.359 1 77.12 624 SER B O 1
ATOM 11428 N N . GLU B 1 625 ? -25.641 34.5 26.938 1 76.62 625 GLU B N 1
ATOM 11429 C CA . GLU B 1 625 ? -25.594 34.75 28.375 1 76.62 625 GLU B CA 1
ATOM 11430 C C . GLU B 1 625 ? -24.188 35.094 28.828 1 76.62 625 GLU B C 1
ATOM 11432 O O . GLU B 1 625 ? -24 35.875 29.766 1 76.62 625 GLU B O 1
ATOM 11437 N N . THR B 1 626 ? -23.141 34.531 28.281 1 81.94 626 THR B N 1
ATOM 11438 C CA . THR B 1 626 ? -21.766 34.656 28.75 1 81.94 626 THR B CA 1
ATOM 11439 C C . THR B 1 626 ? -21.172 36 28.312 1 81.94 626 THR B C 1
ATOM 11441 O O . THR B 1 626 ? -20.172 36.469 28.875 1 81.94 626 THR B O 1
ATOM 11444 N N . LYS B 1 627 ? -21.781 36.781 27.375 1 88.19 627 LYS B N 1
ATOM 11445 C CA . LYS B 1 627 ? -21.359 38.094 26.859 1 88.19 627 LYS B CA 1
ATOM 11446 C C . LYS B 1 627 ? -19.906 38.062 26.406 1 88.19 627 LYS B C 1
ATOM 11448 O O . LYS B 1 627 ? -19.156 39.031 26.672 1 88.19 627 LYS B O 1
ATOM 11453 N N . LYS B 1 628 ? -19.359 36.906 26 1 91.06 628 LYS B N 1
ATOM 11454 C CA . LYS B 1 628 ? -18.047 36.75 25.391 1 91.06 628 LYS B CA 1
ATOM 11455 C C . LYS B 1 628 ? -18.156 36.188 23.984 1 91.06 628 LYS B C 1
ATOM 11457 O O . LYS B 1 628 ? -18.922 35.25 23.75 1 91.06 628 LYS B O 1
ATOM 11462 N N . VAL B 1 629 ? -17.5 36.781 23.078 1 93.19 629 VAL B N 1
ATOM 11463 C CA . VAL B 1 629 ? -17.562 36.344 21.688 1 93.19 629 VAL B CA 1
ATOM 11464 C C . VAL B 1 629 ? -16.141 36.188 21.141 1 93.19 629 VAL B C 1
ATOM 11466 O O . VAL B 1 629 ? -15.281 37.031 21.375 1 93.19 629 VAL B O 1
ATOM 11469 N N . ALA B 1 630 ? -15.922 35.062 20.516 1 93.88 630 ALA B N 1
ATOM 11470 C CA . ALA B 1 630 ? -14.625 34.781 19.906 1 93.88 630 ALA B CA 1
ATOM 11471 C C . ALA B 1 630 ? -14.555 35.375 18.5 1 93.88 630 ALA B C 1
ATOM 11473 O O . ALA B 1 630 ? -15.516 35.281 17.734 1 93.88 630 ALA B O 1
ATOM 11474 N N . VAL B 1 631 ? -13.516 36.031 18.172 1 93.69 631 VAL B N 1
ATOM 11475 C CA . VAL B 1 631 ? -13.273 36.594 16.844 1 93.69 631 VAL B CA 1
ATOM 11476 C C . VAL B 1 631 ? -11.867 36.219 16.391 1 93.69 631 VAL B C 1
ATOM 11478 O O . VAL B 1 631 ? -11 35.906 17.203 1 93.69 631 VAL B O 1
ATOM 11481 N N . PRO B 1 632 ? -11.688 36.094 15.102 1 92.69 632 PRO B N 1
ATOM 11482 C CA . PRO B 1 632 ? -10.344 35.781 14.609 1 92.69 632 PRO B CA 1
ATOM 11483 C C . PRO B 1 632 ? -9.344 36.906 14.836 1 92.69 632 PRO B C 1
ATOM 11485 O O . PRO B 1 632 ? -9.742 38.031 15.109 1 92.69 632 PRO B O 1
ATOM 11488 N N . ALA B 1 633 ? -8.109 36.594 14.68 1 90.38 633 ALA B N 1
ATOM 11489 C CA . ALA B 1 633 ? -7.043 37.562 14.961 1 90.38 633 ALA B CA 1
ATOM 11490 C C . ALA B 1 633 ? -7.086 38.75 13.992 1 90.38 633 ALA B C 1
ATOM 11492 O O . ALA B 1 633 ? -6.672 39.844 14.328 1 90.38 633 ALA B O 1
ATOM 11493 N N . TRP B 1 634 ? -7.633 38.531 12.805 1 90.06 634 TRP B N 1
ATOM 11494 C CA . TRP B 1 634 ? -7.633 39.594 11.805 1 90.06 634 TRP B CA 1
ATOM 11495 C C . TRP B 1 634 ? -8.828 40.5 11.992 1 90.06 634 TRP B C 1
ATOM 11497 O O . TRP B 1 634 ? -8.938 41.531 11.32 1 90.06 634 TRP B O 1
ATOM 11507 N N . ALA B 1 635 ? -9.758 40.188 12.891 1 90.81 635 ALA B N 1
ATOM 11508 C CA . ALA B 1 635 ? -10.945 41 13.109 1 90.81 635 ALA B CA 1
ATOM 11509 C C . ALA B 1 635 ? -10.57 42.406 13.523 1 90.81 635 ALA B C 1
ATOM 11511 O O . ALA B 1 635 ? -9.641 42.594 14.305 1 90.81 635 ALA B O 1
ATOM 11512 N N . PRO B 1 636 ? -11.258 43.375 13.023 1 87.5 636 PRO B N 1
ATOM 11513 C CA . PRO B 1 636 ? -10.938 44.781 13.289 1 87.5 636 PRO B CA 1
ATOM 11514 C C . PRO B 1 636 ? -11.109 45.125 14.766 1 87.5 636 PRO B C 1
ATOM 11516 O O . PRO B 1 636 ? -11.977 44.594 15.445 1 87.5 636 PRO B O 1
ATOM 11519 N N . SER B 1 637 ? -10.305 46.125 15.195 1 86.75 637 SER B N 1
ATOM 11520 C CA . SER B 1 637 ? -10.305 46.562 16.594 1 86.75 637 SER B CA 1
ATOM 11521 C C . SER B 1 637 ? -11.594 47.312 16.938 1 86.75 637 SER B C 1
ATOM 11523 O O . SER B 1 637 ? -11.953 47.406 18.125 1 86.75 637 SER B O 1
ATOM 11525 N N . VAL B 1 638 ? -12.273 47.781 15.922 1 85.38 638 VAL B N 1
ATOM 11526 C CA . VAL B 1 638 ? -13.508 48.531 16.125 1 85.38 638 VAL B CA 1
ATOM 11527 C C . VAL B 1 638 ? -14.547 47.625 16.797 1 85.38 638 VAL B C 1
ATOM 11529 O O . VAL B 1 638 ? -15.477 48.125 17.438 1 85.38 638 VAL B O 1
ATOM 11532 N N . LEU B 1 639 ? -14.398 46.406 16.688 1 89.38 639 LEU B N 1
ATOM 11533 C CA . LEU B 1 639 ? -15.336 45.469 17.266 1 89.38 639 LEU B CA 1
ATOM 11534 C C . LEU B 1 639 ? -15.297 45.531 18.797 1 89.38 639 LEU B C 1
ATOM 11536 O O . LEU B 1 639 ? -16.266 45.188 19.469 1 89.38 639 LEU B O 1
ATOM 11540 N N . HIS B 1 640 ? -14.18 45.969 19.328 1 88.94 640 HIS B N 1
ATOM 11541 C CA . HIS B 1 640 ? -14.094 46.156 20.766 1 88.94 640 HIS B CA 1
ATOM 11542 C C . HIS B 1 640 ? -15.078 47.25 21.234 1 88.94 640 HIS B C 1
ATOM 11544 O O . HIS B 1 640 ? -15.695 47.094 22.297 1 88.94 640 HIS B O 1
ATOM 11550 N N . THR B 1 641 ? -15.109 48.25 20.406 1 86.62 641 THR B N 1
ATOM 11551 C CA . THR B 1 641 ? -16.031 49.344 20.734 1 86.62 641 THR B CA 1
ATOM 11552 C C . THR B 1 641 ? -17.469 48.844 20.703 1 86.62 641 THR B C 1
ATOM 11554 O O . THR B 1 641 ? -18.281 49.188 21.562 1 86.62 641 THR B O 1
ATOM 11557 N N . LEU B 1 642 ? -17.734 48.062 19.734 1 88.25 642 LEU B N 1
ATOM 11558 C CA . LEU B 1 642 ? -19.062 47.469 19.625 1 88.25 642 LEU B CA 1
ATOM 11559 C C . LEU B 1 642 ? -19.359 46.562 20.828 1 88.25 642 LEU B C 1
ATOM 11561 O O . LEU B 1 642 ? -20.453 46.625 21.391 1 88.25 642 LEU B O 1
ATOM 11565 N N . ALA B 1 643 ? -18.422 45.781 21.219 1 91.25 643 ALA B N 1
ATOM 11566 C CA . ALA B 1 643 ? -18.594 44.875 22.359 1 91.25 643 ALA B CA 1
ATOM 11567 C C . ALA B 1 643 ? -18.781 45.656 23.656 1 91.25 643 ALA B C 1
ATOM 11569 O O . ALA B 1 643 ? -19.562 45.25 24.516 1 91.25 643 ALA B O 1
ATOM 11570 N N . GLU B 1 644 ? -18.047 46.75 23.766 1 89.81 644 GLU B N 1
ATOM 11571 C CA . GLU B 1 644 ? -18.172 47.562 24.969 1 89.81 644 GLU B CA 1
ATOM 11572 C C . GLU B 1 644 ? -19.562 48.156 25.078 1 89.81 644 GLU B C 1
ATOM 11574 O O . GLU B 1 644 ? -20.141 48.25 26.172 1 89.81 644 GLU B O 1
ATOM 11579 N N . ARG B 1 645 ? -20.047 48.594 23.969 1 87.25 645 ARG B N 1
ATOM 11580 C CA . ARG B 1 645 ? -21.391 49.188 23.938 1 87.25 645 ARG B CA 1
ATOM 11581 C C . ARG B 1 645 ? -22.453 48.156 24.359 1 87.25 645 ARG B C 1
ATOM 11583 O O . ARG B 1 645 ? -23.5 48.531 24.891 1 87.25 645 ARG B O 1
ATOM 11590 N N . LEU B 1 646 ? -22.188 46.969 24.141 1 89.38 646 LEU B N 1
ATOM 11591 C CA . LEU B 1 646 ? -23.141 45.906 24.438 1 89.38 646 LEU B CA 1
ATOM 11592 C C . LEU B 1 646 ? -22.781 45.219 25.75 1 89.38 646 LEU B C 1
ATOM 11594 O O . LEU B 1 646 ? -23.344 44.156 26.062 1 89.38 646 LEU B O 1
ATOM 11598 N N . TYR B 1 647 ? -21.781 45.688 26.5 1 90.62 647 TYR B N 1
ATOM 11599 C CA . TYR B 1 647 ? -21.344 45.219 27.812 1 90.62 647 TYR B CA 1
ATOM 11600 C C . TYR B 1 647 ? -20.781 43.781 27.703 1 90.62 647 TYR B C 1
ATOM 11602 O O . TYR B 1 647 ? -21.062 42.938 28.547 1 90.62 647 TYR B O 1
ATOM 11610 N N . GLY B 1 648 ? -20.203 43.562 26.578 1 92.94 648 GLY B N 1
ATOM 11611 C CA . GLY B 1 648 ? -19.578 42.281 26.391 1 92.94 648 GLY B CA 1
ATOM 11612 C C . GLY B 1 648 ? -18.078 42.375 26.156 1 92.94 648 GLY B C 1
ATOM 11613 O O . GLY B 1 648 ? -17.5 43.469 26.25 1 92.94 648 GLY B O 1
ATOM 11614 N N . ASP B 1 649 ? -17.422 41.156 25.938 1 92.44 649 ASP B N 1
ATOM 11615 C CA . ASP B 1 649 ? -15.992 41.094 25.703 1 92.44 649 ASP B CA 1
ATOM 11616 C C . ASP B 1 649 ? -15.664 40.25 24.469 1 92.44 649 ASP B C 1
ATOM 11618 O O . ASP B 1 649 ? -16.406 39.344 24.125 1 92.44 649 ASP B O 1
ATOM 11622 N N . ILE B 1 650 ? -14.578 40.656 23.859 1 92.44 650 ILE B N 1
ATOM 11623 C CA . ILE B 1 650 ? -14.109 39.938 22.688 1 92.44 650 ILE B CA 1
ATOM 11624 C C . ILE B 1 650 ? -12.852 39.156 23.016 1 92.44 650 ILE B C 1
ATOM 11626 O O . ILE B 1 650 ? -11.992 39.625 23.766 1 92.44 650 ILE B O 1
ATOM 11630 N N . VAL B 1 651 ? -12.844 37.938 22.578 1 91.81 651 VAL B N 1
ATOM 11631 C CA . VAL B 1 651 ? -11.664 37.125 22.734 1 91.81 651 VAL B CA 1
ATOM 11632 C C . VAL B 1 651 ? -11.094 36.75 21.359 1 91.81 651 VAL B C 1
ATOM 11634 O O . VAL B 1 651 ? -11.805 36.188 20.516 1 91.81 651 VAL B O 1
ATOM 11637 N N . TYR B 1 652 ? -9.867 37.062 21.125 1 92.25 652 TYR B N 1
ATOM 11638 C CA . TYR B 1 652 ? -9.227 36.719 19.859 1 92.25 652 TYR B CA 1
ATOM 11639 C C . TYR B 1 652 ? -8.742 35.281 19.875 1 92.25 652 TYR B C 1
ATOM 11641 O O . TYR B 1 652 ? -8.148 34.812 20.859 1 92.25 652 TYR B O 1
ATOM 11649 N N . VAL B 1 653 ? -9.086 34.562 18.859 1 91.5 653 VAL B N 1
ATOM 11650 C CA . VAL B 1 653 ? -8.695 33.156 18.734 1 91.5 653 VAL B CA 1
ATOM 11651 C C . VAL B 1 653 ? -8.102 32.906 17.344 1 91.5 653 VAL B C 1
ATOM 11653 O O . VAL B 1 653 ? -8.172 33.781 16.469 1 91.5 653 VAL B O 1
ATOM 11656 N N . LYS B 1 654 ? -7.508 31.703 17.219 1 89.06 654 LYS B N 1
ATOM 11657 C CA . LYS B 1 654 ? -7.023 31.281 15.898 1 89.06 654 LYS B CA 1
ATOM 11658 C C . LYS B 1 654 ? -8.18 31.109 14.922 1 89.06 654 LYS B C 1
ATOM 11660 O O . LYS B 1 654 ? -9.258 30.625 15.297 1 89.06 654 LYS B O 1
ATOM 11665 N N . ASP B 1 655 ? -7.883 31.469 13.703 1 87.12 655 ASP B N 1
ATOM 11666 C CA . ASP B 1 655 ? -8.93 31.391 12.68 1 87.12 655 ASP B CA 1
ATOM 11667 C C . ASP B 1 655 ? -9.133 29.953 12.219 1 87.12 655 ASP B C 1
ATOM 11669 O O . ASP B 1 655 ? -8.891 29.625 11.055 1 87.12 655 ASP B O 1
ATOM 11673 N N . THR B 1 656 ? -9.492 29.125 13.07 1 88.5 656 THR B N 1
ATOM 11674 C CA . THR B 1 656 ? -9.82 27.734 12.781 1 88.5 656 THR B CA 1
ATOM 11675 C C . THR B 1 656 ? -11.195 27.375 13.352 1 88.5 656 THR B C 1
ATOM 11677 O O . THR B 1 656 ? -11.633 27.953 14.344 1 88.5 656 THR B O 1
ATOM 11680 N N . ARG B 1 657 ? -11.805 26.438 12.781 1 91.25 657 ARG B N 1
ATOM 11681 C CA . ARG B 1 657 ? -13.133 26 13.203 1 91.25 657 ARG B CA 1
ATOM 11682 C C . ARG B 1 657 ? -13.125 25.516 14.648 1 91.25 657 ARG B C 1
ATOM 11684 O O . ARG B 1 657 ? -14 25.875 15.438 1 91.25 657 ARG B O 1
ATOM 11691 N N . ARG B 1 658 ? -12.148 24.797 14.969 1 91.56 658 ARG B N 1
ATOM 11692 C CA . ARG B 1 658 ? -12.086 24.188 16.297 1 91.56 658 ARG B CA 1
ATOM 11693 C C . ARG B 1 658 ? -11.977 25.266 17.375 1 91.56 658 ARG B C 1
ATOM 11695 O O . ARG B 1 658 ? -12.688 25.219 18.391 1 91.56 658 ARG B O 1
ATOM 11702 N N . GLU B 1 659 ? -11.102 26.219 17.188 1 91.19 659 GLU B N 1
ATOM 11703 C CA . GLU B 1 659 ? -10.875 27.25 18.203 1 91.19 659 GLU B CA 1
ATOM 11704 C C . GLU B 1 659 ? -12.117 28.109 18.406 1 91.19 659 GLU B C 1
ATOM 11706 O O . GLU B 1 659 ? -12.414 28.531 19.516 1 91.19 659 GLU B O 1
ATOM 11711 N N . PHE B 1 660 ? -12.82 28.344 17.312 1 91.06 660 PHE B N 1
ATOM 11712 C CA . PHE B 1 660 ? -14.07 29.094 17.406 1 91.06 660 PHE B CA 1
ATOM 11713 C C . PHE B 1 660 ? -15.094 28.328 18.234 1 91.06 660 PHE B C 1
ATOM 11715 O O . PHE B 1 660 ? -15.703 28.891 19.156 1 91.06 660 PHE B O 1
ATOM 11722 N N . LEU B 1 661 ? -15.234 27.141 17.906 1 92.5 661 LEU B N 1
ATOM 11723 C CA . LEU B 1 661 ? -16.25 26.328 18.562 1 92.5 661 LEU B CA 1
ATOM 11724 C C . LEU B 1 661 ? -15.875 26.078 20.031 1 92.5 661 LEU B C 1
ATOM 11726 O O . LEU B 1 661 ? -16.75 26.062 20.906 1 92.5 661 LEU B O 1
ATOM 11730 N N . LEU B 1 662 ? -14.586 25.922 20.297 1 92.06 662 LEU B N 1
ATOM 11731 C CA . LEU B 1 662 ? -14.117 25.688 21.656 1 92.06 662 LEU B CA 1
ATOM 11732 C C . LEU B 1 662 ? -14.359 26.906 22.531 1 92.06 662 LEU B C 1
ATOM 11734 O O . LEU B 1 662 ? -14.672 26.781 23.719 1 92.06 662 LEU B O 1
ATOM 11738 N N . ALA B 1 663 ? -14.133 28.078 21.906 1 90.81 663 ALA B N 1
ATOM 11739 C CA . ALA B 1 663 ? -14.32 29.312 22.656 1 90.81 663 ALA B CA 1
ATOM 11740 C C . ALA B 1 663 ? -15.773 29.484 23.078 1 90.81 663 ALA B C 1
ATOM 11742 O O . ALA B 1 663 ? -16.062 30.125 24.094 1 90.81 663 ALA B O 1
ATOM 11743 N N . HIS B 1 664 ? -16.703 28.906 22.344 1 90.25 664 HIS B N 1
ATOM 11744 C CA . HIS B 1 664 ? -18.125 29 22.641 1 90.25 664 HIS B CA 1
ATOM 11745 C C . HIS B 1 664 ? -18.688 27.656 23.094 1 90.25 664 HIS B C 1
ATOM 11747 O O . HIS B 1 664 ? -19.812 27.312 22.766 1 90.25 664 HIS B O 1
ATOM 11753 N N . HIS B 1 665 ? -17.875 26.828 23.734 1 87.75 665 HIS B N 1
ATOM 11754 C CA . HIS B 1 665 ? -18.203 25.438 24.078 1 87.75 665 HIS B CA 1
ATOM 11755 C C . HIS B 1 665 ? -19.453 25.375 24.953 1 87.75 665 HIS B C 1
ATOM 11757 O O . HIS B 1 665 ? -20.125 24.344 25.016 1 87.75 665 HIS B O 1
ATOM 11763 N N . HIS B 1 666 ? -19.844 26.469 25.562 1 85.75 666 HIS B N 1
ATOM 11764 C CA . HIS B 1 666 ? -21 26.469 26.438 1 85.75 666 HIS B CA 1
ATOM 11765 C C . HIS B 1 666 ? -22.297 26.609 25.656 1 85.75 666 HIS B C 1
ATOM 11767 O O . HIS B 1 666 ? -23.375 26.375 26.172 1 85.75 666 HIS B O 1
ATOM 11773 N N . GLU B 1 667 ? -22.188 26.984 24.375 1 87.56 667 GLU B N 1
ATOM 11774 C CA . GLU B 1 667 ? -23.344 27.141 23.516 1 87.56 667 GLU B CA 1
ATOM 11775 C C . GLU B 1 667 ? -23.438 26 22.5 1 87.56 667 GLU B C 1
ATOM 11777 O O . GLU B 1 667 ? -22.438 25.656 21.859 1 87.56 667 GLU B O 1
ATOM 11782 N N . PRO B 1 668 ? -24.562 25.422 22.422 1 86.69 668 PRO B N 1
ATOM 11783 C CA . PRO B 1 668 ? -24.703 24.297 21.5 1 86.69 668 PRO B CA 1
ATOM 11784 C C . PRO B 1 668 ? -24.672 24.719 20.031 1 86.69 668 PRO B C 1
ATOM 11786 O O . PRO B 1 668 ? -24.375 23.906 19.156 1 86.69 668 PRO B O 1
ATOM 11789 N N . PHE B 1 669 ? -25.078 25.969 19.781 1 91.94 669 PHE B N 1
ATOM 11790 C CA . PHE B 1 669 ? -25.141 26.438 18.406 1 91.94 669 PHE B CA 1
ATOM 11791 C C . PHE B 1 669 ? -24.219 27.641 18.188 1 91.94 669 PHE B C 1
ATOM 11793 O O . PHE B 1 669 ? -23.938 28.391 19.125 1 91.94 669 PHE B O 1
ATOM 11800 N N . HIS B 1 670 ? -23.719 27.703 17.047 1 91.75 670 HIS B N 1
ATOM 11801 C CA . HIS B 1 670 ? -22.781 28.781 16.75 1 91.75 670 HIS B CA 1
ATOM 11802 C C . HIS B 1 670 ? -23.203 29.547 15.508 1 91.75 670 HIS B C 1
ATOM 11804 O O . HIS B 1 670 ? -23.375 28.969 14.438 1 91.75 670 HIS B O 1
ATOM 11810 N N . PHE B 1 671 ? -23.328 30.797 15.57 1 92.44 671 PHE B N 1
ATOM 11811 C CA . PHE B 1 671 ? -23.828 31.641 14.5 1 92.44 671 PHE B CA 1
ATOM 11812 C C . PHE B 1 671 ? -22.938 31.547 13.273 1 92.44 671 PHE B C 1
ATOM 11814 O O . PHE B 1 671 ? -23.422 31.484 12.141 1 92.44 671 PHE B O 1
ATOM 11821 N N . TYR B 1 672 ? -21.688 31.469 13.477 1 91.19 672 TYR B N 1
ATOM 11822 C CA . TYR B 1 672 ? -20.719 31.531 12.391 1 91.19 672 TYR B CA 1
ATOM 11823 C C . TYR B 1 672 ? -20.578 30.188 11.68 1 91.19 672 TYR B C 1
ATOM 11825 O O . TYR B 1 672 ? -20.219 30.141 10.508 1 91.19 672 TYR B O 1
ATOM 11833 N N . PHE B 1 673 ? -20.938 29.094 12.375 1 93.75 673 PHE B N 1
ATOM 11834 C CA . PHE B 1 673 ? -20.672 27.766 11.812 1 93.75 673 PHE B CA 1
ATOM 11835 C C . PHE B 1 673 ? -21.953 26.938 11.773 1 93.75 673 PHE B C 1
ATOM 11837 O O . PHE B 1 673 ? -21.891 25.703 11.789 1 93.75 673 PHE B O 1
ATOM 11844 N N . ASP B 1 674 ? -23.031 27.531 11.797 1 95.25 674 ASP B N 1
ATOM 11845 C CA . ASP B 1 674 ? -24.344 26.906 11.672 1 95.25 674 ASP B CA 1
ATOM 11846 C C . ASP B 1 674 ? -25.297 27.781 10.883 1 95.25 674 ASP B C 1
ATOM 11848 O O . ASP B 1 674 ? -25.938 28.688 11.453 1 95.25 674 ASP B O 1
ATOM 11852 N N . GLY B 1 675 ? -25.5 27.422 9.68 1 93.75 675 GLY B N 1
ATOM 11853 C CA . GLY B 1 675 ? -26.297 28.234 8.789 1 93.75 675 GLY B CA 1
ATOM 11854 C C . GLY B 1 675 ? -27.75 28.359 9.234 1 93.75 675 GLY B C 1
ATOM 11855 O O . GLY B 1 675 ? -28.344 29.438 9.125 1 93.75 675 GLY B O 1
ATOM 11856 N N . LEU B 1 676 ? -28.359 27.359 9.695 1 94.38 676 LEU B N 1
ATOM 11857 C CA . LEU B 1 676 ? -29.75 27.391 10.117 1 94.38 676 LEU B CA 1
ATOM 11858 C C . LEU B 1 676 ? -29.922 28.219 11.383 1 94.38 676 LEU B C 1
ATOM 11860 O O . LEU B 1 676 ? -30.875 29 11.5 1 94.38 676 LEU B O 1
ATOM 11864 N N . TYR B 1 677 ? -29.062 28 12.281 1 94.44 677 TYR B N 1
ATOM 11865 C CA . TYR B 1 677 ? -29.094 28.812 13.492 1 94.44 677 TYR B CA 1
ATOM 11866 C C . TYR B 1 677 ? -28.922 30.281 13.156 1 94.44 677 TYR B C 1
ATOM 11868 O O . TYR B 1 677 ? -29.625 31.141 13.703 1 94.44 677 TYR B O 1
ATOM 11876 N N . ALA B 1 678 ? -27.969 30.594 12.25 1 94 678 ALA B N 1
ATOM 11877 C CA . ALA B 1 678 ? -27.734 31.969 11.828 1 94 678 ALA B CA 1
ATOM 11878 C C . ALA B 1 678 ? -28.969 32.562 11.195 1 94 678 ALA B C 1
ATOM 11880 O O . ALA B 1 678 ? -29.297 33.75 11.43 1 94 678 ALA B O 1
ATOM 11881 N N . CYS B 1 679 ? -29.609 31.812 10.422 1 92.81 679 CYS B N 1
ATOM 11882 C CA . CYS B 1 679 ? -30.812 32.281 9.734 1 92.81 679 CYS B CA 1
ATOM 11883 C C . CYS B 1 679 ? -31.891 32.688 10.734 1 92.81 679 CYS B C 1
ATOM 11885 O O . CYS B 1 679 ? -32.438 33.781 10.664 1 92.81 679 CYS B O 1
ATOM 11887 N N . VAL B 1 680 ? -32.188 31.844 11.656 1 91.56 680 VAL B N 1
ATOM 11888 C CA . VAL B 1 680 ? -33.219 32.094 12.633 1 91.56 680 VAL B CA 1
ATOM 11889 C C . VAL B 1 680 ? -32.812 33.25 13.555 1 91.56 680 VAL B C 1
ATOM 11891 O O . VAL B 1 680 ? -33.656 34.094 13.891 1 91.56 680 VAL B O 1
ATOM 11894 N N . GLN B 1 681 ? -31.609 33.219 13.93 1 91.06 681 GLN B N 1
ATOM 11895 C CA . GLN B 1 681 ? -31.125 34.281 14.82 1 91.06 681 GLN B CA 1
ATOM 11896 C C . GLN B 1 681 ? -31.172 35.625 14.148 1 91.06 681 GLN B C 1
ATOM 11898 O O . GLN B 1 681 ? -31.406 36.656 14.805 1 91.06 681 GLN B O 1
ATOM 11903 N N . LEU B 1 682 ? -30.812 35.688 12.922 1 91.62 682 LEU B N 1
ATOM 11904 C CA . LEU B 1 682 ? -30.875 36.938 12.18 1 91.62 682 LEU B CA 1
ATOM 11905 C C . LEU B 1 682 ? -32.312 37.438 12.125 1 91.62 682 LEU B C 1
ATOM 11907 O O . LEU B 1 682 ? -32.531 38.656 12.266 1 91.62 682 LEU B O 1
ATOM 11911 N N . LEU B 1 683 ? -33.25 36.625 11.898 1 90.06 683 LEU B N 1
ATOM 11912 C CA . LEU B 1 683 ? -34.625 37.031 11.867 1 90.06 683 LEU B CA 1
ATOM 11913 C C . LEU B 1 683 ? -35.094 37.5 13.242 1 90.06 683 LEU B C 1
ATOM 11915 O O . LEU B 1 683 ? -35.875 38.438 13.352 1 90.06 683 LEU B O 1
ATOM 11919 N N . HIS B 1 684 ? -34.594 36.781 14.203 1 89.25 684 HIS B N 1
ATOM 11920 C CA . HIS B 1 684 ? -34.875 37.219 15.57 1 89.25 684 HIS B CA 1
ATOM 11921 C C . HIS B 1 684 ? -34.344 38.625 15.82 1 89.25 684 HIS B C 1
ATOM 11923 O O . HIS B 1 684 ? -35.031 39.438 16.422 1 89.25 684 HIS B O 1
ATOM 11929 N N . LEU B 1 685 ? -33.188 38.875 15.359 1 88.88 685 LEU B N 1
ATOM 11930 C CA . LEU B 1 685 ? -32.562 40.188 15.5 1 88.88 685 LEU B CA 1
ATOM 11931 C C . LEU B 1 685 ? -33.375 41.25 14.758 1 88.88 685 LEU B C 1
ATOM 11933 O O . LEU B 1 685 ? -33.594 42.344 15.273 1 88.88 685 LEU B O 1
ATOM 11937 N N . LEU B 1 686 ? -33.75 40.969 13.57 1 89.12 686 LEU B N 1
ATOM 11938 C CA . LEU B 1 686 ? -34.531 41.906 12.758 1 89.12 686 LEU B CA 1
ATOM 11939 C C . LEU B 1 686 ? -35.875 42.219 13.406 1 89.12 686 LEU B C 1
ATOM 11941 O O . LEU B 1 686 ? -36.375 43.344 13.32 1 89.12 686 LEU B O 1
ATOM 11945 N N . SER B 1 687 ? -36.406 41.219 14.023 1 86.75 687 SER B N 1
ATOM 11946 C CA . SER B 1 687 ? -37.688 41.406 14.695 1 86.75 687 SER B CA 1
ATOM 11947 C C . SER B 1 687 ? -37.531 42.312 15.922 1 86.75 687 SER B C 1
ATOM 11949 O O . SER B 1 687 ? -38.438 43.094 16.25 1 86.75 687 SER B O 1
ATOM 11951 N N . MET B 1 688 ? -36.469 42.188 16.578 1 84.31 688 MET B N 1
ATOM 11952 C CA . MET B 1 688 ? -36.188 42.969 17.781 1 84.31 688 MET B CA 1
ATOM 11953 C C . MET B 1 688 ? -35.875 44.406 17.438 1 84.31 688 MET B C 1
ATOM 11955 O O . MET B 1 688 ? -36.406 45.344 18.062 1 84.31 688 MET B O 1
ATOM 11959 N N . GLU B 1 689 ? -35.031 44.625 16.438 1 85.25 689 GLU B N 1
ATOM 11960 C CA . GLU B 1 689 ? -34.562 45.969 16.078 1 85.25 689 GLU B CA 1
ATOM 11961 C C . GLU B 1 689 ? -35.531 46.688 15.141 1 85.25 689 GLU B C 1
ATOM 11963 O O . GLU B 1 689 ? -35.5 47.906 15.016 1 85.25 689 GLU B O 1
ATOM 11968 N N . ARG B 1 690 ? -36.406 46 14.453 1 84.31 690 ARG B N 1
ATOM 11969 C CA . ARG B 1 690 ? -37.406 46.562 13.539 1 84.31 690 ARG B CA 1
ATOM 11970 C C . ARG B 1 690 ? -36.75 47.406 12.453 1 84.31 690 ARG B C 1
ATOM 11972 O O . ARG B 1 690 ? -37.188 48.531 12.195 1 84.31 690 ARG B O 1
ATOM 11979 N N . CYS B 1 691 ? -35.656 46.969 11.984 1 87.38 691 CYS B N 1
ATOM 11980 C CA . CYS B 1 691 ? -34.938 47.625 10.891 1 87.38 691 CYS B CA 1
ATOM 11981 C C . CYS B 1 691 ? -34.438 46.594 9.883 1 87.38 691 CYS B C 1
ATOM 11983 O O . CYS B 1 691 ? -34.531 45.406 10.117 1 87.38 691 CYS B O 1
ATOM 11985 N N . SER B 1 692 ? -34 47.156 8.719 1 90.31 692 SER B N 1
ATOM 11986 C CA . SER B 1 692 ? -33.469 46.281 7.68 1 90.31 692 SER B CA 1
ATOM 11987 C C . SER B 1 692 ? -32.062 45.812 8.016 1 90.31 692 SER B C 1
ATOM 11989 O O . SER B 1 692 ? -31.375 46.438 8.82 1 90.31 692 SER B O 1
ATOM 11991 N N . LEU B 1 693 ? -31.625 44.656 7.441 1 92.44 693 LEU B N 1
ATOM 11992 C CA . LEU B 1 693 ? -30.297 44.094 7.672 1 92.44 693 LEU B CA 1
ATOM 11993 C C . LEU B 1 693 ? -29.219 45.094 7.246 1 92.44 693 LEU B C 1
ATOM 11995 O O . LEU B 1 693 ? -28.188 45.219 7.906 1 92.44 693 LEU B O 1
ATOM 11999 N N . ARG B 1 694 ? -29.469 45.812 6.184 1 90.12 694 ARG B N 1
ATOM 12000 C CA . ARG B 1 694 ? -28.516 46.812 5.703 1 90.12 694 ARG B CA 1
ATOM 12001 C C . ARG B 1 694 ? -28.328 47.938 6.723 1 90.12 694 ARG B C 1
ATOM 12003 O O . ARG B 1 694 ? -27.203 48.406 6.93 1 90.12 694 ARG B O 1
ATOM 12010 N N . THR B 1 695 ? -29.406 48.312 7.336 1 90.69 695 THR B N 1
ATOM 12011 C CA . THR B 1 695 ? -29.344 49.375 8.344 1 90.69 695 THR B CA 1
ATOM 12012 C C . THR B 1 695 ? -28.516 48.906 9.547 1 90.69 695 THR B C 1
ATOM 12014 O O . THR B 1 695 ? -27.734 49.688 10.094 1 90.69 695 THR B O 1
ATOM 12017 N N . ILE B 1 696 ? -28.688 47.719 9.852 1 89.88 696 ILE B N 1
ATOM 12018 C CA . ILE B 1 696 ? -27.953 47.188 10.984 1 89.88 696 ILE B CA 1
ATOM 12019 C C . ILE B 1 696 ? -26.453 47.125 10.648 1 89.88 696 ILE B C 1
ATOM 12021 O O . ILE B 1 696 ? -25.625 47.562 11.453 1 89.88 696 ILE B O 1
ATOM 12025 N N . VAL B 1 697 ? -26.109 46.656 9.492 1 87.69 697 VAL B N 1
ATOM 12026 C CA . VAL B 1 697 ? -24.719 46.469 9.07 1 87.69 697 VAL B CA 1
ATOM 12027 C C . VAL B 1 697 ? -24.047 47.812 8.891 1 87.69 697 VAL B C 1
ATOM 12029 O O . VAL B 1 697 ? -22.875 48 9.203 1 87.69 697 VAL B O 1
ATOM 12032 N N . SER B 1 698 ? -24.812 48.812 8.445 1 84.31 698 SER B N 1
ATOM 12033 C CA . SER B 1 698 ? -24.266 50.125 8.219 1 84.31 698 SER B CA 1
ATOM 12034 C C . SER B 1 698 ? -24.047 50.875 9.531 1 84.31 698 SER B C 1
ATOM 12036 O O . SER B 1 698 ? -23.266 51.844 9.586 1 84.31 698 SER B O 1
ATOM 12038 N N . SER B 1 699 ? -24.719 50.469 10.516 1 82.69 699 SER B N 1
ATOM 12039 C CA . SER B 1 699 ? -24.578 51.094 11.82 1 82.69 699 SER B CA 1
ATOM 12040 C C . SER B 1 699 ? -23.266 50.688 12.5 1 82.69 699 SER B C 1
ATOM 12042 O O . SER B 1 699 ? -22.812 51.344 13.438 1 82.69 699 SER B O 1
ATOM 12044 N N . ILE B 1 700 ? -22.703 49.656 11.953 1 80.56 700 ILE B N 1
ATOM 12045 C CA . ILE B 1 700 ? -21.422 49.188 12.492 1 80.56 700 ILE B CA 1
ATOM 12046 C C . ILE B 1 700 ? -20.297 50.062 11.945 1 80.56 700 ILE B C 1
ATOM 12048 O O . ILE B 1 700 ? -20.266 50.375 10.75 1 80.56 700 ILE B O 1
ATOM 12052 N N . PRO B 1 701 ? -19.438 50.531 12.781 1 74.38 701 PRO B N 1
ATOM 12053 C CA . PRO B 1 701 ? -18.375 51.469 12.352 1 74.38 701 PRO B CA 1
ATOM 12054 C C . PRO B 1 701 ? -17.547 50.906 11.203 1 74.38 701 PRO B C 1
ATOM 12056 O O . PRO B 1 701 ? -17.359 49.688 11.102 1 74.38 701 PRO B O 1
ATOM 12059 N N . THR B 1 702 ? -17.156 51.844 10.406 1 70.5 702 THR B N 1
ATOM 12060 C CA . THR B 1 702 ? -16.438 51.5 9.188 1 70.5 702 THR B CA 1
ATOM 12061 C C . THR B 1 702 ? -15.062 50.938 9.516 1 70.5 702 THR B C 1
ATOM 12063 O O . THR B 1 702 ? -14.375 51.438 10.406 1 70.5 702 THR B O 1
ATOM 12066 N N . ILE B 1 703 ? -14.688 49.844 8.883 1 72.88 703 ILE B N 1
ATOM 12067 C CA . ILE B 1 703 ? -13.461 49.094 9.07 1 72.88 703 ILE B CA 1
ATOM 12068 C C . ILE B 1 703 ? -12.5 49.344 7.914 1 72.88 703 ILE B C 1
ATOM 12070 O O . ILE B 1 703 ? -12.898 49.344 6.75 1 72.88 703 ILE B O 1
ATOM 12074 N N . HIS B 1 704 ? -11.367 50 8.172 1 83.94 704 HIS B N 1
ATOM 12075 C CA . HIS B 1 704 ? -10.359 50.125 7.129 1 83.94 704 HIS B CA 1
ATOM 12076 C C . HIS B 1 704 ? -9.32 49.031 7.23 1 83.94 704 HIS B C 1
ATOM 12078 O O . HIS B 1 704 ? -8.32 49.188 7.945 1 83.94 704 HIS B O 1
ATOM 12084 N N . LEU B 1 705 ? -9.633 47.844 6.621 1 89 705 LEU B N 1
ATOM 12085 C CA . LEU B 1 705 ? -8.766 46.688 6.641 1 89 705 LEU B CA 1
ATOM 12086 C C . LEU B 1 705 ? -8.25 46.344 5.242 1 89 705 LEU B C 1
ATOM 12088 O O . LEU B 1 705 ? -9.016 46.375 4.277 1 89 705 LEU B O 1
ATOM 12092 N N . SER B 1 706 ? -6.965 46.281 5.137 1 91.75 706 SER B N 1
ATOM 12093 C CA . SER B 1 706 ? -6.348 45.844 3.891 1 91.75 706 SER B CA 1
ATOM 12094 C C . SER B 1 706 ? -5.879 44.375 3.994 1 91.75 706 SER B C 1
ATOM 12096 O O . SER B 1 706 ? -5.355 43.969 5.027 1 91.75 706 SER B O 1
ATOM 12098 N N . CYS B 1 707 ? -6.215 43.594 3.039 1 91.12 707 CYS B N 1
ATOM 12099 C CA . CYS B 1 707 ? -5.82 42.188 3.01 1 91.12 707 CYS B CA 1
ATOM 12100 C C . CYS B 1 707 ? -5.156 41.812 1.685 1 91.12 707 CYS B C 1
ATOM 12102 O O . CYS B 1 707 ? -5.727 42.062 0.618 1 91.12 707 CYS B O 1
ATOM 12104 N N . ARG B 1 708 ? -3.898 41.281 1.732 1 92.12 708 ARG B N 1
ATOM 12105 C CA . ARG B 1 708 ? -3.184 40.844 0.532 1 92.12 708 ARG B CA 1
ATOM 12106 C C . ARG B 1 708 ? -2.441 39.531 0.769 1 92.12 708 ARG B C 1
ATOM 12108 O O . ARG B 1 708 ? -1.965 39.281 1.876 1 92.12 708 ARG B O 1
ATOM 12115 N N . ASP B 1 709 ? -2.336 38.781 -0.295 1 90.44 709 ASP B N 1
ATOM 12116 C CA . ASP B 1 709 ? -1.597 37.531 -0.246 1 90.44 709 ASP B CA 1
ATOM 12117 C C . ASP B 1 709 ? -0.206 37.688 -0.858 1 90.44 709 ASP B C 1
ATOM 12119 O O . ASP B 1 709 ? -0.038 38.375 -1.857 1 90.44 709 ASP B O 1
ATOM 12123 N N . VAL B 1 710 ? 0.751 37.125 -0.197 1 90.44 710 VAL B N 1
ATOM 12124 C CA . VAL B 1 710 ? 2.123 37.156 -0.69 1 90.44 710 VAL B CA 1
ATOM 12125 C C . VAL B 1 710 ? 2.672 35.719 -0.754 1 90.44 710 VAL B C 1
ATOM 12127 O O . VAL B 1 710 ? 2.516 34.938 0.194 1 90.44 710 VAL B O 1
ATOM 12130 N N . TYR B 1 711 ? 3.277 35.469 -1.828 1 86.12 711 TYR B N 1
ATOM 12131 C CA . TYR B 1 711 ? 3.869 34.125 -2.01 1 86.12 711 TYR B CA 1
ATOM 12132 C C . TYR B 1 711 ? 5.113 33.969 -1.144 1 86.12 711 TYR B C 1
ATOM 12134 O O . TYR B 1 711 ? 5.953 34.875 -1.079 1 86.12 711 TYR B O 1
ATOM 12142 N N . CYS B 1 712 ? 5.246 32.938 -0.339 1 84.88 712 CYS B N 1
ATOM 12143 C CA . CYS B 1 712 ? 6.395 32.562 0.478 1 84.88 712 CYS B CA 1
ATOM 12144 C C . CYS B 1 712 ? 6.57 31.031 0.502 1 84.88 712 CYS B C 1
ATOM 12146 O O . CYS B 1 712 ? 5.742 30.328 1.069 1 84.88 712 CYS B O 1
ATOM 12148 N N . PRO B 1 713 ? 7.691 30.594 -0.091 1 75.5 713 PRO B N 1
ATOM 12149 C CA . PRO B 1 713 ? 7.91 29.141 -0.129 1 75.5 713 PRO B CA 1
ATOM 12150 C C . PRO B 1 713 ? 7.945 28.516 1.262 1 75.5 713 PRO B C 1
ATOM 12152 O O . PRO B 1 713 ? 8.375 29.156 2.225 1 75.5 713 PRO B O 1
ATOM 12155 N N . TRP B 1 714 ? 7.578 27.281 1.4 1 72 714 TRP B N 1
ATOM 12156 C CA . TRP B 1 714 ? 7.469 26.547 2.662 1 72 714 TRP B CA 1
ATOM 12157 C C . TRP B 1 714 ? 8.797 26.547 3.41 1 72 714 TRP B C 1
ATOM 12159 O O . TRP B 1 714 ? 8.836 26.766 4.625 1 72 714 TRP B O 1
ATOM 12169 N N . ASP B 1 715 ? 9.859 26.312 2.725 1 69.38 715 ASP B N 1
ATOM 12170 C CA . ASP B 1 715 ? 11.172 26.125 3.33 1 69.38 715 ASP B CA 1
ATOM 12171 C C . ASP B 1 715 ? 11.742 27.438 3.842 1 69.38 715 ASP B C 1
ATOM 12173 O O . ASP B 1 715 ? 12.656 27.453 4.664 1 69.38 715 ASP B O 1
ATOM 12177 N N . GLU B 1 716 ? 11.219 28.547 3.404 1 81.19 716 GLU B N 1
ATOM 12178 C CA . GLU B 1 716 ? 11.734 29.844 3.805 1 81.19 716 GLU B CA 1
ATOM 12179 C C . GLU B 1 716 ? 10.812 30.516 4.824 1 81.19 716 GLU B C 1
ATOM 12181 O O . GLU B 1 716 ? 11.203 31.484 5.473 1 81.19 716 GLU B O 1
ATOM 12186 N N . ARG B 1 717 ? 9.688 29.969 4.91 1 82.88 717 ARG B N 1
ATOM 12187 C CA . ARG B 1 717 ? 8.648 30.594 5.711 1 82.88 717 ARG B CA 1
ATOM 12188 C C . ARG B 1 717 ? 9.125 30.844 7.137 1 82.88 717 ARG B C 1
ATOM 12190 O O . ARG B 1 717 ? 8.938 31.938 7.68 1 82.88 717 ARG B O 1
ATOM 12197 N N . ALA B 1 718 ? 9.758 29.828 7.719 1 83.5 718 ALA B N 1
ATOM 12198 C CA . ALA B 1 718 ? 10.188 29.938 9.109 1 83.5 718 ALA B CA 1
ATOM 12199 C C . ALA B 1 718 ? 11.266 31 9.273 1 83.5 718 ALA B C 1
ATOM 12201 O O . ALA B 1 718 ? 11.234 31.781 10.234 1 83.5 718 ALA B O 1
ATOM 12202 N N . ALA B 1 719 ? 12.188 31.031 8.367 1 84.62 719 ALA B N 1
ATOM 12203 C CA . ALA B 1 719 ? 13.273 32.031 8.414 1 84.62 719 ALA B CA 1
ATOM 12204 C C . ALA B 1 719 ? 12.742 33.438 8.211 1 84.62 719 ALA B C 1
ATOM 12206 O O . ALA B 1 719 ? 13.18 34.375 8.883 1 84.62 719 ALA B O 1
ATOM 12207 N N . VAL B 1 720 ? 11.859 33.562 7.273 1 86.69 720 VAL B N 1
ATOM 12208 C CA . VAL B 1 720 ? 11.281 34.844 6.965 1 86.69 720 VAL B CA 1
ATOM 12209 C C . VAL B 1 720 ? 10.531 35.406 8.188 1 86.69 720 VAL B C 1
ATOM 12211 O O . VAL B 1 720 ? 10.664 36.562 8.539 1 86.69 720 VAL B O 1
ATOM 12214 N N . MET B 1 721 ? 9.758 34.562 8.82 1 87.75 721 MET B N 1
ATOM 12215 C CA . MET B 1 721 ? 8.984 34.969 9.992 1 87.75 721 MET B CA 1
ATOM 12216 C C . MET B 1 721 ? 9.898 35.406 11.133 1 87.75 721 MET B C 1
ATOM 12218 O O . MET B 1 721 ? 9.625 36.375 11.828 1 87.75 721 MET B O 1
ATOM 12222 N N . ARG B 1 722 ? 10.945 34.625 11.352 1 85.81 722 ARG B N 1
ATOM 12223 C CA . ARG B 1 722 ? 11.891 34.938 12.406 1 85.81 722 ARG B CA 1
ATOM 12224 C C . ARG B 1 722 ? 12.539 36.312 12.141 1 85.81 722 ARG B C 1
ATOM 12226 O O . ARG B 1 722 ? 12.672 37.125 13.062 1 85.81 722 ARG B O 1
ATOM 12233 N N . LYS B 1 723 ? 12.953 36.531 10.922 1 87.88 723 LYS B N 1
ATOM 12234 C CA . LYS B 1 723 ? 13.602 37.781 10.57 1 87.88 723 LYS B CA 1
ATOM 12235 C C . LYS B 1 723 ? 12.648 38.969 10.758 1 87.88 723 LYS B C 1
ATOM 12237 O O . LYS B 1 723 ? 13.07 40.062 11.172 1 87.88 723 LYS B O 1
ATOM 12242 N N . LEU B 1 724 ? 11.43 38.719 10.367 1 88.81 724 LEU B N 1
ATOM 12243 C CA . LEU B 1 724 ? 10.43 39.781 10.578 1 88.81 724 LEU B CA 1
ATOM 12244 C C . LEU B 1 724 ? 10.266 40.094 12.055 1 88.81 724 LEU B C 1
ATOM 12246 O O . LEU B 1 724 ? 10.102 41.25 12.438 1 88.81 724 LEU B O 1
ATOM 12250 N N . LEU B 1 725 ? 10.289 39.094 12.82 1 86.56 725 LEU B N 1
ATOM 12251 C CA . LEU B 1 725 ? 10.148 39.25 14.258 1 86.56 725 LEU B CA 1
ATOM 12252 C C . LEU B 1 725 ? 11.352 39.969 14.844 1 86.56 725 LEU B C 1
ATOM 12254 O O . LEU B 1 725 ? 11.203 40.781 15.766 1 86.56 725 LEU B O 1
ATOM 12258 N N . GLU B 1 726 ? 12.492 39.594 14.391 1 84.94 726 GLU B N 1
ATOM 12259 C CA . GLU B 1 726 ? 13.711 40.25 14.875 1 84.94 726 GLU B CA 1
ATOM 12260 C C . GLU B 1 726 ? 13.695 41.75 14.609 1 84.94 726 GLU B C 1
ATOM 12262 O O . GLU B 1 726 ? 14.227 42.531 15.398 1 84.94 726 GLU B O 1
ATOM 12267 N N . GLU B 1 727 ? 13.086 42.031 13.562 1 84.5 727 GLU B N 1
ATOM 12268 C CA . GLU B 1 727 ? 12.977 43.469 13.234 1 84.5 727 GLU B CA 1
ATOM 12269 C C . GLU B 1 727 ? 11.945 44.156 14.117 1 84.5 727 GLU B C 1
ATOM 12271 O O . GLU B 1 727 ? 12.008 45.375 14.312 1 84.5 727 GLU B O 1
ATOM 12276 N N . SER B 1 728 ? 11.062 43.438 14.648 1 81.75 728 SER B N 1
ATOM 12277 C CA . SER B 1 728 ? 9.969 44 15.422 1 81.75 728 SER B CA 1
ATOM 12278 C C . SER B 1 728 ? 10.188 43.812 16.922 1 81.75 728 SER B C 1
ATOM 12280 O O . SER B 1 728 ? 9.234 43.812 17.703 1 81.75 728 SER B O 1
ATOM 12282 N N . TYR B 1 729 ? 11.344 43.688 17.359 1 80.31 729 TYR B N 1
ATOM 12283 C CA . TYR B 1 729 ? 11.648 43.375 18.766 1 80.31 729 TYR B CA 1
ATOM 12284 C C . TYR B 1 729 ? 11.164 44.5 19.672 1 80.31 729 TYR B C 1
ATOM 12286 O O . TYR B 1 729 ? 10.812 44.281 20.828 1 80.31 729 TYR B O 1
ATOM 12294 N N . ASP B 1 730 ? 11.148 45.688 19.078 1 80.69 730 ASP B N 1
ATOM 12295 C CA . ASP B 1 730 ? 10.805 46.844 19.891 1 80.69 730 ASP B CA 1
ATOM 12296 C C . ASP B 1 730 ? 9.305 47.094 19.891 1 80.69 730 ASP B C 1
ATOM 12298 O O . ASP B 1 730 ? 8.812 47.969 20.609 1 80.69 730 ASP B O 1
ATOM 12302 N N . LYS B 1 731 ? 8.633 46.344 19.141 1 85.75 731 LYS B N 1
ATOM 12303 C CA . LYS B 1 731 ? 7.184 46.5 19.031 1 85.75 731 LYS B CA 1
ATOM 12304 C C . LYS B 1 731 ? 6.449 45.406 19.797 1 85.75 731 LYS B C 1
ATOM 12306 O O . LYS B 1 731 ? 7.051 44.375 20.156 1 85.75 731 LYS B O 1
ATOM 12311 N N . HIS B 1 732 ? 5.254 45.719 20.109 1 88.06 732 HIS B N 1
ATOM 12312 C CA . HIS B 1 732 ? 4.41 44.719 20.734 1 88.06 732 HIS B CA 1
ATOM 12313 C C . HIS B 1 732 ? 3.889 43.719 19.688 1 88.06 732 HIS B C 1
ATOM 12315 O O . HIS B 1 732 ? 3.281 44.125 18.688 1 88.06 732 HIS B O 1
ATOM 12321 N N . VAL B 1 733 ? 4.223 42.5 19.875 1 87.62 733 VAL B N 1
ATOM 12322 C CA . VAL B 1 733 ? 3.82 41.469 18.922 1 87.62 733 VAL B CA 1
ATOM 12323 C C . VAL B 1 733 ? 2.924 40.469 19.609 1 87.62 733 VAL B C 1
ATOM 12325 O O . VAL B 1 733 ? 3.201 40.031 20.734 1 87.62 733 VAL B O 1
ATOM 12328 N N . ASP B 1 734 ? 1.808 40.156 18.984 1 88.38 734 ASP B N 1
ATOM 12329 C CA . ASP B 1 734 ? 0.876 39.125 19.453 1 88.38 734 ASP B CA 1
ATOM 12330 C C . ASP B 1 734 ? 0.97 37.875 18.609 1 88.38 734 ASP B C 1
ATOM 12332 O O . ASP B 1 734 ? 1.034 37.938 17.375 1 88.38 734 ASP B O 1
ATOM 12336 N N . PHE B 1 735 ? 1.002 36.688 19.297 1 85.5 735 PHE B N 1
ATOM 12337 C CA . PHE B 1 735 ? 1.205 35.438 18.594 1 85.5 735 PHE B CA 1
ATOM 12338 C C . PHE B 1 735 ? -0.028 34.562 18.703 1 85.5 735 PHE B C 1
ATOM 12340 O O . PHE B 1 735 ? 0.077 33.312 18.641 1 85.5 735 PHE B O 1
ATOM 12347 N N . THR B 1 736 ? -1.182 35.062 18.859 1 83.69 736 THR B N 1
ATOM 12348 C CA . THR B 1 736 ? -2.404 34.281 18.906 1 83.69 736 THR B CA 1
ATOM 12349 C C . THR B 1 736 ? -2.588 33.469 17.625 1 83.69 736 THR B C 1
ATOM 12351 O O . THR B 1 736 ? -2.891 32.281 17.688 1 83.69 736 THR B O 1
ATOM 12354 N N . ASP B 1 737 ? -2.492 34.125 16.578 1 87.31 737 ASP B N 1
ATOM 12355 C CA . ASP B 1 737 ? -2.539 33.5 15.266 1 87.31 737 ASP B CA 1
ATOM 12356 C C . ASP B 1 737 ? -1.547 34.156 14.312 1 87.31 737 ASP B C 1
ATOM 12358 O O . ASP B 1 737 ? -1.762 35.312 13.867 1 87.31 737 ASP B O 1
ATOM 12362 N N . GLY B 1 738 ? -0.631 33.5 14.062 1 86.88 738 GLY B N 1
ATOM 12363 C CA . GLY B 1 738 ? 0.405 34.125 13.273 1 86.88 738 GLY B CA 1
ATOM 12364 C C . GLY B 1 738 ? 1.161 35.219 14.031 1 86.88 738 GLY B C 1
ATOM 12365 O O . GLY B 1 738 ? 1.429 35.062 15.227 1 86.88 738 GLY B O 1
ATOM 12366 N N . MET B 1 739 ? 1.623 36.25 13.258 1 88.81 739 MET B N 1
ATOM 12367 C CA . MET B 1 739 ? 2.379 37.344 13.859 1 88.81 739 MET B CA 1
ATOM 12368 C C . MET B 1 739 ? 1.655 38.656 13.672 1 88.81 739 MET B C 1
ATOM 12370 O O . MET B 1 739 ? 1.552 39.156 12.547 1 88.81 739 MET B O 1
ATOM 12374 N N . LYS B 1 740 ? 1.073 39.156 14.758 1 92.25 740 LYS B N 1
ATOM 12375 C CA . LYS B 1 740 ? 0.414 40.469 14.719 1 92.25 740 LYS B CA 1
ATOM 12376 C C . LYS B 1 740 ? 1.309 41.562 15.305 1 92.25 740 LYS B C 1
ATOM 12378 O O . LYS B 1 740 ? 1.64 41.5 16.5 1 92.25 740 LYS B O 1
ATOM 12383 N N . VAL B 1 741 ? 1.687 42.5 14.523 1 92.81 741 VAL B N 1
ATOM 12384 C CA . VAL B 1 741 ? 2.59 43.594 14.93 1 92.81 741 VAL B CA 1
ATOM 12385 C C . VAL B 1 741 ? 1.8 44.875 15.141 1 92.81 741 VAL B C 1
ATOM 12387 O O . VAL B 1 741 ? 1.066 45.312 14.25 1 92.81 741 VAL B O 1
ATOM 12390 N N . TYR B 1 742 ? 1.941 45.438 16.359 1 93.12 742 TYR B N 1
ATOM 12391 C CA . TYR B 1 742 ? 1.277 46.688 16.656 1 93.12 742 TYR B CA 1
ATOM 12392 C C . TYR B 1 742 ? 2.201 47.875 16.375 1 93.12 742 TYR B C 1
ATOM 12394 O O . TYR B 1 742 ? 3.379 47.844 16.734 1 93.12 742 TYR B O 1
ATOM 12402 N N . HIS B 1 743 ? 1.601 48.844 15.727 1 90.75 743 HIS B N 1
ATOM 12403 C CA . HIS B 1 743 ? 2.379 50 15.352 1 90.75 743 HIS B CA 1
ATOM 12404 C C . HIS B 1 743 ? 2.158 51.156 16.344 1 90.75 743 HIS B C 1
ATOM 12406 O O . HIS B 1 743 ? 1.259 51.094 17.172 1 90.75 743 HIS B O 1
ATOM 12412 N N . GLU B 1 744 ? 2.971 52.188 16.312 1 86.31 744 GLU B N 1
ATOM 12413 C CA . GLU B 1 744 ? 2.965 53.312 17.25 1 86.31 744 GLU B CA 1
ATOM 12414 C C . GLU B 1 744 ? 1.691 54.156 17.125 1 86.31 744 GLU B C 1
ATOM 12416 O O . GLU B 1 744 ? 1.214 54.719 18.094 1 86.31 744 GLU B O 1
ATOM 12421 N N . ASP B 1 745 ? 1.107 54.188 15.969 1 86.06 745 ASP B N 1
ATOM 12422 C CA . ASP B 1 745 ? -0.062 55.031 15.727 1 86.06 745 ASP B CA 1
ATOM 12423 C C . ASP B 1 745 ? -1.351 54.281 16.078 1 86.06 745 ASP B C 1
ATOM 12425 O O . ASP B 1 745 ? -2.447 54.75 15.758 1 86.06 745 ASP B O 1
ATOM 12429 N N . GLY B 1 746 ? -1.217 53.094 16.656 1 83.25 746 GLY B N 1
ATOM 12430 C CA . GLY B 1 746 ? -2.389 52.312 17.016 1 83.25 746 GLY B CA 1
ATOM 12431 C C . GLY B 1 746 ? -2.797 51.312 15.953 1 83.25 746 GLY B C 1
ATOM 12432 O O . GLY B 1 746 ? -3.668 50.469 16.188 1 83.25 746 GLY B O 1
ATOM 12433 N N . ALA B 1 747 ? -2.184 51.438 14.797 1 90.56 747 ALA B N 1
ATOM 12434 C CA . ALA B 1 747 ? -2.414 50.469 13.719 1 90.56 747 ALA B CA 1
ATOM 12435 C C . ALA B 1 747 ? -1.72 49.125 14.008 1 90.56 747 ALA B C 1
ATOM 12437 O O . ALA B 1 747 ? -0.938 49.031 14.953 1 90.56 747 ALA B O 1
ATOM 12438 N N . TRP B 1 748 ? -2.189 48.156 13.359 1 93.31 748 TRP B N 1
ATOM 12439 C CA . TRP B 1 748 ? -1.517 46.875 13.492 1 93.31 748 TRP B CA 1
ATOM 12440 C C . TRP B 1 748 ? -1.443 46.156 12.156 1 93.31 748 TRP B C 1
ATOM 12442 O O . TRP B 1 748 ? -2.178 46.5 11.219 1 93.31 748 TRP B O 1
ATOM 12452 N N . THR B 1 749 ? -0.538 45.25 11.969 1 94.31 749 THR B N 1
ATOM 12453 C CA . THR B 1 749 ? -0.363 44.375 10.812 1 94.31 749 THR B CA 1
ATOM 12454 C C . THR B 1 749 ? -0.257 42.906 11.25 1 94.31 749 THR B C 1
ATOM 12456 O O . THR B 1 749 ? 0.497 42.594 12.172 1 94.31 749 THR B O 1
ATOM 12459 N N . LEU B 1 750 ? -1.141 42.125 10.656 1 94.06 750 LEU B N 1
ATOM 12460 C CA . LEU B 1 750 ? -1.153 40.688 10.953 1 94.06 750 LEU B CA 1
ATOM 12461 C C . LEU B 1 750 ? -0.612 39.906 9.766 1 94.06 750 LEU B C 1
ATOM 12463 O O . LEU B 1 750 ? -1.062 40.062 8.633 1 94.06 750 LEU B O 1
ATOM 12467 N N . ILE B 1 751 ? 0.403 39.125 9.977 1 92.81 751 ILE B N 1
ATOM 12468 C CA . ILE B 1 751 ? 0.958 38.188 8.992 1 92.81 751 ILE B CA 1
ATOM 12469 C C . ILE B 1 751 ? 0.515 36.781 9.312 1 92.81 751 ILE B C 1
ATOM 12471 O O . ILE B 1 751 ? 0.903 36.219 10.336 1 92.81 751 ILE B O 1
ATOM 12475 N N . LEU B 1 752 ? -0.265 36.219 8.422 1 90.38 752 LEU B N 1
ATOM 12476 C CA . LEU B 1 752 ? -0.855 34.906 8.648 1 90.38 752 LEU B CA 1
ATOM 12477 C C . LEU B 1 752 ? -0.404 33.906 7.586 1 90.38 752 LEU B C 1
ATOM 12479 O O . LEU B 1 752 ? -0.791 34.031 6.418 1 90.38 752 LEU B O 1
ATOM 12483 N N . PRO B 1 753 ? 0.377 32.875 7.988 1 87.31 753 PRO B N 1
ATOM 12484 C CA . PRO B 1 753 ? 0.718 31.828 7.031 1 87.31 753 PRO B CA 1
ATOM 12485 C C . PRO B 1 753 ? -0.453 30.891 6.742 1 87.31 753 PRO B C 1
ATOM 12487 O O . PRO B 1 753 ? -1.174 30.5 7.664 1 87.31 753 PRO B O 1
ATOM 12490 N N . LYS B 1 754 ? -0.654 30.562 5.52 1 82.81 754 LYS B N 1
ATOM 12491 C CA . LYS B 1 754 ? -1.702 29.625 5.137 1 82.81 754 LYS B CA 1
ATOM 12492 C C . LYS B 1 754 ? -1.237 28.188 5.32 1 82.81 754 LYS B C 1
ATOM 12494 O O . LYS B 1 754 ? -0.052 27.891 5.164 1 82.81 754 LYS B O 1
ATOM 12499 N N . VAL B 1 755 ? -2.154 27.359 5.578 1 78.06 755 VAL B N 1
ATOM 12500 C CA . VAL B 1 755 ? -1.817 25.969 5.891 1 78.06 755 VAL B CA 1
ATOM 12501 C C . VAL B 1 755 ? -1.649 25.172 4.598 1 78.06 755 VAL B C 1
ATOM 12503 O O . VAL B 1 755 ? -0.782 24.297 4.508 1 78.06 755 VAL B O 1
ATOM 12506 N N . ASP B 1 756 ? -2.406 25.453 3.596 1 73.5 756 ASP B N 1
ATOM 12507 C CA . ASP B 1 756 ? -2.498 24.562 2.441 1 73.5 756 ASP B CA 1
ATOM 12508 C C . ASP B 1 756 ? -1.707 25.109 1.259 1 73.5 756 ASP B C 1
ATOM 12510 O O . ASP B 1 756 ? -1.555 24.438 0.237 1 73.5 756 ASP B O 1
ATOM 12514 N N . GLU B 1 757 ? -1.266 26.359 1.389 1 75.44 757 GLU B N 1
ATOM 12515 C CA . GLU B 1 757 ? -0.563 27 0.281 1 75.44 757 GLU B CA 1
ATOM 12516 C C . GLU B 1 757 ? 0.681 27.734 0.77 1 75.44 757 GLU B C 1
ATOM 12518 O O . GLU B 1 757 ? 0.714 28.234 1.898 1 75.44 757 GLU B O 1
ATOM 12523 N N . PRO B 1 758 ? 1.669 27.734 -0.048 1 79.44 758 PRO B N 1
ATOM 12524 C CA . PRO B 1 758 ? 2.871 28.5 0.291 1 79.44 758 PRO B CA 1
ATOM 12525 C C . PRO B 1 758 ? 2.666 30 0.162 1 79.44 758 PRO B C 1
ATOM 12527 O O . PRO B 1 758 ? 3.344 30.656 -0.635 1 79.44 758 PRO B O 1
ATOM 12530 N N . THR B 1 759 ? 1.697 30.516 0.91 1 85.81 759 THR B N 1
ATOM 12531 C CA . THR B 1 759 ? 1.289 31.922 0.847 1 85.81 759 THR B CA 1
ATOM 12532 C C . THR B 1 759 ? 1.117 32.5 2.248 1 85.81 759 THR B C 1
ATOM 12534 O O . THR B 1 759 ? 0.694 31.781 3.168 1 85.81 759 THR B O 1
ATOM 12537 N N . LEU B 1 760 ? 1.564 33.719 2.43 1 90.56 760 LEU B N 1
ATOM 12538 C CA . LEU B 1 760 ? 1.302 34.5 3.637 1 90.56 760 LEU B CA 1
ATOM 12539 C C . LEU B 1 760 ? 0.227 35.531 3.383 1 90.56 760 LEU B C 1
ATOM 12541 O O . LEU B 1 760 ? 0.259 36.25 2.363 1 90.56 760 LEU B O 1
ATOM 12545 N N . THR B 1 761 ? -0.761 35.562 4.176 1 92.31 761 THR B N 1
ATOM 12546 C CA . THR B 1 761 ? -1.778 36.594 4.09 1 92.31 761 THR B CA 1
ATOM 12547 C C . THR B 1 761 ? -1.464 37.75 5.051 1 92.31 761 THR B C 1
ATOM 12549 O O . THR B 1 761 ? -1.243 37.531 6.242 1 92.31 761 THR B O 1
ATOM 12552 N N . ILE B 1 762 ? -1.446 38.938 4.551 1 94.31 762 ILE B N 1
ATOM 12553 C CA . ILE B 1 762 ? -1.132 40.125 5.359 1 94.31 762 ILE B CA 1
ATOM 12554 C C . ILE B 1 762 ? -2.391 40.969 5.555 1 94.31 762 ILE B C 1
ATOM 12556 O O . ILE B 1 762 ? -3.025 41.375 4.582 1 94.31 762 ILE B O 1
ATOM 12560 N N . TYR B 1 763 ? -2.801 41.125 6.77 1 93.69 763 TYR B N 1
ATOM 12561 C CA . TYR B 1 763 ? -3.883 42 7.148 1 93.69 763 TYR B CA 1
ATOM 12562 C C . TYR B 1 763 ? -3.34 43.281 7.812 1 93.69 763 TYR B C 1
ATOM 12564 O O . TYR B 1 763 ? -2.479 43.188 8.695 1 93.69 763 TYR B O 1
ATOM 12572 N N . SER B 1 764 ? -3.695 44.406 7.387 1 94.38 764 SER B N 1
ATOM 12573 C CA . SER B 1 764 ? -3.295 45.656 8.031 1 94.38 764 SER B CA 1
ATOM 12574 C C . SER B 1 764 ? -4.496 46.531 8.289 1 94.38 764 SER B C 1
ATOM 12576 O O . SER B 1 764 ? -5.324 46.75 7.398 1 94.38 764 SER B O 1
ATOM 12578 N N . GLN B 1 765 ? -4.625 46.906 9.5 1 92.5 765 GLN B N 1
ATOM 12579 C CA . GLN B 1 765 ? -5.668 47.875 9.883 1 92.5 765 GLN B CA 1
ATOM 12580 C C . GLN B 1 765 ? -5.066 49.219 10.289 1 92.5 765 GLN B C 1
ATOM 12582 O O . GLN B 1 765 ? -4.027 49.25 10.953 1 92.5 765 GLN B O 1
ATOM 12587 N N . ALA B 1 766 ? -5.648 50.281 9.844 1 90.06 766 ALA B N 1
ATOM 12588 C CA . ALA B 1 766 ? -5.215 51.625 10.211 1 90.06 766 ALA B CA 1
ATOM 12589 C C . ALA B 1 766 ? -6.402 52.594 10.281 1 90.06 766 ALA B C 1
ATOM 12591 O O . ALA B 1 766 ? -7.551 52.188 10.102 1 90.06 766 ALA B O 1
ATOM 12592 N N . THR B 1 767 ? -6.109 53.812 10.695 1 83.94 767 THR B N 1
ATOM 12593 C CA . THR B 1 767 ? -7.152 54.812 10.844 1 83.94 767 THR B CA 1
ATOM 12594 C C . THR B 1 767 ? -7.734 55.188 9.484 1 83.94 767 THR B C 1
ATOM 12596 O O . THR B 1 767 ? -8.906 55.562 9.391 1 83.94 767 THR B O 1
ATOM 12599 N N . ASN B 1 768 ? -6.918 55.094 8.477 1 85.88 768 ASN B N 1
ATOM 12600 C CA . ASN B 1 768 ? -7.387 55.375 7.121 1 85.88 768 ASN B CA 1
ATOM 12601 C C . ASN B 1 768 ? -6.953 54.281 6.148 1 85.88 768 ASN B C 1
ATOM 12603 O O . ASN B 1 768 ? -6.035 53.5 6.441 1 85.88 768 ASN B O 1
ATOM 12607 N N . ALA B 1 769 ? -7.691 54.188 5.043 1 87.88 769 ALA B N 1
ATOM 12608 C CA . ALA B 1 769 ? -7.5 53.125 4.055 1 87.88 769 ALA B CA 1
ATOM 12609 C C . ALA B 1 769 ? -6.117 53.219 3.412 1 87.88 769 ALA B C 1
ATOM 12611 O O . ALA B 1 769 ? -5.496 52.219 3.109 1 87.88 769 ALA B O 1
ATOM 12612 N N . GLN B 1 770 ? -5.707 54.406 3.223 1 90.44 770 GLN B N 1
ATOM 12613 C CA . GLN B 1 770 ? -4.414 54.594 2.572 1 90.44 770 GLN B CA 1
ATOM 12614 C C . GLN B 1 770 ? -3.273 54.125 3.465 1 90.44 770 GLN B C 1
ATOM 12616 O O . GLN B 1 770 ? -2.34 53.469 2.988 1 90.44 770 GLN B O 1
ATOM 12621 N N . LYS B 1 771 ? -3.375 54.438 4.699 1 91.75 771 LYS B N 1
ATOM 12622 C CA . LYS B 1 771 ? -2.342 54 5.641 1 91.75 771 LYS B CA 1
ATOM 12623 C C . LYS B 1 771 ? -2.324 52.5 5.785 1 91.75 771 LYS B C 1
ATOM 12625 O O . LYS B 1 771 ? -1.259 51.875 5.934 1 91.75 771 LYS B O 1
ATOM 12630 N N . ALA B 1 772 ? -3.447 51.906 5.832 1 92.19 772 ALA B N 1
ATOM 12631 C CA . ALA B 1 772 ? -3.531 50.438 5.914 1 92.19 772 ALA B CA 1
ATOM 12632 C C . ALA B 1 772 ? -2.846 49.781 4.719 1 92.19 772 ALA B C 1
ATOM 12634 O O . ALA B 1 772 ? -2.139 48.781 4.875 1 92.19 772 ALA B O 1
ATOM 12635 N N . LYS B 1 773 ? -3.02 50.344 3.557 1 93.38 773 LYS B N 1
ATOM 12636 C CA . LYS B 1 773 ? -2.389 49.812 2.352 1 93.38 773 LYS B CA 1
ATOM 12637 C C . LYS B 1 773 ? -0.875 50 2.396 1 93.38 773 LYS B C 1
ATOM 12639 O O . LYS B 1 773 ? -0.127 49.156 1.898 1 93.38 773 LYS B O 1
ATOM 12644 N N . GLU B 1 774 ? -0.515 51.094 2.953 1 92.75 774 GLU B N 1
ATOM 12645 C CA . GLU B 1 774 ? 0.914 51.375 3.061 1 92.75 774 GLU B CA 1
ATOM 12646 C C . GLU B 1 774 ? 1.606 50.375 3.979 1 92.75 774 GLU B C 1
ATOM 12648 O O . GLU B 1 774 ? 2.711 49.906 3.682 1 92.75 774 GLU B O 1
ATOM 12653 N N . TYR B 1 775 ? 1.002 50.094 5.055 1 92.88 775 TYR B N 1
ATOM 12654 C CA . TYR B 1 775 ? 1.565 49.094 5.961 1 92.88 775 TYR B CA 1
ATOM 12655 C C . TYR B 1 775 ? 1.655 47.75 5.285 1 92.88 775 TYR B C 1
ATOM 12657 O O . TYR B 1 775 ? 2.643 47.031 5.453 1 92.88 775 TYR B O 1
ATOM 12665 N N . THR B 1 776 ? 0.652 47.375 4.555 1 93.62 776 THR B N 1
ATOM 12666 C CA . THR B 1 776 ? 0.648 46.094 3.838 1 93.62 776 THR B CA 1
ATOM 12667 C C . THR B 1 776 ? 1.786 46.062 2.824 1 93.62 776 THR B C 1
ATOM 12669 O O . THR B 1 776 ? 2.492 45.031 2.725 1 93.62 776 THR B O 1
ATOM 12672 N N . LYS B 1 777 ? 1.918 47.125 2.125 1 92.94 777 LYS B N 1
ATOM 12673 C CA . LYS B 1 777 ? 2.986 47.188 1.131 1 92.94 777 LYS B CA 1
ATOM 12674 C C . LYS B 1 777 ? 4.359 47.094 1.793 1 92.94 777 LYS B C 1
ATOM 12676 O O . LYS B 1 777 ? 5.281 46.5 1.24 1 92.94 777 LYS B O 1
ATOM 12681 N N . TYR B 1 778 ? 4.461 47.75 2.873 1 93.19 778 TYR B N 1
ATOM 12682 C CA . TYR B 1 778 ? 5.711 47.719 3.621 1 93.19 778 TYR B CA 1
ATOM 12683 C C . TYR B 1 778 ? 6.109 46.312 3.986 1 93.19 778 TYR B C 1
ATOM 12685 O O . TYR B 1 778 ? 7.25 45.906 3.754 1 93.19 778 TYR B O 1
ATOM 12693 N N . TYR B 1 779 ? 5.289 45.594 4.566 1 92.88 779 TYR B N 1
ATOM 12694 C CA . TYR B 1 779 ? 5.609 44.25 5.008 1 92.88 779 TYR B CA 1
ATOM 12695 C C . TYR B 1 779 ? 5.77 43.281 3.82 1 92.88 779 TYR B C 1
ATOM 12697 O O . TYR B 1 779 ? 6.543 42.344 3.881 1 92.88 779 TYR B O 1
ATOM 12705 N N . ILE B 1 780 ? 5.035 43.5 2.721 1 92.62 780 ILE B N 1
ATOM 12706 C CA . ILE B 1 780 ? 5.223 42.719 1.51 1 92.62 780 ILE B CA 1
ATOM 12707 C C . ILE B 1 780 ? 6.645 42.906 0.984 1 92.62 780 ILE B C 1
ATOM 12709 O O . ILE B 1 780 ? 7.301 41.938 0.581 1 92.62 780 ILE B O 1
ATOM 12713 N N . LYS B 1 781 ? 7.051 44.125 0.983 1 91.31 781 LYS B N 1
ATOM 12714 C CA . LYS B 1 781 ? 8.406 44.438 0.539 1 91.31 781 LYS B CA 1
ATOM 12715 C C . LYS B 1 781 ? 9.445 43.781 1.436 1 91.31 781 LYS B C 1
ATOM 12717 O O . LYS B 1 781 ? 10.461 43.25 0.949 1 91.31 781 LYS B O 1
ATOM 12722 N N . LYS B 1 782 ? 9.242 43.812 2.697 1 92.12 782 LYS B N 1
ATOM 12723 C CA . LYS B 1 782 ? 10.164 43.219 3.646 1 92.12 782 LYS B CA 1
ATOM 12724 C C . LYS B 1 782 ? 10.227 41.688 3.451 1 92.12 782 LYS B C 1
ATOM 12726 O O . LYS B 1 782 ? 11.305 41.094 3.529 1 92.12 782 LYS B O 1
ATOM 12731 N N . ILE B 1 783 ? 9.125 41.031 3.312 1 90.94 783 ILE B N 1
ATOM 12732 C CA . ILE B 1 783 ? 9.062 39.594 3.115 1 90.94 783 ILE B CA 1
ATOM 12733 C C . ILE B 1 783 ? 9.828 39.219 1.849 1 90.94 783 ILE B C 1
ATOM 12735 O O . ILE B 1 783 ? 10.578 38.219 1.841 1 90.94 783 ILE B O 1
ATOM 12739 N N . ARG B 1 784 ? 9.641 39.969 0.797 1 87.12 784 ARG B N 1
ATOM 12740 C CA . ARG B 1 784 ? 10.336 39.688 -0.456 1 87.12 784 ARG B CA 1
ATOM 12741 C C . ARG B 1 784 ? 11.844 39.875 -0.293 1 87.12 784 ARG B C 1
ATOM 12743 O O . ARG B 1 784 ? 12.633 39.125 -0.893 1 87.12 784 ARG B O 1
ATOM 12750 N N . GLN B 1 785 ? 12.219 40.781 0.483 1 86.69 785 GLN B N 1
ATOM 12751 C CA . GLN B 1 785 ? 13.633 41.031 0.751 1 86.69 785 GLN B CA 1
ATOM 12752 C C . GLN B 1 785 ? 14.273 39.875 1.496 1 86.69 785 GLN B C 1
ATOM 12754 O O . GLN B 1 785 ? 15.406 39.5 1.212 1 86.69 785 GLN B O 1
ATOM 12759 N N . TYR B 1 786 ? 13.609 39.375 2.426 1 86.06 786 TYR B N 1
ATOM 12760 C CA . TYR B 1 786 ? 14.156 38.312 3.258 1 86.06 786 TYR B CA 1
ATOM 12761 C C . TYR B 1 786 ? 14.172 36.969 2.51 1 86.06 786 TYR B C 1
ATOM 12763 O O . TYR B 1 786 ? 14.906 36.062 2.881 1 86.06 786 TYR B O 1
ATOM 12771 N N . GLN B 1 787 ? 13.352 36.781 1.535 1 77.25 787 GLN B N 1
ATOM 12772 C CA . GLN B 1 787 ? 13.383 35.594 0.696 1 77.25 787 GLN B CA 1
ATOM 12773 C C . GLN B 1 787 ? 14.625 35.562 -0.193 1 77.25 787 GLN B C 1
ATOM 12775 O O . GLN B 1 787 ? 15.125 34.5 -0.551 1 77.25 787 GLN B O 1
ATOM 12780 N N . ASN B 1 788 ? 15.102 36.688 -0.792 1 61.22 788 ASN B N 1
ATOM 12781 C CA . ASN B 1 788 ? 16.234 36.812 -1.707 1 61.22 788 ASN B CA 1
ATOM 12782 C C . ASN B 1 788 ? 17.562 36.781 -0.967 1 61.22 788 ASN B C 1
ATOM 12784 O O . ASN B 1 788 ? 18.625 36.812 -1.589 1 61.22 788 ASN B O 1
ATOM 12788 N N . VAL B 1 789 ? 17.656 36.656 0.365 1 53.66 789 VAL B N 1
ATOM 12789 C CA . VAL B 1 789 ? 18.922 36.594 1.073 1 53.66 789 VAL B CA 1
ATOM 12790 C C . VAL B 1 789 ? 19.125 35.188 1.647 1 53.66 789 VAL B C 1
ATOM 12792 O O . VAL B 1 789 ? 18.172 34.594 2.18 1 53.66 789 VAL B O 1
#